Protein 2GB3 (pdb70)

Solvent-accessible surface area: 81128 Å² total

Foldseek 3Di:
DDPLVVVDDDALLVVLVVLLVLVVVQFAEAEQADQQFPDDQDCLLVVLLVVCPDPDQDQDFLQAHLLLLVLVQVLCCVPQVFHADSLQKRKFQALLVLLLLLLLLQAAQVAEEEEEPLADLSSSVSCSVSNYHYHYDYADVVLSQRDPCPLVPDDPRYAAYEAEACGPPSQAHDAPVSVVRLVSCVVNVHAYEYEDQFPLLFADDDHHDPSNPPDQRYKYKYGCVLRSPVVLSIIIIGGPNSVSVVSSVVSVVVRHHRDSSSSSSSSVSPDDPVSSVVVNVQLVLLLVLLVVLCVVVPFDAKHRHRGDNKIKGFAPDQFCSVLSSVSNVDHVSYAYWRQSCSSDPPPPPSRRMTMGGSNDGNVVSNVNSVRSVSSVVVD/DADDDDPLPVVDDDALLVVLVVLLVLVVVPFAEAEQADQQFPDDFDPLLVVLLVVCPDPDQDQDFLQAHLLLLVLVQVLCCVPQVFHADSLQKRKFQALLVLLLLLLLLQAAQVAEEEEEPLADLSSSVSCSVSNYHYHYDYADVVLSQRDPCVLVPDDPRYAAYEAEACGPPSQAHDAPVSVVRLVSCVVNVHAYEYEDQFPLLFADDDHHDPSNVPDQRYKYKYGCVLRSPVVLSIIIIGGPNSVSVVSSVVSVVVRHHRDSSSSSSSSVSPDDPVSSVVVNVQLVLLLVLLVVLCVVVPFDAKHRHRGDNKIKGFAPDQFCSVLSSCSNVDHVSYAYWRQSCSSGPPPPPSRRMTMGGSNDGNVVSNVNSVRSVSSVVPD/DDDDPLVVVDDDALLVVLVVLLVLVVVQFAEAEQADQQFPDDQDPLLVVLLVVPPDPDQDQDFLQAPLLLLVLVQVLCCVPQVFHADSLQKRKFQFLLVLLLLLLLLQAAQVAEEEEEPLADLSSSVSCSVSNYHYHYDYADVNLSQRDPCPLVPDDPRYAAYEAEACGPPSQAHDAPVSVVRLVSCVVRVHAYEYEDQFPLLFADDDHHDPSNVPDQRYKYKYGCVLRSPVVLSIIIIGGPNSVSVVSSVVSVVVRHHRDSSSSSVSSVSPDDPVSSVVVNVQLVLLLVLLVVLCVVVPFDAKHRHRGDNKIKGFAPDQFCSVLSSVSNVDHVSYAYWRQSCSSGPPPPPSRRMTMGGSNDGNVVSNVNSVRSVSSVCVD/DDDDPLPVVDDDALLVVLVVLLVLVVVQFAEAEQADQQFPDDFDPLLVVLLVVCPDPDQDQDFLQAHLLLLVLVQVLCCVPQVFHADSLQKRKFQALLVLLLLLLLLQAAQVAEEEEEPLADLSSSVSCSVSNYHYHYDYADVVLRQRDPCPLVPDDPRYAAYEAEACGPPSQAHDAPVSVVRLVSCVVNVHAYEYEDQFPLLFADDDHHDPSNPPDQRYKYKYGCVLRSPVVLSIIIIGGPNSVSVVSSVVSVVVRHHRDSSSSSVSSVSPDDPVSSVVVNVQLVLLLVLLVVLCVVVPFDAKHRHRGDNKIKGFAPDQFCSVLSSCSNVDHVSYAYWRQSCSSGPPPPPSRRMTMGGSNDGNVVSNVNSVRSVSSVD/DADDDDPLVVVDDDALLVVLVVLLVLVVVQFAEAEQADQQFPDDFDCLLVVLLVVCPDPDQDQDFLQAHLLLLVLVQVLCCVPQVFHADSLQKGKFQALLVLLLLLLLLQAAQVAEEEEEPLADLSSSVSCSVSNYHYHYDYADVVLSQRDPCVLVPDDPRYAAYEAEACGPPSQAHDAPVSVVRLVSCVVRVHAYEYEDAFPLLFADDDHHDPSNPPDQRYKYKYGCVLRSPVVLSIIIIGGPNSVSVVSSVVSVVVRHHRDSSSSSSSSVSPDDPVSSVVVNVQLVLLLVLLVVLCVVVPFDAKHRHRGDNKIKGFAPDQFCSVLSSVSNVDHVSYAYWRQSCSSGPPPPPSRRMTMTGSNDGNVVSNVNSVRSVSSVVD/DDDPLPVVDDDALLVVLVVLLVLVVVQFAEAEQADQQFPDDFDPLLVVLLVVPPDPDQDQDFLQAHLLLLVLVQVLCCVPQVFHADSLQKRKFQFLLVLLLLLLLLQAAQVAEEEEEPLADLSSSVSCSVSNYHYHYDYADVNLRQRDPCVLVPDDPRYAAYEAEACGPPSQAHDAPVSVVRLVSCVVRVHAYEYEDQFPLLFADDDHHDPSNVPDQRYKYKYGCVLRSPVVLSIIIIGGPNSVSVVSSVVSVVVRHHRDSSSSSVSSVSPDDPVSSVVVNVQLVLLLVLLVVLCVVVPFDAKHRHRGDNKIKGFAPDQFPSVLSSVSNVDHVSYAYWRQSCSSDPPPPPSRRMTMGGSNDGNVVSNVNSVRSVSSVCD

Radius of gyration: 43.73 Å; Cα contacts (8 Å, |Δi|>4): 4955; chains: 6; bounding box: 97×130×106 Å

InterPro domains:
  IPR004838 Aminotransferases, class-I, pyridoxal-phosphate-binding site [PS00105] (229-242)
  IPR004839 Aminotransferase, class I/classII, large domain [PF00155] (35-381)
  IPR015421 Pyridoxal phosphate-dependent transferase, major domain [G3DSA:3.40.640.10] (45-278)
  IPR015422 Pyridoxal phosphate-dependent transferase, small domain [G3DSA:3.90.1150.10] (17-381)
  IPR015424 Pyridoxal phosphate-dependent transferase [SSF53383] (8-386)
  IPR050596 Aspartate/prephenate aminotransferase-like [PTHR46383] (4-389)

Secondary structure (DSSP, 8-state):
--HHHHS-PPPTTGGGHHHH--TTTT-EE---SS----SPPPTHHHHHHHHT--SS-----TT--HHHHHHHHHHHHHTS-----GGGEEEESHHHHHHHHHHHHH--TT-EEEEEES--THHHHHHHHHTPEEEEEE-----SPPPTTGGGG--TTEEEEEEESS-TTT-----S---HHHHHHHHTT-EEEEE-TTTT-B-SS----GGGS--TTEEEEEE----S-GGG--EEEE-S-HHHHHH--HHHHS----HHHHHHHHHHHT--HHHHHHHHHHHHHHHHHHHHHHHHTT---B---SBSSEEEEE-SSS-HHHHHH---S----EE--EEGGGG-SSTTTTSSEEEEE--S-HHHHHHHHHH--------/------HHHHS-PPPTTGGGHHHH--TTTT-EE---SS----SPPPTHHHHHHHHT--SS-----TT--HHHHHHHHHHHHHTT-----GGGEEEESHHHHHHHHHHHHH--TT-EEEEEES--THHHHHHHHHTPEEEEEE-----SPPPTTGGGG--TTEEEEEEESS-TTT-----S---HHHHHHHHTT-EEEEE-TTTT-B-SS----GGGS--TTEEEEEE----S-GGG--EEEEES-HHHHHH--HHHHS----HHHHHHHHHHHT--HHHHHHHHHHHHHHHHHHHHHHHHTT---B---SBSSEEEEE-SSS-HHHHHH---S----EE--EEGGGG-SSTTTTSSEEEEE--S-HHHHHHHHHH--------/----HHHHS-PPPTTGGGHHHH--TTTT-EE---SS----SPPPHHHHHHHHHT--SS-----TT--HHHHHHHHHHHHHTS-----GGGEEEESHHHHHHHHHHHHH--TT-EEEEEES--THHHHHHHHHTPEEEEEE-----SPPPTTGGGG--TTEEEEEEESS-TTT-----S---HHHHHHHHTT-EEEEE-TTTT-B-SS----GGGS--TTEEEEEE----S-GGG--EEEEES-HHHHHH--HHHHS----HHHHHHHHHHHT--HHHHHHHHHHHHHHHHHHHHHHHHTT---B---SBSSEEEEE-SSS-HHHHHH---S----EE--EEGGGG--STTTTSSEEEEE--S-HHHHHHHHHH--------/----HHHHS-PPPTTGGGHHHH--TTTT-EE---SS----SPPPHHHHHHHHHT--SS-----TT--HHHHHHHHHHHHHTT-----GGGEEEESHHHHHHHHHHHHH--TT-EEEEEES--THHHHHHHHHTPEEEEEE-----SPPPTTGGGG--TTEEEEEEESS-TTT-----S---HHHHHHHHTT-EEEEE-TTTT-B-SS----GGGS--TTEEEEEE----S-GGG--EEEEES-HHHHHH--HHHHS----HHHHHHHHHHHT--HHHHHHHHHHHHHHHHHHHHHHHHTT---B---SBSSEEEEE-SSS-HHHHHH---S----EE--EEGGGG--STTTTSSEEEEE--S-HHHHHHHHHH------/------HHHHS-PPPTTGGGHHHH--TTTT-EE---SS----SPPPTHHHHHHHHT--SS-----TT--HHHHHHHHHHHHHTS-----GGGEEEESHHHHHHHHHHHHH--TT-EEEEEES--THHHHHHHHHTPEEEEEE-----SPPPTTGGGG--TTEEEEEEESS-TTT-----S---HHHHHHHHTT-EEEEE-TTTT-B-SS----GGGS--TTEEEEEE----S-GGG--EEEE-S-HHHHHH--HHHHS----HHHHHHHHHHHT--HHHHHHHHHHHHHHHHHHHHHHHHTT---B---SBSSEEEEE-SSS-HHHHHH---S----EE--EEGGGG-SSTTTTSSEEEEE--S-HHHHHHHHHH-------/---HHHHS-PPPTTGGGHHHH--TTTT-EE---SS----SPPPTHHHHHHHHT--SS-----TT--HHHHHHHHHHHHHTS-----GGGEEEESHHHHHHHHHHHHH--TT-EEEEEES--THHHHHHHHHTPEEEEEE-----SPPPTTGGGG--TTEEEEEEESS-TTT-----S---HHHHHHHHTT-EEEEE-TTTT-B-SS----GGGS--TTEEEEEE----S-GGG--EEEEES-HHHHHH--HHHHS----HHHHHHHHHHHT--HHHHHHHHHHHHHHHHHHHHHHHHTT---B---SBSSEEEEE-SSS-HHHHHH---S----EE--EEGGGG-SSTTTTSSEEEEE--S-HHHHHHHHHH-------

Structure (mmCIF, N/CA/C/O backbone):
data_2GB3
#
_entry.id   2GB3
#
_cell.length_a   75.094
_cell.length_b   214.051
_cell.length_c   76.839
_cell.angle_alpha   90.000
_cell.angle_beta   112.310
_cell.angle_gamma   90.000
#
_symmetry.space_group_name_H-M   'P 1 21 1'
#
loop_
_entity.id
_entity.type
_entity.pdbx_description
1 polymer 'aspartate aminotransferase'
2 water water
#
loop_
_atom_site.group_PDB
_atom_site.id
_atom_site.type_symbol
_atom_site.label_atom_id
_atom_site.label_alt_id
_atom_site.label_comp_id
_atom_site.label_asym_id
_atom_site.label_entity_id
_atom_site.label_seq_id
_atom_site.pdbx_PDB_ins_code
_atom_site.Cartn_x
_atom_site.Cartn_y
_atom_site.Cartn_z
_atom_site.occupancy
_atom_site.B_iso_or_equiv
_atom_site.auth_seq_id
_atom_site.auth_comp_id
_atom_site.auth_asym_id
_atom_site.auth_atom_id
_atom_site.pdbx_PDB_model_num
ATOM 1 N N . PHE A 1 16 ? -21.536 24.230 5.049 1.00 28.36 4 PHE A N 1
ATOM 2 C CA . PHE A 1 16 ? -21.184 23.071 5.918 1.00 28.25 4 PHE A CA 1
ATOM 3 C C . PHE A 1 16 ? -20.166 23.480 6.961 1.00 28.41 4 PHE A C 1
ATOM 4 O O . PHE A 1 16 ? -19.592 24.564 6.888 1.00 28.43 4 PHE A O 1
ATOM 12 N N . SER A 1 17 ? -19.948 22.607 7.933 1.00 28.57 5 SER A N 1
ATOM 13 C CA . SER A 1 17 ? -19.018 22.889 9.012 1.00 28.69 5 SER A CA 1
ATOM 14 C C . SER A 1 17 ? -17.553 22.877 8.565 1.00 29.17 5 SER A C 1
ATOM 15 O O . SER A 1 17 ? -17.188 22.124 7.668 1.00 29.14 5 SER A O 1
ATOM 18 N N . ASP A 1 18 ? -16.732 23.720 9.199 1.00 29.34 6 ASP A N 1
ATOM 19 C CA . ASP A 1 18 ? -15.284 23.804 8.909 1.00 29.50 6 ASP A CA 1
ATOM 20 C C . ASP A 1 18 ? -14.682 22.418 9.119 1.00 29.26 6 ASP A C 1
ATOM 21 O O . ASP A 1 18 ? -13.842 21.949 8.359 1.00 29.06 6 ASP A O 1
ATOM 26 N N . ARG A 1 19 ? -15.141 21.798 10.195 1.00 29.24 7 ARG A N 1
ATOM 27 C CA . ARG A 1 19 ? -14.793 20.458 10.611 1.00 29.32 7 ARG A CA 1
ATOM 28 C C . ARG A 1 19 ? -14.715 19.493 9.415 1.00 29.36 7 ARG A C 1
ATOM 29 O O . ARG A 1 19 ? -13.764 18.738 9.292 1.00 29.83 7 ARG A O 1
ATOM 37 N N . VAL A 1 20 ? -15.713 19.532 8.531 1.00 29.26 8 VAL A N 1
ATOM 38 C CA . VAL A 1 20 ? -15.734 18.636 7.363 1.00 29.35 8 VAL A CA 1
ATOM 39 C C . VAL A 1 20 ? -15.194 19.273 6.069 1.00 29.17 8 VAL A C 1
ATOM 40 O O . VAL A 1 20 ? -14.803 18.550 5.157 1.00 28.91 8 VAL A O 1
ATOM 44 N N . LEU A 1 21 ? -15.190 20.604 5.978 1.00 29.27 9 LEU A N 1
ATOM 45 C CA . LEU A 1 21 ? -14.665 21.297 4.788 1.00 29.39 9 LEU A CA 1
ATOM 46 C C . LEU A 1 21 ? -13.140 21.228 4.728 1.00 29.51 9 LEU A C 1
ATOM 47 O O . LEU A 1 21 ? -12.569 21.094 3.644 1.00 29.40 9 LEU A O 1
ATOM 52 N N . LEU A 1 22 ? -12.493 21.337 5.890 1.00 29.62 10 LEU A N 1
ATOM 53 C CA . LEU A 1 22 ? -11.032 21.288 5.991 1.00 29.66 10 LEU A CA 1
ATOM 54 C C . LEU A 1 22 ? -10.485 19.856 5.829 1.00 29.84 10 LEU A C 1
ATOM 55 O O . LEU A 1 22 ? -9.309 19.673 5.497 1.00 30.20 10 LEU A O 1
ATOM 60 N N . THR A 1 23 ? -11.331 18.851 6.036 1.00 29.78 11 THR A N 1
ATOM 61 C CA . THR A 1 23 ? -10.908 17.456 5.898 1.00 30.05 11 THR A CA 1
ATOM 62 C C . THR A 1 23 ? -10.791 16.987 4.441 1.00 30.40 11 THR A C 1
ATOM 63 O O . THR A 1 23 ? -11.805 16.834 3.747 1.00 30.62 11 THR A O 1
ATOM 67 N N . GLU A 1 24 ? -9.553 16.766 3.985 1.00 30.66 12 GLU A N 1
ATOM 68 C CA . GLU A 1 24 ? -9.311 16.262 2.624 1.00 30.70 12 GLU A CA 1
ATOM 69 C C . GLU A 1 24 ? -9.549 14.755 2.747 1.00 30.78 12 GLU A C 1
ATOM 70 O O . GLU A 1 24 ? -9.496 14.210 3.860 1.00 30.73 12 GLU A O 1
ATOM 72 N N . GLU A 1 25 ? -9.819 14.075 1.635 1.00 31.08 13 GLU A N 1
ATOM 73 C CA . GLU A 1 25 ? -10.069 12.632 1.719 1.00 31.89 13 GLU A CA 1
ATOM 74 C C . GLU A 1 25 ? -8.747 11.858 1.859 1.00 31.02 13 GLU A C 1
ATOM 75 O O . GLU A 1 25 ? -7.710 12.261 1.317 1.00 30.95 13 GLU A O 1
ATOM 81 N N . SER A 1 26 ? -8.812 10.756 2.602 1.00 30.76 14 SER A N 1
ATOM 82 C CA . SER A 1 26 ? -7.665 9.891 2.876 1.00 30.78 14 SER A CA 1
ATOM 83 C C . SER A 1 26 ? -6.862 9.490 1.629 1.00 30.80 14 SER A C 1
ATOM 84 O O . SER A 1 26 ? -7.456 9.112 0.609 1.00 30.73 14 SER A O 1
ATOM 87 N N . PRO A 1 27 ? -5.511 9.568 1.707 1.00 30.94 15 PRO A N 1
ATOM 88 C CA . PRO A 1 27 ? -4.649 9.175 0.579 1.00 30.62 15 PRO A CA 1
ATOM 89 C C . PRO A 1 27 ? -4.901 7.736 0.141 1.00 30.55 15 PRO A C 1
ATOM 90 O O . PRO A 1 27 ? -4.668 7.402 -1.024 1.00 30.59 15 PRO A O 1
ATOM 94 N N . ILE A 1 28 ? -5.352 6.899 1.078 1.00 30.47 16 ILE A N 1
ATOM 95 C CA . ILE A 1 28 ? -5.669 5.504 0.794 1.00 30.84 16 ILE A CA 1
ATOM 96 C C . ILE A 1 28 ? -6.950 5.489 -0.046 1.00 30.99 16 ILE A C 1
ATOM 97 O O . ILE A 1 28 ? -6.985 4.886 -1.132 1.00 31.44 16 ILE A O 1
ATOM 102 N N . ARG A 1 29 ? -7.992 6.169 0.449 1.00 30.94 17 ARG A N 1
ATOM 103 C CA . ARG A 1 29 ? -9.272 6.264 -0.274 1.00 30.97 17 ARG A CA 1
ATOM 104 C C . ARG A 1 29 ? -9.137 6.860 -1.668 1.00 30.76 17 ARG A C 1
ATOM 105 O O . ARG A 1 29 ? -9.886 6.486 -2.580 1.00 30.99 17 ARG A O 1
ATOM 113 N N . LYS A 1 30 ? -8.196 7.794 -1.830 1.00 30.33 18 LYS A N 1
ATOM 114 C CA . LYS A 1 30 ? -7.959 8.444 -3.124 1.00 30.12 18 LYS A CA 1
ATOM 115 C C . LYS A 1 30 ? -7.423 7.485 -4.198 1.00 30.24 18 LYS A C 1
ATOM 116 O O . LYS A 1 30 ? -7.423 7.824 -5.386 1.00 30.52 18 LYS A O 1
ATOM 118 N N . LEU A 1 31 ? -6.945 6.311 -3.777 1.00 30.32 19 LEU A N 1
ATOM 119 C CA . LEU A 1 31 ? -6.419 5.290 -4.686 1.00 30.31 19 LEU A CA 1
ATOM 120 C C . LEU A 1 31 ? -7.498 4.299 -5.152 1.00 30.35 19 LEU A C 1
ATOM 121 O O . LEU A 1 31 ? -7.276 3.547 -6.105 1.00 30.68 19 LEU A O 1
ATOM 126 N N . VAL A 1 32 ? -8.653 4.295 -4.481 1.00 30.22 20 VAL A N 1
ATOM 127 C CA . VAL A 1 32 ? -9.769 3.398 -4.822 1.00 30.20 20 VAL A CA 1
ATOM 128 C C . VAL A 1 32 ? -10.255 3.559 -6.273 1.00 30.17 20 VAL A C 1
ATOM 129 O O . VAL A 1 32 ? -10.471 2.556 -6.958 1.00 30.23 20 VAL A O 1
ATOM 133 N N . PRO A 1 33 ? -10.463 4.810 -6.736 1.00 30.21 21 PRO A N 1
ATOM 134 C CA . PRO A 1 33 ? -10.900 4.980 -8.129 1.00 30.14 21 PRO A CA 1
ATOM 135 C C . PRO A 1 33 ? -9.918 4.377 -9.133 1.00 30.38 21 PRO A C 1
ATOM 136 O O . PRO A 1 33 ? -10.343 3.779 -10.128 1.00 30.67 21 PRO A O 1
ATOM 140 N N . PHE A 1 34 ? -8.622 4.533 -8.863 1.00 30.33 22 PHE A N 1
ATOM 141 C CA . PHE A 1 34 ? -7.577 3.998 -9.739 1.00 30.43 22 PHE A CA 1
ATOM 142 C C . PHE A 1 34 ? -7.544 2.463 -9.660 1.00 30.02 22 PHE A C 1
ATOM 143 O O . PHE A 1 34 ? -7.237 1.791 -10.644 1.00 29.83 22 PHE A O 1
ATOM 151 N N . ALA A 1 35 ? -7.847 1.928 -8.477 1.00 29.68 23 ALA A N 1
ATOM 152 C CA . ALA A 1 35 ? -7.882 0.486 -8.245 1.00 29.66 23 ALA A CA 1
ATOM 153 C C . ALA A 1 35 ? -9.059 -0.157 -8.976 1.00 29.77 23 ALA A C 1
ATOM 154 O O . ALA A 1 35 ? -8.897 -1.186 -9.639 1.00 29.31 23 ALA A O 1
ATOM 156 N N . GLU A 1 36 ? -10.239 0.452 -8.842 1.00 29.94 24 GLU A N 1
ATOM 157 C CA . GLU A 1 36 ? -11.451 -0.047 -9.493 1.00 30.05 24 GLU A CA 1
ATOM 158 C C . GLU A 1 36 ? -11.255 -0.094 -11.016 1.00 30.02 24 GLU A C 1
ATOM 159 O O . GLU A 1 36 ? -11.679 -1.044 -11.670 1.00 30.13 24 GLU A O 1
ATOM 170 N N . ALA A 1 38 ? -8.445 -0.518 -12.533 1.00 29.89 26 ALA A N 1
ATOM 171 C CA . ALA A 1 38 ? -7.467 -1.573 -12.820 1.00 29.83 26 ALA A CA 1
ATOM 172 C C . ALA A 1 38 ? -8.139 -2.945 -12.884 1.00 29.74 26 ALA A C 1
ATOM 173 O O . ALA A 1 38 ? -7.756 -3.785 -13.699 1.00 29.80 26 ALA A O 1
ATOM 175 N N . LYS A 1 39 ? -9.119 -3.176 -12.009 1.00 29.61 27 LYS A N 1
ATOM 176 C CA . LYS A 1 39 ? -9.857 -4.439 -11.990 1.00 29.65 27 LYS A CA 1
ATOM 177 C C . LYS A 1 39 ? -10.636 -4.587 -13.294 1.00 29.82 27 LYS A C 1
ATOM 178 O O . LYS A 1 39 ? -10.781 -5.697 -13.808 1.00 29.85 27 LYS A O 1
ATOM 180 N N . LYS A 1 40 ? -11.131 -3.467 -13.829 1.00 29.98 28 LYS A N 1
ATOM 181 C CA . LYS A 1 40 ? -11.868 -3.467 -15.100 1.00 29.88 28 LYS A CA 1
ATOM 182 C C . LYS A 1 40 ? -10.963 -3.923 -16.242 1.00 29.78 28 LYS A C 1
ATOM 183 O O . LYS A 1 40 ? -11.428 -4.571 -17.182 1.00 30.10 28 LYS A O 1
ATOM 189 N N . ARG A 1 41 ? -9.672 -3.596 -16.153 1.00 29.65 29 ARG A N 1
ATOM 190 C CA . ARG A 1 41 ? -8.691 -3.989 -17.171 1.00 29.66 29 ARG A CA 1
ATOM 191 C C . ARG A 1 41 ? -8.245 -5.458 -17.032 1.00 29.63 29 ARG A C 1
ATOM 192 O O . ARG A 1 41 ? -7.451 -5.940 -17.842 1.00 29.47 29 ARG A O 1
ATOM 195 N N . GLY A 1 42 ? -8.743 -6.156 -16.008 1.00 29.73 30 GLY A N 1
ATOM 196 C CA . GLY A 1 42 ? -8.411 -7.560 -15.771 1.00 29.79 30 GLY A CA 1
ATOM 197 C C . GLY A 1 42 ? -7.115 -7.737 -15.011 1.00 29.73 30 GLY A C 1
ATOM 198 O O . GLY A 1 42 ? -6.238 -8.486 -15.437 1.00 30.00 30 GLY A O 1
ATOM 199 N N . VAL A 1 43 ? -6.998 -7.050 -13.879 1.00 29.72 31 VAL A N 1
ATOM 200 C CA . VAL A 1 43 ? -5.797 -7.123 -13.050 1.00 29.66 31 VAL A CA 1
ATOM 201 C C . VAL A 1 43 ? -6.154 -7.589 -11.648 1.00 29.51 31 VAL A C 1
ATOM 202 O O . VAL A 1 43 ? -7.034 -7.015 -11.006 1.00 29.50 31 VAL A O 1
ATOM 206 N N . ARG A 1 44 ? -5.472 -8.636 -11.189 1.00 29.53 32 ARG A N 1
ATOM 207 C CA . ARG A 1 44 ? -5.692 -9.177 -9.855 1.00 29.74 32 ARG A CA 1
ATOM 208 C C . ARG A 1 44 ? -4.855 -8.305 -8.904 1.00 29.50 32 ARG A C 1
ATOM 209 O O . ARG A 1 44 ? -3.630 -8.279 -8.997 1.00 29.31 32 ARG A O 1
ATOM 217 N N . ILE A 1 45 ? -5.516 -7.589 -8.001 1.00 29.45 33 ILE A N 1
ATOM 218 C CA . ILE A 1 45 ? -4.809 -6.709 -7.072 1.00 29.60 33 ILE A CA 1
ATOM 219 C C . ILE A 1 45 ? -4.616 -7.322 -5.685 1.00 29.45 33 ILE A C 1
ATOM 220 O O . ILE A 1 45 ? -5.564 -7.835 -5.090 1.00 29.67 33 ILE A O 1
ATOM 225 N N . HIS A 1 46 ? -3.394 -7.238 -5.166 1.00 29.38 34 HIS A N 1
ATOM 226 C CA . HIS A 1 46 ? -3.085 -7.751 -3.833 1.00 29.40 34 HIS A CA 1
ATOM 227 C C . HIS A 1 46 ? -3.227 -6.587 -2.858 1.00 29.52 34 HIS A C 1
ATOM 228 O O . HIS A 1 46 ? -2.387 -5.685 -2.831 1.00 29.57 34 HIS A O 1
ATOM 235 N N . HIS A 1 47 ? -4.289 -6.616 -2.057 1.00 29.55 35 HIS A N 1
ATOM 236 C CA . HIS A 1 47 ? -4.565 -5.555 -1.095 1.00 29.51 35 HIS A CA 1
ATOM 237 C C . HIS A 1 47 ? -3.785 -5.642 0.211 1.00 29.69 35 HIS A C 1
ATOM 238 O O . HIS A 1 47 ? -4.126 -6.430 1.093 1.00 30.14 35 HIS A O 1
ATOM 245 N N . LEU A 1 48 ? -2.742 -4.824 0.325 1.00 29.59 36 LEU A N 1
ATOM 246 C CA . LEU A 1 48 ? -1.920 -4.750 1.532 1.00 29.47 36 LEU A CA 1
ATOM 247 C C . LEU A 1 48 ? -2.065 -3.363 2.143 1.00 29.28 36 LEU A C 1
ATOM 248 O O . LEU A 1 48 ? -1.263 -2.959 2.980 1.00 28.83 36 LEU A O 1
ATOM 253 N N . ASN A 1 49 ? -3.115 -2.659 1.733 1.00 29.62 37 ASN A N 1
ATOM 254 C CA . ASN A 1 49 ? -3.390 -1.295 2.174 1.00 29.66 37 ASN A CA 1
ATOM 255 C C . ASN A 1 49 ? -4.402 -1.138 3.294 1.00 29.51 37 ASN A C 1
ATOM 256 O O . ASN A 1 49 ? -4.493 -0.062 3.891 1.00 29.67 37 ASN A O 1
ATOM 261 N N . ILE A 1 50 ? -5.166 -2.184 3.583 1.00 29.86 38 ILE A N 1
ATOM 262 C CA . ILE A 1 50 ? -6.203 -2.107 4.619 1.00 30.21 38 ILE A CA 1
ATOM 263 C C . ILE A 1 50 ? -5.954 -3.101 5.742 1.00 29.57 38 ILE A C 1
ATOM 264 O O . ILE A 1 50 ? -5.520 -4.220 5.506 1.00 30.16 38 ILE A O 1
ATOM 269 N N . GLY A 1 51 ? -6.276 -2.710 6.964 1.00 29.67 39 GLY A N 1
ATOM 270 C CA . GLY A 1 51 ? -6.099 -3.582 8.122 1.00 29.87 39 GLY A CA 1
ATOM 271 C C . GLY A 1 51 ? -7.249 -4.554 8.367 1.00 30.06 39 GLY A C 1
ATOM 272 O O . GLY A 1 51 ? -7.594 -4.818 9.512 1.00 30.94 39 GLY A O 1
ATOM 273 N N . GLN A 1 52 ? -7.844 -5.088 7.304 1.00 30.00 40 GLN A N 1
ATOM 274 C CA . GLN A 1 52 ? -8.952 -6.043 7.411 1.00 29.59 40 GLN A CA 1
ATOM 275 C C . GLN A 1 52 ? -8.390 -7.452 7.475 1.00 29.29 40 GLN A C 1
ATOM 276 O O . GLN A 1 52 ? -7.844 -7.925 6.480 1.00 29.30 40 GLN A O 1
ATOM 282 N N . PRO A 1 53 ? -8.501 -8.126 8.635 1.00 29.31 41 PRO A N 1
ATOM 283 C CA . PRO A 1 53 ? -7.992 -9.493 8.709 1.00 29.31 41 PRO A CA 1
ATOM 284 C C . PRO A 1 53 ? -8.718 -10.437 7.755 1.00 29.27 41 PRO A C 1
ATOM 285 O O . PRO A 1 53 ? -9.906 -10.259 7.516 1.00 29.44 41 PRO A O 1
ATOM 289 N N . ASP A 1 54 ? -8.006 -11.423 7.220 1.00 29.17 42 ASP A N 1
ATOM 290 C CA . ASP A 1 54 ? -8.601 -12.404 6.305 1.00 29.50 42 ASP A CA 1
ATOM 291 C C . ASP A 1 54 ? -8.941 -13.716 7.021 1.00 29.38 42 ASP A C 1
ATOM 292 O O . ASP A 1 54 ? -9.492 -14.633 6.408 1.00 29.64 42 ASP A O 1
ATOM 297 N N . LEU A 1 55 ? -8.598 -13.814 8.303 1.00 29.09 43 LEU A N 1
ATOM 298 C CA . LEU A 1 55 ? -8.840 -15.032 9.070 1.00 29.00 43 LEU A CA 1
ATOM 299 C C . LEU A 1 55 ? -10.324 -15.291 9.316 1.00 29.05 43 LEU A C 1
ATOM 300 O O . LEU A 1 55 ? -11.094 -14.352 9.497 1.00 28.70 43 LEU A O 1
ATOM 305 N N . LYS A 1 56 ? -10.712 -16.569 9.307 1.00 29.32 44 LYS A N 1
ATOM 306 C CA . LYS A 1 56 ? -12.102 -16.972 9.551 1.00 29.57 44 LYS A CA 1
ATOM 307 C C . LYS A 1 56 ? -12.513 -16.582 10.957 1.00 29.55 44 LYS A C 1
ATOM 308 O O . LYS A 1 56 ? -11.768 -16.813 11.905 1.00 29.59 44 LYS A O 1
ATOM 314 N N . THR A 1 57 ? -13.698 -15.999 11.093 1.00 29.64 45 THR A N 1
ATOM 315 C CA . THR A 1 57 ? -14.215 -15.610 12.394 1.00 29.32 45 THR A CA 1
ATOM 316 C C . THR A 1 57 ? -14.524 -16.925 13.110 1.00 29.04 45 THR A C 1
ATOM 317 O O . THR A 1 57 ? -15.178 -17.782 12.527 1.00 28.98 45 THR A O 1
ATOM 321 N N . PRO A 1 58 ? -14.026 -17.106 14.346 1.00 28.76 46 PRO A N 1
ATOM 322 C CA . PRO A 1 58 ? -14.293 -18.350 15.068 1.00 28.67 46 PRO A CA 1
ATOM 323 C C . PRO A 1 58 ? -15.775 -18.707 15.094 1.00 29.14 46 PRO A C 1
ATOM 324 O O . PRO A 1 58 ? -16.613 -17.833 15.320 1.00 29.41 46 PRO A O 1
ATOM 328 N N . GLU A 1 59 ? -16.084 -19.985 14.872 1.00 29.46 47 GLU A N 1
ATOM 329 C CA . GLU A 1 59 ? -17.477 -20.460 14.834 1.00 29.40 47 GLU A CA 1
ATOM 330 C C . GLU A 1 59 ? -18.288 -20.199 16.114 1.00 29.15 47 GLU A C 1
ATOM 331 O O . GLU A 1 59 ? -19.504 -20.042 16.041 1.00 28.94 47 GLU A O 1
ATOM 337 N N . VAL A 1 60 ? -17.620 -20.139 17.268 1.00 29.10 48 VAL A N 1
ATOM 338 C CA . VAL A 1 60 ? -18.296 -19.883 18.549 1.00 29.00 48 VAL A CA 1
ATOM 339 C C . VAL A 1 60 ? -19.139 -18.594 18.495 1.00 29.36 48 VAL A C 1
ATOM 340 O O . VAL A 1 60 ? -20.183 -18.499 19.142 1.00 29.85 48 VAL A O 1
ATOM 344 N N . PHE A 1 61 ? -18.674 -17.604 17.738 1.00 29.25 49 PHE A N 1
ATOM 345 C CA . PHE A 1 61 ? -19.389 -16.342 17.570 1.00 28.95 49 PHE A CA 1
ATOM 346 C C . PHE A 1 61 ? -20.787 -16.577 17.010 1.00 29.11 49 PHE A C 1
ATOM 347 O O . PHE A 1 61 ? -21.761 -16.048 17.536 1.00 29.17 49 PHE A O 1
ATOM 355 N N . PHE A 1 62 ? -20.882 -17.393 15.964 1.00 29.24 50 PHE A N 1
ATOM 356 C CA . PHE A 1 62 ? -22.168 -17.695 15.337 1.00 29.47 50 PHE A CA 1
ATOM 357 C C . PHE A 1 62 ? -23.000 -18.683 16.154 1.00 29.51 50 PHE A C 1
ATOM 358 O O . PHE A 1 62 ? -24.226 -18.567 16.214 1.00 29.26 50 PHE A O 1
ATOM 366 N N . GLU A 1 63 ? -22.330 -19.655 16.769 1.00 29.65 51 GLU A N 1
ATOM 367 C CA . GLU A 1 63 ? -22.993 -20.665 17.588 1.00 29.85 51 GLU A CA 1
ATOM 368 C C . GLU A 1 63 ? -23.718 -20.011 18.764 1.00 29.42 51 GLU A C 1
ATOM 369 O O . GLU A 1 63 ? -24.897 -20.264 18.971 1.00 29.38 51 GLU A O 1
ATOM 372 N N . ARG A 1 64 ? -23.004 -19.199 19.539 1.00 29.13 52 ARG A N 1
ATOM 373 C CA . ARG A 1 64 ? -23.602 -18.460 20.670 1.00 30.11 52 ARG A CA 1
ATOM 374 C C . ARG A 1 64 ? -24.841 -17.649 20.266 1.00 29.40 52 ARG A C 1
ATOM 375 O O . ARG A 1 64 ? -25.824 -17.608 21.001 1.00 29.10 52 ARG A O 1
ATOM 383 N N . ILE A 1 65 ? -24.773 -16.998 19.108 1.00 29.09 53 ILE A N 1
ATOM 384 C CA . ILE A 1 65 ? -25.879 -16.203 18.589 1.00 29.06 53 ILE A CA 1
ATOM 385 C C . ILE A 1 65 ? -27.072 -17.091 18.255 1.00 29.15 53 ILE A C 1
ATOM 386 O O . ILE A 1 65 ? -28.207 -16.762 18.607 1.00 29.31 53 ILE A O 1
ATOM 391 N N . TYR A 1 66 ? -26.808 -18.209 17.583 1.00 29.26 54 TYR A N 1
ATOM 392 C CA . TYR A 1 66 ? -27.855 -19.159 17.205 1.00 29.65 54 TYR A CA 1
ATOM 393 C C . TYR A 1 66 ? -28.513 -19.817 18.425 1.00 29.48 54 TYR A C 1
ATOM 394 O O . TYR A 1 66 ? -29.730 -19.995 18.461 1.00 29.49 54 TYR A O 1
ATOM 403 N N . GLU A 1 67 ? -27.709 -20.163 19.423 1.00 29.56 55 GLU A N 1
ATOM 404 C CA . GLU A 1 67 ? -28.217 -20.798 20.643 1.00 29.97 55 GLU A CA 1
ATOM 405 C C . GLU A 1 67 ? -28.998 -19.856 21.557 1.00 29.66 55 GLU A C 1
ATOM 406 O O . GLU A 1 67 ? -29.883 -20.303 22.274 1.00 29.89 55 GLU A O 1
ATOM 412 N N . ASN A 1 68 ? -28.667 -18.565 21.532 1.00 29.63 56 ASN A N 1
ATOM 413 C CA . ASN A 1 68 ? -29.342 -17.557 22.356 1.00 29.60 56 ASN A CA 1
ATOM 414 C C . ASN A 1 68 ? -30.086 -16.530 21.511 1.00 29.57 56 ASN A C 1
ATOM 415 O O . ASN A 1 68 ? -29.955 -15.329 21.723 1.00 29.67 56 ASN A O 1
ATOM 420 N N . LYS A 1 69 ? -30.853 -17.018 20.545 1.00 29.88 57 LYS A N 1
ATOM 421 C CA . LYS A 1 69 ? -31.657 -16.178 19.672 1.00 30.08 57 LYS A CA 1
ATOM 422 C C . LYS A 1 69 ? -32.783 -15.581 20.508 1.00 29.80 57 LYS A C 1
ATOM 423 O O . LYS A 1 69 ? -33.631 -16.326 20.996 1.00 29.70 57 LYS A O 1
ATOM 429 N N . PRO A 1 70 ? -32.796 -14.245 20.694 1.00 29.68 58 PRO A N 1
ATOM 430 C CA . PRO A 1 70 ? -33.873 -13.657 21.479 1.00 29.50 58 PRO A CA 1
ATOM 431 C C . PRO A 1 70 ? -35.120 -13.452 20.623 1.00 29.54 58 PRO A C 1
ATOM 432 O O . PRO A 1 70 ? -35.005 -13.208 19.426 1.00 29.80 58 PRO A O 1
ATOM 436 N N . GLU A 1 71 ? -36.300 -13.550 21.226 1.00 29.35 59 GLU A N 1
ATOM 437 C CA . GLU A 1 71 ? -37.543 -13.362 20.480 1.00 29.36 59 GLU A CA 1
ATOM 438 C C . GLU A 1 71 ? -37.687 -11.909 20.022 1.00 29.08 59 GLU A C 1
ATOM 439 O O . GLU A 1 71 ? -38.270 -11.636 18.975 1.00 29.02 59 GLU A O 1
ATOM 442 N N . VAL A 1 72 ? -37.139 -10.986 20.808 1.00 28.99 60 VAL A N 1
ATOM 443 C CA . VAL A 1 72 ? -37.171 -9.565 20.499 1.00 28.55 60 VAL A CA 1
ATOM 444 C C . VAL A 1 72 ? -35.741 -9.031 20.491 1.00 28.63 60 VAL A C 1
ATOM 445 O O . VAL A 1 72 ? -35.020 -9.197 21.463 1.00 28.53 60 VAL A O 1
ATOM 449 N N . VAL A 1 73 ? -35.326 -8.405 19.394 1.00 28.77 61 VAL A N 1
ATOM 450 C CA . VAL A 1 73 ? -33.988 -7.829 19.304 1.00 28.90 61 VAL A CA 1
ATOM 451 C C . VAL A 1 73 ? -34.103 -6.454 19.960 1.00 28.92 61 VAL A C 1
ATOM 452 O O . VAL A 1 73 ? -34.326 -5.445 19.297 1.00 29.05 61 VAL A O 1
ATOM 456 N N . TYR A 1 74 ? -33.959 -6.448 21.280 1.00 28.84 62 TYR A N 1
ATOM 457 C CA . TYR A 1 74 ? -34.089 -5.238 22.123 1.00 28.53 62 TYR A CA 1
ATOM 458 C C . TYR A 1 74 ? -32.811 -4.445 22.376 1.00 28.36 62 TYR A C 1
ATOM 459 O O . TYR A 1 74 ? -31.714 -4.921 22.116 1.00 28.29 62 TYR A O 1
ATOM 468 N N . TYR A 1 75 ? -32.971 -3.234 22.904 1.00 28.46 63 TYR A N 1
ATOM 469 C CA . TYR A 1 75 ? -31.831 -2.416 23.278 1.00 28.39 63 TYR A CA 1
ATOM 470 C C . TYR A 1 75 ? -31.305 -3.038 24.557 1.00 28.70 63 TYR A C 1
ATOM 471 O O . TYR A 1 75 ? -32.070 -3.210 25.508 1.00 28.70 63 TYR A O 1
ATOM 480 N N . SER A 1 76 ? -30.019 -3.359 24.616 1.00 29.02 64 SER A N 1
ATOM 481 C CA . SER A 1 76 ? -29.469 -3.933 25.839 1.00 28.74 64 SER A CA 1
ATOM 482 C C . SER A 1 76 ? -29.230 -2.776 26.800 1.00 28.98 64 SER A C 1
ATOM 483 O O . SER A 1 76 ? -29.549 -1.619 26.498 1.00 28.76 64 SER A O 1
ATOM 486 N N . HIS A 1 77 ? -28.686 -3.091 27.968 1.00 29.15 65 HIS A N 1
ATOM 487 C CA . HIS A 1 77 ? -28.342 -2.067 28.937 1.00 29.45 65 HIS A CA 1
ATOM 488 C C . HIS A 1 77 ? -27.323 -1.176 28.214 1.00 28.88 65 HIS A C 1
ATOM 489 O O . HIS A 1 77 ? -26.503 -1.688 27.446 1.00 28.85 65 HIS A O 1
ATOM 496 N N . SER A 1 78 ? -27.372 0.134 28.428 1.00 28.89 66 SER A N 1
ATOM 497 C CA . SER A 1 78 ? -26.448 1.062 27.749 1.00 28.82 66 SER A CA 1
ATOM 498 C C . SER A 1 78 ? -24.972 0.712 27.870 1.00 28.71 66 SER A C 1
ATOM 499 O O . SER A 1 78 ? -24.228 0.888 26.934 1.00 28.58 66 SER A O 1
ATOM 502 N N . ALA A 1 79 ? -24.539 0.217 29.017 1.00 28.94 67 ALA A N 1
ATOM 503 C CA . ALA A 1 79 ? -23.139 -0.158 29.187 1.00 28.89 67 ALA A CA 1
ATOM 504 C C . ALA A 1 79 ? -22.808 -1.518 28.559 1.00 28.73 67 ALA A C 1
ATOM 505 O O . ALA A 1 79 ? -21.646 -1.900 28.525 1.00 28.66 67 ALA A O 1
ATOM 507 N N . GLY A 1 80 ? -23.820 -2.229 28.059 1.00 28.79 68 GLY A N 1
ATOM 508 C CA . GLY A 1 80 ? -23.642 -3.535 27.418 1.00 28.79 68 GLY A CA 1
ATOM 509 C C . GLY A 1 80 ? -24.297 -4.633 28.214 1.00 28.41 68 GLY A C 1
ATOM 510 O O . GLY A 1 80 ? -24.660 -4.419 29.354 1.00 28.04 68 GLY A O 1
ATOM 511 N N . ILE A 1 81 ? -24.463 -5.802 27.606 1.00 29.01 69 ILE A N 1
ATOM 512 C CA . ILE A 1 81 ? -25.067 -6.939 28.299 1.00 29.73 69 ILE A CA 1
ATOM 513 C C . ILE A 1 81 ? -24.135 -7.251 29.453 1.00 29.41 69 ILE A C 1
ATOM 514 O O . ILE A 1 81 ? -22.921 -7.277 29.270 1.00 29.27 69 ILE A O 1
ATOM 519 N N . TRP A 1 82 ? -24.694 -7.511 30.630 1.00 29.37 70 TRP A N 1
ATOM 520 C CA . TRP A 1 82 ? -23.879 -7.815 31.799 1.00 29.22 70 TRP A CA 1
ATOM 521 C C . TRP A 1 82 ? -22.856 -8.936 31.549 1.00 29.02 70 TRP A C 1
ATOM 522 O O . TRP A 1 82 ? -21.695 -8.805 31.935 1.00 28.86 70 TRP A O 1
ATOM 533 N N . GLU A 1 83 ? -23.280 -10.007 30.881 1.00 29.03 71 GLU A N 1
ATOM 534 C CA . GLU A 1 83 ? -22.395 -11.139 30.579 1.00 29.41 71 GLU A CA 1
ATOM 535 C C . GLU A 1 83 ? -21.185 -10.750 29.729 1.00 29.05 71 GLU A C 1
ATOM 536 O O . GLU A 1 83 ? -20.110 -11.324 29.881 1.00 29.05 71 GLU A O 1
ATOM 539 N N . LEU A 1 84 ? -21.360 -9.798 28.820 1.00 29.07 72 LEU A N 1
ATOM 540 C CA . LEU A 1 84 ? -20.257 -9.349 27.974 1.00 28.98 72 LEU A CA 1
ATOM 541 C C . LEU A 1 84 ? -19.301 -8.487 28.788 1.00 29.11 72 LEU A C 1
ATOM 542 O O . LEU A 1 84 ? -18.090 -8.519 28.548 1.00 29.10 72 LEU A O 1
ATOM 547 N N . ARG A 1 85 ? -19.840 -7.720 29.738 1.00 28.86 73 ARG A N 1
ATOM 548 C CA . ARG A 1 85 ? -19.011 -6.888 30.601 1.00 28.86 73 ARG A CA 1
ATOM 549 C C . ARG A 1 85 ? -18.157 -7.832 31.448 1.00 29.11 73 ARG A C 1
ATOM 550 O O . ARG A 1 85 ? -16.985 -7.549 31.694 1.00 29.27 73 ARG A O 1
ATOM 558 N N . GLU A 1 86 ? -18.745 -8.949 31.879 1.00 29.34 74 GLU A N 1
ATOM 559 C CA . GLU A 1 86 ? -18.018 -9.974 32.637 1.00 29.70 74 GLU A CA 1
ATOM 560 C C . GLU A 1 86 ? -16.989 -10.640 31.727 1.00 29.13 74 GLU A C 1
ATOM 561 O O . GLU A 1 86 ? -15.871 -10.906 32.150 1.00 29.16 74 GLU A O 1
ATOM 567 N N . ALA A 1 87 ? -17.384 -10.927 30.486 1.00 28.86 75 ALA A N 1
ATOM 568 C CA . ALA A 1 87 ? -16.500 -11.567 29.515 1.00 28.78 75 ALA A CA 1
ATOM 569 C C . ALA A 1 87 ? -15.238 -10.729 29.287 1.00 29.15 75 ALA A C 1
ATOM 570 O O . ALA A 1 87 ? -14.140 -11.286 29.226 1.00 29.74 75 ALA A O 1
ATOM 572 N N . PHE A 1 88 ? -15.382 -9.410 29.141 1.00 29.09 76 PHE A N 1
ATOM 573 C CA . PHE A 1 88 ? -14.205 -8.540 28.984 1.00 29.19 76 PHE A CA 1
ATOM 574 C C . PHE A 1 88 ? -13.377 -8.538 30.259 1.00 28.86 76 PHE A C 1
ATOM 575 O O . PHE A 1 88 ? -12.151 -8.599 30.205 1.00 28.95 76 PHE A O 1
ATOM 583 N N . ALA A 1 89 ? -14.043 -8.451 31.404 1.00 28.83 77 ALA A N 1
ATOM 584 C CA . ALA A 1 89 ? -13.348 -8.443 32.688 1.00 28.88 77 ALA A CA 1
ATOM 585 C C . ALA A 1 89 ? -12.509 -9.716 32.861 1.00 28.72 77 ALA A C 1
ATOM 586 O O . ALA A 1 89 ? -11.329 -9.629 33.192 1.00 28.49 77 ALA A O 1
ATOM 588 N N . SER A 1 90 ? -13.111 -10.879 32.607 1.00 28.87 78 SER A N 1
ATOM 589 C CA . SER A 1 90 ? -12.416 -12.164 32.720 1.00 29.10 78 SER A CA 1
ATOM 590 C C . SER A 1 90 ? -11.265 -12.297 31.735 1.00 28.97 78 SER A C 1
ATOM 591 O O . SER A 1 90 ? -10.248 -12.895 32.062 1.00 28.80 78 SER A O 1
ATOM 594 N N . TYR A 1 91 ? -11.441 -11.769 30.525 1.00 29.25 79 TYR A N 1
ATOM 595 C CA . TYR A 1 91 ? -10.386 -11.816 29.520 1.00 29.59 79 TYR A CA 1
ATOM 596 C C . TYR A 1 91 ? -9.143 -11.103 30.048 1.00 29.52 79 TYR A C 1
ATOM 597 O O . TYR A 1 91 ? -8.050 -11.661 29.993 1.00 29.76 79 TYR A O 1
ATOM 606 N N . TYR A 1 92 ? -9.314 -9.881 30.557 1.00 29.38 80 TYR A N 1
ATOM 607 C CA . TYR A 1 92 ? -8.189 -9.112 31.123 1.00 29.22 80 TYR A CA 1
ATOM 608 C C . TYR A 1 92 ? -7.477 -9.771 32.300 1.00 29.02 80 TYR A C 1
ATOM 609 O O . TYR A 1 92 ? -6.259 -9.638 32.432 1.00 28.99 80 TYR A O 1
ATOM 618 N N . LYS A 1 93 ? -8.216 -10.489 33.137 1.00 29.04 81 LYS A N 1
ATOM 619 C CA . LYS A 1 93 ? -7.613 -11.186 34.268 1.00 29.14 81 LYS A CA 1
ATOM 620 C C . LYS A 1 93 ? -6.880 -12.428 33.789 1.00 29.12 81 LYS A C 1
ATOM 621 O O . LYS A 1 93 ? -5.733 -12.655 34.161 1.00 29.35 81 LYS A O 1
ATOM 627 N N A ARG A 1 94 ? -7.547 -13.218 32.951 0.50 28.67 82 ARG A N 1
ATOM 628 N N B ARG A 1 94 ? -7.542 -13.204 32.937 0.50 28.87 82 ARG A N 1
ATOM 629 C CA A ARG A 1 94 ? -6.993 -14.472 32.437 0.50 28.68 82 ARG A CA 1
ATOM 630 C CA B ARG A 1 94 ? -6.994 -14.455 32.425 0.50 28.82 82 ARG A CA 1
ATOM 631 C C A ARG A 1 94 ? -5.864 -14.272 31.417 0.50 28.96 82 ARG A C 1
ATOM 632 C C B ARG A 1 94 ? -5.833 -14.213 31.460 0.50 29.03 82 ARG A C 1
ATOM 633 O O A ARG A 1 94 ? -4.822 -14.917 31.531 0.50 28.89 82 ARG A O 1
ATOM 634 O O B ARG A 1 94 ? -4.739 -14.737 31.665 0.50 28.90 82 ARG A O 1
ATOM 649 N N . ARG A 1 95 ? -6.049 -13.376 30.449 1.00 29.35 83 ARG A N 1
ATOM 650 C CA . ARG A 1 95 ? -5.016 -13.116 29.422 1.00 29.28 83 ARG A CA 1
ATOM 651 C C . ARG A 1 95 ? -4.047 -11.964 29.661 1.00 29.28 83 ARG A C 1
ATOM 652 O O . ARG A 1 95 ? -2.858 -12.110 29.387 1.00 29.25 83 ARG A O 1
ATOM 660 N N . GLN A 1 96 ? -4.531 -10.825 30.147 1.00 29.45 84 GLN A N 1
ATOM 661 C CA . GLN A 1 96 ? -3.653 -9.669 30.380 1.00 29.52 84 GLN A CA 1
ATOM 662 C C . GLN A 1 96 ? -3.150 -9.580 31.837 1.00 29.71 84 GLN A C 1
ATOM 663 O O . GLN A 1 96 ? -2.358 -8.698 32.165 1.00 29.60 84 GLN A O 1
ATOM 669 N N . ARG A 1 97 ? -3.595 -10.507 32.690 1.00 29.94 85 ARG A N 1
ATOM 670 C CA . ARG A 1 97 ? -3.218 -10.553 34.109 1.00 30.43 85 ARG A CA 1
ATOM 671 C C . ARG A 1 97 ? -3.475 -9.223 34.829 1.00 29.58 85 ARG A C 1
ATOM 672 O O . ARG A 1 97 ? -2.661 -8.757 35.617 1.00 29.43 85 ARG A O 1
ATOM 680 N N . VAL A 1 98 ? -4.640 -8.648 34.550 1.00 29.65 86 VAL A N 1
ATOM 681 C CA . VAL A 1 98 ? -5.082 -7.380 35.123 1.00 29.86 86 VAL A CA 1
ATOM 682 C C . VAL A 1 98 ? -6.413 -7.596 35.838 1.00 29.52 86 VAL A C 1
ATOM 683 O O . VAL A 1 98 ? -7.324 -8.225 35.294 1.00 29.34 86 VAL A O 1
ATOM 687 N N . ASP A 1 99 ? -6.528 -7.054 37.047 1.00 29.59 87 ASP A N 1
ATOM 688 C CA . ASP A 1 99 ? -7.744 -7.198 37.841 1.00 29.98 87 ASP A CA 1
ATOM 689 C C . ASP A 1 99 ? -8.728 -6.091 37.482 1.00 30.06 87 ASP A C 1
ATOM 690 O O . ASP A 1 99 ? -8.560 -4.943 37.897 1.00 30.25 87 ASP A O 1
ATOM 695 N N . VAL A 1 100 ? -9.742 -6.450 36.696 1.00 29.90 88 VAL A N 1
ATOM 696 C CA . VAL A 1 100 ? -10.777 -5.523 36.261 1.00 29.87 88 VAL A CA 1
ATOM 697 C C . VAL A 1 100 ? -12.129 -6.083 36.679 1.00 29.59 88 VAL A C 1
ATOM 698 O O . VAL A 1 100 ? -12.344 -7.291 36.630 1.00 29.31 88 VAL A O 1
ATOM 702 N N . LYS A 1 101 ? -13.037 -5.202 37.081 1.00 29.69 89 LYS A N 1
ATOM 703 C CA . LYS A 1 101 ? -14.372 -5.600 37.490 1.00 29.73 89 LYS A CA 1
ATOM 704 C C . LYS A 1 101 ? -15.310 -5.277 36.338 1.00 29.44 89 LYS A C 1
ATOM 705 O O . LYS A 1 101 ? -15.016 -4.390 35.539 1.00 29.10 89 LYS A O 1
ATOM 709 N N . PRO A 1 102 ? -16.436 -5.995 36.227 1.00 29.29 90 PRO A N 1
ATOM 710 C CA . PRO A 1 102 ? -17.374 -5.659 35.149 1.00 29.32 90 PRO A CA 1
ATOM 711 C C . PRO A 1 102 ? -17.821 -4.193 35.188 1.00 29.12 90 PRO A C 1
ATOM 712 O O . PRO A 1 102 ? -18.065 -3.613 34.141 1.00 29.44 90 PRO A O 1
ATOM 716 N N . GLU A 1 103 ? -17.901 -3.606 36.385 1.00 29.16 91 GLU A N 1
ATOM 717 C CA . GLU A 1 103 ? -18.297 -2.203 36.570 1.00 29.22 91 GLU A CA 1
ATOM 718 C C . GLU A 1 103 ? -17.306 -1.219 35.921 1.00 29.23 91 GLU A C 1
ATOM 719 O O . GLU A 1 103 ? -17.646 -0.055 35.715 1.00 29.44 91 GLU A O 1
ATOM 725 N N . ASN A 1 104 ? -16.077 -1.675 35.656 1.00 29.05 92 ASN A N 1
ATOM 726 C CA . ASN A 1 104 ? -15.035 -0.861 35.014 1.00 28.88 92 ASN A CA 1
ATOM 727 C C . ASN A 1 104 ? -15.128 -0.901 33.487 1.00 29.10 92 ASN A C 1
ATOM 728 O O . ASN A 1 104 ? -14.428 -0.152 32.807 1.00 28.73 92 ASN A O 1
ATOM 733 N N . VAL A 1 105 ? -15.977 -1.782 32.954 1.00 29.41 93 VAL A N 1
ATOM 734 C CA . VAL A 1 105 ? -16.130 -1.964 31.518 1.00 29.31 93 VAL A CA 1
ATOM 735 C C . VAL A 1 105 ? -17.394 -1.304 30.982 1.00 29.33 93 VAL A C 1
ATOM 736 O O . VAL A 1 105 ? -18.465 -1.433 31.568 1.00 29.39 93 VAL A O 1
ATOM 740 N N . LEU A 1 106 ? -17.256 -0.610 29.863 1.00 29.15 94 LEU A N 1
ATOM 741 C CA . LEU A 1 106 ? -18.371 0.047 29.203 1.00 29.58 94 LEU A CA 1
ATOM 742 C C . LEU A 1 106 ? -18.322 -0.461 27.762 1.00 29.16 94 LEU A C 1
ATOM 743 O O . LEU A 1 106 ? -17.380 -0.150 27.036 1.00 29.00 94 LEU A O 1
ATOM 748 N N . VAL A 1 107 ? -19.298 -1.269 27.357 1.00 28.86 95 VAL A N 1
ATOM 749 C CA . VAL A 1 107 ? -19.311 -1.809 25.996 1.00 28.89 95 VAL A CA 1
ATOM 750 C C . VAL A 1 107 ? -19.768 -0.739 25.027 1.00 29.02 95 VAL A C 1
ATOM 751 O O . VAL A 1 107 ? -20.746 -0.032 25.277 1.00 29.27 95 VAL A O 1
ATOM 755 N N . THR A 1 108 ? -19.063 -0.650 23.909 1.00 29.29 96 THR A N 1
ATOM 756 C CA . THR A 1 108 ? -19.334 0.348 22.888 1.00 30.14 96 THR A CA 1
ATOM 757 C C . THR A 1 108 ? -19.388 -0.237 21.472 1.00 29.77 96 THR A C 1
ATOM 758 O O . THR A 1 108 ? -19.080 -1.414 21.266 1.00 29.11 96 THR A O 1
ATOM 762 N N . ASN A 1 109 ? -19.792 0.594 20.509 1.00 29.95 97 ASN A N 1
ATOM 763 C CA . ASN A 1 109 ? -19.837 0.201 19.101 1.00 30.50 97 ASN A CA 1
ATOM 764 C C . ASN A 1 109 ? -18.403 0.208 18.571 1.00 29.96 97 ASN A C 1
ATOM 765 O O . ASN A 1 109 ? -17.974 1.146 17.895 1.00 29.94 97 ASN A O 1
ATOM 770 N N . GLY A 1 110 ? -17.666 -0.847 18.901 1.00 29.84 98 GLY A N 1
ATOM 771 C CA . GLY A 1 110 ? -16.269 -0.987 18.506 1.00 29.69 98 GLY A CA 1
ATOM 772 C C . GLY A 1 110 ? -15.408 -0.021 19.301 1.00 29.42 98 GLY A C 1
ATOM 773 O O . GLY A 1 110 ? -15.916 0.760 20.112 1.00 29.14 98 GLY A O 1
ATOM 774 N N . GLY A 1 111 ? -14.100 -0.099 19.099 1.00 29.07 99 GLY A N 1
ATOM 775 C CA . GLY A 1 111 ? -13.178 0.801 19.761 1.00 29.14 99 GLY A CA 1
ATOM 776 C C . GLY A 1 111 ? -13.407 2.228 19.284 1.00 29.32 99 GLY A C 1
ATOM 777 O O . GLY A 1 111 ? -13.200 3.175 20.038 1.00 29.54 99 GLY A O 1
ATOM 778 N N . SER A 1 112 ? -13.838 2.375 18.031 1.00 29.05 100 SER A N 1
ATOM 779 C CA . SER A 1 112 ? -14.117 3.671 17.441 1.00 29.39 100 SER A CA 1
ATOM 780 C C . SER A 1 112 ? -14.953 4.574 18.346 1.00 29.53 100 SER A C 1
ATOM 781 O O . SER A 1 112 ? -14.598 5.736 18.577 1.00 29.65 100 SER A O 1
ATOM 784 N N . GLU A 1 113 ? -16.061 4.041 18.853 1.00 29.21 101 GLU A N 1
ATOM 785 C CA . GLU A 1 113 ? -16.943 4.817 19.718 1.00 29.39 101 GLU A CA 1
ATOM 786 C C . GLU A 1 113 ? -16.347 5.054 21.114 1.00 29.44 101 GLU A C 1
ATOM 787 O O . GLU A 1 113 ? -16.572 6.099 21.725 1.00 29.24 101 GLU A O 1
ATOM 793 N N . ALA A 1 114 ? -15.624 4.069 21.635 1.00 29.55 102 ALA A N 1
ATOM 794 C CA . ALA A 1 114 ? -14.983 4.214 22.942 1.00 29.53 102 ALA A CA 1
ATOM 795 C C . ALA A 1 114 ? -14.017 5.401 22.914 1.00 29.56 102 ALA A C 1
ATOM 796 O O . ALA A 1 114 ? -13.874 6.111 23.905 1.00 29.79 102 ALA A O 1
ATOM 798 N N . ILE A 1 115 ? -13.353 5.592 21.774 1.00 29.31 103 ILE A N 1
ATOM 799 C CA . ILE A 1 115 ? -12.409 6.683 21.580 1.00 29.21 103 ILE A CA 1
ATOM 800 C C . ILE A 1 115 ? -13.170 8.008 21.541 1.00 29.36 103 ILE A C 1
ATOM 801 O O . ILE A 1 115 ? -12.777 8.980 22.211 1.00 29.30 103 ILE A O 1
ATOM 806 N N . LEU A 1 116 ? -14.252 8.042 20.763 1.00 29.30 104 LEU A N 1
ATOM 807 C CA . LEU A 1 116 ? -15.088 9.242 20.663 1.00 29.39 104 LEU A CA 1
ATOM 808 C C . LEU A 1 116 ? -15.608 9.671 22.040 1.00 29.14 104 LEU A C 1
ATOM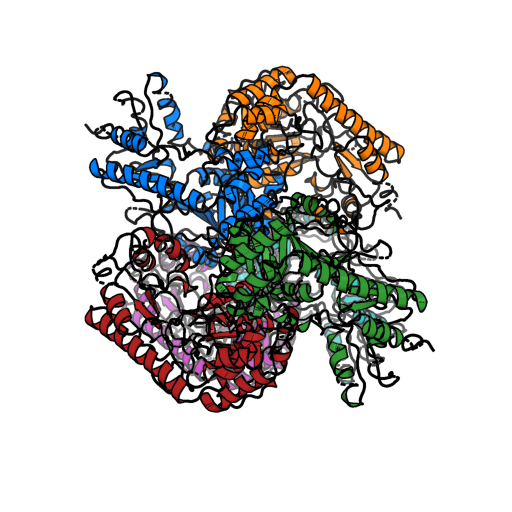 809 O O . LEU A 1 116 ? -15.569 10.860 22.377 1.00 28.84 104 LEU A O 1
ATOM 814 N N . PHE A 1 117 ? -16.096 8.704 22.820 1.00 29.08 105 PHE A N 1
ATOM 815 C CA . PHE A 1 117 ? -16.608 8.974 24.176 1.00 29.39 105 PHE A CA 1
ATOM 816 C C . PHE A 1 117 ? -15.515 9.510 25.080 1.00 29.05 105 PHE A C 1
ATOM 817 O O . PHE A 1 117 ? -15.722 10.491 25.781 1.00 28.79 105 PHE A O 1
ATOM 825 N N . SER A 1 118 ? -14.355 8.866 25.049 1.00 29.15 106 SER A N 1
ATOM 826 C CA . SER A 1 118 ? -13.219 9.292 25.851 1.00 29.15 106 SER A CA 1
ATOM 827 C C . SER A 1 118 ? -12.896 10.754 25.568 1.00 29.00 106 SER A C 1
ATOM 828 O O . SER A 1 118 ? -12.787 11.555 26.482 1.00 29.23 106 SER A O 1
ATOM 831 N N . PHE A 1 119 ? -12.768 11.082 24.291 1.00 28.97 107 PHE A N 1
ATOM 832 C CA . PHE A 1 119 ? -12.484 12.437 23.838 1.00 29.16 107 PHE A CA 1
ATOM 833 C C . PHE A 1 119 ? -13.522 13.455 24.335 1.00 28.92 107 PHE A C 1
ATOM 834 O O . PHE A 1 119 ? -13.172 14.508 24.851 1.00 28.65 107 PHE A O 1
ATOM 842 N N . ALA A 1 120 ? -14.800 13.136 24.161 1.00 29.08 108 ALA A N 1
ATOM 843 C CA . ALA A 1 120 ? -15.877 14.032 24.579 1.00 29.05 108 ALA A CA 1
ATOM 844 C C . ALA A 1 120 ? -15.992 14.194 26.108 1.00 29.19 108 ALA A C 1
ATOM 845 O O . ALA A 1 120 ? -16.339 15.274 26.583 1.00 29.06 108 ALA A O 1
ATOM 847 N N . VAL A 1 121 ? -15.695 13.134 26.864 1.00 29.20 109 VAL A N 1
ATOM 848 C CA . VAL A 1 121 ? -15.758 13.175 28.327 1.00 29.09 109 VAL A CA 1
ATOM 849 C C . VAL A 1 121 ? -14.622 13.997 28.967 1.00 29.15 109 VAL A C 1
ATOM 850 O O . VAL A 1 121 ? -14.861 14.727 29.928 1.00 29.13 109 VAL A O 1
ATOM 854 N N . ILE A 1 122 ? -13.405 13.895 28.431 1.00 29.12 110 ILE A N 1
ATOM 855 C CA . ILE A 1 122 ? -12.256 14.611 29.007 1.00 29.16 110 ILE A CA 1
ATOM 856 C C . ILE A 1 122 ? -11.967 16.010 28.450 1.00 29.04 110 ILE A C 1
ATOM 857 O O . ILE A 1 122 ? -11.425 16.856 29.172 1.00 28.89 110 ILE A O 1
ATOM 862 N N . ALA A 1 123 ? -12.332 16.261 27.192 1.00 28.93 111 ALA A N 1
ATOM 863 C CA . ALA A 1 123 ? -12.054 17.550 26.562 1.00 29.05 111 ALA A CA 1
ATOM 864 C C . ALA A 1 123 ? -13.274 18.302 26.064 1.00 29.06 111 ALA A C 1
ATOM 865 O O . ALA A 1 123 ? -14.259 17.703 25.669 1.00 29.27 111 ALA A O 1
ATOM 867 N N . ASN A 1 124 ? -13.177 19.629 26.105 1.00 29.18 112 ASN A N 1
ATOM 868 C CA . ASN A 1 124 ? -14.212 20.542 25.622 1.00 29.37 112 ASN A CA 1
ATOM 869 C C . ASN A 1 124 ? -13.915 20.838 24.165 1.00 29.69 112 ASN A C 1
ATOM 870 O O . ASN A 1 124 ? -12.811 20.552 23.696 1.00 29.98 112 ASN A O 1
ATOM 875 N N . PRO A 1 125 ? -14.892 21.398 23.431 1.00 29.80 113 PRO A N 1
ATOM 876 C CA . PRO A 1 125 ? -14.563 21.752 22.060 1.00 29.55 113 PRO A CA 1
ATOM 877 C C . PRO A 1 125 ? -13.494 22.839 22.108 1.00 29.27 113 PRO A C 1
ATOM 878 O O . PRO A 1 125 ? -13.643 23.796 22.845 1.00 29.51 113 PRO A O 1
ATOM 882 N N . GLY A 1 126 ? -12.406 22.666 21.367 1.00 29.44 114 GLY A N 1
ATOM 883 C CA . GLY A 1 126 ? -11.314 23.637 21.364 1.00 29.28 114 GLY A CA 1
ATOM 884 C C . GLY A 1 126 ? -10.129 23.209 22.217 1.00 29.38 114 GLY A C 1
ATOM 885 O O . GLY A 1 126 ? -9.047 23.788 22.099 1.00 29.17 114 GLY A O 1
ATOM 886 N N . ASP A 1 127 ? -10.328 22.218 23.094 1.00 29.44 115 ASP A N 1
ATOM 887 C CA . ASP A 1 127 ? -9.247 21.705 23.946 1.00 29.42 115 ASP A CA 1
ATOM 888 C C . ASP A 1 127 ? -8.327 20.846 23.105 1.00 29.04 115 ASP A C 1
ATOM 889 O O . ASP A 1 127 ? -8.639 20.532 21.968 1.00 28.44 115 ASP A O 1
ATOM 894 N N . GLU A 1 128 ? -7.201 20.462 23.688 1.00 29.25 116 GLU A N 1
ATOM 895 C CA . GLU A 1 128 ? -6.192 19.690 22.986 1.00 29.44 116 GLU A CA 1
ATOM 896 C C . GLU A 1 128 ? -5.888 18.324 23.599 1.00 29.03 116 GLU A C 1
ATOM 897 O O . GLU A 1 128 ? -5.956 18.145 24.809 1.00 28.75 116 GLU A O 1
ATOM 903 N N . ILE A 1 129 ? -5.585 17.366 22.726 1.00 29.11 117 ILE A N 1
ATOM 904 C CA . ILE A 1 129 ? -5.212 16.010 23.114 1.00 28.93 117 ILE A CA 1
ATOM 905 C C . ILE A 1 129 ? -3.955 15.669 22.335 1.00 29.01 117 ILE A C 1
ATOM 906 O O . ILE A 1 129 ? -3.926 15.766 21.104 1.00 29.08 117 ILE A O 1
ATOM 911 N N . LEU A 1 130 ? -2.911 15.289 23.061 1.00 29.16 118 LEU A N 1
ATOM 912 C CA . LEU A 1 130 ? -1.641 14.935 22.455 1.00 28.94 118 LEU A CA 1
ATOM 913 C C . LEU A 1 130 ? -1.725 13.557 21.811 1.00 28.95 118 LEU A C 1
ATOM 914 O O . LEU A 1 130 ? -2.371 12.654 22.339 1.00 28.54 118 LEU A O 1
ATOM 919 N N . VAL A 1 131 ? -1.078 13.411 20.659 1.00 29.12 119 VAL A N 1
ATOM 920 C CA . VAL A 1 131 ? -1.062 12.144 19.954 1.00 29.24 119 VAL A CA 1
ATOM 921 C C . VAL A 1 131 ? 0.354 11.902 19.439 1.00 28.99 119 VAL A C 1
ATOM 922 O O . VAL A 1 131 ? 1.030 12.835 19.006 1.00 28.52 119 VAL A O 1
ATOM 926 N N . LEU A 1 132 ? 0.794 10.649 19.520 1.00 29.24 120 LEU A N 1
ATOM 927 C CA . LEU A 1 132 ? 2.115 10.258 19.064 1.00 29.41 120 LEU A CA 1
ATOM 928 C C . LEU A 1 132 ? 2.089 9.939 17.567 1.00 29.51 120 LEU A C 1
ATOM 929 O O . LEU A 1 132 ? 1.484 8.943 17.147 1.00 29.61 120 LEU A O 1
ATOM 934 N N . GLU A 1 133 ? 2.742 10.803 16.779 1.00 29.60 121 GLU A N 1
ATOM 935 C CA . GLU A 1 133 ? 2.840 10.670 15.310 1.00 29.48 121 GLU A CA 1
ATOM 936 C C . GLU A 1 133 ? 3.937 9.724 14.859 1.00 29.34 121 GLU A C 1
ATOM 937 O O . GLU A 1 133 ? 5.047 9.816 15.359 1.00 29.48 121 GLU A O 1
ATOM 943 N N . PRO A 1 134 ? 3.686 8.896 13.830 1.00 29.23 122 PRO A N 1
ATOM 944 C CA . PRO A 1 134 ? 2.477 8.738 13.043 1.00 28.96 122 PRO A CA 1
ATOM 945 C C . PRO A 1 134 ? 1.467 7.963 13.852 1.00 28.61 122 PRO A C 1
ATOM 946 O O . PRO A 1 134 ? 1.851 7.152 14.686 1.00 28.35 122 PRO A O 1
ATOM 950 N N . PHE A 1 135 ? 0.187 8.186 13.597 1.00 28.66 123 PHE A N 1
ATOM 951 C CA . PHE A 1 135 ? -0.851 7.508 14.361 1.00 28.87 123 PHE A CA 1
ATOM 952 C C . PHE A 1 135 ? -2.020 7.068 13.507 1.00 28.70 123 PHE A C 1
ATOM 953 O O . PHE A 1 135 ? -2.158 7.489 12.367 1.00 28.26 123 PHE A O 1
ATOM 961 N N . TYR A 1 136 ? -2.855 6.221 14.098 1.00 28.89 124 TYR A N 1
ATOM 962 C CA . TYR A 1 136 ? -4.064 5.700 13.467 1.00 29.21 124 TYR A CA 1
ATOM 963 C C . TYR A 1 136 ? -4.968 6.881 13.071 1.00 29.21 124 TYR A C 1
ATOM 964 O O . TYR A 1 136 ? -5.679 7.444 13.895 1.00 29.21 124 TYR A O 1
ATOM 973 N N . ALA A 1 137 ? -4.903 7.244 11.792 1.00 29.26 125 ALA A N 1
ATOM 974 C CA . ALA A 1 137 ? -5.621 8.389 11.209 1.00 29.08 125 ALA A CA 1
ATOM 975 C C . ALA A 1 137 ? -7.047 8.625 11.669 1.00 29.22 125 ALA A C 1
ATOM 976 O O . ALA A 1 137 ? -7.462 9.781 11.815 1.00 29.37 125 ALA A O 1
ATOM 978 N N . ASN A 1 138 ? -7.793 7.551 11.908 1.00 29.42 126 ASN A N 1
ATOM 979 C CA . ASN A 1 138 ? -9.190 7.685 12.335 1.00 29.58 126 ASN A CA 1
ATOM 980 C C . ASN A 1 138 ? -9.415 8.429 13.651 1.00 29.64 126 ASN A C 1
ATOM 981 O O . ASN A 1 138 ? -10.531 8.914 13.875 1.00 29.27 126 ASN A O 1
ATOM 986 N N . TYR A 1 139 ? -8.388 8.545 14.504 1.00 29.70 127 TYR A N 1
ATOM 987 C CA . TYR A 1 139 ? -8.549 9.306 15.758 1.00 29.71 127 TYR A CA 1
ATOM 988 C C . TYR A 1 139 ? -8.889 10.744 15.429 1.00 29.51 127 TYR A C 1
ATOM 989 O O . TYR A 1 139 ? -9.637 11.397 16.158 1.00 29.33 127 TYR A O 1
ATOM 998 N N . ASN A 1 140 ? -8.313 11.233 14.334 1.00 29.40 128 ASN A N 1
ATOM 999 C CA . ASN A 1 140 ? -8.535 12.596 13.901 1.00 29.68 128 ASN A CA 1
ATOM 1000 C C . ASN A 1 140 ? -10.008 12.806 13.520 1.00 29.16 128 ASN A C 1
ATOM 1001 O O . ASN A 1 140 ? -10.539 13.896 13.667 1.00 28.78 128 ASN A O 1
ATOM 1006 N N . ALA A 1 141 ? -10.665 11.753 13.040 1.00 29.21 129 ALA A N 1
ATOM 1007 C CA . ALA A 1 141 ? -12.086 11.824 12.688 1.00 28.96 129 ALA A CA 1
ATOM 1008 C C . ALA A 1 141 ? -12.949 11.966 13.957 1.00 28.84 129 ALA A C 1
ATOM 1009 O O . ALA A 1 141 ? -13.865 12.793 13.996 1.00 28.31 129 ALA A O 1
ATOM 1011 N N . PHE A 1 142 ? -12.631 11.192 14.997 1.00 28.84 130 PHE A N 1
ATOM 1012 C CA . PHE A 1 142 ? -13.387 11.257 16.256 1.00 29.23 130 PHE A CA 1
ATOM 1013 C C . PHE A 1 142 ? -13.115 12.588 16.960 1.00 29.13 130 PHE A C 1
ATOM 1014 O O . PHE A 1 142 ? -14.000 13.141 17.606 1.00 29.08 130 PHE A O 1
ATOM 1022 N N . ALA A 1 143 ? -11.893 13.095 16.827 1.00 28.98 131 ALA A N 1
ATOM 1023 C CA . ALA A 1 143 ? -11.537 14.376 17.412 1.00 29.13 131 ALA A CA 1
ATOM 1024 C C . ALA A 1 143 ? -12.351 15.488 16.770 1.00 29.00 131 ALA A C 1
ATOM 1025 O O . ALA A 1 143 ? -12.905 16.344 17.445 1.00 29.18 131 ALA A O 1
ATOM 1027 N N . LYS A 1 144 ? -12.428 15.452 15.454 1.00 28.88 132 LYS A N 1
ATOM 1028 C CA . LYS A 1 144 ? -13.126 16.469 14.691 1.00 29.10 132 LYS A CA 1
ATOM 1029 C C . LYS A 1 144 ? -14.638 16.455 15.021 1.00 29.04 132 LYS A C 1
ATOM 1030 O O . LYS A 1 144 ? -15.251 17.514 15.116 1.00 28.40 132 LYS A O 1
ATOM 1036 N N . ILE A 1 145 ? -15.216 15.268 15.240 1.00 29.53 133 ILE A N 1
ATOM 1037 C CA . ILE A 1 145 ? -16.637 15.138 15.622 1.00 29.37 133 ILE A CA 1
ATOM 1038 C C . ILE A 1 145 ? -16.855 15.718 17.020 1.00 29.32 133 ILE A C 1
ATOM 1039 O O . ILE A 1 145 ? -17.856 16.384 17.250 1.00 29.44 133 ILE A O 1
ATOM 1044 N N . ALA A 1 146 ? -15.921 15.468 17.937 1.00 29.00 134 ALA A N 1
ATOM 1045 C CA . ALA A 1 146 ? -16.015 15.992 19.298 1.00 28.87 134 ALA A CA 1
ATOM 1046 C C . ALA A 1 146 ? -15.563 17.445 19.408 1.00 28.93 134 ALA A C 1
ATOM 1047 O O . ALA A 1 146 ? -15.687 18.033 20.469 1.00 29.20 134 ALA A O 1
ATOM 1049 N N . GLY A 1 147 ? -15.017 18.020 18.338 1.00 29.06 135 GLY A N 1
ATOM 1050 C CA . GLY A 1 147 ? -14.548 19.406 18.350 1.00 29.23 135 GLY A CA 1
ATOM 1051 C C . GLY A 1 147 ? -13.244 19.612 19.106 1.00 29.29 135 GLY A C 1
ATOM 1052 O O . GLY A 1 147 ? -12.909 20.738 19.499 1.00 28.91 135 GLY A O 1
ATOM 1053 N N . VAL A 1 148 ? -12.507 18.521 19.299 1.00 29.36 136 VAL A N 1
ATOM 1054 C CA . VAL A 1 148 ? -11.241 18.551 20.012 1.00 29.62 136 VAL A CA 1
ATOM 1055 C C . VAL A 1 148 ? -10.092 18.642 19.004 1.00 29.38 136 VAL A C 1
ATOM 1056 O O . VAL A 1 148 ? -10.146 18.043 17.926 1.00 29.03 136 VAL A O 1
ATOM 1060 N N . LYS A 1 149 ? -9.072 19.418 19.358 1.00 29.41 137 LYS A N 1
ATOM 1061 C CA . LYS A 1 149 ? -7.894 19.615 18.518 1.00 29.61 137 LYS A CA 1
ATOM 1062 C C . LYS A 1 149 ? -6.893 18.525 18.881 1.00 29.47 137 LYS A C 1
ATOM 1063 O O . LYS A 1 149 ? -6.625 18.279 20.054 1.00 29.49 137 LYS A O 1
ATOM 1066 N N . LEU A 1 150 ? -6.345 17.865 17.871 1.00 29.50 138 LEU A N 1
ATOM 1067 C CA . LEU A 1 150 ? -5.405 16.782 18.100 1.00 29.60 138 LEU A CA 1
ATOM 1068 C C . LEU A 1 150 ? -4.008 17.374 17.828 1.00 29.31 138 LEU A C 1
ATOM 1069 O O . LEU A 1 150 ? -3.766 17.938 16.763 1.00 28.98 138 LEU A O 1
ATOM 1074 N N . ILE A 1 151 ? -3.121 17.295 18.822 1.00 29.36 139 ILE A N 1
ATOM 1075 C CA . ILE A 1 151 ? -1.766 17.859 18.737 1.00 29.26 139 ILE A CA 1
ATOM 1076 C C . ILE A 1 151 ? -0.695 16.782 18.537 1.00 29.04 139 ILE A C 1
ATOM 1077 O O . ILE A 1 151 ? -0.484 15.955 19.413 1.00 29.04 139 ILE A O 1
ATOM 1082 N N . PRO A 1 152 ? 0.024 16.827 17.408 1.00 28.82 140 PRO A N 1
ATOM 1083 C CA . PRO A 1 152 ? 1.028 15.812 17.147 1.00 28.92 140 PRO A CA 1
ATOM 1084 C C . PRO A 1 152 ? 2.350 15.948 17.897 1.00 29.01 140 PRO A C 1
ATOM 1085 O O . PRO A 1 152 ? 2.855 17.055 18.083 1.00 28.76 140 PRO A O 1
ATOM 1089 N N . VAL A 1 153 ? 2.891 14.803 18.309 1.00 29.19 141 VAL A N 1
ATOM 1090 C CA . VAL A 1 153 ? 4.178 14.712 18.985 1.00 29.41 141 VAL A CA 1
ATOM 1091 C C . VAL A 1 153 ? 4.936 13.717 18.110 1.00 29.34 141 VAL A C 1
ATOM 1092 O O . VAL A 1 153 ? 4.755 12.503 18.218 1.00 29.20 141 VAL A O 1
ATOM 1096 N N . THR A 1 154 ? 5.751 14.265 17.216 1.00 29.42 142 THR A N 1
ATOM 1097 C CA . THR A 1 154 ? 6.520 13.505 16.240 1.00 29.48 142 THR A CA 1
ATOM 1098 C C . THR A 1 154 ? 7.527 12.495 16.784 1.00 29.35 142 THR A C 1
ATOM 1099 O O . THR A 1 154 ? 8.280 12.782 17.709 1.00 29.30 142 THR A O 1
ATOM 1103 N N . ARG A 1 155 ? 7.528 11.315 16.171 1.00 29.34 143 ARG A N 1
ATOM 1104 C CA . ARG A 1 155 ? 8.448 10.237 16.500 1.00 29.39 143 ARG A CA 1
ATOM 1105 C C . ARG A 1 155 ? 9.156 9.909 15.196 1.00 29.36 143 ARG A C 1
ATOM 1106 O O . ARG A 1 155 ? 8.571 10.034 14.119 1.00 29.30 143 ARG A O 1
ATOM 1114 N N . ARG A 1 156 ? 10.409 9.486 15.294 1.00 29.65 144 ARG A N 1
ATOM 1115 C CA . ARG A 1 156 ? 11.213 9.185 14.117 1.00 29.82 144 ARG A CA 1
ATOM 1116 C C . ARG A 1 156 ? 11.514 7.698 13.996 1.00 29.72 144 ARG A C 1
ATOM 1117 O O . ARG A 1 156 ? 11.689 7.012 15.002 1.00 29.39 144 ARG A O 1
ATOM 1133 N N . GLU A 1 158 ? 14.225 6.498 12.744 1.00 29.95 146 GLU A N 1
ATOM 1134 C CA . GLU A 1 158 ? 15.635 6.420 13.131 1.00 30.14 146 GLU A CA 1
ATOM 1135 C C . GLU A 1 158 ? 15.840 6.282 14.651 1.00 29.87 146 GLU A C 1
ATOM 1136 O O . GLU A 1 158 ? 16.902 5.857 15.100 1.00 29.66 146 GLU A O 1
ATOM 1142 N N . GLU A 1 159 ? 14.842 6.687 15.437 1.00 29.80 147 GLU A N 1
ATOM 1143 C CA . GLU A 1 159 ? 14.890 6.570 16.894 1.00 29.84 147 GLU A CA 1
ATOM 1144 C C . GLU A 1 159 ? 14.075 5.350 17.324 1.00 29.59 147 GLU A C 1
ATOM 1145 O O . GLU A 1 159 ? 13.853 5.148 18.514 1.00 29.47 147 GLU A O 1
ATOM 1151 N N . GLY A 1 160 ? 13.632 4.541 16.357 1.00 29.50 148 GLY A N 1
ATOM 1152 C CA . GLY A 1 160 ? 12.806 3.365 16.625 1.00 29.17 148 GLY A CA 1
ATOM 1153 C C . GLY A 1 160 ? 11.409 3.774 17.072 1.00 29.23 148 GLY A C 1
ATOM 1154 O O . GLY A 1 160 ? 10.755 3.043 17.808 1.00 29.21 148 GLY A O 1
ATOM 1155 N N . PHE A 1 161 ? 10.952 4.939 16.602 1.00 29.26 149 PHE A N 1
ATOM 1156 C CA . PHE A 1 161 ? 9.640 5.511 16.961 1.00 29.15 149 PHE A CA 1
ATOM 1157 C C . PHE A 1 161 ? 9.429 5.559 18.470 1.00 29.21 149 PHE A C 1
ATOM 1158 O O . PHE A 1 161 ? 8.364 5.224 18.971 1.00 29.16 149 PHE A O 1
ATOM 1166 N N . ALA A 1 162 ? 10.456 5.991 19.188 1.00 29.39 150 ALA A N 1
ATOM 1167 C CA . ALA A 1 162 ? 10.393 6.082 20.636 1.00 29.57 150 ALA A CA 1
ATOM 1168 C C . ALA A 1 162 ? 9.625 7.320 21.061 1.00 29.80 150 ALA A C 1
ATOM 1169 O O . ALA A 1 162 ? 9.382 8.227 20.262 1.00 29.99 150 ALA A O 1
ATOM 1171 N N . ILE A 1 163 ? 9.248 7.347 22.331 1.00 29.79 151 ILE A N 1
ATOM 1172 C CA . ILE A 1 163 ? 8.532 8.478 22.898 1.00 29.80 151 ILE A CA 1
ATOM 1173 C C . ILE A 1 163 ? 9.585 9.573 23.001 1.00 29.58 151 ILE A C 1
ATOM 1174 O O . ILE A 1 163 ? 10.596 9.375 23.666 1.00 29.64 151 ILE A O 1
ATOM 1179 N N . PRO A 1 164 ? 9.349 10.735 22.370 1.00 29.54 152 PRO A N 1
ATOM 1180 C CA . PRO A 1 164 ? 10.360 11.786 22.397 1.00 29.56 152 PRO A CA 1
ATOM 1181 C C . PRO A 1 164 ? 10.520 12.447 23.757 1.00 29.62 152 PRO A C 1
ATOM 1182 O O . PRO A 1 164 ? 9.562 12.521 24.529 1.00 30.25 152 PRO A O 1
ATOM 1186 N N . GLN A 1 165 ? 11.727 12.930 24.028 1.00 29.41 153 GLN A N 1
ATOM 1187 C CA . GLN A 1 165 ? 12.044 13.580 25.292 1.00 29.52 153 GLN A CA 1
ATOM 1188 C C . GLN A 1 165 ? 11.356 14.932 25.484 1.00 29.57 153 GLN A C 1
ATOM 1189 O O . GLN A 1 165 ? 11.193 15.382 26.617 1.00 29.65 153 GLN A O 1
ATOM 1191 N N . ASN A 1 166 ? 10.943 15.574 24.393 1.00 29.62 154 ASN A N 1
ATOM 1192 C CA . ASN A 1 166 ? 10.285 16.883 24.485 1.00 29.84 154 ASN A CA 1
ATOM 1193 C C . ASN A 1 166 ? 8.758 16.783 24.597 1.00 29.95 154 ASN A C 1
ATOM 1194 O O . ASN A 1 166 ? 8.050 17.738 24.276 1.00 30.11 154 ASN A O 1
ATOM 1199 N N . LEU A 1 167 ? 8.253 15.639 25.060 1.00 29.98 155 LEU A N 1
ATOM 1200 C CA . LEU A 1 167 ? 6.810 15.422 25.200 1.00 30.07 155 LEU A CA 1
ATOM 1201 C C . LEU A 1 167 ? 6.104 16.456 26.083 1.00 29.83 155 LEU A C 1
ATOM 1202 O O . LEU A 1 167 ? 5.021 16.945 25.742 1.00 29.95 155 LEU A O 1
ATOM 1207 N N . GLU A 1 168 ? 6.717 16.762 27.219 1.00 29.63 156 GLU A N 1
ATOM 1208 C CA . GLU A 1 168 ? 6.183 17.725 28.173 1.00 29.88 156 GLU A CA 1
ATOM 1209 C C . GLU A 1 168 ? 6.023 19.138 27.621 1.00 29.68 156 GLU A C 1
ATOM 1210 O O . GLU A 1 168 ? 5.139 19.874 28.060 1.00 29.85 156 GLU A O 1
ATOM 1216 N N . SER A 1 169 ? 6.897 19.521 26.688 1.00 29.49 157 SER A N 1
ATOM 1217 C CA . SER A 1 169 ? 6.878 20.863 26.100 1.00 29.48 157 SER A CA 1
ATOM 1218 C C . SER A 1 169 ? 5.605 21.185 25.311 1.00 29.51 157 SER A C 1
ATOM 1219 O O . SER A 1 169 ? 5.265 22.358 25.145 1.00 29.37 157 SER A O 1
ATOM 1222 N N . PHE A 1 170 ? 4.908 20.155 24.827 1.00 29.57 158 PHE A N 1
ATOM 1223 C CA . PHE A 1 170 ? 3.666 20.352 24.072 1.00 29.73 158 PHE A CA 1
ATOM 1224 C C . PHE A 1 170 ? 2.441 20.572 24.963 1.00 29.71 158 PHE A C 1
ATOM 1225 O O . PHE A 1 170 ? 1.375 20.926 24.456 1.00 29.83 158 PHE A O 1
ATOM 1233 N N . ILE A 1 171 ? 2.591 20.373 26.275 1.00 29.50 159 ILE A N 1
ATOM 1234 C CA . ILE A 1 171 ? 1.483 20.539 27.221 1.00 29.32 159 ILE A CA 1
ATOM 1235 C C . ILE A 1 171 ? 1.231 22.016 27.536 1.00 29.23 159 ILE A C 1
ATOM 1236 O O . ILE A 1 171 ? 2.175 22.796 27.703 1.00 29.29 159 ILE A O 1
ATOM 1241 N N . ASN A 1 172 ? -0.044 22.393 27.600 1.00 29.12 160 ASN A N 1
ATOM 1242 C CA . ASN A 1 172 ? -0.441 23.769 27.921 1.00 29.30 160 ASN A CA 1
ATOM 1243 C C . ASN A 1 172 ? -1.763 23.761 28.694 1.00 29.37 160 ASN A C 1
ATOM 1244 O O . ASN A 1 172 ? -2.251 22.688 29.071 1.00 28.99 160 ASN A O 1
ATOM 1249 N N . GLU A 1 173 ? -2.337 24.938 28.944 1.00 29.68 161 GLU A N 1
ATOM 1250 C CA . GLU A 1 173 ? -3.609 25.027 29.678 1.00 30.17 161 GLU A CA 1
ATOM 1251 C C . GLU A 1 173 ? -4.769 24.308 28.991 1.00 30.07 161 GLU A C 1
ATOM 1252 O O . GLU A 1 173 ? -5.689 23.850 29.673 1.00 30.42 161 GLU A O 1
ATOM 1258 N N . ARG A 1 174 ? -4.733 24.195 27.663 1.00 29.82 162 ARG A N 1
ATOM 1259 C CA . ARG A 1 174 ? -5.822 23.525 26.938 1.00 29.81 162 ARG A CA 1
ATOM 1260 C C . ARG A 1 174 ? -5.630 22.018 26.757 1.00 29.42 162 ARG A C 1
ATOM 1261 O O . ARG A 1 174 ? -6.551 21.340 26.314 1.00 29.36 162 ARG A O 1
ATOM 1269 N N . THR A 1 175 ? -4.454 21.501 27.107 1.00 29.19 163 THR A N 1
ATOM 1270 C CA . THR A 1 175 ? -4.169 20.071 26.983 1.00 29.11 163 THR A CA 1
ATOM 1271 C C . THR A 1 175 ? -4.965 19.283 28.028 1.00 29.03 163 THR A C 1
ATOM 1272 O O . THR A 1 175 ? -4.862 19.568 29.221 1.00 28.83 163 THR A O 1
ATOM 1276 N N . LYS A 1 176 ? -5.755 18.309 27.578 1.00 29.07 164 LYS A N 1
ATOM 1277 C CA . LYS A 1 176 ? -6.583 17.488 28.481 1.00 29.21 164 LYS A CA 1
ATOM 1278 C C . LYS A 1 176 ? -6.267 15.993 28.486 1.00 29.01 164 LYS A C 1
ATOM 1279 O O . LYS A 1 176 ? -6.769 15.266 29.349 1.00 28.73 164 LYS A O 1
ATOM 1285 N N . GLY A 1 177 ? -5.448 15.523 27.547 1.00 29.13 165 GLY A N 1
ATOM 1286 C CA . GLY A 1 177 ? -5.118 14.107 27.502 1.00 29.04 165 GLY A CA 1
ATOM 1287 C C . GLY A 1 177 ? -4.059 13.750 26.490 1.00 29.00 165 GLY A C 1
ATOM 1288 O O . GLY A 1 177 ? -3.550 14.612 25.776 1.00 28.81 165 GLY A O 1
ATOM 1289 N N . ILE A 1 178 ? -3.714 12.465 26.472 1.00 29.08 166 ILE A N 1
ATOM 1290 C CA . ILE A 1 178 ? -2.730 11.921 25.549 1.00 29.04 166 ILE A CA 1
ATOM 1291 C C . ILE A 1 178 ? -3.326 10.609 25.054 1.00 29.00 166 ILE A C 1
ATOM 1292 O O . ILE A 1 178 ? -3.934 9.865 25.825 1.00 28.88 166 ILE A O 1
ATOM 1297 N N . VAL A 1 179 ? -3.184 10.346 23.761 1.00 28.92 167 VAL A N 1
ATOM 1298 C CA . VAL A 1 179 ? -3.742 9.139 23.178 1.00 29.21 167 VAL A CA 1
ATOM 1299 C C . VAL A 1 179 ? -2.730 8.436 22.268 1.00 29.17 167 VAL A C 1
ATOM 1300 O O . VAL A 1 179 ? -1.970 9.082 21.549 1.00 29.11 167 VAL A O 1
ATOM 1304 N N . LEU A 1 180 ? -2.725 7.108 22.326 1.00 29.16 168 LEU A N 1
ATOM 1305 C CA . LEU A 1 180 ? -1.833 6.297 21.520 1.00 29.32 168 LEU A CA 1
ATOM 1306 C C . LEU A 1 180 ? -2.347 4.876 21.475 1.00 29.25 168 LEU A C 1
ATOM 1307 O O . LEU A 1 180 ? -3.242 4.511 22.234 1.00 29.22 168 LEU A O 1
ATOM 1312 N N . SER A 1 181 ? -1.761 4.082 20.584 1.00 29.41 169 SER A N 1
ATOM 1313 C CA . SER A 1 181 ? -2.097 2.670 20.440 1.00 29.13 169 SER A CA 1
ATOM 1314 C C . SER A 1 181 ? -0.885 1.839 20.861 1.00 28.79 169 SER A C 1
ATOM 1315 O O . SER A 1 181 ? 0.253 2.223 20.603 1.00 28.31 169 SER A O 1
ATOM 1318 N N . ASN A 1 182 ? -1.133 0.721 21.540 1.00 28.99 170 ASN A N 1
ATOM 1319 C CA . ASN A 1 182 ? -0.063 -0.157 22.010 1.00 29.05 170 ASN A CA 1
ATOM 1320 C C . ASN A 1 182 ? -0.568 -1.601 22.035 1.00 29.09 170 ASN A C 1
ATOM 1321 O O . ASN A 1 182 ? -1.421 -1.926 22.856 1.00 29.36 170 ASN A O 1
ATOM 1326 N N . PRO A 1 183 ? -0.108 -2.460 21.101 1.00 28.96 171 PRO A N 1
ATOM 1327 C CA . PRO A 1 183 ? 0.826 -2.235 19.999 1.00 28.99 171 PRO A CA 1
ATOM 1328 C C . PRO A 1 183 ? 0.332 -1.131 19.065 1.00 28.76 171 PRO A C 1
ATOM 1329 O O . PRO A 1 183 ? -0.876 -0.957 18.883 1.00 28.71 171 PRO A O 1
ATOM 1333 N N . CYS A 1 184 ? 1.268 -0.401 18.475 1.00 28.68 172 CYS A N 1
ATOM 1334 C CA . CYS A 1 184 ? 0.931 0.727 17.617 1.00 28.84 172 CYS A CA 1
ATOM 1335 C C . CYS A 1 184 ? 0.653 0.452 16.138 1.00 29.05 172 CYS A C 1
ATOM 1336 O O . CYS A 1 184 ? 1.299 -0.382 15.516 1.00 29.22 172 CYS A O 1
ATOM 1339 N N . ASN A 1 185 ? -0.335 1.175 15.611 1.00 29.08 173 ASN A N 1
ATOM 1340 C CA . ASN A 1 185 ? -0.728 1.155 14.211 1.00 28.79 173 ASN A CA 1
ATOM 1341 C C . ASN A 1 185 ? -0.339 2.582 13.816 1.00 29.06 173 ASN A C 1
ATOM 1342 O O . ASN A 1 185 ? -0.850 3.524 14.405 1.00 29.02 173 ASN A O 1
ATOM 1347 N N . PRO A 1 186 ? 0.498 2.767 12.780 1.00 29.14 174 PRO A N 1
ATOM 1348 C CA . PRO A 1 186 ? 1.137 1.856 11.834 1.00 29.07 174 PRO A CA 1
ATOM 1349 C C . PRO A 1 186 ? 2.579 1.420 12.096 1.00 29.19 174 PRO A C 1
ATOM 1350 O O . PRO A 1 186 ? 3.095 0.597 11.339 1.00 29.12 174 PRO A O 1
ATOM 1354 N N . THR A 1 187 ? 3.224 1.949 13.136 1.00 29.67 175 THR A N 1
ATOM 1355 C CA . THR A 1 187 ? 4.643 1.628 13.411 1.00 29.59 175 THR A CA 1
ATOM 1356 C C . THR A 1 187 ? 4.916 0.216 13.892 1.00 29.59 175 THR A C 1
ATOM 1357 O O . THR A 1 187 ? 5.976 -0.329 13.618 1.00 30.04 175 THR A O 1
ATOM 1361 N N . GLY A 1 188 ? 3.970 -0.368 14.616 1.00 29.60 176 GLY A N 1
ATOM 1362 C CA . GLY A 1 188 ? 4.145 -1.708 15.146 1.00 29.27 176 GLY A CA 1
ATOM 1363 C C . GLY A 1 188 ? 5.011 -1.731 16.394 1.00 29.13 176 GLY A C 1
ATOM 1364 O O . GLY A 1 188 ? 5.480 -2.800 16.785 1.00 28.93 176 GLY A O 1
ATOM 1365 N N . VAL A 1 189 ? 5.233 -0.568 17.021 1.00 29.14 177 VAL A N 1
ATOM 1366 C CA . VAL A 1 189 ? 6.039 -0.521 18.240 1.00 29.36 177 VAL A CA 1
ATOM 1367 C C . VAL A 1 189 ? 5.194 -1.017 19.396 1.00 29.00 177 VAL A C 1
ATOM 1368 O O . VAL A 1 189 ? 3.968 -0.920 19.366 1.00 28.64 177 VAL A O 1
ATOM 1372 N N . VAL A 1 190 ? 5.869 -1.567 20.397 1.00 29.24 178 VAL A N 1
ATOM 1373 C CA . VAL A 1 190 ? 5.226 -2.081 21.588 1.00 29.48 178 VAL A CA 1
ATOM 1374 C C . VAL A 1 190 ? 5.938 -1.489 22.783 1.00 29.16 178 VAL A C 1
ATOM 1375 O O . VAL A 1 190 ? 7.078 -1.836 23.044 1.00 29.30 178 VAL A O 1
ATOM 1379 N N . TYR A 1 191 ? 5.270 -0.582 23.490 1.00 29.21 179 TYR A N 1
ATOM 1380 C CA . TYR A 1 191 ? 5.854 0.039 24.663 1.00 29.20 179 TYR A CA 1
ATOM 1381 C C . TYR A 1 191 ? 5.719 -0.896 25.857 1.00 29.12 179 TYR A C 1
ATOM 1382 O O . TYR A 1 191 ? 4.631 -1.373 26.154 1.00 29.49 179 TYR A O 1
ATOM 1391 N N . GLY A 1 192 ? 6.840 -1.172 26.518 1.00 29.22 180 GLY A N 1
ATOM 1392 C CA . GLY A 1 192 ? 6.872 -2.066 27.674 1.00 29.10 180 GLY A CA 1
ATOM 1393 C C . GLY A 1 192 ? 6.366 -1.408 28.932 1.00 29.16 180 GLY A C 1
ATOM 1394 O O . GLY A 1 192 ? 5.981 -0.246 28.916 1.00 29.13 180 GLY A O 1
ATOM 1395 N N . LYS A 1 193 ? 6.404 -2.155 30.030 1.00 29.37 181 LYS A N 1
ATOM 1396 C CA . LYS A 1 193 ? 5.929 -1.668 31.324 1.00 29.66 181 LYS A CA 1
ATOM 1397 C C . LYS A 1 193 ? 6.615 -0.367 31.753 1.00 29.36 181 LYS A C 1
ATOM 1398 O O . LYS A 1 193 ? 5.942 0.565 32.177 1.00 29.14 181 LYS A O 1
ATOM 1401 N N . ASP A 1 194 ? 7.940 -0.303 31.629 1.00 29.50 182 ASP A N 1
ATOM 1402 C CA . ASP A 1 194 ? 8.709 0.895 32.008 1.00 29.75 182 ASP A CA 1
ATOM 1403 C C . ASP A 1 194 ? 8.295 2.144 31.224 1.00 29.81 182 ASP A C 1
ATOM 1404 O O . ASP A 1 194 ? 8.112 3.216 31.800 1.00 29.73 182 ASP A O 1
ATOM 1409 N N . GLU A 1 195 ? 8.164 1.991 29.911 1.00 29.86 183 GLU A N 1
ATOM 1410 C CA . GLU A 1 195 ? 7.766 3.083 29.026 1.00 30.19 183 GLU A CA 1
ATOM 1411 C C . GLU A 1 195 ? 6.344 3.552 29.308 1.00 29.96 183 GLU A C 1
ATOM 1412 O O . GLU A 1 195 ? 6.057 4.746 29.230 1.00 29.84 183 GLU A O 1
ATOM 1426 N N . ARG A 1 197 ? 4.736 3.205 32.261 1.00 29.54 185 ARG A N 1
ATOM 1427 C CA A ARG A 1 197 ? 4.674 3.829 33.573 0.50 29.31 185 ARG A CA 1
ATOM 1428 C CA B ARG A 1 197 ? 4.731 3.805 33.582 0.50 29.15 185 ARG A CA 1
ATOM 1429 C C . ARG A 1 197 ? 5.136 5.277 33.449 1.00 29.41 185 ARG A C 1
ATOM 1430 O O . ARG A 1 197 ? 4.523 6.167 34.028 1.00 29.29 185 ARG A O 1
ATOM 1445 N N . TYR A 1 198 ? 6.195 5.512 32.680 1.00 29.43 186 TYR A N 1
ATOM 1446 C CA . TYR A 1 198 ? 6.712 6.860 32.438 1.00 29.52 186 TYR A CA 1
ATOM 1447 C C . TYR A 1 198 ? 5.634 7.759 31.855 1.00 29.33 186 TYR A C 1
ATOM 1448 O O . TYR A 1 198 ? 5.469 8.907 32.258 1.00 29.24 186 TYR A O 1
ATOM 1457 N N . LEU A 1 199 ? 4.893 7.196 30.914 1.00 29.27 187 LEU A N 1
ATOM 1458 C CA . LEU A 1 199 ? 3.827 7.892 30.223 1.00 29.67 187 LEU A CA 1
ATOM 1459 C C . LEU A 1 199 ? 2.646 8.160 31.177 1.00 29.34 187 LEU A C 1
ATOM 1460 O O . LEU A 1 199 ? 1.988 9.195 31.082 1.00 29.13 187 LEU A O 1
ATOM 1465 N N . VAL A 1 200 ? 2.393 7.230 32.095 1.00 29.23 188 VAL A N 1
ATOM 1466 C CA . VAL A 1 200 ? 1.340 7.385 33.101 1.00 29.32 188 VAL A CA 1
ATOM 1467 C C . VAL A 1 200 ? 1.749 8.462 34.112 1.00 29.21 188 VAL A C 1
ATOM 1468 O O . VAL A 1 200 ? 0.929 9.272 34.535 1.00 29.12 188 VAL A O 1
ATOM 1472 N N . GLU A 1 201 ? 3.021 8.454 34.495 1.00 29.19 189 GLU A N 1
ATOM 1473 C CA . GLU A 1 201 ? 3.545 9.424 35.445 1.00 29.45 189 GLU A CA 1
ATOM 1474 C C . GLU A 1 201 ? 3.396 10.857 34.924 1.00 29.37 189 GLU A C 1
ATOM 1475 O O . GLU A 1 201 ? 3.077 11.764 35.698 1.00 29.25 189 GLU A O 1
ATOM 1481 N N . ILE A 1 202 ? 3.601 11.053 33.620 1.00 29.43 190 ILE A N 1
ATOM 1482 C CA . ILE A 1 202 ? 3.439 12.375 33.002 1.00 29.59 190 ILE A CA 1
ATOM 1483 C C . ILE A 1 202 ? 1.973 12.794 33.041 1.00 29.40 190 ILE A C 1
ATOM 1484 O O . ILE A 1 202 ? 1.658 13.944 33.358 1.00 29.21 190 ILE A O 1
ATOM 1489 N N . ALA A 1 203 ? 1.084 11.853 32.729 1.00 29.43 191 ALA A N 1
ATOM 1490 C CA . ALA A 1 203 ? -0.351 12.128 32.736 1.00 29.44 191 ALA A CA 1
ATOM 1491 C C . ALA A 1 203 ? -0.784 12.615 34.114 1.00 29.52 191 ALA A C 1
ATOM 1492 O O . ALA A 1 203 ? -1.449 13.643 34.223 1.00 29.51 191 ALA A O 1
ATOM 1494 N N . GLU A 1 204 ? -0.374 11.886 35.155 1.00 29.70 192 GLU A N 1
ATOM 1495 C CA . GLU A 1 204 ? -0.705 12.239 36.539 1.00 29.67 192 GLU A CA 1
ATOM 1496 C C . GLU A 1 204 ? -0.097 13.555 37.006 1.00 29.36 192 GLU A C 1
ATOM 1497 O O . GLU A 1 204 ? -0.778 14.347 37.650 1.00 29.40 192 GLU A O 1
ATOM 1503 N N . ARG A 1 205 ? 1.166 13.797 36.674 1.00 29.39 193 ARG A N 1
ATOM 1504 C CA . ARG A 1 205 ? 1.834 15.040 37.080 1.00 29.76 193 ARG A CA 1
ATOM 1505 C C . ARG A 1 205 ? 1.149 16.294 36.497 1.00 29.56 193 ARG A C 1
ATOM 1506 O O . ARG A 1 205 ? 1.101 17.335 37.157 1.00 29.42 193 ARG A O 1
ATOM 1514 N N . HIS A 1 206 ? 0.602 16.181 35.286 1.00 29.49 194 HIS A N 1
ATOM 1515 C CA . HIS A 1 206 ? -0.083 17.294 34.622 1.00 29.30 194 HIS A CA 1
ATOM 1516 C C . HIS A 1 206 ? -1.614 17.188 34.600 1.00 29.23 194 HIS A C 1
ATOM 1517 O O . HIS A 1 206 ? -2.274 17.982 33.935 1.00 29.00 194 HIS A O 1
ATOM 1524 N N . GLY A 1 207 ? -2.168 16.227 35.341 1.00 29.32 195 GLY A N 1
ATOM 1525 C CA . GLY A 1 207 ? -3.614 16.018 35.416 1.00 29.28 195 GLY A CA 1
ATOM 1526 C C . GLY A 1 207 ? -4.292 15.705 34.093 1.00 29.48 195 GLY A C 1
ATOM 1527 O O . GLY A 1 207 ? -5.393 16.174 33.832 1.00 29.72 195 GLY A O 1
ATOM 1528 N N . LEU A 1 208 ? -3.637 14.892 33.272 1.00 29.66 196 LEU A N 1
ATOM 1529 C CA . LEU A 1 208 ? -4.153 14.511 31.960 1.00 29.40 196 LEU A CA 1
ATOM 1530 C C . LEU A 1 208 ? -4.561 13.037 31.963 1.00 29.39 196 LEU A C 1
ATOM 1531 O O . LEU A 1 208 ? -4.024 12.242 32.742 1.00 29.60 196 LEU A O 1
ATOM 1536 N N . PHE A 1 209 ? -5.520 12.685 31.112 1.00 29.12 197 PHE A N 1
ATOM 1537 C CA . PHE A 1 209 ? -5.951 11.294 30.977 1.00 29.23 197 PHE A CA 1
ATOM 1538 C C . PHE A 1 209 ? -5.129 10.620 29.872 1.00 29.34 197 PHE A C 1
ATOM 1539 O O . PHE A 1 209 ? -4.835 11.237 28.854 1.00 29.23 197 PHE A O 1
ATOM 1547 N N . LEU A 1 210 ? -4.739 9.371 30.107 1.00 29.37 198 LEU A N 1
ATOM 1548 C CA . LEU A 1 210 ? -3.969 8.590 29.157 1.00 29.15 198 LEU A CA 1
ATOM 1549 C C . LEU A 1 210 ? -4.874 7.560 28.513 1.00 29.24 198 LEU A C 1
ATOM 1550 O O . LEU A 1 210 ? -5.287 6.606 29.165 1.00 29.16 198 LEU A O 1
ATOM 1555 N N . ILE A 1 211 ? -5.178 7.755 27.231 1.00 29.46 199 ILE A N 1
ATOM 1556 C CA . ILE A 1 211 ? -6.038 6.839 26.472 1.00 29.49 199 ILE A CA 1
ATOM 1557 C C . ILE A 1 211 ? -5.125 5.896 25.708 1.00 29.35 199 ILE A C 1
ATOM 1558 O O . ILE A 1 211 ? -4.430 6.328 24.798 1.00 29.63 199 ILE A O 1
ATOM 1563 N N . VAL A 1 212 ? -5.121 4.618 26.083 1.00 29.15 200 VAL A N 1
ATOM 1564 C CA . VAL A 1 212 ? -4.273 3.627 25.432 1.00 29.05 200 VAL A CA 1
ATOM 1565 C C . VAL A 1 212 ? -5.126 2.647 24.654 1.00 29.24 200 VAL A C 1
ATOM 1566 O O . VAL A 1 212 ? -5.872 1.865 25.242 1.00 29.07 200 VAL A O 1
ATOM 1570 N N . ASP A 1 213 ? -4.989 2.683 23.331 1.00 29.69 201 ASP A N 1
ATOM 1571 C CA . ASP A 1 213 ? -5.741 1.823 22.424 1.00 29.74 201 ASP A CA 1
ATOM 1572 C C . ASP A 1 213 ? -5.009 0.484 22.312 1.00 29.43 201 ASP A C 1
ATOM 1573 O O . ASP A 1 213 ? -3.987 0.395 21.647 1.00 29.48 201 ASP A O 1
ATOM 1578 N N . GLU A 1 214 ? -5.542 -0.551 22.965 1.00 29.25 202 GLU A N 1
ATOM 1579 C CA . GLU A 1 214 ? -4.911 -1.887 22.968 1.00 29.26 202 GLU A CA 1
ATOM 1580 C C . GLU A 1 214 ? -5.627 -2.951 22.129 1.00 29.19 202 GLU A C 1
ATOM 1581 O O . GLU A 1 214 ? -5.653 -4.133 22.477 1.00 29.39 202 GLU A O 1
ATOM 1587 N N . VAL A 1 215 ? -6.162 -2.523 20.996 1.00 29.15 203 VAL A N 1
ATOM 1588 C CA . VAL A 1 215 ? -6.873 -3.402 20.074 1.00 29.39 203 VAL A CA 1
ATOM 1589 C C . VAL A 1 215 ? -6.002 -4.544 19.537 1.00 29.26 203 VAL A C 1
ATOM 1590 O O . VAL A 1 215 ? -6.506 -5.652 19.292 1.00 29.25 203 VAL A O 1
ATOM 1594 N N . TYR A 1 216 ? -4.706 -4.287 19.369 1.00 28.96 204 TYR A N 1
ATOM 1595 C CA . TYR A 1 216 ? -3.790 -5.308 18.863 1.00 28.84 204 TYR A CA 1
ATOM 1596 C C . TYR A 1 216 ? -3.074 -6.121 19.941 1.00 28.95 204 TYR A C 1
ATOM 1597 O O . TYR A 1 216 ? -2.152 -6.860 19.608 1.00 28.97 204 TYR A O 1
ATOM 1606 N N . SER A 1 217 ? -3.450 -5.980 21.218 1.00 29.08 205 SER A N 1
ATOM 1607 C CA . SER A 1 217 ? -2.808 -6.782 22.267 1.00 29.34 205 SER A CA 1
ATOM 1608 C C . SER A 1 217 ? -3.106 -8.218 21.846 1.00 29.15 205 SER A C 1
ATOM 1609 O O . SER A 1 217 ? -4.126 -8.463 21.231 1.00 29.36 205 SER A O 1
ATOM 1612 N N . GLU A 1 218 ? -2.195 -9.139 22.125 1.00 29.34 206 GLU A N 1
ATOM 1613 C CA . GLU A 1 218 ? -2.285 -10.570 21.726 1.00 29.51 206 GLU A CA 1
ATOM 1614 C C . GLU A 1 218 ? -1.454 -10.780 20.472 1.00 29.39 206 GLU A C 1
ATOM 1615 O O . GLU A 1 218 ? -0.929 -11.875 20.268 1.00 29.65 206 GLU A O 1
ATOM 1621 N N . ILE A 1 219 ? -1.378 -9.753 19.619 1.00 29.06 207 ILE A N 1
ATOM 1622 C CA . ILE A 1 219 ? -0.581 -9.794 18.402 1.00 29.45 207 ILE A CA 1
ATOM 1623 C C . ILE A 1 219 ? 0.728 -9.089 18.783 1.00 29.13 207 ILE A C 1
ATOM 1624 O O . ILE A 1 219 ? 1.015 -7.976 18.342 1.00 28.51 207 ILE A O 1
ATOM 1629 N N . VAL A 1 220 ? 1.497 -9.760 19.635 1.00 29.16 208 VAL A N 1
ATOM 1630 C CA . VAL A 1 220 ? 2.764 -9.260 20.141 1.00 29.08 208 VAL A CA 1
ATOM 1631 C C . VAL A 1 220 ? 3.803 -10.333 19.871 1.00 29.29 208 VAL A C 1
ATOM 1632 O O . VAL A 1 220 ? 3.571 -11.498 20.181 1.00 29.22 208 VAL A O 1
ATOM 1636 N N . PHE A 1 221 ? 4.951 -9.939 19.321 1.00 29.32 209 PHE A N 1
ATOM 1637 C CA . PHE A 1 221 ? 6.000 -10.893 18.971 1.00 29.52 209 PHE A CA 1
ATOM 1638 C C . PHE A 1 221 ? 7.234 -10.786 19.850 1.00 29.87 209 PHE A C 1
ATOM 1639 O O . PHE A 1 221 ? 7.711 -11.788 20.368 1.00 29.89 209 PHE A O 1
ATOM 1647 N N . ARG A 1 222 ? 7.759 -9.572 19.994 1.00 30.52 210 ARG A N 1
ATOM 1648 C CA A ARG A 1 222 ? 8.947 -9.343 20.811 0.50 30.47 210 ARG A CA 1
ATOM 1649 C CA B ARG A 1 222 ? 8.946 -9.345 20.806 0.50 30.58 210 ARG A CA 1
ATOM 1650 C C . ARG A 1 222 ? 8.545 -8.681 22.123 1.00 30.63 210 ARG A C 1
ATOM 1651 O O . ARG A 1 222 ? 7.558 -7.927 22.183 1.00 30.67 210 ARG A O 1
ATOM 1666 N N . GLY A 1 223 ? 9.307 -8.977 23.174 1.00 30.51 211 GLY A N 1
ATOM 1667 C CA . GLY A 1 223 ? 9.066 -8.431 24.506 1.00 30.58 211 GLY A CA 1
ATOM 1668 C C . GLY A 1 223 ? 7.815 -8.953 25.190 1.00 30.80 211 GLY A C 1
ATOM 1669 O O . GLY A 1 223 ? 7.041 -9.728 24.603 1.00 31.10 211 GLY A O 1
ATOM 1670 N N . GLU A 1 224 ? 7.640 -8.534 26.445 1.00 30.83 212 GLU A N 1
ATOM 1671 C CA . GLU A 1 224 ? 6.486 -8.912 27.257 1.00 30.74 212 GLU A CA 1
ATOM 1672 C C . GLU A 1 224 ? 5.548 -7.717 27.248 1.00 30.70 212 GLU A C 1
ATOM 1673 O O . GLU A 1 224 ? 5.910 -6.633 27.718 1.00 31.20 212 GLU A O 1
ATOM 1675 N N . PHE A 1 225 ? 4.357 -7.896 26.686 1.00 30.35 213 PHE A N 1
ATOM 1676 C CA . PHE A 1 225 ? 3.386 -6.812 26.630 1.00 30.25 213 PHE A CA 1
ATOM 1677 C C . PHE A 1 225 ? 2.715 -6.618 27.989 1.00 30.30 213 PHE A C 1
ATOM 1678 O O . PHE A 1 225 ? 2.353 -7.594 28.655 1.00 30.91 213 PHE A O 1
ATOM 1686 N N . ALA A 1 226 ? 2.566 -5.355 28.387 1.00 29.88 214 ALA A N 1
ATOM 1687 C CA . ALA A 1 226 ? 1.923 -4.992 29.646 1.00 29.66 214 ALA A CA 1
ATOM 1688 C C . ALA A 1 226 ? 0.800 -4.010 29.349 1.00 29.80 214 ALA A C 1
ATOM 1689 O O . ALA A 1 226 ? 1.037 -2.953 28.761 1.00 30.17 214 ALA A O 1
ATOM 1691 N N . SER A 1 227 ? -0.423 -4.362 29.737 1.00 29.48 215 SER A N 1
ATOM 1692 C CA . SER A 1 227 ? -1.565 -3.483 29.531 1.00 29.35 215 SER A CA 1
ATOM 1693 C C . SER A 1 227 ? -1.400 -2.247 30.408 1.00 29.24 215 SER A C 1
ATOM 1694 O O . SER A 1 227 ? -0.816 -2.321 31.483 1.00 29.27 215 SER A O 1
ATOM 1697 N N . ALA A 1 228 ? -1.910 -1.109 29.951 1.00 29.10 216 ALA A N 1
ATOM 1698 C CA . ALA A 1 228 ? -1.807 0.128 30.726 1.00 29.20 216 ALA A CA 1
ATOM 1699 C C . ALA A 1 228 ? -2.529 -0.005 32.074 1.00 29.24 216 ALA A C 1
ATOM 1700 O O . ALA A 1 228 ? -2.196 0.701 33.031 1.00 28.70 216 ALA A O 1
ATOM 1702 N N . LEU A 1 229 ? -3.518 -0.905 32.136 1.00 29.37 217 LEU A N 1
ATOM 1703 C CA . LEU A 1 229 ? -4.260 -1.176 33.370 1.00 29.48 217 LEU A CA 1
ATOM 1704 C C . LEU A 1 229 ? -3.387 -1.892 34.399 1.00 29.56 217 LEU A C 1
ATOM 1705 O O . LEU A 1 229 ? -3.719 -1.903 35.582 1.00 29.52 217 LEU A O 1
ATOM 1710 N N . SER A 1 230 ? -2.278 -2.495 33.959 1.00 29.58 218 SER A N 1
ATOM 1711 C CA . SER A 1 230 ? -1.350 -3.172 34.885 1.00 29.61 218 SER A CA 1
ATOM 1712 C C . SER A 1 230 ? -0.753 -2.149 35.860 1.00 29.42 218 SER A C 1
ATOM 1713 O O . SER A 1 230 ? -0.303 -2.506 36.941 1.00 29.38 218 SER A O 1
ATOM 1716 N N . ILE A 1 231 ? -0.730 -0.886 35.439 1.00 29.42 219 ILE A N 1
ATOM 1717 C CA . ILE A 1 231 ? -0.247 0.229 36.238 1.00 29.53 219 ILE A CA 1
ATOM 1718 C C . ILE A 1 231 ? -1.509 0.880 36.799 1.00 29.53 219 ILE A C 1
ATOM 1719 O O . ILE A 1 231 ? -2.197 1.620 36.101 1.00 29.48 219 ILE A O 1
ATOM 1724 N N . GLU A 1 232 ? -1.830 0.572 38.051 1.00 29.90 220 GLU A N 1
ATOM 1725 C CA . GLU A 1 232 ? -3.025 1.105 38.696 1.00 30.13 220 GLU A CA 1
ATOM 1726 C C . GLU A 1 232 ? -2.990 2.626 38.844 1.00 29.92 220 GLU A C 1
ATOM 1727 O O . GLU A 1 232 ? -2.309 3.163 39.706 1.00 29.86 220 GLU A O 1
ATOM 1729 N N . SER A 1 233 ? -3.738 3.296 37.977 1.00 29.92 221 SER A N 1
ATOM 1730 C CA . SER A 1 233 ? -3.849 4.742 37.947 1.00 29.82 221 SER A CA 1
ATOM 1731 C C . SER A 1 233 ? -5.286 5.141 37.603 1.00 29.73 221 SER A C 1
ATOM 1732 O O . SER A 1 233 ? -5.955 4.470 36.831 1.00 29.51 221 SER A O 1
ATOM 1735 N N . ASP A 1 234 ? -5.743 6.253 38.168 1.00 29.91 222 ASP A N 1
ATOM 1736 C CA . ASP A 1 234 ? -7.094 6.756 37.901 1.00 30.05 222 ASP A CA 1
ATOM 1737 C C . ASP A 1 234 ? -7.159 7.581 36.614 1.00 29.68 222 ASP A C 1
ATOM 1738 O O . ASP A 1 234 ? -8.231 8.072 36.249 1.00 29.42 222 ASP A O 1
ATOM 1743 N N . LYS A 1 235 ? -6.026 7.736 35.927 1.00 29.44 223 LYS A N 1
ATOM 1744 C CA . LYS A 1 235 ? -5.965 8.498 34.686 1.00 29.33 223 LYS A CA 1
ATOM 1745 C C . LYS A 1 235 ? -5.848 7.652 33.424 1.00 29.03 223 LYS A C 1
ATOM 1746 O O . LYS A 1 235 ? -5.814 8.192 32.312 1.00 28.55 223 LYS A O 1
ATOM 1752 N N . VAL A 1 236 ? -5.810 6.335 33.589 1.00 28.78 224 VAL A N 1
ATOM 1753 C CA . VAL A 1 236 ? -5.676 5.440 32.461 1.00 28.88 224 VAL A CA 1
ATOM 1754 C C . VAL A 1 236 ? -7.018 4.967 31.947 1.00 29.20 224 VAL A C 1
ATOM 1755 O O . VAL A 1 236 ? -7.874 4.558 32.721 1.00 29.59 224 VAL A O 1
ATOM 1759 N N . VAL A 1 237 ? -7.189 5.029 30.632 1.00 29.19 225 VAL A N 1
ATOM 1760 C CA . VAL A 1 237 ? -8.393 4.566 29.967 1.00 29.18 225 VAL A CA 1
ATOM 1761 C C . VAL A 1 237 ? -7.908 3.638 28.853 1.00 29.24 225 VAL A C 1
ATOM 1762 O O . VAL A 1 237 ? -7.158 4.059 27.975 1.00 29.01 225 VAL A O 1
ATOM 1766 N N . VAL A 1 238 ? -8.299 2.373 28.910 1.00 29.08 226 VAL A N 1
ATOM 1767 C CA . VAL A 1 238 ? -7.915 1.419 27.883 1.00 29.11 226 VAL A CA 1
ATOM 1768 C C . VAL A 1 238 ? -9.085 1.171 26.927 1.00 29.14 226 VAL A C 1
ATOM 1769 O O . VAL A 1 238 ? -10.240 1.102 27.339 1.00 29.07 226 VAL A O 1
ATOM 1773 N N . ILE A 1 239 ? -8.759 1.081 25.641 1.00 29.25 227 ILE A N 1
ATOM 1774 C CA . ILE A 1 239 ? -9.724 0.827 24.582 1.00 29.31 227 ILE A CA 1
ATOM 1775 C C . ILE A 1 239 ? -9.373 -0.524 23.994 1.00 29.21 227 ILE A C 1
ATOM 1776 O O . ILE A 1 239 ? -8.210 -0.786 23.724 1.00 29.46 227 ILE A O 1
ATOM 1781 N N . ASP A 1 240 ? -10.362 -1.390 23.812 1.00 29.19 228 ASP A N 1
ATOM 1782 C CA . ASP A 1 240 ? -10.100 -2.689 23.228 1.00 29.72 228 ASP A CA 1
ATOM 1783 C C . ASP A 1 240 ? -11.272 -3.011 22.301 1.00 29.90 228 ASP A C 1
ATOM 1784 O O . ASP A 1 240 ? -12.279 -2.291 22.271 1.00 29.57 228 ASP A O 1
ATOM 1789 N N . SER A 1 241 ? -11.114 -4.072 21.520 1.00 29.75 229 SER A N 1
ATOM 1790 C CA . SER A 1 241 ? -12.121 -4.481 20.570 1.00 29.31 229 SER A CA 1
ATOM 1791 C C . SER A 1 241 ? -11.987 -5.934 20.170 1.00 29.16 229 SER A C 1
ATOM 1792 O O . SER A 1 241 ? -10.936 -6.554 20.343 1.00 29.37 229 SER A O 1
ATOM 1795 N N . VAL A 1 242 ? -13.075 -6.465 19.630 1.00 29.19 230 VAL A N 1
ATOM 1796 C CA . VAL A 1 242 ? -13.102 -7.844 19.142 1.00 29.19 230 VAL A CA 1
ATOM 1797 C C . VAL A 1 242 ? -12.669 -7.882 17.667 1.00 29.05 230 VAL A C 1
ATOM 1798 O O . VAL A 1 242 ? -12.453 -8.947 17.115 1.00 29.33 230 VAL A O 1
ATOM 1802 N N . SER A 1 243 ? -12.518 -6.708 17.058 1.00 29.01 231 SER A N 1
ATOM 1803 C CA . SER A 1 243 ? -12.161 -6.563 15.652 1.00 29.25 231 SER A CA 1
ATOM 1804 C C . SER A 1 243 ? -10.930 -7.284 15.112 1.00 29.31 231 SER A C 1
ATOM 1805 O O . SER A 1 243 ? -11.051 -8.218 14.335 1.00 29.48 231 SER A O 1
ATOM 1832 N N . LYS A 1 245 ? -8.368 -8.771 16.974 1.00 29.75 233 LYS A N 1
ATOM 1833 C CA . LYS A 1 245 ? -8.013 -9.897 17.820 1.00 29.74 233 LYS A CA 1
ATOM 1834 C C . LYS A 1 245 ? -8.702 -11.203 17.400 1.00 29.62 233 LYS A C 1
ATOM 1835 O O . LYS A 1 245 ? -8.056 -12.245 17.346 1.00 29.97 233 LYS A O 1
ATOM 1841 N N . PHE A 1 246 ? -9.993 -11.134 17.071 1.00 29.35 234 PHE A N 1
ATOM 1842 C CA . PHE A 1 246 ? -10.765 -12.315 16.655 1.00 28.98 234 PHE A CA 1
ATOM 1843 C C . PHE A 1 246 ? -11.255 -12.262 15.206 1.00 29.12 234 PHE A C 1
ATOM 1844 O O . PHE A 1 246 ? -12.059 -13.098 14.806 1.00 29.16 234 PHE A O 1
ATOM 1852 N N . SER A 1 247 ? -10.788 -11.292 14.423 1.00 29.02 235 SER A N 1
ATOM 1853 C CA . SER A 1 247 ? -11.232 -11.142 13.040 1.00 29.01 235 SER A CA 1
ATOM 1854 C C . SER A 1 247 ? -12.761 -11.024 13.018 1.00 29.33 235 SER A C 1
ATOM 1855 O O . SER A 1 247 ? -13.458 -11.782 12.334 1.00 29.14 235 SER A O 1
ATOM 1858 N N . ALA A 1 248 ? -13.255 -10.071 13.810 1.00 29.21 236 ALA A N 1
ATOM 1859 C CA . ALA A 1 248 ? -14.682 -9.793 13.942 1.00 29.39 236 ALA A CA 1
ATOM 1860 C C . ALA A 1 248 ? -14.925 -8.300 13.774 1.00 29.28 236 ALA A C 1
ATOM 1861 O O . ALA A 1 248 ? -15.709 -7.696 14.510 1.00 28.83 236 ALA A O 1
ATOM 1863 N N . CYS A 1 249 ? -14.233 -7.716 12.801 1.00 29.50 237 CYS A N 1
ATOM 1864 C CA . CYS A 1 249 ? -14.336 -6.299 12.487 1.00 29.65 237 CYS A CA 1
ATOM 1865 C C . CYS A 1 249 ? -15.766 -5.808 12.267 1.00 29.32 237 CYS A C 1
ATOM 1866 O O . CYS A 1 249 ? -16.113 -4.710 12.688 1.00 28.64 237 CYS A O 1
ATOM 1869 N N . GLY A 1 250 ? -16.581 -6.623 11.600 1.00 29.12 238 GLY A N 1
ATOM 1870 C CA . GLY A 1 250 ? -17.977 -6.283 11.331 1.00 29.12 238 GLY A CA 1
ATOM 1871 C C . GLY A 1 250 ? -18.901 -6.344 12.537 1.00 29.32 238 GLY A C 1
ATOM 1872 O O . GLY A 1 250 ? -20.058 -5.952 12.439 1.00 29.68 238 GLY A O 1
ATOM 1873 N N . ALA A 1 251 ? -18.409 -6.850 13.668 1.00 29.36 239 ALA A N 1
ATOM 1874 C CA . ALA A 1 251 ? -19.217 -6.948 14.874 1.00 29.54 239 ALA A CA 1
ATOM 1875 C C . ALA A 1 251 ? -19.526 -5.581 15.485 1.00 29.44 239 ALA A C 1
ATOM 1876 O O . ALA A 1 251 ? -20.608 -5.359 15.994 1.00 29.72 239 ALA A O 1
ATOM 1878 N N . ARG A 1 252 ? -18.569 -4.668 15.418 1.00 29.62 240 ARG A N 1
ATOM 1879 C CA . ARG A 1 252 ? -18.707 -3.327 15.975 1.00 29.46 240 ARG A CA 1
ATOM 1880 C C . ARG A 1 252 ? -18.973 -3.427 17.476 1.00 29.23 240 ARG A C 1
ATOM 1881 O O . ARG A 1 252 ? -19.910 -2.825 17.999 1.00 29.14 240 ARG A O 1
ATOM 1889 N N . VAL A 1 253 ? -18.143 -4.217 18.148 1.00 29.14 241 VAL A N 1
ATOM 1890 C CA . VAL A 1 253 ? -18.215 -4.415 19.591 1.00 29.05 241 VAL A CA 1
ATOM 1891 C C . VAL A 1 253 ? -16.834 -4.173 20.175 1.00 29.12 241 VAL A C 1
ATOM 1892 O O . VAL A 1 253 ? -15.864 -4.829 19.802 1.00 29.40 241 VAL A O 1
ATOM 1896 N N . GLY A 1 254 ? -16.750 -3.192 21.064 1.00 29.15 242 GLY A N 1
ATOM 1897 C CA . GLY A 1 254 ? -15.500 -2.856 21.721 1.00 29.33 242 GLY A CA 1
ATOM 1898 C C . GLY A 1 254 ? -15.821 -2.413 23.123 1.00 29.35 242 GLY A C 1
ATOM 1899 O O . GLY A 1 254 ? -16.916 -2.646 23.617 1.00 29.36 242 GLY A O 1
ATOM 1900 N N . CYS A 1 255 ? -14.870 -1.773 23.777 1.00 29.67 243 CYS A N 1
ATOM 1901 C CA . CYS A 1 255 ? -15.109 -1.311 25.119 1.00 30.02 243 CYS A CA 1
ATOM 1902 C C . CYS A 1 255 ? -14.129 -0.248 25.543 1.00 29.35 243 CYS A C 1
ATOM 1903 O O . CYS A 1 255 ? -13.075 -0.053 24.943 1.00 28.62 243 CYS A O 1
ATOM 1906 N N . LEU A 1 256 ? -14.527 0.419 26.611 1.00 29.40 244 LEU A N 1
ATOM 1907 C CA . LEU A 1 256 ? -13.767 1.454 27.258 1.00 29.53 244 LEU A CA 1
ATOM 1908 C C . LEU A 1 256 ? -13.606 0.873 28.650 1.00 29.20 244 LEU A C 1
ATOM 1909 O O . LEU A 1 256 ? -14.596 0.503 29.267 1.00 29.43 244 LEU A O 1
ATOM 1914 N N . ILE A 1 257 ? -12.369 0.726 29.112 1.00 29.27 245 ILE A N 1
ATOM 1915 C CA . ILE A 1 257 ? -12.098 0.177 30.446 1.00 29.16 245 ILE A CA 1
ATOM 1916 C C . ILE A 1 257 ? -11.275 1.172 31.257 1.00 29.03 245 ILE A C 1
ATOM 1917 O O . ILE A 1 257 ? -10.271 1.687 30.777 1.00 29.32 245 ILE A O 1
ATOM 1922 N N . THR A 1 258 ? -11.691 1.419 32.494 1.00 29.14 246 THR A N 1
ATOM 1923 C CA . THR A 1 258 ? -10.994 2.358 33.365 1.00 28.71 246 THR A CA 1
ATOM 1924 C C . THR A 1 258 ? -11.455 2.163 34.800 1.00 28.82 246 THR A C 1
ATOM 1925 O O . THR A 1 258 ? -12.577 1.732 35.033 1.00 29.05 246 THR A O 1
ATOM 1929 N N . ARG A 1 259 ? -10.587 2.485 35.752 1.00 28.95 247 ARG A N 1
ATOM 1930 C CA . ARG A 1 259 ? -10.916 2.377 37.167 1.00 29.26 247 ARG A CA 1
ATOM 1931 C C . ARG A 1 259 ? -11.507 3.669 37.717 1.00 29.06 247 ARG A C 1
ATOM 1932 O O . ARG A 1 259 ? -11.940 3.712 38.865 1.00 28.67 247 ARG A O 1
ATOM 1940 N N . ASN A 1 260 ? -11.508 4.718 36.899 1.00 29.08 248 ASN A N 1
ATOM 1941 C CA . ASN A 1 260 ? -12.049 6.005 37.288 1.00 28.86 248 ASN A CA 1
ATOM 1942 C C . ASN A 1 260 ? -13.565 5.883 37.155 1.00 29.05 248 ASN A C 1
ATOM 1943 O O . ASN A 1 260 ? -14.118 5.909 36.052 1.00 28.65 248 ASN A O 1
ATOM 1948 N N . GLU A 1 261 ? -14.226 5.692 38.291 1.00 29.37 249 GLU A N 1
ATOM 1949 C CA . GLU A 1 261 ? -15.679 5.548 38.316 1.00 29.66 249 GLU A CA 1
ATOM 1950 C C . GLU A 1 261 ? -16.424 6.800 37.838 1.00 29.30 249 GLU A C 1
ATOM 1951 O O . GLU A 1 261 ? -17.501 6.698 37.257 1.00 29.21 249 GLU A O 1
ATOM 1957 N N . GLU A 1 262 ? -15.833 7.966 38.058 1.00 29.19 250 GLU A N 1
ATOM 1958 C CA . GLU A 1 262 ? -16.440 9.226 37.667 1.00 29.65 250 GLU A CA 1
ATOM 1959 C C . GLU A 1 262 ? -16.445 9.337 36.132 1.00 29.50 250 GLU A C 1
ATOM 1960 O O . GLU A 1 262 ? -17.459 9.711 35.539 1.00 29.39 250 GLU A O 1
ATOM 1966 N N . LEU A 1 263 ? -15.315 8.997 35.502 1.00 29.36 251 LEU A N 1
ATOM 1967 C CA . LEU A 1 263 ? -15.181 9.049 34.043 1.00 29.39 251 LEU A CA 1
ATOM 1968 C C . LEU A 1 263 ? -16.186 8.094 33.394 1.00 29.63 251 LEU A C 1
ATOM 1969 O O . LEU A 1 263 ? -16.897 8.477 32.460 1.00 29.98 251 LEU A O 1
ATOM 1974 N N . ILE A 1 264 ? -16.235 6.857 33.878 1.00 29.59 252 ILE A N 1
ATOM 1975 C CA . ILE A 1 264 ? -17.200 5.879 33.380 1.00 29.81 252 ILE A CA 1
ATOM 1976 C C . ILE A 1 264 ? -18.633 6.348 33.535 1.00 29.46 252 ILE A C 1
ATOM 1977 O O . ILE A 1 264 ? -19.452 6.113 32.653 1.00 29.39 252 ILE A O 1
ATOM 1982 N N . SER A 1 265 ? -18.936 6.983 34.665 1.00 29.36 253 SER A N 1
ATOM 1983 C CA . SER A 1 265 ? -20.293 7.465 34.913 1.00 29.31 253 SER A CA 1
ATOM 1984 C C . SER A 1 265 ? -20.619 8.589 33.923 1.00 29.27 253 SER A C 1
ATOM 1985 O O . SER A 1 265 ? -21.761 8.730 33.506 1.00 29.18 253 SER A O 1
ATOM 1988 N N . HIS A 1 266 ? -19.626 9.408 33.573 1.00 29.31 254 HIS A N 1
ATOM 1989 C CA . HIS A 1 266 ? -19.833 10.482 32.592 1.00 29.06 254 HIS A CA 1
ATOM 1990 C C . HIS A 1 266 ? -19.986 9.894 31.195 1.00 28.93 254 HIS A C 1
ATOM 1991 O O . HIS A 1 266 ? -20.798 10.366 30.397 1.00 28.74 254 HIS A O 1
ATOM 1998 N N . ALA A 1 267 ? -19.204 8.858 30.907 1.00 29.09 255 ALA A N 1
ATOM 1999 C CA . ALA A 1 267 ? -19.267 8.192 29.612 1.00 29.29 255 ALA A CA 1
ATOM 2000 C C . ALA A 1 267 ? -20.600 7.485 29.441 1.00 29.61 255 ALA A C 1
ATOM 2001 O O . ALA A 1 267 ? -21.092 7.326 28.312 1.00 29.40 255 ALA A O 1
ATOM 2011 N N . LYS A 1 269 ? -23.528 8.586 30.345 1.00 29.73 257 LYS A N 1
ATOM 2012 C CA . LYS A 1 269 ? -24.570 9.489 29.845 1.00 29.98 257 LYS A CA 1
ATOM 2013 C C . LYS A 1 269 ? -24.536 9.515 28.309 1.00 29.80 257 LYS A C 1
ATOM 2014 O O . LYS A 1 269 ? -25.590 9.594 27.669 1.00 30.12 257 LYS A O 1
ATOM 2020 N N . LEU A 1 270 ? -23.341 9.438 27.722 1.00 29.68 258 LEU A N 1
ATOM 2021 C CA . LEU A 1 270 ? -23.202 9.439 26.259 1.00 29.67 258 LEU A CA 1
ATOM 2022 C C . LEU A 1 270 ? -23.695 8.109 25.683 1.00 29.63 258 LEU A C 1
ATOM 2023 O O . LEU A 1 270 ? -24.347 8.086 24.633 1.00 29.77 258 LEU A O 1
ATOM 2028 N N . ALA A 1 271 ? -23.394 7.011 26.382 1.00 29.58 259 ALA A N 1
ATOM 2029 C CA . ALA A 1 271 ? -23.825 5.670 25.959 1.00 29.24 259 ALA A CA 1
ATOM 2030 C C . ALA A 1 271 ? -25.353 5.555 25.973 1.00 29.54 259 ALA A C 1
ATOM 2031 O O . ALA A 1 271 ? -25.931 4.839 25.156 1.00 29.39 259 ALA A O 1
ATOM 2033 N N . GLN A 1 272 ? -25.993 6.254 26.914 1.00 29.72 260 GLN A N 1
ATOM 2034 C CA . GLN A 1 272 ? -27.451 6.260 27.042 1.00 29.64 260 GLN A CA 1
ATOM 2035 C C . GLN A 1 272 ? -28.138 7.010 25.901 1.00 29.17 260 GLN A C 1
ATOM 2036 O O . GLN A 1 272 ? -29.192 6.577 25.446 1.00 29.06 260 GLN A O 1
ATOM 2042 N N . GLY A 1 273 ? -27.546 8.104 25.419 1.00 29.19 261 GLY A N 1
ATOM 2043 C CA . GLY A 1 273 ? -28.133 8.871 24.301 1.00 29.44 261 GLY A CA 1
ATOM 2044 C C . GLY A 1 273 ? -28.188 8.003 23.051 1.00 29.36 261 GLY A C 1
ATOM 2045 O O . GLY A 1 273 ? -29.139 8.033 22.277 1.00 29.46 261 GLY A O 1
ATOM 2046 N N . ARG A 1 274 ? -27.128 7.226 22.894 1.00 29.49 262 ARG A N 1
ATOM 2047 C CA . ARG A 1 274 ? -26.929 6.274 21.821 1.00 29.61 262 ARG A CA 1
ATOM 2048 C C . ARG A 1 274 ? -27.815 5.035 22.020 1.00 29.45 262 ARG A C 1
ATOM 2049 O O . ARG A 1 274 ? -28.041 4.283 21.082 1.00 29.49 262 ARG A O 1
ATOM 2057 N N . LEU A 1 275 ? -28.253 4.811 23.260 1.00 29.37 263 LEU A N 1
ATOM 2058 C CA . LEU A 1 275 ? -29.135 3.701 23.684 1.00 29.33 263 LEU A CA 1
ATOM 2059 C C . LEU A 1 275 ? -28.402 2.405 24.008 1.00 29.42 263 LEU A C 1
ATOM 2060 O O . LEU A 1 275 ? -28.412 1.987 25.160 1.00 29.57 263 LEU A O 1
ATOM 2065 N N . ALA A 1 276 ? -27.773 1.771 23.020 1.00 29.45 264 ALA A N 1
ATOM 2066 C CA . ALA A 1 276 ? -27.046 0.512 23.273 1.00 29.33 264 ALA A CA 1
ATOM 2067 C C . ALA A 1 276 ? -26.202 0.056 22.094 1.00 29.49 264 ALA A C 1
ATOM 2068 O O . ALA A 1 276 ? -26.379 0.565 20.997 1.00 30.12 264 ALA A O 1
ATOM 2070 N N . PRO A 1 277 ? -25.249 -0.877 22.326 1.00 29.49 265 PRO A N 1
ATOM 2071 C CA . PRO A 1 277 ? -24.457 -1.429 21.222 1.00 29.46 265 PRO A CA 1
ATOM 2072 C C . PRO A 1 277 ? -25.297 -2.521 20.523 1.00 29.26 265 PRO A C 1
ATOM 2073 O O . PRO A 1 277 ? -26.400 -2.793 20.981 1.00 29.46 265 PRO A O 1
ATOM 2077 N N . PRO A 1 278 ? -24.794 -3.146 19.436 1.00 29.47 266 PRO A N 1
ATOM 2078 C CA . PRO A 1 278 ? -25.601 -4.175 18.740 1.00 29.54 266 PRO A CA 1
ATOM 2079 C C . PRO A 1 278 ? -25.805 -5.429 19.581 1.00 29.52 266 PRO A C 1
ATOM 2080 O O . PRO A 1 278 ? -24.843 -6.008 20.041 1.00 30.18 266 PRO A O 1
ATOM 2084 N N . LEU A 1 279 ? -27.051 -5.862 19.738 1.00 29.33 267 LEU A N 1
ATOM 2085 C CA . LEU A 1 279 ? -27.366 -7.020 20.582 1.00 28.87 267 LEU A CA 1
ATOM 2086 C C . LEU A 1 279 ? -26.750 -8.351 20.165 1.00 29.03 267 LEU A C 1
ATOM 2087 O O . LEU A 1 279 ? -26.036 -8.963 20.957 1.00 29.27 267 LEU A O 1
ATOM 2092 N N . LEU A 1 280 ? -27.028 -8.806 18.945 1.00 29.20 268 LEU A N 1
ATOM 2093 C CA . LEU A 1 280 ? -26.498 -10.098 18.481 1.00 29.20 268 LEU A CA 1
ATOM 2094 C C . LEU A 1 280 ? -24.976 -10.154 18.512 1.00 29.27 268 LEU A C 1
ATOM 2095 O O . LEU A 1 280 ? -24.402 -11.180 18.871 1.00 28.94 268 LEU A O 1
ATOM 2100 N N . GLU A 1 281 ? -24.328 -9.048 18.148 1.00 29.45 269 GLU A N 1
ATOM 2101 C CA . GLU A 1 281 ? -22.869 -8.986 18.165 1.00 29.89 269 GLU A CA 1
ATOM 2102 C C . GLU A 1 281 ? -22.324 -9.115 19.573 1.00 29.73 269 GLU A C 1
ATOM 2103 O O . GLU A 1 281 ? -21.245 -9.672 19.752 1.00 29.76 269 GLU A O 1
ATOM 2109 N N . GLN A 1 282 ? -23.044 -8.580 20.561 1.00 29.35 270 GLN A N 1
ATOM 2110 C CA . GLN A 1 282 ? -22.609 -8.705 21.953 1.00 29.08 270 GLN A CA 1
ATOM 2111 C C . GLN A 1 282 ? -22.729 -10.155 22.411 1.00 29.18 270 GLN A C 1
ATOM 2112 O O . GLN A 1 282 ? -21.847 -10.665 23.105 1.00 29.31 270 GLN A O 1
ATOM 2118 N N . ILE A 1 283 ? -23.823 -10.812 22.031 1.00 28.95 271 ILE A N 1
ATOM 2119 C CA . ILE A 1 283 ? -24.043 -12.202 22.407 1.00 28.94 271 ILE A CA 1
ATOM 2120 C C . ILE A 1 283 ? -22.941 -13.089 21.823 1.00 29.31 271 ILE A C 1
ATOM 2121 O O . ILE A 1 283 ? -22.452 -13.988 22.505 1.00 29.36 271 ILE A O 1
ATOM 2126 N N . GLY A 1 284 ? -22.550 -12.836 20.575 1.00 29.33 272 GLY A N 1
ATOM 2127 C CA . GLY A 1 284 ? -21.489 -13.612 19.924 1.00 29.26 272 GLY A CA 1
ATOM 2128 C C . GLY A 1 284 ? -20.113 -13.315 20.496 1.00 29.11 272 GLY A C 1
ATOM 2129 O O . GLY A 1 284 ? -19.265 -14.209 20.565 1.00 28.88 272 GLY A O 1
ATOM 2130 N N . SER A 1 285 ? -19.894 -12.060 20.900 1.00 29.09 273 SER A N 1
ATOM 2131 C CA . SER A 1 285 ? -18.615 -11.622 21.484 1.00 28.89 273 SER A CA 1
ATOM 2132 C C . SER A 1 285 ? -18.285 -12.320 22.808 1.00 29.17 273 SER A C 1
ATOM 2133 O O . SER A 1 285 ? -17.115 -12.465 23.148 1.00 29.47 273 SER A O 1
ATOM 2136 N N . VAL A 1 286 ? -19.304 -12.734 23.560 1.00 29.15 274 VAL A N 1
ATOM 2137 C CA . VAL A 1 286 ? -19.081 -13.430 24.826 1.00 29.17 274 VAL A CA 1
ATOM 2138 C C . VAL A 1 286 ? -18.331 -14.739 24.556 1.00 29.24 274 VAL A C 1
ATOM 2139 O O . VAL A 1 286 ? -17.479 -15.144 25.343 1.00 29.29 274 VAL A O 1
ATOM 2143 N N . GLY A 1 287 ? -18.656 -15.385 23.440 1.00 29.19 275 GLY A N 1
ATOM 2144 C CA . GLY A 1 287 ? -18.014 -16.626 23.049 1.00 29.14 275 GLY A CA 1
ATOM 2145 C C . GLY A 1 287 ? -16.575 -16.413 22.611 1.00 29.17 275 GLY A C 1
ATOM 2146 O O . GLY A 1 287 ? -15.700 -17.222 22.918 1.00 29.23 275 GLY A O 1
ATOM 2147 N N . LEU A 1 288 ? -16.330 -15.321 21.889 1.00 29.18 276 LEU A N 1
ATOM 2148 C CA . LEU A 1 288 ? -14.983 -14.996 21.419 1.00 28.99 276 LEU A CA 1
ATOM 2149 C C . LEU A 1 288 ? -14.053 -14.739 22.594 1.00 29.20 276 LEU A C 1
ATOM 2150 O O . LEU A 1 288 ? -12.948 -15.269 22.636 1.00 29.05 276 LEU A O 1
ATOM 2155 N N . LEU A 1 289 ? -14.513 -13.936 23.549 1.00 29.23 277 LEU A N 1
ATOM 2156 C CA . LEU A 1 289 ? -13.712 -13.608 24.727 1.00 29.33 277 LEU A CA 1
ATOM 2157 C C . LEU A 1 289 ? -13.394 -14.813 25.633 1.00 29.48 277 LEU A C 1
ATOM 2158 O O . LEU A 1 289 ? -12.413 -14.766 26.377 1.00 29.52 277 LEU A O 1
ATOM 2163 N N . ASN A 1 290 ? -14.193 -15.883 25.563 1.00 29.47 278 ASN A N 1
ATOM 2164 C CA . ASN A 1 290 ? -13.951 -17.088 26.371 1.00 29.66 278 ASN A CA 1
ATOM 2165 C C . ASN A 1 290 ? -13.036 -18.100 25.678 1.00 29.52 278 ASN A C 1
ATOM 2166 O O . ASN A 1 290 ? -12.774 -19.165 26.242 1.00 29.55 278 ASN A O 1
ATOM 2171 N N . LEU A 1 291 ? -12.561 -17.791 24.467 1.00 29.46 279 LEU A N 1
ATOM 2172 C CA . LEU A 1 291 ? -11.673 -18.704 23.733 1.00 29.38 279 LEU A CA 1
ATOM 2173 C C . LEU A 1 291 ? -10.411 -19.055 24.531 1.00 29.65 279 LEU A C 1
ATOM 2174 O O . LEU A 1 291 ? -9.871 -18.228 25.274 1.00 29.85 279 LEU A O 1
ATOM 2179 N N . ASP A 1 292 ? -9.958 -20.294 24.367 1.00 29.83 280 ASP A N 1
ATOM 2180 C CA . ASP A 1 292 ? -8.784 -20.799 25.075 1.00 30.12 280 ASP A CA 1
ATOM 2181 C C . ASP A 1 292 ? -7.460 -20.248 24.541 1.00 29.71 280 ASP A C 1
ATOM 2182 O O . ASP A 1 292 ? -7.422 -19.564 23.516 1.00 29.41 280 ASP A O 1
ATOM 2187 N N . ASP A 1 293 ? -6.385 -20.566 25.256 1.00 29.66 281 ASP A N 1
ATOM 2188 C CA . ASP A 1 293 ? -5.030 -20.119 24.920 1.00 29.80 281 ASP A CA 1
ATOM 2189 C C . ASP A 1 293 ? -4.577 -20.563 23.524 1.00 29.60 281 ASP A C 1
ATOM 2190 O O . ASP A 1 293 ? -3.931 -19.783 22.823 1.00 29.52 281 ASP A O 1
ATOM 2195 N N . SER A 1 294 ? -4.924 -21.791 23.122 1.00 29.33 282 SER A N 1
ATOM 2196 C CA . SER A 1 294 ? -4.543 -22.310 21.801 1.00 29.42 282 SER A CA 1
ATOM 2197 C C . SER A 1 294 ? -4.953 -21.376 20.657 1.00 29.42 282 SER A C 1
ATOM 2198 O O . SER A 1 294 ? -4.195 -21.200 19.707 1.00 29.57 282 SER A O 1
ATOM 2201 N N . PHE A 1 295 ? -6.135 -20.769 20.757 1.00 29.26 283 PHE A N 1
ATOM 2202 C CA . PHE A 1 295 ? -6.597 -19.847 19.726 1.00 29.04 283 PHE A CA 1
ATOM 2203 C C . PHE A 1 295 ? -5.676 -18.642 19.559 1.00 29.36 283 PHE A C 1
ATOM 2204 O O . PHE A 1 295 ? -5.307 -18.285 18.440 1.00 29.37 283 PHE A O 1
ATOM 2212 N N . PHE A 1 296 ? -5.315 -18.011 20.670 1.00 29.42 284 PHE A N 1
ATOM 2213 C CA . PHE A 1 296 ? -4.450 -16.841 20.617 1.00 29.41 284 PHE A CA 1
ATOM 2214 C C . PHE A 1 296 ? -3.052 -17.197 20.138 1.00 29.35 284 PHE A C 1
ATOM 2215 O O . PHE A 1 296 ? -2.407 -16.386 19.489 1.00 29.61 284 PHE A O 1
ATOM 2223 N N . ASP A 1 297 ? -2.588 -18.402 20.456 1.00 29.35 285 ASP A N 1
ATOM 2224 C CA . ASP A 1 297 ? -1.271 -18.854 20.006 1.00 29.53 285 ASP A CA 1
ATOM 2225 C C . ASP A 1 297 ? -1.277 -18.934 18.484 1.00 29.54 285 ASP A C 1
ATOM 2226 O O . ASP A 1 297 ? -0.325 -18.508 17.829 1.00 29.39 285 ASP A O 1
ATOM 2231 N N . PHE A 1 298 ? -2.361 -19.481 17.934 1.00 29.44 286 PHE A N 1
ATOM 2232 C CA . PHE A 1 298 ? -2.515 -19.625 16.490 1.00 29.42 286 PHE A CA 1
ATOM 2233 C C . PHE A 1 298 ? -2.529 -18.271 15.786 1.00 29.34 286 PHE A C 1
ATOM 2234 O O . PHE A 1 298 ? -1.856 -18.083 14.778 1.00 29.61 286 PHE A O 1
ATOM 2242 N N . VAL A 1 299 ? -3.290 -17.330 16.324 1.00 29.22 287 VAL A N 1
ATOM 2243 C CA . VAL A 1 299 ? -3.383 -15.991 15.740 1.00 29.30 287 VAL A CA 1
ATOM 2244 C C . VAL A 1 299 ? -2.035 -15.270 15.803 1.00 29.26 287 VAL A C 1
ATOM 2245 O O . VAL A 1 299 ? -1.585 -14.719 14.804 1.00 29.23 287 VAL A O 1
ATOM 2249 N N . ARG A 1 300 ? -1.406 -15.281 16.976 1.00 29.04 288 ARG A N 1
ATOM 2250 C CA . ARG A 1 300 ? -0.114 -14.630 17.178 1.00 29.14 288 ARG A CA 1
ATOM 2251 C C . ARG A 1 300 ? 0.927 -15.166 16.202 1.00 28.97 288 ARG A C 1
ATOM 2252 O O . ARG A 1 300 ? 1.633 -14.399 15.548 1.00 28.61 288 ARG A O 1
ATOM 2260 N N . GLU A 1 301 ? 1.031 -16.490 16.132 1.00 29.11 289 GLU A N 1
ATOM 2261 C CA . GLU A 1 301 ? 2.001 -17.143 15.259 1.00 29.43 289 GLU A CA 1
ATOM 2262 C C . GLU A 1 301 ? 1.706 -17.005 13.780 1.00 29.24 289 GLU A C 1
ATOM 2263 O O . GLU A 1 301 ? 2.638 -16.973 12.977 1.00 29.23 289 GLU A O 1
ATOM 2269 N N . THR A 1 302 ? 0.430 -16.943 13.412 1.00 29.03 290 THR A N 1
ATOM 2270 C CA . THR A 1 302 ? 0.078 -16.776 12.010 1.00 28.80 290 THR A CA 1
ATOM 2271 C C . THR A 1 302 ? 0.649 -15.427 11.567 1.00 29.05 290 THR A C 1
ATOM 2272 O O . THR A 1 302 ? 1.369 -15.357 10.571 1.00 28.99 290 THR A O 1
ATOM 2276 N N . TYR A 1 303 ? 0.363 -14.370 12.328 1.00 28.97 291 TYR A N 1
ATOM 2277 C CA . TYR A 1 303 ? 0.878 -13.044 11.992 1.00 28.96 291 TYR A CA 1
ATOM 2278 C C . TYR A 1 303 ? 2.396 -12.916 12.129 1.00 29.08 291 TYR A C 1
ATOM 2279 O O . TYR A 1 303 ? 2.994 -12.108 11.421 1.00 29.12 291 TYR A O 1
ATOM 2288 N N . ARG A 1 304 ? 3.013 -13.688 13.025 1.00 29.20 292 ARG A N 1
ATOM 2289 C CA . ARG A 1 304 ? 4.468 -13.638 13.197 1.00 29.30 292 ARG A CA 1
ATOM 2290 C C . ARG A 1 304 ? 5.146 -14.094 11.914 1.00 29.29 292 ARG A C 1
ATOM 2291 O O . ARG A 1 304 ? 6.045 -13.427 11.405 1.00 29.06 292 ARG A O 1
ATOM 2299 N N . GLU A 1 305 ? 4.707 -15.244 11.407 1.00 29.49 293 GLU A N 1
ATOM 2300 C CA . GLU A 1 305 ? 5.259 -15.818 10.183 1.00 29.91 293 GLU A CA 1
ATOM 2301 C C . GLU A 1 305 ? 5.032 -14.919 8.972 1.00 29.40 293 GLU A C 1
ATOM 2302 O O . GLU A 1 305 ? 5.878 -14.855 8.087 1.00 29.11 293 GLU A O 1
ATOM 2308 N N . ARG A 1 306 ? 3.884 -14.245 8.927 1.00 29.29 294 ARG A N 1
ATOM 2309 C CA . ARG A 1 306 ? 3.574 -13.332 7.826 1.00 29.03 294 ARG A CA 1
ATOM 2310 C C . ARG A 1 306 ? 4.487 -12.124 7.851 1.00 28.98 294 ARG A C 1
ATOM 2311 O O . ARG A 1 306 ? 5.088 -11.783 6.836 1.00 28.72 294 ARG A O 1
ATOM 2319 N N . VAL A 1 307 ? 4.579 -11.477 9.013 1.00 28.98 295 VAL A N 1
ATOM 2320 C CA . VAL A 1 307 ? 5.436 -10.307 9.174 1.00 28.96 295 VAL A CA 1
ATOM 2321 C C . VAL A 1 307 ? 6.875 -10.687 8.794 1.00 28.96 295 VAL A C 1
ATOM 2322 O O . VAL A 1 307 ? 7.508 -9.981 8.018 1.00 28.69 295 VAL A O 1
ATOM 2326 N N . GLU A 1 308 ? 7.365 -11.806 9.326 1.00 29.30 296 GLU A N 1
ATOM 2327 C CA . GLU A 1 308 ? 8.718 -12.302 9.019 1.00 29.92 296 GLU A CA 1
ATOM 2328 C C . GLU A 1 308 ? 8.946 -12.468 7.520 1.00 29.21 296 GLU A C 1
ATOM 2329 O O . GLU A 1 308 ? 9.992 -12.082 7.005 1.00 29.07 296 GLU A O 1
ATOM 2335 N N . THR A 1 309 ? 7.961 -13.049 6.840 1.00 28.90 297 THR A N 1
ATOM 2336 C CA . THR A 1 309 ? 8.019 -13.274 5.399 1.00 28.89 297 THR A CA 1
ATOM 2337 C C . THR A 1 309 ? 8.234 -11.968 4.636 1.00 28.99 297 THR A C 1
ATOM 2338 O O . THR A 1 309 ? 9.096 -11.896 3.755 1.00 29.01 297 THR A O 1
ATOM 2342 N N . VAL A 1 310 ? 7.458 -10.944 4.977 1.00 28.95 298 VAL A N 1
ATOM 2343 C CA . VAL A 1 310 ? 7.580 -9.645 4.319 1.00 28.98 298 VAL A CA 1
ATOM 2344 C C . VAL A 1 310 ? 8.940 -9.024 4.623 1.00 28.87 298 VAL A C 1
ATOM 2345 O O . VAL A 1 310 ? 9.604 -8.532 3.718 1.00 28.61 298 VAL A O 1
ATOM 2349 N N . LEU A 1 311 ? 9.348 -9.052 5.890 1.00 28.96 299 LEU A N 1
ATOM 2350 C CA . LEU A 1 311 ? 10.639 -8.496 6.298 1.00 28.94 299 LEU A CA 1
ATOM 2351 C C . LEU A 1 311 ? 11.793 -9.092 5.499 1.00 29.01 299 LEU A C 1
ATOM 2352 O O . LEU A 1 311 ? 12.700 -8.369 5.067 1.00 28.70 299 LEU A O 1
ATOM 2357 N N . LYS A 1 312 ? 11.758 -10.409 5.314 1.00 29.20 300 LYS A N 1
ATOM 2358 C CA . LYS A 1 312 ? 12.798 -11.107 4.559 1.00 29.41 300 LYS A CA 1
ATOM 2359 C C . LYS A 1 312 ? 12.780 -10.680 3.093 1.00 29.41 300 LYS A C 1
ATOM 2360 O O . LYS A 1 312 ? 13.835 -10.428 2.509 1.00 29.32 300 LYS A O 1
ATOM 2362 N N . LYS A 1 313 ? 11.585 -10.603 2.509 1.00 29.25 301 LYS A N 1
ATOM 2363 C CA . LYS A 1 313 ? 11.434 -10.183 1.113 1.00 29.11 301 LYS A CA 1
ATOM 2364 C C . LYS A 1 313 ? 11.901 -8.753 0.865 1.00 29.10 301 LYS A C 1
ATOM 2365 O O . LYS A 1 313 ? 12.530 -8.481 -0.158 1.00 29.18 301 LYS A O 1
ATOM 2371 N N . LEU A 1 314 ? 11.591 -7.847 1.791 1.00 29.07 302 LEU A N 1
ATOM 2372 C CA . LEU A 1 314 ? 12.010 -6.453 1.665 1.00 29.20 302 LEU A CA 1
ATOM 2373 C C . LEU A 1 314 ? 13.532 -6.358 1.727 1.00 29.32 302 LEU A C 1
ATOM 2374 O O . LEU A 1 314 ? 14.150 -5.621 0.963 1.00 29.18 302 LEU A O 1
ATOM 2379 N N . GLU A 1 315 ? 14.125 -7.122 2.637 1.00 29.51 303 GLU A N 1
ATOM 2380 C CA . GLU A 1 315 ? 15.566 -7.141 2.818 1.00 29.64 303 GLU A CA 1
ATOM 2381 C C . GLU A 1 315 ? 16.284 -7.729 1.604 1.00 29.45 303 GLU A C 1
ATOM 2382 O O . GLU A 1 315 ? 17.284 -7.164 1.155 1.00 29.31 303 GLU A O 1
ATOM 2385 N N . GLU A 1 316 ? 15.778 -8.842 1.065 1.00 29.23 304 GLU A N 1
ATOM 2386 C CA . GLU A 1 316 ? 16.423 -9.467 -0.102 1.00 29.29 304 GLU A CA 1
ATOM 2387 C C . GLU A 1 316 ? 16.327 -8.632 -1.386 1.00 29.38 304 GLU A C 1
ATOM 2388 O O . GLU A 1 316 ? 17.138 -8.829 -2.296 1.00 29.55 304 GLU A O 1
ATOM 2394 N N . HIS A 1 317 ? 15.363 -7.711 -1.464 1.00 29.39 305 HIS A N 1
ATOM 2395 C CA . HIS A 1 317 ? 15.237 -6.825 -2.636 1.00 29.43 305 HIS A CA 1
ATOM 2396 C C . HIS A 1 317 ? 15.967 -5.477 -2.449 1.00 29.46 305 HIS A C 1
ATOM 2397 O O . HIS A 1 317 ? 15.708 -4.513 -3.167 1.00 29.70 305 HIS A O 1
ATOM 2404 N N . GLY A 1 318 ? 16.881 -5.421 -1.481 1.00 29.43 306 GLY A N 1
ATOM 2405 C CA . GLY A 1 318 ? 17.686 -4.234 -1.228 1.00 29.40 306 GLY A CA 1
ATOM 2406 C C . GLY A 1 318 ? 17.068 -3.059 -0.508 1.00 29.35 306 GLY A C 1
ATOM 2407 O O . GLY A 1 318 ? 17.717 -2.022 -0.381 1.00 29.36 306 GLY A O 1
ATOM 2408 N N . LEU A 1 319 ? 15.833 -3.193 -0.036 1.00 29.48 307 LEU A N 1
ATOM 2409 C CA . LEU A 1 319 ? 15.187 -2.096 0.673 1.00 29.67 307 LEU A CA 1
ATOM 2410 C C . LEU A 1 319 ? 15.845 -2.025 2.051 1.00 29.80 307 LEU A C 1
ATOM 2411 O O . LEU A 1 319 ? 15.874 -3.018 2.777 1.00 29.79 307 LEU A O 1
ATOM 2416 N N . LYS A 1 320 ? 16.368 -0.850 2.402 1.00 29.91 308 LYS A N 1
ATOM 2417 C CA . LYS A 1 320 ? 17.080 -0.655 3.668 1.00 29.84 308 LYS A CA 1
ATOM 2418 C C . LYS A 1 320 ? 16.251 -0.130 4.834 1.00 30.05 308 LYS A C 1
ATOM 2419 O O . LYS A 1 320 ? 16.121 -0.808 5.852 1.00 30.48 308 LYS A O 1
ATOM 2421 N N . ARG A 1 321 ? 15.680 1.063 4.679 1.00 29.94 309 ARG A N 1
ATOM 2422 C CA . ARG A 1 321 ? 14.912 1.703 5.751 1.00 29.84 309 ARG A CA 1
ATOM 2423 C C . ARG A 1 321 ? 13.468 1.228 5.983 1.00 29.72 309 ARG A C 1
ATOM 2424 O O . ARG A 1 321 ? 12.516 1.760 5.399 1.00 29.75 309 ARG A O 1
ATOM 2427 N N . PHE A 1 322 ? 13.323 0.239 6.862 1.00 29.41 310 PHE A N 1
ATOM 2428 C CA . PHE A 1 322 ? 12.016 -0.296 7.246 1.00 29.19 310 PHE A CA 1
ATOM 2429 C C . PHE A 1 322 ? 12.076 -0.708 8.709 1.00 29.22 310 PHE A C 1
ATOM 2430 O O . PHE A 1 322 ? 13.150 -0.973 9.243 1.00 28.95 310 PHE A O 1
ATOM 2438 N N . THR A 1 323 ? 10.923 -0.780 9.357 1.00 29.54 311 THR A N 1
ATOM 2439 C CA . THR A 1 323 ? 10.894 -1.136 10.775 1.00 29.75 311 THR A CA 1
ATOM 2440 C C . THR A 1 323 ? 10.385 -2.547 11.043 1.00 29.54 311 THR A C 1
ATOM 2441 O O . THR A 1 323 ? 9.494 -3.036 10.352 1.00 29.74 311 THR A O 1
ATOM 2445 N N . LYS A 1 324 ? 11.023 -3.211 12.010 1.00 29.69 312 LYS A N 1
ATOM 2446 C CA . LYS A 1 324 ? 10.654 -4.558 12.440 1.00 29.84 312 LYS A CA 1
ATOM 2447 C C . LYS A 1 324 ? 9.687 -4.337 13.582 1.00 29.23 312 LYS A C 1
ATOM 2448 O O . LYS A 1 324 ? 10.106 -3.914 14.657 1.00 29.18 312 LYS A O 1
ATOM 2454 N N . PRO A 1 325 ? 8.402 -4.649 13.381 1.00 29.00 313 PRO A N 1
ATOM 2455 C CA . PRO A 1 325 ? 7.449 -4.414 14.454 1.00 29.12 313 PRO A CA 1
ATOM 2456 C C . PRO A 1 325 ? 7.504 -5.436 15.582 1.00 29.06 313 PRO A C 1
ATOM 2457 O O . PRO A 1 325 ? 7.810 -6.609 15.347 1.00 28.84 313 PRO A O 1
ATOM 2461 N N . SER A 1 326 ? 7.221 -4.974 16.796 1.00 29.00 314 SER A N 1
ATOM 2462 C CA . SER A 1 326 ? 7.182 -5.838 17.969 1.00 29.14 314 SER A CA 1
ATOM 2463 C C . SER A 1 326 ? 5.761 -6.369 18.151 1.00 29.27 314 SER A C 1
ATOM 2464 O O . SER A 1 326 ? 5.549 -7.336 18.884 1.00 29.81 314 SER A O 1
ATOM 2467 N N . GLY A 1 327 ? 4.791 -5.735 17.490 1.00 29.10 315 GLY A N 1
ATOM 2468 C CA . GLY A 1 327 ? 3.399 -6.146 17.587 1.00 29.17 315 GLY A CA 1
ATOM 2469 C C . GLY A 1 327 ? 2.570 -5.684 16.406 1.00 29.00 315 GLY A C 1
ATOM 2470 O O . GLY A 1 327 ? 3.072 -4.992 15.517 1.00 28.89 315 GLY A O 1
ATOM 2471 N N . ALA A 1 328 ? 1.295 -6.074 16.413 1.00 28.91 316 ALA A N 1
ATOM 2472 C CA . ALA A 1 328 ? 0.350 -5.756 15.342 1.00 29.07 316 ALA A CA 1
ATOM 2473 C C . ALA A 1 328 ? 0.795 -6.443 14.039 1.00 29.05 316 ALA A C 1
ATOM 2474 O O . ALA A 1 328 ? 1.723 -7.241 14.050 1.00 28.92 316 ALA A O 1
ATOM 2476 N N . PHE A 1 329 ? 0.124 -6.153 12.932 1.00 29.03 317 PHE A N 1
ATOM 2477 C CA . PHE A 1 329 ? 0.471 -6.752 11.645 1.00 28.96 317 PHE A CA 1
ATOM 2478 C C . PHE A 1 329 ? 0.805 -5.749 10.538 1.00 28.55 317 PHE A C 1
ATOM 2479 O O . PHE A 1 329 ? 0.560 -6.012 9.358 1.00 28.15 317 PHE A O 1
ATOM 2487 N N . TYR A 1 330 ? 1.407 -4.625 10.916 1.00 28.48 318 TYR A N 1
ATOM 2488 C CA . TYR A 1 330 ? 1.785 -3.600 9.949 1.00 28.32 318 TYR A CA 1
ATOM 2489 C C . TYR A 1 330 ? 3.287 -3.413 9.891 1.00 28.75 318 TYR A C 1
ATOM 2490 O O . TYR A 1 330 ? 3.987 -3.564 10.891 1.00 28.92 318 TYR A O 1
ATOM 2499 N N . ILE A 1 331 ? 3.767 -3.078 8.701 1.00 29.07 319 ILE A N 1
ATOM 2500 C CA . ILE A 1 331 ? 5.174 -2.819 8.466 1.00 28.89 319 ILE A CA 1
ATOM 2501 C C . ILE A 1 331 ? 5.250 -1.480 7.767 1.00 28.96 319 ILE A C 1
ATOM 2502 O O . ILE A 1 331 ? 4.625 -1.282 6.727 1.00 28.57 319 ILE A O 1
ATOM 2507 N N . THR A 1 332 ? 5.994 -0.558 8.370 1.00 29.41 320 THR A N 1
ATOM 2508 C CA . THR A 1 332 ? 6.199 0.774 7.829 1.00 29.41 320 THR A CA 1
ATOM 2509 C C . THR A 1 332 ? 7.580 0.793 7.192 1.00 29.38 320 THR A C 1
ATOM 2510 O O . THR A 1 332 ? 8.553 0.336 7.799 1.00 29.38 320 THR A O 1
ATOM 2514 N N . ALA A 1 333 ? 7.662 1.315 5.973 1.00 29.30 321 ALA A N 1
ATOM 2515 C CA . ALA A 1 333 ? 8.930 1.370 5.254 1.00 29.38 321 ALA A CA 1
ATOM 2516 C C . ALA A 1 333 ? 9.100 2.639 4.433 1.00 29.40 321 ALA A C 1
ATOM 2517 O O . ALA A 1 333 ? 8.120 3.216 3.962 1.00 29.18 321 ALA A O 1
ATOM 2519 N N . GLU A 1 334 ? 10.357 3.060 4.282 1.00 29.56 322 GLU A N 1
ATOM 2520 C CA . GLU A 1 334 ? 10.718 4.237 3.494 1.00 29.60 322 GLU A CA 1
ATOM 2521 C C . GLU A 1 334 ? 11.215 3.731 2.154 1.00 29.35 322 GLU A C 1
ATOM 2522 O O . GLU A 1 334 ? 12.108 2.887 2.106 1.00 29.33 322 GLU A O 1
ATOM 2524 N N . LEU A 1 335 ? 10.628 4.232 1.073 1.00 29.30 323 LEU A N 1
ATOM 2525 C CA . LEU A 1 335 ? 11.015 3.836 -0.272 1.00 29.35 323 LEU A CA 1
ATOM 2526 C C . LEU A 1 335 ? 11.975 4.883 -0.840 1.00 29.33 323 LEU A C 1
ATOM 2527 O O . LEU A 1 335 ? 11.968 6.029 -0.391 1.00 29.44 323 LEU A O 1
ATOM 2532 N N . PRO A 1 336 ? 12.811 4.501 -1.825 1.00 29.33 324 PRO A N 1
ATOM 2533 C CA . PRO A 1 336 ? 13.725 5.453 -2.450 1.00 29.30 324 PRO A CA 1
ATOM 2534 C C . PRO A 1 336 ? 13.009 6.178 -3.596 1.00 29.34 324 PRO A C 1
ATOM 2535 O O . PRO A 1 336 ? 13.412 6.086 -4.752 1.00 29.30 324 PRO A O 1
ATOM 2539 N N . VAL A 1 337 ? 11.947 6.900 -3.250 1.00 29.62 325 VAL A N 1
ATOM 2540 C CA . VAL A 1 337 ? 11.120 7.621 -4.207 1.00 29.91 325 VAL A CA 1
ATOM 2541 C C . VAL A 1 337 ? 10.811 9.006 -3.647 1.00 29.75 325 VAL A C 1
ATOM 2542 O O . VAL A 1 337 ? 10.846 9.207 -2.432 1.00 29.61 325 VAL A O 1
ATOM 2546 N N . GLU A 1 338 ? 10.520 9.954 -4.531 1.00 29.72 326 GLU A N 1
ATOM 2547 C CA . GLU A 1 338 ? 10.194 11.313 -4.122 1.00 29.77 326 GLU A CA 1
ATOM 2548 C C . GLU A 1 338 ? 8.859 11.348 -3.371 1.00 29.86 326 GLU A C 1
ATOM 2549 O O . GLU A 1 338 ? 8.780 11.869 -2.257 1.00 30.18 326 GLU A O 1
ATOM 2552 N N . ASP A 1 339 ? 7.825 10.774 -3.985 1.00 29.72 327 ASP A N 1
ATOM 2553 C CA . ASP A 1 339 ? 6.477 10.745 -3.413 1.00 29.53 327 ASP A CA 1
ATOM 2554 C C . ASP A 1 339 ? 5.905 9.320 -3.423 1.00 29.42 327 ASP A C 1
ATOM 2555 O O . ASP A 1 339 ? 5.692 8.735 -4.488 1.00 29.31 327 ASP A O 1
ATOM 2560 N N . ALA A 1 340 ? 5.652 8.777 -2.230 1.00 29.45 328 ALA A N 1
ATOM 2561 C CA . ALA A 1 340 ? 5.104 7.423 -2.078 1.00 29.44 328 ALA A CA 1
ATOM 2562 C C . ALA A 1 340 ? 3.683 7.301 -2.616 1.00 29.53 328 ALA A C 1
ATOM 2563 O O . ALA A 1 340 ? 3.331 6.292 -3.218 1.00 29.67 328 ALA A O 1
ATOM 2565 N N . GLU A 1 341 ? 2.875 8.330 -2.393 1.00 29.69 329 GLU A N 1
ATOM 2566 C CA . GLU A 1 341 ? 1.493 8.348 -2.860 1.00 30.25 329 GLU A CA 1
ATOM 2567 C C . GLU A 1 341 ? 1.413 8.316 -4.391 1.00 29.83 329 GLU A C 1
ATOM 2568 O O . GLU A 1 341 ? 0.469 7.745 -4.942 1.00 29.92 329 GLU A O 1
ATOM 2574 N N . GLU A 1 342 ? 2.386 8.930 -5.069 1.00 29.58 330 GLU A N 1
ATOM 2575 C CA . GLU A 1 342 ? 2.420 8.933 -6.532 1.00 29.70 330 GLU A CA 1
ATOM 2576 C C . GLU A 1 342 ? 2.749 7.522 -7.016 1.00 29.79 330 GLU A C 1
ATOM 2577 O O . GLU A 1 342 ? 2.187 7.046 -8.004 1.00 30.00 330 GLU A O 1
ATOM 2579 N N . PHE A 1 343 ? 3.676 6.871 -6.312 1.00 29.73 331 PHE A N 1
ATOM 2580 C CA . PHE A 1 343 ? 4.091 5.497 -6.620 1.00 29.61 331 PHE A CA 1
ATOM 2581 C C . PHE A 1 343 ? 2.953 4.502 -6.398 1.00 29.41 331 PHE A C 1
ATOM 2582 O O . PHE A 1 343 ? 2.779 3.575 -7.180 1.00 29.57 331 PHE A O 1
ATOM 2590 N N . ALA A 1 344 ? 2.177 4.704 -5.341 1.00 29.31 332 ALA A N 1
ATOM 2591 C CA . ALA A 1 344 ? 1.053 3.827 -5.047 1.00 29.33 332 ALA A CA 1
ATOM 2592 C C . ALA A 1 344 ? 0.021 3.903 -6.175 1.00 29.40 332 ALA A C 1
ATOM 2593 O O . ALA A 1 344 ? -0.495 2.877 -6.616 1.00 29.22 332 ALA A O 1
ATOM 2595 N N . ARG A 1 345 ? -0.264 5.120 -6.640 1.00 29.56 333 ARG A N 1
ATOM 2596 C CA . ARG A 1 345 ? -1.222 5.333 -7.727 1.00 29.52 333 ARG A CA 1
ATOM 2597 C C . ARG A 1 345 ? -0.691 4.726 -9.016 1.00 29.31 333 ARG A C 1
ATOM 2598 O O . ARG A 1 345 ? -1.436 4.091 -9.764 1.00 29.19 333 ARG A O 1
ATOM 2600 N N . TRP A 1 346 ? 0.603 4.928 -9.262 1.00 29.43 334 TRP A N 1
ATOM 2601 C CA . TRP A 1 346 ? 1.284 4.406 -10.449 1.00 29.43 334 TRP A CA 1
ATOM 2602 C C . TRP A 1 346 ? 1.194 2.881 -10.515 1.00 29.62 334 TRP A C 1
ATOM 2603 O O . TRP A 1 346 ? 1.009 2.312 -11.598 1.00 29.73 334 TRP A O 1
ATOM 2622 N N . LEU A 1 348 ? -1.148 0.988 -9.573 1.00 29.57 336 LEU A N 1
ATOM 2623 C CA . LEU A 1 348 ? -2.483 0.625 -10.033 1.00 29.58 336 LEU A CA 1
ATOM 2624 C C . LEU A 1 348 ? -2.733 0.986 -11.504 1.00 29.68 336 LEU A C 1
ATOM 2625 O O . LEU A 1 348 ? -3.224 0.168 -12.283 1.00 29.72 336 LEU A O 1
ATOM 2630 N N . THR A 1 349 ? -2.378 2.208 -11.879 1.00 29.62 337 THR A N 1
ATOM 2631 C CA . THR A 1 349 ? -2.603 2.693 -13.240 1.00 29.43 337 THR A CA 1
ATOM 2632 C C . THR A 1 349 ? -1.657 2.187 -14.322 1.00 29.49 337 THR A C 1
ATOM 2633 O O . THR A 1 349 ? -2.098 1.553 -15.282 1.00 29.67 337 THR A O 1
ATOM 2637 N N . ASP A 1 350 ? -0.366 2.467 -14.161 1.00 29.53 338 ASP A N 1
ATOM 2638 C CA . ASP A 1 350 ? 0.643 2.119 -15.171 1.00 29.83 338 ASP A CA 1
ATOM 2639 C C . ASP A 1 350 ? 1.520 0.877 -14.877 1.00 29.61 338 ASP A C 1
ATOM 2640 O O . ASP A 1 350 ? 2.656 0.817 -15.337 1.00 29.47 338 ASP A O 1
ATOM 2645 N N . PHE A 1 351 ? 1.024 -0.115 -14.135 1.00 29.68 339 PHE A N 1
ATOM 2646 C CA . PHE A 1 351 ? 1.850 -1.312 -13.856 1.00 29.54 339 PHE A CA 1
ATOM 2647 C C . PHE A 1 351 ? 1.068 -2.580 -13.489 1.00 29.64 339 PHE A C 1
ATOM 2648 O O . PHE A 1 351 ? 0.061 -2.525 -12.772 1.00 29.30 339 PHE A O 1
ATOM 2656 N N . ASN A 1 352 ? 1.566 -3.720 -13.982 1.00 29.83 340 ASN A N 1
ATOM 2657 C CA . ASN A 1 352 ? 0.976 -5.038 -13.730 1.00 30.06 340 ASN A CA 1
ATOM 2658 C C . ASN A 1 352 ? 1.909 -6.191 -14.139 1.00 30.03 340 ASN A C 1
ATOM 2659 O O . ASN A 1 352 ? 2.115 -6.441 -15.329 1.00 29.72 340 ASN A O 1
ATOM 2672 N N . ASP A 1 354 ? 2.545 -9.918 -14.715 1.00 29.76 342 ASP A N 1
ATOM 2673 C CA . ASP A 1 354 ? 1.786 -11.145 -14.967 1.00 29.62 342 ASP A CA 1
ATOM 2674 C C . ASP A 1 354 ? 0.315 -10.938 -14.605 1.00 29.52 342 ASP A C 1
ATOM 2675 O O . ASP A 1 354 ? -0.312 -11.798 -13.983 1.00 29.60 342 ASP A O 1
ATOM 2680 N N . GLY A 1 355 ? -0.220 -9.779 -14.985 1.00 29.49 343 GLY A N 1
ATOM 2681 C CA . GLY A 1 355 ? -1.606 -9.426 -14.699 1.00 29.53 343 GLY A CA 1
ATOM 2682 C C . GLY A 1 355 ? -1.905 -9.188 -13.228 1.00 29.79 343 GLY A C 1
ATOM 2683 O O . GLY A 1 355 ? -3.066 -9.256 -12.824 1.00 30.26 343 GLY A O 1
ATOM 2684 N N . GLU A 1 356 ? -0.872 -8.900 -12.430 1.00 29.79 344 GLU A N 1
ATOM 2685 C CA . GLU A 1 356 ? -1.032 -8.657 -10.992 1.00 29.97 344 GLU A CA 1
ATOM 2686 C C . GLU A 1 356 ? -0.354 -7.363 -10.559 1.00 29.64 344 GLU A C 1
ATOM 2687 O O . GLU A 1 356 ? 0.647 -6.952 -11.146 1.00 29.41 344 GLU A O 1
ATOM 2693 N N . THR A 1 357 ? -0.895 -6.752 -9.507 1.00 29.52 345 THR A N 1
ATOM 2694 C CA . THR A 1 357 ? -0.343 -5.521 -8.933 1.00 29.55 345 THR A CA 1
ATOM 2695 C C . THR A 1 357 ? -0.583 -5.568 -7.421 1.00 29.57 345 THR A C 1
ATOM 2696 O O . THR A 1 357 ? -1.405 -6.356 -6.941 1.00 29.58 345 THR A O 1
ATOM 2700 N N . THR A 1 358 ? 0.126 -4.722 -6.680 1.00 29.44 346 THR A N 1
ATOM 2701 C CA . THR A 1 358 ? 0.010 -4.680 -5.227 1.00 29.38 346 THR A CA 1
ATOM 2702 C C . THR A 1 358 ? -0.351 -3.273 -4.762 1.00 29.57 346 THR A C 1
ATOM 2703 O O . THR A 1 358 ? 0.258 -2.295 -5.193 1.00 29.40 346 THR A O 1
ATOM 2715 N N . VAL A 1 360 ? -0.591 -0.615 -1.676 1.00 29.54 348 VAL A N 1
ATOM 2716 C CA . VAL A 1 360 ? -0.066 -0.258 -0.355 1.00 29.52 348 VAL A CA 1
ATOM 2717 C C . VAL A 1 360 ? -0.677 1.064 0.082 1.00 29.36 348 VAL A C 1
ATOM 2718 O O . VAL A 1 360 ? -1.208 1.811 -0.745 1.00 29.22 348 VAL A O 1
ATOM 2722 N N . ALA A 1 361 ? -0.577 1.353 1.376 1.00 29.24 349 ALA A N 1
ATOM 2723 C CA . ALA A 1 361 ? -1.123 2.583 1.942 1.00 29.24 349 ALA A CA 1
ATOM 2724 C C . ALA A 1 361 ? -0.043 3.638 2.146 1.00 29.22 349 ALA A C 1
ATOM 2725 O O . ALA A 1 361 ? 0.912 3.394 2.876 1.00 29.08 349 ALA A O 1
ATOM 2727 N N . PRO A 1 362 ? -0.147 4.787 1.451 1.00 29.38 350 PRO A N 1
ATOM 2728 C CA . PRO A 1 362 ? 0.835 5.837 1.694 1.00 29.54 350 PRO A CA 1
ATOM 2729 C C . PRO A 1 362 ? 0.738 6.256 3.156 1.00 29.42 350 PRO A C 1
ATOM 2730 O O . PRO A 1 362 ? -0.367 6.360 3.691 1.00 29.60 350 PRO A O 1
ATOM 2734 N N . LEU A 1 363 ? 1.877 6.498 3.793 1.00 29.54 351 LEU A N 1
ATOM 2735 C CA . LEU A 1 363 ? 1.892 6.847 5.216 1.00 29.67 351 LEU A CA 1
ATOM 2736 C C . LEU A 1 363 ? 1.591 8.325 5.519 1.00 29.43 351 LEU A C 1
ATOM 2737 O O . LEU A 1 363 ? 1.381 8.686 6.678 1.00 29.36 351 LEU A O 1
ATOM 2742 N N . ARG A 1 364 ? 1.554 9.171 4.490 1.00 29.53 352 ARG A N 1
ATOM 2743 C CA . ARG A 1 364 ? 1.285 10.604 4.651 1.00 29.78 352 ARG A CA 1
ATOM 2744 C C . ARG A 1 364 ? 0.012 10.893 5.446 1.00 29.51 352 ARG A C 1
ATOM 2745 O O . ARG A 1 364 ? -0.045 11.861 6.202 1.00 29.49 352 ARG A O 1
ATOM 2750 N N . GLY A 1 365 ? -1.002 10.049 5.278 1.00 29.51 353 GLY A N 1
ATOM 2751 C CA . GLY A 1 365 ? -2.272 10.214 5.985 1.00 29.33 353 GLY A CA 1
ATOM 2752 C C . GLY A 1 365 ? -2.230 9.910 7.474 1.00 29.17 353 GLY A C 1
ATOM 2753 O O . GLY A 1 365 ? -3.191 10.192 8.189 1.00 28.90 353 GLY A O 1
ATOM 2754 N N . PHE A 1 366 ? -1.127 9.319 7.936 1.00 29.20 354 PHE A N 1
ATOM 2755 C CA . PHE A 1 366 ? -0.952 8.971 9.346 1.00 28.91 354 PHE A CA 1
ATOM 2756 C C . PHE A 1 366 ? -0.229 10.053 10.145 1.00 28.74 354 PHE A C 1
ATOM 2757 O O . PHE A 1 366 ? -0.019 9.890 11.340 1.00 28.49 354 PHE A O 1
ATOM 2765 N N . TYR A 1 367 ? 0.146 11.150 9.481 1.00 29.06 355 TYR A N 1
ATOM 2766 C CA . TYR A 1 367 ? 0.805 12.277 10.125 1.00 28.93 355 TYR A CA 1
ATOM 2767 C C . TYR A 1 367 ? -0.051 13.528 10.000 1.00 28.99 355 TYR A C 1
ATOM 2768 O O . TYR A 1 367 ? -0.742 13.711 9.000 1.00 29.01 355 TYR A O 1
ATOM 2777 N N . LEU A 1 368 ? 0.002 14.375 11.026 1.00 29.01 356 LEU A N 1
ATOM 2778 C CA . LEU A 1 368 ? -0.689 15.669 11.033 1.00 29.25 356 LEU A CA 1
ATOM 2779 C C . LEU A 1 368 ? 0.276 16.743 10.570 1.00 29.12 356 LEU A C 1
ATOM 2780 O O . LEU A 1 368 ? -0.105 17.631 9.820 1.00 29.12 356 LEU A O 1
ATOM 2785 N N . THR A 1 369 ? 1.517 16.666 11.044 1.00 29.33 357 THR A N 1
ATOM 2786 C CA . THR A 1 369 ? 2.559 17.608 10.671 1.00 29.55 357 THR A CA 1
ATOM 2787 C C . THR A 1 369 ? 2.725 17.555 9.153 1.00 29.54 357 THR A C 1
ATOM 2788 O O . THR A 1 369 ? 2.986 16.489 8.604 1.00 29.78 357 THR A O 1
ATOM 2792 N N . PRO A 1 370 ? 2.557 18.696 8.469 1.00 29.50 358 PRO A N 1
ATOM 2793 C CA . PRO A 1 370 ? 2.683 18.677 7.012 1.00 29.52 358 PRO A CA 1
ATOM 2794 C C . PRO A 1 370 ? 4.089 18.364 6.522 1.00 29.49 358 PRO A C 1
ATOM 2795 O O . PRO A 1 370 ? 5.064 18.847 7.094 1.00 29.52 358 PRO A O 1
ATOM 2799 N N . GLY A 1 371 ? 4.175 17.545 5.477 1.00 29.64 359 GLY A N 1
ATOM 2800 C CA . GLY A 1 371 ? 5.451 17.155 4.885 1.00 29.61 359 GLY A CA 1
ATOM 2801 C C . GLY A 1 371 ? 6.005 15.813 5.329 1.00 29.55 359 GLY A C 1
ATOM 2802 O O . GLY A 1 371 ? 6.801 15.216 4.606 1.00 29.78 359 GLY A O 1
ATOM 2803 N N . LEU A 1 372 ? 5.591 15.324 6.497 1.00 29.50 360 LEU A N 1
ATOM 2804 C CA . LEU A 1 372 ? 6.095 14.051 7.012 1.00 29.49 360 LEU A CA 1
ATOM 2805 C C . LEU A 1 372 ? 5.392 12.847 6.383 1.00 29.58 360 LEU A C 1
ATOM 2806 O O . LEU A 1 372 ? 4.199 12.896 6.087 1.00 29.60 360 LEU A O 1
ATOM 2811 N N . GLY A 1 373 ? 6.158 11.775 6.176 1.00 29.81 361 GLY A N 1
ATOM 2812 C CA . GLY A 1 373 ? 5.658 10.531 5.578 1.00 29.78 361 GLY A CA 1
ATOM 2813 C C . GLY A 1 373 ? 5.425 10.602 4.074 1.00 29.74 361 GLY A C 1
ATOM 2814 O O . GLY A 1 373 ? 4.633 9.830 3.536 1.00 29.92 361 GLY A O 1
ATOM 2815 N N . LYS A 1 374 ? 6.128 11.507 3.391 1.00 29.65 362 LYS A N 1
ATOM 2816 C CA . LYS A 1 374 ? 5.972 11.690 1.943 1.00 29.50 362 LYS A CA 1
ATOM 2817 C C . LYS A 1 374 ? 6.521 10.508 1.141 1.00 29.30 362 LYS A C 1
ATOM 2818 O O . LYS A 1 374 ? 5.942 10.131 0.123 1.00 29.17 362 LYS A O 1
ATOM 2821 N N . LYS A 1 375 ? 7.622 9.926 1.613 1.00 29.30 363 LYS A N 1
ATOM 2822 C CA . LYS A 1 375 ? 8.253 8.779 0.946 1.00 29.57 363 LYS A CA 1
ATOM 2823 C C . LYS A 1 375 ? 8.063 7.444 1.702 1.00 29.50 363 LYS A C 1
ATOM 2824 O O . LYS A 1 375 ? 8.700 6.445 1.368 1.00 29.43 363 LYS A O 1
ATOM 2830 N N . GLU A 1 376 ? 7.156 7.422 2.681 1.00 29.79 364 GLU A N 1
ATOM 2831 C CA . GLU A 1 376 ? 6.884 6.227 3.489 1.00 30.31 364 GLU A CA 1
ATOM 2832 C C . GLU A 1 376 ? 5.551 5.559 3.151 1.00 29.61 364 GLU A C 1
ATOM 2833 O O . GLU A 1 376 ? 4.612 6.215 2.706 1.00 29.78 364 GLU A O 1
ATOM 2839 N N . ILE A 1 377 ? 5.484 4.246 3.366 1.00 29.24 365 ILE A N 1
ATOM 2840 C CA . ILE A 1 377 ? 4.271 3.459 3.117 1.00 28.97 365 ILE A CA 1
ATOM 2841 C C . ILE A 1 377 ? 4.036 2.482 4.247 1.00 28.88 365 ILE A C 1
ATOM 2842 O O . ILE A 1 377 ? 4.949 2.173 5.006 1.00 28.71 365 ILE A O 1
ATOM 2847 N N . ARG A 1 378 ? 2.810 1.982 4.335 1.00 29.07 366 ARG A N 1
ATOM 2848 C CA . ARG A 1 378 ? 2.446 1.003 5.343 1.00 28.69 366 ARG A CA 1
ATOM 2849 C C . ARG A 1 378 ? 1.974 -0.254 4.612 1.00 28.75 366 ARG A C 1
ATOM 2850 O O . ARG A 1 378 ? 1.226 -0.162 3.637 1.00 28.38 366 ARG A O 1
ATOM 2858 N N . ILE A 1 379 ? 2.415 -1.412 5.095 1.00 28.97 367 ILE A N 1
ATOM 2859 C CA . ILE A 1 379 ? 2.045 -2.708 4.534 1.00 28.82 367 ILE A CA 1
ATOM 2860 C C . ILE A 1 379 ? 1.279 -3.487 5.597 1.00 28.80 367 ILE A C 1
ATOM 2861 O O . ILE A 1 379 ? 1.773 -3.655 6.706 1.00 28.58 367 ILE A O 1
ATOM 2866 N N . ALA A 1 380 ? 0.072 -3.938 5.264 1.00 28.90 368 ALA A N 1
ATOM 2867 C CA . ALA A 1 380 ? -0.753 -4.706 6.191 1.00 29.06 368 ALA A CA 1
ATOM 2868 C C . ALA A 1 380 ? -0.599 -6.174 5.837 1.00 29.17 368 ALA A C 1
ATOM 2869 O O . ALA A 1 380 ? -0.877 -6.566 4.706 1.00 29.28 368 ALA A O 1
ATOM 2871 N N . CYS A 1 381 ? -0.158 -6.981 6.798 1.00 29.23 369 CYS A N 1
ATOM 2872 C CA . CYS A 1 381 ? 0.045 -8.419 6.583 1.00 29.27 369 CYS A CA 1
ATOM 2873 C C . CYS A 1 381 ? -1.246 -9.194 6.804 1.00 29.13 369 CYS A C 1
ATOM 2874 O O . CYS A 1 381 ? -1.346 -9.986 7.734 1.00 29.17 369 CYS A O 1
ATOM 2877 N N . VAL A 1 382 ? -2.214 -8.989 5.918 1.00 29.18 370 VAL A N 1
ATOM 2878 C CA . VAL A 1 382 ? -3.519 -9.640 6.025 1.00 29.10 370 VAL A CA 1
ATOM 2879 C C . VAL A 1 382 ? -3.835 -10.633 4.889 1.00 29.39 370 VAL A C 1
ATOM 2880 O O . VAL A 1 382 ? -4.975 -10.741 4.441 1.00 29.57 370 VAL A O 1
ATOM 2884 N N . LEU A 1 383 ? -2.812 -11.351 4.440 1.00 29.37 371 LEU A N 1
ATOM 2885 C CA . LEU A 1 383 ? -2.947 -12.366 3.407 1.00 29.48 371 LEU A CA 1
ATOM 2886 C C . LEU A 1 383 ? -2.111 -13.545 3.857 1.00 29.44 371 LEU A C 1
ATOM 2887 O O . LEU A 1 383 ? -1.178 -13.375 4.634 1.00 29.76 371 LEU A O 1
ATOM 2892 N N . GLU A 1 384 ? -2.443 -14.734 3.371 1.00 29.40 372 GLU A N 1
ATOM 2893 C CA . GLU A 1 384 ? -1.707 -15.941 3.709 1.00 29.55 372 GLU A CA 1
ATOM 2894 C C . GLU A 1 384 ? -0.249 -15.704 3.286 1.00 29.29 372 GLU A C 1
ATOM 2895 O O . GLU A 1 384 ? -0.004 -15.080 2.250 1.00 28.74 372 GLU A O 1
ATOM 2901 N N . LYS A 1 385 ? 0.705 -16.204 4.078 1.00 29.54 373 LYS A N 1
ATOM 2902 C CA . LYS A 1 385 ? 2.145 -15.983 3.822 1.00 29.74 373 LYS A CA 1
ATOM 2903 C C . LYS A 1 385 ? 2.648 -16.132 2.376 1.00 29.58 373 LYS A C 1
ATOM 2904 O O . LYS A 1 385 ? 3.454 -15.314 1.936 1.00 29.70 373 LYS A O 1
ATOM 2910 N N . ASP A 1 386 ? 2.199 -17.150 1.644 1.00 29.54 374 ASP A N 1
ATOM 2911 C CA . ASP A 1 386 ? 2.641 -17.325 0.250 1.00 29.79 374 ASP A CA 1
ATOM 2912 C C . ASP A 1 386 ? 2.128 -16.218 -0.681 1.00 29.55 374 ASP A C 1
ATOM 2913 O O . ASP A 1 386 ? 2.870 -15.759 -1.546 1.00 29.56 374 ASP A O 1
ATOM 2918 N N . LEU A 1 387 ? 0.874 -15.802 -0.524 1.00 29.52 375 LEU A N 1
ATOM 2919 C CA . LEU A 1 387 ? 0.336 -14.711 -1.348 1.00 29.71 375 LEU A CA 1
ATOM 2920 C C . LEU A 1 387 ? 1.059 -13.407 -1.004 1.00 29.71 375 LEU A C 1
ATOM 2921 O O . LEU A 1 387 ? 1.375 -12.603 -1.882 1.00 29.97 375 LEU A O 1
ATOM 2926 N N . LEU A 1 388 ? 1.310 -13.222 0.287 1.00 29.30 376 LEU A N 1
ATOM 2927 C CA . LEU A 1 388 ? 1.987 -12.054 0.807 1.00 29.26 376 LEU A CA 1
ATOM 2928 C C . LEU A 1 388 ? 3.399 -11.973 0.205 1.00 29.17 376 LEU A C 1
ATOM 2929 O O . LEU A 1 388 ? 3.843 -10.899 -0.192 1.00 28.96 376 LEU A O 1
ATOM 2934 N N . SER A 1 389 ? 4.072 -13.119 0.119 1.00 29.18 377 SER A N 1
ATOM 2935 C CA . SER A 1 389 ? 5.406 -13.230 -0.461 1.00 29.17 377 SER A CA 1
ATOM 2936 C C . SER A 1 389 ? 5.342 -12.794 -1.924 1.00 29.20 377 SER A C 1
ATOM 2937 O O . SER A 1 389 ? 6.190 -12.021 -2.396 1.00 29.32 377 SER A O 1
ATOM 2940 N N . ARG A 1 390 ? 4.315 -13.272 -2.628 1.00 29.20 378 ARG A N 1
ATOM 2941 C CA . ARG A 1 390 ? 4.108 -12.931 -4.033 1.00 29.24 378 ARG A CA 1
ATOM 2942 C C . ARG A 1 390 ? 3.753 -11.444 -4.188 1.00 29.28 378 ARG A C 1
ATOM 2943 O O . ARG A 1 390 ? 4.251 -10.772 -5.089 1.00 29.27 378 ARG A O 1
ATOM 2951 N N . ALA A 1 391 ? 2.897 -10.939 -3.304 1.00 29.20 379 ALA A N 1
ATOM 2952 C CA . ALA A 1 391 ? 2.489 -9.533 -3.332 1.00 29.13 379 ALA A CA 1
ATOM 2953 C C . ALA A 1 391 ? 3.687 -8.587 -3.176 1.00 29.08 379 ALA A C 1
ATOM 2954 O O . ALA A 1 391 ? 3.720 -7.519 -3.776 1.00 28.98 379 ALA A O 1
ATOM 2956 N N . ILE A 1 392 ? 4.668 -8.993 -2.377 1.00 29.15 380 ILE A N 1
ATOM 2957 C CA . ILE A 1 392 ? 5.873 -8.203 -2.165 1.00 29.15 380 ILE A CA 1
ATOM 2958 C C . ILE A 1 392 ? 6.782 -8.289 -3.410 1.00 29.26 380 ILE A C 1
ATOM 2959 O O . ILE A 1 392 ? 7.425 -7.301 -3.776 1.00 29.01 380 ILE A O 1
ATOM 2964 N N . ASP A 1 393 ? 6.843 -9.458 -4.048 1.00 29.30 381 ASP A N 1
ATOM 2965 C CA . ASP A 1 393 ? 7.634 -9.620 -5.270 1.00 29.58 381 ASP A CA 1
ATOM 2966 C C . ASP A 1 393 ? 7.128 -8.675 -6.356 1.00 29.44 381 ASP A C 1
ATOM 2967 O O . ASP A 1 393 ? 7.924 -8.035 -7.043 1.00 29.47 381 ASP A O 1
ATOM 2972 N N . VAL A 1 394 ? 5.806 -8.589 -6.495 1.00 29.40 382 VAL A N 1
ATOM 2973 C CA . VAL A 1 394 ? 5.177 -7.715 -7.487 1.00 29.49 382 VAL A CA 1
ATOM 2974 C C . VAL A 1 394 ? 5.449 -6.244 -7.152 1.00 29.53 382 VAL A C 1
ATOM 2975 O O . VAL A 1 394 ? 5.709 -5.433 -8.049 1.00 29.38 382 VAL A O 1
ATOM 2979 N N . LEU A 1 395 ? 5.394 -5.919 -5.860 1.00 29.42 383 LEU A N 1
ATOM 2980 C CA . LEU A 1 395 ? 5.630 -4.566 -5.379 1.00 29.41 383 LEU A CA 1
ATOM 2981 C C . LEU A 1 395 ? 7.051 -4.101 -5.652 1.00 29.69 383 LEU A C 1
ATOM 2982 O O . LEU A 1 395 ? 7.256 -2.964 -6.070 1.00 29.94 383 LEU A O 1
ATOM 2995 N N . GLU A 1 397 ? 9.195 -5.414 -7.937 1.00 29.61 385 GLU A N 1
ATOM 2996 C CA . GLU A 1 397 ? 9.471 -5.431 -9.368 1.00 29.57 385 GLU A CA 1
ATOM 2997 C C . GLU A 1 397 ? 8.940 -4.098 -9.917 1.00 29.56 385 GLU A C 1
ATOM 2998 O O . GLU A 1 397 ? 9.546 -3.496 -10.804 1.00 29.63 385 GLU A O 1
ATOM 3000 N N . GLY A 1 398 ? 7.808 -3.644 -9.375 1.00 29.71 386 GLY A N 1
ATOM 3001 C CA . GLY A 1 398 ? 7.205 -2.374 -9.768 1.00 29.82 386 GLY A CA 1
ATOM 3002 C C . GLY A 1 398 ? 8.051 -1.199 -9.310 1.00 29.85 386 GLY A C 1
ATOM 3003 O O . GLY A 1 398 ? 8.191 -0.204 -10.032 1.00 29.89 386 GLY A O 1
ATOM 3004 N N . LEU A 1 399 ? 8.614 -1.316 -8.108 1.00 29.68 387 LEU A N 1
ATOM 3005 C CA . LEU A 1 399 ? 9.482 -0.284 -7.553 1.00 29.56 387 LEU A CA 1
ATOM 3006 C C . LEU A 1 399 ? 10.749 -0.137 -8.397 1.00 29.63 387 LEU A C 1
ATOM 3007 O O . LEU A 1 399 ? 11.246 0.972 -8.586 1.00 29.81 387 LEU A O 1
ATOM 3012 N N . LYS A 1 400 ? 11.261 -1.258 -8.900 1.00 29.60 388 LYS A N 1
ATOM 3013 C CA . LYS A 1 400 ? 12.462 -1.256 -9.726 1.00 29.70 388 LYS A CA 1
ATOM 3014 C C . LYS A 1 400 ? 12.229 -0.567 -11.059 1.00 29.78 388 LYS A C 1
ATOM 3015 O O . LYS A 1 400 ? 13.096 0.169 -11.522 1.00 29.96 388 LYS A O 1
ATOM 3025 N N . PHE A 1 402 ? 9.775 1.673 -11.725 1.00 29.98 390 PHE A N 1
ATOM 3026 C CA . PHE A 1 402 ? 9.386 3.058 -11.450 1.00 29.96 390 PHE A CA 1
ATOM 3027 C C . PHE A 1 402 ? 10.597 3.991 -11.496 1.00 30.21 390 PHE A C 1
ATOM 3028 O O . PHE A 1 402 ? 10.513 5.109 -12.015 1.00 30.23 390 PHE A O 1
ATOM 3036 N N . CYS A 1 403 ? 11.712 3.513 -10.947 1.00 30.41 391 CYS A N 1
ATOM 3037 C CA . CYS A 1 403 ? 12.958 4.263 -10.922 1.00 30.82 391 CYS A CA 1
ATOM 3038 C C . CYS A 1 403 ? 13.593 4.286 -12.319 1.00 31.41 391 CYS A C 1
ATOM 3039 O O . CYS A 1 403 ? 13.941 5.356 -12.828 1.00 31.44 391 CYS A O 1
ATOM 3042 N N . SER A 1 404 ? 13.730 3.108 -12.928 1.00 31.93 392 SER A N 1
ATOM 3043 C CA . SER A 1 404 ? 14.295 2.971 -14.274 1.00 32.56 392 SER A CA 1
ATOM 3044 C C . SER A 1 404 ? 13.629 1.820 -15.021 1.00 32.75 392 SER A C 1
ATOM 3045 O O . SER A 1 404 ? 13.908 1.592 -16.201 1.00 33.24 392 SER A O 1
ATOM 3048 N N . HIS B 1 11 ? -1.586 14.398 43.948 1.00 23.04 -1 HIS B N 1
ATOM 3049 C CA . HIS B 1 11 ? -2.883 13.880 43.439 1.00 22.71 -1 HIS B CA 1
ATOM 3050 C C . HIS B 1 11 ? -3.718 15.069 42.957 1.00 22.44 -1 HIS B C 1
ATOM 3051 O O . HIS B 1 11 ? -4.081 15.938 43.749 1.00 22.83 -1 HIS B O 1
ATOM 3058 N N . HIS B 1 12 ? -4.018 15.093 41.660 1.00 21.92 0 HIS B N 1
ATOM 3059 C CA . HIS B 1 12 ? -4.779 16.174 41.034 1.00 21.69 0 HIS B CA 1
ATOM 3060 C C . HIS B 1 12 ? -6.187 15.745 40.606 1.00 22.07 0 HIS B C 1
ATOM 3061 O O . HIS B 1 12 ? -6.426 14.584 40.248 1.00 22.24 0 HIS B O 1
ATOM 3076 N N . ASP B 1 14 ? -9.776 15.409 38.471 1.00 23.16 2 ASP B N 1
ATOM 3077 C CA . ASP B 1 14 ? -10.091 15.018 37.111 1.00 23.74 2 ASP B CA 1
ATOM 3078 C C . ASP B 1 14 ? -10.823 16.203 36.527 1.00 24.12 2 ASP B C 1
ATOM 3079 O O . ASP B 1 14 ? -11.844 16.602 37.071 1.00 25.07 2 ASP B O 1
ATOM 3084 N N . VAL B 1 15 ? -10.292 16.800 35.465 1.00 24.37 3 VAL B N 1
ATOM 3085 C CA . VAL B 1 15 ? -10.958 17.934 34.827 1.00 24.16 3 VAL B CA 1
ATOM 3086 C C . VAL B 1 15 ? -11.688 17.404 33.617 1.00 25.57 3 VAL B C 1
ATOM 3087 O O . VAL B 1 15 ? -11.102 17.230 32.541 1.00 24.91 3 VAL B O 1
ATOM 3091 N N . PHE B 1 16 ? -12.968 17.123 33.811 1.00 28.03 4 PHE B N 1
ATOM 3092 C CA . PHE B 1 16 ? -13.799 16.623 32.737 1.00 28.11 4 PHE B CA 1
ATOM 3093 C C . PHE B 1 16 ? -14.362 17.787 31.946 1.00 28.35 4 PHE B C 1
ATOM 3094 O O . PHE B 1 16 ? -14.291 18.939 32.376 1.00 28.40 4 PHE B O 1
ATOM 3102 N N . SER B 1 17 ? -14.918 17.481 30.781 1.00 28.48 5 SER B N 1
ATOM 3103 C CA . SER B 1 17 ? -15.484 18.498 29.921 1.00 28.55 5 SER B CA 1
ATOM 3104 C C . SER B 1 17 ? -16.768 19.100 30.491 1.00 29.12 5 SER B C 1
ATOM 3105 O O . SER B 1 17 ? -17.524 18.425 31.180 1.00 29.07 5 SER B O 1
ATOM 3108 N N . ASP B 1 18 ? -17.000 20.375 30.186 1.00 29.19 6 ASP B N 1
ATOM 3109 C CA . ASP B 1 18 ? -18.199 21.093 30.618 1.00 29.41 6 ASP B CA 1
ATOM 3110 C C . ASP B 1 18 ? -19.419 20.345 30.084 1.00 29.26 6 ASP B C 1
ATOM 3111 O O . ASP B 1 18 ? -20.425 20.173 30.771 1.00 29.14 6 ASP B O 1
ATOM 3116 N N . ARG B 1 19 ? -19.283 19.924 28.833 1.00 29.23 7 ARG B N 1
ATOM 3117 C CA . ARG B 1 19 ? -20.242 19.148 28.077 1.00 29.24 7 ARG B CA 1
ATOM 3118 C C . ARG B 1 19 ? -20.888 18.054 28.931 1.00 29.27 7 ARG B C 1
ATOM 3119 O O . ARG B 1 19 ? -22.101 17.903 28.935 1.00 29.79 7 ARG B O 1
ATOM 3127 N N . VAL B 1 20 ? -20.071 17.320 29.684 1.00 29.32 8 VAL B N 1
ATOM 3128 C CA . VAL B 1 20 ? -20.562 16.225 30.514 1.00 29.27 8 VAL B CA 1
ATOM 3129 C C . VAL B 1 20 ? -20.801 16.597 31.993 1.00 29.12 8 VAL B C 1
ATOM 3130 O O . VAL B 1 20 ? -21.563 15.918 32.680 1.00 28.81 8 VAL B O 1
ATOM 3134 N N . LEU B 1 21 ? -20.153 17.656 32.479 1.00 29.20 9 LEU B N 1
ATOM 3135 C CA . LEU B 1 21 ? -20.339 18.115 33.866 1.00 29.33 9 LEU B CA 1
ATOM 3136 C C . LEU B 1 21 ? -21.705 18.780 34.048 1.00 29.45 9 LEU B C 1
ATOM 3137 O O . LEU B 1 21 ? -22.358 18.598 35.072 1.00 29.16 9 LEU B O 1
ATOM 3142 N N . LEU B 1 22 ? -22.118 19.549 33.043 1.00 29.61 10 LEU B N 1
ATOM 3143 C CA . LEU B 1 22 ? -23.405 20.255 33.041 1.00 29.57 10 LEU B CA 1
ATOM 3144 C C . LEU B 1 22 ? -24.602 19.323 32.859 1.00 29.74 10 LEU B C 1
ATOM 3145 O O . LEU B 1 22 ? -25.730 19.667 33.205 1.00 30.05 10 LEU B O 1
ATOM 3150 N N . THR B 1 23 ? -24.355 18.149 32.301 1.00 29.86 11 THR B N 1
ATOM 3151 C CA . THR B 1 23 ? -25.400 17.171 32.056 1.00 30.00 11 THR B CA 1
ATOM 3152 C C . THR B 1 23 ? -25.850 16.442 33.320 1.00 30.28 11 THR B C 1
ATOM 3153 O O . THR B 1 23 ? -25.110 15.624 33.868 1.00 30.47 11 THR B O 1
ATOM 3157 N N . GLU B 1 24 ? -27.062 16.747 33.776 1.00 30.57 12 GLU B N 1
ATOM 3158 C CA . GLU B 1 24 ? -27.646 16.081 34.938 1.00 30.67 12 GLU B CA 1
ATOM 3159 C C . GLU B 1 24 ? -28.165 14.765 34.380 1.00 30.74 12 GLU B C 1
ATOM 3160 O O . GLU B 1 24 ? -28.393 14.672 33.169 1.00 30.87 12 GLU B O 1
ATOM 3162 N N . GLU B 1 25 ? -28.355 13.749 35.217 1.00 30.99 13 GLU B N 1
ATOM 3163 C CA . GLU B 1 25 ? -28.847 12.476 34.691 1.00 31.93 13 GLU B CA 1
ATOM 3164 C C . GLU B 1 25 ? -30.370 12.524 34.458 1.00 31.04 13 GLU B C 1
ATOM 3165 O O . GLU B 1 25 ? -31.108 13.197 35.189 1.00 30.99 13 GLU B O 1
ATOM 3171 N N . SER B 1 26 ? -30.804 11.812 33.418 1.00 30.84 14 SER B N 1
ATOM 3172 C CA . SER B 1 26 ? -32.203 11.726 33.005 1.00 30.82 14 SER B CA 1
ATOM 3173 C C . SER B 1 26 ? -33.184 11.460 34.151 1.00 30.80 14 SER B C 1
ATOM 3174 O O . SER B 1 26 ? -32.922 10.591 34.982 1.00 30.78 14 SER B O 1
ATOM 3177 N N . PRO B 1 27 ? -34.295 12.235 34.222 1.00 30.96 15 PRO B N 1
ATOM 3178 C CA . PRO B 1 27 ? -35.337 12.015 35.245 1.00 30.67 15 PRO B CA 1
ATOM 3179 C C . PRO B 1 27 ? -35.887 10.576 35.223 1.00 30.53 15 PRO B C 1
ATOM 3180 O O . PRO B 1 27 ? -36.339 10.072 36.252 1.00 30.55 15 PRO B O 1
ATOM 3184 N N . ILE B 1 28 ? -35.863 9.945 34.047 1.00 30.46 16 ILE B N 1
ATOM 3185 C CA . ILE B 1 28 ? -36.317 8.570 33.891 1.00 30.85 16 ILE B CA 1
ATOM 3186 C C . ILE B 1 28 ? -35.281 7.653 34.541 1.00 30.94 16 ILE B C 1
ATOM 3187 O O . ILE B 1 28 ? -35.637 6.781 35.329 1.00 31.44 16 ILE B O 1
ATOM 3192 N N . ARG B 1 29 ? -34.006 7.851 34.203 1.00 30.86 17 ARG B N 1
ATOM 3193 C CA . ARG B 1 29 ? -32.925 7.031 34.757 1.00 30.94 17 ARG B CA 1
ATOM 3194 C C . ARG B 1 29 ? -32.794 7.196 36.276 1.00 30.77 17 ARG B C 1
ATOM 3195 O O . ARG B 1 29 ? -32.387 6.249 36.964 1.00 31.11 17 ARG B O 1
ATOM 3199 N N . LYS B 1 30 ? -33.151 8.378 36.800 1.00 30.37 18 LYS B N 1
ATOM 3200 C CA . LYS B 1 30 ? -33.110 8.631 38.255 1.00 30.17 18 LYS B CA 1
ATOM 3201 C C . LYS B 1 30 ? -34.146 7.802 39.025 1.00 30.23 18 LYS B C 1
ATOM 3202 O O . LYS B 1 30 ? -34.076 7.715 40.257 1.00 30.56 18 LYS B O 1
ATOM 3206 N N . LEU B 1 31 ? -35.115 7.224 38.310 1.00 30.24 19 LEU B N 1
ATOM 3207 C CA . LEU B 1 31 ? -36.152 6.379 38.911 1.00 30.40 19 LEU B CA 1
ATOM 3208 C C . LEU B 1 31 ? -35.763 4.890 38.967 1.00 30.41 19 LEU B C 1
ATOM 3209 O O . LEU B 1 31 ? -36.407 4.113 39.686 1.00 30.77 19 LEU B O 1
ATOM 3214 N N . VAL B 1 32 ? -34.717 4.503 38.230 1.00 30.19 20 VAL B N 1
ATOM 3215 C CA . VAL B 1 32 ? -34.242 3.106 38.200 1.00 30.24 20 VAL B CA 1
ATOM 3216 C C . VAL B 1 32 ? -33.823 2.567 39.585 1.00 30.17 20 VAL B C 1
ATOM 3217 O O . VAL B 1 32 ? -34.185 1.442 39.933 1.00 30.22 20 VAL B O 1
ATOM 3221 N N . PRO B 1 33 ? -33.058 3.353 40.371 1.00 30.22 21 PRO B N 1
ATOM 3222 C CA . PRO B 1 33 ? -32.681 2.852 41.703 1.00 30.08 21 PRO B CA 1
ATOM 3223 C C . PRO B 1 33 ? -33.889 2.552 42.580 1.00 30.35 21 PRO B C 1
ATOM 3224 O O . PRO B 1 33 ? -33.883 1.563 43.324 1.00 30.74 21 PRO B O 1
ATOM 3228 N N . PHE B 1 34 ? -34.914 3.397 42.486 1.00 30.34 22 PHE B N 1
ATOM 3229 C CA . PHE B 1 34 ? -36.140 3.223 43.275 1.00 30.46 22 PHE B CA 1
ATOM 3230 C C . PHE B 1 34 ? -36.959 2.026 42.749 1.00 30.06 22 PHE B C 1
ATOM 3231 O O . PHE B 1 34 ? -37.634 1.345 43.526 1.00 29.85 22 PHE B O 1
ATOM 3239 N N . ALA B 1 35 ? -36.878 1.777 41.438 1.00 29.72 23 ALA B N 1
ATOM 3240 C CA . ALA B 1 35 ? -37.569 0.648 40.796 1.00 29.65 23 ALA B CA 1
ATOM 3241 C C . ALA B 1 35 ? -36.922 -0.682 41.202 1.00 29.75 23 ALA B C 1
ATOM 3242 O O . ALA B 1 35 ? -37.611 -1.646 41.543 1.00 29.18 23 ALA B O 1
ATOM 3244 N N . GLU B 1 36 ? -35.590 -0.723 41.145 1.00 30.02 24 GLU B N 1
ATOM 3245 C CA . GLU B 1 36 ? -34.823 -1.912 41.522 1.00 30.16 24 GLU B CA 1
ATOM 3246 C C . GLU B 1 36 ? -35.116 -2.290 42.974 1.00 30.05 24 GLU B C 1
ATOM 3247 O O . GLU B 1 36 ? -35.266 -3.472 43.289 1.00 30.20 24 GLU B O 1
ATOM 3259 N N . ALA B 1 38 ? -37.864 -1.712 44.538 1.00 29.83 26 ALA B N 1
ATOM 3260 C CA . ALA B 1 38 ? -39.258 -2.163 44.588 1.00 29.83 26 ALA B CA 1
ATOM 3261 C C . ALA B 1 38 ? -39.378 -3.634 44.167 1.00 29.79 26 ALA B C 1
ATOM 3262 O O . ALA B 1 38 ? -40.193 -4.364 44.738 1.00 29.79 26 ALA B O 1
ATOM 3264 N N . LYS B 1 39 ? -38.593 -4.064 43.165 1.00 29.71 27 LYS B N 1
ATOM 3265 C CA . LYS B 1 39 ? -38.632 -5.472 42.717 1.00 29.78 27 LYS B CA 1
ATOM 3266 C C . LYS B 1 39 ? -38.081 -6.367 43.836 1.00 29.83 27 LYS B C 1
ATOM 3267 O O . LYS B 1 39 ? -38.511 -7.510 43.982 1.00 29.85 27 LYS B O 1
ATOM 3273 N N . LYS B 1 40 ? -37.141 -5.842 44.627 1.00 29.94 28 LYS B N 1
ATOM 3274 C CA . LYS B 1 40 ? -36.577 -6.580 45.758 1.00 29.85 28 LYS B CA 1
ATOM 3275 C C . LYS B 1 40 ? -37.662 -6.856 46.800 1.00 29.79 28 LYS B C 1
ATOM 3276 O O . LYS B 1 40 ? -37.642 -7.899 47.451 1.00 30.05 28 LYS B O 1
ATOM 3278 N N . ARG B 1 41 ? -38.609 -5.924 46.947 1.00 29.73 29 ARG B N 1
ATOM 3279 C CA . ARG B 1 41 ? -39.730 -6.073 47.896 1.00 29.67 29 ARG B CA 1
ATOM 3280 C C . ARG B 1 41 ? -40.846 -7.008 47.373 1.00 29.62 29 ARG B C 1
ATOM 3281 O O . ARG B 1 41 ? -41.827 -7.255 48.075 1.00 29.47 29 ARG B O 1
ATOM 3284 N N . GLY B 1 42 ? -40.702 -7.510 46.143 1.00 29.76 30 GLY B N 1
ATOM 3285 C CA . GLY B 1 42 ? -41.680 -8.412 45.536 1.00 29.78 30 GLY B CA 1
ATOM 3286 C C . GLY B 1 42 ? -42.828 -7.669 44.874 1.00 29.78 30 GLY B C 1
ATOM 3287 O O . GLY B 1 42 ? -43.993 -7.965 45.133 1.00 29.99 30 GLY B O 1
ATOM 3288 N N . VAL B 1 43 ? -42.497 -6.709 44.013 1.00 29.75 31 VAL B N 1
ATOM 3289 C CA . VAL B 1 43 ? -43.506 -5.915 43.313 1.00 29.68 31 VAL B CA 1
ATOM 3290 C C . VAL B 1 43 ? -43.340 -6.047 41.807 1.00 29.49 31 VAL B C 1
ATOM 3291 O O . VAL B 1 43 ? -42.254 -5.815 41.279 1.00 29.50 31 VAL B O 1
ATOM 3295 N N . ARG B 1 44 ? -44.423 -6.428 41.131 1.00 29.53 32 ARG B N 1
ATOM 3296 C CA . ARG B 1 44 ? -44.430 -6.575 39.681 1.00 29.65 32 ARG B CA 1
ATOM 3297 C C . ARG B 1 44 ? -44.638 -5.176 39.105 1.00 29.49 32 ARG B C 1
ATOM 3298 O O . ARG B 1 44 ? -45.697 -4.577 39.301 1.00 29.34 32 ARG B O 1
ATOM 3300 N N . ILE B 1 45 ? -43.634 -4.651 38.407 1.00 29.47 33 ILE B N 1
ATOM 3301 C CA . ILE B 1 45 ? -43.733 -3.305 37.843 1.00 29.64 33 ILE B CA 1
ATOM 3302 C C . ILE B 1 45 ? -44.125 -3.300 36.363 1.00 29.48 33 ILE B C 1
ATOM 3303 O O . ILE B 1 45 ? -43.539 -4.030 35.562 1.00 29.68 33 ILE B O 1
ATOM 3308 N N . HIS B 1 46 ? -45.098 -2.462 36.009 1.00 29.34 34 HIS B N 1
ATOM 3309 C CA . HIS B 1 46 ? -45.532 -2.329 34.622 1.00 29.38 34 HIS B CA 1
ATOM 3310 C C . HIS B 1 46 ? -44.762 -1.157 34.017 1.00 29.47 34 HIS B C 1
ATOM 3311 O O . HIS B 1 46 ? -45.034 0.002 34.334 1.00 29.53 34 HIS B O 1
ATOM 3318 N N . HIS B 1 47 ? -43.798 -1.463 33.152 1.00 29.60 35 HIS B N 1
ATOM 3319 C CA . HIS B 1 47 ? -42.958 -0.438 32.527 1.00 29.53 35 HIS B CA 1
ATOM 3320 C C . HIS B 1 47 ? -43.572 0.261 31.331 1.00 29.65 35 HIS B C 1
ATOM 3321 O O . HIS B 1 47 ? -43.591 -0.287 30.233 1.00 30.09 35 HIS B O 1
ATOM 3328 N N . LEU B 1 48 ? -44.061 1.478 31.553 1.00 29.60 36 LEU B N 1
ATOM 3329 C CA . LEU B 1 48 ? -44.648 2.296 30.489 1.00 29.50 36 LEU B CA 1
ATOM 3330 C C . LEU B 1 48 ? -43.787 3.544 30.285 1.00 29.34 36 LEU B C 1
ATOM 3331 O O . LEU B 1 48 ? -44.215 4.507 29.643 1.00 28.88 36 LEU B O 1
ATOM 3336 N N . ASN B 1 49 ? -42.558 3.486 30.802 1.00 29.70 37 ASN B N 1
ATOM 3337 C CA . ASN B 1 49 ? -41.600 4.591 30.764 1.00 29.68 37 ASN B CA 1
ATOM 3338 C C . ASN B 1 49 ? -40.558 4.556 29.648 1.00 29.50 37 ASN B C 1
ATOM 3339 O O . ASN B 1 49 ? -39.897 5.566 29.407 1.00 29.51 37 ASN B O 1
ATOM 3344 N N . ILE B 1 50 ? -40.382 3.406 28.998 1.00 29.85 38 ILE B N 1
ATOM 3345 C CA . ILE B 1 50 ? -39.383 3.270 27.927 1.00 30.14 38 ILE B CA 1
ATOM 3346 C C . ILE B 1 50 ? -40.020 2.901 26.613 1.00 29.61 38 ILE B C 1
ATOM 3347 O O . ILE B 1 50 ? -40.945 2.102 26.573 1.00 30.12 38 ILE B O 1
ATOM 3352 N N . GLY B 1 51 ? -39.478 3.440 25.526 1.00 29.77 39 GLY B N 1
ATOM 3353 C CA . GLY B 1 51 ? -39.993 3.162 24.184 1.00 29.86 39 GLY B CA 1
ATOM 3354 C C . GLY B 1 51 ? -39.465 1.881 23.553 1.00 30.14 39 GLY B C 1
ATOM 3355 O O . GLY B 1 51 ? -39.195 1.859 22.352 1.00 31.07 39 GLY B O 1
ATOM 3356 N N . GLN B 1 52 ? -39.308 0.825 24.352 1.00 29.98 40 GLN B N 1
ATOM 3357 C CA . GLN B 1 52 ? -38.824 -0.464 23.879 1.00 29.55 40 GLN B CA 1
ATOM 3358 C C . GLN B 1 52 ? -40.012 -1.312 23.460 1.00 29.26 40 GLN B C 1
ATOM 3359 O O . GLN B 1 52 ? -40.784 -1.732 24.319 1.00 29.13 40 GLN B O 1
ATOM 3365 N N . PRO B 1 53 ? -40.177 -1.562 22.146 1.00 29.26 41 PRO B N 1
ATOM 3366 C CA . PRO B 1 53 ? -41.296 -2.411 21.723 1.00 29.29 41 PRO B CA 1
ATOM 3367 C C . PRO B 1 53 ? -41.189 -3.841 22.264 1.00 29.27 41 PRO B C 1
ATOM 3368 O O . PRO B 1 53 ? -40.081 -4.369 22.418 1.00 29.36 41 PRO B O 1
ATOM 3372 N N . ASP B 1 54 ? -42.338 -4.441 22.556 1.00 29.20 42 ASP B N 1
ATOM 3373 C CA . ASP B 1 54 ? -42.406 -5.807 23.075 1.00 29.49 42 ASP B CA 1
ATOM 3374 C C . ASP B 1 54 ? -42.734 -6.824 21.979 1.00 29.36 42 ASP B C 1
ATOM 3375 O O . ASP B 1 54 ? -42.770 -8.023 22.241 1.00 29.62 42 ASP B O 1
ATOM 3380 N N . LEU B 1 55 ? -42.986 -6.347 20.764 1.00 29.04 43 LEU B N 1
ATOM 3381 C CA . LEU B 1 55 ? -43.335 -7.231 19.652 1.00 28.98 43 LEU B CA 1
ATOM 3382 C C . LEU B 1 55 ? -42.161 -8.100 19.196 1.00 29.06 43 LEU B C 1
ATOM 3383 O O . LEU B 1 55 ? -41.013 -7.662 19.215 1.00 28.91 43 LEU B O 1
ATOM 3388 N N . LYS B 1 56 ? -42.464 -9.332 18.797 1.00 29.35 44 LYS B N 1
ATOM 3389 C CA . LYS B 1 56 ? -41.446 -10.265 18.325 1.00 29.63 44 LYS B CA 1
ATOM 3390 C C . LYS B 1 56 ? -40.799 -9.732 17.060 1.00 29.55 44 LYS B C 1
ATOM 3391 O O . LYS B 1 56 ? -41.487 -9.240 16.171 1.00 29.50 44 LYS B O 1
ATOM 3394 N N . THR B 1 57 ? -39.476 -9.815 16.993 1.00 29.62 45 THR B N 1
ATOM 3395 C CA . THR B 1 57 ? -38.746 -9.384 15.814 1.00 29.35 45 THR B CA 1
ATOM 3396 C C . THR B 1 57 ? -39.107 -10.383 14.713 1.00 29.00 45 THR B C 1
ATOM 3397 O O . THR B 1 57 ? -39.031 -11.590 14.942 1.00 28.89 45 THR B O 1
ATOM 3401 N N . PRO B 1 58 ? -39.528 -9.897 13.532 1.00 28.80 46 PRO B N 1
ATOM 3402 C CA . PRO B 1 58 ? -39.877 -10.839 12.461 1.00 28.62 46 PRO B CA 1
ATOM 3403 C C . PRO B 1 58 ? -38.774 -11.860 12.179 1.00 29.10 46 PRO B C 1
ATOM 3404 O O . PRO B 1 58 ? -37.598 -11.493 12.138 1.00 29.52 46 PRO B O 1
ATOM 3408 N N . GLU B 1 59 ? -39.159 -13.124 12.002 1.00 29.24 47 GLU B N 1
ATOM 3409 C CA . GLU B 1 59 ? -38.215 -14.220 11.740 1.00 29.38 47 GLU B CA 1
ATOM 3410 C C . GLU B 1 59 ? -37.285 -14.027 10.554 1.00 29.19 47 GLU B C 1
ATOM 3411 O O . GLU B 1 59 ? -36.177 -14.561 10.549 1.00 29.06 47 GLU B O 1
ATOM 3417 N N . VAL B 1 60 ? -37.750 -13.296 9.545 1.00 29.12 48 VAL B N 1
ATOM 3418 C CA . VAL B 1 60 ? -36.973 -13.032 8.336 1.00 29.02 48 VAL B CA 1
ATOM 3419 C C . VAL B 1 60 ? -35.594 -12.438 8.672 1.00 29.30 48 VAL B C 1
ATOM 3420 O O . VAL B 1 60 ? -34.612 -12.731 8.001 1.00 29.76 48 VAL B O 1
ATOM 3424 N N . PHE B 1 61 ? -35.532 -11.624 9.721 1.00 29.25 49 PHE B N 1
ATOM 3425 C CA . PHE B 1 61 ? -34.294 -11.007 10.181 1.00 28.98 49 PHE B CA 1
ATOM 3426 C C . PHE B 1 61 ? -33.245 -12.063 10.538 1.00 29.11 49 PHE B C 1
ATOM 3427 O O . PHE B 1 61 ? -32.083 -11.944 10.148 1.00 29.15 49 PHE B O 1
ATOM 3435 N N . PHE B 1 62 ? -33.658 -13.093 11.269 1.00 29.19 50 PHE B N 1
ATOM 3436 C CA . PHE B 1 62 ? -32.742 -14.166 11.672 1.00 29.58 50 PHE B CA 1
ATOM 3437 C C . PHE B 1 62 ? -32.445 -15.126 10.523 1.00 29.49 50 PHE B C 1
ATOM 3438 O O . PHE B 1 62 ? -31.320 -15.614 10.384 1.00 29.24 50 PHE B O 1
ATOM 3446 N N . GLU B 1 63 ? -33.462 -15.393 9.711 1.00 29.64 51 GLU B N 1
ATOM 3447 C CA . GLU B 1 63 ? -33.329 -16.291 8.574 1.00 29.91 51 GLU B CA 1
ATOM 3448 C C . GLU B 1 63 ? -32.301 -15.772 7.560 1.00 29.55 51 GLU B C 1
ATOM 3449 O O . GLU B 1 63 ? -31.409 -16.522 7.156 1.00 29.41 51 GLU B O 1
ATOM 3455 N N . ARG B 1 64 ? -32.426 -14.507 7.153 1.00 29.60 52 ARG B N 1
ATOM 3456 C CA . ARG B 1 64 ? -31.478 -13.893 6.204 1.00 29.96 52 ARG B CA 1
ATOM 3457 C C . ARG B 1 64 ? -30.040 -13.983 6.723 1.00 29.54 52 ARG B C 1
ATOM 3458 O O . ARG B 1 64 ? -29.124 -14.242 5.951 1.00 29.82 52 ARG B O 1
ATOM 3466 N N . ILE B 1 65 ? -29.857 -13.763 8.024 1.00 29.11 53 ILE B N 1
ATOM 3467 C CA . ILE B 1 65 ? -28.542 -13.830 8.655 1.00 29.05 53 ILE B CA 1
ATOM 3468 C C . ILE B 1 65 ? -27.994 -15.251 8.591 1.00 29.11 53 ILE B C 1
ATOM 3469 O O . ILE B 1 65 ? -26.833 -15.461 8.234 1.00 29.23 53 ILE B O 1
ATOM 3474 N N . TYR B 1 66 ? -28.835 -16.217 8.940 1.00 29.26 54 TYR B N 1
ATOM 3475 C CA . TYR B 1 66 ? -28.456 -17.627 8.920 1.00 29.68 54 TYR B CA 1
ATOM 3476 C C . TYR B 1 66 ? -28.113 -18.110 7.502 1.00 29.54 54 TYR B C 1
ATOM 3477 O O . TYR B 1 66 ? -27.135 -18.835 7.308 1.00 29.50 54 TYR B O 1
ATOM 3486 N N . GLU B 1 67 ? -28.919 -17.698 6.524 1.00 29.57 55 GLU B N 1
ATOM 3487 C CA . GLU B 1 67 ? -28.718 -18.069 5.115 1.00 29.91 55 GLU B CA 1
ATOM 3488 C C . GLU B 1 67 ? -27.482 -17.452 4.488 1.00 29.66 55 GLU B C 1
ATOM 3489 O O . GLU B 1 67 ? -26.891 -18.050 3.587 1.00 29.88 55 GLU B O 1
ATOM 3495 N N . ASN B 1 68 ? -27.127 -16.239 4.916 1.00 29.59 56 ASN B N 1
ATOM 3496 C CA . ASN B 1 68 ? -25.959 -15.530 4.376 1.00 29.58 56 ASN B CA 1
ATOM 3497 C C . ASN B 1 68 ? -24.874 -15.314 5.414 1.00 29.52 56 ASN B C 1
ATOM 3498 O O . ASN B 1 68 ? -24.366 -14.211 5.571 1.00 29.60 56 ASN B O 1
ATOM 3503 N N . LYS B 1 69 ? -24.525 -16.387 6.115 1.00 29.88 57 LYS B N 1
ATOM 3504 C CA . LYS B 1 69 ? -23.489 -16.344 7.131 1.00 30.17 57 LYS B CA 1
ATOM 3505 C C . LYS B 1 69 ? -22.151 -16.173 6.407 1.00 29.79 57 LYS B C 1
ATOM 3506 O O . LYS B 1 69 ? -21.760 -17.051 5.639 1.00 29.71 57 LYS B O 1
ATOM 3512 N N . PRO B 1 70 ? -21.449 -15.047 6.635 1.00 29.70 58 PRO B N 1
ATOM 3513 C CA . PRO B 1 70 ? -20.168 -14.872 5.958 1.00 29.62 58 PRO B CA 1
ATOM 3514 C C . PRO B 1 70 ? -19.061 -15.600 6.709 1.00 29.60 58 PRO B C 1
ATOM 3515 O O . PRO B 1 70 ? -19.135 -15.719 7.935 1.00 29.78 58 PRO B O 1
ATOM 3519 N N . GLU B 1 71 ? -18.050 -16.080 5.988 1.00 29.33 59 GLU B N 1
ATOM 3520 C CA . GLU B 1 71 ? -16.933 -16.776 6.617 1.00 29.31 59 GLU B CA 1
ATOM 3521 C C . GLU B 1 71 ? -16.125 -15.806 7.488 1.00 29.14 59 GLU B C 1
ATOM 3522 O O . GLU B 1 71 ? -15.574 -16.196 8.518 1.00 29.05 59 GLU B O 1
ATOM 3524 N N . VAL B 1 72 ? -16.061 -14.545 7.062 1.00 28.94 60 VAL B N 1
ATOM 3525 C CA . VAL B 1 72 ? -15.347 -13.502 7.785 1.00 28.60 60 VAL B CA 1
ATOM 3526 C C . VAL B 1 72 ? -16.312 -12.357 8.070 1.00 28.63 60 VAL B C 1
ATOM 3527 O O . VAL B 1 72 ? -16.948 -11.844 7.160 1.00 28.56 60 VAL B O 1
ATOM 3531 N N . VAL B 1 73 ? -16.435 -11.973 9.334 1.00 28.76 61 VAL B N 1
ATOM 3532 C CA . VAL B 1 73 ? -17.307 -10.862 9.713 1.00 28.99 61 VAL B CA 1
ATOM 3533 C C . VAL B 1 73 ? -16.479 -9.590 9.480 1.00 29.01 61 VAL B C 1
ATOM 3534 O O . VAL B 1 73 ? -15.843 -9.063 10.396 1.00 29.13 61 VAL B O 1
ATOM 3538 N N . TYR B 1 74 ? -16.499 -9.127 8.231 1.00 28.76 62 TYR B N 1
ATOM 3539 C CA . TYR B 1 74 ? -15.730 -7.956 7.767 1.00 28.54 62 TYR B CA 1
ATOM 3540 C C . TYR B 1 74 ? -16.398 -6.589 7.906 1.00 28.37 62 TYR B C 1
ATOM 3541 O O . TYR B 1 74 ? -17.591 -6.496 8.165 1.00 28.16 62 TYR B O 1
ATOM 3550 N N . TYR B 1 75 ? -15.606 -5.532 7.730 1.00 28.48 63 TYR B N 1
ATOM 3551 C CA . TYR B 1 75 ? -16.134 -4.183 7.744 1.00 28.35 63 TYR B CA 1
ATOM 3552 C C . TYR B 1 75 ? -16.786 -4.032 6.378 1.00 28.73 63 TYR B C 1
ATOM 3553 O O . TYR B 1 75 ? -16.132 -4.256 5.366 1.00 28.72 63 TYR B O 1
ATOM 3562 N N . SER B 1 76 ? -18.059 -3.656 6.331 1.00 29.22 64 SER B N 1
ATOM 3563 C CA . SER B 1 76 ? -18.746 -3.477 5.059 1.00 28.73 64 SER B CA 1
ATOM 3564 C C . SER B 1 76 ? -18.315 -2.128 4.514 1.00 29.06 64 SER B C 1
ATOM 3565 O O . SER B 1 76 ? -17.497 -1.438 5.124 1.00 28.87 64 SER B O 1
ATOM 3568 N N . HIS B 1 77 ? -18.858 -1.758 3.361 1.00 29.23 65 HIS B N 1
ATOM 3569 C CA . HIS B 1 77 ? -18.572 -0.471 2.763 1.00 29.47 65 HIS B CA 1
ATOM 3570 C C . HIS B 1 77 ? -19.055 0.546 3.807 1.00 28.89 65 HIS B C 1
ATOM 3571 O O . HIS B 1 77 ? -20.043 0.296 4.493 1.00 28.83 65 HIS B O 1
ATOM 3578 N N . SER B 1 78 ? -18.354 1.663 3.957 1.00 28.97 66 SER B N 1
ATOM 3579 C CA . SER B 1 78 ? -18.712 2.677 4.963 1.00 28.88 66 SER B CA 1
ATOM 3580 C C . SER B 1 78 ? -20.168 3.135 4.923 1.00 28.77 66 SER B C 1
ATOM 3581 O O . SER B 1 78 ? -20.773 3.324 5.958 1.00 28.33 66 SER B O 1
ATOM 3584 N N . ALA B 1 79 ? -20.723 3.301 3.726 1.00 28.98 67 ALA B N 1
ATOM 3585 C CA . ALA B 1 79 ? -22.110 3.727 3.574 1.00 28.85 67 ALA B CA 1
ATOM 3586 C C . ALA B 1 79 ? -23.112 2.599 3.818 1.00 28.71 67 ALA B C 1
ATOM 3587 O O . ALA B 1 79 ? -24.316 2.835 3.798 1.00 28.54 67 ALA B O 1
ATOM 3589 N N . GLY B 1 80 ? -22.617 1.377 4.007 1.00 28.80 68 GLY B N 1
ATOM 3590 C CA . GLY B 1 80 ? -23.447 0.201 4.256 1.00 28.70 68 GLY B CA 1
ATOM 3591 C C . GLY B 1 80 ? -23.378 -0.764 3.092 1.00 28.53 68 GLY B C 1
ATOM 3592 O O . GLY B 1 80 ? -22.884 -0.409 2.022 1.00 28.14 68 GLY B O 1
ATOM 3593 N N . ILE B 1 81 ? -23.852 -1.990 3.302 1.00 28.97 69 ILE B N 1
ATOM 3594 C CA . ILE B 1 81 ? -23.851 -2.980 2.226 1.00 29.64 69 ILE B CA 1
ATOM 3595 C C . ILE B 1 81 ? -24.782 -2.442 1.143 1.00 29.47 69 ILE B C 1
ATOM 3596 O O . ILE B 1 81 ? -25.858 -1.915 1.441 1.00 29.31 69 ILE B O 1
ATOM 3601 N N . TRP B 1 82 ? -24.346 -2.551 -0.109 1.00 29.43 70 TRP B N 1
ATOM 3602 C CA . TRP B 1 82 ? -25.114 -2.049 -1.243 1.00 29.24 70 TRP B CA 1
ATOM 3603 C C . TRP B 1 82 ? -26.569 -2.518 -1.259 1.00 29.00 70 TRP B C 1
ATOM 3604 O O . TRP B 1 82 ? -27.463 -1.722 -1.526 1.00 28.83 70 TRP B O 1
ATOM 3615 N N . GLU B 1 83 ? -26.796 -3.797 -0.961 1.00 29.05 71 GLU B N 1
ATOM 3616 C CA . GLU B 1 83 ? -28.149 -4.362 -0.941 1.00 29.54 71 GLU B CA 1
ATOM 3617 C C . GLU B 1 83 ? -29.055 -3.688 0.097 1.00 29.01 71 GLU B C 1
ATOM 3618 O O . GLU B 1 83 ? -30.242 -3.536 -0.138 1.00 28.95 71 GLU B O 1
ATOM 3624 N N . LEU B 1 84 ? -28.498 -3.296 1.239 1.00 29.06 72 LEU B N 1
ATOM 3625 C CA . LEU B 1 84 ? -29.280 -2.635 2.278 1.00 28.93 72 LEU B CA 1
ATOM 3626 C C . LEU B 1 84 ? -29.616 -1.221 1.833 1.00 29.07 72 LEU B C 1
ATOM 3627 O O . LEU B 1 84 ? -30.701 -0.720 2.139 1.00 29.15 72 LEU B O 1
ATOM 3632 N N . ARG B 1 85 ? -28.691 -0.581 1.121 1.00 28.80 73 ARG B N 1
ATOM 3633 C CA . ARG B 1 85 ? -28.921 0.771 0.615 1.00 28.81 73 ARG B CA 1
ATOM 3634 C C . ARG B 1 85 ? -30.068 0.704 -0.403 1.00 29.12 73 ARG B C 1
ATOM 3635 O O . ARG B 1 85 ? -30.898 1.611 -0.469 1.00 29.23 73 ARG B O 1
ATOM 3643 N N . GLU B 1 86 ? -30.105 -0.375 -1.188 1.00 29.43 74 GLU B N 1
ATOM 3644 C CA . GLU B 1 86 ? -31.184 -0.603 -2.147 1.00 29.74 74 GLU B CA 1
ATOM 3645 C C . GLU B 1 86 ? -32.479 -0.938 -1.389 1.00 29.18 74 GLU B C 1
ATOM 3646 O O . GLU B 1 86 ? -33.558 -0.509 -1.790 1.00 29.20 74 GLU B O 1
ATOM 3652 N N . ALA B 1 87 ? -32.369 -1.714 -0.309 1.00 28.92 75 ALA B N 1
ATOM 3653 C CA . ALA B 1 87 ? -33.529 -2.087 0.501 1.00 28.88 75 ALA B CA 1
ATOM 3654 C C . ALA B 1 87 ? -34.205 -0.839 1.074 1.00 29.15 75 ALA B C 1
ATOM 3655 O O . ALA B 1 87 ? -35.424 -0.747 1.051 1.00 29.72 75 ALA B O 1
ATOM 3657 N N . PHE B 1 88 ? -33.427 0.103 1.605 1.00 29.12 76 PHE B N 1
ATOM 3658 C CA . PHE B 1 88 ? -34.004 1.355 2.103 1.00 29.16 76 PHE B CA 1
ATOM 3659 C C . PHE B 1 88 ? -34.637 2.148 0.960 1.00 28.88 76 PHE B C 1
ATOM 3660 O O . PHE B 1 88 ? -35.736 2.681 1.097 1.00 28.91 76 PHE B O 1
ATOM 3668 N N . ALA B 1 89 ? -33.938 2.230 -0.165 1.00 28.80 77 ALA B N 1
ATOM 3669 C CA . ALA B 1 89 ? -34.447 2.964 -1.319 1.00 28.86 77 ALA B CA 1
ATOM 3670 C C . ALA B 1 89 ? -35.787 2.405 -1.794 1.00 28.74 77 ALA B C 1
ATOM 3671 O O . ALA B 1 89 ? -36.724 3.163 -2.030 1.00 28.52 77 ALA B O 1
ATOM 3673 N N . SER B 1 90 ? -35.872 1.083 -1.924 1.00 28.86 78 SER B N 1
ATOM 3674 C CA . SER B 1 90 ? -37.108 0.430 -2.344 1.00 29.17 78 SER B CA 1
ATOM 3675 C C . SER B 1 90 ? -38.229 0.601 -1.328 1.00 29.02 78 SER B C 1
ATOM 3676 O O . SER B 1 90 ? -39.391 0.723 -1.718 1.00 28.96 78 SER B O 1
ATOM 3679 N N . TYR B 1 91 ? -37.891 0.573 -0.042 1.00 29.18 79 TYR B N 1
ATOM 3680 C CA . TYR B 1 91 ? -38.883 0.764 0.994 1.00 29.58 79 TYR B CA 1
ATOM 3681 C C . TYR B 1 91 ? -39.572 2.112 0.795 1.00 29.59 79 TYR B C 1
ATOM 3682 O O . TYR B 1 91 ? -40.802 2.180 0.756 1.00 29.72 79 TYR B O 1
ATOM 3691 N N . TYR B 1 92 ? -38.775 3.174 0.670 1.00 29.41 80 TYR B N 1
ATOM 3692 C CA . TYR B 1 92 ? -39.314 4.527 0.457 1.00 29.23 80 TYR B CA 1
ATOM 3693 C C . TYR B 1 92 ? -40.191 4.690 -0.786 1.00 29.04 80 TYR B C 1
ATOM 3694 O O . TYR B 1 92 ? -41.171 5.435 -0.757 1.00 28.95 80 TYR B O 1
ATOM 3703 N N . LYS B 1 93 ? -39.861 3.977 -1.856 1.00 29.06 81 LYS B N 1
ATOM 3704 C CA . LYS B 1 93 ? -40.647 4.052 -3.077 1.00 29.25 81 LYS B CA 1
ATOM 3705 C C . LYS B 1 93 ? -41.942 3.279 -2.909 1.00 29.32 81 LYS B C 1
ATOM 3706 O O . LYS B 1 93 ? -43.019 3.785 -3.210 1.00 29.42 81 LYS B O 1
ATOM 3708 N N . ARG B 1 94 ? -41.838 2.062 -2.399 1.00 29.65 82 ARG B N 1
ATOM 3709 C CA . ARG B 1 94 ? -43.008 1.221 -2.229 1.00 30.11 82 ARG B CA 1
ATOM 3710 C C . ARG B 1 94 ? -43.942 1.708 -1.132 1.00 29.59 82 ARG B C 1
ATOM 3711 O O . ARG B 1 94 ? -45.128 1.902 -1.364 1.00 29.34 82 ARG B O 1
ATOM 3719 N N . ARG B 1 95 ? -43.387 1.959 0.044 1.00 29.37 83 ARG B N 1
ATOM 3720 C CA . ARG B 1 95 ? -44.182 2.353 1.192 1.00 29.30 83 ARG B CA 1
ATOM 3721 C C . ARG B 1 95 ? -44.407 3.849 1.429 1.00 29.27 83 ARG B C 1
ATOM 3722 O O . ARG B 1 95 ? -45.497 4.243 1.829 1.00 29.22 83 ARG B O 1
ATOM 3730 N N . GLN B 1 96 ? -43.390 4.676 1.213 1.00 29.42 84 GLN B N 1
ATOM 3731 C CA . GLN B 1 96 ? -43.532 6.123 1.419 1.00 29.53 84 GLN B CA 1
ATOM 3732 C C . GLN B 1 96 ? -43.833 6.898 0.129 1.00 29.71 84 GLN B C 1
ATOM 3733 O O . GLN B 1 96 ? -43.974 8.119 0.184 1.00 29.68 84 GLN B O 1
ATOM 3739 N N . ARG B 1 97 ? -43.915 6.203 -1.014 1.00 29.79 85 ARG B N 1
ATOM 3740 C CA A ARG B 1 97 ? -44.198 6.835 -2.316 0.50 29.50 85 ARG B CA 1
ATOM 3741 C CA B ARG B 1 97 ? -44.217 6.845 -2.303 0.50 29.49 85 ARG B CA 1
ATOM 3742 C C . ARG B 1 97 ? -43.177 7.924 -2.649 1.00 29.49 85 ARG B C 1
ATOM 3743 O O . ARG B 1 97 ? -43.521 8.950 -3.235 1.00 29.41 85 ARG B O 1
ATOM 3758 N N . VAL B 1 98 ? -41.915 7.689 -2.289 1.00 29.64 86 VAL B N 1
ATOM 3759 C CA . VAL B 1 98 ? -40.821 8.637 -2.523 1.00 29.87 86 VAL B CA 1
ATOM 3760 C C . VAL B 1 98 ? -39.757 8.034 -3.416 1.00 29.56 86 VAL B C 1
ATOM 3761 O O . VAL B 1 98 ? -39.330 6.904 -3.190 1.00 29.41 86 VAL B O 1
ATOM 3765 N N . ASP B 1 99 ? -39.297 8.796 -4.402 1.00 29.55 87 ASP B N 1
ATOM 3766 C CA . ASP B 1 99 ? -38.252 8.314 -5.300 1.00 29.96 87 ASP B CA 1
ATOM 3767 C C . ASP B 1 99 ? -36.860 8.611 -4.757 1.00 29.96 87 ASP B C 1
ATOM 3768 O O . ASP B 1 99 ? -36.374 9.731 -4.866 1.00 29.98 87 ASP B O 1
ATOM 3773 N N . VAL B 1 100 ? -36.233 7.599 -4.165 1.00 29.87 88 VAL B N 1
ATOM 3774 C CA . VAL B 1 100 ? -34.863 7.721 -3.653 1.00 29.84 88 VAL B CA 1
ATOM 3775 C C . VAL B 1 100 ? -33.982 6.691 -4.325 1.00 29.62 88 VAL B C 1
ATOM 3776 O O . VAL B 1 100 ? -34.429 5.597 -4.658 1.00 29.39 88 VAL B O 1
ATOM 3780 N N . LYS B 1 101 ? -32.730 7.068 -4.546 1.00 29.73 89 LYS B N 1
ATOM 3781 C CA . LYS B 1 101 ? -31.744 6.188 -5.152 1.00 29.74 89 LYS B CA 1
ATOM 3782 C C . LYS B 1 101 ? -30.880 5.644 -4.031 1.00 29.47 89 LYS B C 1
ATOM 3783 O O . LYS B 1 101 ? -30.792 6.271 -2.970 1.00 29.15 89 LYS B O 1
ATOM 3789 N N . PRO B 1 102 ? -30.218 4.491 -4.255 1.00 29.37 90 PRO B N 1
ATOM 3790 C CA . PRO B 1 102 ? -29.337 3.958 -3.206 1.00 29.33 90 PRO B CA 1
ATOM 3791 C C . PRO B 1 102 ? -28.217 4.943 -2.853 1.00 29.16 90 PRO B C 1
ATOM 3792 O O . PRO B 1 102 ? -27.775 4.976 -1.707 1.00 29.40 90 PRO B O 1
ATOM 3796 N N . GLU B 1 103 ? -27.780 5.748 -3.825 1.00 29.15 91 GLU B N 1
ATOM 3797 C CA . GLU B 1 103 ? -26.722 6.744 -3.596 1.00 29.20 91 GLU B CA 1
ATOM 3798 C C . GLU B 1 103 ? -27.136 7.821 -2.592 1.00 29.23 91 GLU B C 1
ATOM 3799 O O . GLU B 1 103 ? -26.282 8.507 -2.045 1.00 29.34 91 GLU B O 1
ATOM 3805 N N . ASN B 1 104 ? -28.439 7.990 -2.383 1.00 29.14 92 ASN B N 1
ATOM 3806 C CA . ASN B 1 104 ? -28.965 8.970 -1.445 1.00 28.91 92 ASN B CA 1
ATOM 3807 C C . ASN B 1 104 ? -29.028 8.444 -0.015 1.00 28.99 92 ASN B C 1
ATOM 3808 O O . ASN B 1 104 ? -29.269 9.210 0.906 1.00 28.63 92 ASN B O 1
ATOM 3813 N N . VAL B 1 105 ? -28.793 7.145 0.157 1.00 29.28 93 VAL B N 1
ATOM 3814 C CA . VAL B 1 105 ? -28.855 6.491 1.454 1.00 29.20 93 VAL B CA 1
ATOM 3815 C C . VAL B 1 105 ? -27.480 6.221 2.037 1.00 29.20 93 VAL B C 1
ATOM 3816 O O . VAL B 1 105 ? -26.593 5.745 1.345 1.00 29.15 93 VAL B O 1
ATOM 3820 N N . LEU B 1 106 ? -27.324 6.520 3.323 1.00 29.32 94 LEU B N 1
ATOM 3821 C CA . LEU B 1 106 ? -26.086 6.291 4.039 1.00 29.49 94 LEU B CA 1
ATOM 3822 C C . LEU B 1 106 ? -26.493 5.509 5.287 1.00 29.18 94 LEU B C 1
ATOM 3823 O O . LEU B 1 106 ? -27.177 6.047 6.157 1.00 28.94 94 LEU B O 1
ATOM 3828 N N . VAL B 1 107 ? -26.100 4.236 5.346 1.00 28.92 95 VAL B N 1
ATOM 3829 C CA . VAL B 1 107 ? -26.432 3.366 6.472 1.00 28.89 95 VAL B CA 1
ATOM 3830 C C . VAL B 1 107 ? -25.569 3.729 7.655 1.00 28.97 95 VAL B C 1
ATOM 3831 O O . VAL B 1 107 ? -24.366 3.905 7.503 1.00 29.22 95 VAL B O 1
ATOM 3835 N N . THR B 1 108 ? -26.193 3.804 8.831 1.00 29.38 96 THR B N 1
ATOM 3836 C CA . THR B 1 108 ? -25.516 4.176 10.076 1.00 30.03 96 THR B CA 1
ATOM 3837 C C . THR B 1 108 ? -25.879 3.254 11.235 1.00 29.76 96 THR B C 1
ATOM 3838 O O . THR B 1 108 ? -26.759 2.405 11.101 1.00 28.97 96 THR B O 1
ATOM 3842 N N . ASN B 1 109 ? -25.193 3.434 12.368 1.00 29.95 97 ASN B N 1
ATOM 3843 C CA . ASN B 1 109 ? -25.476 2.659 13.577 1.00 30.53 97 ASN B CA 1
ATOM 3844 C C . ASN B 1 109 ? -26.734 3.226 14.223 1.00 29.99 97 ASN B C 1
ATOM 3845 O O . ASN B 1 109 ? -26.666 3.996 15.184 1.00 30.17 97 ASN B O 1
ATOM 3850 N N . GLY B 1 110 ? -27.879 2.854 13.668 1.00 29.72 98 GLY B N 1
ATOM 3851 C CA . GLY B 1 110 ? -29.163 3.327 14.145 1.00 29.54 98 GLY B CA 1
ATOM 3852 C C . GLY B 1 110 ? -29.362 4.774 13.745 1.00 29.34 98 GLY B C 1
ATOM 3853 O O . GLY B 1 110 ? -28.479 5.398 13.157 1.00 28.96 98 GLY B O 1
ATOM 3854 N N . GLY B 1 111 ? -30.551 5.295 14.020 1.00 29.25 99 GLY B N 1
ATOM 3855 C CA . GLY B 1 111 ? -30.863 6.691 13.733 1.00 29.28 99 GLY B CA 1
ATOM 3856 C C . GLY B 1 111 ? -29.983 7.597 14.582 1.00 29.28 99 GLY B C 1
ATOM 3857 O O . GLY B 1 111 ? -29.628 8.689 14.145 1.00 29.45 99 GLY B O 1
ATOM 3858 N N . SER B 1 112 ? -29.629 7.132 15.786 1.00 29.06 100 SER B N 1
ATOM 3859 C CA . SER B 1 112 ? -28.766 7.867 16.710 1.00 29.32 100 SER B CA 1
ATOM 3860 C C . SER B 1 112 ? -27.537 8.460 16.045 1.00 29.38 100 SER B C 1
ATOM 3861 O O . SER B 1 112 ? -27.273 9.654 16.176 1.00 29.56 100 SER B O 1
ATOM 3864 N N . GLU B 1 113 ? -26.800 7.625 15.318 1.00 29.14 101 GLU B N 1
ATOM 3865 C CA . GLU B 1 113 ? -25.581 8.062 14.661 1.00 29.55 101 GLU B CA 1
ATOM 3866 C C . GLU B 1 113 ? -25.862 8.957 13.453 1.00 29.44 101 GLU B C 1
ATOM 3867 O O . GLU B 1 113 ? -25.090 9.878 13.183 1.00 29.15 101 GLU B O 1
ATOM 3873 N N . ALA B 1 114 ? -26.945 8.673 12.726 1.00 29.47 102 ALA B N 1
ATOM 3874 C CA . ALA B 1 114 ? -27.324 9.472 11.569 1.00 29.57 102 ALA B CA 1
ATOM 3875 C C . ALA B 1 114 ? -27.611 10.908 12.010 1.00 29.61 102 ALA B C 1
ATOM 3876 O O . ALA B 1 114 ? -27.335 11.845 11.264 1.00 29.85 102 ALA B O 1
ATOM 3878 N N . ILE B 1 115 ? -28.148 11.066 13.222 1.00 29.32 103 ILE B N 1
ATOM 3879 C CA . ILE B 1 115 ? -28.440 12.380 13.801 1.00 29.24 103 ILE B CA 1
ATOM 3880 C C . ILE B 1 115 ? -27.121 13.070 14.156 1.00 29.31 103 ILE B C 1
ATOM 3881 O O . ILE B 1 115 ? -26.933 14.252 13.857 1.00 29.52 103 ILE B O 1
ATOM 3886 N N . LEU B 1 116 ? -26.219 12.331 14.800 1.00 29.39 104 LEU B N 1
ATOM 3887 C CA . LEU B 1 116 ? -24.910 12.862 15.173 1.00 29.35 104 LEU B CA 1
ATOM 3888 C C . LEU B 1 116 ? -24.143 13.355 13.956 1.00 28.98 104 LEU B C 1
ATOM 3889 O O . LEU B 1 116 ? -23.578 14.443 13.987 1.00 28.86 104 LEU B O 1
ATOM 3894 N N . PHE B 1 117 ? -24.131 12.567 12.889 1.00 29.01 105 PHE B N 1
ATOM 3895 C CA . PHE B 1 117 ? -23.428 12.969 11.676 1.00 29.27 105 PHE B CA 1
ATOM 3896 C C . PHE B 1 117 ? -24.066 14.215 11.064 1.00 29.15 105 PHE B C 1
ATOM 3897 O O . PHE B 1 117 ? -23.353 15.153 10.685 1.00 28.87 105 PHE B O 1
ATOM 3905 N N . SER B 1 118 ? -25.394 14.235 11.001 1.00 29.13 106 SER B N 1
ATOM 3906 C CA . SER B 1 118 ? -26.118 15.374 10.469 1.00 29.15 106 SER B CA 1
ATOM 3907 C C . SER B 1 118 ? -25.691 16.637 11.187 1.00 28.98 106 SER B C 1
ATOM 3908 O O . SER B 1 118 ? -25.351 17.634 10.544 1.00 29.22 106 SER B O 1
ATOM 3911 N N . PHE B 1 119 ? -25.703 16.591 12.518 1.00 29.03 107 PHE B N 1
ATOM 3912 C CA . PHE B 1 119 ? -25.308 17.756 13.317 1.00 29.16 107 PHE B CA 1
ATOM 3913 C C . PHE B 1 119 ? -23.869 18.183 13.055 1.00 28.88 107 PHE B C 1
ATOM 3914 O O . PHE B 1 119 ? -23.601 19.370 12.897 1.00 28.79 107 PHE B O 1
ATOM 3922 N N . ALA B 1 120 ? -22.945 17.224 13.016 1.00 29.00 108 ALA B N 1
ATOM 3923 C CA . ALA B 1 120 ? -21.530 17.540 12.783 1.00 29.04 108 ALA B CA 1
ATOM 3924 C C . ALA B 1 120 ? -21.253 18.102 11.388 1.00 29.15 108 ALA B C 1
ATOM 3925 O O . ALA B 1 120 ? -20.406 18.977 11.236 1.00 28.89 108 ALA B O 1
ATOM 3927 N N . VAL B 1 121 ? -21.975 17.603 10.385 1.00 29.28 109 VAL B N 1
ATOM 3928 C CA . VAL B 1 121 ? -21.803 18.048 9.009 1.00 29.12 109 VAL B CA 1
ATOM 3929 C C . VAL B 1 121 ? -22.335 19.464 8.753 1.00 29.22 109 VAL B C 1
ATOM 3930 O O . VAL B 1 121 ? -21.706 20.233 8.027 1.00 29.39 109 VAL B O 1
ATOM 3934 N N . ILE B 1 122 ? -23.470 19.822 9.350 1.00 29.23 110 ILE B N 1
ATOM 3935 C CA . ILE B 1 122 ? -24.050 21.148 9.099 1.00 29.17 110 ILE B CA 1
ATOM 3936 C C . ILE B 1 122 ? -23.651 22.258 10.069 1.00 28.97 110 ILE B C 1
ATOM 3937 O O . ILE B 1 122 ? -23.677 23.427 9.698 1.00 28.89 110 ILE B O 1
ATOM 3942 N N . ALA B 1 123 ? -23.285 21.908 11.298 1.00 28.96 111 ALA B N 1
ATOM 3943 C CA . ALA B 1 123 ? -22.928 22.919 12.292 1.00 29.05 111 ALA B CA 1
ATOM 3944 C C . ALA B 1 123 ? -21.534 22.765 12.864 1.00 29.08 111 ALA B C 1
ATOM 3945 O O . ALA B 1 123 ? -21.015 21.659 12.956 1.00 29.34 111 ALA B O 1
ATOM 3947 N N . ASN B 1 124 ? -20.947 23.899 13.234 1.00 29.15 112 ASN B N 1
ATOM 3948 C CA . ASN B 1 124 ? -19.629 23.973 13.852 1.00 29.34 112 ASN B CA 1
ATOM 3949 C C . ASN B 1 124 ? -19.842 23.939 15.350 1.00 29.71 112 ASN B C 1
ATOM 3950 O O . ASN B 1 124 ? -20.971 24.135 15.802 1.00 30.12 112 ASN B O 1
ATOM 3955 N N . PRO B 1 125 ? -18.780 23.662 16.132 1.00 29.81 113 PRO B N 1
ATOM 3956 C CA . PRO B 1 125 ? -18.985 23.705 17.570 1.00 29.54 113 PRO B CA 1
ATOM 3957 C C . PRO B 1 125 ? -19.342 25.148 17.929 1.00 29.33 113 PRO B C 1
ATOM 3958 O O . PRO B 1 125 ? -18.685 26.073 17.462 1.00 29.44 113 PRO B O 1
ATOM 3962 N N . GLY B 1 126 ? -20.403 25.334 18.704 1.00 29.39 114 GLY B N 1
ATOM 3963 C CA . GLY B 1 126 ? -20.844 26.672 19.086 1.00 29.35 114 GLY B CA 1
ATOM 3964 C C . GLY B 1 126 ? -22.024 27.167 18.263 1.00 29.39 114 GLY B C 1
ATOM 3965 O O . GLY B 1 126 ? -22.680 28.134 18.654 1.00 29.31 114 GLY B O 1
ATOM 3966 N N . ASP B 1 127 ? -22.292 26.529 17.118 1.00 29.41 115 ASP B N 1
ATOM 3967 C CA . ASP B 1 127 ? -23.430 26.909 16.269 1.00 29.42 115 ASP B CA 1
ATOM 3968 C C . ASP B 1 127 ? -24.724 26.423 16.909 1.00 29.18 115 ASP B C 1
ATOM 3969 O O . ASP B 1 127 ? -24.700 25.659 17.881 1.00 28.77 115 ASP B O 1
ATOM 3974 N N . GLU B 1 128 ? -25.847 26.846 16.339 1.00 29.19 116 GLU B N 1
ATOM 3975 C CA . GLU B 1 128 ? -27.154 26.505 16.868 1.00 29.26 116 GLU B CA 1
ATOM 3976 C C . GLU B 1 128 ? -28.062 25.733 15.923 1.00 28.99 116 GLU B C 1
ATOM 3977 O O . GLU B 1 128 ? -28.023 25.922 14.711 1.00 28.78 116 GLU B O 1
ATOM 3983 N N . ILE B 1 129 ? -28.862 24.845 16.506 1.00 29.10 117 ILE B N 1
ATOM 3984 C CA . ILE B 1 129 ? -29.844 24.050 15.775 1.00 29.04 117 ILE B CA 1
ATOM 3985 C C . ILE B 1 129 ? -31.156 24.179 16.528 1.00 29.00 117 ILE B C 1
ATOM 3986 O O . ILE B 1 129 ? -31.219 23.919 17.725 1.00 29.12 117 ILE B O 1
ATOM 3991 N N . LEU B 1 130 ? -32.199 24.591 15.825 1.00 29.03 118 LEU B N 1
ATOM 3992 C CA . LEU B 1 130 ? -33.507 24.743 16.437 1.00 28.92 118 LEU B CA 1
ATOM 3993 C C . LEU B 1 130 ? -34.164 23.391 16.624 1.00 28.95 118 LEU B C 1
ATOM 3994 O O . LEU B 1 130 ? -34.021 22.501 15.790 1.00 28.58 118 LEU B O 1
ATOM 3999 N N . VAL B 1 131 ? -34.878 23.243 17.732 1.00 29.16 119 VAL B N 1
ATOM 4000 C CA . VAL B 1 131 ? -35.587 22.006 18.015 1.00 29.17 119 VAL B CA 1
ATOM 4001 C C . VAL B 1 131 ? -36.972 22.359 18.550 1.00 29.05 119 VAL B C 1
ATOM 4002 O O . VAL B 1 131 ? -37.129 23.321 19.300 1.00 28.69 119 VAL B O 1
ATOM 4006 N N . LEU B 1 132 ? -37.969 21.583 18.139 1.00 29.33 120 LEU B N 1
ATOM 4007 C CA . LEU B 1 132 ? -39.350 21.783 18.568 1.00 29.47 120 LEU B CA 1
ATOM 4008 C C . LEU B 1 132 ? -39.557 21.059 19.900 1.00 29.41 120 LEU B C 1
ATOM 4009 O O . LEU B 1 132 ? -39.542 19.839 19.962 1.00 29.45 120 LEU B O 1
ATOM 4014 N N . GLU B 1 133 ? -39.762 21.842 20.951 1.00 29.56 121 GLU B N 1
ATOM 4015 C CA . GLU B 1 133 ? -39.925 21.363 22.313 1.00 29.51 121 GLU B CA 1
ATOM 4016 C C . GLU B 1 133 ? -41.400 21.065 22.650 1.00 29.35 121 GLU B C 1
ATOM 4017 O O . GLU B 1 133 ? -42.272 21.840 22.275 1.00 29.50 121 GLU B O 1
ATOM 4023 N N . PRO B 1 134 ? -41.695 19.961 23.375 1.00 29.25 122 PRO B N 1
ATOM 4024 C CA . PRO B 1 134 ? -40.805 18.943 23.923 1.00 29.03 122 PRO B CA 1
ATOM 4025 C C . PRO B 1 134 ? -40.276 18.054 22.829 1.00 28.53 122 PRO B C 1
ATOM 4026 O O . PRO B 1 134 ? -40.947 17.851 21.838 1.00 28.20 122 PRO B O 1
ATOM 4030 N N . PHE B 1 135 ? -39.094 17.500 23.024 1.00 28.69 123 PHE B N 1
ATOM 4031 C CA . PHE B 1 135 ? -38.484 16.656 22.003 1.00 28.85 123 PHE B CA 1
ATOM 4032 C C . PHE B 1 135 ? -37.761 15.466 22.592 1.00 28.72 123 PHE B C 1
ATOM 4033 O O . PHE B 1 135 ? -37.517 15.399 23.796 1.00 28.12 123 PHE B O 1
ATOM 4041 N N . TYR B 1 136 ? -37.406 14.547 21.700 1.00 28.92 124 TYR B N 1
ATOM 4042 C CA . TYR B 1 136 ? -36.668 13.338 22.030 1.00 29.24 124 TYR B CA 1
ATOM 4043 C C . TYR B 1 136 ? -35.337 13.755 22.670 1.00 29.21 124 TYR B C 1
ATOM 4044 O O . TYR B 1 136 ? -34.400 14.147 21.983 1.00 29.16 124 TYR B O 1
ATOM 4053 N N . ALA B 1 137 ? -35.297 13.681 23.998 1.00 29.14 125 ALA B N 1
ATOM 4054 C CA . ALA B 1 137 ? -34.149 14.067 24.818 1.00 29.02 125 ALA B CA 1
ATOM 4055 C C . ALA B 1 137 ? -32.775 13.678 24.298 1.00 29.26 125 ALA B C 1
ATOM 4056 O O . ALA B 1 137 ? -31.822 14.440 24.453 1.00 29.42 125 ALA B O 1
ATOM 4058 N N . ASN B 1 138 ? -32.665 12.502 23.688 1.00 29.35 126 ASN B N 1
ATOM 4059 C CA . ASN B 1 138 ? -31.373 12.038 23.182 1.00 29.54 126 ASN B CA 1
ATOM 4060 C C . ASN B 1 138 ? -30.716 12.938 22.120 1.00 29.66 126 ASN B C 1
ATOM 4061 O O . ASN B 1 138 ? -29.498 12.855 21.923 1.00 29.37 126 ASN B O 1
ATOM 4066 N N . TYR B 1 139 ? -31.488 13.797 21.444 1.00 29.74 127 TYR B N 1
ATOM 4067 C CA . TYR B 1 139 ? -30.885 14.705 20.468 1.00 29.76 127 TYR B CA 1
ATOM 4068 C C . TYR B 1 139 ? -29.892 15.610 21.166 1.00 29.53 127 TYR B C 1
ATOM 4069 O O . TYR B 1 139 ? -28.872 15.977 20.589 1.00 29.38 127 TYR B O 1
ATOM 4078 N N . ASN B 1 140 ? -30.200 15.969 22.408 1.00 29.52 128 ASN B N 1
ATOM 4079 C CA . ASN B 1 140 ? -29.337 16.846 23.172 1.00 29.68 128 ASN B CA 1
ATOM 4080 C C . ASN B 1 140 ? -27.987 16.166 23.411 1.00 29.21 128 ASN B C 1
ATOM 4081 O O . ASN B 1 140 ? -26.965 16.839 23.428 1.00 28.83 128 ASN B O 1
ATOM 4086 N N . ALA B 1 141 ? -27.994 14.836 23.550 1.00 29.12 129 ALA B N 1
ATOM 4087 C CA . ALA B 1 141 ? -26.773 14.062 23.762 1.00 28.84 129 ALA B CA 1
ATOM 4088 C C . ALA B 1 141 ? -25.863 14.154 22.539 1.00 28.77 129 ALA B C 1
ATOM 4089 O O . ALA B 1 141 ? -24.667 14.392 22.660 1.00 28.46 129 ALA B O 1
ATOM 4091 N N . PHE B 1 142 ? -26.442 13.992 21.358 1.00 28.92 130 PHE B N 1
ATOM 4092 C CA . PHE B 1 142 ? -25.661 14.055 20.113 1.00 29.27 130 PHE B CA 1
ATOM 4093 C C . PHE B 1 142 ? -25.174 15.482 19.861 1.00 29.21 130 PHE B C 1
ATOM 4094 O O . PHE B 1 142 ? -24.072 15.686 19.341 1.00 29.27 130 PHE B O 1
ATOM 4102 N N . ALA B 1 143 ? -25.995 16.461 20.236 1.00 29.03 131 ALA B N 1
ATOM 4103 C CA . ALA B 1 143 ? -25.633 17.862 20.089 1.00 29.01 131 ALA B CA 1
ATOM 4104 C C . ALA B 1 143 ? -24.427 18.182 20.993 1.00 29.06 131 ALA B C 1
ATOM 4105 O O . ALA B 1 143 ? -23.486 18.852 20.557 1.00 29.10 131 ALA B O 1
ATOM 4107 N N . LYS B 1 144 ? -24.447 17.695 22.235 1.00 28.84 132 LYS B N 1
ATOM 4108 C CA . LYS B 1 144 ? -23.333 17.915 23.158 1.00 29.02 132 LYS B CA 1
ATOM 4109 C C . LYS B 1 144 ? -22.043 17.261 22.661 1.00 29.02 132 LYS B C 1
ATOM 4110 O O . LYS B 1 144 ? -20.979 17.853 22.783 1.00 28.30 132 LYS B O 1
ATOM 4116 N N . ILE B 1 145 ? -22.139 16.061 22.088 1.00 29.37 133 ILE B N 1
ATOM 4117 C CA . ILE B 1 145 ? -20.955 15.377 21.561 1.00 29.29 133 ILE B CA 1
ATOM 4118 C C . ILE B 1 145 ? -20.378 16.168 20.388 1.00 29.30 133 ILE B C 1
ATOM 4119 O O . ILE B 1 145 ? -19.173 16.293 20.264 1.00 29.40 133 ILE B O 1
ATOM 4124 N N . ALA B 1 146 ? -21.241 16.701 19.531 1.00 29.05 134 ALA B N 1
ATOM 4125 C CA . ALA B 1 146 ? -20.788 17.479 18.390 1.00 28.92 134 ALA B CA 1
ATOM 4126 C C . ALA B 1 146 ? -20.431 18.918 18.747 1.00 28.99 134 ALA B C 1
ATOM 4127 O O . ALA B 1 146 ? -19.934 19.644 17.903 1.00 29.12 134 ALA B O 1
ATOM 4129 N N . GLY B 1 147 ? -20.690 19.346 19.980 1.00 29.12 135 GLY B N 1
ATOM 4130 C CA . GLY B 1 147 ? -20.385 20.717 20.385 1.00 29.25 135 GLY B CA 1
ATOM 4131 C C . GLY B 1 147 ? -21.377 21.756 19.872 1.00 29.33 135 GLY B C 1
ATOM 4132 O O . GLY B 1 147 ? -21.089 22.958 19.881 1.00 29.14 135 GLY B O 1
ATOM 4133 N N . VAL B 1 148 ? -22.552 21.294 19.447 1.00 29.48 136 VAL B N 1
ATOM 4134 C CA . VAL B 1 148 ? -23.605 22.151 18.911 1.00 29.58 136 VAL B CA 1
ATOM 4135 C C . VAL B 1 148 ? -24.617 22.509 20.005 1.00 29.27 136 VAL B C 1
ATOM 4136 O O . VAL B 1 148 ? -24.950 21.686 20.849 1.00 28.94 136 VAL B O 1
ATOM 4140 N N . LYS B 1 149 ? -25.083 23.753 19.973 1.00 29.35 137 LYS B N 1
ATOM 4141 C CA . LYS B 1 149 ? -26.052 24.283 20.924 1.00 29.60 137 LYS B CA 1
ATOM 4142 C C . LYS B 1 149 ? -27.440 24.001 20.369 1.00 29.60 137 LYS B C 1
ATOM 4143 O O . LYS B 1 149 ? -27.731 24.331 19.222 1.00 29.54 137 LYS B O 1
ATOM 4149 N N . LEU B 1 150 ? -28.305 23.412 21.181 1.00 29.57 138 LEU B N 1
ATOM 4150 C CA . LEU B 1 150 ? -29.639 23.064 20.734 1.00 29.47 138 LEU B CA 1
ATOM 4151 C C . LEU B 1 150 ? -30.564 24.151 21.298 1.00 29.34 138 LEU B C 1
ATOM 4152 O O . LEU B 1 150 ? -30.563 24.406 22.505 1.00 29.09 138 LEU B O 1
ATOM 4157 N N . ILE B 1 151 ? -31.298 24.837 20.421 1.00 29.27 139 ILE B N 1
ATOM 4158 C CA . ILE B 1 151 ? -32.198 25.921 20.839 1.00 29.19 139 ILE B CA 1
ATOM 4159 C C . ILE B 1 151 ? -33.673 25.524 20.785 1.00 29.10 139 ILE B C 1
ATOM 4160 O O . ILE B 1 151 ? -34.193 25.202 19.723 1.00 29.22 139 ILE B O 1
ATOM 4165 N N . PRO B 1 152 ? -34.367 25.599 21.935 1.00 28.91 140 PRO B N 1
ATOM 4166 C CA . PRO B 1 152 ? -35.764 25.193 21.959 1.00 28.99 140 PRO B CA 1
ATOM 4167 C C . PRO B 1 152 ? -36.785 26.203 21.417 1.00 29.02 140 PRO B C 1
ATOM 4168 O O . PRO B 1 152 ? -36.677 27.418 21.638 1.00 28.78 140 PRO B O 1
ATOM 4172 N N . VAL B 1 153 ? -37.776 25.662 20.721 1.00 29.14 141 VAL B N 1
ATOM 4173 C CA . VAL B 1 153 ? -38.884 26.417 20.163 1.00 29.40 141 VAL B CA 1
ATOM 4174 C C . VAL B 1 153 ? -40.098 25.734 20.794 1.00 29.31 141 VAL B C 1
ATOM 4175 O O . VAL B 1 153 ? -40.580 24.712 20.304 1.00 28.96 141 VAL B O 1
ATOM 4179 N N . THR B 1 154 ? -40.564 26.303 21.902 1.00 29.45 142 THR B N 1
ATOM 4180 C CA . THR B 1 154 ? -41.680 25.750 22.671 1.00 29.55 142 THR B CA 1
ATOM 4181 C C . THR B 1 154 ? -43.023 25.620 21.945 1.00 29.41 142 THR B C 1
ATOM 4182 O O . THR B 1 154 ? -43.452 26.515 21.209 1.00 29.33 142 THR B O 1
ATOM 4186 N N . ARG B 1 155 ? -43.664 24.477 22.176 1.00 29.33 143 ARG B N 1
ATOM 4187 C CA . ARG B 1 155 ? -44.978 24.165 21.631 1.00 29.47 143 ARG B CA 1
ATOM 4188 C C . ARG B 1 155 ? -45.848 23.871 22.838 1.00 29.41 143 ARG B C 1
ATOM 4189 O O . ARG B 1 155 ? -45.367 23.350 23.843 1.00 29.43 143 ARG B O 1
ATOM 4197 N N . ARG B 1 156 ? -47.128 24.198 22.735 1.00 29.62 144 ARG B N 1
ATOM 4198 C CA . ARG B 1 156 ? -48.062 24.011 23.839 1.00 29.79 144 ARG B CA 1
ATOM 4199 C C . ARG B 1 156 ? -49.087 22.922 23.551 1.00 29.84 144 ARG B C 1
ATOM 4200 O O . ARG B 1 156 ? -49.534 22.761 22.408 1.00 29.49 144 ARG B O 1
ATOM 4211 N N . GLU B 1 158 ? -52.103 22.882 24.654 1.00 30.01 146 GLU B N 1
ATOM 4212 C CA . GLU B 1 158 ? -53.358 23.583 24.384 1.00 30.06 146 GLU B CA 1
ATOM 4213 C C . GLU B 1 158 ? -53.496 24.049 22.932 1.00 29.86 146 GLU B C 1
ATOM 4214 O O . GLU B 1 158 ? -54.598 24.341 22.476 1.00 29.79 146 GLU B O 1
ATOM 4216 N N . GLU B 1 159 ? -52.380 24.129 22.216 1.00 29.87 147 GLU B N 1
ATOM 4217 C CA . GLU B 1 159 ? -52.372 24.545 20.827 1.00 29.97 147 GLU B CA 1
ATOM 4218 C C . GLU B 1 159 ? -52.228 23.277 19.950 1.00 29.75 147 GLU B C 1
ATOM 4219 O O . GLU B 1 159 ? -52.065 23.369 18.728 1.00 29.62 147 GLU B O 1
ATOM 4225 N N . GLY B 1 160 ? -52.315 22.097 20.582 1.00 29.57 148 GLY B N 1
ATOM 4226 C CA . GLY B 1 160 ? -52.177 20.811 19.898 1.00 29.22 148 GLY B CA 1
ATOM 4227 C C . GLY B 1 160 ? -50.741 20.566 19.467 1.00 29.34 148 GLY B C 1
ATOM 4228 O O . GLY B 1 160 ? -50.497 19.843 18.495 1.00 29.25 148 GLY B O 1
ATOM 4229 N N . PHE B 1 161 ? -49.795 21.142 20.220 1.00 29.33 149 PHE B N 1
ATOM 4230 C CA . PHE B 1 161 ? -48.357 21.050 19.927 1.00 29.16 149 PHE B CA 1
ATOM 4231 C C . PHE B 1 161 ? -48.037 21.417 18.477 1.00 29.23 149 PHE B C 1
ATOM 4232 O O . PHE B 1 161 ? -47.265 20.740 17.802 1.00 29.07 149 PHE B O 1
ATOM 4240 N N . ALA B 1 162 ? -48.643 22.503 18.009 1.00 29.48 150 ALA B N 1
ATOM 4241 C CA . ALA B 1 162 ? -48.433 22.966 16.642 1.00 29.63 150 ALA B CA 1
ATOM 4242 C C . ALA B 1 162 ? -47.127 23.741 16.549 1.00 29.88 150 ALA B C 1
ATOM 4243 O O . ALA B 1 162 ? -46.535 24.125 17.569 1.00 30.00 150 ALA B O 1
ATOM 4245 N N . ILE B 1 163 ? -46.691 23.960 15.313 1.00 29.87 151 ILE B N 1
ATOM 4246 C CA . ILE B 1 163 ? -45.471 24.702 15.026 1.00 29.83 151 ILE B CA 1
ATOM 4247 C C . ILE B 1 163 ? -45.821 26.150 15.354 1.00 29.61 151 ILE B C 1
ATOM 4248 O O . ILE B 1 163 ? -46.741 26.696 14.751 1.00 29.72 151 ILE B O 1
ATOM 4253 N N . PRO B 1 164 ? -45.109 26.776 16.307 1.00 29.60 152 PRO B N 1
ATOM 4254 C CA . PRO B 1 164 ? -45.464 28.151 16.669 1.00 29.52 152 PRO B CA 1
ATOM 4255 C C . PRO B 1 164 ? -45.158 29.167 15.574 1.00 29.63 152 PRO B C 1
ATOM 4256 O O . PRO B 1 164 ? -44.243 28.961 14.768 1.00 30.14 152 PRO B O 1
ATOM 4260 N N . GLN B 1 165 ? -45.928 30.253 15.563 1.00 29.51 153 GLN B N 1
ATOM 4261 C CA . GLN B 1 165 ? -45.785 31.321 14.567 1.00 29.54 153 GLN B CA 1
ATOM 4262 C C . GLN B 1 165 ? -44.514 32.154 14.725 1.00 29.61 153 GLN B C 1
ATOM 4263 O O . GLN B 1 165 ? -44.089 32.801 13.767 1.00 29.73 153 GLN B O 1
ATOM 4265 N N . ASN B 1 166 ? -43.901 32.133 15.910 1.00 29.65 154 ASN B N 1
ATOM 4266 C CA . ASN B 1 166 ? -42.675 32.904 16.145 1.00 29.87 154 ASN B CA 1
ATOM 4267 C C . ASN B 1 166 ? -41.400 32.092 15.887 1.00 29.86 154 ASN B C 1
ATOM 4268 O O . ASN B 1 166 ? -40.344 32.422 16.414 1.00 30.10 154 ASN B O 1
ATOM 4273 N N . LEU B 1 167 ? -41.497 31.052 15.056 1.00 29.96 155 LEU B N 1
ATOM 4274 C CA . LEU B 1 167 ? -40.352 30.180 14.741 1.00 30.00 155 LEU B CA 1
ATOM 4275 C C . LEU B 1 167 ? -39.166 30.911 14.095 1.00 29.81 155 LEU B C 1
ATOM 4276 O O . LEU B 1 167 ? -38.010 30.646 14.443 1.00 29.96 155 LEU B O 1
ATOM 4281 N N . GLU B 1 168 ? -39.450 31.831 13.177 1.00 29.69 156 GLU B N 1
ATOM 4282 C CA . GLU B 1 168 ? -38.394 32.595 12.507 1.00 29.95 156 GLU B CA 1
ATOM 4283 C C . GLU B 1 168 ? -37.639 33.564 13.421 1.00 29.66 156 GLU B C 1
ATOM 4284 O O . GLU B 1 168 ? -36.489 33.895 13.133 1.00 29.89 156 GLU B O 1
ATOM 4290 N N . SER B 1 169 ? -38.259 33.996 14.522 1.00 29.51 157 SER B N 1
ATOM 4291 C CA . SER B 1 169 ? -37.610 34.929 15.459 1.00 29.51 157 SER B CA 1
ATOM 4292 C C . SER B 1 169 ? -36.419 34.316 16.205 1.00 29.49 157 SER B C 1
ATOM 4293 O O . SER B 1 169 ? -35.559 35.053 16.693 1.00 29.38 157 SER B O 1
ATOM 4296 N N . PHE B 1 170 ? -36.364 32.982 16.280 1.00 29.59 158 PHE B N 1
ATOM 4297 C CA . PHE B 1 170 ? -35.260 32.273 16.942 1.00 29.75 158 PHE B CA 1
ATOM 4298 C C . PHE B 1 170 ? -34.025 32.100 16.046 1.00 29.64 158 PHE B C 1
ATOM 4299 O O . PHE B 1 170 ? -32.964 31.703 16.530 1.00 29.89 158 PHE B O 1
ATOM 4307 N N . ILE B 1 171 ? -34.160 32.412 14.757 1.00 29.44 159 ILE B N 1
ATOM 4308 C CA . ILE B 1 171 ? -33.060 32.292 13.796 1.00 29.33 159 ILE B CA 1
ATOM 4309 C C . ILE B 1 171 ? -32.083 33.459 13.918 1.00 29.16 159 ILE B C 1
ATOM 4310 O O . ILE B 1 171 ? -32.492 34.604 14.074 1.00 29.26 159 ILE B O 1
ATOM 4315 N N . ASN B 1 172 ? -30.792 33.153 13.841 1.00 29.20 160 ASN B N 1
ATOM 4316 C CA . ASN B 1 172 ? -29.734 34.156 13.927 1.00 29.40 160 ASN B CA 1
ATOM 4317 C C . ASN B 1 172 ? -28.539 33.716 13.064 1.00 29.40 160 ASN B C 1
ATOM 4318 O O . ASN B 1 172 ? -28.640 32.721 12.344 1.00 29.01 160 ASN B O 1
ATOM 4323 N N . GLU B 1 173 ? -27.432 34.458 13.117 1.00 29.75 161 GLU B N 1
ATOM 4324 C CA . GLU B 1 173 ? -26.234 34.128 12.335 1.00 30.07 161 GLU B CA 1
ATOM 4325 C C . GLU B 1 173 ? -25.633 32.760 12.659 1.00 30.02 161 GLU B C 1
ATOM 4326 O O . GLU B 1 173 ? -25.004 32.146 11.796 1.00 30.40 161 GLU B O 1
ATOM 4328 N N . ARG B 1 174 ? -25.828 32.290 13.891 1.00 29.82 162 ARG B N 1
ATOM 4329 C CA . ARG B 1 174 ? -25.295 31.007 14.343 1.00 29.75 162 ARG B CA 1
ATOM 4330 C C . ARG B 1 174 ? -26.212 29.814 14.050 1.00 29.46 162 ARG B C 1
ATOM 4331 O O . ARG B 1 174 ? -25.789 28.664 14.206 1.00 29.43 162 ARG B O 1
ATOM 4339 N N . THR B 1 175 ? -27.458 30.078 13.653 1.00 29.18 163 THR B N 1
ATOM 4340 C CA . THR B 1 175 ? -28.426 29.020 13.359 1.00 29.08 163 THR B CA 1
ATOM 4341 C C . THR B 1 175 ? -28.066 28.295 12.068 1.00 29.00 163 THR B C 1
ATOM 4342 O O . THR B 1 175 ? -27.921 28.927 11.033 1.00 28.96 163 THR B O 1
ATOM 4346 N N . LYS B 1 176 ? -27.920 26.976 12.133 1.00 29.16 164 LYS B N 1
ATOM 4347 C CA . LYS B 1 176 ? -27.558 26.176 10.959 1.00 29.21 164 LYS B CA 1
ATOM 4348 C C . LYS B 1 176 ? -28.586 25.125 10.548 1.00 29.05 164 LYS B C 1
ATOM 4349 O O . LYS B 1 176 ? -28.465 24.537 9.467 1.00 28.94 164 LYS B O 1
ATOM 4355 N N . GLY B 1 177 ? -29.585 24.867 11.385 1.00 29.11 165 GLY B N 1
ATOM 4356 C CA . GLY B 1 177 ? -30.581 23.865 11.045 1.00 28.99 165 GLY B CA 1
ATOM 4357 C C . GLY B 1 177 ? -31.743 23.774 12.002 1.00 28.90 165 GLY B C 1
ATOM 4358 O O . GLY B 1 177 ? -31.798 24.473 13.005 1.00 28.73 165 GLY B O 1
ATOM 4359 N N . ILE B 1 178 ? -32.676 22.899 11.652 1.00 29.03 166 ILE B N 1
ATOM 4360 C CA . ILE B 1 178 ? -33.877 22.640 12.424 1.00 29.12 166 ILE B CA 1
ATOM 4361 C C . ILE B 1 178 ? -34.021 21.134 12.491 1.00 29.01 166 ILE B C 1
ATOM 4362 O O . ILE B 1 178 ? -33.816 20.463 11.482 1.00 28.93 166 ILE B O 1
ATOM 4367 N N . VAL B 1 179 ? -34.378 20.609 13.660 1.00 28.89 167 VAL B N 1
ATOM 4368 C CA . VAL B 1 179 ? -34.537 19.176 13.821 1.00 29.10 167 VAL B CA 1
ATOM 4369 C C . VAL B 1 179 ? -35.821 18.841 14.565 1.00 29.18 167 VAL B C 1
ATOM 4370 O O . VAL B 1 179 ? -36.211 19.539 15.494 1.00 29.28 167 VAL B O 1
ATOM 4374 N N . LEU B 1 180 ? -36.485 17.775 14.136 1.00 29.13 168 LEU B N 1
ATOM 4375 C CA . LEU B 1 180 ? -37.714 17.329 14.765 1.00 29.31 168 LEU B CA 1
ATOM 4376 C C . LEU B 1 180 ? -37.992 15.898 14.355 1.00 29.27 168 LEU B C 1
ATOM 4377 O O . LEU B 1 180 ? -37.318 15.351 13.480 1.00 29.17 168 LEU B O 1
ATOM 4382 N N . SER B 1 181 ? -38.980 15.296 15.004 1.00 29.36 169 SER B N 1
ATOM 4383 C CA . SER B 1 181 ? -39.400 13.938 14.672 1.00 29.27 169 SER B CA 1
ATOM 4384 C C . SER B 1 181 ? -40.831 13.997 14.129 1.00 28.82 169 SER B C 1
ATOM 4385 O O . SER B 1 181 ? -41.633 14.815 14.575 1.00 28.45 169 SER B O 1
ATOM 4388 N N . ASN B 1 182 ? -41.122 13.162 13.136 1.00 28.82 170 ASN B N 1
ATOM 4389 C CA . ASN B 1 182 ? -42.443 13.109 12.531 1.00 29.10 170 ASN B CA 1
ATOM 4390 C C . ASN B 1 182 ? -42.719 11.674 12.070 1.00 29.12 170 ASN B C 1
ATOM 4391 O O . ASN B 1 182 ? -42.071 11.208 11.138 1.00 29.07 170 ASN B O 1
ATOM 4396 N N . PRO B 1 183 ? -43.628 10.940 12.754 1.00 29.04 171 PRO B N 1
ATOM 4397 C CA . PRO B 1 183 ? -44.419 11.288 13.932 1.00 29.03 171 PRO B CA 1
ATOM 4398 C C . PRO B 1 183 ? -43.506 11.635 15.087 1.00 28.73 171 PRO B C 1
ATOM 4399 O O . PRO B 1 183 ? -42.419 11.082 15.192 1.00 28.67 171 PRO B O 1
ATOM 4403 N N . CYS B 1 184 ? -43.963 12.533 15.947 1.00 28.68 172 CYS B N 1
ATOM 4404 C CA . CYS B 1 184 ? -43.164 13.014 17.061 1.00 28.83 172 CYS B CA 1
ATOM 4405 C C . CYS B 1 184 ? -43.185 12.212 18.363 1.00 29.00 172 CYS B C 1
ATOM 4406 O O . CYS B 1 184 ? -44.205 11.662 18.771 1.00 29.05 172 CYS B O 1
ATOM 4409 N N . ASN B 1 185 ? -42.015 12.155 18.990 1.00 29.17 173 ASN B N 1
ATOM 4410 C CA . ASN B 1 185 ? -41.809 11.520 20.286 1.00 28.89 173 ASN B CA 1
ATOM 4411 C C . ASN B 1 185 ? -41.445 12.748 21.112 1.00 29.01 173 ASN B C 1
ATOM 4412 O O . ASN B 1 185 ? -40.492 13.440 20.759 1.00 29.08 173 ASN B O 1
ATOM 4417 N N . PRO B 1 186 ? -42.140 12.999 22.235 1.00 29.13 174 PRO B N 1
ATOM 4418 C CA . PRO B 1 186 ? -43.223 12.289 22.918 1.00 29.10 174 PRO B CA 1
ATOM 4419 C C . PRO B 1 186 ? -44.662 12.752 22.686 1.00 29.16 174 PRO B C 1
ATOM 4420 O O . PRO B 1 186 ? -45.582 12.120 23.208 1.00 29.02 174 PRO B O 1
ATOM 4424 N N . THR B 1 187 ? -44.864 13.816 21.912 1.00 29.59 175 THR B N 1
ATOM 4425 C CA . THR B 1 187 ? -46.210 14.364 21.686 1.00 29.51 175 THR B CA 1
ATOM 4426 C C . THR B 1 187 ? -47.128 13.502 20.811 1.00 29.60 175 THR B C 1
ATOM 4427 O O . THR B 1 187 ? -48.348 13.520 20.977 1.00 30.11 175 THR B O 1
ATOM 4431 N N . GLY B 1 188 ? -46.551 12.759 19.878 1.00 29.47 176 GLY B N 1
ATOM 4432 C CA . GLY B 1 188 ? -47.336 11.922 18.988 1.00 29.27 176 GLY B CA 1
ATOM 4433 C C . GLY B 1 188 ? -47.998 12.700 17.858 1.00 29.13 176 GLY B C 1
ATOM 4434 O O . GLY B 1 188 ? -48.888 12.172 17.192 1.00 28.92 176 GLY B O 1
ATOM 4435 N N . VAL B 1 189 ? -47.571 13.946 17.636 1.00 29.11 177 VAL B N 1
ATOM 4436 C CA . VAL B 1 189 ? -48.146 14.754 16.567 1.00 29.31 177 VAL B CA 1
ATOM 4437 C C . VAL B 1 189 ? -47.604 14.266 15.247 1.00 28.99 177 VAL B C 1
ATOM 4438 O O . VAL B 1 189 ? -46.510 13.718 15.181 1.00 28.65 177 VAL B O 1
ATOM 4442 N N . VAL B 1 190 ? -48.392 14.457 14.201 1.00 29.23 178 VAL B N 1
ATOM 4443 C CA . VAL B 1 190 ? -48.002 14.056 12.857 1.00 29.43 178 VAL B CA 1
ATOM 4444 C C . VAL B 1 190 ? -48.240 15.249 11.956 1.00 29.20 178 VAL B C 1
ATOM 4445 O O . VAL B 1 190 ? -49.385 15.613 11.713 1.00 29.35 178 VAL B O 1
ATOM 4449 N N . TYR B 1 191 ? -47.162 15.878 11.495 1.00 29.14 179 TYR B N 1
ATOM 4450 C CA . TYR B 1 191 ? -47.289 17.031 10.618 1.00 29.27 179 TYR B CA 1
ATOM 4451 C C . TYR B 1 191 ? -47.559 16.566 9.197 1.00 29.13 179 TYR B C 1
ATOM 4452 O O . TYR B 1 191 ? -46.830 15.742 8.661 1.00 29.45 179 TYR B O 1
ATOM 4461 N N . GLY B 1 192 ? -48.624 17.093 8.604 1.00 29.17 180 GLY B N 1
ATOM 4462 C CA . GLY B 1 192 ? -49.015 16.742 7.249 1.00 29.09 180 GLY B CA 1
ATOM 4463 C C . GLY B 1 192 ? -48.177 17.441 6.198 1.00 29.19 180 GLY B C 1
ATOM 4464 O O . GLY B 1 192 ? -47.271 18.215 6.505 1.00 29.20 180 GLY B O 1
ATOM 4465 N N . LYS B 1 193 ? -48.502 17.149 4.948 1.00 29.39 181 LYS B N 1
ATOM 4466 C CA . LYS B 1 193 ? -47.831 17.691 3.773 1.00 29.73 181 LYS B CA 1
ATOM 4467 C C . LYS B 1 193 ? -47.696 19.221 3.816 1.00 29.41 181 LYS B C 1
ATOM 4468 O O . LYS B 1 193 ? -46.602 19.755 3.631 1.00 29.19 181 LYS B O 1
ATOM 4474 N N . ASP B 1 194 ? -48.805 19.908 4.088 1.00 29.43 182 ASP B N 1
ATOM 4475 C CA . ASP B 1 194 ? -48.831 21.375 4.176 1.00 29.69 182 ASP B CA 1
ATOM 4476 C C . ASP B 1 194 ? -47.871 21.926 5.227 1.00 29.76 182 ASP B C 1
ATOM 4477 O O . ASP B 1 194 ? -47.111 22.860 4.963 1.00 29.72 182 ASP B O 1
ATOM 4482 N N . GLU B 1 195 ? -47.933 21.349 6.422 1.00 29.79 183 GLU B N 1
ATOM 4483 C CA . GLU B 1 195 ? -47.092 21.764 7.544 1.00 30.11 183 GLU B CA 1
ATOM 4484 C C . GLU B 1 195 ? -45.607 21.531 7.279 1.00 29.92 183 GLU B C 1
ATOM 4485 O O . GLU B 1 195 ? -44.766 22.335 7.677 1.00 29.77 183 GLU B O 1
ATOM 4499 N N . ARG B 1 197 ? -44.193 21.352 4.208 1.00 29.79 185 ARG B N 1
ATOM 4500 C CA . ARG B 1 197 ? -43.783 22.254 3.119 1.00 30.03 185 ARG B CA 1
ATOM 4501 C C . ARG B 1 197 ? -43.413 23.600 3.731 1.00 29.49 185 ARG B C 1
ATOM 4502 O O . ARG B 1 197 ? -42.390 24.187 3.382 1.00 29.31 185 ARG B O 1
ATOM 4510 N N . TYR B 1 198 ? -44.271 24.082 4.627 1.00 29.39 186 TYR B N 1
ATOM 4511 C CA . TYR B 1 198 ? -44.049 25.335 5.339 1.00 29.51 186 TYR B CA 1
ATOM 4512 C C . TYR B 1 198 ? -42.707 25.329 6.041 1.00 29.30 186 TYR B C 1
ATOM 4513 O O . TYR B 1 198 ? -41.944 26.290 5.956 1.00 29.33 186 TYR B O 1
ATOM 4522 N N . LEU B 1 199 ? -42.423 24.220 6.710 1.00 29.21 187 LEU B N 1
ATOM 4523 C CA . LEU B 1 199 ? -41.195 24.059 7.469 1.00 29.69 187 LEU B CA 1
ATOM 4524 C C . LEU B 1 199 ? -39.976 23.969 6.530 1.00 29.46 187 LEU B C 1
ATOM 4525 O O . LEU B 1 199 ? -38.895 24.466 6.860 1.00 29.27 187 LEU B O 1
ATOM 4530 N N . VAL B 1 200 ? -40.157 23.354 5.360 1.00 29.38 188 VAL B N 1
ATOM 4531 C CA . VAL B 1 200 ? -39.093 23.253 4.349 1.00 29.36 188 VAL B CA 1
ATOM 4532 C C . VAL B 1 200 ? -38.852 24.637 3.719 1.00 29.19 188 VAL B C 1
ATOM 4533 O O . VAL B 1 200 ? -37.715 25.003 3.440 1.00 29.20 188 VAL B O 1
ATOM 4537 N N . GLU B 1 201 ? -39.924 25.396 3.503 1.00 29.23 189 GLU B N 1
ATOM 4538 C CA . GLU B 1 201 ? -39.827 26.734 2.915 1.00 29.50 189 GLU B CA 1
ATOM 4539 C C . GLU B 1 201 ? -38.999 27.656 3.823 1.00 29.39 189 GLU B C 1
ATOM 4540 O O . GLU B 1 201 ? -38.202 28.450 3.323 1.00 29.41 189 GLU B O 1
ATOM 4546 N N . ILE B 1 202 ? -39.180 27.544 5.143 1.00 29.45 190 ILE B N 1
ATOM 4547 C CA . ILE B 1 202 ? -38.417 28.350 6.108 1.00 29.60 190 ILE B CA 1
ATOM 4548 C C . ILE B 1 202 ? -36.943 27.974 6.061 1.00 29.41 190 ILE B C 1
ATOM 4549 O O . ILE B 1 202 ? -36.073 28.844 6.098 1.00 29.32 190 ILE B O 1
ATOM 4554 N N . ALA B 1 203 ? -36.674 26.676 5.984 1.00 29.35 191 ALA B N 1
ATOM 4555 C CA . ALA B 1 203 ? -35.310 26.175 5.915 1.00 29.40 191 ALA B CA 1
ATOM 4556 C C . ALA B 1 203 ? -34.585 26.775 4.711 1.00 29.54 191 ALA B C 1
ATOM 4557 O O . ALA B 1 203 ? -33.484 27.311 4.845 1.00 29.67 191 ALA B O 1
ATOM 4559 N N . GLU B 1 204 ? -35.223 26.706 3.546 1.00 29.68 192 GLU B N 1
ATOM 4560 C CA . GLU B 1 204 ? -34.654 27.235 2.298 1.00 29.68 192 GLU B CA 1
ATOM 4561 C C . GLU B 1 204 ? -34.472 28.753 2.290 1.00 29.39 192 GLU B C 1
ATOM 4562 O O . GLU B 1 204 ? -33.449 29.250 1.822 1.00 29.37 192 GLU B O 1
ATOM 4568 N N . ARG B 1 205 ? -35.462 29.480 2.800 1.00 29.47 193 ARG B N 1
ATOM 4569 C CA . ARG B 1 205 ? -35.394 30.940 2.870 1.00 29.70 193 ARG B CA 1
ATOM 4570 C C . ARG B 1 205 ? -34.221 31.450 3.715 1.00 29.57 193 ARG B C 1
ATOM 4571 O O . ARG B 1 205 ? -33.629 32.480 3.387 1.00 29.45 193 ARG B O 1
ATOM 4579 N N . HIS B 1 206 ? -33.890 30.724 4.784 1.00 29.48 194 HIS B N 1
ATOM 4580 C CA . HIS B 1 206 ? -32.797 31.087 5.691 1.00 29.36 194 HIS B CA 1
ATOM 4581 C C . HIS B 1 206 ? -31.526 30.229 5.536 1.00 29.30 194 HIS B C 1
ATOM 4582 O O . HIS B 1 206 ? -30.598 30.343 6.342 1.00 29.09 194 HIS B O 1
ATOM 4589 N N . GLY B 1 207 ? -31.483 29.389 4.499 1.00 29.41 195 GLY B N 1
ATOM 4590 C CA . GLY B 1 207 ? -30.331 28.518 4.226 1.00 29.33 195 GLY B CA 1
ATOM 4591 C C . GLY B 1 207 ? -29.999 27.536 5.328 1.00 29.50 195 GLY B C 1
ATOM 4592 O O . GLY B 1 207 ? -28.830 27.298 5.618 1.00 29.77 195 GLY B O 1
ATOM 4593 N N . LEU B 1 208 ? -31.034 26.953 5.926 1.00 29.69 196 LEU B N 1
ATOM 4594 C CA . LEU B 1 208 ? -30.881 25.993 7.016 1.00 29.43 196 LEU B CA 1
ATOM 4595 C C . LEU B 1 208 ? -31.264 24.603 6.534 1.00 29.37 196 LEU B C 1
ATOM 4596 O O . LEU B 1 208 ? -32.055 24.470 5.599 1.00 29.54 196 LEU B O 1
ATOM 4601 N N . PHE B 1 209 ? -30.692 23.578 7.161 1.00 29.16 197 PHE B N 1
ATOM 4602 C CA . PHE B 1 209 ? -31.005 22.191 6.823 1.00 29.19 197 PHE B CA 1
ATOM 4603 C C . PHE B 1 209 ? -32.114 21.698 7.743 1.00 29.44 197 PHE B C 1
ATOM 4604 O O . PHE B 1 209 ? -32.107 21.984 8.944 1.00 29.39 197 PHE B O 1
ATOM 4612 N N . LEU B 1 210 ? -33.070 20.967 7.175 1.00 29.48 198 LEU B N 1
ATOM 4613 C CA . LEU B 1 210 ? -34.195 20.435 7.933 1.00 29.32 198 LEU B CA 1
ATOM 4614 C C . LEU B 1 210 ? -33.965 18.951 8.160 1.00 29.31 198 LEU B C 1
ATOM 4615 O O . LEU B 1 210 ? -33.993 18.169 7.208 1.00 29.13 198 LEU B O 1
ATOM 4620 N N . ILE B 1 211 ? -33.727 18.577 9.420 1.00 29.40 199 ILE B N 1
ATOM 4621 C CA . ILE B 1 211 ? -33.492 17.194 9.798 1.00 29.35 199 ILE B CA 1
ATOM 4622 C C . ILE B 1 211 ? -34.792 16.624 10.357 1.00 29.31 199 ILE B C 1
ATOM 4623 O O . ILE B 1 211 ? -35.216 16.996 11.442 1.00 29.60 199 ILE B O 1
ATOM 4628 N N . VAL B 1 212 ? -35.421 15.716 9.618 1.00 29.15 200 VAL B N 1
ATOM 4629 C CA . VAL B 1 212 ? -36.690 15.124 10.037 1.00 29.08 200 VAL B CA 1
ATOM 4630 C C . VAL B 1 212 ? -36.497 13.658 10.405 1.00 29.19 200 VAL B C 1
ATOM 4631 O O . VAL B 1 212 ? -36.193 12.825 9.558 1.00 29.11 200 VAL B O 1
ATOM 4635 N N . ASP B 1 213 ? -36.704 13.352 11.675 1.00 29.68 201 ASP B N 1
ATOM 4636 C CA . ASP B 1 213 ? -36.559 12.001 12.201 1.00 29.65 201 ASP B CA 1
ATOM 4637 C C . ASP B 1 213 ? -37.872 11.237 11.976 1.00 29.52 201 ASP B C 1
ATOM 4638 O O . ASP B 1 213 ? -38.845 11.437 12.704 1.00 29.60 201 ASP B O 1
ATOM 4643 N N . GLU B 1 214 ? -37.882 10.348 10.981 1.00 29.28 202 GLU B N 1
ATOM 4644 C CA . GLU B 1 214 ? -39.080 9.575 10.626 1.00 29.38 202 GLU B CA 1
ATOM 4645 C C . GLU B 1 214 ? -39.048 8.104 11.056 1.00 29.21 202 GLU B C 1
ATOM 4646 O O . GLU B 1 214 ? -39.553 7.223 10.356 1.00 29.24 202 GLU B O 1
ATOM 4652 N N . VAL B 1 215 ? -38.473 7.859 12.224 1.00 29.20 203 VAL B N 1
ATOM 4653 C CA . VAL B 1 215 ? -38.366 6.523 12.808 1.00 29.45 203 VAL B CA 1
ATOM 4654 C C . VAL B 1 215 ? -39.733 5.868 13.070 1.00 29.23 203 VAL B C 1
ATOM 4655 O O . VAL B 1 215 ? -39.866 4.645 12.974 1.00 29.31 203 VAL B O 1
ATOM 4659 N N . TYR B 1 216 ? -40.740 6.674 13.404 1.00 29.04 204 TYR B N 1
ATOM 4660 C CA . TYR B 1 216 ? -42.089 6.153 13.671 1.00 28.90 204 TYR B CA 1
ATOM 4661 C C . TYR B 1 216 ? -43.039 6.146 12.481 1.00 28.88 204 TYR B C 1
ATOM 4662 O O . TYR B 1 216 ? -44.226 5.879 12.653 1.00 28.87 204 TYR B O 1
ATOM 4671 N N . SER B 1 217 ? -42.540 6.456 11.288 1.00 29.10 205 SER B N 1
ATOM 4672 C CA . SER B 1 217 ? -43.360 6.418 10.086 1.00 29.33 205 SER B CA 1
ATOM 4673 C C . SER B 1 217 ? -43.885 4.981 10.032 1.00 29.23 205 SER B C 1
ATOM 4674 O O . SER B 1 217 ? -43.164 4.070 10.409 1.00 29.27 205 SER B O 1
ATOM 4677 N N . GLU B 1 218 ? -45.131 4.793 9.597 1.00 29.31 206 GLU B N 1
ATOM 4678 C CA . GLU B 1 218 ? -45.831 3.485 9.548 1.00 29.48 206 GLU B CA 1
ATOM 4679 C C . GLU B 1 218 ? -46.744 3.377 10.746 1.00 29.33 206 GLU B C 1
ATOM 4680 O O . GLU B 1 218 ? -47.789 2.747 10.655 1.00 29.54 206 GLU B O 1
ATOM 4686 N N . ILE B 1 219 ? -46.327 3.946 11.881 1.00 29.19 207 ILE B N 1
ATOM 4687 C CA . ILE B 1 219 ? -47.127 3.936 13.099 1.00 29.36 207 ILE B CA 1
ATOM 4688 C C . ILE B 1 219 ? -47.867 5.278 13.065 1.00 29.08 207 ILE B C 1
ATOM 4689 O O . ILE B 1 219 ? -47.584 6.192 13.832 1.00 28.39 207 ILE B O 1
ATOM 4694 N N . VAL B 1 220 ? -48.804 5.372 12.124 1.00 29.15 208 VAL B N 1
ATOM 4695 C CA . VAL B 1 220 ? -49.606 6.563 11.904 1.00 29.14 208 VAL B CA 1
ATOM 4696 C C . VAL B 1 220 ? -51.053 6.124 11.960 1.00 29.24 208 VAL B C 1
ATOM 4697 O O . VAL B 1 220 ? -51.399 5.132 11.340 1.00 29.22 208 VAL B O 1
ATOM 4701 N N . PHE B 1 221 ? -51.889 6.863 12.693 1.00 29.34 209 PHE B N 1
ATOM 4702 C CA . PHE B 1 221 ? -53.301 6.518 12.858 1.00 29.47 209 PHE B CA 1
ATOM 4703 C C . PHE B 1 221 ? -54.241 7.503 12.172 1.00 29.85 209 PHE B C 1
ATOM 4704 O O . PHE B 1 221 ? -55.154 7.110 11.458 1.00 30.03 209 PHE B O 1
ATOM 4712 N N . ARG B 1 222 ? -54.019 8.784 12.428 1.00 30.55 210 ARG B N 1
ATOM 4713 C CA . ARG B 1 222 ? -54.818 9.870 11.889 1.00 31.65 210 ARG B CA 1
ATOM 4714 C C . ARG B 1 222 ? -54.103 10.545 10.731 1.00 30.66 210 ARG B C 1
ATOM 4715 O O . ARG B 1 222 ? -52.882 10.668 10.742 1.00 30.64 210 ARG B O 1
ATOM 4723 N N . GLY B 1 223 ? -54.866 10.983 9.736 1.00 30.63 211 GLY B N 1
ATOM 4724 C CA . GLY B 1 223 ? -54.311 11.676 8.580 1.00 30.57 211 GLY B CA 1
ATOM 4725 C C . GLY B 1 223 ? -53.447 10.835 7.667 1.00 30.75 211 GLY B C 1
ATOM 4726 O O . GLY B 1 223 ? -53.205 9.649 7.916 1.00 31.01 211 GLY B O 1
ATOM 4727 N N . GLU B 1 224 ? -52.998 11.469 6.588 1.00 30.85 212 GLU B N 1
ATOM 4728 C CA . GLU B 1 224 ? -52.141 10.837 5.602 1.00 30.84 212 GLU B CA 1
ATOM 4729 C C . GLU B 1 224 ? -50.726 11.342 5.847 1.00 30.65 212 GLU B C 1
ATOM 4730 O O . GLU B 1 224 ? -50.457 12.538 5.717 1.00 31.08 212 GLU B O 1
ATOM 4736 N N . PHE B 1 225 ? -49.833 10.436 6.232 1.00 30.29 213 PHE B N 1
ATOM 4737 C CA . PHE B 1 225 ? -48.445 10.802 6.505 1.00 30.27 213 PHE B CA 1
ATOM 4738 C C . PHE B 1 225 ? -47.676 11.046 5.209 1.00 30.27 213 PHE B C 1
ATOM 4739 O O . PHE B 1 225 ? -47.787 10.277 4.253 1.00 30.87 213 PHE B O 1
ATOM 4747 N N . ALA B 1 226 ? -46.894 12.120 5.199 1.00 29.94 214 ALA B N 1
ATOM 4748 C CA . ALA B 1 226 ? -46.078 12.488 4.052 1.00 29.70 214 ALA B CA 1
ATOM 4749 C C . ALA B 1 226 ? -44.634 12.652 4.512 1.00 29.74 214 ALA B C 1
ATOM 4750 O O . ALA B 1 226 ? -44.351 13.461 5.397 1.00 30.05 214 ALA B O 1
ATOM 4752 N N . SER B 1 227 ? -43.733 11.868 3.925 1.00 29.48 215 SER B N 1
ATOM 4753 C CA . SER B 1 227 ? -42.315 11.937 4.250 1.00 29.29 215 SER B CA 1
ATOM 4754 C C . SER B 1 227 ? -41.755 13.286 3.811 1.00 29.24 215 SER B C 1
ATOM 4755 O O . SER B 1 227 ? -42.208 13.846 2.826 1.00 29.33 215 SER B O 1
ATOM 4758 N N . ALA B 1 228 ? -40.768 13.808 4.532 1.00 29.11 216 ALA B N 1
ATOM 4759 C CA . ALA B 1 228 ? -40.166 15.093 4.168 1.00 29.23 216 ALA B CA 1
ATOM 4760 C C . ALA B 1 228 ? -39.523 15.026 2.777 1.00 29.21 216 ALA B C 1
ATOM 4761 O O . ALA B 1 228 ? -39.400 16.042 2.098 1.00 28.79 216 ALA B O 1
ATOM 4763 N N . LEU B 1 229 ? -39.108 13.826 2.368 1.00 29.29 217 LEU B N 1
ATOM 4764 C CA . LEU B 1 229 ? -38.521 13.612 1.051 1.00 29.42 217 LEU B CA 1
ATOM 4765 C C . LEU B 1 229 ? -39.567 13.769 -0.072 1.00 29.64 217 LEU B C 1
ATOM 4766 O O . LEU B 1 229 ? -39.202 13.932 -1.242 1.00 29.49 217 LEU B O 1
ATOM 4771 N N . SER B 1 230 ? -40.854 13.700 0.278 1.00 29.63 218 SER B N 1
ATOM 4772 C CA . SER B 1 230 ? -41.944 13.878 -0.680 1.00 29.56 218 SER B CA 1
ATOM 4773 C C . SER B 1 230 ? -41.859 15.298 -1.265 1.00 29.46 218 SER B C 1
ATOM 4774 O O . SER B 1 230 ? -42.304 15.550 -2.394 1.00 29.40 218 SER B O 1
ATOM 4777 N N . ILE B 1 231 ? -41.299 16.215 -0.473 1.00 29.33 219 ILE B N 1
ATOM 4778 C CA . ILE B 1 231 ? -41.088 17.598 -0.862 1.00 29.55 219 ILE B CA 1
ATOM 4779 C C . ILE B 1 231 ? -39.641 17.645 -1.335 1.00 29.58 219 ILE B C 1
ATOM 4780 O O . ILE B 1 231 ? -38.729 17.706 -0.513 1.00 29.48 219 ILE B O 1
ATOM 4785 N N . GLU B 1 232 ? -39.418 17.593 -2.648 1.00 29.90 220 GLU B N 1
ATOM 4786 C CA . GLU B 1 232 ? -38.048 17.595 -3.172 1.00 30.21 220 GLU B CA 1
ATOM 4787 C C . GLU B 1 232 ? -37.319 18.922 -2.940 1.00 29.91 220 GLU B C 1
ATOM 4788 O O . GLU B 1 232 ? -37.556 19.929 -3.609 1.00 29.81 220 GLU B O 1
ATOM 4794 N N . SER B 1 233 ? -36.437 18.871 -1.945 1.00 29.84 221 SER B N 1
ATOM 4795 C CA . SER B 1 233 ? -35.620 19.987 -1.505 1.00 29.77 221 SER B CA 1
ATOM 4796 C C . SER B 1 233 ? -34.208 19.494 -1.234 1.00 29.78 221 SER B C 1
ATOM 4797 O O . SER B 1 233 ? -34.001 18.361 -0.800 1.00 29.67 221 SER B O 1
ATOM 4800 N N . ASP B 1 234 ? -33.243 20.374 -1.457 1.00 29.85 222 ASP B N 1
ATOM 4801 C CA . ASP B 1 234 ? -31.847 20.059 -1.253 1.00 30.08 222 ASP B CA 1
ATOM 4802 C C . ASP B 1 234 ? -31.431 20.284 0.213 1.00 29.57 222 ASP B C 1
ATOM 4803 O O . ASP B 1 234 ? -30.292 20.023 0.580 1.00 29.33 222 ASP B O 1
ATOM 4808 N N . LYS B 1 235 ? -32.355 20.764 1.046 1.00 29.45 223 LYS B N 1
ATOM 4809 C CA . LYS B 1 235 ? -32.080 21.044 2.455 1.00 29.33 223 LYS B CA 1
ATOM 4810 C C . LYS B 1 235 ? -32.725 20.047 3.428 1.00 28.90 223 LYS B C 1
ATOM 4811 O O . LYS B 1 235 ? -32.579 20.190 4.635 1.00 28.62 223 LYS B O 1
ATOM 4815 N N . VAL B 1 236 ? -33.415 19.037 2.908 1.00 28.87 224 VAL B N 1
ATOM 4816 C CA . VAL B 1 236 ? -34.069 18.038 3.743 1.00 28.93 224 VAL B CA 1
ATOM 4817 C C . VAL B 1 236 ? -33.177 16.813 3.961 1.00 29.26 224 VAL B C 1
ATOM 4818 O O . VAL B 1 236 ? -32.579 16.290 3.020 1.00 29.36 224 VAL B O 1
ATOM 4822 N N . VAL B 1 237 ? -33.095 16.375 5.216 1.00 29.32 225 VAL B N 1
ATOM 4823 C CA . VAL B 1 237 ? -32.336 15.193 5.597 1.00 29.22 225 VAL B CA 1
ATOM 4824 C C . VAL B 1 237 ? -33.281 14.346 6.441 1.00 29.26 225 VAL B C 1
ATOM 4825 O O . VAL B 1 237 ? -33.746 14.793 7.493 1.00 28.91 225 VAL B O 1
ATOM 4829 N N . VAL B 1 238 ? -33.582 13.142 5.967 1.00 29.13 226 VAL B N 1
ATOM 4830 C CA . VAL B 1 238 ? -34.466 12.236 6.676 1.00 29.17 226 VAL B CA 1
ATOM 4831 C C . VAL B 1 238 ? -33.656 11.154 7.397 1.00 29.18 226 VAL B C 1
ATOM 4832 O O . VAL B 1 238 ? -32.672 10.631 6.865 1.00 29.09 226 VAL B O 1
ATOM 4836 N N . ILE B 1 239 ? -34.069 10.866 8.628 1.00 29.22 227 ILE B N 1
ATOM 4837 C CA . ILE B 1 239 ? -33.443 9.861 9.459 1.00 29.29 227 ILE B CA 1
ATOM 4838 C C . ILE B 1 239 ? -34.478 8.773 9.647 1.00 29.27 227 ILE B C 1
ATOM 4839 O O . ILE B 1 239 ? -35.645 9.073 9.903 1.00 29.64 227 ILE B O 1
ATOM 4844 N N . ASP B 1 240 ? -34.071 7.518 9.500 1.00 29.19 228 ASP B N 1
ATOM 4845 C CA . ASP B 1 240 ? -35.000 6.419 9.678 1.00 29.70 228 ASP B CA 1
ATOM 4846 C C . ASP B 1 240 ? -34.231 5.299 10.345 1.00 29.77 228 ASP B C 1
ATOM 4847 O O . ASP B 1 240 ? -33.007 5.352 10.450 1.00 29.50 228 ASP B O 1
ATOM 4852 N N . SER B 1 241 ? -34.961 4.296 10.812 1.00 29.87 229 SER B N 1
ATOM 4853 C CA . SER B 1 241 ? -34.372 3.166 11.500 1.00 29.31 229 SER B CA 1
ATOM 4854 C C . SER B 1 241 ? -35.244 1.931 11.437 1.00 29.22 229 SER B C 1
ATOM 4855 O O . SER B 1 241 ? -36.433 1.993 11.153 1.00 29.36 229 SER B O 1
ATOM 4858 N N . VAL B 1 242 ? -34.615 0.807 11.737 1.00 29.35 230 VAL B N 1
ATOM 4859 C CA . VAL B 1 242 ? -35.262 -0.484 11.775 1.00 29.23 230 VAL B CA 1
ATOM 4860 C C . VAL B 1 242 ? -35.759 -0.738 13.222 1.00 29.08 230 VAL B C 1
ATOM 4861 O O . VAL B 1 242 ? -36.520 -1.667 13.467 1.00 29.26 230 VAL B O 1
ATOM 4865 N N . SER B 1 243 ? -35.368 0.128 14.163 1.00 29.03 231 SER B N 1
ATOM 4866 C CA . SER B 1 243 ? -35.714 -0.024 15.584 1.00 29.34 231 SER B CA 1
ATOM 4867 C C . SER B 1 243 ? -37.174 -0.144 15.999 1.00 29.39 231 SER B C 1
ATOM 4868 O O . SER B 1 243 ? -37.592 -1.201 16.444 1.00 29.48 231 SER B O 1
ATOM 4895 N N . LYS B 1 245 ? -40.012 0.466 14.049 1.00 29.84 233 LYS B N 1
ATOM 4896 C CA . LYS B 1 245 ? -40.803 -0.017 12.931 1.00 29.64 233 LYS B CA 1
ATOM 4897 C C . LYS B 1 245 ? -40.893 -1.544 12.889 1.00 29.51 233 LYS B C 1
ATOM 4898 O O . LYS B 1 245 ? -41.980 -2.096 12.714 1.00 30.05 233 LYS B O 1
ATOM 4904 N N . PHE B 1 246 ? -39.768 -2.220 13.098 1.00 29.16 234 PHE B N 1
ATOM 4905 C CA . PHE B 1 246 ? -39.724 -3.683 13.062 1.00 29.02 234 PHE B CA 1
ATOM 4906 C C . PHE B 1 246 ? -39.375 -4.335 14.406 1.00 29.13 234 PHE B C 1
ATOM 4907 O O . PHE B 1 246 ? -39.128 -5.542 14.458 1.00 29.12 234 PHE B O 1
ATOM 4915 N N . SER B 1 247 ? -39.375 -3.554 15.488 1.00 28.98 235 SER B N 1
ATOM 4916 C CA . SER B 1 247 ? -39.030 -4.063 16.820 1.00 28.96 235 SER B CA 1
ATOM 4917 C C . SER B 1 247 ? -37.650 -4.735 16.732 1.00 29.30 235 SER B C 1
ATOM 4918 O O . SER B 1 247 ? -37.484 -5.909 17.077 1.00 29.41 235 SER B O 1
ATOM 4921 N N . ALA B 1 248 ? -36.684 -3.977 16.213 1.00 29.22 236 ALA B N 1
ATOM 4922 C CA . ALA B 1 248 ? -35.306 -4.433 16.041 1.00 29.39 236 ALA B CA 1
ATOM 4923 C C . ALA B 1 248 ? -34.367 -3.378 16.597 1.00 29.30 236 ALA B C 1
ATOM 4924 O O . ALA B 1 248 ? -33.369 -3.025 15.975 1.00 28.84 236 ALA B O 1
ATOM 4926 N N . CYS B 1 249 ? -34.721 -2.867 17.774 1.00 29.62 237 CYS B N 1
ATOM 4927 C CA . CYS B 1 249 ? -33.938 -1.854 18.475 1.00 29.72 237 CYS B CA 1
ATOM 4928 C C . CYS B 1 249 ? -32.473 -2.223 18.670 1.00 29.25 237 CYS B C 1
ATOM 4929 O O . CYS B 1 249 ? -31.597 -1.377 18.523 1.00 28.70 237 CYS B O 1
ATOM 4932 N N . GLY B 1 250 ? -32.224 -3.488 18.986 1.00 29.00 238 GLY B N 1
ATOM 4933 C CA . GLY B 1 250 ? -30.879 -3.992 19.206 1.00 29.04 238 GLY B CA 1
ATOM 4934 C C . GLY B 1 250 ? -30.037 -4.158 17.960 1.00 29.37 238 GLY B C 1
ATOM 4935 O O . GLY B 1 250 ? -28.850 -4.471 18.058 1.00 29.89 238 GLY B O 1
ATOM 4936 N N . ALA B 1 251 ? -30.634 -3.972 16.787 1.00 29.33 239 ALA B N 1
ATOM 4937 C CA . ALA B 1 251 ? -29.904 -4.097 15.538 1.00 29.48 239 ALA B CA 1
ATOM 4938 C C . ALA B 1 251 ? -28.916 -2.944 15.319 1.00 29.39 239 ALA B C 1
ATOM 4939 O O . ALA B 1 251 ? -27.837 -3.131 14.770 1.00 29.49 239 ALA B O 1
ATOM 4941 N N . ARG B 1 252 ? -29.289 -1.750 15.757 1.00 29.60 240 ARG B N 1
ATOM 4942 C CA . ARG B 1 252 ? -28.450 -0.563 15.604 1.00 29.50 240 ARG B CA 1
ATOM 4943 C C . ARG B 1 252 ? -28.162 -0.337 14.109 1.00 29.28 240 ARG B C 1
ATOM 4944 O O . ARG B 1 252 ? -27.017 -0.190 13.691 1.00 29.01 240 ARG B O 1
ATOM 4952 N N . VAL B 1 253 ? -29.231 -0.353 13.318 1.00 29.08 241 VAL B N 1
ATOM 4953 C CA . VAL B 1 253 ? -29.161 -0.123 11.885 1.00 29.03 241 VAL B CA 1
ATOM 4954 C C . VAL B 1 253 ? -30.176 0.947 11.536 1.00 29.11 241 VAL B C 1
ATOM 4955 O O . VAL B 1 253 ? -31.375 0.779 11.762 1.00 29.51 241 VAL B O 1
ATOM 4959 N N . GLY B 1 254 ? -29.687 2.051 10.998 1.00 29.07 242 GLY B N 1
ATOM 4960 C CA . GLY B 1 254 ? -30.541 3.151 10.607 1.00 29.38 242 GLY B CA 1
ATOM 4961 C C . GLY B 1 254 ? -29.947 3.763 9.372 1.00 29.37 242 GLY B C 1
ATOM 4962 O O . GLY B 1 254 ? -29.093 3.155 8.728 1.00 29.21 242 GLY B O 1
ATOM 4963 N N . CYS B 1 255 ? -30.398 4.959 9.028 1.00 29.63 243 CYS B N 1
ATOM 4964 C CA . CYS B 1 255 ? -29.862 5.612 7.853 1.00 30.06 243 CYS B CA 1
ATOM 4965 C C . CYS B 1 255 ? -30.133 7.091 7.838 1.00 29.39 243 CYS B C 1
ATOM 4966 O O . CYS B 1 255 ? -30.982 7.601 8.563 1.00 28.79 243 CYS B O 1
ATOM 4969 N N . LEU B 1 256 ? -29.380 7.745 6.971 1.00 29.37 244 LEU B N 1
ATOM 4970 C CA . LEU B 1 256 ? -29.457 9.154 6.728 1.00 29.51 244 LEU B CA 1
ATOM 4971 C C . LEU B 1 256 ? -29.787 9.188 5.248 1.00 29.34 244 LEU B C 1
ATOM 4972 O O . LEU B 1 256 ? -29.067 8.593 4.453 1.00 29.44 244 LEU B O 1
ATOM 4977 N N . ILE B 1 257 ? -30.893 9.828 4.880 1.00 29.39 245 ILE B N 1
ATOM 4978 C CA . ILE B 1 257 ? -31.287 9.909 3.474 1.00 29.10 245 ILE B CA 1
ATOM 4979 C C . ILE B 1 257 ? -31.423 11.376 3.111 1.00 29.02 245 ILE B C 1
ATOM 4980 O O . ILE B 1 257 ? -31.996 12.151 3.866 1.00 29.46 245 ILE B O 1
ATOM 4985 N N . THR B 1 258 ? -30.888 11.747 1.955 1.00 29.12 246 THR B N 1
ATOM 4986 C CA . THR B 1 258 ? -30.926 13.122 1.481 1.00 28.76 246 THR B CA 1
ATOM 4987 C C . THR B 1 258 ? -30.544 13.162 0.013 1.00 28.77 246 THR B C 1
ATOM 4988 O O . THR B 1 258 ? -29.820 12.297 -0.452 1.00 28.87 246 THR B O 1
ATOM 4992 N N . ARG B 1 259 ? -31.052 14.160 -0.707 1.00 29.10 247 ARG B N 1
ATOM 4993 C CA . ARG B 1 259 ? -30.772 14.340 -2.140 1.00 29.18 247 ARG B CA 1
ATOM 4994 C C . ARG B 1 259 ? -29.582 15.256 -2.332 1.00 29.00 247 ARG B C 1
ATOM 4995 O O . ARG B 1 259 ? -29.117 15.437 -3.453 1.00 28.71 247 ARG B O 1
ATOM 5003 N N . ASN B 1 260 ? -29.111 15.853 -1.239 1.00 29.02 248 ASN B N 1
ATOM 5004 C CA . ASN B 1 260 ? -27.959 16.732 -1.284 1.00 28.88 248 ASN B CA 1
ATOM 5005 C C . ASN B 1 260 ? -26.711 15.852 -1.339 1.00 29.12 248 ASN B C 1
ATOM 5006 O O . ASN B 1 260 ? -26.280 15.300 -0.322 1.00 28.70 248 ASN B O 1
ATOM 5011 N N . GLU B 1 261 ? -26.157 15.718 -2.546 1.00 29.35 249 GLU B N 1
ATOM 5012 C CA . GLU B 1 261 ? -24.971 14.900 -2.790 1.00 29.50 249 GLU B CA 1
ATOM 5013 C C . GLU B 1 261 ? -23.736 15.397 -2.033 1.00 29.34 249 GLU B C 1
ATOM 5014 O O . GLU B 1 261 ? -22.879 14.604 -1.643 1.00 29.29 249 GLU B O 1
ATOM 5016 N N . GLU B 1 262 ? -23.645 16.705 -1.823 1.00 29.13 250 GLU B N 1
ATOM 5017 C CA . GLU B 1 262 ? -22.520 17.276 -1.101 1.00 29.43 250 GLU B CA 1
ATOM 5018 C C . GLU B 1 262 ? -22.586 16.899 0.386 1.00 29.57 250 GLU B C 1
ATOM 5019 O O . GLU B 1 262 ? -21.580 16.516 0.979 1.00 29.58 250 GLU B O 1
ATOM 5022 N N . LEU B 1 263 ? -23.772 17.001 0.982 1.00 29.38 251 LEU B N 1
ATOM 5023 C CA . LEU B 1 263 ? -23.948 16.673 2.391 1.00 29.42 251 LEU B CA 1
ATOM 5024 C C . LEU B 1 263 ? -23.632 15.200 2.643 1.00 29.60 251 LEU B C 1
ATOM 5025 O O . LEU B 1 263 ? -22.902 14.869 3.579 1.00 29.94 251 LEU B O 1
ATOM 5030 N N . ILE B 1 264 ? -24.175 14.316 1.812 1.00 29.55 252 ILE B N 1
ATOM 5031 C CA . ILE B 1 264 ? -23.920 12.889 1.981 1.00 29.97 252 ILE B CA 1
ATOM 5032 C C . ILE B 1 264 ? -22.429 12.590 1.782 1.00 29.56 252 ILE B C 1
ATOM 5033 O O . ILE B 1 264 ? -21.885 11.731 2.469 1.00 29.44 252 ILE B O 1
ATOM 5038 N N . SER B 1 265 ? -21.776 13.315 0.871 1.00 29.45 253 SER B N 1
ATOM 5039 C CA . SER B 1 265 ? -20.341 13.147 0.625 1.00 29.42 253 SER B CA 1
ATOM 5040 C C . SER B 1 265 ? -19.529 13.575 1.858 1.00 29.34 253 SER B C 1
ATOM 5041 O O . SER B 1 265 ? -18.503 12.969 2.167 1.00 29.30 253 SER B O 1
ATOM 5044 N N . HIS B 1 266 ? -19.971 14.627 2.546 1.00 29.23 254 HIS B N 1
ATOM 5045 C CA . HIS B 1 266 ? -19.284 15.069 3.766 1.00 28.97 254 HIS B CA 1
ATOM 5046 C C . HIS B 1 266 ? -19.579 14.093 4.904 1.00 28.93 254 HIS B C 1
ATOM 5047 O O . HIS B 1 266 ? -18.713 13.826 5.727 1.00 28.80 254 HIS B O 1
ATOM 5054 N N . ALA B 1 267 ? -20.806 13.577 4.956 1.00 29.09 255 ALA B N 1
ATOM 5055 C CA . ALA B 1 267 ? -21.196 12.616 5.986 1.00 29.25 255 ALA B CA 1
ATOM 5056 C C . ALA B 1 267 ? -20.420 11.319 5.826 1.00 29.62 255 ALA B C 1
ATOM 5057 O O . ALA B 1 267 ? -20.165 10.613 6.798 1.00 29.51 255 ALA B O 1
ATOM 5067 N N . LYS B 1 269 ? -17.284 10.983 5.025 1.00 29.68 257 LYS B N 1
ATOM 5068 C CA . LYS B 1 269 ? -15.970 11.073 5.654 1.00 30.02 257 LYS B CA 1
ATOM 5069 C C . LYS B 1 269 ? -16.078 10.654 7.119 1.00 29.69 257 LYS B C 1
ATOM 5070 O O . LYS B 1 269 ? -15.168 10.034 7.653 1.00 29.99 257 LYS B O 1
ATOM 5076 N N . LEU B 1 270 ? -17.187 10.996 7.767 1.00 29.62 258 LEU B N 1
ATOM 5077 C CA . LEU B 1 270 ? -17.387 10.631 9.174 1.00 29.76 258 LEU B CA 1
ATOM 5078 C C . LEU B 1 270 ? -17.689 9.141 9.288 1.00 29.68 258 LEU B C 1
ATOM 5079 O O . LEU B 1 270 ? -17.274 8.485 10.245 1.00 29.71 258 LEU B O 1
ATOM 5084 N N . ALA B 1 271 ? -18.432 8.619 8.317 1.00 29.59 259 ALA B N 1
ATOM 5085 C CA . ALA B 1 271 ? -18.773 7.204 8.285 1.00 29.24 259 ALA B CA 1
ATOM 5086 C C . ALA B 1 271 ? -17.507 6.363 8.100 1.00 29.50 259 ALA B C 1
ATOM 5087 O O . ALA B 1 271 ? -17.403 5.265 8.643 1.00 29.52 259 ALA B O 1
ATOM 5089 N N . GLN B 1 272 ? -16.549 6.887 7.333 1.00 29.67 260 GLN B N 1
ATOM 5090 C CA . GLN B 1 272 ? -15.275 6.197 7.071 1.00 29.73 260 GLN B CA 1
ATOM 5091 C C . GLN B 1 272 ? -14.380 6.125 8.315 1.00 29.20 260 GLN B C 1
ATOM 5092 O O . GLN B 1 272 ? -13.692 5.131 8.510 1.00 29.00 260 GLN B O 1
ATOM 5098 N N . GLY B 1 273 ? -14.401 7.155 9.157 1.00 29.03 261 GLY B N 1
ATOM 5099 C CA . GLY B 1 273 ? -13.603 7.149 10.393 1.00 29.38 261 GLY B CA 1
ATOM 5100 C C . GLY B 1 273 ? -14.079 6.048 11.329 1.00 29.29 261 GLY B C 1
ATOM 5101 O O . GLY B 1 273 ? -13.299 5.374 11.982 1.00 29.61 261 GLY B O 1
ATOM 5102 N N . ARG B 1 274 ? -15.389 5.892 11.368 1.00 29.46 262 ARG B N 1
ATOM 5103 C CA . ARG B 1 274 ? -16.096 4.886 12.146 1.00 29.63 262 ARG B CA 1
ATOM 5104 C C . ARG B 1 274 ? -15.956 3.487 11.471 1.00 29.55 262 ARG B C 1
ATOM 5105 O O . ARG B 1 274 ? -16.243 2.463 12.080 1.00 29.52 262 ARG B O 1
ATOM 5113 N N . LEU B 1 275 ? -15.588 3.471 10.190 1.00 29.34 263 LEU B N 1
ATOM 5114 C CA . LEU B 1 275 ? -15.363 2.251 9.393 1.00 29.36 263 LEU B CA 1
ATOM 5115 C C . LEU B 1 275 ? -16.621 1.656 8.763 1.00 29.56 263 LEU B C 1
ATOM 5116 O O . LEU B 1 275 ? -16.742 1.662 7.531 1.00 29.64 263 LEU B O 1
ATOM 5121 N N . ALA B 1 276 ? -17.544 1.148 9.581 1.00 29.44 264 ALA B N 1
ATOM 5122 C CA . ALA B 1 276 ? -18.771 0.554 9.056 1.00 29.30 264 ALA B CA 1
ATOM 5123 C C . ALA B 1 276 ? -19.832 0.266 10.119 1.00 29.54 264 ALA B C 1
ATOM 5124 O O . ALA B 1 276 ? -19.523 0.259 11.306 1.00 30.10 264 ALA B O 1
ATOM 5126 N N . PRO B 1 277 ? -21.101 0.051 9.699 1.00 29.64 265 PRO B N 1
ATOM 5127 C CA . PRO B 1 277 ? -22.142 -0.317 10.669 1.00 29.51 265 PRO B CA 1
ATOM 5128 C C . PRO B 1 277 ? -22.021 -1.832 10.923 1.00 29.35 265 PRO B C 1
ATOM 5129 O O . PRO B 1 277 ? -21.182 -2.468 10.294 1.00 29.28 265 PRO B O 1
ATOM 5133 N N . PRO B 1 278 ? -22.836 -2.407 11.836 1.00 29.57 266 PRO B N 1
ATOM 5134 C CA . PRO B 1 278 ? -22.736 -3.857 12.106 1.00 29.42 266 PRO B CA 1
ATOM 5135 C C . PRO B 1 278 ? -23.117 -4.718 10.910 1.00 29.51 266 PRO B C 1
ATOM 5136 O O . PRO B 1 278 ? -24.191 -4.553 10.365 1.00 30.21 266 PRO B O 1
ATOM 5140 N N . LEU B 1 279 ? -22.256 -5.656 10.530 1.00 29.32 267 LEU B N 1
ATOM 5141 C CA . LEU B 1 279 ? -22.508 -6.500 9.366 1.00 28.88 267 LEU B CA 1
ATOM 5142 C C . LEU B 1 279 ? -23.742 -7.398 9.426 1.00 28.98 267 LEU B C 1
ATOM 5143 O O . LEU B 1 279 ? -24.612 -7.295 8.561 1.00 29.25 267 LEU B O 1
ATOM 5148 N N . LEU B 1 280 ? -23.818 -8.285 10.417 1.00 29.14 268 LEU B N 1
ATOM 5149 C CA . LEU B 1 280 ? -24.964 -9.211 10.510 1.00 29.14 268 LEU B CA 1
ATOM 5150 C C . LEU B 1 280 ? -26.301 -8.489 10.612 1.00 29.24 268 LEU B C 1
ATOM 5151 O O . LEU B 1 280 ? -27.286 -8.928 10.033 1.00 29.04 268 LEU B O 1
ATOM 5156 N N . GLU B 1 281 ? -26.331 -7.381 11.343 1.00 29.53 269 GLU B N 1
ATOM 5157 C CA . GLU B 1 281 ? -27.557 -6.604 11.474 1.00 29.85 269 GLU B CA 1
ATOM 5158 C C . GLU B 1 281 ? -27.984 -6.016 10.151 1.00 29.63 269 GLU B C 1
ATOM 5159 O O . GLU B 1 281 ? -29.178 -5.890 9.910 1.00 29.61 269 GLU B O 1
ATOM 5165 N N . GLN B 1 282 ? -27.026 -5.622 9.312 1.00 29.35 270 GLN B N 1
ATOM 5166 C CA . GLN B 1 282 ? -27.371 -5.087 7.995 1.00 29.11 270 GLN B CA 1
ATOM 5167 C C . GLN B 1 282 ? -27.946 -6.194 7.122 1.00 29.06 270 GLN B C 1
ATOM 5168 O O . GLN B 1 282 ? -28.912 -5.957 6.408 1.00 29.18 270 GLN B O 1
ATOM 5174 N N . ILE B 1 283 ? -27.359 -7.389 7.185 1.00 28.84 271 ILE B N 1
ATOM 5175 C CA . ILE B 1 283 ? -27.844 -8.530 6.400 1.00 28.98 271 ILE B CA 1
ATOM 5176 C C . ILE B 1 283 ? -29.286 -8.864 6.782 1.00 29.24 271 ILE B C 1
ATOM 5177 O O . ILE B 1 283 ? -30.114 -9.103 5.905 1.00 29.19 271 ILE B O 1
ATOM 5182 N N . GLY B 1 284 ? -29.585 -8.862 8.078 1.00 29.29 272 GLY B N 1
ATOM 5183 C CA . GLY B 1 284 ? -30.939 -9.137 8.557 1.00 29.11 272 GLY B CA 1
ATOM 5184 C C . GLY B 1 284 ? -31.920 -8.020 8.227 1.00 29.00 272 GLY B C 1
ATOM 5185 O O . GLY B 1 284 ? -33.090 -8.282 7.970 1.00 28.90 272 GLY B O 1
ATOM 5186 N N . SER B 1 285 ? -31.449 -6.772 8.232 1.00 29.11 273 SER B N 1
ATOM 5187 C CA . SER B 1 285 ? -32.306 -5.608 7.931 1.00 28.92 273 SER B CA 1
ATOM 5188 C C . SER B 1 285 ? -32.846 -5.593 6.501 1.00 29.18 273 SER B C 1
ATOM 5189 O O . SER B 1 285 ? -33.893 -5.001 6.241 1.00 29.31 273 SER B O 1
ATOM 5192 N N . VAL B 1 286 ? -32.127 -6.224 5.576 1.00 29.25 274 VAL B N 1
ATOM 5193 C CA . VAL B 1 286 ? -32.558 -6.302 4.182 1.00 29.13 274 VAL B CA 1
ATOM 5194 C C . VAL B 1 286 ? -33.886 -7.073 4.110 1.00 29.28 274 VAL B C 1
ATOM 5195 O O . VAL B 1 286 ? -34.763 -6.745 3.306 1.00 29.27 274 VAL B O 1
ATOM 5199 N N . GLY B 1 287 ? -34.023 -8.091 4.959 1.00 29.31 275 GLY B N 1
ATOM 5200 C CA . GLY B 1 287 ? -35.233 -8.897 5.026 1.00 29.14 275 GLY B CA 1
ATOM 5201 C C . GLY B 1 287 ? -36.388 -8.130 5.644 1.00 29.03 275 GLY B C 1
ATOM 5202 O O . GLY B 1 287 ? -37.521 -8.252 5.199 1.00 29.12 275 GLY B O 1
ATOM 5203 N N . LEU B 1 288 ? -36.105 -7.345 6.680 1.00 29.08 276 LEU B N 1
ATOM 5204 C CA . LEU B 1 288 ? -37.144 -6.554 7.349 1.00 28.97 276 LEU B CA 1
ATOM 5205 C C . LEU B 1 288 ? -37.728 -5.520 6.400 1.00 29.16 276 LEU B C 1
ATOM 5206 O O . LEU B 1 288 ? -38.944 -5.366 6.316 1.00 28.99 276 LEU B O 1
ATOM 5211 N N . LEU B 1 289 ? -36.857 -4.825 5.674 1.00 29.28 277 LEU B N 1
ATOM 5212 C CA . LEU B 1 289 ? -37.295 -3.810 4.720 1.00 29.28 277 LEU B CA 1
ATOM 5213 C C . LEU B 1 289 ? -38.105 -4.353 3.549 1.00 29.42 277 LEU B C 1
ATOM 5214 O O . LEU B 1 289 ? -38.848 -3.594 2.946 1.00 29.55 277 LEU B O 1
ATOM 5219 N N . ASN B 1 290 ? -37.966 -5.639 3.219 1.00 29.43 278 ASN B N 1
ATOM 5220 C CA . ASN B 1 290 ? -38.746 -6.237 2.129 1.00 29.61 278 ASN B CA 1
ATOM 5221 C C . ASN B 1 290 ? -40.090 -6.811 2.596 1.00 29.51 278 ASN B C 1
ATOM 5222 O O . ASN B 1 290 ? -40.825 -7.378 1.789 1.00 29.57 278 ASN B O 1
ATOM 5227 N N . LEU B 1 291 ? -40.415 -6.685 3.883 1.00 29.44 279 LEU B N 1
ATOM 5228 C CA . LEU B 1 291 ? -41.691 -7.194 4.402 1.00 29.40 279 LEU B CA 1
ATOM 5229 C C . LEU B 1 291 ? -42.885 -6.612 3.670 1.00 29.65 279 LEU B C 1
ATOM 5230 O O . LEU B 1 291 ? -42.895 -5.434 3.309 1.00 29.81 279 LEU B O 1
ATOM 5235 N N . ASP B 1 292 ? -43.900 -7.453 3.490 1.00 29.90 280 ASP B N 1
ATOM 5236 C CA . ASP B 1 292 ? -45.118 -7.076 2.778 1.00 30.20 280 ASP B CA 1
ATOM 5237 C C . ASP B 1 292 ? -46.027 -6.131 3.574 1.00 29.79 280 ASP B C 1
ATOM 5238 O O . ASP B 1 292 ? -45.803 -5.857 4.753 1.00 29.33 280 ASP B O 1
ATOM 5243 N N . ASP B 1 293 ? -47.065 -5.659 2.892 1.00 29.76 281 ASP B N 1
ATOM 5244 C CA . ASP B 1 293 ? -48.045 -4.739 3.443 1.00 29.80 281 ASP B CA 1
ATOM 5245 C C . ASP B 1 293 ? -48.754 -5.272 4.696 1.00 29.59 281 ASP B C 1
ATOM 5246 O O . ASP B 1 293 ? -48.990 -4.519 5.646 1.00 29.44 281 ASP B O 1
ATOM 5251 N N . SER B 1 294 ? -49.081 -6.561 4.694 1.00 29.35 282 SER B N 1
ATOM 5252 C CA . SER B 1 294 ? -49.745 -7.197 5.830 1.00 29.45 282 SER B CA 1
ATOM 5253 C C . SER B 1 294 ? -49.017 -6.957 7.151 1.00 29.53 282 SER B C 1
ATOM 5254 O O . SER B 1 294 ? -49.657 -6.727 8.182 1.00 29.63 282 SER B O 1
ATOM 5257 N N . PHE B 1 295 ? -47.685 -7.028 7.124 1.00 29.27 283 PHE B N 1
ATOM 5258 C CA . PHE B 1 295 ? -46.910 -6.812 8.330 1.00 29.02 283 PHE B CA 1
ATOM 5259 C C . PHE B 1 295 ? -47.120 -5.422 8.923 1.00 29.34 283 PHE B C 1
ATOM 5260 O O . PHE B 1 295 ? -47.340 -5.286 10.130 1.00 29.26 283 PHE B O 1
ATOM 5268 N N . PHE B 1 296 ? -47.032 -4.395 8.082 1.00 29.40 284 PHE B N 1
ATOM 5269 C CA . PHE B 1 296 ? -47.202 -3.026 8.559 1.00 29.38 284 PHE B CA 1
ATOM 5270 C C . PHE B 1 296 ? -48.623 -2.772 9.045 1.00 29.42 284 PHE B C 1
ATOM 5271 O O . PHE B 1 296 ? -48.816 -1.995 9.980 1.00 29.62 284 PHE B O 1
ATOM 5279 N N . ASP B 1 297 ? -49.606 -3.420 8.417 1.00 29.35 285 ASP B N 1
ATOM 5280 C CA . ASP B 1 297 ? -51.008 -3.291 8.840 1.00 29.57 285 ASP B CA 1
ATOM 5281 C C . ASP B 1 297 ? -51.150 -3.818 10.272 1.00 29.57 285 ASP B C 1
ATOM 5282 O O . ASP B 1 297 ? -51.817 -3.213 11.108 1.00 29.39 285 ASP B O 1
ATOM 5287 N N . PHE B 1 298 ? -50.527 -4.962 10.537 1.00 29.47 286 PHE B N 1
ATOM 5288 C CA . PHE B 1 298 ? -50.579 -5.578 11.856 1.00 29.32 286 PHE B CA 1
ATOM 5289 C C . PHE B 1 298 ? -49.934 -4.701 12.914 1.00 29.40 286 PHE B C 1
ATOM 5290 O O . PHE B 1 298 ? -50.503 -4.518 13.986 1.00 29.65 286 PHE B O 1
ATOM 5298 N N . VAL B 1 299 ? -48.758 -4.154 12.610 1.00 29.26 287 VAL B N 1
ATOM 5299 C CA . VAL B 1 299 ? -48.042 -3.295 13.556 1.00 29.21 287 VAL B CA 1
ATOM 5300 C C . VAL B 1 299 ? -48.827 -2.021 13.836 1.00 29.21 287 VAL B C 1
ATOM 5301 O O . VAL B 1 299 ? -49.056 -1.680 14.993 1.00 29.20 287 VAL B O 1
ATOM 5305 N N . ARG B 1 300 ? -49.249 -1.339 12.775 1.00 29.09 288 ARG B N 1
ATOM 5306 C CA . ARG B 1 300 ? -50.012 -0.101 12.900 1.00 29.14 288 ARG B CA 1
ATOM 5307 C C . ARG B 1 300 ? -51.270 -0.302 13.744 1.00 28.99 288 ARG B C 1
ATOM 5308 O O . ARG B 1 300 ? -51.532 0.473 14.659 1.00 28.57 288 ARG B O 1
ATOM 5316 N N . GLU B 1 301 ? -52.033 -1.349 13.438 1.00 29.10 289 GLU B N 1
ATOM 5317 C CA . GLU B 1 301 ? -53.273 -1.638 14.163 1.00 29.40 289 GLU B CA 1
ATOM 5318 C C . GLU B 1 301 ? -53.062 -2.146 15.577 1.00 29.18 289 GLU B C 1
ATOM 5319 O O . GLU B 1 301 ? -53.912 -1.924 16.433 1.00 29.24 289 GLU B O 1
ATOM 5325 N N . THR B 1 302 ? -51.956 -2.832 15.829 1.00 29.01 290 THR B N 1
ATOM 5326 C CA . THR B 1 302 ? -51.679 -3.299 17.176 1.00 28.86 290 THR B CA 1
ATOM 5327 C C . THR B 1 302 ? -51.515 -2.057 18.052 1.00 28.96 290 THR B C 1
ATOM 5328 O O . THR B 1 302 ? -52.169 -1.945 19.081 1.00 28.83 290 THR B O 1
ATOM 5332 N N . TYR B 1 303 ? -50.684 -1.111 17.617 1.00 28.98 291 TYR B N 1
ATOM 5333 C CA . TYR B 1 303 ? -50.484 0.127 18.383 1.00 28.98 291 TYR B CA 1
ATOM 5334 C C . TYR B 1 303 ? -51.711 1.022 18.436 1.00 29.03 291 TYR B C 1
ATOM 5335 O O . TYR B 1 303 ? -51.892 1.742 19.405 1.00 29.15 291 TYR B O 1
ATOM 5344 N N . ARG B 1 304 ? -52.555 0.982 17.411 1.00 29.27 292 ARG B N 1
ATOM 5345 C CA . ARG B 1 304 ? -53.758 1.803 17.416 1.00 29.31 292 ARG B CA 1
ATOM 5346 C C . ARG B 1 304 ? -54.661 1.371 18.561 1.00 29.30 292 ARG B C 1
ATOM 5347 O O . ARG B 1 304 ? -55.114 2.192 19.343 1.00 29.08 292 ARG B O 1
ATOM 5355 N N . GLU B 1 305 ? -54.905 0.069 18.651 1.00 29.44 293 GLU B N 1
ATOM 5356 C CA . GLU B 1 305 ? -55.782 -0.486 19.672 1.00 29.88 293 GLU B CA 1
ATOM 5357 C C . GLU B 1 305 ? -55.211 -0.252 21.079 1.00 29.40 293 GLU B C 1
ATOM 5358 O O . GLU B 1 305 ? -55.966 -0.039 22.022 1.00 29.05 293 GLU B O 1
ATOM 5364 N N . ARG B 1 306 ? -53.884 -0.280 21.211 1.00 29.27 294 ARG B N 1
ATOM 5365 C CA . ARG B 1 306 ? -53.230 -0.028 22.497 1.00 29.05 294 ARG B CA 1
ATOM 5366 C C . ARG B 1 306 ? -53.386 1.422 22.924 1.00 29.00 294 ARG B C 1
ATOM 5367 O O . ARG B 1 306 ? -53.747 1.701 24.067 1.00 28.73 294 ARG B O 1
ATOM 5375 N N . VAL B 1 307 ? -53.086 2.339 22.009 1.00 28.96 295 VAL B N 1
ATOM 5376 C CA . VAL B 1 307 ? -53.224 3.763 22.290 1.00 28.98 295 VAL B CA 1
ATOM 5377 C C . VAL B 1 307 ? -54.675 4.066 22.675 1.00 28.95 295 VAL B C 1
ATOM 5378 O O . VAL B 1 307 ? -54.910 4.736 23.664 1.00 28.73 295 VAL B O 1
ATOM 5382 N N . GLU B 1 308 ? -55.631 3.564 21.892 1.00 29.35 296 GLU B N 1
ATOM 5383 C CA . GLU B 1 308 ? -57.062 3.765 22.168 1.00 29.98 296 GLU B CA 1
ATOM 5384 C C . GLU B 1 308 ? -57.444 3.267 23.558 1.00 29.16 296 GLU B C 1
ATOM 5385 O O . GLU B 1 308 ? -58.189 3.935 24.264 1.00 29.05 296 GLU B O 1
ATOM 5391 N N . THR B 1 309 ? -56.937 2.096 23.937 1.00 28.92 297 THR B N 1
ATOM 5392 C CA . THR B 1 309 ? -57.213 1.511 25.252 1.00 28.82 297 THR B CA 1
ATOM 5393 C C . THR B 1 309 ? -56.800 2.455 26.382 1.00 29.03 297 THR B C 1
ATOM 5394 O O . THR B 1 309 ? -57.569 2.685 27.316 1.00 28.93 297 THR B O 1
ATOM 5398 N N . VAL B 1 310 ? -55.586 2.995 26.289 1.00 29.07 298 VAL B N 1
ATOM 5399 C CA . VAL B 1 310 ? -55.080 3.912 27.310 1.00 29.01 298 VAL B CA 1
ATOM 5400 C C . VAL B 1 310 ? -55.901 5.193 27.329 1.00 28.89 298 VAL B C 1
ATOM 5401 O O . VAL B 1 310 ? -56.282 5.646 28.400 1.00 28.58 298 VAL B O 1
ATOM 5405 N N . LEU B 1 311 ? -56.171 5.767 26.155 1.00 28.90 299 LEU B N 1
ATOM 5406 C CA . LEU B 1 311 ? -56.962 6.995 26.062 1.00 28.92 299 LEU B CA 1
ATOM 5407 C C . LEU B 1 311 ? -58.328 6.840 26.742 1.00 28.95 299 LEU B C 1
ATOM 5408 O O . LEU B 1 311 ? -58.777 7.741 27.443 1.00 28.61 299 LEU B O 1
ATOM 5413 N N . LYS B 1 312 ? -58.980 5.702 26.520 1.00 29.18 300 LYS B N 1
ATOM 5414 C CA . LYS B 1 312 ? -60.275 5.426 27.130 1.00 29.39 300 LYS B CA 1
ATOM 5415 C C . LYS B 1 312 ? -60.137 5.330 28.645 1.00 29.34 300 LYS B C 1
ATOM 5416 O O . LYS B 1 312 ? -60.928 5.921 29.363 1.00 29.31 300 LYS B O 1
ATOM 5422 N N . LYS B 1 313 ? -59.128 4.604 29.123 1.00 29.16 301 LYS B N 1
ATOM 5423 C CA . LYS B 1 313 ? -58.901 4.464 30.568 1.00 29.03 301 LYS B CA 1
ATOM 5424 C C . LYS B 1 313 ? -58.574 5.765 31.268 1.00 28.98 301 LYS B C 1
ATOM 5425 O O . LYS B 1 313 ? -59.013 5.971 32.396 1.00 29.15 301 LYS B O 1
ATOM 5431 N N . LEU B 1 314 ? -57.802 6.634 30.622 1.00 29.04 302 LEU B N 1
ATOM 5432 C CA . LEU B 1 314 ? -57.463 7.935 31.209 1.00 29.17 302 LEU B CA 1
ATOM 5433 C C . LEU B 1 314 ? -58.717 8.804 31.317 1.00 29.31 302 LEU B C 1
ATOM 5434 O O . LEU B 1 314 ? -58.913 9.507 32.306 1.00 29.07 302 LEU B O 1
ATOM 5439 N N . GLU B 1 315 ? -59.555 8.744 30.284 1.00 29.58 303 GLU B N 1
ATOM 5440 C CA . GLU B 1 315 ? -60.794 9.506 30.223 1.00 29.71 303 GLU B CA 1
ATOM 5441 C C . GLU B 1 315 ? -61.790 9.028 31.288 1.00 29.40 303 GLU B C 1
ATOM 5442 O O . GLU B 1 315 ? -62.400 9.842 31.976 1.00 29.23 303 GLU B O 1
ATOM 5448 N N . GLU B 1 316 ? -61.939 7.710 31.418 1.00 29.19 304 GLU B N 1
ATOM 5449 C CA . GLU B 1 316 ? -62.842 7.104 32.394 1.00 29.27 304 GLU B CA 1
ATOM 5450 C C . GLU B 1 316 ? -62.475 7.404 33.842 1.00 29.37 304 GLU B C 1
ATOM 5451 O O . GLU B 1 316 ? -63.352 7.403 34.713 1.00 29.61 304 GLU B O 1
ATOM 5457 N N . HIS B 1 317 ? -61.186 7.632 34.104 1.00 29.41 305 HIS B N 1
ATOM 5458 C CA . HIS B 1 317 ? -60.706 7.961 35.460 1.00 29.44 305 HIS B CA 1
ATOM 5459 C C . HIS B 1 317 ? -60.669 9.474 35.744 1.00 29.48 305 HIS B C 1
ATOM 5460 O O . HIS B 1 317 ? -60.006 9.919 36.681 1.00 29.66 305 HIS B O 1
ATOM 5467 N N . GLY B 1 318 ? -61.368 10.262 34.930 1.00 29.47 306 GLY B N 1
ATOM 5468 C CA . GLY B 1 318 ? -61.453 11.705 35.117 1.00 29.38 306 GLY B CA 1
ATOM 5469 C C . GLY B 1 318 ? -60.275 12.569 34.725 1.00 29.31 306 GLY B C 1
ATOM 5470 O O . GLY B 1 318 ? -60.307 13.775 34.955 1.00 29.31 306 GLY B O 1
ATOM 5471 N N . LEU B 1 319 ? -59.239 11.990 34.127 1.00 29.53 307 LEU B N 1
ATOM 5472 C CA . LEU B 1 319 ? -58.083 12.792 33.736 1.00 29.68 307 LEU B CA 1
ATOM 5473 C C . LEU B 1 319 ? -58.521 13.569 32.491 1.00 29.76 307 LEU B C 1
ATOM 5474 O O . LEU B 1 319 ? -58.993 12.982 31.519 1.00 29.82 307 LEU B O 1
ATOM 5479 N N . LYS B 1 320 ? -58.367 14.889 32.540 1.00 29.83 308 LYS B N 1
ATOM 5480 C CA . LYS B 1 320 ? -58.796 15.770 31.455 1.00 29.80 308 LYS B CA 1
ATOM 5481 C C . LYS B 1 320 ? -57.749 16.144 30.418 1.00 30.00 308 LYS B C 1
ATOM 5482 O O . LYS B 1 320 ? -57.924 15.865 29.230 1.00 30.38 308 LYS B O 1
ATOM 5484 N N . ARG B 1 321 ? -56.661 16.757 30.866 1.00 29.88 309 ARG B N 1
ATOM 5485 C CA . ARG B 1 321 ? -55.623 17.248 29.962 1.00 30.10 309 ARG B CA 1
ATOM 5486 C C . ARG B 1 321 ? -54.562 16.223 29.468 1.00 29.71 309 ARG B C 1
ATOM 5487 O O . ARG B 1 321 ? -53.529 16.008 30.101 1.00 29.70 309 ARG B O 1
ATOM 5495 N N . PHE B 1 322 ? -54.852 15.589 28.329 1.00 29.41 310 PHE B N 1
ATOM 5496 C CA . PHE B 1 322 ? -53.939 14.629 27.692 1.00 29.16 310 PHE B CA 1
ATOM 5497 C C . PHE B 1 322 ? -54.112 14.722 26.174 1.00 29.18 310 PHE B C 1
ATOM 5498 O O . PHE B 1 322 ? -55.135 15.201 25.686 1.00 28.90 310 PHE B O 1
ATOM 5506 N N . THR B 1 323 ? -53.103 14.277 25.435 1.00 29.45 311 THR B N 1
ATOM 5507 C CA . THR B 1 323 ? -53.125 14.356 23.978 1.00 29.76 311 THR B CA 1
ATOM 5508 C C . THR B 1 323 ? -53.464 13.054 23.293 1.00 29.51 311 THR B C 1
ATOM 5509 O O . THR B 1 323 ? -53.032 11.995 23.723 1.00 29.64 311 THR B O 1
ATOM 5513 N N . LYS B 1 324 ? -54.229 13.158 22.212 1.00 29.70 312 LYS B N 1
ATOM 5514 C CA . LYS B 1 324 ? -54.607 12.013 21.395 1.00 29.91 312 LYS B CA 1
ATOM 5515 C C . LYS B 1 324 ? -53.594 12.047 20.244 1.00 29.21 312 LYS B C 1
ATOM 5516 O O . LYS B 1 324 ? -53.668 12.918 19.380 1.00 29.16 312 LYS B O 1
ATOM 5522 N N . PRO B 1 325 ? -52.626 11.115 20.241 1.00 28.89 313 PRO B N 1
ATOM 5523 C CA . PRO B 1 325 ? -51.612 11.143 19.192 1.00 29.06 313 PRO B CA 1
ATOM 5524 C C . PRO B 1 325 ? -52.082 10.684 17.817 1.00 29.02 313 PRO B C 1
ATOM 5525 O O . PRO B 1 325 ? -52.940 9.805 17.712 1.00 28.86 313 PRO B O 1
ATOM 5529 N N . SER B 1 326 ? -51.518 11.296 16.781 1.00 28.93 314 SER B N 1
ATOM 5530 C CA . SER B 1 326 ? -51.824 10.946 15.399 1.00 29.21 314 SER B CA 1
ATOM 5531 C C . SER B 1 326 ? -50.852 9.865 14.927 1.00 29.25 314 SER B C 1
ATOM 5532 O O . SER B 1 326 ? -51.088 9.216 13.909 1.00 29.79 314 SER B O 1
ATOM 5535 N N . GLY B 1 327 ? -49.756 9.685 15.663 1.00 29.06 315 GLY B N 1
ATOM 5536 C CA . GLY B 1 327 ? -48.748 8.691 15.330 1.00 29.19 315 GLY B CA 1
ATOM 5537 C C . GLY B 1 327 ? -47.886 8.294 16.509 1.00 28.93 315 GLY B C 1
ATOM 5538 O O . GLY B 1 327 ? -48.006 8.851 17.597 1.00 28.86 315 GLY B O 1
ATOM 5539 N N . ALA B 1 328 ? -47.006 7.326 16.273 1.00 29.04 316 ALA B N 1
ATOM 5540 C CA . ALA B 1 328 ? -46.106 6.767 17.292 1.00 29.14 316 ALA B CA 1
ATOM 5541 C C . ALA B 1 328 ? -46.930 6.059 18.373 1.00 29.09 316 ALA B C 1
ATOM 5542 O O . ALA B 1 328 ? -48.136 5.895 18.217 1.00 28.91 316 ALA B O 1
ATOM 5544 N N . PHE B 1 329 ? -46.286 5.611 19.446 1.00 29.21 317 PHE B N 1
ATOM 5545 C CA . PHE B 1 329 ? -46.996 4.910 20.532 1.00 29.00 317 PHE B CA 1
ATOM 5546 C C . PHE B 1 329 ? -46.848 5.560 21.918 1.00 28.56 317 PHE B C 1
ATOM 5547 O O . PHE B 1 329 ? -46.834 4.884 22.947 1.00 28.09 317 PHE B O 1
ATOM 5555 N N . TYR B 1 330 ? -46.788 6.887 21.933 1.00 28.48 318 TYR B N 1
ATOM 5556 C CA . TYR B 1 330 ? -46.661 7.627 23.175 1.00 28.30 318 TYR B CA 1
ATOM 5557 C C . TYR B 1 330 ? -47.865 8.516 23.436 1.00 28.72 318 TYR B C 1
ATOM 5558 O O . TYR B 1 330 ? -48.474 9.057 22.511 1.00 28.82 318 TYR B O 1
ATOM 5567 N N . ILE B 1 331 ? -48.192 8.664 24.711 1.00 28.94 319 ILE B N 1
ATOM 5568 C CA . ILE B 1 331 ? -49.282 9.508 25.139 1.00 28.90 319 ILE B CA 1
ATOM 5569 C C . ILE B 1 331 ? -48.718 10.427 26.203 1.00 29.00 319 ILE B C 1
ATOM 5570 O O . ILE B 1 331 ? -48.161 9.965 27.193 1.00 28.54 319 ILE B O 1
ATOM 5575 N N . THR B 1 332 ? -48.854 11.727 25.966 1.00 29.35 320 THR B N 1
ATOM 5576 C CA . THR B 1 332 ? -48.397 12.753 26.878 1.00 29.40 320 THR B CA 1
ATOM 5577 C C . THR B 1 332 ? -49.617 13.280 27.634 1.00 29.40 320 THR B C 1
ATOM 5578 O O . THR B 1 332 ? -50.644 13.596 27.022 1.00 29.43 320 THR B O 1
ATOM 5582 N N . ALA B 1 333 ? -49.505 13.373 28.958 1.00 29.26 321 ALA B N 1
ATOM 5583 C CA . ALA B 1 333 ? -50.612 13.831 29.783 1.00 29.37 321 ALA B CA 1
ATOM 5584 C C . ALA B 1 333 ? -50.184 14.699 30.952 1.00 29.38 321 ALA B C 1
ATOM 5585 O O . ALA B 1 333 ? -49.100 14.521 31.502 1.00 29.10 321 ALA B O 1
ATOM 5587 N N . GLU B 1 334 ? -51.063 15.631 31.325 1.00 29.58 322 GLU B N 1
ATOM 5588 C CA . GLU B 1 334 ? -50.841 16.533 32.456 1.00 29.60 322 GLU B CA 1
ATOM 5589 C C . GLU B 1 334 ? -51.631 15.967 33.630 1.00 29.32 322 GLU B C 1
ATOM 5590 O O . GLU B 1 334 ? -52.830 15.719 33.506 1.00 29.29 322 GLU B O 1
ATOM 5592 N N . LEU B 1 335 ? -50.952 15.748 34.752 1.00 29.23 323 LEU B N 1
ATOM 5593 C CA . LEU B 1 335 ? -51.580 15.208 35.950 1.00 29.35 323 LEU B CA 1
ATOM 5594 C C . LEU B 1 335 ? -51.921 16.360 36.885 1.00 29.30 323 LEU B C 1
ATOM 5595 O O . LEU B 1 335 ? -51.313 17.422 36.784 1.00 29.43 323 LEU B O 1
ATOM 5600 N N . PRO B 1 336 ? -52.880 16.156 37.807 1.00 29.28 324 PRO B N 1
ATOM 5601 C CA . PRO B 1 336 ? -53.253 17.197 38.767 1.00 29.33 324 PRO B CA 1
ATOM 5602 C C . PRO B 1 336 ? -52.352 17.097 39.998 1.00 29.33 324 PRO B C 1
ATOM 5603 O O . PRO B 1 336 ? -52.826 16.865 41.104 1.00 29.34 324 PRO B O 1
ATOM 5607 N N . VAL B 1 337 ? -51.052 17.273 39.785 1.00 29.58 325 VAL B N 1
ATOM 5608 C CA . VAL B 1 337 ? -50.048 17.164 40.831 1.00 29.77 325 VAL B CA 1
ATOM 5609 C C . VAL B 1 337 ? -49.045 18.303 40.678 1.00 29.72 325 VAL B C 1
ATOM 5610 O O . VAL B 1 337 ? -48.884 18.837 39.589 1.00 29.62 325 VAL B O 1
ATOM 5614 N N . GLU B 1 338 ? -48.376 18.671 41.768 1.00 29.71 326 GLU B N 1
ATOM 5615 C CA . GLU B 1 338 ? -47.382 19.742 41.736 1.00 29.72 326 GLU B CA 1
ATOM 5616 C C . GLU B 1 338 ? -46.149 19.319 40.924 1.00 29.87 326 GLU B C 1
ATOM 5617 O O . GLU B 1 338 ? -45.719 20.039 40.016 1.00 30.21 326 GLU B O 1
ATOM 5619 N N . ASP B 1 339 ? -45.599 18.147 41.243 1.00 29.66 327 ASP B N 1
ATOM 5620 C CA . ASP B 1 339 ? -44.410 17.621 40.559 1.00 29.51 327 ASP B CA 1
ATOM 5621 C C . ASP B 1 339 ? -44.631 16.177 40.081 1.00 29.39 327 ASP B C 1
ATOM 5622 O O . ASP B 1 339 ? -44.798 15.263 40.887 1.00 29.33 327 ASP B O 1
ATOM 5627 N N . ALA B 1 340 ? -44.616 15.980 38.766 1.00 29.38 328 ALA B N 1
ATOM 5628 C CA . ALA B 1 340 ? -44.816 14.656 38.174 1.00 29.47 328 ALA B CA 1
ATOM 5629 C C . ALA B 1 340 ? -43.696 13.680 38.533 1.00 29.58 328 ALA B C 1
ATOM 5630 O O . ALA B 1 340 ? -43.948 12.505 38.796 1.00 29.71 328 ALA B O 1
ATOM 5632 N N . GLU B 1 341 ? -42.465 14.175 38.548 1.00 29.70 329 GLU B N 1
ATOM 5633 C CA . GLU B 1 341 ? -41.297 13.356 38.875 1.00 30.34 329 GLU B CA 1
ATOM 5634 C C . GLU B 1 341 ? -41.345 12.831 40.320 1.00 29.79 329 GLU B C 1
ATOM 5635 O O . GLU B 1 341 ? -40.859 11.738 40.603 1.00 29.90 329 GLU B O 1
ATOM 5641 N N . GLU B 1 342 ? -41.924 13.615 41.225 1.00 29.57 330 GLU B N 1
ATOM 5642 C CA . GLU B 1 342 ? -42.071 13.209 42.621 1.00 29.70 330 GLU B CA 1
ATOM 5643 C C . GLU B 1 342 ? -43.094 12.075 42.695 1.00 29.83 330 GLU B C 1
ATOM 5644 O O . GLU B 1 342 ? -42.923 11.118 43.452 1.00 30.07 330 GLU B O 1
ATOM 5647 N N . PHE B 1 343 ? -44.164 12.210 41.914 1.00 29.67 331 PHE B N 1
ATOM 5648 C CA . PHE B 1 343 ? -45.220 11.201 41.843 1.00 29.60 331 PHE B CA 1
ATOM 5649 C C . PHE B 1 343 ? -44.720 9.890 41.227 1.00 29.46 331 PHE B C 1
ATOM 5650 O O . PHE B 1 343 ? -45.110 8.806 41.663 1.00 29.56 331 PHE B O 1
ATOM 5658 N N . ALA B 1 344 ? -43.871 9.992 40.210 1.00 29.33 332 ALA B N 1
ATOM 5659 C CA . ALA B 1 344 ? -43.317 8.811 39.558 1.00 29.32 332 ALA B CA 1
ATOM 5660 C C . ALA B 1 344 ? -42.488 8.006 40.554 1.00 29.39 332 ALA B C 1
ATOM 5661 O O . ALA B 1 344 ? -42.594 6.783 40.615 1.00 29.16 332 ALA B O 1
ATOM 5663 N N . ARG B 1 345 ? -41.661 8.706 41.327 1.00 29.61 333 ARG B N 1
ATOM 5664 C CA . ARG B 1 345 ? -40.814 8.078 42.343 1.00 29.58 333 ARG B CA 1
ATOM 5665 C C . ARG B 1 345 ? -41.671 7.459 43.438 1.00 29.28 333 ARG B C 1
ATOM 5666 O O . ARG B 1 345 ? -41.418 6.337 43.872 1.00 29.05 333 ARG B O 1
ATOM 5671 N N . TRP B 1 346 ? -42.686 8.205 43.868 1.00 29.41 334 TRP B N 1
ATOM 5672 C CA . TRP B 1 346 ? -43.614 7.764 44.909 1.00 29.41 334 TRP B CA 1
ATOM 5673 C C . TRP B 1 346 ? -44.313 6.461 44.524 1.00 29.58 334 TRP B C 1
ATOM 5674 O O . TRP B 1 346 ? -44.526 5.575 45.356 1.00 29.64 334 TRP B O 1
ATOM 5693 N N . LEU B 1 348 ? -43.185 4.046 42.824 1.00 29.57 336 LEU B N 1
ATOM 5694 C CA . LEU B 1 348 ? -42.266 2.926 43.039 1.00 29.56 336 LEU B CA 1
ATOM 5695 C C . LEU B 1 348 ? -41.962 2.656 44.513 1.00 29.69 336 LEU B C 1
ATOM 5696 O O . LEU B 1 348 ? -41.995 1.509 44.970 1.00 29.82 336 LEU B O 1
ATOM 5701 N N . THR B 1 349 ? -41.680 3.717 45.257 1.00 29.61 337 THR B N 1
ATOM 5702 C CA . THR B 1 349 ? -41.324 3.589 46.666 1.00 29.39 337 THR B CA 1
ATOM 5703 C C . THR B 1 349 ? -42.481 3.340 47.638 1.00 29.50 337 THR B C 1
ATOM 5704 O O . THR B 1 349 ? -42.500 2.318 48.323 1.00 29.68 337 THR B O 1
ATOM 5708 N N . ASP B 1 350 ? -43.441 4.261 47.684 1.00 29.55 338 ASP B N 1
ATOM 5709 C CA . ASP B 1 350 ? -44.567 4.176 48.623 1.00 29.81 338 ASP B CA 1
ATOM 5710 C C . ASP B 1 350 ? -45.913 3.682 48.080 1.00 29.60 338 ASP B C 1
ATOM 5711 O O . ASP B 1 350 ? -46.947 4.054 48.629 1.00 29.43 338 ASP B O 1
ATOM 5716 N N . PHE B 1 351 ? -45.936 2.857 47.033 1.00 29.73 339 PHE B N 1
ATOM 5717 C CA . PHE B 1 351 ? -47.231 2.377 46.498 1.00 29.60 339 PHE B CA 1
ATOM 5718 C C . PHE B 1 351 ? -47.176 1.069 45.703 1.00 29.61 339 PHE B C 1
ATOM 5719 O O . PHE B 1 351 ? -46.226 0.819 44.958 1.00 29.25 339 PHE B O 1
ATOM 5727 N N . ASN B 1 352 ? -48.224 0.256 45.870 1.00 29.86 340 ASN B N 1
ATOM 5728 C CA . ASN B 1 352 ? -48.365 -1.030 45.186 1.00 30.02 340 ASN B CA 1
ATOM 5729 C C . ASN B 1 352 ? -49.771 -1.645 45.318 1.00 30.02 340 ASN B C 1
ATOM 5730 O O . ASN B 1 352 ? -50.138 -2.116 46.393 1.00 29.74 340 ASN B O 1
ATOM 5743 N N . ASP B 1 354 ? -52.240 -4.551 44.873 1.00 29.82 342 ASP B N 1
ATOM 5744 C CA . ASP B 1 354 ? -52.204 -6.001 44.690 1.00 29.62 342 ASP B CA 1
ATOM 5745 C C . ASP B 1 354 ? -50.804 -6.452 44.259 1.00 29.54 342 ASP B C 1
ATOM 5746 O O . ASP B 1 354 ? -50.650 -7.287 43.367 1.00 29.63 342 ASP B O 1
ATOM 5748 N N . GLY B 1 355 ? -49.787 -5.878 44.902 1.00 29.50 343 GLY B N 1
ATOM 5749 C CA . GLY B 1 355 ? -48.394 -6.186 44.603 1.00 29.53 343 GLY B CA 1
ATOM 5750 C C . GLY B 1 355 ? -47.925 -5.713 43.237 1.00 29.76 343 GLY B C 1
ATOM 5751 O O . GLY B 1 355 ? -46.937 -6.230 42.714 1.00 30.18 343 GLY B O 1
ATOM 5752 N N . GLU B 1 356 ? -48.613 -4.723 42.666 1.00 29.79 344 GLU B N 1
ATOM 5753 C CA . GLU B 1 356 ? -48.272 -4.187 41.347 1.00 30.01 344 GLU B CA 1
ATOM 5754 C C . GLU B 1 356 ? -48.163 -2.665 41.373 1.00 29.68 344 GLU B C 1
ATOM 5755 O O . GLU B 1 356 ? -48.844 -2.001 42.159 1.00 29.41 344 GLU B O 1
ATOM 5761 N N . THR B 1 357 ? -47.311 -2.129 40.501 1.00 29.48 345 THR B N 1
ATOM 5762 C CA . THR B 1 357 ? -47.113 -0.689 40.381 1.00 29.51 345 THR B CA 1
ATOM 5763 C C . THR B 1 357 ? -46.813 -0.375 38.912 1.00 29.50 345 THR B C 1
ATOM 5764 O O . THR B 1 357 ? -46.454 -1.268 38.143 1.00 29.53 345 THR B O 1
ATOM 5768 N N . THR B 1 358 ? -46.951 0.891 38.532 1.00 29.49 346 THR B N 1
ATOM 5769 C CA . THR B 1 358 ? -46.725 1.318 37.152 1.00 29.45 346 THR B CA 1
ATOM 5770 C C . THR B 1 358 ? -45.665 2.408 37.085 1.00 29.59 346 THR B C 1
ATOM 5771 O O . THR B 1 358 ? -45.710 3.368 37.851 1.00 29.40 346 THR B O 1
ATOM 5783 N N . VAL B 1 360 ? -43.913 5.373 34.889 1.00 29.64 348 VAL B N 1
ATOM 5784 C CA . VAL B 1 360 ? -44.084 6.323 33.786 1.00 29.58 348 VAL B CA 1
ATOM 5785 C C . VAL B 1 360 ? -42.865 7.230 33.714 1.00 29.37 348 VAL B C 1
ATOM 5786 O O . VAL B 1 360 ? -42.087 7.317 34.663 1.00 29.27 348 VAL B O 1
ATOM 5790 N N . ALA B 1 361 ? -42.718 7.906 32.583 1.00 29.30 349 ALA B N 1
ATOM 5791 C CA . ALA B 1 361 ? -41.598 8.795 32.353 1.00 29.23 349 ALA B CA 1
ATOM 5792 C C . ALA B 1 361 ? -41.971 10.258 32.567 1.00 29.16 349 ALA B C 1
ATOM 5793 O O . ALA B 1 361 ? -42.854 10.767 31.883 1.00 29.03 349 ALA B O 1
ATOM 5795 N N . PRO B 1 362 ? -41.339 10.927 33.548 1.00 29.25 350 PRO B N 1
ATOM 5796 C CA . PRO B 1 362 ? -41.630 12.352 33.713 1.00 29.49 350 PRO B CA 1
ATOM 5797 C C . PRO B 1 362 ? -41.265 13.090 32.416 1.00 29.44 350 PRO B C 1
ATOM 5798 O O . PRO B 1 362 ? -40.241 12.797 31.804 1.00 29.56 350 PRO B O 1
ATOM 5802 N N . LEU B 1 363 ? -42.087 14.042 32.003 1.00 29.52 351 LEU B N 1
ATOM 5803 C CA . LEU B 1 363 ? -41.836 14.755 30.758 1.00 29.60 351 LEU B CA 1
ATOM 5804 C C . LEU B 1 363 ? -40.825 15.909 30.878 1.00 29.45 351 LEU B C 1
ATOM 5805 O O . LEU B 1 363 ? -40.421 16.475 29.867 1.00 29.47 351 LEU B O 1
ATOM 5810 N N . ARG B 1 364 ? -40.413 16.249 32.097 1.00 29.50 352 ARG B N 1
ATOM 5811 C CA . ARG B 1 364 ? -39.461 17.330 32.340 1.00 29.80 352 ARG B CA 1
ATOM 5812 C C . ARG B 1 364 ? -38.144 17.165 31.561 1.00 29.62 352 ARG B C 1
ATOM 5813 O O . ARG B 1 364 ? -37.555 18.149 31.111 1.00 29.76 352 ARG B O 1
ATOM 5821 N N . GLY B 1 365 ? -37.699 15.923 31.377 1.00 29.53 353 GLY B N 1
ATOM 5822 C CA . GLY B 1 365 ? -36.470 15.647 30.641 1.00 29.23 353 GLY B CA 1
ATOM 5823 C C . GLY B 1 365 ? -36.564 15.857 29.134 1.00 29.32 353 GLY B C 1
ATOM 5824 O O . GLY B 1 365 ? -35.542 15.818 28.439 1.00 28.96 353 GLY B O 1
ATOM 5825 N N . PHE B 1 366 ? -37.781 16.063 28.619 1.00 29.35 354 PHE B N 1
ATOM 5826 C CA . PHE B 1 366 ? -38.005 16.295 27.184 1.00 28.93 354 PHE B CA 1
ATOM 5827 C C . PHE B 1 366 ? -38.031 17.789 26.818 1.00 28.75 354 PHE B C 1
ATOM 5828 O O . PHE B 1 366 ? -38.203 18.137 25.654 1.00 28.50 354 PHE B O 1
ATOM 5836 N N . TYR B 1 367 ? -37.857 18.665 27.809 1.00 29.10 355 TYR B N 1
ATOM 5837 C CA . TYR B 1 367 ? -37.822 20.106 27.579 1.00 28.91 355 TYR B CA 1
ATOM 5838 C C . TYR B 1 367 ? -36.468 20.657 27.984 1.00 29.07 355 TYR B C 1
ATOM 5839 O O . TYR B 1 367 ? -35.853 20.152 28.927 1.00 29.29 355 TYR B O 1
ATOM 5848 N N . LEU B 1 368 ? -36.014 21.683 27.265 1.00 29.00 356 LEU B N 1
ATOM 5849 C CA . LEU B 1 368 ? -34.769 22.391 27.571 1.00 29.22 356 LEU B CA 1
ATOM 5850 C C . LEU B 1 368 ? -35.100 23.615 28.416 1.00 29.16 356 LEU B C 1
ATOM 5851 O O . LEU B 1 368 ? -34.383 23.927 29.370 1.00 29.11 356 LEU B O 1
ATOM 5856 N N . THR B 1 369 ? -36.168 24.324 28.049 1.00 29.30 357 THR B N 1
ATOM 5857 C CA . THR B 1 369 ? -36.594 25.502 28.814 1.00 29.73 357 THR B CA 1
ATOM 5858 C C . THR B 1 369 ? -36.870 25.064 30.251 1.00 29.68 357 THR B C 1
ATOM 5859 O O . THR B 1 369 ? -37.656 24.140 30.465 1.00 29.95 357 THR B O 1
ATOM 5863 N N . PRO B 1 370 ? -36.219 25.712 31.233 1.00 29.57 358 PRO B N 1
ATOM 5864 C CA . PRO B 1 370 ? -36.434 25.294 32.616 1.00 29.51 358 PRO B CA 1
ATOM 5865 C C . PRO B 1 370 ? -37.842 25.591 33.120 1.00 29.46 358 PRO B C 1
ATOM 5866 O O . PRO B 1 370 ? -38.405 26.643 32.822 1.00 29.47 358 PRO B O 1
ATOM 5870 N N . GLY B 1 371 ? -38.402 24.644 33.863 1.00 29.57 359 GLY B N 1
ATOM 5871 C CA . GLY B 1 371 ? -39.736 24.788 34.431 1.00 29.58 359 GLY B CA 1
ATOM 5872 C C . GLY B 1 371 ? -40.857 24.128 33.661 1.00 29.54 359 GLY B C 1
ATOM 5873 O O . GLY B 1 371 ? -41.902 23.839 34.237 1.00 29.67 359 GLY B O 1
ATOM 5874 N N . LEU B 1 372 ? -40.661 23.883 32.368 1.00 29.53 360 LEU B N 1
ATOM 5875 C CA . LEU B 1 372 ? -41.710 23.251 31.561 1.00 29.55 360 LEU B CA 1
ATOM 5876 C C . LEU B 1 372 ? -41.745 21.735 31.741 1.00 29.61 360 LEU B C 1
ATOM 5877 O O . LEU B 1 372 ? -40.710 21.088 31.905 1.00 29.63 360 LEU B O 1
ATOM 5882 N N . GLY B 1 373 ? -42.957 21.186 31.706 1.00 29.78 361 GLY B N 1
ATOM 5883 C CA . GLY B 1 373 ? -43.180 19.750 31.857 1.00 29.78 361 GLY B CA 1
ATOM 5884 C C . GLY B 1 373 ? -43.031 19.241 33.280 1.00 29.80 361 GLY B C 1
ATOM 5885 O O . GLY B 1 373 ? -42.754 18.059 33.485 1.00 30.04 361 GLY B O 1
ATOM 5886 N N . LYS B 1 374 ? -43.239 20.112 34.264 1.00 29.61 362 LYS B N 1
ATOM 5887 C CA . LYS B 1 374 ? -43.097 19.721 35.656 1.00 29.48 362 LYS B CA 1
ATOM 5888 C C . LYS B 1 374 ? -44.241 18.808 36.118 1.00 29.32 362 LYS B C 1
ATOM 5889 O O . LYS B 1 374 ? -44.007 17.898 36.915 1.00 29.22 362 LYS B O 1
ATOM 5895 N N . LYS B 1 375 ? -45.456 19.038 35.611 1.00 29.38 363 LYS B N 1
ATOM 5896 C CA . LYS B 1 375 ? -46.633 18.231 35.970 1.00 29.48 363 LYS B CA 1
ATOM 5897 C C . LYS B 1 375 ? -47.049 17.252 34.863 1.00 29.58 363 LYS B C 1
ATOM 5898 O O . LYS B 1 375 ? -48.121 16.647 34.945 1.00 29.52 363 LYS B O 1
ATOM 5904 N N . GLU B 1 376 ? -46.214 17.096 33.839 1.00 29.70 364 GLU B N 1
ATOM 5905 C CA . GLU B 1 376 ? -46.529 16.225 32.712 1.00 30.39 364 GLU B CA 1
ATOM 5906 C C . GLU B 1 376 ? -45.746 14.911 32.704 1.00 29.69 364 GLU B C 1
ATOM 5907 O O . GLU B 1 376 ? -44.642 14.837 33.241 1.00 29.77 364 GLU B O 1
ATOM 5913 N N . ILE B 1 377 ? -46.344 13.879 32.102 1.00 29.23 365 ILE B N 1
ATOM 5914 C CA . ILE B 1 377 ? -45.724 12.559 31.990 1.00 28.95 365 ILE B CA 1
ATOM 5915 C C . ILE B 1 377 ? -45.934 11.988 30.595 1.00 28.98 365 ILE B C 1
ATOM 5916 O O . ILE B 1 377 ? -46.810 12.439 29.858 1.00 28.78 365 ILE B O 1
ATOM 5921 N N . ARG B 1 378 ? -45.131 10.984 30.252 1.00 29.07 366 ARG B N 1
ATOM 5922 C CA . ARG B 1 378 ? -45.237 10.308 28.972 1.00 28.70 366 ARG B CA 1
ATOM 5923 C C . ARG B 1 378 ? -45.510 8.833 29.262 1.00 28.77 366 ARG B C 1
ATOM 5924 O O . ARG B 1 378 ? -44.895 8.246 30.149 1.00 28.42 366 ARG B O 1
ATOM 5932 N N . ILE B 1 379 ? -46.436 8.251 28.504 1.00 29.06 367 ILE B N 1
ATOM 5933 C CA . ILE B 1 379 ? -46.799 6.842 28.628 1.00 28.88 367 ILE B CA 1
ATOM 5934 C C . ILE B 1 379 ? -46.461 6.149 27.313 1.00 28.81 367 ILE B C 1
ATOM 5935 O O . ILE B 1 379 ? -46.911 6.576 26.258 1.00 28.65 367 ILE B O 1
ATOM 5940 N N . ALA B 1 380 ? -45.664 5.091 27.382 1.00 28.95 368 ALA B N 1
ATOM 5941 C CA . ALA B 1 380 ? -45.280 4.332 26.196 1.00 29.19 368 ALA B CA 1
ATOM 5942 C C . ALA B 1 380 ? -46.183 3.107 26.113 1.00 29.15 368 ALA B C 1
ATOM 5943 O O . ALA B 1 380 ? -46.223 2.303 27.038 1.00 29.31 368 ALA B O 1
ATOM 5945 N N . CYS B 1 381 ? -46.902 2.967 25.006 1.00 29.20 369 CYS B N 1
ATOM 5946 C CA . CYS B 1 381 ? -47.824 1.842 24.815 1.00 29.41 369 CYS B CA 1
ATOM 5947 C C . CYS B 1 381 ? -47.097 0.627 24.256 1.00 29.17 369 CYS B C 1
ATOM 5948 O O . CYS B 1 381 ? -47.359 0.203 23.134 1.00 29.30 369 CYS B O 1
ATOM 5951 N N . VAL B 1 382 ? -46.222 0.050 25.073 1.00 29.17 370 VAL B N 1
ATOM 5952 C CA . VAL B 1 382 ? -45.402 -1.094 24.674 1.00 29.16 370 VAL B CA 1
ATOM 5953 C C . VAL B 1 382 ? -45.710 -2.403 25.424 1.00 29.39 370 VAL B C 1
ATOM 5954 O O . VAL B 1 382 ? -44.814 -3.192 25.724 1.00 29.61 370 VAL B O 1
ATOM 5958 N N . LEU B 1 383 ? -46.982 -2.616 25.734 1.00 29.44 371 LEU B N 1
ATOM 5959 C CA . LEU B 1 383 ? -47.447 -3.830 26.410 1.00 29.57 371 LEU B CA 1
ATOM 5960 C C . LEU B 1 383 ? -48.733 -4.245 25.724 1.00 29.50 371 LEU B C 1
ATOM 5961 O O . LEU B 1 383 ? -49.388 -3.396 25.113 1.00 29.78 371 LEU B O 1
ATOM 5966 N N . GLU B 1 384 ? -49.094 -5.530 25.807 1.00 29.46 372 GLU B N 1
ATOM 5967 C CA . GLU B 1 384 ? -50.346 -6.011 25.198 1.00 29.53 372 GLU B CA 1
ATOM 5968 C C . GLU B 1 384 ? -51.481 -5.194 25.782 1.00 29.26 372 GLU B C 1
ATOM 5969 O O . GLU B 1 384 ? -51.440 -4.852 26.960 1.00 28.74 372 GLU B O 1
ATOM 5972 N N . LYS B 1 385 ? -52.496 -4.904 24.971 1.00 29.55 373 LYS B N 1
ATOM 5973 C CA . LYS B 1 385 ? -53.629 -4.069 25.408 1.00 29.74 373 LYS B CA 1
ATOM 5974 C C . LYS B 1 385 ? -54.250 -4.387 26.773 1.00 29.56 373 LYS B C 1
ATOM 5975 O O . LYS B 1 385 ? -54.580 -3.457 27.503 1.00 29.62 373 LYS B O 1
ATOM 5981 N N . ASP B 1 386 ? -54.413 -5.662 27.128 1.00 29.64 374 ASP B N 1
ATOM 5982 C CA . ASP B 1 386 ? -54.991 -6.002 28.450 1.00 29.78 374 ASP B CA 1
ATOM 5983 C C . ASP B 1 386 ? -54.061 -5.650 29.621 1.00 29.55 374 ASP B C 1
ATOM 5984 O O . ASP B 1 386 ? -54.541 -5.179 30.654 1.00 29.47 374 ASP B O 1
ATOM 5989 N N . LEU B 1 387 ? -52.754 -5.881 29.477 1.00 29.54 375 LEU B N 1
ATOM 5990 C CA . LEU B 1 387 ? -51.803 -5.514 30.535 1.00 29.74 375 LEU B CA 1
ATOM 5991 C C . LEU B 1 387 ? -51.760 -3.994 30.668 1.00 29.67 375 LEU B C 1
ATOM 5992 O O . LEU B 1 387 ? -51.709 -3.452 31.767 1.00 29.88 375 LEU B O 1
ATOM 5997 N N . LEU B 1 388 ? -51.770 -3.328 29.520 1.00 29.31 376 LEU B N 1
ATOM 5998 C CA . LEU B 1 388 ? -51.727 -1.882 29.435 1.00 29.27 376 LEU B CA 1
ATOM 5999 C C . LEU B 1 388 ? -52.948 -1.283 30.152 1.00 29.13 376 LEU B C 1
ATOM 6000 O O . LEU B 1 388 ? -52.828 -0.296 30.874 1.00 28.93 376 LEU B O 1
ATOM 6005 N N . SER B 1 389 ? -54.110 -1.905 29.962 1.00 29.21 377 SER B N 1
ATOM 6006 C CA . SER B 1 389 ? -55.350 -1.481 30.606 1.00 29.20 377 SER B CA 1
ATOM 6007 C C . SER B 1 389 ? -55.185 -1.620 32.125 1.00 29.16 377 SER B C 1
ATOM 6008 O O . SER B 1 389 ? -55.570 -0.730 32.881 1.00 29.22 377 SER B O 1
ATOM 6011 N N . ARG B 1 390 ? -54.594 -2.734 32.556 1.00 29.17 378 ARG B N 1
ATOM 6012 C CA . ARG B 1 390 ? -54.349 -2.987 33.975 1.00 29.22 378 ARG B CA 1
ATOM 6013 C C . ARG B 1 390 ? -53.314 -2.004 34.519 1.00 29.26 378 ARG B C 1
ATOM 6014 O O . ARG B 1 390 ? -53.476 -1.487 35.617 1.00 29.20 378 ARG B O 1
ATOM 6022 N N . ALA B 1 391 ? -52.257 -1.755 33.747 1.00 29.23 379 ALA B N 1
ATOM 6023 C CA . ALA B 1 391 ? -51.204 -0.823 34.145 1.00 29.09 379 ALA B CA 1
ATOM 6024 C C . ALA B 1 391 ? -51.768 0.577 34.400 1.00 29.13 379 ALA B C 1
ATOM 6025 O O . ALA B 1 391 ? -51.316 1.272 35.311 1.00 29.03 379 ALA B O 1
ATOM 6027 N N . ILE B 1 392 ? -52.752 0.989 33.601 1.00 29.15 380 ILE B N 1
ATOM 6028 C CA . ILE B 1 392 ? -53.364 2.305 33.776 1.00 29.16 380 ILE B CA 1
ATOM 6029 C C . ILE B 1 392 ? -54.279 2.302 35.005 1.00 29.24 380 ILE B C 1
ATOM 6030 O O . ILE B 1 392 ? -54.374 3.313 35.699 1.00 28.99 380 ILE B O 1
ATOM 6035 N N . ASP B 1 393 ? -54.954 1.181 35.272 1.00 29.37 381 ASP B N 1
ATOM 6036 C CA . ASP B 1 393 ? -55.813 1.075 36.462 1.00 29.57 381 ASP B CA 1
ATOM 6037 C C . ASP B 1 393 ? -54.970 1.286 37.718 1.00 29.42 381 ASP B C 1
ATOM 6038 O O . ASP B 1 393 ? -55.370 2.007 38.632 1.00 29.40 381 ASP B O 1
ATOM 6043 N N . VAL B 1 394 ? -53.802 0.648 37.747 1.00 29.43 382 VAL B N 1
ATOM 6044 C CA . VAL B 1 394 ? -52.874 0.754 38.877 1.00 29.56 382 VAL B CA 1
ATOM 6045 C C . VAL B 1 394 ? -52.353 2.184 39.025 1.00 29.50 382 VAL B C 1
ATOM 6046 O O . VAL B 1 394 ? -52.244 2.700 40.143 1.00 29.25 382 VAL B O 1
ATOM 6050 N N . LEU B 1 395 ? -52.039 2.806 37.888 1.00 29.46 383 LEU B N 1
ATOM 6051 C CA . LEU B 1 395 ? -51.531 4.172 37.860 1.00 29.39 383 LEU B CA 1
ATOM 6052 C C . LEU B 1 395 ? -52.561 5.181 38.382 1.00 29.68 383 LEU B C 1
ATOM 6053 O O . LEU B 1 395 ? -52.214 6.079 39.146 1.00 29.88 383 LEU B O 1
ATOM 6066 N N . GLU B 1 397 ? -55.218 4.493 40.355 1.00 29.66 385 GLU B N 1
ATOM 6067 C CA . GLU B 1 397 ? -55.545 4.209 41.747 1.00 29.55 385 GLU B CA 1
ATOM 6068 C C . GLU B 1 397 ? -54.455 4.861 42.600 1.00 29.54 385 GLU B C 1
ATOM 6069 O O . GLU B 1 397 ? -54.727 5.397 43.670 1.00 29.57 385 GLU B O 1
ATOM 6071 N N . GLY B 1 398 ? -53.217 4.806 42.113 1.00 29.74 386 GLY B N 1
ATOM 6072 C CA . GLY B 1 398 ? -52.089 5.417 42.803 1.00 29.82 386 GLY B CA 1
ATOM 6073 C C . GLY B 1 398 ? -52.197 6.928 42.789 1.00 29.81 386 GLY B C 1
ATOM 6074 O O . GLY B 1 398 ? -51.875 7.582 43.780 1.00 29.92 386 GLY B O 1
ATOM 6075 N N . LEU B 1 399 ? -52.654 7.484 41.668 1.00 29.70 387 LEU B N 1
ATOM 6076 C CA . LEU B 1 399 ? -52.823 8.931 41.544 1.00 29.61 387 LEU B CA 1
ATOM 6077 C C . LEU B 1 399 ? -53.924 9.426 42.490 1.00 29.67 387 LEU B C 1
ATOM 6078 O O . LEU B 1 399 ? -53.824 10.529 43.029 1.00 29.85 387 LEU B O 1
ATOM 6083 N N . LYS B 1 400 ? -54.964 8.615 42.689 1.00 29.63 388 LYS B N 1
ATOM 6084 C CA . LYS B 1 400 ? -56.060 8.986 43.580 1.00 29.68 388 LYS B CA 1
ATOM 6085 C C . LYS B 1 400 ? -55.600 9.024 45.033 1.00 29.89 388 LYS B C 1
ATOM 6086 O O . LYS B 1 400 ? -56.013 9.912 45.781 1.00 29.99 388 LYS B O 1
ATOM 6096 N N . PHE B 1 402 ? -52.418 9.431 46.105 1.00 30.00 390 PHE B N 1
ATOM 6097 C CA . PHE B 1 402 ? -51.383 10.458 46.212 1.00 29.96 390 PHE B CA 1
ATOM 6098 C C . PHE B 1 402 ? -51.918 11.809 46.714 1.00 30.28 390 PHE B C 1
ATOM 6099 O O . PHE B 1 402 ? -51.237 12.478 47.478 1.00 30.27 390 PHE B O 1
ATOM 6107 N N . CYS B 1 403 ? -53.128 12.215 46.331 1.00 31.20 391 CYS B N 1
ATOM 6108 C CA . CYS B 1 403 ? -53.658 13.508 46.802 1.00 31.91 391 CYS B CA 1
ATOM 6109 C C . CYS B 1 403 ? -53.831 13.546 48.331 1.00 31.91 391 CYS B C 1
ATOM 6110 O O . CYS B 1 403 ? -53.776 14.620 48.934 1.00 32.31 391 CYS B O 1
ATOM 6113 N N . SER B 1 404 ? -54.078 12.388 48.945 1.00 31.63 392 SER B N 1
ATOM 6114 C CA . SER B 1 404 ? -54.251 12.297 50.395 1.00 31.34 392 SER B CA 1
ATOM 6115 C C . SER B 1 404 ? -52.905 12.407 51.116 1.00 30.97 392 SER B C 1
ATOM 6116 O O . SER B 1 404 ? -52.295 13.557 51.149 1.00 30.40 392 SER B O 1
ATOM 6118 N N . ASP C 1 14 ? -2.571 -9.063 66.485 1.00 30.60 2 ASP C N 1
ATOM 6119 C CA . ASP C 1 14 ? -3.449 -9.553 67.589 1.00 30.61 2 ASP C CA 1
ATOM 6120 C C . ASP C 1 14 ? -4.803 -10.057 67.079 1.00 30.61 2 ASP C C 1
ATOM 6121 O O . ASP C 1 14 ? -5.298 -11.081 67.546 1.00 30.42 2 ASP C O 1
ATOM 6123 N N . VAL C 1 15 ? -5.380 -9.332 66.119 1.00 30.77 3 VAL C N 1
ATOM 6124 C CA . VAL C 1 15 ? -6.693 -9.651 65.524 1.00 30.58 3 VAL C CA 1
ATOM 6125 C C . VAL C 1 15 ? -6.771 -10.929 64.660 1.00 29.93 3 VAL C C 1
ATOM 6126 O O . VAL C 1 15 ? -5.836 -11.261 63.922 1.00 30.17 3 VAL C O 1
ATOM 6130 N N . PHE C 1 16 ? -7.910 -11.622 64.769 1.00 28.58 4 PHE C N 1
ATOM 6131 C CA . PHE C 1 16 ? -8.213 -12.839 64.019 1.00 28.27 4 PHE C CA 1
ATOM 6132 C C . PHE C 1 16 ? -9.241 -12.516 62.942 1.00 28.43 4 PHE C C 1
ATOM 6133 O O . PHE C 1 16 ? -9.841 -11.448 62.953 1.00 28.44 4 PHE C O 1
ATOM 6141 N N . SER C 1 17 ? -9.447 -13.444 62.015 1.00 28.64 5 SER C N 1
ATOM 6142 C CA . SER C 1 17 ? -10.383 -13.218 60.920 1.00 28.72 5 SER C CA 1
ATOM 6143 C C . SER C 1 17 ? -11.850 -13.238 61.363 1.00 29.22 5 SER C C 1
ATOM 6144 O O . SER C 1 17 ? -12.215 -13.960 62.295 1.00 29.29 5 SER C O 1
ATOM 6147 N N . ASP C 1 18 ? -12.674 -12.431 60.691 1.00 29.31 6 ASP C N 1
ATOM 6148 C CA . ASP C 1 18 ? -14.111 -12.349 60.971 1.00 29.44 6 ASP C CA 1
ATOM 6149 C C . ASP C 1 18 ? -14.700 -13.745 60.844 1.00 29.30 6 ASP C C 1
ATOM 6150 O O . ASP C 1 18 ? -15.500 -14.179 61.674 1.00 29.16 6 ASP C O 1
ATOM 6155 N N . ARG C 1 19 ? -14.281 -14.442 59.788 1.00 29.19 7 ARG C N 1
ATOM 6156 C CA . ARG C 1 19 ? -14.756 -15.803 59.524 1.00 29.27 7 ARG C CA 1
ATOM 6157 C C . ARG C 1 19 ? -14.734 -16.700 60.748 1.00 29.33 7 ARG C C 1
ATOM 6158 O O . ARG C 1 19 ? -15.656 -17.481 60.933 1.00 29.77 7 ARG C O 1
ATOM 6166 N N . VAL C 1 20 ? -13.724 -16.556 61.600 1.00 29.32 8 VAL C N 1
ATOM 6167 C CA . VAL C 1 20 ? -13.621 -17.388 62.785 1.00 29.35 8 VAL C CA 1
ATOM 6168 C C . VAL C 1 20 ? -14.147 -16.700 64.073 1.00 29.16 8 VAL C C 1
ATOM 6169 O O . VAL C 1 20 ? -14.515 -17.385 65.025 1.00 28.93 8 VAL C O 1
ATOM 6173 N N . LEU C 1 21 ? -14.190 -15.365 64.096 1.00 29.27 9 LEU C N 1
ATOM 6174 C CA . LEU C 1 21 ? -14.714 -14.611 65.252 1.00 29.38 9 LEU C CA 1
ATOM 6175 C C . LEU C 1 21 ? -16.241 -14.689 65.335 1.00 29.52 9 LEU C C 1
ATOM 6176 O O . LEU C 1 21 ? -16.806 -14.755 66.429 1.00 29.38 9 LEU C O 1
ATOM 6181 N N . LEU C 1 22 ? -16.899 -14.659 64.176 1.00 29.59 10 LEU C N 1
ATOM 6182 C CA . LEU C 1 22 ? -18.356 -14.723 64.097 1.00 29.60 10 LEU C CA 1
ATOM 6183 C C . LEU C 1 22 ? -18.896 -16.141 64.346 1.00 29.81 10 LEU C C 1
ATOM 6184 O O . LEU C 1 22 ? -20.068 -16.307 64.692 1.00 30.19 10 LEU C O 1
ATOM 6189 N N . THR C 1 23 ? -18.044 -17.150 64.189 1.00 29.78 11 THR C N 1
ATOM 6190 C CA . THR C 1 23 ? -18.434 -18.544 64.385 1.00 30.05 11 THR C CA 1
ATOM 6191 C C . THR C 1 23 ? -18.557 -18.930 65.860 1.00 30.38 11 THR C C 1
ATOM 6192 O O . THR C 1 23 ? -17.546 -19.034 66.557 1.00 30.62 11 THR C O 1
ATOM 6196 N N . GLU C 1 24 ? -19.791 -19.126 66.334 1.00 30.68 12 GLU C N 1
ATOM 6197 C CA . GLU C 1 24 ? -20.027 -19.543 67.722 1.00 30.69 12 GLU C CA 1
ATOM 6198 C C . GLU C 1 24 ? -19.786 -21.050 67.689 1.00 30.79 12 GLU C C 1
ATOM 6199 O O . GLU C 1 24 ? -19.842 -21.654 66.611 1.00 30.76 12 GLU C O 1
ATOM 6201 N N . GLU C 1 25 ? -19.504 -21.667 68.837 1.00 31.10 13 GLU C N 1
ATOM 6202 C CA . GLU C 1 25 ? -19.239 -23.110 68.828 1.00 31.88 13 GLU C CA 1
ATOM 6203 C C . GLU C 1 25 ? -20.548 -23.916 68.749 1.00 30.98 13 GLU C C 1
ATOM 6204 O O . GLU C 1 25 ? -21.590 -23.489 69.255 1.00 30.95 13 GLU C O 1
ATOM 6210 N N . SER C 1 26 ? -20.476 -25.061 68.074 1.00 30.77 14 SER C N 1
ATOM 6211 C CA . SER C 1 26 ? -21.624 -25.952 67.872 1.00 30.79 14 SER C CA 1
ATOM 6212 C C . SER C 1 26 ? -22.423 -26.268 69.140 1.00 30.85 14 SER C C 1
ATOM 6213 O O . SER C 1 26 ? -21.819 -26.568 70.183 1.00 30.75 14 SER C O 1
ATOM 6216 N N . PRO C 1 27 ? -23.780 -26.180 69.065 1.00 30.97 15 PRO C N 1
ATOM 6217 C CA . PRO C 1 27 ? -24.625 -26.521 70.219 1.00 30.59 15 PRO C CA 1
ATOM 6218 C C . PRO C 1 27 ? -24.377 -27.947 70.717 1.00 30.57 15 PRO C C 1
ATOM 6219 O O . PRO C 1 27 ? -24.612 -28.223 71.894 1.00 30.61 15 PRO C O 1
ATOM 6223 N N . ILE C 1 28 ? -23.921 -28.838 69.827 1.00 30.44 16 ILE C N 1
ATOM 6224 C CA . ILE C 1 28 ? -23.608 -30.213 70.200 1.00 30.84 16 ILE C CA 1
ATOM 6225 C C . ILE C 1 28 ? -22.320 -30.187 71.024 1.00 30.94 16 ILE C C 1
ATOM 6226 O O . ILE C 1 28 ? -22.267 -30.748 72.124 1.00 31.39 16 ILE C O 1
ATOM 6231 N N . ARG C 1 29 ? -21.288 -29.528 70.497 1.00 30.90 17 ARG C N 1
ATOM 6232 C CA . ARG C 1 29 ? -20.007 -29.429 71.211 1.00 30.96 17 ARG C CA 1
ATOM 6233 C C . ARG C 1 29 ? -20.120 -28.702 72.547 1.00 30.78 17 ARG C C 1
ATOM 6234 O O . ARG C 1 29 ? -19.370 -29.010 73.479 1.00 31.14 17 ARG C O 1
ATOM 6242 N N . LYS C 1 30 ? -21.071 -27.771 72.656 1.00 30.25 18 LYS C N 1
ATOM 6243 C CA . LYS C 1 30 ? -21.297 -27.042 73.908 1.00 30.12 18 LYS C CA 1
ATOM 6244 C C . LYS C 1 30 ? -21.827 -27.949 75.040 1.00 30.26 18 LYS C C 1
ATOM 6245 O O . LYS C 1 30 ? -21.827 -27.540 76.207 1.00 30.47 18 LYS C O 1
ATOM 6247 N N . LEU C 1 31 ? -22.304 -29.150 74.691 1.00 30.24 19 LEU C N 1
ATOM 6248 C CA . LEU C 1 31 ? -22.816 -30.121 75.665 1.00 30.31 19 LEU C CA 1
ATOM 6249 C C . LEU C 1 31 ? -21.732 -31.077 76.178 1.00 30.34 19 LEU C C 1
ATOM 6250 O O . LEU C 1 31 ? -21.945 -31.766 77.173 1.00 30.75 19 LEU C O 1
ATOM 6255 N N . VAL C 1 32 ? -20.585 -31.115 75.501 1.00 30.20 20 VAL C N 1
ATOM 6256 C CA . VAL C 1 32 ? -19.463 -31.982 75.876 1.00 30.19 20 VAL C CA 1
ATOM 6257 C C . VAL C 1 32 ? -18.973 -31.739 77.312 1.00 30.19 20 VAL C C 1
ATOM 6258 O O . VAL C 1 32 ? -18.770 -32.702 78.048 1.00 30.25 20 VAL C O 1
ATOM 6262 N N . PRO C 1 33 ? -18.771 -30.466 77.713 1.00 30.16 21 PRO C N 1
ATOM 6263 C CA . PRO C 1 33 ? -18.321 -30.219 79.090 1.00 30.14 21 PRO C CA 1
ATOM 6264 C C . PRO C 1 33 ? -19.301 -30.757 80.137 1.00 30.42 21 PRO C C 1
ATOM 6265 O O . PRO C 1 33 ? -18.868 -31.265 81.179 1.00 30.79 21 PRO C O 1
ATOM 6269 N N . PHE C 1 34 ? -20.604 -30.635 79.865 1.00 30.38 22 PHE C N 1
ATOM 6270 C CA . PHE C 1 34 ? -21.631 -31.134 80.791 1.00 30.41 22 PHE C CA 1
ATOM 6271 C C . PHE C 1 34 ? -21.646 -32.673 80.787 1.00 30.04 22 PHE C C 1
ATOM 6272 O O . PHE C 1 34 ? -21.941 -33.300 81.803 1.00 29.82 22 PHE C O 1
ATOM 6280 N N . ALA C 1 35 ? -21.343 -33.261 79.630 1.00 29.68 23 ALA C N 1
ATOM 6281 C CA . ALA C 1 35 ? -21.295 -34.714 79.471 1.00 29.67 23 ALA C CA 1
ATOM 6282 C C . ALA C 1 35 ? -20.112 -35.311 80.238 1.00 29.80 23 ALA C C 1
ATOM 6283 O O . ALA C 1 35 ? -20.260 -36.320 80.935 1.00 29.35 23 ALA C O 1
ATOM 6285 N N . GLU C 1 36 ? -18.939 -34.692 80.081 1.00 30.01 24 GLU C N 1
ATOM 6286 C CA . GLU C 1 36 ? -17.717 -35.115 80.767 1.00 30.02 24 GLU C CA 1
ATOM 6287 C C . GLU C 1 36 ? -17.940 -35.099 82.280 1.00 30.04 24 GLU C C 1
ATOM 6288 O O . GLU C 1 36 ? -17.528 -36.024 82.988 1.00 30.12 24 GLU C O 1
ATOM 6299 N N . ALA C 1 38 ? -20.720 -35.453 83.817 1.00 29.85 26 ALA C N 1
ATOM 6300 C CA . ALA C 1 38 ? -21.689 -36.497 84.169 1.00 29.83 26 ALA C CA 1
ATOM 6301 C C . ALA C 1 38 ? -21.006 -37.863 84.301 1.00 29.77 26 ALA C C 1
ATOM 6302 O O . ALA C 1 38 ? -21.367 -38.649 85.179 1.00 29.84 26 ALA C O 1
ATOM 6304 N N . LYS C 1 39 ? -20.034 -38.141 83.430 1.00 29.57 27 LYS C N 1
ATOM 6305 C CA . LYS C 1 39 ? -19.283 -39.395 83.467 1.00 29.65 27 LYS C CA 1
ATOM 6306 C C . LYS C 1 39 ? -18.489 -39.465 84.784 1.00 29.81 27 LYS C C 1
ATOM 6307 O O . LYS C 1 39 ? -18.333 -40.544 85.367 1.00 29.80 27 LYS C O 1
ATOM 6311 N N . LYS C 1 40 ? -18.007 -38.309 85.250 1.00 29.96 28 LYS C N 1
ATOM 6312 C CA . LYS C 1 40 ? -17.264 -38.214 86.514 1.00 29.88 28 LYS C CA 1
ATOM 6313 C C . LYS C 1 40 ? -18.153 -38.629 87.688 1.00 29.76 28 LYS C C 1
ATOM 6314 O O . LYS C 1 40 ? -17.670 -39.227 88.649 1.00 30.03 28 LYS C O 1
ATOM 6316 N N . ARG C 1 41 ? -19.449 -38.320 87.595 1.00 29.65 29 ARG C N 1
ATOM 6317 C CA . ARG C 1 41 ? -20.427 -38.677 88.633 1.00 29.70 29 ARG C CA 1
ATOM 6318 C C . ARG C 1 41 ? -20.852 -40.159 88.579 1.00 29.65 29 ARG C C 1
ATOM 6319 O O . ARG C 1 41 ? -21.630 -40.612 89.424 1.00 29.44 29 ARG C O 1
ATOM 6323 N N . GLY C 1 42 ? -20.357 -40.903 87.586 1.00 29.77 30 GLY C N 1
ATOM 6324 C CA . GLY C 1 42 ? -20.675 -42.321 87.433 1.00 29.81 30 GLY C CA 1
ATOM 6325 C C . GLY C 1 42 ? -21.978 -42.544 86.697 1.00 29.78 30 GLY C C 1
ATOM 6326 O O . GLY C 1 42 ? -22.855 -43.261 87.179 1.00 29.98 30 GLY C O 1
ATOM 6327 N N . VAL C 1 43 ? -22.099 -41.931 85.523 1.00 29.75 31 VAL C N 1
ATOM 6328 C CA . VAL C 1 43 ? -23.301 -42.052 84.703 1.00 29.64 31 VAL C CA 1
ATOM 6329 C C . VAL C 1 43 ? -22.952 -42.589 83.328 1.00 29.50 31 VAL C C 1
ATOM 6330 O O . VAL C 1 43 ? -22.087 -42.037 82.644 1.00 29.50 31 VAL C O 1
ATOM 6334 N N . ARG C 1 44 ? -23.630 -43.667 82.934 1.00 29.60 32 ARG C N 1
ATOM 6335 C CA . ARG C 1 44 ? -23.427 -44.288 81.629 1.00 29.64 32 ARG C CA 1
ATOM 6336 C C . ARG C 1 44 ? -24.266 -43.485 80.644 1.00 29.42 32 ARG C C 1
ATOM 6337 O O . ARG C 1 44 ? -25.490 -43.467 80.746 1.00 29.22 32 ARG C O 1
ATOM 6339 N N . ILE C 1 45 ? -23.614 -42.810 79.702 1.00 29.45 33 ILE C N 1
ATOM 6340 C CA . ILE C 1 45 ? -24.336 -41.990 78.729 1.00 29.58 33 ILE C CA 1
ATOM 6341 C C . ILE C 1 45 ? -24.528 -42.687 77.377 1.00 29.39 33 ILE C C 1
ATOM 6342 O O . ILE C 1 45 ? -23.580 -43.236 76.816 1.00 29.56 33 ILE C O 1
ATOM 6347 N N . HIS C 1 46 ? -25.755 -42.645 76.859 1.00 29.35 34 HIS C N 1
ATOM 6348 C CA . HIS C 1 46 ? -26.076 -43.233 75.555 1.00 29.45 34 HIS C CA 1
ATOM 6349 C C . HIS C 1 46 ? -25.942 -42.126 74.511 1.00 29.45 34 HIS C C 1
ATOM 6350 O O . HIS C 1 46 ? -26.795 -41.246 74.424 1.00 29.47 34 HIS C O 1
ATOM 6357 N N . HIS C 1 47 ? -24.878 -42.183 73.717 1.00 29.57 35 HIS C N 1
ATOM 6358 C CA . HIS C 1 47 ? -24.610 -41.165 72.697 1.00 29.53 35 HIS C CA 1
ATOM 6359 C C . HIS C 1 47 ? -25.382 -41.324 71.387 1.00 29.61 35 HIS C C 1
ATOM 6360 O O . HIS C 1 47 ? -25.007 -42.123 70.530 1.00 29.97 35 HIS C O 1
ATOM 6367 N N . LEU C 1 48 ? -26.455 -40.546 71.246 1.00 29.56 36 LEU C N 1
ATOM 6368 C CA . LEU C 1 48 ? -27.278 -40.549 70.032 1.00 29.48 36 LEU C CA 1
ATOM 6369 C C . LEU C 1 48 ? -27.146 -39.182 69.358 1.00 29.27 36 LEU C C 1
ATOM 6370 O O . LEU C 1 48 ? -27.953 -38.823 68.506 1.00 28.80 36 LEU C O 1
ATOM 6375 N N . ASN C 1 49 ? -26.102 -38.445 69.730 1.00 29.64 37 ASN C N 1
ATOM 6376 C CA . ASN C 1 49 ? -25.839 -37.101 69.220 1.00 29.68 37 ASN C CA 1
ATOM 6377 C C . ASN C 1 49 ? -24.830 -36.993 68.083 1.00 29.44 37 ASN C C 1
ATOM 6378 O O . ASN C 1 49 ? -24.767 -35.958 67.431 1.00 29.62 37 ASN C O 1
ATOM 6383 N N . ILE C 1 50 ? -24.052 -38.041 67.838 1.00 29.80 38 ILE C N 1
ATOM 6384 C CA . ILE C 1 50 ? -23.021 -38.007 66.791 1.00 30.24 38 ILE C CA 1
ATOM 6385 C C . ILE C 1 50 ? -23.246 -39.089 65.742 1.00 29.66 38 ILE C C 1
ATOM 6386 O O . ILE C 1 50 ? -23.654 -40.209 66.066 1.00 30.09 38 ILE C O 1
ATOM 6391 N N . GLY C 1 51 ? -22.950 -38.760 64.488 1.00 29.61 39 GLY C N 1
ATOM 6392 C CA . GLY C 1 51 ? -23.118 -39.692 63.387 1.00 29.76 39 GLY C CA 1
ATOM 6393 C C . GLY C 1 51 ? -21.947 -40.637 63.177 1.00 30.08 39 GLY C C 1
ATOM 6394 O O . GLY C 1 51 ? -21.571 -40.907 62.038 1.00 31.04 39 GLY C O 1
ATOM 6395 N N . GLN C 1 52 ? -21.371 -41.141 64.265 1.00 30.03 40 GLN C N 1
ATOM 6396 C CA . GLN C 1 52 ? -20.252 -42.074 64.209 1.00 29.65 40 GLN C CA 1
ATOM 6397 C C . GLN C 1 52 ? -20.797 -43.501 64.226 1.00 29.35 40 GLN C C 1
ATOM 6398 O O . GLN C 1 52 ? -21.318 -43.947 65.252 1.00 29.26 40 GLN C O 1
ATOM 6404 N N . PRO C 1 53 ? -20.700 -44.220 63.097 1.00 29.32 41 PRO C N 1
ATOM 6405 C CA . PRO C 1 53 ? -21.186 -45.605 63.092 1.00 29.21 41 PRO C CA 1
ATOM 6406 C C . PRO C 1 53 ? -20.439 -46.488 64.086 1.00 29.29 41 PRO C C 1
ATOM 6407 O O . PRO C 1 53 ? -19.239 -46.294 64.282 1.00 29.42 41 PRO C O 1
ATOM 6411 N N . ASP C 1 54 ? -21.142 -47.443 64.695 1.00 29.22 42 ASP C N 1
ATOM 6412 C CA . ASP C 1 54 ? -20.540 -48.365 65.659 1.00 29.56 42 ASP C CA 1
ATOM 6413 C C . ASP C 1 54 ? -20.193 -49.716 65.022 1.00 29.40 42 ASP C C 1
ATOM 6414 O O . ASP C 1 54 ? -19.640 -50.588 65.698 1.00 29.61 42 ASP C O 1
ATOM 6419 N N . LEU C 1 55 ? -20.530 -49.888 63.744 1.00 29.00 43 LEU C N 1
ATOM 6420 C CA . LEU C 1 55 ? -20.283 -51.143 63.043 1.00 28.93 43 LEU C CA 1
ATOM 6421 C C . LEU C 1 55 ? -18.805 -51.413 62.804 1.00 28.97 43 LEU C C 1
ATOM 6422 O O . LEU C 1 55 ? -18.043 -50.489 62.558 1.00 28.69 43 LEU C O 1
ATOM 6427 N N . LYS C 1 56 ? -18.413 -52.687 62.883 1.00 29.38 44 LYS C N 1
ATOM 6428 C CA . LYS C 1 56 ? -17.030 -53.105 62.653 1.00 29.56 44 LYS C CA 1
ATOM 6429 C C . LYS C 1 56 ? -16.629 -52.769 61.228 1.00 29.55 44 LYS C C 1
ATOM 6430 O O . LYS C 1 56 ? -17.382 -53.053 60.297 1.00 29.52 44 LYS C O 1
ATOM 6436 N N . THR C 1 57 ? -15.446 -52.185 61.056 1.00 29.65 45 THR C N 1
ATOM 6437 C CA . THR C 1 57 ? -14.943 -51.858 59.726 1.00 29.39 45 THR C CA 1
ATOM 6438 C C . THR C 1 57 ? -14.616 -53.203 59.094 1.00 29.06 45 THR C C 1
ATOM 6439 O O . THR C 1 57 ? -13.938 -54.005 59.728 1.00 28.84 45 THR C O 1
ATOM 6443 N N . PRO C 1 58 ? -15.098 -53.462 57.860 1.00 28.89 46 PRO C N 1
ATOM 6444 C CA . PRO C 1 58 ? -14.829 -54.748 57.210 1.00 28.70 46 PRO C CA 1
ATOM 6445 C C . PRO C 1 58 ? -13.350 -55.115 57.212 1.00 29.15 46 PRO C C 1
ATOM 6446 O O . PRO C 1 58 ? -12.515 -54.252 56.938 1.00 29.46 46 PRO C O 1
ATOM 6450 N N . GLU C 1 59 ? -13.041 -56.381 57.507 1.00 29.24 47 GLU C N 1
ATOM 6451 C CA . GLU C 1 59 ? -11.656 -56.863 57.565 1.00 29.26 47 GLU C CA 1
ATOM 6452 C C . GLU C 1 59 ? -10.845 -56.664 56.284 1.00 29.17 47 GLU C C 1
ATOM 6453 O O . GLU C 1 59 ? -9.625 -56.497 56.356 1.00 28.93 47 GLU C O 1
ATOM 6455 N N . VAL C 1 60 ? -11.517 -56.676 55.128 1.00 29.12 48 VAL C N 1
ATOM 6456 C CA . VAL C 1 60 ? -10.856 -56.492 53.832 1.00 29.00 48 VAL C CA 1
ATOM 6457 C C . VAL C 1 60 ? -10.019 -55.205 53.805 1.00 29.36 48 VAL C C 1
ATOM 6458 O O . VAL C 1 60 ? -8.969 -55.161 53.169 1.00 29.88 48 VAL C O 1
ATOM 6462 N N . PHE C 1 61 ? -10.485 -54.169 54.493 1.00 29.20 49 PHE C N 1
ATOM 6463 C CA . PHE C 1 61 ? -9.763 -52.901 54.569 1.00 29.06 49 PHE C CA 1
ATOM 6464 C C . PHE C 1 61 ? -8.364 -53.086 55.156 1.00 29.15 49 PHE C C 1
ATOM 6465 O O . PHE C 1 61 ? -7.391 -52.575 54.615 1.00 29.13 49 PHE C O 1
ATOM 6473 N N . PHE C 1 62 ? -8.271 -53.824 56.259 1.00 29.31 50 PHE C N 1
ATOM 6474 C CA . PHE C 1 62 ? -6.979 -54.062 56.908 1.00 29.51 50 PHE C CA 1
ATOM 6475 C C . PHE C 1 62 ? -6.148 -55.101 56.157 1.00 29.50 50 PHE C C 1
ATOM 6476 O O . PHE C 1 62 ? -4.928 -54.975 56.094 1.00 29.27 50 PHE C O 1
ATOM 6484 N N . GLU C 1 63 ? -6.805 -56.119 55.596 1.00 29.67 51 GLU C N 1
ATOM 6485 C CA . GLU C 1 63 ? -6.110 -57.151 54.823 1.00 29.96 51 GLU C CA 1
ATOM 6486 C C . GLU C 1 63 ? -5.391 -56.567 53.618 1.00 29.40 51 GLU C C 1
ATOM 6487 O O . GLU C 1 63 ? -4.214 -56.845 53.406 1.00 29.19 51 GLU C O 1
ATOM 6493 N N A ARG C 1 64 ? -6.102 -55.766 52.821 0.50 28.98 52 ARG C N 1
ATOM 6494 N N B ARG C 1 64 ? -6.121 -55.758 52.860 0.50 29.28 52 ARG C N 1
ATOM 6495 C CA A ARG C 1 64 ? -5.511 -55.145 51.626 0.50 28.83 52 ARG C CA 1
ATOM 6496 C CA B ARG C 1 64 ? -5.623 -55.106 51.657 0.50 29.36 52 ARG C CA 1
ATOM 6497 C C A ARG C 1 64 ? -4.307 -54.277 51.971 0.50 29.18 52 ARG C C 1
ATOM 6498 C C B ARG C 1 64 ? -4.371 -54.258 51.953 0.50 29.50 52 ARG C C 1
ATOM 6499 O O A ARG C 1 64 ? -3.315 -54.264 51.232 0.50 29.37 52 ARG C O 1
ATOM 6500 O O B ARG C 1 64 ? -3.414 -54.253 51.172 0.50 29.78 52 ARG C O 1
ATOM 6515 N N . ILE C 1 65 ? -4.390 -53.557 53.087 1.00 29.09 53 ILE C N 1
ATOM 6516 C CA . ILE C 1 65 ? -3.273 -52.718 53.527 1.00 29.06 53 ILE C CA 1
ATOM 6517 C C . ILE C 1 65 ? -2.085 -53.605 53.907 1.00 29.10 53 ILE C C 1
ATOM 6518 O O . ILE C 1 65 ? -0.961 -53.327 53.505 1.00 29.30 53 ILE C O 1
ATOM 6523 N N . TYR C 1 66 ? -2.338 -54.675 54.660 1.00 29.33 54 TYR C N 1
ATOM 6524 C CA . TYR C 1 66 ? -1.270 -55.603 55.078 1.00 29.72 54 TYR C CA 1
ATOM 6525 C C . TYR C 1 66 ? -0.611 -56.305 53.879 1.00 29.51 54 TYR C C 1
ATOM 6526 O O . TYR C 1 66 ? 0.610 -56.448 53.835 1.00 29.44 54 TYR C O 1
ATOM 6535 N N . GLU C 1 67 ? -1.427 -56.730 52.916 1.00 29.60 55 GLU C N 1
ATOM 6536 C CA . GLU C 1 67 ? -0.936 -57.413 51.715 1.00 29.97 55 GLU C CA 1
ATOM 6537 C C . GLU C 1 67 ? -0.152 -56.518 50.769 1.00 29.59 55 GLU C C 1
ATOM 6538 O O . GLU C 1 67 ? 0.733 -56.991 50.075 1.00 29.86 55 GLU C O 1
ATOM 6544 N N . ASN C 1 68 ? -0.494 -55.236 50.726 1.00 29.62 56 ASN C N 1
ATOM 6545 C CA . ASN C 1 68 ? 0.168 -54.285 49.841 1.00 29.52 56 ASN C CA 1
ATOM 6546 C C . ASN C 1 68 ? 0.908 -53.204 50.612 1.00 29.60 56 ASN C C 1
ATOM 6547 O O . ASN C 1 68 ? 0.795 -52.021 50.299 1.00 29.66 56 ASN C O 1
ATOM 6552 N N . LYS C 1 69 ? 1.671 -53.623 51.620 1.00 29.97 57 LYS C N 1
ATOM 6553 C CA . LYS C 1 69 ? 2.450 -52.703 52.435 1.00 30.06 57 LYS C CA 1
ATOM 6554 C C . LYS C 1 69 ? 3.580 -52.157 51.566 1.00 29.83 57 LYS C C 1
ATOM 6555 O O . LYS C 1 69 ? 4.430 -52.932 51.134 1.00 29.76 57 LYS C O 1
ATOM 6557 N N . PRO C 1 70 ? 3.583 -50.837 51.275 1.00 29.77 58 PRO C N 1
ATOM 6558 C CA . PRO C 1 70 ? 4.675 -50.305 50.456 1.00 29.57 58 PRO C CA 1
ATOM 6559 C C . PRO C 1 70 ? 5.915 -50.049 51.307 1.00 29.60 58 PRO C C 1
ATOM 6560 O O . PRO C 1 70 ? 5.790 -49.753 52.498 1.00 29.86 58 PRO C O 1
ATOM 6564 N N . GLU C 1 71 ? 7.098 -50.173 50.706 1.00 29.36 59 GLU C N 1
ATOM 6565 C CA . GLU C 1 71 ? 8.355 -49.943 51.427 1.00 29.39 59 GLU C CA 1
ATOM 6566 C C . GLU C 1 71 ? 8.503 -48.465 51.809 1.00 29.14 59 GLU C C 1
ATOM 6567 O O . GLU C 1 71 ? 9.123 -48.142 52.829 1.00 29.09 59 GLU C O 1
ATOM 6569 N N . VAL C 1 72 ? 7.931 -47.584 50.985 1.00 28.95 60 VAL C N 1
ATOM 6570 C CA . VAL C 1 72 ? 7.961 -46.146 51.206 1.00 28.53 60 VAL C CA 1
ATOM 6571 C C . VAL C 1 72 ? 6.523 -45.618 51.181 1.00 28.73 60 VAL C C 1
ATOM 6572 O O . VAL C 1 72 ? 5.801 -45.856 50.215 1.00 28.67 60 VAL C O 1
ATOM 6576 N N . VAL C 1 73 ? 6.100 -44.927 52.241 1.00 28.81 61 VAL C N 1
ATOM 6577 C CA . VAL C 1 73 ? 4.756 -44.356 52.298 1.00 28.90 61 VAL C CA 1
ATOM 6578 C C . VAL C 1 73 ? 4.860 -43.023 51.561 1.00 29.04 61 VAL C C 1
ATOM 6579 O O . VAL C 1 73 ? 5.055 -41.964 52.167 1.00 29.26 61 VAL C O 1
ATOM 6583 N N . TYR C 1 74 ? 4.722 -43.097 50.242 1.00 28.88 62 TYR C N 1
ATOM 6584 C CA . TYR C 1 74 ? 4.839 -41.934 49.333 1.00 28.48 62 TYR C CA 1
ATOM 6585 C C . TYR C 1 74 ? 3.549 -41.153 49.042 1.00 28.38 62 TYR C C 1
ATOM 6586 O O . TYR C 1 74 ? 2.450 -41.607 49.349 1.00 28.25 62 TYR C O 1
ATOM 6595 N N . TYR C 1 75 ? 3.704 -39.969 48.444 1.00 28.47 63 TYR C N 1
ATOM 6596 C CA . TYR C 1 75 ? 2.559 -39.166 48.029 1.00 28.44 63 TYR C CA 1
ATOM 6597 C C . TYR C 1 75 ? 2.025 -39.860 46.798 1.00 28.75 63 TYR C C 1
ATOM 6598 O O . TYR C 1 75 ? 2.777 -40.064 45.847 1.00 28.63 63 TYR C O 1
ATOM 6607 N N . SER C 1 76 ? 0.743 -40.207 46.776 1.00 29.21 64 SER C N 1
ATOM 6608 C CA . SER C 1 76 ? 0.179 -40.857 45.592 1.00 28.90 64 SER C CA 1
ATOM 6609 C C . SER C 1 76 ? -0.072 -39.754 44.562 1.00 29.09 64 SER C C 1
ATOM 6610 O O . SER C 1 76 ? 0.239 -38.581 44.802 1.00 28.72 64 SER C O 1
ATOM 6613 N N . HIS C 1 77 ? -0.619 -40.139 43.415 1.00 29.14 65 HIS C N 1
ATOM 6614 C CA . HIS C 1 77 ? -0.963 -39.186 42.381 1.00 29.46 65 HIS C CA 1
ATOM 6615 C C . HIS C 1 77 ? -1.991 -38.277 43.060 1.00 28.92 65 HIS C C 1
ATOM 6616 O O . HIS C 1 77 ? -2.774 -38.757 43.883 1.00 28.76 65 HIS C O 1
ATOM 6623 N N . SER C 1 78 ? -1.970 -36.980 42.756 1.00 28.88 66 SER C N 1
ATOM 6624 C CA . SER C 1 78 ? -2.897 -36.014 43.372 1.00 28.81 66 SER C CA 1
ATOM 6625 C C . SER C 1 78 ? -4.369 -36.397 43.307 1.00 28.69 66 SER C C 1
ATOM 6626 O O . SER C 1 78 ? -5.099 -36.183 44.247 1.00 28.43 66 SER C O 1
ATOM 6629 N N . ALA C 1 79 ? -4.807 -36.965 42.199 1.00 28.94 67 ALA C N 1
ATOM 6630 C CA . ALA C 1 79 ? -6.200 -37.371 42.067 1.00 28.88 67 ALA C CA 1
ATOM 6631 C C . ALA C 1 79 ? -6.506 -38.691 42.768 1.00 28.74 67 ALA C C 1
ATOM 6632 O O . ALA C 1 79 ? -7.662 -39.104 42.806 1.00 28.61 67 ALA C O 1
ATOM 6634 N N . GLY C 1 80 ? -5.478 -39.352 43.301 1.00 28.84 68 GLY C N 1
ATOM 6635 C CA . GLY C 1 80 ? -5.624 -40.615 44.018 1.00 28.74 68 GLY C CA 1
ATOM 6636 C C . GLY C 1 80 ? -4.963 -41.745 43.275 1.00 28.42 68 GLY C C 1
ATOM 6637 O O . GLY C 1 80 ? -4.596 -41.588 42.120 1.00 27.92 68 GLY C O 1
ATOM 6638 N N . ILE C 1 81 ? -4.795 -42.876 43.951 1.00 28.89 69 ILE C N 1
ATOM 6639 C CA . ILE C 1 81 ? -4.198 -44.045 43.321 1.00 29.76 69 ILE C CA 1
ATOM 6640 C C . ILE C 1 81 ? -5.156 -44.421 42.191 1.00 29.46 69 ILE C C 1
ATOM 6641 O O . ILE C 1 81 ? -6.381 -44.419 42.384 1.00 29.18 69 ILE C O 1
ATOM 6646 N N . TRP C 1 82 ? -4.609 -44.748 41.023 1.00 29.33 70 TRP C N 1
ATOM 6647 C CA . TRP C 1 82 ? -5.441 -45.114 39.878 1.00 29.12 70 TRP C CA 1
ATOM 6648 C C . TRP C 1 82 ? -6.441 -46.233 40.184 1.00 28.96 70 TRP C C 1
ATOM 6649 O O . TRP C 1 82 ? -7.603 -46.136 39.807 1.00 28.77 70 TRP C O 1
ATOM 6660 N N . GLU C 1 83 ? -6.002 -47.253 40.912 1.00 28.98 71 GLU C N 1
ATOM 6661 C CA . GLU C 1 83 ? -6.845 -48.387 41.260 1.00 29.40 71 GLU C CA 1
ATOM 6662 C C . GLU C 1 83 ? -8.061 -47.988 42.113 1.00 29.10 71 GLU C C 1
ATOM 6663 O O . GLU C 1 83 ? -9.130 -48.604 41.992 1.00 28.95 71 GLU C O 1
ATOM 6669 N N . LEU C 1 84 ? -7.895 -46.981 42.977 1.00 29.07 72 LEU C N 1
ATOM 6670 C CA . LEU C 1 84 ? -8.988 -46.490 43.817 1.00 29.04 72 LEU C CA 1
ATOM 6671 C C . LEU C 1 84 ? -9.963 -45.691 42.962 1.00 29.05 72 LEU C C 1
ATOM 6672 O O . LEU C 1 84 ? -11.171 -45.748 43.197 1.00 29.06 72 LEU C O 1
ATOM 6677 N N . ARG C 1 85 ? -9.443 -44.958 41.974 1.00 28.91 73 ARG C N 1
ATOM 6678 C CA . ARG C 1 85 ? -10.298 -44.189 41.066 1.00 28.88 73 ARG C CA 1
ATOM 6679 C C . ARG C 1 85 ? -11.148 -45.180 40.275 1.00 29.06 73 ARG C C 1
ATOM 6680 O O . ARG C 1 85 ? -12.314 -44.927 40.010 1.00 29.14 73 ARG C O 1
ATOM 6688 N N . GLU C 1 86 ? -10.549 -46.306 39.901 1.00 29.33 74 GLU C N 1
ATOM 6689 C CA . GLU C 1 86 ? -11.267 -47.366 39.208 1.00 29.64 74 GLU C CA 1
ATOM 6690 C C . GLU C 1 86 ? -12.276 -48.020 40.154 1.00 29.13 74 GLU C C 1
ATOM 6691 O O . GLU C 1 86 ? -13.376 -48.364 39.739 1.00 29.09 74 GLU C O 1
ATOM 6697 N N . ALA C 1 87 ? -11.885 -48.211 41.415 1.00 28.88 75 ALA C N 1
ATOM 6698 C CA . ALA C 1 87 ? -12.761 -48.817 42.418 1.00 28.76 75 ALA C CA 1
ATOM 6699 C C . ALA C 1 87 ? -14.025 -47.966 42.614 1.00 29.28 75 ALA C C 1
ATOM 6700 O O . ALA C 1 87 ? -15.126 -48.520 42.697 1.00 29.77 75 ALA C O 1
ATOM 6702 N N . PHE C 1 88 ? -13.877 -46.638 42.704 1.00 29.18 76 PHE C N 1
ATOM 6703 C CA . PHE C 1 88 ? -15.046 -45.762 42.812 1.00 29.18 76 PHE C CA 1
ATOM 6704 C C . PHE C 1 88 ? -15.888 -45.834 41.535 1.00 28.88 76 PHE C C 1
ATOM 6705 O O . PHE C 1 88 ? -17.114 -45.913 41.613 1.00 28.89 76 PHE C O 1
ATOM 6713 N N . ALA C 1 89 ? -15.239 -45.812 40.371 1.00 28.85 77 ALA C N 1
ATOM 6714 C CA . ALA C 1 89 ? -15.964 -45.888 39.095 1.00 28.86 77 ALA C CA 1
ATOM 6715 C C . ALA C 1 89 ? -16.784 -47.179 39.012 1.00 28.68 77 ALA C C 1
ATOM 6716 O O . ALA C 1 89 ? -17.961 -47.143 38.683 1.00 28.35 77 ALA C O 1
ATOM 6718 N N . SER C 1 90 ? -16.159 -48.309 39.341 1.00 28.88 78 SER C N 1
ATOM 6719 C CA . SER C 1 90 ? -16.824 -49.619 39.310 1.00 29.20 78 SER C CA 1
ATOM 6720 C C . SER C 1 90 ? -17.981 -49.703 40.296 1.00 29.04 78 SER C C 1
ATOM 6721 O O . SER C 1 90 ? -19.000 -50.336 40.009 1.00 28.83 78 SER C O 1
ATOM 6724 N N . TYR C 1 91 ? -17.802 -49.093 41.464 1.00 29.31 79 TYR C N 1
ATOM 6725 C CA . TYR C 1 91 ? -18.846 -49.069 42.481 1.00 29.67 79 TYR C CA 1
ATOM 6726 C C . TYR C 1 91 ? -20.094 -48.409 41.911 1.00 29.55 79 TYR C C 1
ATOM 6727 O O . TYR C 1 91 ? -21.181 -48.984 41.997 1.00 29.80 79 TYR C O 1
ATOM 6736 N N . TYR C 1 92 ? -19.939 -47.223 41.323 1.00 29.32 80 TYR C N 1
ATOM 6737 C CA . TYR C 1 92 ? -21.085 -46.516 40.715 1.00 29.25 80 TYR C CA 1
ATOM 6738 C C . TYR C 1 92 ? -21.799 -47.287 39.590 1.00 28.93 80 TYR C C 1
ATOM 6739 O O . TYR C 1 92 ? -23.014 -47.212 39.476 1.00 28.86 80 TYR C O 1
ATOM 6748 N N . LYS C 1 93 ? -21.052 -48.042 38.800 1.00 28.93 81 LYS C N 1
ATOM 6749 C CA . LYS C 1 93 ? -21.633 -48.836 37.724 1.00 29.26 81 LYS C CA 1
ATOM 6750 C C . LYS C 1 93 ? -22.373 -50.041 38.316 1.00 29.16 81 LYS C C 1
ATOM 6751 O O . LYS C 1 93 ? -23.523 -50.285 37.967 1.00 29.23 81 LYS C O 1
ATOM 6757 N N . ARG C 1 94 ? -21.713 -50.778 39.219 1.00 28.73 82 ARG C N 1
ATOM 6758 C CA . ARG C 1 94 ? -22.305 -51.975 39.851 1.00 29.01 82 ARG C CA 1
ATOM 6759 C C . ARG C 1 94 ? -23.444 -51.722 40.783 1.00 29.03 82 ARG C C 1
ATOM 6760 O O . ARG C 1 94 ? -24.459 -52.422 40.731 1.00 28.81 82 ARG C O 1
ATOM 6768 N N . ARG C 1 95 ? -23.244 -50.754 41.672 1.00 29.30 83 ARG C N 1
ATOM 6769 C CA . ARG C 1 95 ? -24.252 -50.431 42.677 1.00 29.29 83 ARG C CA 1
ATOM 6770 C C . ARG C 1 95 ? -25.214 -49.291 42.356 1.00 29.29 83 ARG C C 1
ATOM 6771 O O . ARG C 1 95 ? -26.397 -49.416 42.641 1.00 29.23 83 ARG C O 1
ATOM 6779 N N . GLN C 1 96 ? -24.732 -48.187 41.790 1.00 29.44 84 GLN C N 1
ATOM 6780 C CA . GLN C 1 96 ? -25.618 -47.053 41.491 1.00 29.54 84 GLN C CA 1
ATOM 6781 C C . GLN C 1 96 ? -26.125 -47.044 40.046 1.00 29.75 84 GLN C C 1
ATOM 6782 O O . GLN C 1 96 ? -26.921 -46.175 39.692 1.00 29.80 84 GLN C O 1
ATOM 6788 N N . ARG C 1 97 ? -25.686 -48.015 39.235 1.00 29.91 85 ARG C N 1
ATOM 6789 C CA . ARG C 1 97 ? -26.068 -48.135 37.821 1.00 29.95 85 ARG C CA 1
ATOM 6790 C C . ARG C 1 97 ? -25.820 -46.855 37.033 1.00 29.47 85 ARG C C 1
ATOM 6791 O O . ARG C 1 97 ? -26.639 -46.442 36.222 1.00 29.41 85 ARG C O 1
ATOM 6799 N N . VAL C 1 98 ? -24.661 -46.258 37.276 1.00 29.60 86 VAL C N 1
ATOM 6800 C CA . VAL C 1 98 ? -24.239 -45.026 36.627 1.00 29.86 86 VAL C CA 1
ATOM 6801 C C . VAL C 1 98 ? -22.902 -45.275 35.924 1.00 29.53 86 VAL C C 1
ATOM 6802 O O . VAL C 1 98 ? -21.984 -45.862 36.509 1.00 29.28 86 VAL C O 1
ATOM 6806 N N . ASP C 1 99 ? -22.792 -44.811 34.681 1.00 29.60 87 ASP C N 1
ATOM 6807 C CA . ASP C 1 99 ? -21.568 -44.989 33.914 1.00 29.97 87 ASP C CA 1
ATOM 6808 C C . ASP C 1 99 ? -20.592 -43.846 34.206 1.00 30.06 87 ASP C C 1
ATOM 6809 O O . ASP C 1 99 ? -20.750 -42.733 33.701 1.00 30.33 87 ASP C O 1
ATOM 6814 N N . VAL C 1 100 ? -19.587 -44.147 35.026 1.00 29.86 88 VAL C N 1
ATOM 6815 C CA . VAL C 1 100 ? -18.563 -43.200 35.414 1.00 29.83 88 VAL C CA 1
ATOM 6816 C C . VAL C 1 100 ? -17.206 -43.775 35.015 1.00 29.65 88 VAL C C 1
ATOM 6817 O O . VAL C 1 100 ? -16.981 -44.973 35.143 1.00 29.25 88 VAL C O 1
ATOM 6821 N N . LYS C 1 101 ? -16.304 -42.920 34.542 1.00 29.77 89 LYS C N 1
ATOM 6822 C CA . LYS C 1 101 ? -14.977 -43.353 34.150 1.00 29.79 89 LYS C CA 1
ATOM 6823 C C . LYS C 1 101 ? -14.031 -42.946 35.282 1.00 29.54 89 LYS C C 1
ATOM 6824 O O . LYS C 1 101 ? -14.345 -42.028 36.043 1.00 29.10 89 LYS C O 1
ATOM 6830 N N . PRO C 1 102 ? -12.889 -43.643 35.431 1.00 29.42 90 PRO C N 1
ATOM 6831 C CA . PRO C 1 102 ? -11.958 -43.214 36.476 1.00 29.35 90 PRO C CA 1
ATOM 6832 C C . PRO C 1 102 ? -11.523 -41.742 36.326 1.00 29.12 90 PRO C C 1
ATOM 6833 O O . PRO C 1 102 ? -11.290 -41.083 37.336 1.00 29.44 90 PRO C O 1
ATOM 6837 N N . GLU C 1 103 ? -11.453 -41.234 35.091 1.00 29.09 91 GLU C N 1
ATOM 6838 C CA . GLU C 1 103 ? -11.066 -39.841 34.818 1.00 29.22 91 GLU C CA 1
ATOM 6839 C C . GLU C 1 103 ? -12.045 -38.838 35.428 1.00 29.15 91 GLU C C 1
ATOM 6840 O O . GLU C 1 103 ? -11.705 -37.674 35.592 1.00 29.29 91 GLU C O 1
ATOM 6846 N N . ASN C 1 104 ? -13.268 -39.290 35.709 1.00 29.08 92 ASN C N 1
ATOM 6847 C CA . ASN C 1 104 ? -14.313 -38.470 36.323 1.00 28.91 92 ASN C CA 1
ATOM 6848 C C . ASN C 1 104 ? -14.224 -38.418 37.851 1.00 29.01 92 ASN C C 1
ATOM 6849 O O . ASN C 1 104 ? -14.945 -37.638 38.481 1.00 28.76 92 ASN C O 1
ATOM 6854 N N . VAL C 1 105 ? -13.367 -39.256 38.439 1.00 29.24 93 VAL C N 1
ATOM 6855 C CA . VAL C 1 105 ? -13.209 -39.346 39.888 1.00 29.21 93 VAL C CA 1
ATOM 6856 C C . VAL C 1 105 ? -11.954 -38.644 40.382 1.00 29.15 93 VAL C C 1
ATOM 6857 O O . VAL C 1 105 ? -10.891 -38.780 39.804 1.00 29.23 93 VAL C O 1
ATOM 6861 N N . LEU C 1 106 ? -12.096 -37.893 41.460 1.00 29.23 94 LEU C N 1
ATOM 6862 C CA . LEU C 1 106 ? -10.980 -37.187 42.069 1.00 29.60 94 LEU C CA 1
ATOM 6863 C C . LEU C 1 106 ? -11.005 -37.585 43.552 1.00 29.26 94 LEU C C 1
ATOM 6864 O O . LEU C 1 106 ? -11.923 -37.208 44.280 1.00 29.04 94 LEU C O 1
ATOM 6869 N N . VAL C 1 107 ? -10.024 -38.383 43.980 1.00 28.87 95 VAL C N 1
ATOM 6870 C CA . VAL C 1 107 ? -9.969 -38.842 45.365 1.00 28.94 95 VAL C CA 1
ATOM 6871 C C . VAL C 1 107 ? -9.526 -37.701 46.275 1.00 29.11 95 VAL C C 1
ATOM 6872 O O . VAL C 1 107 ? -8.575 -36.980 45.968 1.00 29.30 95 VAL C O 1
ATOM 6876 N N . THR C 1 108 ? -10.219 -37.564 47.398 1.00 29.32 96 THR C N 1
ATOM 6877 C CA . THR C 1 108 ? -9.971 -36.506 48.351 1.00 30.00 96 THR C CA 1
ATOM 6878 C C . THR C 1 108 ? -9.914 -37.007 49.787 1.00 29.83 96 THR C C 1
ATOM 6879 O O . THR C 1 108 ? -10.207 -38.186 50.054 1.00 29.02 96 THR C O 1
ATOM 6883 N N . ASN C 1 109 ? -9.516 -36.116 50.704 1.00 29.95 97 ASN C N 1
ATOM 6884 C CA . ASN C 1 109 ? -9.465 -36.453 52.128 1.00 30.49 97 ASN C CA 1
ATOM 6885 C C . ASN C 1 109 ? -10.887 -36.414 52.675 1.00 29.94 97 ASN C C 1
ATOM 6886 O O . ASN C 1 109 ? -11.310 -35.437 53.291 1.00 29.98 97 ASN C O 1
ATOM 6891 N N . GLY C 1 110 ? -11.622 -37.487 52.414 1.00 29.81 98 GLY C N 1
ATOM 6892 C CA . GLY C 1 110 ? -13.009 -37.612 52.829 1.00 29.59 98 GLY C CA 1
ATOM 6893 C C . GLY C 1 110 ? -13.880 -36.699 51.988 1.00 29.31 98 GLY C C 1
ATOM 6894 O O . GLY C 1 110 ? -13.382 -35.967 51.132 1.00 28.99 98 GLY C O 1
ATOM 6895 N N . GLY C 1 111 ? -15.188 -36.780 52.202 1.00 29.00 99 GLY C N 1
ATOM 6896 C CA . GLY C 1 111 ? -16.125 -35.922 51.510 1.00 29.21 99 GLY C CA 1
ATOM 6897 C C . GLY C 1 111 ? -15.892 -34.463 51.901 1.00 29.23 99 GLY C C 1
ATOM 6898 O O . GLY C 1 111 ? -16.103 -33.559 51.092 1.00 29.37 99 GLY C O 1
ATOM 6899 N N . SER C 1 112 ? -15.453 -34.242 53.138 1.00 28.85 100 SER C N 1
ATOM 6900 C CA . SER C 1 112 ? -15.179 -32.903 53.641 1.00 29.42 100 SER C CA 1
ATOM 6901 C C . SER C 1 112 ? -14.370 -32.060 52.661 1.00 29.42 100 SER C C 1
ATOM 6902 O O . SER C 1 112 ? -14.762 -30.955 52.316 1.00 29.48 100 SER C O 1
ATOM 6905 N N . GLU C 1 113 ? -13.247 -32.597 52.202 1.00 29.26 101 GLU C N 1
ATOM 6906 C CA . GLU C 1 113 ? -12.388 -31.870 51.277 1.00 29.37 101 GLU C CA 1
ATOM 6907 C C . GLU C 1 113 ? -12.991 -31.728 49.880 1.00 29.37 101 GLU C C 1
ATOM 6908 O O . GLU C 1 113 ? -12.793 -30.718 49.216 1.00 29.15 101 GLU C O 1
ATOM 6914 N N . ALA C 1 114 ? -13.698 -32.755 49.422 1.00 29.52 102 ALA C N 1
ATOM 6915 C CA . ALA C 1 114 ? -14.339 -32.698 48.109 1.00 29.62 102 ALA C CA 1
ATOM 6916 C C . ALA C 1 114 ? -15.305 -31.523 48.051 1.00 29.55 102 ALA C C 1
ATOM 6917 O O . ALA C 1 114 ? -15.432 -30.885 47.010 1.00 29.62 102 ALA C O 1
ATOM 6919 N N . ILE C 1 115 ? -15.974 -31.256 49.177 1.00 29.42 103 ILE C N 1
ATOM 6920 C CA . ILE C 1 115 ? -16.926 -30.153 49.302 1.00 29.20 103 ILE C CA 1
ATOM 6921 C C . ILE C 1 115 ? -16.172 -28.835 49.262 1.00 29.21 103 ILE C C 1
ATOM 6922 O O . ILE C 1 115 ? -16.567 -27.910 48.558 1.00 29.40 103 ILE C O 1
ATOM 6927 N N . LEU C 1 116 ? -15.089 -28.756 50.027 1.00 29.33 104 LEU C N 1
ATOM 6928 C CA . LEU C 1 116 ? -14.263 -27.560 50.065 1.00 29.36 104 LEU C CA 1
ATOM 6929 C C . LEU C 1 116 ? -13.750 -27.214 48.674 1.00 29.13 104 LEU C C 1
ATOM 6930 O O . LEU C 1 116 ? -13.798 -26.047 48.278 1.00 28.82 104 LEU C O 1
ATOM 6935 N N . PHE C 1 117 ? -13.252 -28.217 47.943 1.00 29.05 105 PHE C N 1
ATOM 6936 C CA . PHE C 1 117 ? -12.754 -27.964 46.591 1.00 29.37 105 PHE C CA 1
ATOM 6937 C C . PHE C 1 117 ? -13.874 -27.497 45.675 1.00 29.11 105 PHE C C 1
ATOM 6938 O O . PHE C 1 117 ? -13.696 -26.525 44.942 1.00 28.66 105 PHE C O 1
ATOM 6946 N N . SER C 1 118 ? -15.016 -28.183 45.730 1.00 29.07 106 SER C N 1
ATOM 6947 C CA . SER C 1 118 ? -16.166 -27.821 44.906 1.00 29.13 106 SER C CA 1
ATOM 6948 C C . SER C 1 118 ? -16.523 -26.354 45.111 1.00 28.96 106 SER C C 1
ATOM 6949 O O . SER C 1 118 ? -16.664 -25.623 44.147 1.00 29.13 106 SER C O 1
ATOM 6952 N N . PHE C 1 119 ? -16.631 -25.936 46.370 1.00 29.06 107 PHE C N 1
ATOM 6953 C CA . PHE C 1 119 ? -16.937 -24.548 46.729 1.00 29.17 107 PHE C CA 1
ATOM 6954 C C . PHE C 1 119 ? -15.914 -23.583 46.156 1.00 28.84 107 PHE C C 1
ATOM 6955 O O . PHE C 1 119 ? -16.280 -22.607 45.527 1.00 28.82 107 PHE C O 1
ATOM 6963 N N . ALA C 1 120 ? -14.634 -23.869 46.365 1.00 29.00 108 ALA C N 1
ATOM 6964 C CA . ALA C 1 120 ? -13.548 -23.008 45.888 1.00 29.07 108 ALA C CA 1
ATOM 6965 C C . ALA C 1 120 ? -13.436 -22.908 44.362 1.00 29.09 108 ALA C C 1
ATOM 6966 O O . ALA C 1 120 ? -13.081 -21.862 43.832 1.00 29.06 108 ALA C O 1
ATOM 6968 N N . VAL C 1 121 ? -13.734 -23.998 43.667 1.00 29.33 109 VAL C N 1
ATOM 6969 C CA . VAL C 1 121 ? -13.677 -24.039 42.202 1.00 29.18 109 VAL C CA 1
ATOM 6970 C C . VAL C 1 121 ? -14.816 -23.278 41.521 1.00 29.15 109 VAL C C 1
ATOM 6971 O O . VAL C 1 121 ? -14.586 -22.618 40.514 1.00 29.33 109 VAL C O 1
ATOM 6975 N N . ILE C 1 122 ? -16.024 -23.345 42.071 1.00 29.11 110 ILE C N 1
ATOM 6976 C CA . ILE C 1 122 ? -17.175 -22.676 41.445 1.00 29.21 110 ILE C CA 1
ATOM 6977 C C . ILE C 1 122 ? -17.493 -21.255 41.934 1.00 29.00 110 ILE C C 1
ATOM 6978 O O . ILE C 1 122 ? -18.038 -20.462 41.174 1.00 28.87 110 ILE C O 1
ATOM 6983 N N . ALA C 1 123 ? -17.131 -20.927 43.172 1.00 29.06 111 ALA C N 1
ATOM 6984 C CA . ALA C 1 123 ? -17.421 -19.614 43.732 1.00 29.07 111 ALA C CA 1
ATOM 6985 C C . ALA C 1 123 ? -16.186 -18.840 44.178 1.00 29.11 111 ALA C C 1
ATOM 6986 O O . ALA C 1 123 ? -15.196 -19.434 44.585 1.00 29.31 111 ALA C O 1
ATOM 6988 N N . ASN C 1 124 ? -16.279 -17.515 44.077 1.00 29.16 112 ASN C N 1
ATOM 6989 C CA . ASN C 1 124 ? -15.239 -16.579 44.491 1.00 29.33 112 ASN C CA 1
ATOM 6990 C C . ASN C 1 124 ? -15.549 -16.169 45.924 1.00 29.77 112 ASN C C 1
ATOM 6991 O O . ASN C 1 124 ? -16.666 -16.400 46.398 1.00 30.14 112 ASN C O 1
ATOM 6996 N N . PRO C 1 125 ? -14.567 -15.580 46.635 1.00 29.82 113 PRO C N 1
ATOM 6997 C CA . PRO C 1 125 ? -14.896 -15.129 47.981 1.00 29.56 113 PRO C CA 1
ATOM 6998 C C . PRO C 1 125 ? -15.972 -14.051 47.873 1.00 29.39 113 PRO C C 1
ATOM 6999 O O . PRO C 1 125 ? -15.821 -13.130 47.077 1.00 29.55 113 PRO C O 1
ATOM 7003 N N . GLY C 1 126 ? -17.055 -14.182 48.636 1.00 29.46 114 GLY C N 1
ATOM 7004 C CA . GLY C 1 126 ? -18.155 -13.216 48.586 1.00 29.32 114 GLY C CA 1
ATOM 7005 C C . GLY C 1 126 ? -19.349 -13.708 47.778 1.00 29.35 114 GLY C C 1
ATOM 7006 O O . GLY C 1 126 ? -20.439 -13.156 47.889 1.00 29.21 114 GLY C O 1
ATOM 7007 N N . ASP C 1 127 ? -19.149 -14.739 46.955 1.00 29.47 115 ASP C N 1
ATOM 7008 C CA . ASP C 1 127 ? -20.230 -15.309 46.147 1.00 29.46 115 ASP C CA 1
ATOM 7009 C C . ASP C 1 127 ? -21.143 -16.139 47.029 1.00 29.19 115 ASP C C 1
ATOM 7010 O O . ASP C 1 127 ? -20.819 -16.405 48.191 1.00 28.79 115 ASP C O 1
ATOM 7015 N N . GLU C 1 128 ? -22.269 -16.567 46.463 1.00 29.18 116 GLU C N 1
ATOM 7016 C CA . GLU C 1 128 ? -23.263 -17.318 47.207 1.00 29.41 116 GLU C CA 1
ATOM 7017 C C . GLU C 1 128 ? -23.562 -18.718 46.693 1.00 29.06 116 GLU C C 1
ATOM 7018 O O . GLU C 1 128 ? -23.526 -18.977 45.494 1.00 28.87 116 GLU C O 1
ATOM 7024 N N . ILE C 1 129 ? -23.847 -19.615 47.631 1.00 29.03 117 ILE C N 1
ATOM 7025 C CA . ILE C 1 129 ? -24.204 -20.997 47.334 1.00 29.05 117 ILE C CA 1
ATOM 7026 C C . ILE C 1 129 ? -25.466 -21.307 48.115 1.00 28.98 117 ILE C C 1
ATOM 7027 O O . ILE C 1 129 ? -25.501 -21.136 49.331 1.00 29.03 117 ILE C O 1
ATOM 7032 N N . LEU C 1 130 ? -26.503 -21.746 47.412 1.00 29.01 118 LEU C N 1
ATOM 7033 C CA . LEU C 1 130 ? -27.759 -22.075 48.054 1.00 28.95 118 LEU C CA 1
ATOM 7034 C C . LEU C 1 130 ? -27.650 -23.392 48.793 1.00 28.93 118 LEU C C 1
ATOM 7035 O O . LEU C 1 130 ? -26.962 -24.308 48.340 1.00 28.75 118 LEU C O 1
ATOM 7040 N N . VAL C 1 131 ? -28.314 -23.476 49.940 1.00 29.09 119 VAL C N 1
ATOM 7041 C CA . VAL C 1 131 ? -28.314 -24.697 50.730 1.00 29.17 119 VAL C CA 1
ATOM 7042 C C . VAL C 1 131 ? -29.730 -24.932 51.265 1.00 29.00 119 VAL C C 1
ATOM 7043 O O . VAL C 1 131 ? -30.410 -23.995 51.668 1.00 28.62 119 VAL C O 1
ATOM 7047 N N . LEU C 1 132 ? -30.170 -26.188 51.225 1.00 29.34 120 LEU C N 1
ATOM 7048 C CA . LEU C 1 132 ? -31.498 -26.565 51.694 1.00 29.45 120 LEU C CA 1
ATOM 7049 C C . LEU C 1 132 ? -31.412 -26.808 53.203 1.00 29.43 120 LEU C C 1
ATOM 7050 O O . LEU C 1 132 ? -30.774 -27.752 53.670 1.00 29.48 120 LEU C O 1
ATOM 7055 N N . GLU C 1 133 ? -32.076 -25.928 53.941 1.00 29.62 121 GLU C N 1
ATOM 7056 C CA . GLU C 1 133 ? -32.097 -25.905 55.398 1.00 29.60 121 GLU C CA 1
ATOM 7057 C C . GLU C 1 133 ? -33.244 -26.770 55.962 1.00 29.38 121 GLU C C 1
ATOM 7058 O O . GLU C 1 133 ? -34.344 -26.735 55.426 1.00 29.61 121 GLU C O 1
ATOM 7064 N N . PRO C 1 134 ? -33.011 -27.532 57.047 1.00 29.24 122 PRO C N 1
ATOM 7065 C CA . PRO C 1 134 ? -31.790 -27.695 57.820 1.00 28.97 122 PRO C CA 1
ATOM 7066 C C . PRO C 1 134 ? -30.790 -28.536 57.050 1.00 28.63 122 PRO C C 1
ATOM 7067 O O . PRO C 1 134 ? -31.182 -29.387 56.266 1.00 28.38 122 PRO C O 1
ATOM 7071 N N . PHE C 1 135 ? -29.508 -28.311 57.293 1.00 28.70 123 PHE C N 1
ATOM 7072 C CA . PHE C 1 135 ? -28.463 -29.017 56.565 1.00 28.91 123 PHE C CA 1
ATOM 7073 C C . PHE C 1 135 ? -27.286 -29.400 57.435 1.00 28.76 123 PHE C C 1
ATOM 7074 O O . PHE C 1 135 ? -27.144 -28.926 58.561 1.00 28.28 123 PHE C O 1
ATOM 7082 N N . TYR C 1 136 ? -26.440 -30.254 56.872 1.00 28.87 124 TYR C N 1
ATOM 7083 C CA . TYR C 1 136 ? -25.225 -30.723 57.527 1.00 29.25 124 TYR C CA 1
ATOM 7084 C C . TYR C 1 136 ? -24.352 -29.509 57.838 1.00 29.23 124 TYR C C 1
ATOM 7085 O O . TYR C 1 136 ? -23.685 -28.965 56.958 1.00 29.08 124 TYR C O 1
ATOM 7094 N N . ALA C 1 137 ? -24.401 -29.089 59.103 1.00 29.23 125 ALA C N 1
ATOM 7095 C CA . ALA C 1 137 ? -23.688 -27.905 59.612 1.00 29.08 125 ALA C CA 1
ATOM 7096 C C . ALA C 1 137 ? -22.260 -27.701 59.131 1.00 29.22 125 ALA C C 1
ATOM 7097 O O . ALA C 1 137 ? -21.841 -26.569 58.906 1.00 29.35 125 ALA C O 1
ATOM 7099 N N . ASN C 1 138 ? -21.511 -28.786 58.967 1.00 29.45 126 ASN C N 1
ATOM 7100 C CA . ASN C 1 138 ? -20.122 -28.673 58.531 1.00 29.54 126 ASN C CA 1
ATOM 7101 C C . ASN C 1 138 ? -19.917 -28.003 57.168 1.00 29.57 126 ASN C C 1
ATOM 7102 O O . ASN C 1 138 ? -18.806 -27.549 56.902 1.00 29.22 126 ASN C O 1
ATOM 7107 N N . TYR C 1 139 ? -20.950 -27.937 56.311 1.00 29.74 127 TYR C N 1
ATOM 7108 C CA . TYR C 1 139 ? -20.793 -27.254 55.015 1.00 29.74 127 TYR C CA 1
ATOM 7109 C C . TYR C 1 139 ? -20.460 -25.797 55.265 1.00 29.52 127 TYR C C 1
ATOM 7110 O O . TYR C 1 139 ? -19.705 -25.192 54.509 1.00 29.39 127 TYR C O 1
ATOM 7119 N N . ASN C 1 140 ? -21.032 -25.240 56.330 1.00 29.53 128 ASN C N 1
ATOM 7120 C CA . ASN C 1 140 ? -20.804 -23.841 56.661 1.00 29.70 128 ASN C CA 1
ATOM 7121 C C . ASN C 1 140 ? -19.334 -23.601 57.002 1.00 29.26 128 ASN C C 1
ATOM 7122 O O . ASN C 1 140 ? -18.809 -22.514 56.773 1.00 28.71 128 ASN C O 1
ATOM 7127 N N . ALA C 1 141 ? -18.683 -24.622 57.559 1.00 29.15 129 ALA C N 1
ATOM 7128 C CA . ALA C 1 141 ? -17.270 -24.541 57.905 1.00 28.91 129 ALA C CA 1
ATOM 7129 C C . ALA C 1 141 ? -16.413 -24.457 56.638 1.00 28.92 129 ALA C C 1
ATOM 7130 O O . ALA C 1 141 ? -15.499 -23.634 56.565 1.00 28.53 129 ALA C O 1
ATOM 7132 N N . PHE C 1 142 ? -16.723 -25.290 55.641 1.00 29.00 130 PHE C N 1
ATOM 7133 C CA . PHE C 1 142 ? -15.971 -25.287 54.380 1.00 29.25 130 PHE C CA 1
ATOM 7134 C C . PHE C 1 142 ? -16.250 -23.996 53.624 1.00 29.14 130 PHE C C 1
ATOM 7135 O O . PHE C 1 142 ? -15.365 -23.464 52.966 1.00 29.14 130 PHE C O 1
ATOM 7143 N N . ALA C 1 143 ? -17.483 -23.504 53.721 1.00 29.04 131 ALA C N 1
ATOM 7144 C CA . ALA C 1 143 ? -17.868 -22.259 53.076 1.00 29.12 131 ALA C CA 1
ATOM 7145 C C . ALA C 1 143 ? -17.046 -21.099 53.654 1.00 29.04 131 ALA C C 1
ATOM 7146 O O . ALA C 1 143 ? -16.485 -20.294 52.909 1.00 29.06 131 ALA C O 1
ATOM 7148 N N . LYS C 1 144 ? -16.962 -21.030 54.980 1.00 28.92 132 LYS C N 1
ATOM 7149 C CA . LYS C 1 144 ? -16.195 -19.962 55.633 1.00 29.03 132 LYS C CA 1
ATOM 7150 C C . LYS C 1 144 ? -14.719 -20.016 55.272 1.00 29.06 132 LYS C C 1
ATOM 7151 O O . LYS C 1 144 ? -14.094 -18.973 55.121 1.00 28.41 132 LYS C O 1
ATOM 7157 N N . ILE C 1 145 ? -14.160 -21.220 55.149 1.00 29.44 133 ILE C N 1
ATOM 7158 C CA . ILE C 1 145 ? -12.748 -21.375 54.768 1.00 29.33 133 ILE C CA 1
ATOM 7159 C C . ILE C 1 145 ? -12.532 -20.870 53.344 1.00 29.30 133 ILE C C 1
ATOM 7160 O O . ILE C 1 145 ? -11.534 -20.219 53.072 1.00 29.47 133 ILE C O 1
ATOM 7165 N N . ALA C 1 146 ? -13.470 -21.162 52.447 1.00 29.04 134 ALA C N 1
ATOM 7166 C CA . ALA C 1 146 ? -13.370 -20.717 51.062 1.00 28.91 134 ALA C CA 1
ATOM 7167 C C . ALA C 1 146 ? -13.834 -19.268 50.863 1.00 29.01 134 ALA C C 1
ATOM 7168 O O . ALA C 1 146 ? -13.722 -18.741 49.763 1.00 29.12 134 ALA C O 1
ATOM 7170 N N . GLY C 1 147 ? -14.378 -18.632 51.903 1.00 29.08 135 GLY C N 1
ATOM 7171 C CA . GLY C 1 147 ? -14.849 -17.248 51.799 1.00 29.22 135 GLY C CA 1
ATOM 7172 C C . GLY C 1 147 ? -16.166 -17.100 51.050 1.00 29.26 135 GLY C C 1
ATOM 7173 O O . GLY C 1 147 ? -16.517 -16.005 50.621 1.00 29.01 135 GLY C O 1
ATOM 7174 N N . VAL C 1 148 ? -16.901 -18.203 50.924 1.00 29.44 136 VAL C N 1
ATOM 7175 C CA . VAL C 1 148 ? -18.179 -18.243 50.225 1.00 29.63 136 VAL C CA 1
ATOM 7176 C C . VAL C 1 148 ? -19.335 -18.114 51.223 1.00 29.42 136 VAL C C 1
ATOM 7177 O O . VAL C 1 148 ? -19.284 -18.677 52.326 1.00 29.11 136 VAL C O 1
ATOM 7181 N N . LYS C 1 149 ? -20.362 -17.360 50.828 1.00 29.41 137 LYS C N 1
ATOM 7182 C CA . LYS C 1 149 ? -21.536 -17.132 51.661 1.00 29.61 137 LYS C CA 1
ATOM 7183 C C . LYS C 1 149 ? -22.523 -18.265 51.377 1.00 29.54 137 LYS C C 1
ATOM 7184 O O . LYS C 1 149 ? -22.791 -18.599 50.228 1.00 29.49 137 LYS C O 1
ATOM 7190 N N . LEU C 1 150 ? -23.070 -18.850 52.429 1.00 29.58 138 LEU C N 1
ATOM 7191 C CA . LEU C 1 150 ? -23.995 -19.953 52.277 1.00 29.58 138 LEU C CA 1
ATOM 7192 C C . LEU C 1 150 ? -25.393 -19.348 52.519 1.00 29.33 138 LEU C C 1
ATOM 7193 O O . LEU C 1 150 ? -25.635 -18.728 53.557 1.00 28.95 138 LEU C O 1
ATOM 7198 N N . ILE C 1 151 ? -26.284 -19.485 51.535 1.00 29.37 139 ILE C N 1
ATOM 7199 C CA . ILE C 1 151 ? -27.646 -18.929 51.594 1.00 29.21 139 ILE C CA 1
ATOM 7200 C C . ILE C 1 151 ? -28.696 -20.002 51.874 1.00 29.12 139 ILE C C 1
ATOM 7201 O O . ILE C 1 151 ? -28.881 -20.909 51.065 1.00 29.12 139 ILE C O 1
ATOM 7206 N N . PRO C 1 152 ? -29.433 -19.874 52.994 1.00 28.98 140 PRO C N 1
ATOM 7207 C CA . PRO C 1 152 ? -30.424 -20.899 53.317 1.00 29.01 140 PRO C CA 1
ATOM 7208 C C . PRO C 1 152 ? -31.758 -20.808 52.566 1.00 28.97 140 PRO C C 1
ATOM 7209 O O . PRO C 1 152 ? -32.259 -19.719 52.307 1.00 28.66 140 PRO C O 1
ATOM 7213 N N . VAL C 1 153 ? -32.296 -21.974 52.217 1.00 29.21 141 VAL C N 1
ATOM 7214 C CA . VAL C 1 153 ? -33.588 -22.102 51.556 1.00 29.45 141 VAL C CA 1
ATOM 7215 C C . VAL C 1 153 ? -34.330 -23.057 52.486 1.00 29.35 141 VAL C C 1
ATOM 7216 O O . VAL C 1 153 ? -34.155 -24.278 52.427 1.00 29.10 141 VAL C O 1
ATOM 7220 N N . THR C 1 154 ? -35.137 -22.471 53.363 1.00 29.43 142 THR C N 1
ATOM 7221 C CA . THR C 1 154 ? -35.884 -23.207 54.385 1.00 29.53 142 THR C CA 1
ATOM 7222 C C . THR C 1 154 ? -36.907 -24.241 53.907 1.00 29.34 142 THR C C 1
ATOM 7223 O O . THR C 1 154 ? -37.672 -24.005 52.982 1.00 29.33 142 THR C O 1
ATOM 7227 N N . ARG C 1 155 ? -36.889 -25.390 54.575 1.00 29.24 143 ARG C N 1
ATOM 7228 C CA . ARG C 1 155 ? -37.798 -26.490 54.311 1.00 29.42 143 ARG C CA 1
ATOM 7229 C C . ARG C 1 155 ? -38.505 -26.739 55.631 1.00 29.47 143 ARG C C 1
ATOM 7230 O O . ARG C 1 155 ? -37.909 -26.544 56.696 1.00 29.44 143 ARG C O 1
ATOM 7238 N N . ARG C 1 156 ? -39.762 -27.170 55.566 1.00 29.59 144 ARG C N 1
ATOM 7239 C CA . ARG C 1 156 ? -40.544 -27.405 56.768 1.00 29.73 144 ARG C CA 1
ATOM 7240 C C . ARG C 1 156 ? -40.853 -28.877 56.960 1.00 29.76 144 ARG C C 1
ATOM 7241 O O . ARG C 1 156 ? -41.044 -29.611 55.986 1.00 29.43 144 ARG C O 1
ATOM 7257 N N . GLU C 1 158 ? -43.535 -30.017 58.290 1.00 29.96 146 GLU C N 1
ATOM 7258 C CA . GLU C 1 158 ? -44.941 -30.125 57.914 1.00 30.11 146 GLU C CA 1
ATOM 7259 C C . GLU C 1 158 ? -45.162 -30.348 56.407 1.00 29.85 146 GLU C C 1
ATOM 7260 O O . GLU C 1 158 ? -46.227 -30.813 55.988 1.00 29.70 146 GLU C O 1
ATOM 7266 N N . GLU C 1 159 ? -44.164 -29.988 55.600 1.00 29.85 147 GLU C N 1
ATOM 7267 C CA . GLU C 1 159 ? -44.199 -30.180 54.153 1.00 29.91 147 GLU C CA 1
ATOM 7268 C C . GLU C 1 159 ? -43.373 -31.418 53.782 1.00 29.65 147 GLU C C 1
ATOM 7269 O O . GLU C 1 159 ? -43.141 -31.676 52.601 1.00 29.54 147 GLU C O 1
ATOM 7275 N N . GLY C 1 160 ? -42.936 -32.182 54.788 1.00 29.47 148 GLY C N 1
ATOM 7276 C CA . GLY C 1 160 ? -42.114 -33.367 54.578 1.00 29.20 148 GLY C CA 1
ATOM 7277 C C . GLY C 1 160 ? -40.719 -32.986 54.112 1.00 29.30 148 GLY C C 1
ATOM 7278 O O . GLY C 1 160 ? -40.058 -33.768 53.429 1.00 29.29 148 GLY C O 1
ATOM 7279 N N . PHE C 1 161 ? -40.269 -31.795 54.513 1.00 29.26 149 PHE C N 1
ATOM 7280 C CA . PHE C 1 161 ? -38.965 -31.241 54.125 1.00 29.13 149 PHE C CA 1
ATOM 7281 C C . PHE C 1 161 ? -38.753 -31.279 52.611 1.00 29.27 149 PHE C C 1
ATOM 7282 O O . PHE C 1 161 ? -37.678 -31.645 52.120 1.00 29.20 149 PHE C O 1
ATOM 7290 N N . ALA C 1 162 ? -39.790 -30.886 51.879 1.00 29.38 150 ALA C N 1
ATOM 7291 C CA . ALA C 1 162 ? -39.744 -30.867 50.426 1.00 29.60 150 ALA C CA 1
ATOM 7292 C C . ALA C 1 162 ? -38.970 -29.652 49.931 1.00 29.81 150 ALA C C 1
ATOM 7293 O O . ALA C 1 162 ? -38.724 -28.712 50.690 1.00 29.89 150 ALA C O 1
ATOM 7295 N N . ILE C 1 163 ? -38.593 -29.685 48.654 1.00 29.84 151 ILE C N 1
ATOM 7296 C CA . ILE C 1 163 ? -37.877 -28.578 48.034 1.00 29.73 151 ILE C CA 1
ATOM 7297 C C . ILE C 1 163 ? -38.943 -27.500 47.865 1.00 29.58 151 ILE C C 1
ATOM 7298 O O . ILE C 1 163 ? -39.946 -27.741 47.194 1.00 29.73 151 ILE C O 1
ATOM 7303 N N . PRO C 1 164 ? -38.752 -26.317 48.483 1.00 29.56 152 PRO C N 1
ATOM 7304 C CA . PRO C 1 164 ? -39.778 -25.278 48.361 1.00 29.52 152 PRO C CA 1
ATOM 7305 C C . PRO C 1 164 ? -39.932 -24.701 46.958 1.00 29.57 152 PRO C C 1
ATOM 7306 O O . PRO C 1 164 ? -38.976 -24.672 46.184 1.00 30.07 152 PRO C O 1
ATOM 7310 N N . GLN C 1 165 ? -41.143 -24.243 46.655 1.00 29.43 153 GLN C N 1
ATOM 7311 C CA . GLN C 1 165 ? -41.469 -23.667 45.356 1.00 29.53 153 GLN C CA 1
ATOM 7312 C C . GLN C 1 165 ? -40.802 -22.313 45.090 1.00 29.57 153 GLN C C 1
ATOM 7313 O O . GLN C 1 165 ? -40.669 -21.915 43.932 1.00 29.75 153 GLN C O 1
ATOM 7315 N N . ASN C 1 166 ? -40.382 -21.606 46.140 1.00 29.56 154 ASN C N 1
ATOM 7316 C CA . ASN C 1 166 ? -39.732 -20.296 45.961 1.00 29.83 154 ASN C CA 1
ATOM 7317 C C . ASN C 1 166 ? -38.196 -20.400 45.859 1.00 29.91 154 ASN C C 1
ATOM 7318 O O . ASN C 1 166 ? -37.488 -19.440 46.156 1.00 30.06 154 ASN C O 1
ATOM 7323 N N . LEU C 1 167 ? -37.690 -21.558 45.435 1.00 29.91 155 LEU C N 1
ATOM 7324 C CA . LEU C 1 167 ? -36.254 -21.787 45.303 1.00 30.02 155 LEU C CA 1
ATOM 7325 C C . LEU C 1 167 ? -35.560 -20.804 44.359 1.00 29.83 155 LEU C C 1
ATOM 7326 O O . LEU C 1 167 ? -34.477 -20.303 44.673 1.00 29.92 155 LEU C O 1
ATOM 7331 N N . GLU C 1 168 ? -36.171 -20.557 43.199 1.00 29.70 156 GLU C N 1
ATOM 7332 C CA . GLU C 1 168 ? -35.612 -19.638 42.200 1.00 29.93 156 GLU C CA 1
ATOM 7333 C C . GLU C 1 168 ? -35.493 -18.189 42.672 1.00 29.64 156 GLU C C 1
ATOM 7334 O O . GLU C 1 168 ? -34.641 -17.451 42.184 1.00 29.78 156 GLU C O 1
ATOM 7340 N N . SER C 1 169 ? -36.354 -17.790 43.607 1.00 29.49 157 SER C N 1
ATOM 7341 C CA . SER C 1 169 ? -36.364 -16.435 44.155 1.00 29.52 157 SER C CA 1
ATOM 7342 C C . SER C 1 169 ? -35.088 -16.035 44.890 1.00 29.51 157 SER C C 1
ATOM 7343 O O . SER C 1 169 ? -34.764 -14.847 44.967 1.00 29.41 157 SER C O 1
ATOM 7346 N N . PHE C 1 170 ? -34.377 -17.019 45.436 1.00 29.56 158 PHE C N 1
ATOM 7347 C CA . PHE C 1 170 ? -33.135 -16.765 46.166 1.00 29.73 158 PHE C CA 1
ATOM 7348 C C . PHE C 1 170 ? -31.914 -16.608 45.253 1.00 29.68 158 PHE C C 1
ATOM 7349 O O . PHE C 1 170 ? -30.844 -16.235 45.723 1.00 29.91 158 PHE C O 1
ATOM 7357 N N . ILE C 1 171 ? -32.075 -16.877 43.959 1.00 29.55 159 ILE C N 1
ATOM 7358 C CA . ILE C 1 171 ? -30.981 -16.765 42.992 1.00 29.41 159 ILE C CA 1
ATOM 7359 C C . ILE C 1 171 ? -30.749 -15.307 42.590 1.00 29.18 159 ILE C C 1
ATOM 7360 O O . ILE C 1 171 ? -31.700 -14.559 42.399 1.00 29.27 159 ILE C O 1
ATOM 7365 N N . ASN C 1 172 ? -29.478 -14.917 42.492 1.00 29.16 160 ASN C N 1
ATOM 7366 C CA . ASN C 1 172 ? -29.087 -13.563 42.102 1.00 29.34 160 ASN C CA 1
ATOM 7367 C C . ASN C 1 172 ? -27.758 -13.615 41.336 1.00 29.35 160 ASN C C 1
ATOM 7368 O O . ASN C 1 172 ? -27.272 -14.695 41.018 1.00 28.94 160 ASN C O 1
ATOM 7373 N N . GLU C 1 173 ? -27.198 -12.451 41.022 1.00 29.72 161 GLU C N 1
ATOM 7374 C CA . GLU C 1 173 ? -25.933 -12.341 40.302 1.00 30.20 161 GLU C CA 1
ATOM 7375 C C . GLU C 1 173 ? -24.753 -13.032 40.982 1.00 30.03 161 GLU C C 1
ATOM 7376 O O . GLU C 1 173 ? -23.834 -13.510 40.303 1.00 30.25 161 GLU C O 1
ATOM 7382 N N . ARG C 1 174 ? -24.778 -13.083 42.313 1.00 29.84 162 ARG C N 1
ATOM 7383 C CA . ARG C 1 174 ? -23.687 -13.697 43.073 1.00 29.79 162 ARG C CA 1
ATOM 7384 C C . ARG C 1 174 ? -23.857 -15.191 43.343 1.00 29.41 162 ARG C C 1
ATOM 7385 O O . ARG C 1 174 ? -22.932 -15.831 43.830 1.00 29.40 162 ARG C O 1
ATOM 7393 N N . THR C 1 175 ? -25.024 -15.744 43.017 1.00 29.22 163 THR C N 1
ATOM 7394 C CA . THR C 1 175 ? -25.295 -17.161 43.221 1.00 29.04 163 THR C CA 1
ATOM 7395 C C . THR C 1 175 ? -24.502 -17.995 42.214 1.00 29.02 163 THR C C 1
ATOM 7396 O O . THR C 1 175 ? -24.606 -17.767 41.015 1.00 28.95 163 THR C O 1
ATOM 7400 N N . LYS C 1 176 ? -23.713 -18.951 42.708 1.00 29.17 164 LYS C N 1
ATOM 7401 C CA . LYS C 1 176 ? -22.892 -19.818 41.850 1.00 29.18 164 LYS C CA 1
ATOM 7402 C C . LYS C 1 176 ? -23.213 -21.309 41.932 1.00 28.95 164 LYS C C 1
ATOM 7403 O O . LYS C 1 176 ? -22.735 -22.079 41.108 1.00 28.81 164 LYS C O 1
ATOM 7409 N N . GLY C 1 177 ? -24.020 -21.727 42.900 1.00 29.06 165 GLY C N 1
ATOM 7410 C CA . GLY C 1 177 ? -24.345 -23.136 43.021 1.00 28.93 165 GLY C CA 1
ATOM 7411 C C . GLY C 1 177 ? -25.376 -23.457 44.074 1.00 28.90 165 GLY C C 1
ATOM 7412 O O . GLY C 1 177 ? -25.867 -22.579 44.782 1.00 28.77 165 GLY C O 1
ATOM 7413 N N . ILE C 1 178 ? -25.701 -24.741 44.148 1.00 29.02 166 ILE C N 1
ATOM 7414 C CA . ILE C 1 178 ? -26.664 -25.278 45.094 1.00 29.12 166 ILE C CA 1
ATOM 7415 C C . ILE C 1 178 ? -26.024 -26.518 45.697 1.00 29.08 166 ILE C C 1
ATOM 7416 O O . ILE C 1 178 ? -25.405 -27.303 44.977 1.00 29.01 166 ILE C O 1
ATOM 7421 N N . VAL C 1 179 ? -26.170 -26.703 47.004 1.00 29.00 167 VAL C N 1
ATOM 7422 C CA . VAL C 1 179 ? -25.591 -27.874 47.655 1.00 29.19 167 VAL C CA 1
ATOM 7423 C C . VAL C 1 179 ? -26.593 -28.531 48.608 1.00 29.15 167 VAL C C 1
ATOM 7424 O O . VAL C 1 179 ? -27.352 -27.853 49.291 1.00 29.23 167 VAL C O 1
ATOM 7428 N N . LEU C 1 180 ? -26.606 -29.860 48.612 1.00 29.15 168 LEU C N 1
ATOM 7429 C CA . LEU C 1 180 ? -27.494 -30.624 49.474 1.00 29.39 168 LEU C CA 1
ATOM 7430 C C . LEU C 1 180 ? -26.966 -32.039 49.611 1.00 29.29 168 LEU C C 1
ATOM 7431 O O . LEU C 1 180 ? -26.029 -32.430 48.920 1.00 29.23 168 LEU C O 1
ATOM 7436 N N . SER C 1 181 ? -27.568 -32.787 50.527 1.00 29.44 169 SER C N 1
ATOM 7437 C CA . SER C 1 181 ? -27.218 -34.183 50.745 1.00 29.24 169 SER C CA 1
ATOM 7438 C C . SER C 1 181 ? -28.430 -35.045 50.388 1.00 28.81 169 SER C C 1
ATOM 7439 O O . SER C 1 181 ? -29.563 -34.645 50.634 1.00 28.41 169 SER C O 1
ATOM 7442 N N . ASN C 1 182 ? -28.174 -36.196 49.765 1.00 28.89 170 ASN C N 1
ATOM 7443 C CA . ASN C 1 182 ? -29.223 -37.124 49.352 1.00 29.10 170 ASN C CA 1
ATOM 7444 C C . ASN C 1 182 ? -28.704 -38.563 49.413 1.00 29.12 170 ASN C C 1
ATOM 7445 O O . ASN C 1 182 ? -27.836 -38.926 48.619 1.00 29.27 170 ASN C O 1
ATOM 7450 N N . PRO C 1 183 ? -29.169 -39.369 50.387 1.00 28.94 171 PRO C N 1
ATOM 7451 C CA . PRO C 1 183 ? -30.118 -39.078 51.466 1.00 28.96 171 PRO C CA 1
ATOM 7452 C C . PRO C 1 183 ? -29.619 -37.936 52.351 1.00 28.84 171 PRO C C 1
ATOM 7453 O O . PRO C 1 183 ? -28.411 -37.772 52.541 1.00 28.79 171 PRO C O 1
ATOM 7457 N N . CYS C 1 184 ? -30.554 -37.166 52.894 1.00 28.78 172 CYS C N 1
ATOM 7458 C CA . CYS C 1 184 ? -30.222 -35.996 53.699 1.00 28.88 172 CYS C CA 1
ATOM 7459 C C . CYS C 1 184 ? -29.924 -36.190 55.183 1.00 29.06 172 CYS C C 1
ATOM 7460 O O . CYS C 1 184 ? -30.540 -37.011 55.854 1.00 29.21 172 CYS C O 1
ATOM 7463 N N . ASN C 1 185 ? -28.959 -35.408 55.663 1.00 29.11 173 ASN C N 1
ATOM 7464 C CA . ASN C 1 185 ? -28.544 -35.352 57.058 1.00 28.86 173 ASN C CA 1
ATOM 7465 C C . ASN C 1 185 ? -28.926 -33.899 57.382 1.00 29.05 173 ASN C C 1
ATOM 7466 O O . ASN C 1 185 ? -28.434 -32.991 56.723 1.00 29.03 173 ASN C O 1
ATOM 7471 N N . PRO C 1 186 ? -29.760 -33.660 58.412 1.00 29.08 174 PRO C N 1
ATOM 7472 C CA . PRO C 1 186 ? -30.402 -34.530 59.398 1.00 29.07 174 PRO C CA 1
ATOM 7473 C C . PRO C 1 186 ? -31.848 -34.974 59.161 1.00 29.15 174 PRO C C 1
ATOM 7474 O O . PRO C 1 186 ? -32.368 -35.736 59.970 1.00 29.17 174 PRO C O 1
ATOM 7478 N N . THR C 1 187 ? -32.492 -34.531 58.084 1.00 29.63 175 THR C N 1
ATOM 7479 C CA . THR C 1 187 ? -33.913 -34.876 57.848 1.00 29.57 175 THR C CA 1
ATOM 7480 C C . THR C 1 187 ? -34.178 -36.322 57.443 1.00 29.65 175 THR C C 1
ATOM 7481 O O . THR C 1 187 ? -35.233 -36.868 57.749 1.00 30.06 175 THR C O 1
ATOM 7485 N N . GLY C 1 188 ? -33.232 -36.931 56.738 1.00 29.59 176 GLY C N 1
ATOM 7486 C CA . GLY C 1 188 ? -33.397 -38.297 56.277 1.00 29.29 176 GLY C CA 1
ATOM 7487 C C . GLY C 1 188 ? -34.272 -38.405 55.044 1.00 29.05 176 GLY C C 1
ATOM 7488 O O . GLY C 1 188 ? -34.734 -39.490 54.728 1.00 28.89 176 GLY C O 1
ATOM 7489 N N . VAL C 1 189 ? -34.512 -37.288 54.353 1.00 29.20 177 VAL C N 1
ATOM 7490 C CA . VAL C 1 189 ? -35.323 -37.323 53.138 1.00 29.28 177 VAL C CA 1
ATOM 7491 C C . VAL C 1 189 ? -34.473 -37.868 52.019 1.00 29.00 177 VAL C C 1
ATOM 7492 O O . VAL C 1 189 ? -33.249 -37.752 52.044 1.00 28.71 177 VAL C O 1
ATOM 7496 N N . VAL C 1 190 ? -35.144 -38.471 51.047 1.00 29.30 178 VAL C N 1
ATOM 7497 C CA . VAL C 1 190 ? -34.500 -39.039 49.886 1.00 29.44 178 VAL C CA 1
ATOM 7498 C C . VAL C 1 190 ? -35.229 -38.511 48.667 1.00 29.21 178 VAL C C 1
ATOM 7499 O O . VAL C 1 190 ? -36.379 -38.858 48.441 1.00 29.40 178 VAL C O 1
ATOM 7503 N N . TYR C 1 191 ? -34.570 -37.648 47.904 1.00 29.24 179 TYR C N 1
ATOM 7504 C CA . TYR C 1 191 ? -35.167 -37.099 46.702 1.00 29.24 179 TYR C CA 1
ATOM 7505 C C . TYR C 1 191 ? -35.033 -38.101 45.569 1.00 29.18 179 TYR C C 1
ATOM 7506 O O . TYR C 1 191 ? -33.935 -38.579 45.285 1.00 29.48 179 TYR C O 1
ATOM 7515 N N . GLY C 1 192 ? -36.161 -38.420 44.936 1.00 29.27 180 GLY C N 1
ATOM 7516 C CA . GLY C 1 192 ? -36.204 -39.367 43.832 1.00 29.11 180 GLY C CA 1
ATOM 7517 C C . GLY C 1 192 ? -35.706 -38.772 42.535 1.00 29.20 180 GLY C C 1
ATOM 7518 O O . GLY C 1 192 ? -35.339 -37.594 42.482 1.00 29.04 180 GLY C O 1
ATOM 7519 N N . LYS C 1 193 ? -35.734 -39.590 41.483 1.00 29.45 181 LYS C N 1
ATOM 7520 C CA . LYS C 1 193 ? -35.258 -39.183 40.165 1.00 29.80 181 LYS C CA 1
ATOM 7521 C C . LYS C 1 193 ? -35.964 -37.910 39.660 1.00 29.37 181 LYS C C 1
ATOM 7522 O O . LYS C 1 193 ? -35.295 -36.985 39.201 1.00 29.13 181 LYS C O 1
ATOM 7528 N N . ASP C 1 194 ? -37.294 -37.856 39.780 1.00 29.48 182 ASP C N 1
ATOM 7529 C CA . ASP C 1 194 ? -38.081 -36.680 39.343 1.00 29.75 182 ASP C CA 1
ATOM 7530 C C . ASP C 1 194 ? -37.671 -35.388 40.061 1.00 29.79 182 ASP C C 1
ATOM 7531 O O . ASP C 1 194 ? -37.509 -34.346 39.424 1.00 29.76 182 ASP C O 1
ATOM 7536 N N . GLU C 1 195 ? -37.521 -35.463 41.382 1.00 29.85 183 GLU C N 1
ATOM 7537 C CA . GLU C 1 195 ? -37.116 -34.312 42.198 1.00 30.14 183 GLU C CA 1
ATOM 7538 C C . GLU C 1 195 ? -35.692 -33.856 41.884 1.00 29.90 183 GLU C C 1
ATOM 7539 O O . GLU C 1 195 ? -35.398 -32.660 41.901 1.00 29.76 183 GLU C O 1
ATOM 7553 N N . ARG C 1 197 ? -34.108 -34.362 38.942 1.00 29.69 185 ARG C N 1
ATOM 7554 C CA . ARG C 1 197 ? -34.095 -33.823 37.592 1.00 29.97 185 ARG C CA 1
ATOM 7555 C C . ARG C 1 197 ? -34.527 -32.361 37.657 1.00 29.47 185 ARG C C 1
ATOM 7556 O O . ARG C 1 197 ? -33.900 -31.499 37.056 1.00 29.35 185 ARG C O 1
ATOM 7564 N N . TYR C 1 198 ? -35.593 -32.093 38.401 1.00 29.42 186 TYR C N 1
ATOM 7565 C CA . TYR C 1 198 ? -36.089 -30.732 38.583 1.00 29.53 186 TYR C CA 1
ATOM 7566 C C . TYR C 1 198 ? -35.005 -29.814 39.105 1.00 29.27 186 TYR C C 1
ATOM 7567 O O . TYR C 1 198 ? -34.833 -28.695 38.633 1.00 29.29 186 TYR C O 1
ATOM 7576 N N . LEU C 1 199 ? -34.273 -30.311 40.086 1.00 29.24 187 LEU C N 1
ATOM 7577 C CA . LEU C 1 199 ? -33.211 -29.544 40.715 1.00 29.66 187 LEU C CA 1
ATOM 7578 C C . LEU C 1 199 ? -32.039 -29.329 39.743 1.00 29.45 187 LEU C C 1
ATOM 7579 O O . LEU C 1 199 ? -31.395 -28.279 39.769 1.00 29.23 187 LEU C O 1
ATOM 7584 N N . VAL C 1 200 ? -31.782 -30.316 38.883 1.00 29.33 188 VAL C N 1
ATOM 7585 C CA . VAL C 1 200 ? -30.735 -30.212 37.862 1.00 29.35 188 VAL C CA 1
ATOM 7586 C C . VAL C 1 200 ? -31.167 -29.194 36.800 1.00 29.23 188 VAL C C 1
ATOM 7587 O O . VAL C 1 200 ? -30.354 -28.400 36.332 1.00 29.19 188 VAL C O 1
ATOM 7591 N N . GLU C 1 201 ? -32.448 -29.226 36.432 1.00 29.25 189 GLU C N 1
ATOM 7592 C CA . GLU C 1 201 ? -33.004 -28.304 35.434 1.00 29.44 189 GLU C CA 1
ATOM 7593 C C . GLU C 1 201 ? -32.849 -26.848 35.861 1.00 29.34 189 GLU C C 1
ATOM 7594 O O . GLU C 1 201 ? -32.552 -25.987 35.034 1.00 29.33 189 GLU C O 1
ATOM 7600 N N . ILE C 1 202 ? -33.051 -26.578 37.148 1.00 29.44 190 ILE C N 1
ATOM 7601 C CA . ILE C 1 202 ? -32.891 -25.226 37.689 1.00 29.59 190 ILE C CA 1
ATOM 7602 C C . ILE C 1 202 ? -31.427 -24.815 37.624 1.00 29.37 190 ILE C C 1
ATOM 7603 O O . ILE C 1 202 ? -31.110 -23.683 37.268 1.00 29.28 190 ILE C O 1
ATOM 7608 N N . ALA C 1 203 ? -30.543 -25.741 37.966 1.00 29.35 191 ALA C N 1
ATOM 7609 C CA . ALA C 1 203 ? -29.113 -25.474 37.929 1.00 29.50 191 ALA C CA 1
ATOM 7610 C C . ALA C 1 203 ? -28.699 -25.041 36.525 1.00 29.53 191 ALA C C 1
ATOM 7611 O O . ALA C 1 203 ? -28.065 -24.000 36.348 1.00 29.65 191 ALA C O 1
ATOM 7613 N N . GLU C 1 204 ? -29.098 -25.829 35.535 1.00 29.61 192 GLU C N 1
ATOM 7614 C CA . GLU C 1 204 ? -28.770 -25.552 34.140 1.00 29.67 192 GLU C CA 1
ATOM 7615 C C . GLU C 1 204 ? -29.368 -24.255 33.606 1.00 29.41 192 GLU C C 1
ATOM 7616 O O . GLU C 1 204 ? -28.686 -23.504 32.908 1.00 29.40 192 GLU C O 1
ATOM 7622 N N . ARG C 1 205 ? -30.630 -23.993 33.939 1.00 29.53 193 ARG C N 1
ATOM 7623 C CA . ARG C 1 205 ? -31.314 -22.781 33.478 1.00 29.75 193 ARG C CA 1
ATOM 7624 C C . ARG C 1 205 ? -30.619 -21.503 33.966 1.00 29.54 193 ARG C C 1
ATOM 7625 O O . ARG C 1 205 ? -30.574 -20.509 33.236 1.00 29.38 193 ARG C O 1
ATOM 7633 N N . HIS C 1 206 ? -30.085 -21.542 35.189 1.00 29.43 194 HIS C N 1
ATOM 7634 C CA . HIS C 1 206 ? -29.396 -20.394 35.795 1.00 29.34 194 HIS C CA 1
ATOM 7635 C C . HIS C 1 206 ? -27.862 -20.484 35.806 1.00 29.28 194 HIS C C 1
ATOM 7636 O O . HIS C 1 206 ? -27.204 -19.648 36.425 1.00 29.05 194 HIS C O 1
ATOM 7643 N N . GLY C 1 207 ? -27.302 -21.482 35.123 1.00 29.32 195 GLY C N 1
ATOM 7644 C CA . GLY C 1 207 ? -25.852 -21.665 35.051 1.00 29.26 195 GLY C CA 1
ATOM 7645 C C . GLY C 1 207 ? -25.173 -21.909 36.390 1.00 29.51 195 GLY C C 1
ATOM 7646 O O . GLY C 1 207 ? -24.074 -21.410 36.642 1.00 29.73 195 GLY C O 1
ATOM 7647 N N . LEU C 1 208 ? -25.824 -22.692 37.243 1.00 29.68 196 LEU C N 1
ATOM 7648 C CA . LEU C 1 208 ? -25.310 -23.008 38.575 1.00 29.43 196 LEU C CA 1
ATOM 7649 C C . LEU C 1 208 ? -24.894 -24.471 38.656 1.00 29.33 196 LEU C C 1
ATOM 7650 O O . LEU C 1 208 ? -25.435 -25.308 37.942 1.00 29.52 196 LEU C O 1
ATOM 7655 N N . PHE C 1 209 ? -23.936 -24.774 39.524 1.00 29.14 197 PHE C N 1
ATOM 7656 C CA . PHE C 1 209 ? -23.493 -26.148 39.713 1.00 29.17 197 PHE C CA 1
ATOM 7657 C C . PHE C 1 209 ? -24.279 -26.762 40.855 1.00 29.31 197 PHE C C 1
ATOM 7658 O O . PHE C 1 209 ? -24.525 -26.109 41.865 1.00 29.20 197 PHE C O 1
ATOM 7666 N N . LEU C 1 210 ? -24.671 -28.021 40.686 1.00 29.42 198 LEU C N 1
ATOM 7667 C CA . LEU C 1 210 ? -25.428 -28.746 41.698 1.00 29.25 198 LEU C CA 1
ATOM 7668 C C . LEU C 1 210 ? -24.507 -29.742 42.398 1.00 29.26 198 LEU C C 1
ATOM 7669 O O . LEU C 1 210 ? -24.086 -30.739 41.804 1.00 29.14 198 LEU C O 1
ATOM 7674 N N . ILE C 1 211 ? -24.204 -29.466 43.662 1.00 29.37 199 ILE C N 1
ATOM 7675 C CA . ILE C 1 211 ? -23.340 -30.318 44.461 1.00 29.38 199 ILE C CA 1
ATOM 7676 C C . ILE C 1 211 ? -24.224 -31.229 45.309 1.00 29.40 199 ILE C C 1
ATOM 7677 O O . ILE C 1 211 ? -24.878 -30.764 46.244 1.00 29.67 199 ILE C O 1
ATOM 7682 N N . VAL C 1 212 ? -24.241 -32.522 44.990 1.00 29.12 200 VAL C N 1
ATOM 7683 C CA . VAL C 1 212 ? -25.071 -33.480 45.723 1.00 29.09 200 VAL C CA 1
ATOM 7684 C C . VAL C 1 212 ? -24.195 -34.417 46.555 1.00 29.29 200 VAL C C 1
ATOM 7685 O O . VAL C 1 212 ? -23.421 -35.211 46.024 1.00 29.07 200 VAL C O 1
ATOM 7689 N N . ASP C 1 213 ? -24.344 -34.318 47.868 1.00 29.68 201 ASP C N 1
ATOM 7690 C CA . ASP C 1 213 ? -23.582 -35.115 48.815 1.00 29.72 201 ASP C CA 1
ATOM 7691 C C . ASP C 1 213 ? -24.298 -36.460 49.009 1.00 29.51 201 ASP C C 1
ATOM 7692 O O . ASP C 1 213 ? -25.291 -36.534 49.720 1.00 29.48 201 ASP C O 1
ATOM 7697 N N . GLU C 1 214 ? -23.776 -37.519 48.381 1.00 29.33 202 GLU C N 1
ATOM 7698 C CA . GLU C 1 214 ? -24.394 -38.856 48.450 1.00 29.48 202 GLU C CA 1
ATOM 7699 C C . GLU C 1 214 ? -23.660 -39.855 49.346 1.00 29.22 202 GLU C C 1
ATOM 7700 O O . GLU C 1 214 ? -23.607 -41.053 49.036 1.00 29.28 202 GLU C O 1
ATOM 7706 N N . VAL C 1 215 ? -23.125 -39.364 50.461 1.00 29.15 203 VAL C N 1
ATOM 7707 C CA . VAL C 1 215 ? -22.389 -40.209 51.408 1.00 29.44 203 VAL C CA 1
ATOM 7708 C C . VAL C 1 215 ? -23.254 -41.303 52.043 1.00 29.26 203 VAL C C 1
ATOM 7709 O O . VAL C 1 215 ? -22.735 -42.368 52.388 1.00 29.23 203 VAL C O 1
ATOM 7713 N N . TYR C 1 216 ? -24.558 -41.044 52.181 1.00 29.08 204 TYR C N 1
ATOM 7714 C CA . TYR C 1 216 ? -25.492 -42.023 52.761 1.00 28.84 204 TYR C CA 1
ATOM 7715 C C . TYR C 1 216 ? -26.206 -42.909 51.726 1.00 29.04 204 TYR C C 1
ATOM 7716 O O . TYR C 1 216 ? -27.117 -43.657 52.105 1.00 29.05 204 TYR C O 1
ATOM 7725 N N . SER C 1 217 ? -25.832 -42.834 50.439 1.00 29.10 205 SER C N 1
ATOM 7726 C CA . SER C 1 217 ? -26.464 -43.701 49.436 1.00 29.32 205 SER C CA 1
ATOM 7727 C C . SER C 1 217 ? -26.135 -45.108 49.933 1.00 29.33 205 SER C C 1
ATOM 7728 O O . SER C 1 217 ? -25.090 -45.299 50.542 1.00 29.62 205 SER C O 1
ATOM 7731 N N . GLU C 1 218 ? -27.036 -46.061 49.721 1.00 29.38 206 GLU C N 1
ATOM 7732 C CA . GLU C 1 218 ? -26.914 -47.458 50.214 1.00 29.48 206 GLU C CA 1
ATOM 7733 C C . GLU C 1 218 ? -27.755 -47.611 51.474 1.00 29.31 206 GLU C C 1
ATOM 7734 O O . GLU C 1 218 ? -28.306 -48.689 51.715 1.00 29.47 206 GLU C O 1
ATOM 7740 N N . ILE C 1 219 ? -27.831 -46.548 52.278 1.00 29.06 207 ILE C N 1
ATOM 7741 C CA . ILE C 1 219 ? -28.637 -46.533 53.499 1.00 29.35 207 ILE C CA 1
ATOM 7742 C C . ILE C 1 219 ? -29.948 -45.853 53.083 1.00 29.07 207 ILE C C 1
ATOM 7743 O O . ILE C 1 219 ? -30.233 -44.711 53.446 1.00 28.41 207 ILE C O 1
ATOM 7748 N N . VAL C 1 220 ? -30.713 -46.573 52.263 1.00 29.21 208 VAL C N 1
ATOM 7749 C CA . VAL C 1 220 ? -31.992 -46.119 51.730 1.00 29.11 208 VAL C CA 1
ATOM 7750 C C . VAL C 1 220 ? -33.014 -47.186 52.077 1.00 29.27 208 VAL C C 1
ATOM 7751 O O . VAL C 1 220 ? -32.759 -48.368 51.844 1.00 29.21 208 VAL C O 1
ATOM 7755 N N . PHE C 1 221 ? -34.168 -46.773 52.608 1.00 29.33 209 PHE C N 1
ATOM 7756 C CA . PHE C 1 221 ? -35.206 -47.723 53.022 1.00 29.47 209 PHE C CA 1
ATOM 7757 C C . PHE C 1 221 ? -36.441 -47.659 52.135 1.00 29.86 209 PHE C C 1
ATOM 7758 O O . PHE C 1 221 ? -36.922 -48.683 51.676 1.00 29.90 209 PHE C O 1
ATOM 7766 N N . ARG C 1 222 ? -36.967 -46.462 51.912 1.00 30.58 210 ARG C N 1
ATOM 7767 C CA . ARG C 1 222 ? -38.139 -46.313 51.056 1.00 31.27 210 ARG C CA 1
ATOM 7768 C C . ARG C 1 222 ? -37.752 -45.704 49.718 1.00 30.68 210 ARG C C 1
ATOM 7769 O O . ARG C 1 222 ? -36.775 -44.949 49.608 1.00 30.61 210 ARG C O 1
ATOM 7777 N N . GLY C 1 223 ? -38.533 -46.061 48.701 1.00 30.58 211 GLY C N 1
ATOM 7778 C CA . GLY C 1 223 ? -38.325 -45.596 47.336 1.00 30.57 211 GLY C CA 1
ATOM 7779 C C . GLY C 1 223 ? -37.079 -46.159 46.680 1.00 30.79 211 GLY C C 1
ATOM 7780 O O . GLY C 1 223 ? -36.299 -46.893 47.305 1.00 31.04 211 GLY C O 1
ATOM 7781 N N . GLU C 1 224 ? -36.905 -45.811 45.406 1.00 30.97 212 GLU C N 1
ATOM 7782 C CA . GLU C 1 224 ? -35.746 -46.234 44.630 1.00 30.83 212 GLU C CA 1
ATOM 7783 C C . GLU C 1 224 ? -34.821 -45.017 44.547 1.00 30.74 212 GLU C C 1
ATOM 7784 O O . GLU C 1 224 ? -35.204 -43.971 44.007 1.00 31.28 212 GLU C O 1
ATOM 7790 N N . PHE C 1 225 ? -33.626 -45.144 45.119 1.00 30.33 213 PHE C N 1
ATOM 7791 C CA . PHE C 1 225 ? -32.653 -44.060 45.118 1.00 30.20 213 PHE C CA 1
ATOM 7792 C C . PHE C 1 225 ? -32.003 -43.926 43.748 1.00 30.28 213 PHE C C 1
ATOM 7793 O O . PHE C 1 225 ? -31.651 -44.925 43.121 1.00 30.93 213 PHE C O 1
ATOM 7801 N N . ALA C 1 226 ? -31.863 -42.687 43.287 1.00 29.94 214 ALA C N 1
ATOM 7802 C CA . ALA C 1 226 ? -31.236 -42.402 42.009 1.00 29.73 214 ALA C CA 1
ATOM 7803 C C . ALA C 1 226 ? -30.132 -41.378 42.248 1.00 29.81 214 ALA C C 1
ATOM 7804 O O . ALA C 1 226 ? -30.386 -40.305 42.796 1.00 30.13 214 ALA C O 1
ATOM 7806 N N . SER C 1 227 ? -28.908 -41.734 41.865 1.00 29.41 215 SER C N 1
ATOM 7807 C CA . SER C 1 227 ? -27.768 -40.852 42.004 1.00 29.29 215 SER C CA 1
ATOM 7808 C C . SER C 1 227 ? -27.956 -39.654 41.070 1.00 29.28 215 SER C C 1
ATOM 7809 O O . SER C 1 227 ? -28.563 -39.789 40.014 1.00 29.34 215 SER C O 1
ATOM 7812 N N . ALA C 1 228 ? -27.440 -38.488 41.453 1.00 29.14 216 ALA C N 1
ATOM 7813 C CA . ALA C 1 228 ? -27.543 -37.291 40.612 1.00 29.20 216 ALA C CA 1
ATOM 7814 C C . ALA C 1 228 ? -26.823 -37.497 39.275 1.00 29.13 216 ALA C C 1
ATOM 7815 O O . ALA C 1 228 ? -27.165 -36.862 38.283 1.00 28.76 216 ALA C O 1
ATOM 7817 N N . LEU C 1 229 ? -25.827 -38.389 39.259 1.00 29.30 217 LEU C N 1
ATOM 7818 C CA . LEU C 1 229 ? -25.086 -38.727 38.046 1.00 29.44 217 LEU C CA 1
ATOM 7819 C C . LEU C 1 229 ? -25.960 -39.525 37.057 1.00 29.60 217 LEU C C 1
ATOM 7820 O O . LEU C 1 229 ? -25.629 -39.629 35.871 1.00 29.55 217 LEU C O 1
ATOM 7825 N N . SER C 1 230 ? -27.061 -40.109 37.540 1.00 29.55 218 SER C N 1
ATOM 7826 C CA . SER C 1 230 ? -27.977 -40.844 36.669 1.00 29.57 218 SER C CA 1
ATOM 7827 C C . SER C 1 230 ? -28.606 -39.862 35.651 1.00 29.45 218 SER C C 1
ATOM 7828 O O . SER C 1 230 ? -29.067 -40.272 34.590 1.00 29.41 218 SER C O 1
ATOM 7831 N N . ILE C 1 231 ? -28.634 -38.574 36.007 1.00 29.38 219 ILE C N 1
ATOM 7832 C CA . ILE C 1 231 ? -29.132 -37.505 35.153 1.00 29.49 219 ILE C CA 1
ATOM 7833 C C . ILE C 1 231 ? -27.869 -36.899 34.526 1.00 29.56 219 ILE C C 1
ATOM 7834 O O . ILE C 1 231 ? -27.154 -36.137 35.179 1.00 29.50 219 ILE C O 1
ATOM 7839 N N . GLU C 1 232 ? -27.562 -37.266 33.284 1.00 30.00 220 GLU C N 1
ATOM 7840 C CA . GLU C 1 232 ? -26.365 -36.760 32.600 1.00 30.17 220 GLU C CA 1
ATOM 7841 C C . GLU C 1 232 ? -26.418 -35.252 32.373 1.00 29.89 220 GLU C C 1
ATOM 7842 O O . GLU C 1 232 ? -27.094 -34.774 31.475 1.00 29.77 220 GLU C O 1
ATOM 7844 N N . SER C 1 233 ? -25.682 -34.528 33.209 1.00 29.91 221 SER C N 1
ATOM 7845 C CA . SER C 1 233 ? -25.591 -33.083 33.168 1.00 29.73 221 SER C CA 1
ATOM 7846 C C . SER C 1 233 ? -24.154 -32.664 33.459 1.00 29.76 221 SER C C 1
ATOM 7847 O O . SER C 1 233 ? -23.448 -33.296 34.245 1.00 29.66 221 SER C O 1
ATOM 7850 N N . ASP C 1 234 ? -23.749 -31.570 32.835 1.00 29.88 222 ASP C N 1
ATOM 7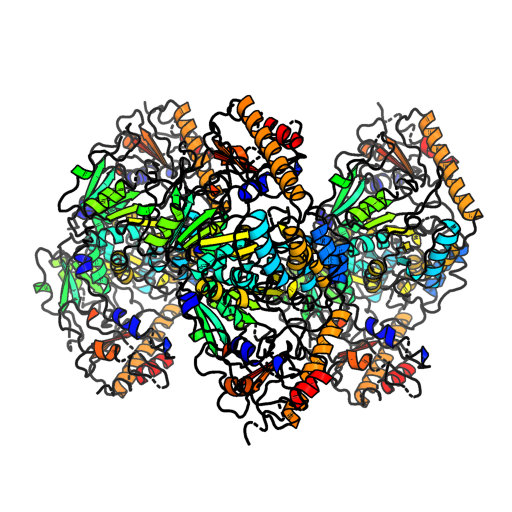851 C CA . ASP C 1 234 ? -22.424 -31.007 32.965 1.00 30.13 222 ASP C CA 1
ATOM 7852 C C . ASP C 1 234 ? -22.292 -30.171 34.246 1.00 29.60 222 ASP C C 1
ATOM 7853 O O . ASP C 1 234 ? -21.193 -29.744 34.601 1.00 29.37 222 ASP C O 1
ATOM 7858 N N . LYS C 1 235 ? -23.404 -29.946 34.945 1.00 29.43 223 LYS C N 1
ATOM 7859 C CA . LYS C 1 235 ? -23.390 -29.134 36.166 1.00 29.40 223 LYS C CA 1
ATOM 7860 C C . LYS C 1 235 ? -23.570 -29.887 37.477 1.00 28.92 223 LYS C C 1
ATOM 7861 O O . LYS C 1 235 ? -23.617 -29.285 38.543 1.00 28.73 223 LYS C O 1
ATOM 7867 N N . VAL C 1 236 ? -23.595 -31.212 37.400 1.00 28.88 224 VAL C N 1
ATOM 7868 C CA . VAL C 1 236 ? -23.740 -32.053 38.579 1.00 28.92 224 VAL C CA 1
ATOM 7869 C C . VAL C 1 236 ? -22.382 -32.513 39.108 1.00 29.23 224 VAL C C 1
ATOM 7870 O O . VAL C 1 236 ? -21.537 -32.981 38.349 1.00 29.37 224 VAL C O 1
ATOM 7874 N N . VAL C 1 237 ? -22.186 -32.361 40.415 1.00 29.22 225 VAL C N 1
ATOM 7875 C CA . VAL C 1 237 ? -20.974 -32.802 41.081 1.00 29.13 225 VAL C CA 1
ATOM 7876 C C . VAL C 1 237 ? -21.437 -33.663 42.253 1.00 29.16 225 VAL C C 1
ATOM 7877 O O . VAL C 1 237 ? -22.160 -33.194 43.125 1.00 29.05 225 VAL C O 1
ATOM 7881 N N . VAL C 1 238 ? -21.049 -34.927 42.264 1.00 29.06 226 VAL C N 1
ATOM 7882 C CA . VAL C 1 238 ? -21.422 -35.825 43.359 1.00 29.15 226 VAL C CA 1
ATOM 7883 C C . VAL C 1 238 ? -20.248 -36.026 44.323 1.00 29.04 226 VAL C C 1
ATOM 7884 O O . VAL C 1 238 ? -19.094 -36.138 43.918 1.00 29.17 226 VAL C O 1
ATOM 7888 N N . ILE C 1 239 ? -20.566 -36.031 45.606 1.00 29.15 227 ILE C N 1
ATOM 7889 C CA . ILE C 1 239 ? -19.590 -36.219 46.664 1.00 29.30 227 ILE C CA 1
ATOM 7890 C C . ILE C 1 239 ? -19.927 -37.541 47.333 1.00 29.17 227 ILE C C 1
ATOM 7891 O O . ILE C 1 239 ? -21.091 -37.813 47.621 1.00 29.53 227 ILE C O 1
ATOM 7896 N N . ASP C 1 240 ? -18.931 -38.375 47.570 1.00 29.11 228 ASP C N 1
ATOM 7897 C CA . ASP C 1 240 ? -19.193 -39.640 48.225 1.00 29.70 228 ASP C CA 1
ATOM 7898 C C . ASP C 1 240 ? -18.017 -39.892 49.161 1.00 29.90 228 ASP C C 1
ATOM 7899 O O . ASP C 1 240 ? -17.030 -39.141 49.166 1.00 29.60 228 ASP C O 1
ATOM 7904 N N . SER C 1 241 ? -18.152 -40.918 49.991 1.00 29.79 229 SER C N 1
ATOM 7905 C CA . SER C 1 241 ? -17.142 -41.245 50.967 1.00 29.21 229 SER C CA 1
ATOM 7906 C C . SER C 1 241 ? -17.266 -42.676 51.440 1.00 29.21 229 SER C C 1
ATOM 7907 O O . SER C 1 241 ? -18.308 -43.326 51.311 1.00 29.45 229 SER C O 1
ATOM 7910 N N . VAL C 1 242 ? -16.178 -43.140 52.016 1.00 29.16 230 VAL C N 1
ATOM 7911 C CA . VAL C 1 242 ? -16.073 -44.469 52.558 1.00 29.26 230 VAL C CA 1
ATOM 7912 C C . VAL C 1 242 ? -16.519 -44.446 54.032 1.00 29.16 230 VAL C C 1
ATOM 7913 O O . VAL C 1 242 ? -16.737 -45.496 54.639 1.00 29.49 230 VAL C O 1
ATOM 7917 N N . SER C 1 243 ? -16.706 -43.246 54.580 1.00 28.94 231 SER C N 1
ATOM 7918 C CA . SER C 1 243 ? -17.069 -43.049 55.986 1.00 29.33 231 SER C CA 1
ATOM 7919 C C . SER C 1 243 ? -18.306 -43.734 56.571 1.00 29.43 231 SER C C 1
ATOM 7920 O O . SER C 1 243 ? -18.182 -44.629 57.397 1.00 29.56 231 SER C O 1
ATOM 7947 N N . LYS C 1 245 ? -20.870 -45.356 54.816 1.00 29.87 233 LYS C N 1
ATOM 7948 C CA . LYS C 1 245 ? -21.201 -46.522 54.032 1.00 29.52 233 LYS C CA 1
ATOM 7949 C C . LYS C 1 245 ? -20.497 -47.795 54.503 1.00 29.54 233 LYS C C 1
ATOM 7950 O O . LYS C 1 245 ? -21.119 -48.857 54.572 1.00 30.00 233 LYS C O 1
ATOM 7956 N N . PHE C 1 246 ? -19.214 -47.681 54.850 1.00 29.34 234 PHE C N 1
ATOM 7957 C CA . PHE C 1 246 ? -18.409 -48.813 55.302 1.00 28.98 234 PHE C CA 1
ATOM 7958 C C . PHE C 1 246 ? -17.916 -48.689 56.746 1.00 29.13 234 PHE C C 1
ATOM 7959 O O . PHE C 1 246 ? -17.108 -49.508 57.183 1.00 29.28 234 PHE C O 1
ATOM 7967 N N . SER C 1 247 ? -18.401 -47.696 57.487 1.00 28.99 235 SER C N 1
ATOM 7968 C CA . SER C 1 247 ? -17.961 -47.469 58.866 1.00 28.90 235 SER C CA 1
ATOM 7969 C C . SER C 1 247 ? -16.430 -47.339 58.882 1.00 29.30 235 SER C C 1
ATOM 7970 O O . SER C 1 247 ? -15.729 -48.045 59.617 1.00 29.36 235 SER C O 1
ATOM 7973 N N . ALA C 1 248 ? -15.937 -46.447 58.029 1.00 29.15 236 ALA C N 1
ATOM 7974 C CA . ALA C 1 248 ? -14.515 -46.173 57.888 1.00 29.35 236 ALA C CA 1
ATOM 7975 C C . ALA C 1 248 ? -14.293 -44.658 57.944 1.00 29.32 236 ALA C C 1
ATOM 7976 O O . ALA C 1 248 ? -13.531 -44.085 57.164 1.00 28.71 236 ALA C O 1
ATOM 7978 N N . CYS C 1 249 ? -14.980 -44.024 58.888 1.00 29.57 237 CYS C N 1
ATOM 7979 C CA . CYS C 1 249 ? -14.883 -42.587 59.114 1.00 29.65 237 CYS C CA 1
ATOM 7980 C C . CYS C 1 249 ? -13.451 -42.079 59.280 1.00 29.34 237 CYS C C 1
ATOM 7981 O O . CYS C 1 249 ? -13.103 -41.030 58.746 1.00 28.63 237 CYS C O 1
ATOM 7984 N N . GLY C 1 250 ? -12.630 -42.834 60.007 1.00 29.06 238 GLY C N 1
ATOM 7985 C CA . GLY C 1 250 ? -11.243 -42.458 60.244 1.00 29.07 238 GLY C CA 1
ATOM 7986 C C . GLY C 1 250 ? -10.315 -42.596 59.048 1.00 29.31 238 GLY C C 1
ATOM 7987 O O . GLY C 1 250 ? -9.155 -42.196 59.122 1.00 29.67 238 GLY C O 1
ATOM 7988 N N . ALA C 1 251 ? -10.803 -43.183 57.956 1.00 29.33 239 ALA C N 1
ATOM 7989 C CA . ALA C 1 251 ? -9.996 -43.354 56.751 1.00 29.53 239 ALA C CA 1
ATOM 7990 C C . ALA C 1 251 ? -9.685 -42.023 56.059 1.00 29.37 239 ALA C C 1
ATOM 7991 O O . ALA C 1 251 ? -8.587 -41.822 55.557 1.00 29.52 239 ALA C O 1
ATOM 7993 N N . ARG C 1 252 ? -10.652 -41.117 56.068 1.00 29.60 240 ARG C N 1
ATOM 7994 C CA . ARG C 1 252 ? -10.535 -39.798 55.437 1.00 29.53 240 ARG C CA 1
ATOM 7995 C C . ARG C 1 252 ? -10.295 -39.981 53.945 1.00 29.21 240 ARG C C 1
ATOM 7996 O O . ARG C 1 252 ? -9.375 -39.401 53.388 1.00 29.15 240 ARG C O 1
ATOM 8004 N N . VAL C 1 253 ? -11.115 -40.821 53.323 1.00 29.15 241 VAL C N 1
ATOM 8005 C CA . VAL C 1 253 ? -11.042 -41.105 51.891 1.00 29.03 241 VAL C CA 1
ATOM 8006 C C . VAL C 1 253 ? -12.429 -40.902 51.305 1.00 29.01 241 VAL C C 1
ATOM 8007 O O . VAL C 1 253 ? -13.395 -41.558 51.697 1.00 29.22 241 VAL C O 1
ATOM 8011 N N . GLY C 1 254 ? -12.523 -39.955 50.383 1.00 29.12 242 GLY C N 1
ATOM 8012 C CA . GLY C 1 254 ? -13.780 -39.639 49.724 1.00 29.32 242 GLY C CA 1
ATOM 8013 C C . GLY C 1 254 ? -13.476 -39.301 48.290 1.00 29.34 242 GLY C C 1
ATOM 8014 O O . GLY C 1 254 ? -12.379 -39.569 47.799 1.00 29.31 242 GLY C O 1
ATOM 8015 N N . CYS C 1 255 ? -14.440 -38.715 47.606 1.00 29.61 243 CYS C N 1
ATOM 8016 C CA . CYS C 1 255 ? -14.221 -38.353 46.225 1.00 30.01 243 CYS C CA 1
ATOM 8017 C C . CYS C 1 255 ? -15.206 -37.335 45.736 1.00 29.42 243 CYS C C 1
ATOM 8018 O O . CYS C 1 255 ? -16.273 -37.121 46.319 1.00 28.72 243 CYS C O 1
ATOM 8021 N N . LEU C 1 256 ? -14.792 -36.711 44.645 1.00 29.54 244 LEU C N 1
ATOM 8022 C CA . LEU C 1 256 ? -15.552 -35.716 43.935 1.00 29.63 244 LEU C CA 1
ATOM 8023 C C . LEU C 1 256 ? -15.722 -36.386 42.583 1.00 29.30 244 LEU C C 1
ATOM 8024 O O . LEU C 1 256 ? -14.730 -36.799 41.976 1.00 29.48 244 LEU C O 1
ATOM 8029 N N . ILE C 1 257 ? -16.964 -36.560 42.139 1.00 29.30 245 ILE C N 1
ATOM 8030 C CA . ILE C 1 257 ? -17.236 -37.190 40.842 1.00 29.06 245 ILE C CA 1
ATOM 8031 C C . ILE C 1 257 ? -18.059 -36.233 39.988 1.00 29.03 245 ILE C C 1
ATOM 8032 O O . ILE C 1 257 ? -19.044 -35.678 40.455 1.00 29.32 245 ILE C O 1
ATOM 8037 N N . THR C 1 258 ? -17.656 -36.057 38.734 1.00 29.11 246 THR C N 1
ATOM 8038 C CA . THR C 1 258 ? -18.347 -35.157 37.822 1.00 28.74 246 THR C CA 1
ATOM 8039 C C . THR C 1 258 ? -17.920 -35.441 36.388 1.00 28.83 246 THR C C 1
ATOM 8040 O O . THR C 1 258 ? -16.813 -35.915 36.152 1.00 28.94 246 THR C O 1
ATOM 8044 N N . ARG C 1 259 ? -18.807 -35.159 35.439 1.00 29.08 247 ARG C N 1
ATOM 8045 C CA . ARG C 1 259 ? -18.515 -35.351 34.016 1.00 29.28 247 ARG C CA 1
ATOM 8046 C C . ARG C 1 259 ? -17.936 -34.081 33.392 1.00 29.05 247 ARG C C 1
ATOM 8047 O O . ARG C 1 259 ? -17.498 -34.102 32.246 1.00 28.70 247 ARG C O 1
ATOM 8055 N N . ASN C 1 260 ? -17.925 -32.990 34.156 1.00 29.00 248 ASN C N 1
ATOM 8056 C CA . ASN C 1 260 ? -17.381 -31.736 33.686 1.00 28.91 248 ASN C CA 1
ATOM 8057 C C . ASN C 1 260 ? -15.869 -31.835 33.820 1.00 29.10 248 ASN C C 1
ATOM 8058 O O . ASN C 1 260 ? -15.323 -31.738 34.924 1.00 28.73 248 ASN C O 1
ATOM 8063 N N . GLU C 1 261 ? -15.214 -32.060 32.681 1.00 29.34 249 GLU C N 1
ATOM 8064 C CA . GLU C 1 261 ? -13.761 -32.211 32.611 1.00 29.67 249 GLU C CA 1
ATOM 8065 C C . GLU C 1 261 ? -13.011 -30.954 33.020 1.00 29.30 249 GLU C C 1
ATOM 8066 O O 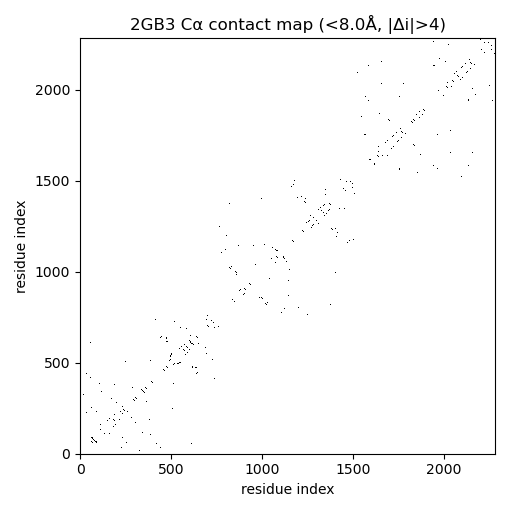. GLU C 1 261 ? -11.925 -31.047 33.597 1.00 29.29 249 GLU C O 1
ATOM 8072 N N . GLU C 1 262 ? -13.599 -29.790 32.754 1.00 29.17 250 GLU C N 1
ATOM 8073 C CA . GLU C 1 262 ? -12.961 -28.533 33.109 1.00 29.64 250 GLU C CA 1
ATOM 8074 C C . GLU C 1 262 ? -12.976 -28.341 34.634 1.00 29.48 250 GLU C C 1
ATOM 8075 O O . GLU C 1 262 ? -11.963 -27.969 35.218 1.00 29.50 250 GLU C O 1
ATOM 8081 N N . LEU C 1 263 ? -14.109 -28.634 35.271 1.00 29.41 251 LEU C N 1
ATOM 8082 C CA . LEU C 1 263 ? -14.247 -28.500 36.721 1.00 29.42 251 LEU C CA 1
ATOM 8083 C C . LEU C 1 263 ? -13.258 -29.407 37.440 1.00 29.63 251 LEU C C 1
ATOM 8084 O O . LEU C 1 263 ? -12.571 -28.975 38.366 1.00 30.04 251 LEU C O 1
ATOM 8089 N N . ILE C 1 264 ? -13.193 -30.663 37.018 1.00 29.62 252 ILE C N 1
ATOM 8090 C CA . ILE C 1 264 ? -12.274 -31.616 37.628 1.00 30.04 252 ILE C CA 1
ATOM 8091 C C . ILE C 1 264 ? -10.809 -31.207 37.357 1.00 29.56 252 ILE C C 1
ATOM 8092 O O . ILE C 1 264 ? -9.952 -31.433 38.213 1.00 29.45 252 ILE C O 1
ATOM 8097 N N . SER C 1 265 ? -10.530 -30.581 36.206 1.00 29.38 253 SER C N 1
ATOM 8098 C CA . SER C 1 265 ? -9.165 -30.111 35.901 1.00 29.42 253 SER C CA 1
ATOM 8099 C C . SER C 1 265 ? -8.818 -28.903 36.810 1.00 29.33 253 SER C C 1
ATOM 8100 O O . SER C 1 265 ? -7.654 -28.713 37.173 1.00 29.34 253 SER C O 1
ATOM 8103 N N . HIS C 1 266 ? -9.815 -28.088 37.159 1.00 29.17 254 HIS C N 1
ATOM 8104 C CA . HIS C 1 266 ? -9.598 -26.961 38.063 1.00 28.98 254 HIS C CA 1
ATOM 8105 C C . HIS C 1 266 ? -9.419 -27.464 39.486 1.00 28.89 254 HIS C C 1
ATOM 8106 O O . HIS C 1 266 ? -8.599 -26.932 40.240 1.00 28.75 254 HIS C O 1
ATOM 8113 N N . ALA C 1 267 ? -10.194 -28.487 39.845 1.00 29.04 255 ALA C N 1
ATOM 8114 C CA . ALA C 1 267 ? -10.130 -29.092 41.176 1.00 29.18 255 ALA C CA 1
ATOM 8115 C C . ALA C 1 267 ? -8.784 -29.770 41.382 1.00 29.54 255 ALA C C 1
ATOM 8116 O O . ALA C 1 267 ? -8.296 -29.870 42.507 1.00 29.46 255 ALA C O 1
ATOM 8126 N N . LYS C 1 269 ? -5.843 -28.709 40.440 1.00 29.69 257 LYS C N 1
ATOM 8127 C CA . LYS C 1 269 ? -4.843 -27.752 40.881 1.00 29.92 257 LYS C CA 1
ATOM 8128 C C . LYS C 1 269 ? -4.867 -27.619 42.400 1.00 29.66 257 LYS C C 1
ATOM 8129 O O . LYS C 1 269 ? -3.816 -27.500 43.021 1.00 30.08 257 LYS C O 1
ATOM 8135 N N . LEU C 1 270 ? -6.053 -27.684 42.998 1.00 29.50 258 LEU C N 1
ATOM 8136 C CA . LEU C 1 270 ? -6.183 -27.588 44.447 1.00 29.64 258 LEU C CA 1
ATOM 8137 C C . LEU C 1 270 ? -5.688 -28.888 45.099 1.00 29.62 258 LEU C C 1
ATOM 8138 O O . LEU C 1 270 ? -5.063 -28.858 46.164 1.00 29.73 258 LEU C O 1
ATOM 8143 N N . ALA C 1 271 ? -5.966 -30.022 44.451 1.00 29.53 259 ALA C N 1
ATOM 8144 C CA . ALA C 1 271 ? -5.532 -31.336 44.933 1.00 29.30 259 ALA C CA 1
ATOM 8145 C C . ALA C 1 271 ? -4.001 -31.445 44.917 1.00 29.54 259 ALA C C 1
ATOM 8146 O O . ALA C 1 271 ? -3.412 -32.131 45.755 1.00 29.39 259 ALA C O 1
ATOM 8148 N N . GLN C 1 272 ? -3.376 -30.776 43.949 1.00 29.50 260 GLN C N 1
ATOM 8149 C CA . GLN C 1 272 ? -1.924 -30.757 43.815 1.00 29.70 260 GLN C CA 1
ATOM 8150 C C . GLN C 1 272 ? -1.226 -29.938 44.907 1.00 29.23 260 GLN C C 1
ATOM 8151 O O . GLN C 1 272 ? -0.147 -30.323 45.357 1.00 29.05 260 GLN C O 1
ATOM 8157 N N . GLY C 1 273 ? -1.832 -28.830 45.338 1.00 29.13 261 GLY C N 1
ATOM 8158 C CA . GLY C 1 273 ? -1.254 -27.995 46.411 1.00 29.37 261 GLY C CA 1
ATOM 8159 C C . GLY C 1 273 ? -1.195 -28.796 47.710 1.00 29.39 261 GLY C C 1
ATOM 8160 O O . GLY C 1 273 ? -0.244 -28.723 48.479 1.00 29.53 261 GLY C O 1
ATOM 8161 N N . ARG C 1 274 ? -2.249 -29.570 47.916 1.00 29.55 262 ARG C N 1
ATOM 8162 C CA . ARG C 1 274 ? -2.443 -30.471 49.036 1.00 29.64 262 ARG C CA 1
ATOM 8163 C C . ARG C 1 274 ? -1.545 -31.725 48.898 1.00 29.48 262 ARG C C 1
ATOM 8164 O O . ARG C 1 274 ? -1.328 -32.440 49.875 1.00 29.60 262 ARG C O 1
ATOM 8172 N N . LEU C 1 275 ? -1.098 -32.005 47.671 1.00 29.29 263 LEU C N 1
ATOM 8173 C CA . LEU C 1 275 ? -0.209 -33.128 47.309 1.00 29.34 263 LEU C CA 1
ATOM 8174 C C . LEU C 1 275 ? -0.929 -34.462 47.069 1.00 29.59 263 LEU C C 1
ATOM 8175 O O . LEU C 1 275 ? -0.912 -34.965 45.937 1.00 29.66 263 LEU C O 1
ATOM 8180 N N . ALA C 1 276 ? -1.555 -35.035 48.098 1.00 29.53 264 ALA C N 1
ATOM 8181 C CA . ALA C 1 276 ? -2.256 -36.310 47.927 1.00 29.42 264 ALA C CA 1
ATOM 8182 C C . ALA C 1 276 ? -3.102 -36.711 49.126 1.00 29.43 264 ALA C C 1
ATOM 8183 O O . ALA C 1 276 ? -2.969 -36.130 50.170 1.00 30.16 264 ALA C O 1
ATOM 8185 N N . PRO C 1 277 ? -4.024 -37.669 48.957 1.00 29.44 265 PRO C N 1
ATOM 8186 C CA . PRO C 1 277 ? -4.798 -38.155 50.101 1.00 29.55 265 PRO C CA 1
ATOM 8187 C C . PRO C 1 277 ? -3.955 -39.197 50.857 1.00 29.33 265 PRO C C 1
ATOM 8188 O O . PRO C 1 277 ? -2.862 -39.525 50.406 1.00 29.37 265 PRO C O 1
ATOM 8192 N N . PRO C 1 278 ? -4.444 -39.721 51.994 1.00 29.59 266 PRO C N 1
ATOM 8193 C CA . PRO C 1 278 ? -3.638 -40.725 52.729 1.00 29.52 266 PRO C CA 1
ATOM 8194 C C . PRO C 1 278 ? -3.446 -42.030 51.942 1.00 29.58 266 PRO C C 1
ATOM 8195 O O . PRO C 1 278 ? -4.420 -42.633 51.507 1.00 30.21 266 PRO C O 1
ATOM 8199 N N . LEU C 1 279 ? -2.201 -42.471 51.797 1.00 29.28 267 LEU C N 1
ATOM 8200 C CA . LEU C 1 279 ? -1.888 -43.667 51.018 1.00 28.87 267 LEU C CA 1
ATOM 8201 C C . LEU C 1 279 ? -2.484 -44.982 51.519 1.00 29.00 267 LEU C C 1
ATOM 8202 O O . LEU C 1 279 ? -3.216 -45.641 50.780 1.00 29.23 267 LEU C O 1
ATOM 8207 N N . LEU C 1 280 ? -2.187 -45.370 52.757 1.00 29.24 268 LEU C N 1
ATOM 8208 C CA . LEU C 1 280 ? -2.696 -46.649 53.285 1.00 29.27 268 LEU C CA 1
ATOM 8209 C C . LEU C 1 280 ? -4.225 -46.721 53.307 1.00 29.31 268 LEU C C 1
ATOM 8210 O O . LEU C 1 280 ? -4.800 -47.783 53.053 1.00 29.08 268 LEU C O 1
ATOM 8215 N N . GLU C 1 281 ? -4.867 -45.589 53.578 1.00 29.36 269 GLU C N 1
ATOM 8216 C CA . GLU C 1 281 ? -6.324 -45.507 53.619 1.00 29.88 269 GLU C CA 1
ATOM 8217 C C . GLU C 1 281 ? -6.902 -45.739 52.207 1.00 29.82 269 GLU C C 1
ATOM 8218 O O . GLU C 1 281 ? -7.987 -46.330 52.064 1.00 29.64 269 GLU C O 1
ATOM 8224 N N . GLN C 1 282 ? -6.194 -45.267 51.172 1.00 29.51 270 GLN C N 1
ATOM 8225 C CA . GLN C 1 282 ? -6.640 -45.481 49.785 1.00 29.18 270 GLN C CA 1
ATOM 8226 C C . GLN C 1 282 ? -6.499 -46.963 49.412 1.00 29.15 270 GLN C C 1
ATOM 8227 O O . GLN C 1 282 ? -7.373 -47.538 48.769 1.00 29.17 270 GLN C O 1
ATOM 8233 N N . ILE C 1 283 ? -5.393 -47.573 49.817 1.00 28.82 271 ILE C N 1
ATOM 8234 C CA . ILE C 1 283 ? -5.164 -48.984 49.525 1.00 29.01 271 ILE C CA 1
ATOM 8235 C C . ILE C 1 283 ? -6.269 -49.855 50.157 1.00 29.38 271 ILE C C 1
ATOM 8236 O O . ILE C 1 283 ? -6.773 -50.763 49.507 1.00 29.32 271 ILE C O 1
ATOM 8241 N N . GLY C 1 284 ? -6.652 -49.553 51.399 1.00 29.38 272 GLY C N 1
ATOM 8242 C CA . GLY C 1 284 ? -7.703 -50.290 52.085 1.00 29.14 272 GLY C CA 1
ATOM 8243 C C . GLY C 1 284 ? -9.080 -50.018 51.498 1.00 29.10 272 GLY C C 1
ATOM 8244 O O . GLY C 1 284 ? -9.930 -50.910 51.476 1.00 28.99 272 GLY C O 1
ATOM 8245 N N . SER C 1 285 ? -9.307 -48.795 51.022 1.00 29.05 273 SER C N 1
ATOM 8246 C CA . SER C 1 285 ? -10.601 -48.415 50.434 1.00 28.99 273 SER C CA 1
ATOM 8247 C C . SER C 1 285 ? -10.949 -49.172 49.140 1.00 29.13 273 SER C C 1
ATOM 8248 O O . SER C 1 285 ? -12.125 -49.344 48.815 1.00 29.21 273 SER C O 1
ATOM 8251 N N . VAL C 1 286 ? -9.932 -49.618 48.409 1.00 29.18 274 VAL C N 1
ATOM 8252 C CA . VAL C 1 286 ? -10.150 -50.374 47.184 1.00 29.12 274 VAL C CA 1
ATOM 8253 C C . VAL C 1 286 ? -10.886 -51.669 47.532 1.00 29.27 274 VAL C C 1
ATOM 8254 O O . VAL C 1 286 ? -11.757 -52.117 46.779 1.00 29.33 274 VAL C O 1
ATOM 8258 N N . GLY C 1 287 ? -10.533 -52.255 48.677 1.00 29.34 275 GLY C N 1
ATOM 8259 C CA . GLY C 1 287 ? -11.151 -53.488 49.161 1.00 29.14 275 GLY C CA 1
ATOM 8260 C C . GLY C 1 287 ? -12.592 -53.274 49.586 1.00 29.10 275 GLY C C 1
ATOM 8261 O O . GLY C 1 287 ? -13.446 -54.119 49.318 1.00 29.23 275 GLY C O 1
ATOM 8262 N N . LEU C 1 288 ? -12.855 -52.146 50.248 1.00 29.04 276 LEU C N 1
ATOM 8263 C CA . LEU C 1 288 ? -14.198 -51.799 50.702 1.00 28.95 276 LEU C CA 1
ATOM 8264 C C . LEU C 1 288 ? -15.140 -51.602 49.520 1.00 29.22 276 LEU C C 1
ATOM 8265 O O . LEU C 1 288 ? -16.251 -52.140 49.509 1.00 29.00 276 LEU C O 1
ATOM 8270 N N . LEU C 1 289 ? -14.684 -50.847 48.519 1.00 29.37 277 LEU C N 1
ATOM 8271 C CA . LEU C 1 289 ? -15.490 -50.574 47.325 1.00 29.33 277 LEU C CA 1
ATOM 8272 C C . LEU C 1 289 ? -15.812 -51.818 46.488 1.00 29.39 277 LEU C C 1
ATOM 8273 O O . LEU C 1 289 ? -16.782 -51.796 45.744 1.00 29.51 277 LEU C O 1
ATOM 8278 N N . ASN C 1 290 ? -15.023 -52.887 46.616 1.00 29.51 278 ASN C N 1
ATOM 8279 C CA . ASN C 1 290 ? -15.271 -54.137 45.877 1.00 29.58 278 ASN C CA 1
ATOM 8280 C C . ASN C 1 290 ? -16.148 -55.132 46.646 1.00 29.49 278 ASN C C 1
ATOM 8281 O O . ASN C 1 290 ? -16.389 -56.240 46.162 1.00 29.59 278 ASN C O 1
ATOM 8286 N N . LEU C 1 291 ? -16.621 -54.753 47.834 1.00 29.38 279 LEU C N 1
ATOM 8287 C CA . LEU C 1 291 ? -17.485 -55.634 48.631 1.00 29.39 279 LEU C CA 1
ATOM 8288 C C . LEU C 1 291 ? -18.747 -56.048 47.860 1.00 29.56 279 LEU C C 1
ATOM 8289 O O . LEU C 1 291 ? -19.292 -55.276 47.069 1.00 29.87 279 LEU C O 1
ATOM 8294 N N . ASP C 1 292 ? -19.187 -57.280 48.090 1.00 29.79 280 ASP C N 1
ATOM 8295 C CA . ASP C 1 292 ? -20.370 -57.832 47.410 1.00 30.15 280 ASP C CA 1
ATOM 8296 C C . ASP C 1 292 ? -21.701 -57.264 47.932 1.00 29.76 280 ASP C C 1
ATOM 8297 O O . ASP C 1 292 ? -21.739 -56.552 48.942 1.00 29.25 280 ASP C O 1
ATOM 8302 N N . ASP C 1 293 ? -22.776 -57.611 47.230 1.00 29.65 281 ASP C N 1
ATOM 8303 C CA . ASP C 1 293 ? -24.122 -57.158 47.548 1.00 29.72 281 ASP C CA 1
ATOM 8304 C C . ASP C 1 293 ? -24.551 -57.504 48.973 1.00 29.55 281 ASP C C 1
ATOM 8305 O O . ASP C 1 293 ? -25.177 -56.677 49.639 1.00 29.42 281 ASP C O 1
ATOM 8310 N N . SER C 1 294 ? -24.188 -58.701 49.440 1.00 29.33 282 SER C N 1
ATOM 8311 C CA . SER C 1 294 ? -24.523 -59.171 50.789 1.00 29.47 282 SER C CA 1
ATOM 8312 C C . SER C 1 294 ? -24.165 -58.155 51.867 1.00 29.42 282 SER C C 1
ATOM 8313 O O . SER C 1 294 ? -24.928 -57.926 52.810 1.00 29.62 282 SER C O 1
ATOM 8316 N N . PHE C 1 295 ? -22.986 -57.565 51.732 1.00 29.30 283 PHE C N 1
ATOM 8317 C CA . PHE C 1 295 ? -22.514 -56.569 52.685 1.00 29.08 283 PHE C CA 1
ATOM 8318 C C . PHE C 1 295 ? -23.433 -55.355 52.791 1.00 29.30 283 PHE C C 1
ATOM 8319 O O . PHE C 1 295 ? -23.756 -54.909 53.893 1.00 29.28 283 PHE C O 1
ATOM 8327 N N . PHE C 1 296 ? -23.846 -54.822 51.648 1.00 29.45 284 PHE C N 1
ATOM 8328 C CA . PHE C 1 296 ? -24.721 -53.649 51.631 1.00 29.36 284 PHE C CA 1
ATOM 8329 C C . PHE C 1 296 ? -26.115 -53.982 52.144 1.00 29.33 284 PHE C C 1
ATOM 8330 O O . PHE C 1 296 ? -26.753 -53.145 52.774 1.00 29.48 284 PHE C O 1
ATOM 8338 N N . ASP C 1 297 ? -26.568 -55.206 51.891 1.00 29.34 285 ASP C N 1
ATOM 8339 C CA . ASP C 1 297 ? -27.874 -55.657 52.371 1.00 29.60 285 ASP C CA 1
ATOM 8340 C C . ASP C 1 297 ? -27.870 -55.654 53.899 1.00 29.56 285 ASP C C 1
ATOM 8341 O O . ASP C 1 297 ? -28.819 -55.192 54.531 1.00 29.47 285 ASP C O 1
ATOM 8346 N N . PHE C 1 298 ? -26.786 -56.168 54.476 1.00 29.44 286 PHE C N 1
ATOM 8347 C CA . PHE C 1 298 ? -26.620 -56.235 55.923 1.00 29.37 286 PHE C CA 1
ATOM 8348 C C . PHE C 1 298 ? -26.609 -54.848 56.563 1.00 29.43 286 PHE C C 1
ATOM 8349 O O . PHE C 1 298 ? -27.282 -54.620 57.569 1.00 29.70 286 PHE C O 1
ATOM 8357 N N . VAL C 1 299 ? -25.860 -53.927 55.965 1.00 29.21 287 VAL C N 1
ATOM 8358 C CA . VAL C 1 299 ? -25.761 -52.561 56.467 1.00 29.25 287 VAL C CA 1
ATOM 8359 C C . VAL C 1 299 ? -27.113 -51.846 56.369 1.00 29.24 287 VAL C C 1
ATOM 8360 O O . VAL C 1 299 ? -27.571 -51.262 57.347 1.00 29.36 287 VAL C O 1
ATOM 8364 N N . ARG C 1 300 ? -27.743 -51.906 55.199 1.00 29.06 288 ARG C N 1
ATOM 8365 C CA . ARG C 1 300 ? -29.040 -51.273 54.974 1.00 29.18 288 ARG C CA 1
ATOM 8366 C C . ARG C 1 300 ? -30.099 -51.770 55.962 1.00 28.98 288 ARG C C 1
ATOM 8367 O O . ARG C 1 300 ? -30.829 -50.981 56.562 1.00 28.55 288 ARG C O 1
ATOM 8375 N N . GLU C 1 301 ? -30.172 -53.085 56.119 1.00 29.09 289 GLU C N 1
ATOM 8376 C CA . GLU C 1 301 ? -31.154 -53.702 57.005 1.00 29.44 289 GLU C CA 1
ATOM 8377 C C . GLU C 1 301 ? -30.853 -53.492 58.495 1.00 29.28 289 GLU C C 1
ATOM 8378 O O . GLU C 1 301 ? -31.781 -53.464 59.314 1.00 29.25 289 GLU C O 1
ATOM 8384 N N . THR C 1 302 ? -29.574 -53.370 58.854 1.00 29.06 290 THR C N 1
ATOM 8385 C CA . THR C 1 302 ? -29.212 -53.118 60.244 1.00 28.87 290 THR C CA 1
ATOM 8386 C C . THR C 1 302 ? -29.798 -51.766 60.612 1.00 29.01 290 THR C C 1
ATOM 8387 O O . THR C 1 302 ? -30.519 -51.662 61.604 1.00 28.98 290 THR C O 1
ATOM 8391 N N . TYR C 1 303 ? -29.521 -50.751 59.794 1.00 28.97 291 TYR C N 1
ATOM 8392 C CA . TYR C 1 303 ? -30.039 -49.405 60.045 1.00 28.92 291 TYR C CA 1
ATOM 8393 C C . TYR C 1 303 ? -31.555 -49.297 59.920 1.00 29.00 291 TYR C C 1
ATOM 8394 O O . TYR C 1 303 ? -32.163 -48.480 60.613 1.00 29.02 291 TYR C O 1
ATOM 8403 N N . ARG C 1 304 ? -32.164 -50.122 59.068 1.00 29.13 292 ARG C N 1
ATOM 8404 C CA . ARG C 1 304 ? -33.617 -50.104 58.899 1.00 29.29 292 ARG C CA 1
ATOM 8405 C C . ARG C 1 304 ? -34.295 -50.505 60.213 1.00 29.26 292 ARG C C 1
ATOM 8406 O O . ARG C 1 304 ? -35.192 -49.811 60.698 1.00 29.03 292 ARG C O 1
ATOM 8414 N N . GLU C 1 305 ? -33.849 -51.618 60.783 1.00 29.39 293 GLU C N 1
ATOM 8415 C CA . GLU C 1 305 ? -34.399 -52.121 62.042 1.00 29.90 293 GLU C CA 1
ATOM 8416 C C . GLU C 1 305 ? -34.166 -51.151 63.197 1.00 29.41 293 GLU C C 1
ATOM 8417 O O . GLU C 1 305 ? -35.020 -51.027 64.081 1.00 29.05 293 GLU C O 1
ATOM 8423 N N . ARG C 1 306 ? -33.016 -50.474 63.190 1.00 29.28 294 ARG C N 1
ATOM 8424 C CA . ARG C 1 306 ? -32.699 -49.486 64.228 1.00 29.11 294 ARG C CA 1
ATOM 8425 C C . ARG C 1 306 ? -33.630 -48.287 64.153 1.00 28.94 294 ARG C C 1
ATOM 8426 O O . ARG C 1 306 ? -34.217 -47.889 65.154 1.00 28.69 294 ARG C O 1
ATOM 8434 N N . VAL C 1 307 ? -33.746 -47.716 62.961 1.00 28.91 295 VAL C N 1
ATOM 8435 C CA . VAL C 1 307 ? -34.613 -46.563 62.745 1.00 28.94 295 VAL C CA 1
ATOM 8436 C C . VAL C 1 307 ? -36.048 -46.920 63.148 1.00 28.98 295 VAL C C 1
ATOM 8437 O O . VAL C 1 307 ? -36.686 -46.174 63.886 1.00 28.78 295 VAL C O 1
ATOM 8441 N N . GLU C 1 308 ? -36.531 -48.071 62.687 1.00 29.34 296 GLU C N 1
ATOM 8442 C CA . GLU C 1 308 ? -37.879 -48.534 63.019 1.00 29.85 296 GLU C CA 1
ATOM 8443 C C . GLU C 1 308 ? -38.090 -48.633 64.529 1.00 29.18 296 GLU C C 1
ATOM 8444 O O . GLU C 1 308 ? -39.129 -48.218 65.034 1.00 29.10 296 GLU C O 1
ATOM 8447 N N . THR C 1 309 ? -37.102 -49.181 65.235 1.00 28.92 297 THR C N 1
ATOM 8448 C CA . THR C 1 309 ? -37.156 -49.332 66.690 1.00 28.89 297 THR C CA 1
ATOM 8449 C C . THR C 1 309 ? -37.388 -47.985 67.384 1.00 29.04 297 THR C C 1
ATOM 8450 O O . THR C 1 309 ? -38.253 -47.868 68.264 1.00 28.97 297 THR C O 1
ATOM 8454 N N . VAL C 1 310 ? -36.621 -46.976 66.979 1.00 29.05 298 VAL C N 1
ATOM 8455 C CA . VAL C 1 310 ? -36.747 -45.641 67.557 1.00 29.04 298 VAL C CA 1
ATOM 8456 C C . VAL C 1 310 ? -38.109 -45.046 67.225 1.00 28.90 298 VAL C C 1
ATOM 8457 O O . VAL C 1 310 ? -38.777 -44.519 68.106 1.00 28.61 298 VAL C O 1
ATOM 8461 N N . LEU C 1 311 ? -38.515 -45.138 65.961 1.00 28.97 299 LEU C N 1
ATOM 8462 C CA . LEU C 1 311 ? -39.814 -44.615 65.526 1.00 28.98 299 LEU C CA 1
ATOM 8463 C C . LEU C 1 311 ? -40.964 -45.179 66.360 1.00 28.97 299 LEU C C 1
ATOM 8464 O O . LEU C 1 311 ? -41.870 -44.441 66.749 1.00 28.68 299 LEU C O 1
ATOM 8469 N N . LYS C 1 312 ? -40.928 -46.484 66.621 1.00 29.15 300 LYS C N 1
ATOM 8470 C CA . LYS C 1 312 ? -41.970 -47.127 67.427 1.00 29.48 300 LYS C CA 1
ATOM 8471 C C . LYS C 1 312 ? -41.940 -46.623 68.868 1.00 29.39 300 LYS C C 1
ATOM 8472 O O . LYS C 1 312 ? -42.989 -46.327 69.438 1.00 29.29 300 LYS C O 1
ATOM 8476 N N . LYS C 1 313 ? -40.741 -46.517 69.442 1.00 29.26 301 LYS C N 1
ATOM 8477 C CA . LYS C 1 313 ? -40.583 -46.025 70.810 1.00 29.14 301 LYS C CA 1
ATOM 8478 C C . LYS C 1 313 ? -41.040 -44.585 70.984 1.00 29.06 301 LYS C C 1
ATOM 8479 O O . LYS C 1 313 ? -41.649 -44.256 72.003 1.00 29.21 301 LYS C O 1
ATOM 8485 N N . LEU C 1 314 ? -40.758 -43.735 69.997 1.00 29.10 302 LEU C N 1
ATOM 8486 C CA . LEU C 1 314 ? -41.178 -42.332 70.047 1.00 29.20 302 LEU C CA 1
ATOM 8487 C C . LEU C 1 314 ? -42.694 -42.256 70.009 1.00 29.29 302 LEU C C 1
ATOM 8488 O O . LEU C 1 314 ? -43.308 -41.486 70.742 1.00 29.20 302 LEU C O 1
ATOM 8493 N N . GLU C 1 315 ? -43.284 -43.066 69.140 1.00 29.51 303 GLU C N 1
ATOM 8494 C CA . GLU C 1 315 ? -44.726 -43.115 68.969 1.00 29.76 303 GLU C CA 1
ATOM 8495 C C . GLU C 1 315 ? -45.445 -43.638 70.210 1.00 29.42 303 GLU C C 1
ATOM 8496 O O . GLU C 1 315 ? -46.446 -43.056 70.625 1.00 29.23 303 GLU C O 1
ATOM 8502 N N . GLU C 1 316 ? -44.934 -44.717 70.805 1.00 29.23 304 GLU C N 1
ATOM 8503 C CA . GLU C 1 316 ? -45.577 -45.278 72.006 1.00 29.32 304 GLU C CA 1
ATOM 8504 C C . GLU C 1 316 ? -45.480 -44.383 73.246 1.00 29.39 304 GLU C C 1
ATOM 8505 O O . GLU C 1 316 ? -46.298 -44.521 74.160 1.00 29.57 304 GLU C O 1
ATOM 8511 N N . HIS C 1 317 ? -44.520 -43.455 73.265 1.00 29.42 305 HIS C N 1
ATOM 8512 C CA . HIS C 1 317 ? -44.375 -42.510 74.382 1.00 29.47 305 HIS C CA 1
ATOM 8513 C C . HIS C 1 317 ? -45.113 -41.174 74.128 1.00 29.47 305 HIS C C 1
ATOM 8514 O O . HIS C 1 317 ? -44.854 -40.171 74.792 1.00 29.73 305 HIS C O 1
ATOM 8521 N N . GLY C 1 318 ? -46.042 -41.180 73.171 1.00 29.40 306 GLY C N 1
ATOM 8522 C CA . GLY C 1 318 ? -46.855 -40.013 72.853 1.00 29.41 306 GLY C CA 1
ATOM 8523 C C . GLY C 1 318 ? -46.252 -38.874 72.062 1.00 29.37 306 GLY C C 1
ATOM 8524 O O . GLY C 1 318 ? -46.915 -37.852 71.877 1.00 29.39 306 GLY C O 1
ATOM 8525 N N . LEU C 1 319 ? -45.015 -39.019 71.593 1.00 29.49 307 LEU C N 1
ATOM 8526 C CA . LEU C 1 319 ? -44.394 -37.950 70.821 1.00 29.68 307 LEU C CA 1
ATOM 8527 C C . LEU C 1 319 ? -45.063 -37.965 69.449 1.00 29.80 307 LEU C C 1
ATOM 8528 O O . LEU C 1 319 ? -45.093 -39.000 68.785 1.00 29.82 307 LEU C O 1
ATOM 8533 N N . LYS C 1 320 ? -45.594 -36.814 69.035 1.00 29.88 308 LYS C N 1
ATOM 8534 C CA . LYS C 1 320 ? -46.312 -36.690 67.764 1.00 29.83 308 LYS C CA 1
ATOM 8535 C C . LYS C 1 320 ? -45.494 -36.224 66.562 1.00 30.02 308 LYS C C 1
ATOM 8536 O O . LYS C 1 320 ? -45.386 -36.947 65.575 1.00 30.40 308 LYS C O 1
ATOM 8538 N N . ARG C 1 321 ? -44.919 -35.025 66.646 1.00 29.95 309 ARG C N 1
ATOM 8539 C CA . ARG C 1 321 ? -44.157 -34.453 65.527 1.00 29.88 309 ARG C CA 1
ATOM 8540 C C . ARG C 1 321 ? -42.716 -34.938 65.331 1.00 29.70 309 ARG C C 1
ATOM 8541 O O . ARG C 1 321 ? -41.773 -34.383 65.902 1.00 29.73 309 ARG C O 1
ATOM 8549 N N . PHE C 1 322 ? -42.562 -35.955 64.493 1.00 29.39 310 PHE C N 1
ATOM 8550 C CA . PHE C 1 322 ? -41.255 -36.506 64.150 1.00 29.22 310 PHE C CA 1
ATOM 8551 C C . PHE C 1 322 ? -41.321 -36.993 62.709 1.00 29.22 310 PHE C C 1
ATOM 8552 O O . PHE C 1 322 ? -42.399 -37.283 62.198 1.00 28.94 310 PHE C O 1
ATOM 8560 N N . THR C 1 323 ? -40.172 -37.084 62.055 1.00 29.50 311 THR C N 1
ATOM 8561 C CA . THR C 1 323 ? -40.137 -37.514 60.659 1.00 29.73 311 THR C CA 1
ATOM 8562 C C . THR C 1 323 ? -39.623 -38.947 60.470 1.00 29.58 311 THR C C 1
ATOM 8563 O O . THR C 1 323 ? -38.724 -39.394 61.181 1.00 29.71 311 THR C O 1
ATOM 8567 N N . LYS C 1 324 ? -40.259 -39.664 59.539 1.00 29.68 312 LYS C N 1
ATOM 8568 C CA . LYS C 1 324 ? -39.887 -41.033 59.188 1.00 29.82 312 LYS C CA 1
ATOM 8569 C C . LYS C 1 324 ? -38.924 -40.876 58.027 1.00 29.26 312 LYS C C 1
ATOM 8570 O O . LYS C 1 324 ? -39.338 -40.505 56.935 1.00 29.16 312 LYS C O 1
ATOM 8576 N N . PRO C 1 325 ? -37.638 -41.165 58.244 1.00 29.02 313 PRO C N 1
ATOM 8577 C CA . PRO C 1 325 ? -36.693 -40.982 57.152 1.00 29.12 313 PRO C CA 1
ATOM 8578 C C . PRO C 1 325 ? -36.746 -42.065 56.081 1.00 29.08 313 PRO C C 1
ATOM 8579 O O . PRO C 1 325 ? -37.046 -43.223 56.377 1.00 28.86 313 PRO C O 1
ATOM 8583 N N . SER C 1 326 ? -36.462 -41.666 54.846 1.00 28.96 314 SER C N 1
ATOM 8584 C CA . SER C 1 326 ? -36.417 -42.580 53.715 1.00 29.18 314 SER C CA 1
ATOM 8585 C C . SER C 1 326 ? -34.989 -43.124 53.557 1.00 29.30 314 SER C C 1
ATOM 8586 O O . SER C 1 326 ? -34.773 -44.134 52.884 1.00 29.66 314 SER C O 1
ATOM 8589 N N . GLY C 1 327 ? -34.019 -42.442 54.171 1.00 29.14 315 GLY C N 1
ATOM 8590 C CA . GLY C 1 327 ? -32.626 -42.840 54.092 1.00 29.19 315 GLY C CA 1
ATOM 8591 C C . GLY C 1 327 ? -31.802 -42.311 55.248 1.00 29.03 315 GLY C C 1
ATOM 8592 O O . GLY C 1 327 ? -32.307 -41.576 56.096 1.00 28.99 315 GLY C O 1
ATOM 8593 N N . ALA C 1 328 ? -30.529 -42.702 55.269 1.00 28.99 316 ALA C N 1
ATOM 8594 C CA . ALA C 1 328 ? -29.577 -42.320 56.309 1.00 29.16 316 ALA C CA 1
ATOM 8595 C C . ALA C 1 328 ? -30.015 -42.921 57.649 1.00 29.14 316 ALA C C 1
ATOM 8596 O O . ALA C 1 328 ? -30.952 -43.703 57.680 1.00 29.04 316 ALA C O 1
ATOM 8598 N N . PHE C 1 329 ? -29.331 -42.584 58.738 1.00 29.08 317 PHE C N 1
ATOM 8599 C CA . PHE C 1 329 ? -29.680 -43.115 60.065 1.00 28.97 317 PHE C CA 1
ATOM 8600 C C . PHE C 1 329 ? -30.007 -42.052 61.123 1.00 28.62 317 PHE C C 1
ATOM 8601 O O . PHE C 1 329 ? -29.730 -42.235 62.314 1.00 28.19 317 PHE C O 1
ATOM 8609 N N . TYR C 1 330 ? -30.631 -40.960 60.684 1.00 28.44 318 TYR C N 1
ATOM 8610 C CA . TYR C 1 330 ? -31.014 -39.881 61.577 1.00 28.31 318 TYR C CA 1
ATOM 8611 C C . TYR C 1 330 ? -32.514 -39.719 61.632 1.00 28.80 318 TYR C C 1
ATOM 8612 O O . TYR C 1 330 ? -33.214 -39.961 60.646 1.00 28.87 318 TYR C O 1
ATOM 8621 N N . ILE C 1 331 ? -32.997 -39.303 62.798 1.00 29.11 319 ILE C N 1
ATOM 8622 C CA . ILE C 1 331 ? -34.409 -39.050 63.007 1.00 28.86 319 ILE C CA 1
ATOM 8623 C C . ILE C 1 331 ? -34.492 -37.681 63.655 1.00 28.99 319 ILE C C 1
ATOM 8624 O O . ILE C 1 331 ? -33.871 -37.428 64.687 1.00 28.57 319 ILE C O 1
ATOM 8629 N N . THR C 1 332 ? -35.237 -36.796 63.007 1.00 29.44 320 THR C N 1
ATOM 8630 C CA . THR C 1 332 ? -35.449 -35.441 63.481 1.00 29.43 320 THR C CA 1
ATOM 8631 C C . THR C 1 332 ? -36.827 -35.389 64.125 1.00 29.40 320 THR C C 1
ATOM 8632 O O . THR C 1 332 ? -37.801 -35.878 63.550 1.00 29.44 320 THR C O 1
ATOM 8636 N N . ALA C 1 333 ? -36.908 -34.796 65.311 1.00 29.31 321 ALA C N 1
ATOM 8637 C CA . ALA C 1 333 ? -38.174 -34.708 66.024 1.00 29.34 321 ALA C CA 1
ATOM 8638 C C . ALA C 1 333 ? -38.339 -33.401 66.779 1.00 29.36 321 ALA C C 1
ATOM 8639 O O . ALA C 1 333 ? -37.362 -32.799 67.218 1.00 29.15 321 ALA C O 1
ATOM 8641 N N . GLU C 1 334 ? -39.595 -32.976 66.907 1.00 29.59 322 GLU C N 1
ATOM 8642 C CA . GLU C 1 334 ? -39.966 -31.759 67.621 1.00 29.56 322 GLU C CA 1
ATOM 8643 C C . GLU C 1 334 ? -40.469 -32.193 68.991 1.00 29.36 322 GLU C C 1
ATOM 8644 O O . GLU C 1 334 ? -41.364 -33.031 69.088 1.00 29.27 322 GLU C O 1
ATOM 8647 N N . LEU C 1 335 ? -39.880 -31.631 70.043 1.00 29.38 323 LEU C N 1
ATOM 8648 C CA . LEU C 1 335 ? -40.262 -31.952 71.411 1.00 29.34 323 LEU C CA 1
ATOM 8649 C C . LEU C 1 335 ? -41.227 -30.883 71.918 1.00 29.32 323 LEU C C 1
ATOM 8650 O O . LEU C 1 335 ? -41.237 -29.770 71.391 1.00 29.40 323 LEU C O 1
ATOM 8655 N N . PRO C 1 336 ? -42.049 -31.211 72.935 1.00 29.34 324 PRO C N 1
ATOM 8656 C CA . PRO C 1 336 ? -42.971 -30.233 73.508 1.00 29.31 324 PRO C CA 1
ATOM 8657 C C . PRO C 1 336 ? -42.257 -29.439 74.612 1.00 29.35 324 PRO C C 1
ATOM 8658 O O . PRO C 1 336 ? -42.658 -29.471 75.776 1.00 29.31 324 PRO C O 1
ATOM 8662 N N . VAL C 1 337 ? -41.200 -28.731 74.220 1.00 29.56 325 VAL C N 1
ATOM 8663 C CA . VAL C 1 337 ? -40.376 -27.952 75.131 1.00 29.89 325 VAL C CA 1
ATOM 8664 C C . VAL C 1 337 ? -40.078 -26.592 74.496 1.00 29.74 325 VAL C C 1
ATOM 8665 O O . VAL C 1 337 ? -40.124 -26.459 73.274 1.00 29.65 325 VAL C O 1
ATOM 8669 N N . GLU C 1 338 ? -39.781 -25.591 75.321 1.00 29.72 326 GLU C N 1
ATOM 8670 C CA . GLU C 1 338 ? -39.468 -24.257 74.820 1.00 29.74 326 GLU C CA 1
ATOM 8671 C C . GLU C 1 338 ? -38.135 -24.266 74.073 1.00 29.86 326 GLU C C 1
ATOM 8672 O O . GLU C 1 338 ? -38.065 -23.834 72.921 1.00 30.23 326 GLU C O 1
ATOM 8674 N N . ASP C 1 339 ? -37.095 -24.790 74.721 1.00 29.69 327 ASP C N 1
ATOM 8675 C CA . ASP C 1 339 ? -35.747 -24.849 74.145 1.00 29.50 327 ASP C CA 1
ATOM 8676 C C . ASP C 1 339 ? -35.178 -26.270 74.226 1.00 29.45 327 ASP C C 1
ATOM 8677 O O . ASP C 1 339 ? -34.959 -26.794 75.319 1.00 29.40 327 ASP C O 1
ATOM 8682 N N . ALA C 1 340 ? -34.927 -26.881 73.068 1.00 29.41 328 ALA C N 1
ATOM 8683 C CA . ALA C 1 340 ? -34.378 -28.238 73.000 1.00 29.41 328 ALA C CA 1
ATOM 8684 C C . ALA C 1 340 ? -32.957 -28.317 73.547 1.00 29.53 328 ALA C C 1
ATOM 8685 O O . ALA C 1 340 ? -32.597 -29.284 74.205 1.00 29.62 328 ALA C O 1
ATOM 8687 N N . GLU C 1 341 ? -32.162 -27.295 73.260 1.00 29.74 329 GLU C N 1
ATOM 8688 C CA . GLU C 1 341 ? -30.775 -27.206 73.700 1.00 30.26 329 GLU C CA 1
ATOM 8689 C C . GLU C 1 341 ? -30.677 -27.157 75.230 1.00 29.77 329 GLU C C 1
ATOM 8690 O O . GLU C 1 341 ? -29.732 -27.688 75.809 1.00 29.91 329 GLU C O 1
ATOM 8696 N N . GLU C 1 342 ? -31.655 -26.528 75.877 1.00 29.61 330 GLU C N 1
ATOM 8697 C CA . GLU C 1 342 ? -31.689 -26.441 77.342 1.00 29.77 330 GLU C CA 1
ATOM 8698 C C . GLU C 1 342 ? -32.011 -27.830 77.916 1.00 29.86 330 GLU C C 1
ATOM 8699 O O . GLU C 1 342 ? -31.472 -28.238 78.945 1.00 30.09 330 GLU C O 1
ATOM 8701 N N . PHE C 1 343 ? -32.921 -28.531 77.245 1.00 29.71 331 PHE C N 1
ATOM 8702 C CA . PHE C 1 343 ? -33.331 -29.885 77.625 1.00 29.59 331 PHE C CA 1
ATOM 8703 C C . PHE C 1 343 ? -32.185 -30.888 77.451 1.00 29.47 331 PHE C C 1
ATOM 8704 O O . PHE C 1 343 ? -32.014 -31.784 78.270 1.00 29.59 331 PHE C O 1
ATOM 8712 N N . ALA C 1 344 ? -31.404 -30.726 76.388 1.00 29.34 332 ALA C N 1
ATOM 8713 C CA . ALA C 1 344 ? -30.273 -31.596 76.138 1.00 29.30 332 ALA C CA 1
ATOM 8714 C C . ALA C 1 344 ? -29.238 -31.451 77.253 1.00 29.40 332 ALA C C 1
ATOM 8715 O O . ALA C 1 344 ? -28.716 -32.454 77.743 1.00 29.26 332 ALA C O 1
ATOM 8717 N N . ARG C 1 345 ? -28.949 -30.209 77.656 1.00 29.61 333 ARG C N 1
ATOM 8718 C CA . ARG C 1 345 ? -27.971 -29.971 78.731 1.00 29.53 333 ARG C CA 1
ATOM 8719 C C . ARG C 1 345 ? -28.524 -30.505 80.050 1.00 29.32 333 ARG C C 1
ATOM 8720 O O . ARG C 1 345 ? -27.787 -31.101 80.833 1.00 29.12 333 ARG C O 1
ATOM 8724 N N . TRP C 1 346 ? -29.821 -30.293 80.280 1.00 29.45 334 TRP C N 1
ATOM 8725 C CA . TRP C 1 346 ? -30.501 -30.756 81.498 1.00 29.44 334 TRP C CA 1
ATOM 8726 C C . TRP C 1 346 ? -30.379 -32.267 81.649 1.00 29.62 334 TRP C C 1
ATOM 8727 O O . TRP C 1 346 ? -30.168 -32.773 82.755 1.00 29.73 334 TRP C O 1
ATOM 8746 N N . LEU C 1 348 ? -28.031 -34.184 80.807 1.00 29.59 336 LEU C N 1
ATOM 8747 C CA . LEU C 1 348 ? -26.696 -34.515 81.280 1.00 29.57 336 LEU C CA 1
ATOM 8748 C C . LEU C 1 348 ? -26.436 -34.072 82.717 1.00 29.68 336 LEU C C 1
ATOM 8749 O O . LEU C 1 348 ? -25.927 -34.844 83.529 1.00 29.82 336 LEU C O 1
ATOM 8754 N N . THR C 1 349 ? -26.805 -32.836 83.029 1.00 29.65 337 THR C N 1
ATOM 8755 C CA . THR C 1 349 ? -26.575 -32.269 84.356 1.00 29.41 337 THR C CA 1
ATOM 8756 C C . THR C 1 349 ? -27.516 -32.723 85.466 1.00 29.51 337 THR C C 1
ATOM 8757 O O . THR C 1 349 ? -27.072 -33.309 86.453 1.00 29.77 337 THR C O 1
ATOM 8761 N N . ASP C 1 350 ? -28.808 -32.450 85.300 1.00 29.52 338 ASP C N 1
ATOM 8762 C CA . ASP C 1 350 ? -29.807 -32.766 86.321 1.00 29.77 338 ASP C CA 1
ATOM 8763 C C . ASP C 1 350 ? -30.674 -34.016 86.112 1.00 29.62 338 ASP C C 1
ATOM 8764 O O . ASP C 1 350 ? -31.804 -34.050 86.599 1.00 29.50 338 ASP C O 1
ATOM 8766 N N . PHE C 1 351 ? -30.174 -35.046 85.430 1.00 29.62 339 PHE C N 1
ATOM 8767 C CA . PHE C 1 351 ? -30.992 -36.258 85.227 1.00 29.56 339 PHE C CA 1
ATOM 8768 C C . PHE C 1 351 ? -30.214 -37.548 84.921 1.00 29.65 339 PHE C C 1
ATOM 8769 O O . PHE C 1 351 ? -29.207 -37.536 84.200 1.00 29.31 339 PHE C O 1
ATOM 8777 N N . ASN C 1 352 ? -30.712 -38.657 85.475 1.00 29.84 340 ASN C N 1
ATOM 8778 C CA . ASN C 1 352 ? -30.117 -39.978 85.295 1.00 29.98 340 ASN C CA 1
ATOM 8779 C C . ASN C 1 352 ? -31.017 -41.123 85.772 1.00 30.00 340 ASN C C 1
ATOM 8780 O O . ASN C 1 352 ? -31.178 -41.307 86.977 1.00 29.65 340 ASN C O 1
ATOM 8790 N N . ASP C 1 354 ? -31.613 -44.832 86.580 1.00 29.80 342 ASP C N 1
ATOM 8791 C CA . ASP C 1 354 ? -30.847 -46.032 86.889 1.00 29.67 342 ASP C CA 1
ATOM 8792 C C . ASP C 1 354 ? -29.382 -45.824 86.514 1.00 29.55 342 ASP C C 1
ATOM 8793 O O . ASP C 1 354 ? -28.748 -46.713 85.944 1.00 29.64 342 ASP C O 1
ATOM 8798 N N . GLY C 1 355 ? -28.855 -44.638 86.820 1.00 29.50 343 GLY C N 1
ATOM 8799 C CA . GLY C 1 355 ? -27.471 -44.292 86.499 1.00 29.53 343 GLY C CA 1
ATOM 8800 C C . GLY C 1 355 ? -27.181 -44.146 85.009 1.00 29.77 343 GLY C C 1
ATOM 8801 O O . GLY C 1 355 ? -26.020 -44.238 84.601 1.00 30.16 343 GLY C O 1
ATOM 8802 N N . GLU C 1 356 ? -28.224 -43.907 84.205 1.00 29.76 344 GLU C N 1
ATOM 8803 C CA . GLU C 1 356 ? -28.092 -43.753 82.753 1.00 29.96 344 GLU C CA 1
ATOM 8804 C C . GLU C 1 356 ? -28.766 -42.487 82.261 1.00 29.67 344 GLU C C 1
ATOM 8805 O O . GLU C 1 356 ? -29.762 -42.047 82.833 1.00 29.44 344 GLU C O 1
ATOM 8811 N N . THR C 1 357 ? -28.237 -41.930 81.174 1.00 29.55 345 THR C N 1
ATOM 8812 C CA . THR C 1 357 ? -28.799 -40.727 80.558 1.00 29.57 345 THR C CA 1
ATOM 8813 C C . THR C 1 357 ? -28.564 -40.843 79.047 1.00 29.49 345 THR C C 1
ATOM 8814 O O . THR C 1 357 ? -27.736 -41.645 78.612 1.00 29.58 345 THR C O 1
ATOM 8818 N N . THR C 1 358 ? -29.290 -40.054 78.259 1.00 29.39 346 THR C N 1
ATOM 8819 C CA . THR C 1 358 ? -29.181 -40.098 76.797 1.00 29.41 346 THR C CA 1
ATOM 8820 C C . THR C 1 358 ? -28.835 -38.727 76.234 1.00 29.55 346 THR C C 1
ATOM 8821 O O . THR C 1 358 ? -29.446 -37.729 76.605 1.00 29.41 346 THR C O 1
ATOM 8833 N N . VAL C 1 360 ? -28.630 -36.238 73.007 1.00 29.58 348 VAL C N 1
ATOM 8834 C CA . VAL C 1 360 ? -29.151 -35.957 71.670 1.00 29.52 348 VAL C CA 1
ATOM 8835 C C . VAL C 1 360 ? -28.559 -34.652 71.173 1.00 29.31 348 VAL C C 1
ATOM 8836 O O . VAL C 1 360 ? -28.025 -33.867 71.955 1.00 29.15 348 VAL C O 1
ATOM 8840 N N . ALA C 1 361 ? -28.662 -34.432 69.867 1.00 29.27 349 ALA C N 1
ATOM 8841 C CA . ALA C 1 361 ? -28.133 -33.236 69.229 1.00 29.23 349 ALA C CA 1
ATOM 8842 C C . ALA C 1 361 ? -29.225 -32.204 68.978 1.00 29.22 349 ALA C C 1
ATOM 8843 O O . ALA C 1 361 ? -30.189 -32.500 68.280 1.00 29.07 349 ALA C O 1
ATOM 8845 N N . PRO C 1 362 ? -29.115 -31.011 69.593 1.00 29.35 350 PRO C N 1
ATOM 8846 C CA . PRO C 1 362 ? -30.102 -29.981 69.295 1.00 29.49 350 PRO C CA 1
ATOM 8847 C C . PRO C 1 362 ? -30.014 -29.647 67.809 1.00 29.48 350 PRO C C 1
ATOM 8848 O O . PRO C 1 362 ? -28.910 -29.563 67.259 1.00 29.61 350 PRO C O 1
ATOM 8852 N N . LEU C 1 363 ? -31.161 -29.449 67.170 1.00 29.52 351 LEU C N 1
ATOM 8853 C CA . LEU C 1 363 ? -31.196 -29.180 65.733 1.00 29.69 351 LEU C CA 1
ATOM 8854 C C . LEU C 1 363 ? -30.903 -27.720 65.347 1.00 29.41 351 LEU C C 1
ATOM 8855 O O . LEU C 1 363 ? -30.714 -27.421 64.171 1.00 29.33 351 LEU C O 1
ATOM 8860 N N . ARG C 1 364 ? -30.847 -26.824 66.331 1.00 29.51 352 ARG C N 1
ATOM 8861 C CA . ARG C 1 364 ? -30.575 -25.399 66.096 1.00 29.83 352 ARG C CA 1
ATOM 8862 C C . ARG C 1 364 ? -29.308 -25.146 65.276 1.00 29.49 352 ARG C C 1
ATOM 8863 O O . ARG C 1 364 ? -29.261 -24.225 64.466 1.00 29.57 352 ARG C O 1
ATOM 8867 N N . GLY C 1 365 ? -28.289 -25.973 65.488 1.00 29.46 353 GLY C N 1
ATOM 8868 C CA . GLY C 1 365 ? -27.023 -25.849 64.769 1.00 29.29 353 GLY C CA 1
ATOM 8869 C C . GLY C 1 365 ? -27.065 -26.228 63.296 1.00 29.18 353 GLY C C 1
ATOM 8870 O O . GLY C 1 365 ? -26.110 -25.960 62.569 1.00 28.90 353 GLY C O 1
ATOM 8871 N N . PHE C 1 366 ? -28.162 -26.853 62.862 1.00 29.20 354 PHE C N 1
ATOM 8872 C CA . PHE C 1 366 ? -28.339 -27.271 61.475 1.00 28.90 354 PHE C CA 1
ATOM 8873 C C . PHE C 1 366 ? -29.075 -26.230 60.629 1.00 28.66 354 PHE C C 1
ATOM 8874 O O . PHE C 1 366 ? -29.264 -26.430 59.441 1.00 28.53 354 PHE C O 1
ATOM 8882 N N . TYR C 1 367 ? -29.481 -25.123 61.246 1.00 29.07 355 TYR C N 1
ATOM 8883 C CA . TYR C 1 367 ? -30.167 -24.036 60.556 1.00 28.94 355 TYR C CA 1
ATOM 8884 C C . TYR C 1 367 ? -29.298 -22.794 60.583 1.00 28.94 355 TYR C C 1
ATOM 8885 O O . TYR C 1 367 ? -28.585 -22.554 61.552 1.00 28.94 355 TYR C O 1
ATOM 8894 N N . LEU C 1 368 ? -29.381 -22.005 59.519 1.00 28.99 356 LEU C N 1
ATOM 8895 C CA . LEU C 1 368 ? -28.636 -20.769 59.420 1.00 29.24 356 LEU C CA 1
ATOM 8896 C C . LEU C 1 368 ? -29.614 -19.624 59.785 1.00 29.12 356 LEU C C 1
ATOM 8897 O O . LEU C 1 368 ? -29.235 -18.685 60.479 1.00 29.15 356 LEU C O 1
ATOM 8902 N N . THR C 1 369 ? -30.874 -19.732 59.356 1.00 29.31 357 THR C N 1
ATOM 8903 C CA . THR C 1 369 ? -31.904 -18.745 59.674 1.00 29.58 357 THR C CA 1
ATOM 8904 C C . THR C 1 369 ? -32.075 -18.711 61.197 1.00 29.57 357 THR C C 1
ATOM 8905 O O . THR C 1 369 ? -32.332 -19.750 61.804 1.00 29.90 357 THR C O 1
ATOM 8909 N N . PRO C 1 370 ? -31.904 -17.534 61.825 1.00 29.53 358 PRO C N 1
ATOM 8910 C CA . PRO C 1 370 ? -32.048 -17.487 63.285 1.00 29.51 358 PRO C CA 1
ATOM 8911 C C . PRO C 1 370 ? -33.459 -17.771 63.802 1.00 29.49 358 PRO C C 1
ATOM 8912 O O . PRO C 1 370 ? -34.444 -17.323 63.217 1.00 29.44 358 PRO C O 1
ATOM 8916 N N . GLY C 1 371 ? -33.534 -18.535 64.888 1.00 29.65 359 GLY C N 1
ATOM 8917 C CA . GLY C 1 371 ? -34.803 -18.898 65.512 1.00 29.57 359 GLY C CA 1
ATOM 8918 C C . GLY C 1 371 ? -35.348 -20.268 65.138 1.00 29.61 359 GLY C C 1
ATOM 8919 O O . GLY C 1 371 ? -36.143 -20.830 65.893 1.00 29.76 359 GLY C O 1
ATOM 8920 N N . LEU C 1 372 ? -34.933 -20.815 63.993 1.00 29.49 360 LEU C N 1
ATOM 8921 C CA . LEU C 1 372 ? -35.428 -22.119 63.549 1.00 29.55 360 LEU C CA 1
ATOM 8922 C C . LEU C 1 372 ? -34.725 -23.289 64.241 1.00 29.58 360 LEU C C 1
ATOM 8923 O O . LEU C 1 372 ? -33.526 -23.233 64.518 1.00 29.56 360 LEU C O 1
ATOM 8928 N N . GLY C 1 373 ? -35.495 -24.340 64.520 1.00 29.74 361 GLY C N 1
ATOM 8929 C CA . GLY C 1 373 ? -34.991 -25.541 65.184 1.00 29.81 361 GLY C CA 1
ATOM 8930 C C . GLY C 1 373 ? -34.750 -25.392 66.679 1.00 29.70 361 GLY C C 1
ATOM 8931 O O . GLY C 1 373 ? -33.956 -26.136 67.252 1.00 29.88 361 GLY C O 1
ATOM 8932 N N . LYS C 1 374 ? -35.448 -24.454 67.314 1.00 29.61 362 LYS C N 1
ATOM 8933 C CA . LYS C 1 374 ? -35.294 -24.203 68.752 1.00 29.47 362 LYS C CA 1
ATOM 8934 C C . LYS C 1 374 ? -35.820 -25.350 69.597 1.00 29.26 362 LYS C C 1
ATOM 8935 O O . LYS C 1 374 ? -35.215 -25.685 70.612 1.00 29.13 362 LYS C O 1
ATOM 8937 N N . LYS C 1 375 ? -36.934 -25.950 69.176 1.00 29.29 363 LYS C N 1
ATOM 8938 C CA . LYS C 1 375 ? -37.526 -27.076 69.918 1.00 29.60 363 LYS C CA 1
ATOM 8939 C C . LYS C 1 375 ? -37.342 -28.442 69.227 1.00 29.56 363 LYS C C 1
ATOM 8940 O O . LYS C 1 375 ? -37.981 -29.425 69.616 1.00 29.46 363 LYS C O 1
ATOM 8946 N N . GLU C 1 376 ? -36.437 -28.509 68.248 1.00 29.73 364 GLU C N 1
ATOM 8947 C CA . GLU C 1 376 ? -36.166 -29.744 67.507 1.00 30.31 364 GLU C CA 1
ATOM 8948 C C . GLU C 1 376 ? -34.825 -30.385 67.879 1.00 29.65 364 GLU C C 1
ATOM 8949 O O . GLU C 1 376 ? -33.893 -29.694 68.288 1.00 29.79 364 GLU C O 1
ATOM 8955 N N . ILE C 1 377 ? -34.744 -31.711 67.739 1.00 29.24 365 ILE C N 1
ATOM 8956 C CA . ILE C 1 377 ? -33.516 -32.469 68.026 1.00 28.97 365 ILE C CA 1
ATOM 8957 C C . ILE C 1 377 ? -33.277 -33.512 66.957 1.00 28.87 365 ILE C C 1
ATOM 8958 O O . ILE C 1 377 ? -34.192 -33.867 66.228 1.00 28.76 365 ILE C O 1
ATOM 8963 N N . ARG C 1 378 ? -32.045 -34.005 66.882 1.00 29.00 366 ARG C N 1
ATOM 8964 C CA . ARG C 1 378 ? -31.680 -35.048 65.926 1.00 28.76 366 ARG C CA 1
ATOM 8965 C C . ARG C 1 378 ? -31.196 -36.259 66.726 1.00 28.85 366 ARG C C 1
ATOM 8966 O O . ARG C 1 378 ? -30.432 -36.115 67.684 1.00 28.53 366 ARG C O 1
ATOM 8974 N N . ILE C 1 379 ? -31.639 -37.441 66.310 1.00 29.04 367 ILE C N 1
ATOM 8975 C CA . ILE C 1 379 ? -31.271 -38.701 66.935 1.00 28.89 367 ILE C CA 1
ATOM 8976 C C . ILE C 1 379 ? -30.498 -39.528 65.913 1.00 28.79 367 ILE C C 1
ATOM 8977 O O . ILE C 1 379 ? -30.993 -39.762 64.822 1.00 28.61 367 ILE C O 1
ATOM 8982 N N . ALA C 1 380 ? -29.283 -39.944 66.262 1.00 28.93 368 ALA C N 1
ATOM 8983 C CA . ALA C 1 380 ? -28.454 -40.755 65.380 1.00 29.10 368 ALA C CA 1
ATOM 8984 C C . ALA C 1 380 ? -28.590 -42.199 65.829 1.00 29.19 368 ALA C C 1
ATOM 8985 O O . ALA C 1 380 ? -28.293 -42.521 66.982 1.00 29.33 368 ALA C O 1
ATOM 8987 N N . CYS C 1 381 ? -29.035 -43.065 64.922 1.00 29.22 369 CYS C N 1
ATOM 8988 C CA . CYS C 1 381 ? -29.231 -44.482 65.228 1.00 29.29 369 CYS C CA 1
ATOM 8989 C C . CYS C 1 381 ? -27.942 -45.275 65.024 1.00 29.15 369 CYS C C 1
ATOM 8990 O O . CYS C 1 381 ? -27.860 -46.129 64.149 1.00 29.19 369 CYS C O 1
ATOM 8993 N N . VAL C 1 382 ? -26.958 -45.004 65.881 1.00 29.21 370 VAL C N 1
ATOM 8994 C CA . VAL C 1 382 ? -25.642 -45.644 65.811 1.00 29.13 370 VAL C CA 1
ATOM 8995 C C . VAL C 1 382 ? -25.323 -46.561 67.010 1.00 29.36 370 VAL C C 1
ATOM 8996 O O . VAL C 1 382 ? -24.181 -46.636 67.464 1.00 29.51 370 VAL C O 1
ATOM 9000 N N . LEU C 1 383 ? -26.342 -47.256 67.505 1.00 29.37 371 LEU C N 1
ATOM 9001 C CA . LEU C 1 383 ? -26.199 -48.208 68.604 1.00 29.53 371 LEU C CA 1
ATOM 9002 C C . LEU C 1 383 ? -27.021 -49.422 68.209 1.00 29.51 371 LEU C C 1
ATOM 9003 O O . LEU C 1 383 ? -27.944 -49.299 67.400 1.00 29.82 371 LEU C O 1
ATOM 9008 N N . GLU C 1 384 ? -26.683 -50.582 68.763 1.00 29.41 372 GLU C N 1
ATOM 9009 C CA . GLU C 1 384 ? -27.408 -51.816 68.486 1.00 29.55 372 GLU C CA 1
ATOM 9010 C C . GLU C 1 384 ? -28.872 -51.583 68.913 1.00 29.30 372 GLU C C 1
ATOM 9011 O O . GLU C 1 384 ? -29.125 -50.916 69.919 1.00 28.78 372 GLU C O 1
ATOM 9017 N N . LYS C 1 385 ? -29.823 -52.114 68.141 1.00 29.57 373 LYS C N 1
ATOM 9018 C CA . LYS C 1 385 ? -31.265 -51.910 68.399 1.00 29.72 373 LYS C CA 1
ATOM 9019 C C . LYS C 1 385 ? -31.760 -51.982 69.852 1.00 29.57 373 LYS C C 1
ATOM 9020 O O . LYS C 1 385 ? -32.574 -51.144 70.245 1.00 29.72 373 LYS C O 1
ATOM 9026 N N . ASP C 1 386 ? -31.295 -52.950 70.640 1.00 29.53 374 ASP C N 1
ATOM 9027 C CA . ASP C 1 386 ? -31.732 -53.063 72.046 1.00 29.75 374 ASP C CA 1
ATOM 9028 C C . ASP C 1 386 ? -31.230 -51.900 72.914 1.00 29.58 374 ASP C C 1
ATOM 9029 O O . ASP C 1 386 ? -31.976 -51.407 73.762 1.00 29.52 374 ASP C O 1
ATOM 9034 N N . LEU C 1 387 ? -29.981 -51.471 72.722 1.00 29.60 375 LEU C N 1
ATOM 9035 C CA . LEU C 1 387 ? -29.444 -50.329 73.474 1.00 29.73 375 LEU C CA 1
ATOM 9036 C C . LEU C 1 387 ? -30.193 -49.068 73.072 1.00 29.67 375 LEU C C 1
ATOM 9037 O O . LEU C 1 387 ? -30.505 -48.221 73.905 1.00 29.98 375 LEU C O 1
ATOM 9042 N N . LEU C 1 388 ? -30.449 -48.961 71.776 1.00 29.26 376 LEU C N 1
ATOM 9043 C CA . LEU C 1 388 ? -31.144 -47.836 71.186 1.00 29.31 376 LEU C CA 1
ATOM 9044 C C . LEU C 1 388 ? -32.541 -47.716 71.792 1.00 29.15 376 LEU C C 1
ATOM 9045 O O . LEU C 1 388 ? -32.987 -46.622 72.138 1.00 28.99 376 LEU C O 1
ATOM 9050 N N . SER C 1 389 ? -33.208 -48.855 71.936 1.00 29.18 377 SER C N 1
ATOM 9051 C CA . SER C 1 389 ? -34.541 -48.927 72.530 1.00 29.23 377 SER C CA 1
ATOM 9052 C C . SER C 1 389 ? -34.474 -48.427 73.979 1.00 29.15 377 SER C C 1
ATOM 9053 O O . SER C 1 389 ? -35.331 -47.656 74.420 1.00 29.26 377 SER C O 1
ATOM 9056 N N . ARG C 1 390 ? -33.436 -48.852 74.696 1.00 29.13 378 ARG C N 1
ATOM 9057 C CA . ARG C 1 390 ? -33.220 -48.442 76.076 1.00 29.22 378 ARG C CA 1
ATOM 9058 C C . ARG C 1 390 ? -32.878 -46.944 76.144 1.00 29.28 378 ARG C C 1
ATOM 9059 O O . ARG C 1 390 ? -33.378 -46.230 77.012 1.00 29.26 378 ARG C O 1
ATOM 9067 N N . ALA C 1 391 ? -32.033 -46.479 75.227 1.00 29.18 379 ALA C N 1
ATOM 9068 C CA . ALA C 1 391 ? -31.636 -45.072 75.167 1.00 29.12 379 ALA C CA 1
ATOM 9069 C C . ALA C 1 391 ? -32.845 -44.157 74.972 1.00 29.12 379 ALA C C 1
ATOM 9070 O O . ALA C 1 391 ? -32.879 -43.049 75.507 1.00 29.09 379 ALA C O 1
ATOM 9072 N N . ILE C 1 392 ? -33.829 -44.617 74.201 1.00 29.10 380 ILE C N 1
ATOM 9073 C CA . ILE C 1 392 ? -35.042 -43.839 73.962 1.00 29.19 380 ILE C CA 1
ATOM 9074 C C . ILE C 1 392 ? -35.933 -43.861 75.209 1.00 29.23 380 ILE C C 1
ATOM 9075 O O . ILE C 1 392 ? -36.582 -42.863 75.510 1.00 29.00 380 ILE C O 1
ATOM 9080 N N . ASP C 1 393 ? -35.981 -44.993 75.916 1.00 29.34 381 ASP C N 1
ATOM 9081 C CA . ASP C 1 393 ? -36.767 -45.085 77.152 1.00 29.55 381 ASP C CA 1
ATOM 9082 C C . ASP C 1 393 ? -36.254 -44.080 78.177 1.00 29.42 381 ASP C C 1
ATOM 9083 O O . ASP C 1 393 ? -37.049 -43.407 78.826 1.00 29.46 381 ASP C O 1
ATOM 9088 N N . VAL C 1 394 ? -34.931 -43.976 78.307 1.00 29.40 382 VAL C N 1
ATOM 9089 C CA . VAL C 1 394 ? -34.309 -43.037 79.247 1.00 29.52 382 VAL C CA 1
ATOM 9090 C C . VAL C 1 394 ? -34.585 -41.589 78.822 1.00 29.48 382 VAL C C 1
ATOM 9091 O O . VAL C 1 394 ? -34.831 -40.723 79.665 1.00 29.47 382 VAL C O 1
ATOM 9095 N N . LEU C 1 395 ? -34.549 -41.340 77.518 1.00 29.43 383 LEU C N 1
ATOM 9096 C CA . LEU C 1 395 ? -34.816 -40.016 76.960 1.00 29.43 383 LEU C CA 1
ATOM 9097 C C . LEU C 1 395 ? -36.251 -39.549 77.221 1.00 29.65 383 LEU C C 1
ATOM 9098 O O . LEU C 1 395 ? -36.483 -38.394 77.564 1.00 29.88 383 LEU C O 1
ATOM 9111 N N . GLU C 1 397 ? -38.354 -40.753 79.570 1.00 29.63 385 GLU C N 1
ATOM 9112 C CA . GLU C 1 397 ? -38.615 -40.669 81.001 1.00 29.58 385 GLU C CA 1
ATOM 9113 C C . GLU C 1 397 ? -38.093 -39.313 81.477 1.00 29.59 385 GLU C C 1
ATOM 9114 O O . GLU C 1 397 ? -38.703 -38.676 82.334 1.00 29.54 385 GLU C O 1
ATOM 9116 N N . GLY C 1 398 ? -36.966 -38.881 80.908 1.00 29.73 386 GLY C N 1
ATOM 9117 C CA . GLY C 1 398 ? -36.382 -37.587 81.245 1.00 29.85 386 GLY C CA 1
ATOM 9118 C C . GLY C 1 398 ? -37.243 -36.450 80.719 1.00 29.87 386 GLY C C 1
ATOM 9119 O O . GLY C 1 398 ? -37.396 -35.417 81.385 1.00 29.85 386 GLY C O 1
ATOM 9120 N N . LEU C 1 399 ? -37.800 -36.645 79.522 1.00 29.71 387 LEU C N 1
ATOM 9121 C CA . LEU C 1 399 ? -38.673 -35.661 78.897 1.00 29.58 387 LEU C CA 1
ATOM 9122 C C . LEU C 1 399 ? -39.933 -35.470 79.727 1.00 29.65 387 LEU C C 1
ATOM 9123 O O . LEU C 1 399 ? -40.431 -34.353 79.851 1.00 29.89 387 LEU C O 1
ATOM 9128 N N . LYS C 1 400 ? -40.440 -36.557 80.304 1.00 29.62 388 LYS C N 1
ATOM 9129 C CA . LYS C 1 400 ? -41.639 -36.490 81.128 1.00 29.70 388 LYS C CA 1
ATOM 9130 C C . LYS C 1 400 ? -41.401 -35.744 82.436 1.00 29.84 388 LYS C C 1
ATOM 9131 O O . LYS C 1 400 ? -42.275 -34.993 82.874 1.00 30.00 388 LYS C O 1
ATOM 9142 N N . PHE C 1 402 ? -38.960 -33.458 82.980 1.00 29.96 390 PHE C N 1
ATOM 9143 C CA . PHE C 1 402 ? -38.596 -32.088 82.616 1.00 29.97 390 PHE C CA 1
ATOM 9144 C C . PHE C 1 402 ? -39.837 -31.194 82.640 1.00 30.21 390 PHE C C 1
ATOM 9145 O O . PHE C 1 402 ? -39.779 -30.032 83.068 1.00 30.21 390 PHE C O 1
ATOM 9153 N N . CYS C 1 403 ? -40.948 -31.776 82.173 1.00 30.42 391 CYS C N 1
ATOM 9154 C CA . CYS C 1 403 ? -42.254 -31.132 82.109 1.00 30.53 391 CYS C CA 1
ATOM 9155 C C . CYS C 1 403 ? -42.939 -31.116 83.476 1.00 30.97 391 CYS C C 1
ATOM 9156 O O . CYS C 1 403 ? -43.640 -32.065 83.841 1.00 31.14 391 CYS C O 1
ATOM 9159 N N . SER C 1 404 ? -42.730 -30.035 84.224 1.00 31.17 392 SER C N 1
ATOM 9160 C CA . SER C 1 404 ? -43.322 -29.868 85.549 1.00 31.24 392 SER C CA 1
ATOM 9161 C C . SER C 1 404 ? -43.586 -28.391 85.828 1.00 31.37 392 SER C C 1
ATOM 9162 O O . SER C 1 404 ? -43.750 -27.597 84.900 1.00 31.49 392 SER C O 1
ATOM 9170 N N . ASP D 1 14 ? -19.463 -22.247 31.607 1.00 27.43 2 ASP D N 1
ATOM 9171 C CA . ASP D 1 14 ? -19.238 -22.580 33.013 1.00 27.78 2 ASP D CA 1
ATOM 9172 C C . ASP D 1 14 ? -18.461 -21.453 33.682 1.00 27.72 2 ASP D C 1
ATOM 9173 O O . ASP D 1 14 ? -17.297 -21.230 33.367 1.00 27.81 2 ASP D O 1
ATOM 9178 N N . VAL D 1 15 ? -19.107 -20.742 34.597 1.00 27.92 3 VAL D N 1
ATOM 9179 C CA . VAL D 1 15 ? -18.451 -19.652 35.307 1.00 28.08 3 VAL D CA 1
ATOM 9180 C C . VAL D 1 15 ? -17.724 -20.212 36.530 1.00 28.21 3 VAL D C 1
ATOM 9181 O O . VAL D 1 15 ? -18.355 -20.661 37.489 1.00 27.82 3 VAL D O 1
ATOM 9185 N N . PHE D 1 16 ? -16.393 -20.235 36.459 1.00 28.34 4 PHE D N 1
ATOM 9186 C CA . PHE D 1 16 ? -15.567 -20.706 37.560 1.00 28.22 4 PHE D CA 1
ATOM 9187 C C . PHE D 1 16 ? -14.983 -19.495 38.277 1.00 28.38 4 PHE D C 1
ATOM 9188 O O . PHE D 1 16 ? -15.024 -18.381 37.764 1.00 28.37 4 PHE D O 1
ATOM 9196 N N . SER D 1 17 ? -14.433 -19.728 39.462 1.00 28.50 5 SER D N 1
ATOM 9197 C CA . SER D 1 17 ? -13.855 -18.667 40.269 1.00 28.64 5 SER D CA 1
ATOM 9198 C C . SER D 1 17 ? -12.550 -18.102 39.693 1.00 29.13 5 SER D C 1
ATOM 9199 O O . SER D 1 17 ? -11.771 -18.839 39.092 1.00 29.05 5 SER D O 1
ATOM 9202 N N . ASP D 1 18 ? -12.324 -16.795 39.883 1.00 29.30 6 ASP D N 1
ATOM 9203 C CA . ASP D 1 18 ? -11.097 -16.122 39.403 1.00 29.45 6 ASP D CA 1
ATOM 9204 C C . ASP D 1 18 ? -9.893 -16.848 39.991 1.00 29.30 6 ASP D C 1
ATOM 9205 O O . ASP D 1 18 ? -8.883 -17.078 39.328 1.00 29.14 6 ASP D O 1
ATOM 9210 N N . ARG D 1 19 ? -10.043 -17.180 41.266 1.00 29.28 7 ARG D N 1
ATOM 9211 C CA . ARG D 1 19 ? -9.093 -17.929 42.067 1.00 29.31 7 ARG D CA 1
ATOM 9212 C C . ARG D 1 19 ? -8.433 -19.059 41.270 1.00 29.38 7 ARG D C 1
ATOM 9213 O O . ARG D 1 19 ? -7.215 -19.223 41.289 1.00 29.87 7 ARG D O 1
ATOM 9221 N N . VAL D 1 20 ? -9.249 -19.832 40.556 1.00 29.38 8 VAL D N 1
ATOM 9222 C CA . VAL D 1 20 ? -8.753 -20.965 39.773 1.00 29.32 8 VAL D CA 1
ATOM 9223 C C . VAL D 1 20 ? -8.525 -20.667 38.272 1.00 29.18 8 VAL D C 1
ATOM 9224 O O . VAL D 1 20 ? -7.776 -21.386 37.607 1.00 28.83 8 VAL D O 1
ATOM 9228 N N . LEU D 1 21 ? -9.178 -19.633 37.739 1.00 29.29 9 LEU D N 1
ATOM 9229 C CA . LEU D 1 21 ? -9.003 -19.253 36.327 1.00 29.36 9 LEU D CA 1
ATOM 9230 C C . LEU D 1 21 ? -7.655 -18.570 36.102 1.00 29.44 9 LEU D C 1
ATOM 9231 O O . LEU D 1 21 ? -7.012 -18.797 35.080 1.00 29.27 9 LEU D O 1
ATOM 9236 N N . LEU D 1 22 ? -7.235 -17.745 37.062 1.00 29.54 10 LEU D N 1
ATOM 9237 C CA . LEU D 1 22 ? -5.959 -17.027 36.978 1.00 29.58 10 LEU D CA 1
ATOM 9238 C C . LEU D 1 22 ? -4.744 -17.936 37.247 1.00 29.78 10 LEU D C 1
ATOM 9239 O O . LEU D 1 22 ? -3.617 -17.602 36.882 1.00 30.04 10 LEU D O 1
ATOM 9242 N N . THR D 1 23 ? -4.980 -19.083 37.874 1.00 29.83 11 THR D N 1
ATOM 9243 C CA . THR D 1 23 ? -3.926 -20.034 38.189 1.00 30.02 11 THR D CA 1
ATOM 9244 C C . THR D 1 23 ? -3.474 -20.850 36.975 1.00 30.33 11 THR D C 1
ATOM 9245 O O . THR D 1 23 ? -4.211 -21.713 36.490 1.00 30.52 11 THR D O 1
ATOM 9249 N N . GLU D 1 24 ? -2.266 -20.570 36.486 1.00 30.61 12 GLU D N 1
ATOM 9250 C CA . GLU D 1 24 ? -1.690 -21.316 35.363 1.00 30.63 12 GLU D CA 1
ATOM 9251 C C . GLU D 1 24 ? -1.153 -22.585 36.004 1.00 30.75 12 GLU D C 1
ATOM 9252 O O . GLU D 1 24 ? -0.904 -22.590 37.219 1.00 30.79 12 GLU D O 1
ATOM 9254 N N . GLU D 1 25 ? -0.967 -23.658 35.235 1.00 31.07 13 GLU D N 1
ATOM 9255 C CA . GLU D 1 25 ? -0.458 -24.894 35.854 1.00 31.86 13 GLU D CA 1
ATOM 9256 C C . GLU D 1 25 ? 1.062 -24.813 36.065 1.00 31.02 13 GLU D C 1
ATOM 9257 O O . GLU D 1 25 ? 1.781 -24.174 35.283 1.00 30.94 13 GLU D O 1
ATOM 9263 N N . SER D 1 26 ? 1.516 -25.451 37.147 1.00 30.81 14 SER D N 1
ATOM 9264 C CA . SER D 1 26 ? 2.920 -25.477 37.551 1.00 30.74 14 SER D CA 1
ATOM 9265 C C . SER D 1 26 ? 3.894 -25.826 36.418 1.00 30.82 14 SER D C 1
ATOM 9266 O O . SER D 1 26 ? 3.627 -26.758 35.650 1.00 30.70 14 SER D O 1
ATOM 9268 N N . PRO D 1 27 ? 5.009 -25.057 36.290 1.00 31.02 15 PRO D N 1
ATOM 9269 C CA . PRO D 1 27 ? 6.033 -25.348 35.262 1.00 30.67 15 PRO D CA 1
ATOM 9270 C C . PRO D 1 27 ? 6.590 -26.771 35.380 1.00 30.55 15 PRO D C 1
ATOM 9271 O O . PRO D 1 27 ? 7.039 -27.334 34.382 1.00 30.58 15 PRO D O 1
ATOM 9275 N N . ILE D 1 28 ? 6.567 -27.327 36.595 1.00 30.47 16 ILE D N 1
ATOM 9276 C CA . ILE D 1 28 ? 7.023 -28.693 36.844 1.00 30.85 16 ILE D CA 1
ATOM 9277 C C . ILE D 1 28 ? 5.996 -29.651 36.239 1.00 30.99 16 ILE D C 1
ATOM 9278 O O . ILE D 1 28 ? 6.360 -30.562 35.491 1.00 31.48 16 ILE D O 1
ATOM 9283 N N . ARG D 1 29 ? 4.716 -29.439 36.566 1.00 30.88 17 ARG D N 1
ATOM 9284 C CA . ARG D 1 29 ? 3.624 -30.273 36.049 1.00 30.87 17 ARG D CA 1
ATOM 9285 C C . ARG D 1 29 ? 3.500 -30.204 34.519 1.00 30.72 17 ARG D C 1
ATOM 9286 O O . ARG D 1 29 ? 3.081 -31.174 33.883 1.00 31.06 17 ARG D O 1
ATOM 9288 N N . LYS D 1 30 ? 3.864 -29.062 33.934 1.00 30.27 18 LYS D N 1
ATOM 9289 C CA . LYS D 1 30 ? 3.811 -28.886 32.482 1.00 30.13 18 LYS D CA 1
ATOM 9290 C C . LYS D 1 30 ? 4.846 -29.757 31.743 1.00 30.25 18 LYS D C 1
ATOM 9291 O O . LYS D 1 30 ? 4.764 -29.913 30.522 1.00 30.50 18 LYS D O 1
ATOM 9293 N N . LEU D 1 31 ? 5.823 -30.297 32.477 1.00 30.29 19 LEU D N 1
ATOM 9294 C CA . LEU D 1 31 ? 6.864 -31.167 31.909 1.00 30.39 19 LEU D CA 1
ATOM 9295 C C . LEU D 1 31 ? 6.482 -32.660 31.934 1.00 30.43 19 LEU D C 1
ATOM 9296 O O . LEU D 1 31 ? 7.131 -33.468 31.259 1.00 30.68 19 LEU D O 1
ATOM 9301 N N . VAL D 1 32 ? 5.444 -33.014 32.705 1.00 30.25 20 VAL D N 1
ATOM 9302 C CA . VAL D 1 32 ? 4.975 -34.410 32.829 1.00 30.23 20 VAL D CA 1
ATOM 9303 C C . VAL D 1 32 ? 4.546 -35.026 31.486 1.00 30.19 20 VAL D C 1
ATOM 9304 O O . VAL D 1 32 ? 4.888 -36.177 31.208 1.00 30.30 20 VAL D O 1
ATOM 9308 N N . PRO D 1 33 ? 3.779 -34.286 30.659 1.00 30.20 21 PRO D N 1
ATOM 9309 C CA . PRO D 1 33 ? 3.406 -34.870 29.359 1.00 30.10 21 PRO D CA 1
ATOM 9310 C C . PRO D 1 33 ? 4.627 -35.204 28.489 1.00 30.40 21 PRO D C 1
ATOM 9311 O O . PRO D 1 33 ? 4.628 -36.223 27.783 1.00 30.80 21 PRO D O 1
ATOM 9315 N N . PHE D 1 34 ? 5.653 -34.353 28.544 1.00 30.37 22 PHE D N 1
ATOM 9316 C CA . PHE D 1 34 ? 6.881 -34.564 27.765 1.00 30.43 22 PHE D CA 1
ATOM 9317 C C . PHE D 1 34 ? 7.698 -35.726 28.357 1.00 30.05 22 PHE D C 1
ATOM 9318 O O . PHE D 1 34 ? 8.376 -36.453 27.625 1.00 29.82 22 PHE D O 1
ATOM 9326 N N . ALA D 1 35 ? 7.619 -35.892 29.680 1.00 29.66 23 ALA D N 1
ATOM 9327 C CA . ALA D 1 35 ? 8.314 -36.970 30.388 1.00 29.61 23 ALA D CA 1
ATOM 9328 C C . ALA D 1 35 ? 7.677 -38.323 30.074 1.00 29.76 23 ALA D C 1
ATOM 9329 O O . ALA D 1 35 ? 8.384 -39.299 29.812 1.00 29.35 23 ALA D O 1
ATOM 9331 N N . GLU D 1 36 ? 6.344 -38.373 30.115 1.00 29.95 24 GLU D N 1
ATOM 9332 C CA . GLU D 1 36 ? 5.594 -39.594 29.819 1.00 29.97 24 GLU D CA 1
ATOM 9333 C C . GLU D 1 36 ? 5.898 -40.065 28.395 1.00 30.03 24 GLU D C 1
ATOM 9334 O O . GLU D 1 36 ? 6.082 -41.265 28.163 1.00 30.19 24 GLU D O 1
ATOM 9341 N N . ALA D 1 38 ? 8.613 -39.556 26.772 1.00 29.84 26 ALA D N 1
ATOM 9342 C CA . ALA D 1 38 ? 10.010 -39.994 26.752 1.00 29.82 26 ALA D CA 1
ATOM 9343 C C . ALA D 1 38 ? 10.135 -41.439 27.246 1.00 29.78 26 ALA D C 1
ATOM 9344 O O . ALA D 1 38 ? 10.946 -42.203 26.723 1.00 29.81 26 ALA D O 1
ATOM 9346 N N . LYS D 1 39 ? 9.350 -41.802 28.264 1.00 29.68 27 LYS D N 1
ATOM 9347 C CA . LYS D 1 39 ? 9.361 -43.165 28.801 1.00 29.71 27 LYS D CA 1
ATOM 9348 C C . LYS D 1 39 ? 8.848 -44.139 27.737 1.00 29.81 27 LYS D C 1
ATOM 9349 O O . LYS D 1 39 ? 9.308 -45.280 27.661 1.00 29.80 27 LYS D O 1
ATOM 9351 N N . LYS D 1 40 ? 7.905 -43.679 26.914 1.00 29.95 28 LYS D N 1
ATOM 9352 C CA . LYS D 1 40 ? 7.356 -44.488 25.826 1.00 29.82 28 LYS D CA 1
ATOM 9353 C C . LYS D 1 40 ? 8.444 -44.815 24.797 1.00 29.79 28 LYS D C 1
ATOM 9354 O O . LYS D 1 40 ? 8.431 -45.890 24.190 1.00 30.07 28 LYS D O 1
ATOM 9356 N N . ARG D 1 41 ? 9.386 -43.889 24.614 1.00 29.69 29 ARG D N 1
ATOM 9357 C CA . ARG D 1 41 ? 10.504 -44.060 23.677 1.00 29.76 29 ARG D CA 1
ATOM 9358 C C . ARG D 1 41 ? 11.617 -44.975 24.248 1.00 29.65 29 ARG D C 1
ATOM 9359 O O . ARG D 1 41 ? 12.587 -45.289 23.552 1.00 29.53 29 ARG D O 1
ATOM 9363 N N . GLY D 1 42 ? 11.473 -45.404 25.505 1.00 29.71 30 GLY D N 1
ATOM 9364 C CA . GLY D 1 42 ? 12.449 -46.275 26.160 1.00 29.77 30 GLY D CA 1
ATOM 9365 C C . GLY D 1 42 ? 13.598 -45.497 26.774 1.00 29.78 30 GLY D C 1
ATOM 9366 O O . GLY D 1 42 ? 14.764 -45.804 26.524 1.00 30.06 30 GLY D O 1
ATOM 9367 N N . VAL D 1 43 ? 13.267 -44.490 27.579 1.00 29.69 31 VAL D N 1
ATOM 9368 C CA . VAL D 1 43 ? 14.270 -43.648 28.234 1.00 29.63 31 VAL D CA 1
ATOM 9369 C C . VAL D 1 43 ? 14.108 -43.695 29.750 1.00 29.47 31 VAL D C 1
ATOM 9370 O O . VAL D 1 43 ? 13.025 -43.437 30.268 1.00 29.42 31 VAL D O 1
ATOM 9374 N N . ARG D 1 44 ? 15.192 -44.034 30.447 1.00 29.56 32 ARG D N 1
ATOM 9375 C CA . ARG D 1 44 ? 15.193 -44.101 31.904 1.00 29.63 32 ARG D CA 1
ATOM 9376 C C . ARG D 1 44 ? 15.406 -42.668 32.395 1.00 29.44 32 ARG D C 1
ATOM 9377 O O . ARG D 1 44 ? 16.462 -42.083 32.173 1.00 29.29 32 ARG D O 1
ATOM 9379 N N . ILE D 1 45 ? 14.399 -42.110 33.058 1.00 29.47 33 ILE D N 1
ATOM 9380 C CA . ILE D 1 45 ? 14.456 -40.735 33.553 1.00 29.62 33 ILE D CA 1
ATOM 9381 C C . ILE D 1 45 ? 14.863 -40.636 35.021 1.00 29.42 33 ILE D C 1
ATOM 9382 O O . ILE D 1 45 ? 14.280 -41.316 35.861 1.00 29.63 33 ILE D O 1
ATOM 9387 N N . HIS D 1 46 ? 15.841 -39.779 35.328 1.00 29.38 34 HIS D N 1
ATOM 9388 C CA . HIS D 1 46 ? 16.274 -39.559 36.719 1.00 29.44 34 HIS D CA 1
ATOM 9389 C C . HIS D 1 46 ? 15.496 -38.358 37.264 1.00 29.49 34 HIS D C 1
ATOM 9390 O O . HIS D 1 46 ? 15.773 -37.212 36.904 1.00 29.51 34 HIS D O 1
ATOM 9397 N N . HIS D 1 47 ? 14.528 -38.631 38.133 1.00 29.55 35 HIS D N 1
ATOM 9398 C CA . HIS D 1 47 ? 13.684 -37.590 38.715 1.00 29.52 35 HIS D CA 1
ATOM 9399 C C . HIS D 1 47 ? 14.310 -36.802 39.854 1.00 29.67 35 HIS D C 1
ATOM 9400 O O . HIS D 1 47 ? 14.328 -37.272 40.991 1.00 29.98 35 HIS D O 1
ATOM 9407 N N . LEU D 1 48 ? 14.797 -35.600 39.551 1.00 29.63 36 LEU D N 1
ATOM 9408 C CA . LEU D 1 48 ? 15.380 -34.715 40.559 1.00 29.44 36 LEU D CA 1
ATOM 9409 C C . LEU D 1 48 ? 14.513 -33.463 40.673 1.00 29.26 36 LEU D C 1
ATOM 9410 O O . LEU D 1 48 ? 14.936 -32.454 41.226 1.00 28.89 36 LEU D O 1
ATOM 9415 N N . ASN D 1 49 ? 13.282 -33.558 40.178 1.00 29.61 37 ASN D N 1
ATOM 9416 C CA . ASN D 1 49 ? 12.343 -32.439 40.164 1.00 29.60 37 ASN D CA 1
ATOM 9417 C C . ASN D 1 49 ? 11.303 -32.426 41.275 1.00 29.51 37 ASN D C 1
ATOM 9418 O O . ASN D 1 49 ? 10.637 -31.408 41.460 1.00 29.50 37 ASN D O 1
ATOM 9423 N N . ILE D 1 50 ? 11.138 -33.539 41.991 1.00 29.90 38 ILE D N 1
ATOM 9424 C CA . ILE D 1 50 ? 10.134 -33.622 43.062 1.00 30.19 38 ILE D CA 1
ATOM 9425 C C . ILE D 1 50 ? 10.779 -33.911 44.403 1.00 29.60 38 ILE D C 1
ATOM 9426 O O . ILE D 1 50 ? 11.739 -34.671 44.488 1.00 30.11 38 ILE D O 1
ATOM 9431 N N . GLY D 1 51 ? 10.219 -33.334 45.457 1.00 29.66 39 GLY D N 1
ATOM 9432 C CA . GLY D 1 51 ? 10.733 -33.527 46.810 1.00 29.86 39 GLY D CA 1
ATOM 9433 C C . GLY D 1 51 ? 10.231 -34.776 47.518 1.00 30.15 39 GLY D C 1
ATOM 9434 O O . GLY D 1 51 ? 10.021 -34.752 48.726 1.00 30.96 39 GLY D O 1
ATOM 9435 N N . GLN D 1 52 ? 10.052 -35.866 46.775 1.00 30.05 40 GLN D N 1
ATOM 9436 C CA . GLN D 1 52 ? 9.583 -37.131 47.329 1.00 29.62 40 GLN D CA 1
ATOM 9437 C C . GLN D 1 52 ? 10.788 -37.941 47.798 1.00 29.29 40 GLN D C 1
ATOM 9438 O O . GLN D 1 52 ? 11.569 -38.400 46.967 1.00 29.23 40 GLN D O 1
ATOM 9444 N N . PRO D 1 53 ? 10.951 -38.122 49.123 1.00 29.29 41 PRO D N 1
ATOM 9445 C CA . PRO D 1 53 ? 12.085 -38.931 49.585 1.00 29.29 41 PRO D CA 1
ATOM 9446 C C . PRO D 1 53 ? 11.991 -40.385 49.125 1.00 29.30 41 PRO D C 1
ATOM 9447 O O . PRO D 1 53 ? 10.885 -40.922 49.019 1.00 29.48 41 PRO D O 1
ATOM 9451 N N . ASP D 1 54 ? 13.137 -41.002 48.853 1.00 29.13 42 ASP D N 1
ATOM 9452 C CA . ASP D 1 54 ? 13.193 -42.397 48.414 1.00 29.48 42 ASP D CA 1
ATOM 9453 C C . ASP D 1 54 ? 13.525 -43.352 49.558 1.00 29.37 42 ASP D C 1
ATOM 9454 O O . ASP D 1 54 ? 13.568 -44.563 49.358 1.00 29.58 42 ASP D O 1
ATOM 9459 N N . LEU D 1 55 ? 13.768 -42.809 50.748 1.00 29.07 43 LEU D N 1
ATOM 9460 C CA . LEU D 1 55 ? 14.118 -43.618 51.905 1.00 28.97 43 LEU D CA 1
ATOM 9461 C C . LEU D 1 55 ? 12.948 -44.465 52.408 1.00 29.06 43 LEU D C 1
ATOM 9462 O O . LEU D 1 55 ? 11.791 -44.048 52.347 1.00 28.81 43 LEU D O 1
ATOM 9467 N N . LYS D 1 56 ? 13.271 -45.665 52.887 1.00 29.39 44 LYS D N 1
ATOM 9468 C CA . LYS D 1 56 ? 12.289 -46.604 53.413 1.00 29.70 44 LYS D CA 1
ATOM 9469 C C . LYS D 1 56 ? 11.614 -46.001 54.648 1.00 29.55 44 LYS D C 1
ATOM 9470 O O . LYS D 1 56 ? 12.286 -45.438 55.504 1.00 29.57 44 LYS D O 1
ATOM 9476 N N . THR D 1 57 ? 10.290 -46.092 54.720 1.00 29.56 45 THR D N 1
ATOM 9477 C CA . THR D 1 57 ? 9.558 -45.590 55.867 1.00 29.33 45 THR D CA 1
ATOM 9478 C C . THR D 1 57 ? 9.919 -46.523 57.014 1.00 29.03 45 THR D C 1
ATOM 9479 O O . THR D 1 57 ? 9.866 -47.738 56.840 1.00 28.99 45 THR D O 1
ATOM 9483 N N . PRO D 1 58 ? 10.325 -45.973 58.172 1.00 28.79 46 PRO D N 1
ATOM 9484 C CA . PRO D 1 58 ? 10.676 -46.840 59.300 1.00 28.67 46 PRO D CA 1
ATOM 9485 C C . PRO D 1 58 ? 9.586 -47.869 59.628 1.00 29.09 46 PRO D C 1
ATOM 9486 O O . PRO D 1 58 ? 8.402 -47.530 59.635 1.00 29.47 46 PRO D O 1
ATOM 9490 N N . GLU D 1 59 ? 9.992 -49.108 59.895 1.00 29.24 47 GLU D N 1
ATOM 9491 C CA . GLU D 1 59 ? 9.063 -50.199 60.204 1.00 29.30 47 GLU D CA 1
ATOM 9492 C C . GLU D 1 59 ? 8.137 -49.945 61.399 1.00 29.16 47 GLU D C 1
ATOM 9493 O O . GLU D 1 59 ? 7.029 -50.479 61.445 1.00 28.99 47 GLU D O 1
ATOM 9495 N N . VAL D 1 60 ? 8.592 -49.140 62.357 1.00 29.09 48 VAL D N 1
ATOM 9496 C CA . VAL D 1 60 ? 7.800 -48.811 63.548 1.00 29.05 48 VAL D CA 1
ATOM 9497 C C . VAL D 1 60 ? 6.418 -48.239 63.173 1.00 29.37 48 VAL D C 1
ATOM 9498 O O . VAL D 1 60 ? 5.425 -48.482 63.863 1.00 29.75 48 VAL D O 1
ATOM 9502 N N . PHE D 1 61 ? 6.365 -47.490 62.074 1.00 29.30 49 PHE D N 1
ATOM 9503 C CA . PHE D 1 61 ? 5.128 -46.905 61.578 1.00 28.96 49 PHE D CA 1
ATOM 9504 C C . PHE D 1 61 ? 4.080 -47.981 61.289 1.00 29.10 49 PHE D C 1
ATOM 9505 O O . PHE D 1 61 ? 2.923 -47.847 61.694 1.00 29.13 49 PHE D O 1
ATOM 9513 N N . PHE D 1 62 ? 4.490 -49.049 60.611 1.00 29.20 50 PHE D N 1
ATOM 9514 C CA . PHE D 1 62 ? 3.575 -50.147 60.271 1.00 29.53 50 PHE D CA 1
ATOM 9515 C C . PHE D 1 62 ? 3.292 -51.053 61.466 1.00 29.51 50 PHE D C 1
ATOM 9516 O O . PHE D 1 62 ? 2.171 -51.540 61.633 1.00 29.28 50 PHE D O 1
ATOM 9524 N N . GLU D 1 63 ? 4.313 -51.276 62.287 1.00 29.61 51 GLU D N 1
ATOM 9525 C CA . GLU D 1 63 ? 4.185 -52.118 63.461 1.00 29.84 51 GLU D CA 1
ATOM 9526 C C . GLU D 1 63 ? 3.173 -51.552 64.455 1.00 29.47 51 GLU D C 1
ATOM 9527 O O . GLU D 1 63 ? 2.307 -52.292 64.928 1.00 29.28 51 GLU D O 1
ATOM 9533 N N . ARG D 1 64 ? 3.274 -50.251 64.746 1.00 29.21 52 ARG D N 1
ATOM 9534 C CA . ARG D 1 64 ? 2.350 -49.590 65.680 1.00 29.41 52 ARG D CA 1
ATOM 9535 C C . ARG D 1 64 ? 0.904 -49.712 65.207 1.00 29.21 52 ARG D C 1
ATOM 9536 O O . ARG D 1 64 ? 0.009 -49.973 66.011 1.00 28.83 52 ARG D O 1
ATOM 9544 N N . ILE D 1 65 ? 0.702 -49.556 63.900 1.00 29.14 53 ILE D N 1
ATOM 9545 C CA . ILE D 1 65 ? -0.612 -49.670 63.277 1.00 29.03 53 ILE D CA 1
ATOM 9546 C C . ILE D 1 65 ? -1.155 -51.083 63.432 1.00 29.09 53 ILE D C 1
ATOM 9547 O O . ILE D 1 65 ? -2.308 -51.272 63.808 1.00 29.24 53 ILE D O 1
ATOM 9552 N N . TYR D 1 66 ? -0.315 -52.064 63.132 1.00 29.23 54 TYR D N 1
ATOM 9553 C CA . TYR D 1 66 ? -0.686 -53.468 63.231 1.00 29.67 54 TYR D CA 1
ATOM 9554 C C . TYR D 1 66 ? -1.009 -53.882 64.671 1.00 29.50 54 TYR D C 1
ATOM 9555 O O . TYR D 1 66 ? -1.989 -54.594 64.906 1.00 29.46 54 TYR D O 1
ATOM 9564 N N . GLU D 1 67 ? -0.204 -53.417 65.629 1.00 29.54 55 GLU D N 1
ATOM 9565 C CA . GLU D 1 67 ? -0.419 -53.762 67.045 1.00 29.91 55 GLU D CA 1
ATOM 9566 C C . GLU D 1 67 ? -1.625 -53.052 67.685 1.00 29.67 55 GLU D C 1
ATOM 9567 O O . GLU D 1 67 ? -2.216 -53.586 68.627 1.00 29.89 55 GLU D O 1
ATOM 9573 N N . ASN D 1 68 ? -2.004 -51.882 67.161 1.00 29.60 56 ASN D N 1
ATOM 9574 C CA . ASN D 1 68 ? -3.164 -51.124 67.669 1.00 29.55 56 ASN D CA 1
ATOM 9575 C C . ASN D 1 68 ? -4.263 -50.971 66.621 1.00 29.53 56 ASN D C 1
ATOM 9576 O O . ASN D 1 68 ? -4.781 -49.882 66.399 1.00 29.59 56 ASN D O 1
ATOM 9581 N N . LYS D 1 69 ? -4.601 -52.080 65.975 1.00 29.89 57 LYS D N 1
ATOM 9582 C CA . LYS D 1 69 ? -5.647 -52.118 64.967 1.00 30.04 57 LYS D CA 1
ATOM 9583 C C . LYS D 1 69 ? -6.987 -51.914 65.677 1.00 29.80 57 LYS D C 1
ATOM 9584 O O . LYS D 1 69 ? -7.384 -52.756 66.486 1.00 29.81 57 LYS D O 1
ATOM 9590 N N . PRO D 1 70 ? -7.691 -50.806 65.385 1.00 29.66 58 PRO D N 1
ATOM 9591 C CA . PRO D 1 70 ? -8.976 -50.593 66.050 1.00 29.61 58 PRO D CA 1
ATOM 9592 C C . PRO D 1 70 ? -10.072 -51.374 65.346 1.00 29.53 58 PRO D C 1
ATOM 9593 O O . PRO D 1 70 ? -9.998 -51.580 64.137 1.00 29.75 58 PRO D O 1
ATOM 9597 N N . GLU D 1 71 ? -11.078 -51.803 66.093 1.00 29.30 59 GLU D N 1
ATOM 9598 C CA . GLU D 1 71 ? -12.178 -52.553 65.512 1.00 29.40 59 GLU D CA 1
ATOM 9599 C C . GLU D 1 71 ? -13.046 -51.653 64.617 1.00 29.13 59 GLU D C 1
ATOM 9600 O O . GLU D 1 71 ? -13.627 -52.121 63.639 1.00 28.96 59 GLU D O 1
ATOM 9606 N N . VAL D 1 72 ? -13.090 -50.361 64.944 1.00 28.99 60 VAL D N 1
ATOM 9607 C CA . VAL D 1 72 ? -13.830 -49.367 64.180 1.00 28.55 60 VAL D CA 1
ATOM 9608 C C . VAL D 1 72 ? -12.874 -48.228 63.825 1.00 28.70 60 VAL D C 1
ATOM 9609 O O . VAL D 1 72 ? -12.242 -47.658 64.708 1.00 28.74 60 VAL D O 1
ATOM 9613 N N . VAL D 1 73 ? -12.747 -47.912 62.538 1.00 28.80 61 VAL D N 1
ATOM 9614 C CA . VAL D 1 73 ? -11.876 -46.820 62.099 1.00 28.89 61 VAL D CA 1
ATOM 9615 C C . VAL D 1 73 ? -12.708 -45.543 62.251 1.00 28.98 61 VAL D C 1
ATOM 9616 O O . VAL D 1 73 ? -13.332 -45.066 61.302 1.00 29.07 61 VAL D O 1
ATOM 9620 N N . TYR D 1 74 ? -12.695 -45.009 63.468 1.00 28.79 62 TYR D N 1
ATOM 9621 C CA . TYR D 1 74 ? -13.470 -43.816 63.858 1.00 28.47 62 TYR D CA 1
ATOM 9622 C C . TYR D 1 74 ? -12.800 -42.466 63.650 1.00 28.37 62 TYR D C 1
ATOM 9623 O O . TYR D 1 74 ? -11.605 -42.392 63.394 1.00 28.29 62 TYR D O 1
ATOM 9632 N N . TYR D 1 75 ? -13.587 -41.397 63.768 1.00 28.52 63 TYR D N 1
ATOM 9633 C CA . TYR D 1 75 ? -13.050 -40.050 63.680 1.00 28.34 63 TYR D CA 1
ATOM 9634 C C . TYR D 1 75 ? -12.398 -39.820 65.032 1.00 28.67 63 TYR D C 1
ATOM 9635 O O . TYR D 1 75 ? -13.044 -39.998 66.057 1.00 28.62 63 TYR D O 1
ATOM 9644 N N . SER D 1 76 ? -11.130 -39.428 65.049 1.00 29.12 64 SER D N 1
ATOM 9645 C CA . SER D 1 76 ? -10.442 -39.168 66.300 1.00 28.80 64 SER D CA 1
ATOM 9646 C C . SER D 1 76 ? -10.882 -37.798 66.785 1.00 28.97 64 SER D C 1
ATOM 9647 O O . SER D 1 76 ? -11.730 -37.165 66.163 1.00 28.76 64 SER D O 1
ATOM 9650 N N . HIS D 1 77 ? -10.333 -37.357 67.912 1.00 29.17 65 HIS D N 1
ATOM 9651 C CA . HIS D 1 77 ? -10.639 -36.037 68.427 1.00 29.42 65 HIS D CA 1
ATOM 9652 C C . HIS D 1 77 ? -10.168 -35.090 67.320 1.00 28.88 65 HIS D C 1
ATOM 9653 O O . HIS D 1 77 ? -9.187 -35.383 66.640 1.00 28.87 65 HIS D O 1
ATOM 9660 N N . SER D 1 78 ? -10.870 -33.983 67.108 1.00 28.95 66 SER D N 1
ATOM 9661 C CA . SER D 1 78 ? -10.509 -33.026 66.048 1.00 28.87 66 SER D CA 1
ATOM 9662 C C . SER D 1 78 ? -9.057 -32.566 66.075 1.00 28.71 66 SER D C 1
ATOM 9663 O O . SER D 1 78 ? -8.444 -32.438 65.040 1.00 28.37 66 SER D O 1
ATOM 9666 N N . ALA D 1 79 ? -8.513 -32.326 67.261 1.00 28.98 67 ALA D N 1
ATOM 9667 C CA . ALA D 1 79 ? -7.131 -31.891 67.401 1.00 28.91 67 ALA D CA 1
ATOM 9668 C C . ALA D 1 79 ? -6.118 -33.017 67.198 1.00 28.74 67 ALA D C 1
ATOM 9669 O O . ALA D 1 79 ? -4.917 -32.758 67.153 1.00 28.57 67 ALA D O 1
ATOM 9671 N N . GLY D 1 80 ? -6.602 -34.255 67.106 1.00 28.82 68 GLY D N 1
ATOM 9672 C CA . GLY D 1 80 ? -5.765 -35.438 66.907 1.00 28.70 68 GLY D CA 1
ATOM 9673 C C . GLY D 1 80 ? -5.823 -36.332 68.126 1.00 28.55 68 GLY D C 1
ATOM 9674 O O . GLY D 1 80 ? -6.308 -35.920 69.180 1.00 28.15 68 GLY D O 1
ATOM 9675 N N . ILE D 1 81 ? -5.349 -37.564 67.980 1.00 28.94 69 ILE D N 1
ATOM 9676 C CA . ILE D 1 81 ? -5.331 -38.498 69.103 1.00 29.69 69 ILE D CA 1
ATOM 9677 C C . ILE D 1 81 ? -4.417 -37.904 70.164 1.00 29.41 69 ILE D C 1
ATOM 9678 O O . ILE D 1 81 ? -3.348 -37.397 69.842 1.00 29.33 69 ILE D O 1
ATOM 9683 N N . TRP D 1 82 ? -4.853 -37.942 71.418 1.00 29.35 70 TRP D N 1
ATOM 9684 C CA . TRP D 1 82 ? -4.077 -37.365 72.522 1.00 29.25 70 TRP D CA 1
ATOM 9685 C C . TRP D 1 82 ? -2.619 -37.822 72.561 1.00 28.98 70 TRP D C 1
ATOM 9686 O O . TRP D 1 82 ? -1.734 -37.010 72.766 1.00 28.87 70 TRP D O 1
ATOM 9697 N N . GLU D 1 83 ? -2.382 -39.110 72.340 1.00 29.06 71 GLU D N 1
ATOM 9698 C CA . GLU D 1 83 ? -1.028 -39.666 72.349 1.00 29.53 71 GLU D CA 1
ATOM 9699 C C . GLU D 1 83 ? -0.125 -39.068 71.261 1.00 29.07 71 GLU D C 1
ATOM 9700 O O . GLU D 1 83 ? 1.072 -38.915 71.476 1.00 28.98 71 GLU D O 1
ATOM 9706 N N . LEU D 1 84 ? -0.689 -38.738 70.101 1.00 29.05 72 LEU D N 1
ATOM 9707 C CA . LEU D 1 84 ? 0.095 -38.138 69.020 1.00 29.00 72 LEU D CA 1
ATOM 9708 C C . LEU D 1 84 ? 0.417 -36.699 69.377 1.00 29.08 72 LEU D C 1
ATOM 9709 O O . LEU D 1 84 ? 1.496 -36.208 69.037 1.00 29.14 72 LEU D O 1
ATOM 9714 N N . ARG D 1 85 ? -0.510 -36.029 70.063 1.00 28.88 73 ARG D N 1
ATOM 9715 C CA . ARG D 1 85 ? -0.296 -34.650 70.495 1.00 28.93 73 ARG D CA 1
ATOM 9716 C C . ARG D 1 85 ? 0.862 -34.645 71.502 1.00 29.16 73 ARG D C 1
ATOM 9717 O O . ARG D 1 85 ? 1.691 -33.733 71.496 1.00 29.20 73 ARG D O 1
ATOM 9725 N N . GLU D 1 86 ? 0.906 -35.672 72.357 1.00 29.43 74 GLU D N 1
ATOM 9726 C CA . GLU D 1 86 ? 1.991 -35.848 73.325 1.00 29.70 74 GLU D CA 1
ATOM 9727 C C . GLU D 1 86 ? 3.280 -36.213 72.589 1.00 29.16 74 GLU D C 1
ATOM 9728 O O . GLU D 1 86 ? 4.357 -35.761 72.969 1.00 29.18 74 GLU D O 1
ATOM 9734 N N . ALA D 1 87 ? 3.167 -37.049 71.554 1.00 28.92 75 ALA D N 1
ATOM 9735 C CA . ALA D 1 87 ? 4.324 -37.463 70.764 1.00 28.85 75 ALA D CA 1
ATOM 9736 C C . ALA D 1 87 ? 4.995 -36.249 70.130 1.00 29.15 75 ALA D C 1
ATOM 9737 O O . ALA D 1 87 ? 6.214 -36.145 70.173 1.00 29.80 75 ALA D O 1
ATOM 9739 N N . PHE D 1 88 ? 4.217 -35.344 69.537 1.00 29.09 76 PHE D N 1
ATOM 9740 C CA . PHE D 1 88 ? 4.797 -34.128 68.962 1.00 29.15 76 PHE D CA 1
ATOM 9741 C C . PHE D 1 88 ? 5.418 -33.263 70.054 1.00 28.88 76 PHE D C 1
ATOM 9742 O O . PHE D 1 88 ? 6.507 -32.726 69.874 1.00 28.95 76 PHE D O 1
ATOM 9750 N N . ALA D 1 89 ? 4.726 -33.124 71.180 1.00 28.86 77 ALA D N 1
ATOM 9751 C CA . ALA D 1 89 ? 5.239 -32.322 72.293 1.00 28.90 77 ALA D CA 1
ATOM 9752 C C . ALA D 1 89 ? 6.588 -32.847 72.785 1.00 28.71 77 ALA D C 1
ATOM 9753 O O . ALA D 1 89 ? 7.530 -32.080 72.955 1.00 28.43 77 ALA D O 1
ATOM 9755 N N . SER D 1 90 ? 6.674 -34.157 73.000 1.00 28.90 78 SER D N 1
ATOM 9756 C CA . SER D 1 90 ? 7.917 -34.783 73.455 1.00 29.16 78 SER D CA 1
ATOM 9757 C C . SER D 1 90 ? 9.028 -34.661 72.427 1.00 29.01 78 SER D C 1
ATOM 9758 O O . SER D 1 90 ? 10.190 -34.522 72.797 1.00 28.91 78 SER D O 1
ATOM 9761 N N . TYR D 1 91 ? 8.682 -34.750 71.143 1.00 29.28 79 TYR D N 1
ATOM 9762 C CA . TYR D 1 91 ? 9.676 -34.601 70.091 1.00 29.59 79 TYR D CA 1
ATOM 9763 C C . TYR D 1 91 ? 10.366 -33.244 70.238 1.00 29.59 79 TYR D C 1
ATOM 9764 O O . TYR D 1 91 ? 11.593 -33.166 70.308 1.00 29.69 79 TYR D O 1
ATOM 9773 N N . TYR D 1 92 ? 9.569 -32.181 70.293 1.00 29.40 80 TYR D N 1
ATOM 9774 C CA . TYR D 1 92 ? 10.114 -30.830 70.438 1.00 29.14 80 TYR D CA 1
ATOM 9775 C C . TYR D 1 92 ? 10.984 -30.606 71.663 1.00 29.02 80 TYR D C 1
ATOM 9776 O O . TYR D 1 92 ? 11.959 -29.859 71.599 1.00 28.97 80 TYR D O 1
ATOM 9785 N N . LYS D 1 93 ? 10.644 -31.254 72.770 1.00 29.11 81 LYS D N 1
ATOM 9786 C CA . LYS D 1 93 ? 11.432 -31.121 73.991 1.00 29.26 81 LYS D CA 1
ATOM 9787 C C . LYS D 1 93 ? 12.735 -31.895 73.853 1.00 29.26 81 LYS D C 1
ATOM 9788 O O . LYS D 1 93 ? 13.804 -31.357 74.104 1.00 29.44 81 LYS D O 1
ATOM 9790 N N . ARG D 1 94 ? 12.642 -33.148 73.426 1.00 29.60 82 ARG D N 1
ATOM 9791 C CA . ARG D 1 94 ? 13.815 -34.003 73.272 1.00 29.97 82 ARG D CA 1
ATOM 9792 C C . ARG D 1 94 ? 14.734 -33.572 72.138 1.00 29.52 82 ARG D C 1
ATOM 9793 O O . ARG D 1 94 ? 15.930 -33.408 72.340 1.00 29.23 82 ARG D O 1
ATOM 9801 N N . ARG D 1 95 ? 14.168 -33.375 70.954 1.00 29.36 83 ARG D N 1
ATOM 9802 C CA . ARG D 1 95 ? 14.951 -33.004 69.780 1.00 29.31 83 ARG D CA 1
ATOM 9803 C C . ARG D 1 95 ? 15.188 -31.527 69.498 1.00 29.31 83 ARG D C 1
ATOM 9804 O O . ARG D 1 95 ? 16.290 -31.154 69.114 1.00 29.28 83 ARG D O 1
ATOM 9812 N N . GLN D 1 96 ? 14.169 -30.695 69.657 1.00 29.45 84 GLN D N 1
ATOM 9813 C CA . GLN D 1 96 ? 14.315 -29.266 69.378 1.00 29.51 84 GLN D CA 1
ATOM 9814 C C . GLN D 1 96 ? 14.604 -28.426 70.625 1.00 29.67 84 GLN D C 1
ATOM 9815 O O . GLN D 1 96 ? 14.771 -27.212 70.515 1.00 29.60 84 GLN D O 1
ATOM 9821 N N . ARG D 1 97 ? 14.674 -29.066 71.796 1.00 29.81 85 ARG D N 1
ATOM 9822 C CA . ARG D 1 97 ? 14.946 -28.376 73.077 1.00 29.41 85 ARG D CA 1
ATOM 9823 C C . ARG D 1 97 ? 13.937 -27.253 73.339 1.00 29.49 85 ARG D C 1
ATOM 9824 O O . ARG D 1 97 ? 14.300 -26.189 73.833 1.00 29.40 85 ARG D O 1
ATOM 9828 N N . VAL D 1 98 ? 12.673 -27.509 73.012 1.00 29.69 86 VAL D N 1
ATOM 9829 C CA . VAL D 1 98 ? 11.587 -26.546 73.166 1.00 29.88 86 VAL D CA 1
ATOM 9830 C C . VAL D 1 98 ? 10.517 -27.108 74.083 1.00 29.50 86 VAL D C 1
ATOM 9831 O O . VAL D 1 98 ? 10.091 -28.245 73.909 1.00 29.30 86 VAL D O 1
ATOM 9835 N N . ASP D 1 99 ? 10.062 -26.300 75.036 1.00 29.55 87 ASP D N 1
ATOM 9836 C CA . ASP D 1 99 ? 9.022 -26.730 75.960 1.00 29.93 87 ASP D CA 1
ATOM 9837 C C . ASP D 1 99 ? 7.634 -26.464 75.400 1.00 30.04 87 ASP D C 1
ATOM 9838 O O . ASP D 1 99 ? 7.153 -25.332 75.440 1.00 30.20 87 ASP D O 1
ATOM 9843 N N . VAL D 1 100 ? 7.005 -27.506 74.861 1.00 29.89 88 VAL D N 1
ATOM 9844 C CA . VAL D 1 100 ? 5.642 -27.404 74.343 1.00 29.83 88 VAL D CA 1
ATOM 9845 C C . VAL D 1 100 ? 4.783 -28.408 75.078 1.00 29.57 88 VAL D C 1
ATOM 9846 O O . VAL D 1 100 ? 5.252 -29.473 75.474 1.00 29.29 88 VAL D O 1
ATOM 9850 N N . LYS D 1 101 ? 3.529 -28.045 75.286 1.00 29.70 89 LYS D N 1
ATOM 9851 C CA . LYS D 1 101 ? 2.587 -28.940 75.948 1.00 29.86 89 LYS D CA 1
ATOM 9852 C C . LYS D 1 101 ? 1.639 -29.494 74.884 1.00 29.51 89 LYS D C 1
ATOM 9853 O O . LYS D 1 101 ? 1.510 -28.907 73.807 1.00 29.20 89 LYS D O 1
ATOM 9859 N N . PRO D 1 102 ? 1.022 -30.661 75.148 1.00 29.38 90 PRO D N 1
ATOM 9860 C CA . PRO D 1 102 ? 0.116 -31.237 74.148 1.00 29.38 90 PRO D CA 1
ATOM 9861 C C . PRO D 1 102 ? -1.006 -30.290 73.730 1.00 29.15 90 PRO D C 1
ATOM 9862 O O . PRO D 1 102 ? -1.442 -30.330 72.583 1.00 29.36 90 PRO D O 1
ATOM 9866 N N . GLU D 1 103 ? -1.447 -29.436 74.651 1.00 29.19 91 GLU D N 1
ATOM 9867 C CA . GLU D 1 103 ? -2.512 -28.469 74.368 1.00 29.26 91 GLU D CA 1
ATOM 9868 C C . GLU D 1 103 ? -2.104 -27.443 73.315 1.00 29.16 91 GLU D C 1
ATOM 9869 O O . GLU D 1 103 ? -2.969 -26.792 72.749 1.00 29.28 91 GLU D O 1
ATOM 9875 N N . ASN D 1 104 ? -0.801 -27.273 73.087 1.00 29.07 92 ASN D N 1
ATOM 9876 C CA . ASN D 1 104 ? -0.292 -26.338 72.078 1.00 28.92 92 ASN D CA 1
ATOM 9877 C C . ASN D 1 104 ? -0.205 -26.946 70.685 1.00 29.00 92 ASN D C 1
ATOM 9878 O O . ASN D 1 104 ? 0.061 -26.232 69.727 1.00 28.69 92 ASN D O 1
ATOM 9883 N N . VAL D 1 105 ? -0.440 -28.254 70.582 1.00 29.25 93 VAL D N 1
ATOM 9884 C CA . VAL D 1 105 ? -0.367 -28.979 69.323 1.00 29.17 93 VAL D CA 1
ATOM 9885 C C . VAL D 1 105 ? -1.744 -29.287 68.751 1.00 29.28 93 VAL D C 1
ATOM 9886 O O . VAL D 1 105 ? -2.636 -29.727 69.469 1.00 29.25 93 VAL D O 1
ATOM 9890 N N . LEU D 1 106 ? -1.899 -29.054 67.450 1.00 29.18 94 LEU D N 1
ATOM 9891 C CA . LEU D 1 106 ? -3.136 -29.320 66.749 1.00 29.54 94 LEU D CA 1
ATOM 9892 C C . LEU D 1 106 ? -2.745 -30.199 65.563 1.00 29.25 94 LEU D C 1
ATOM 9893 O O . LEU D 1 106 ? -2.070 -29.730 64.642 1.00 28.99 94 LEU D O 1
ATOM 9898 N N . VAL D 1 107 ? -3.144 -31.473 65.597 1.00 28.90 95 VAL D N 1
ATOM 9899 C CA . VAL D 1 107 ? -2.807 -32.405 64.521 1.00 28.96 95 VAL D CA 1
ATOM 9900 C C . VAL D 1 107 ? -3.666 -32.106 63.305 1.00 28.96 95 VAL D C 1
ATOM 9901 O O . VAL D 1 107 ? -4.865 -31.907 63.427 1.00 29.26 95 VAL D O 1
ATOM 9905 N N . THR D 1 108 ? -3.037 -32.094 62.135 1.00 29.43 96 THR D N 1
ATOM 9906 C CA . THR D 1 108 ? -3.706 -31.782 60.871 1.00 30.04 96 THR D CA 1
ATOM 9907 C C . THR D 1 108 ? -3.351 -32.765 59.771 1.00 29.79 96 THR D C 1
ATOM 9908 O O . THR D 1 108 ? -2.477 -33.617 59.961 1.00 29.06 96 THR D O 1
ATOM 9912 N N . ASN D 1 109 ? -4.040 -32.651 58.630 1.00 30.03 97 ASN D N 1
ATOM 9913 C CA . ASN D 1 109 ? -3.772 -33.497 57.464 1.00 30.43 97 ASN D CA 1
ATOM 9914 C C . ASN D 1 109 ? -2.512 -32.978 56.780 1.00 29.99 97 ASN D C 1
ATOM 9915 O O . ASN D 1 109 ? -2.576 -32.281 55.767 1.00 30.18 97 ASN D O 1
ATOM 9920 N N . GLY D 1 110 ? -1.363 -33.308 57.361 1.00 29.85 98 GLY D N 1
ATOM 9921 C CA . GLY D 1 110 ? -0.074 -32.855 56.861 1.00 29.58 98 GLY D CA 1
ATOM 9922 C C . GLY D 1 110 ? 0.113 -31.379 57.178 1.00 29.41 98 GLY D C 1
ATOM 9923 O O . GLY D 1 110 ? -0.790 -30.728 57.716 1.00 28.93 98 GLY D O 1
ATOM 9924 N N . GLY D 1 111 ? 1.304 -30.864 56.873 1.00 29.15 99 GLY D N 1
ATOM 9925 C CA . GLY D 1 111 ? 1.614 -29.460 57.068 1.00 29.10 99 GLY D CA 1
ATOM 9926 C C . GLY D 1 111 ? 0.736 -28.616 56.167 1.00 29.18 99 GLY D C 1
ATOM 9927 O O . GLY D 1 111 ? 0.390 -27.506 56.523 1.00 29.45 99 GLY D O 1
ATOM 9928 N N . SER D 1 112 ? 0.378 -29.153 54.997 1.00 29.14 100 SER D N 1
ATOM 9929 C CA . SER D 1 112 ? -0.486 -28.474 54.033 1.00 29.38 100 SER D CA 1
ATOM 9930 C C . SER D 1 112 ? -1.728 -27.859 54.662 1.00 29.32 100 SER D C 1
ATOM 9931 O O . SER D 1 112 ? -1.993 -26.679 54.477 1.00 29.58 100 SER D O 1
ATOM 9934 N N . GLU D 1 113 ? -2.466 -28.654 55.426 1.00 29.11 101 GLU D N 1
ATOM 9935 C CA . GLU D 1 113 ? -3.682 -28.176 56.070 1.00 29.42 101 GLU D CA 1
ATOM 9936 C C . GLU D 1 113 ? -3.402 -27.214 57.223 1.00 29.33 101 GLU D C 1
ATOM 9937 O O . GLU D 1 113 ? -4.179 -26.293 57.446 1.00 29.19 101 GLU D O 1
ATOM 9943 N N . ALA D 1 114 ? -2.316 -27.448 57.961 1.00 29.52 102 ALA D N 1
ATOM 9944 C CA . ALA D 1 114 ? -1.921 -26.572 59.066 1.00 29.68 102 ALA D CA 1
ATOM 9945 C C . ALA D 1 114 ? -1.671 -25.158 58.541 1.00 29.55 102 ALA D C 1
ATOM 9946 O O . ALA D 1 114 ? -1.973 -24.179 59.222 1.00 29.77 102 ALA D O 1
ATOM 9948 N N . ILE D 1 115 ? -1.129 -25.070 57.325 1.00 29.30 103 ILE D N 1
ATOM 9949 C CA . ILE D 1 115 ? -0.848 -23.788 56.666 1.00 29.31 103 ILE D CA 1
ATOM 9950 C C . ILE D 1 115 ? -2.168 -23.126 56.275 1.00 29.32 103 ILE D C 1
ATOM 9951 O O . ILE D 1 115 ? -2.370 -21.934 56.519 1.00 29.47 103 ILE D O 1
ATOM 9956 N N . LEU D 1 116 ? -3.064 -23.908 55.684 1.00 29.35 104 LEU D N 1
ATOM 9957 C CA . LEU D 1 116 ? -4.375 -23.407 55.285 1.00 29.37 104 LEU D CA 1
ATOM 9958 C C . LEU D 1 116 ? -5.137 -22.849 56.483 1.00 29.08 104 LEU D C 1
ATOM 9959 O O . LEU D 1 116 ? -5.703 -21.761 56.393 1.00 28.91 104 LEU D O 1
ATOM 9964 N N . PHE D 1 117 ? -5.147 -23.581 57.598 1.00 29.05 105 PHE D N 1
ATOM 9965 C CA . PHE D 1 117 ? -5.849 -23.103 58.786 1.00 29.33 105 PHE D CA 1
ATOM 9966 C C . PHE D 1 117 ? -5.217 -21.834 59.321 1.00 29.04 105 PHE D C 1
ATOM 9967 O O . PHE D 1 117 ? -5.935 -20.895 59.653 1.00 28.74 105 PHE D O 1
ATOM 9975 N N . SER D 1 118 ? -3.887 -21.802 59.395 1.00 29.10 106 SER D N 1
ATOM 9976 C CA . SER D 1 118 ? -3.168 -20.626 59.885 1.00 29.15 106 SER D CA 1
ATOM 9977 C C . SER D 1 118 ? -3.592 -19.392 59.095 1.00 29.00 106 SER D C 1
ATOM 9978 O O . SER D 1 118 ? -3.943 -18.374 59.675 1.00 29.10 106 SER D O 1
ATOM 9981 N N . PHE D 1 119 ? -3.588 -19.519 57.774 1.00 29.04 107 PHE D N 1
ATOM 9982 C CA . PHE D 1 119 ? -3.988 -18.453 56.859 1.00 29.19 107 PHE D CA 1
ATOM 9983 C C . PHE D 1 119 ? -5.423 -17.993 57.090 1.00 28.93 107 PHE D C 1
ATOM 9984 O O . PHE D 1 119 ? -5.683 -16.793 57.171 1.00 28.88 107 PHE D O 1
ATOM 9992 N N . ALA D 1 120 ? -6.348 -18.943 57.202 1.00 29.03 108 ALA D N 1
ATOM 9993 C CA . ALA D 1 120 ? -7.768 -18.618 57.416 1.00 29.07 108 ALA D CA 1
ATOM 9994 C C . ALA D 1 120 ? -8.059 -18.000 58.784 1.00 29.20 108 ALA D C 1
ATOM 9995 O O . ALA D 1 120 ? -8.935 -17.143 58.904 1.00 29.10 108 ALA D O 1
ATOM 9997 N N . VAL D 1 121 ? -7.325 -18.429 59.808 1.00 29.37 109 VAL D N 1
ATOM 9998 C CA . VAL D 1 121 ? -7.506 -17.912 61.168 1.00 29.18 109 VAL D CA 1
ATOM 9999 C C . VAL D 1 121 ? -6.979 -16.482 61.352 1.00 29.18 109 VAL D C 1
ATOM 10000 O O . VAL D 1 121 ? -7.619 -15.681 62.043 1.00 29.35 109 VAL D O 1
ATOM 10004 N N . ILE D 1 122 ? -5.852 -16.146 60.724 1.00 29.13 110 ILE D N 1
ATOM 10005 C CA . ILE D 1 122 ? -5.268 -14.800 60.889 1.00 29.21 110 ILE D CA 1
ATOM 10006 C C . ILE D 1 122 ? -5.675 -13.738 59.869 1.00 28.96 110 ILE D C 1
ATOM 10007 O O . ILE D 1 122 ? -5.666 -12.556 60.188 1.00 28.87 110 ILE D O 1
ATOM 10012 N N . ALA D 1 123 ? -6.031 -14.153 58.659 1.00 29.03 111 ALA D N 1
ATOM 10013 C CA . ALA D 1 123 ? -6.392 -13.215 57.603 1.00 29.06 111 ALA D CA 1
ATOM 10014 C C . ALA D 1 123 ? -7.790 -13.410 57.041 1.00 29.09 111 ALA D C 1
ATOM 10015 O O . ALA D 1 123 ? -8.307 -14.520 57.021 1.00 29.26 111 ALA D O 1
ATOM 10017 N N . ASN D 1 124 ? -8.386 -12.303 56.600 1.00 29.19 112 ASN D N 1
ATOM 10018 C CA . ASN D 1 124 ? -9.710 -12.279 55.981 1.00 29.30 112 ASN D CA 1
ATOM 10019 C C . ASN D 1 124 ? -9.501 -12.388 54.485 1.00 29.68 112 ASN D C 1
ATOM 10020 O O . ASN D 1 124 ? -8.377 -12.218 54.013 1.00 30.07 112 ASN D O 1
ATOM 10025 N N . PRO D 1 125 ? -10.560 -12.719 53.728 1.00 29.77 113 PRO D N 1
ATOM 10026 C CA . PRO D 1 125 ? -10.363 -12.742 52.286 1.00 29.55 113 PRO D CA 1
ATOM 10027 C C . PRO D 1 125 ? -10.017 -11.324 51.830 1.00 29.29 113 PRO D C 1
ATOM 10028 O O . PRO D 1 125 ? -10.695 -10.381 52.213 1.00 29.50 113 PRO D O 1
ATOM 10032 N N . GLY D 1 126 ? -8.948 -11.180 51.058 1.00 29.39 114 GLY D N 1
ATOM 10033 C CA . GLY D 1 126 ? -8.506 -9.871 50.584 1.00 29.33 114 GLY D CA 1
ATOM 10034 C C . GLY D 1 126 ? -7.322 -9.326 51.369 1.00 29.38 114 GLY D C 1
ATOM 10035 O O . GLY D 1 126 ? -6.677 -8.379 50.920 1.00 29.33 114 GLY D O 1
ATOM 10036 N N . ASP D 1 127 ? -7.056 -9.884 52.554 1.00 29.41 115 ASP D N 1
ATOM 10037 C CA . ASP D 1 127 ? -5.923 -9.449 53.376 1.00 29.41 115 ASP D CA 1
ATOM 10038 C C . ASP D 1 127 ? -4.622 -9.961 52.774 1.00 29.14 115 ASP D C 1
ATOM 10039 O O . ASP D 1 127 ? -4.635 -10.758 51.839 1.00 28.73 115 ASP D O 1
ATOM 10044 N N . GLU D 1 128 ? -3.503 -9.504 53.325 1.00 29.22 116 GLU D N 1
ATOM 10045 C CA . GLU D 1 128 ? -2.194 -9.874 52.816 1.00 29.38 116 GLU D CA 1
ATOM 10046 C C . GLU D 1 128 ? -1.283 -10.597 53.808 1.00 29.05 116 GLU D C 1
ATOM 10047 O O . GLU D 1 128 ? -1.324 -10.357 55.010 1.00 28.80 116 GLU D O 1
ATOM 10053 N N . ILE D 1 129 ? -0.479 -11.506 53.269 1.00 29.10 117 ILE D N 1
ATOM 10054 C CA . ILE D 1 129 ? 0.494 -12.265 54.039 1.00 29.07 117 ILE D CA 1
ATOM 10055 C C . ILE D 1 129 ? 1.813 -12.176 53.287 1.00 29.03 117 ILE D C 1
ATOM 10056 O O . ILE D 1 129 ? 1.878 -12.509 52.105 1.00 29.07 117 ILE D O 1
ATOM 10061 N N . LEU D 1 130 ? 2.854 -11.713 53.971 1.00 29.07 118 LEU D N 1
ATOM 10062 C CA . LEU D 1 130 ? 4.169 -11.588 53.357 1.00 28.98 118 LEU D CA 1
ATOM 10063 C C . LEU D 1 130 ? 4.833 -12.943 53.228 1.00 28.94 118 LEU D C 1
ATOM 10064 O O . LEU D 1 130 ? 4.696 -13.793 54.103 1.00 28.80 118 LEU D O 1
ATOM 10069 N N . VAL D 1 131 ? 5.546 -13.145 52.128 1.00 29.08 119 VAL D N 1
ATOM 10070 C CA . VAL D 1 131 ? 6.260 -14.395 51.906 1.00 29.13 119 VAL D CA 1
ATOM 10071 C C . VAL D 1 131 ? 7.641 -14.070 51.343 1.00 28.97 119 VAL D C 1
ATOM 10072 O O . VAL D 1 131 ? 7.790 -13.155 50.533 1.00 28.71 119 VAL D O 1
ATOM 10076 N N . LEU D 1 132 ? 8.645 -14.808 51.800 1.00 29.27 120 LEU D N 1
ATOM 10077 C CA . LEU D 1 132 ? 10.020 -14.620 51.344 1.00 29.45 120 LEU D CA 1
ATOM 10078 C C . LEU D 1 132 ? 10.223 -15.419 50.064 1.00 29.42 120 LEU D C 1
ATOM 10079 O O . LEU D 1 132 ? 10.219 -16.644 50.077 1.00 29.52 120 LEU D O 1
ATOM 10084 N N . GLU D 1 133 ? 10.422 -14.697 48.970 1.00 29.56 121 GLU D N 1
ATOM 10085 C CA . GLU D 1 133 ? 10.585 -15.261 47.639 1.00 29.53 121 GLU D CA 1
ATOM 10086 C C . GLU D 1 133 ? 12.063 -15.551 47.328 1.00 29.31 121 GLU D C 1
ATOM 10087 O O . GLU D 1 133 ? 12.922 -14.741 47.652 1.00 29.39 121 GLU D O 1
ATOM 10093 N N . PRO D 1 134 ? 12.370 -16.691 46.677 1.00 29.18 122 PRO D N 1
ATOM 10094 C CA . PRO D 1 134 ? 11.490 -17.744 46.190 1.00 28.99 122 PRO D CA 1
ATOM 10095 C C . PRO D 1 134 ? 10.953 -18.574 47.340 1.00 28.63 122 PRO D C 1
ATOM 10096 O O . PRO D 1 134 ? 11.620 -18.708 48.355 1.00 28.26 122 PRO D O 1
ATOM 10100 N N . PHE D 1 135 ? 9.771 -19.149 47.169 1.00 28.64 123 PHE D N 1
ATOM 10101 C CA . PHE D 1 135 ? 9.163 -19.930 48.234 1.00 28.80 123 PHE D CA 1
ATOM 10102 C C . PHE D 1 135 ? 8.445 -21.161 47.725 1.00 28.72 123 PHE D C 1
ATOM 10103 O O . PHE D 1 135 ? 8.172 -21.291 46.536 1.00 28.29 123 PHE D O 1
ATOM 10111 N N . TYR D 1 136 ? 8.115 -22.038 48.664 1.00 28.92 124 TYR D N 1
ATOM 10112 C CA . TYR D 1 136 ? 7.382 -23.271 48.393 1.00 29.26 124 TYR D CA 1
ATOM 10113 C C . TYR D 1 136 ? 6.036 -22.921 47.751 1.00 29.22 124 TYR D C 1
ATOM 10114 O O . TYR D 1 136 ? 5.084 -22.554 48.433 1.00 29.17 124 TYR D O 1
ATOM 10123 N N . ALA D 1 137 ? 6.000 -23.041 46.424 1.00 29.23 125 ALA D N 1
ATOM 10124 C CA . ALA D 1 137 ? 4.846 -22.718 45.579 1.00 29.05 125 ALA D CA 1
ATOM 10125 C C . ALA D 1 137 ? 3.477 -23.078 46.115 1.00 29.19 125 ALA D C 1
ATOM 10126 O O . ALA D 1 137 ? 2.529 -22.319 45.918 1.00 29.43 125 ALA D O 1
ATOM 10128 N N . ASN D 1 138 ? 3.365 -24.223 46.783 1.00 29.30 126 ASN D N 1
ATOM 10129 C CA . ASN D 1 138 ? 2.077 -24.656 47.326 1.00 29.53 126 ASN D CA 1
ATOM 10130 C C . ASN D 1 138 ? 1.420 -23.693 48.317 1.00 29.61 126 ASN D C 1
ATOM 10131 O O . ASN D 1 138 ? 0.204 -23.779 48.510 1.00 29.33 126 ASN D O 1
ATOM 10136 N N . TYR D 1 139 ? 2.186 -22.792 48.946 1.00 29.64 127 TYR D N 1
ATOM 10137 C CA . TYR D 1 139 ? 1.577 -21.829 49.872 1.00 29.72 127 TYR D CA 1
ATOM 10138 C C . TYR D 1 139 ? 0.576 -20.973 49.122 1.00 29.59 127 TYR D C 1
ATOM 10139 O O . TYR D 1 139 ? -0.442 -20.563 49.679 1.00 29.46 127 TYR D O 1
ATOM 10148 N N . ASN D 1 140 ? 0.883 -20.690 47.859 1.00 29.49 128 ASN D N 1
ATOM 10149 C CA . ASN D 1 140 ? 0.015 -19.873 47.037 1.00 29.67 128 ASN D CA 1
ATOM 10150 C C . ASN D 1 140 ? -1.336 -20.572 46.839 1.00 29.20 128 ASN D C 1
ATOM 10151 O O . ASN D 1 140 ? -2.370 -19.919 46.763 1.00 28.88 128 ASN D O 1
ATOM 10156 N N . ALA D 1 141 ? -1.320 -21.900 46.778 1.00 29.11 129 ALA D N 1
ATOM 10157 C CA . ALA D 1 141 ? -2.537 -22.680 46.613 1.00 28.88 129 ALA D CA 1
ATOM 10158 C C . ALA D 1 141 ? -3.439 -22.540 47.841 1.00 28.91 129 ALA D C 1
ATOM 10159 O O . ALA D 1 141 ? -4.649 -22.348 47.709 1.00 28.58 129 ALA D O 1
ATOM 10161 N N . PHE D 1 142 ? -2.850 -22.621 49.030 1.00 28.94 130 PHE D N 1
ATOM 10162 C CA . PHE D 1 142 ? -3.618 -22.505 50.264 1.00 29.23 130 PHE D CA 1
ATOM 10163 C C . PHE D 1 142 ? -4.112 -21.067 50.445 1.00 29.13 130 PHE D C 1
ATOM 10164 O O . PHE D 1 142 ? -5.206 -20.843 50.963 1.00 29.20 130 PHE D O 1
ATOM 10172 N N . ALA D 1 143 ? -3.310 -20.101 50.008 1.00 29.04 131 ALA D N 1
ATOM 10173 C CA . ALA D 1 143 ? -3.687 -18.691 50.086 1.00 29.07 131 ALA D CA 1
ATOM 10174 C C . ALA D 1 143 ? -4.893 -18.432 49.180 1.00 29.00 131 ALA D C 1
ATOM 10175 O O . ALA D 1 143 ? -5.832 -17.752 49.586 1.00 29.11 131 ALA D O 1
ATOM 10177 N N . LYS D 1 144 ? -4.869 -18.978 47.963 1.00 28.90 132 LYS D N 1
ATOM 10178 C CA . LYS D 1 144 ? -5.992 -18.812 47.028 1.00 29.14 132 LYS D CA 1
ATOM 10179 C C . LYS D 1 144 ? -7.281 -19.438 47.562 1.00 29.04 132 LYS D C 1
ATOM 10180 O O . LYS D 1 144 ? -8.349 -18.864 47.392 1.00 28.37 132 LYS D O 1
ATOM 10186 N N . ILE D 1 145 ? -7.173 -20.602 48.205 1.00 29.37 133 ILE D N 1
ATOM 10187 C CA . ILE D 1 145 ? -8.333 -21.284 48.782 1.00 29.27 133 ILE D CA 1
ATOM 10188 C C . ILE D 1 145 ? -8.921 -20.439 49.908 1.00 29.30 133 ILE D C 1
ATOM 10189 O O . ILE D 1 145 ? -10.134 -20.326 50.024 1.00 29.43 133 ILE D O 1
ATOM 10194 N N . ALA D 1 146 ? -8.060 -19.837 50.725 1.00 29.07 134 ALA D N 1
ATOM 10195 C CA . ALA D 1 146 ? -8.516 -18.996 51.832 1.00 28.96 134 ALA D CA 1
ATOM 10196 C C . ALA D 1 146 ? -8.871 -17.576 51.390 1.00 28.94 134 ALA D C 1
ATOM 10197 O O . ALA D 1 146 ? -9.374 -16.803 52.182 1.00 29.10 134 ALA D O 1
ATOM 10199 N N . GLY D 1 147 ? -8.608 -17.224 50.136 1.00 29.08 135 GLY D N 1
ATOM 10200 C CA . GLY D 1 147 ? -8.923 -15.883 49.634 1.00 29.24 135 GLY D CA 1
ATOM 10201 C C . GLY D 1 147 ? -7.948 -14.814 50.088 1.00 29.27 135 GLY D C 1
ATOM 10202 O O . GLY D 1 147 ? -8.236 -13.624 49.996 1.00 29.08 135 GLY D O 1
ATOM 10203 N N . VAL D 1 148 ? -6.781 -15.245 50.553 1.00 29.49 136 VAL D N 1
ATOM 10204 C CA . VAL D 1 148 ? -5.742 -14.347 51.044 1.00 29.68 136 VAL D CA 1
ATOM 10205 C C . VAL D 1 148 ? -4.735 -14.057 49.938 1.00 29.41 136 VAL D C 1
ATOM 10206 O O . VAL D 1 148 ? -4.399 -14.947 49.154 1.00 29.16 136 VAL D O 1
ATOM 10210 N N . LYS D 1 149 ? -4.272 -12.809 49.882 1.00 29.35 137 LYS D N 1
ATOM 10211 C CA . LYS D 1 149 ? -3.299 -12.382 48.890 1.00 29.60 137 LYS D CA 1
ATOM 10212 C C . LYS D 1 149 ? -1.908 -12.612 49.474 1.00 29.57 137 LYS D C 1
ATOM 10213 O O . LYS D 1 149 ? -1.624 -12.232 50.609 1.00 29.49 137 LYS D O 1
ATOM 10219 N N . LEU D 1 150 ? -1.037 -13.221 48.686 1.00 29.54 138 LEU D N 1
ATOM 10220 C CA . LEU D 1 150 ? 0.305 -13.523 49.134 1.00 29.60 138 LEU D CA 1
ATOM 10221 C C . LEU D 1 150 ? 1.213 -12.453 48.520 1.00 29.32 138 LEU D C 1
ATOM 10222 O O . LEU D 1 150 ? 1.220 -12.278 47.301 1.00 29.04 138 LEU D O 1
ATOM 10227 N N . ILE D 1 151 ? 1.942 -11.721 49.366 1.00 29.29 139 ILE D N 1
ATOM 10228 C CA . ILE D 1 151 ? 2.827 -10.632 48.926 1.00 29.19 139 ILE D CA 1
ATOM 10229 C C . ILE D 1 151 ? 4.302 -11.036 48.965 1.00 29.09 139 ILE D C 1
ATOM 10230 O O . ILE D 1 151 ? 4.840 -11.314 50.035 1.00 29.15 139 ILE D O 1
ATOM 10235 N N . PRO D 1 152 ? 4.980 -11.021 47.803 1.00 28.86 140 PRO D N 1
ATOM 10236 C CA . PRO D 1 152 ? 6.379 -11.430 47.786 1.00 29.00 140 PRO D CA 1
ATOM 10237 C C . PRO D 1 152 ? 7.402 -10.389 48.263 1.00 29.02 140 PRO D C 1
ATOM 10238 O O . PRO D 1 152 ? 7.264 -9.196 47.994 1.00 28.75 140 PRO D O 1
ATOM 10242 N N . VAL D 1 153 ? 8.409 -10.880 48.982 1.00 29.21 141 VAL D N 1
ATOM 10243 C CA . VAL D 1 153 ? 9.519 -10.088 49.493 1.00 29.42 141 VAL D CA 1
ATOM 10244 C C . VAL D 1 153 ? 10.739 -10.806 48.916 1.00 29.38 141 VAL D C 1
ATOM 10245 O O . VAL D 1 153 ? 11.217 -11.809 49.465 1.00 29.10 141 VAL D O 1
ATOM 10249 N N . THR D 1 154 ? 11.211 -10.292 47.786 1.00 29.42 142 THR D N 1
ATOM 10250 C CA . THR D 1 154 ? 12.326 -10.869 47.044 1.00 29.47 142 THR D CA 1
ATOM 10251 C C . THR D 1 154 ? 13.668 -10.961 47.770 1.00 29.34 142 THR D C 1
ATOM 10252 O O . THR D 1 154 ? 14.093 -10.031 48.453 1.00 29.29 142 THR D O 1
ATOM 10256 N N . ARG D 1 155 ? 14.309 -12.116 47.605 1.00 29.32 143 ARG D N 1
ATOM 10257 C CA . ARG D 1 155 ? 15.623 -12.406 48.164 1.00 29.40 143 ARG D CA 1
ATOM 10258 C C . ARG D 1 155 ? 16.497 -12.751 46.968 1.00 29.38 143 ARG D C 1
ATOM 10259 O O . ARG D 1 155 ? 16.015 -13.317 45.988 1.00 29.36 143 ARG D O 1
ATOM 10267 N N . ARG D 1 156 ? 17.776 -12.415 47.059 1.00 29.58 144 ARG D N 1
ATOM 10268 C CA . ARG D 1 156 ? 18.737 -12.638 45.984 1.00 29.78 144 ARG D CA 1
ATOM 10269 C C . ARG D 1 156 ? 19.744 -13.727 46.319 1.00 29.78 144 ARG D C 1
ATOM 10270 O O . ARG D 1 156 ? 20.186 -13.838 47.464 1.00 29.47 144 ARG D O 1
ATOM 10286 N N . GLU D 1 158 ? 22.752 -13.801 45.204 1.00 30.07 146 GLU D N 1
ATOM 10287 C CA . GLU D 1 158 ? 23.996 -13.056 45.429 1.00 30.03 146 GLU D CA 1
ATOM 10288 C C . GLU D 1 158 ? 24.130 -12.527 46.867 1.00 29.82 146 GLU D C 1
ATOM 10289 O O . GLU D 1 158 ? 25.228 -12.219 47.313 1.00 29.74 146 GLU D O 1
ATOM 10291 N N . GLU D 1 159 ? 23.011 -12.399 47.574 1.00 29.84 147 GLU D N 1
ATOM 10292 C CA . GLU D 1 159 ? 23.004 -11.947 48.962 1.00 29.94 147 GLU D CA 1
ATOM 10293 C C . GLU D 1 159 ? 22.872 -13.161 49.893 1.00 29.65 147 GLU D C 1
ATOM 10294 O O . GLU D 1 159 ? 22.699 -13.003 51.097 1.00 29.63 147 GLU D O 1
ATOM 10300 N N . GLY D 1 160 ? 22.983 -14.367 49.331 1.00 29.49 148 GLY D N 1
ATOM 10301 C CA . GLY D 1 160 ? 22.852 -15.606 50.090 1.00 29.20 148 GLY D CA 1
ATOM 10302 C C . GLY D 1 160 ? 21.411 -15.831 50.521 1.00 29.31 148 GLY D C 1
ATOM 10303 O O . GLY D 1 160 ? 21.165 -16.502 51.522 1.00 29.29 148 GLY D O 1
ATOM 10304 N N . PHE D 1 161 ? 20.465 -15.301 49.740 1.00 29.25 149 PHE D N 1
ATOM 10305 C CA . PHE D 1 161 ? 19.033 -15.384 50.037 1.00 29.12 149 PHE D CA 1
ATOM 10306 C C . PHE D 1 161 ? 18.714 -14.927 51.469 1.00 29.28 149 PHE D C 1
ATOM 10307 O O . PHE D 1 161 ? 17.938 -15.562 52.193 1.00 29.12 149 PHE D O 1
ATOM 10315 N N . ALA D 1 162 ? 19.318 -13.811 51.865 1.00 29.41 150 ALA D N 1
ATOM 10316 C CA . ALA D 1 162 ? 19.114 -13.268 53.199 1.00 29.59 150 ALA D CA 1
ATOM 10317 C C . ALA D 1 162 ? 17.806 -12.507 53.261 1.00 29.77 150 ALA D C 1
ATOM 10318 O O . ALA D 1 162 ? 17.205 -12.195 52.232 1.00 29.91 150 ALA D O 1
ATOM 10320 N N . ILE D 1 163 ? 17.371 -12.216 54.482 1.00 29.84 151 ILE D N 1
ATOM 10321 C CA . ILE D 1 163 ? 16.138 -11.472 54.704 1.00 29.84 151 ILE D CA 1
ATOM 10322 C C . ILE D 1 163 ? 16.483 -10.044 54.297 1.00 29.59 151 ILE D C 1
ATOM 10323 O O . ILE D 1 163 ? 17.400 -9.464 54.869 1.00 29.69 151 ILE D O 1
ATOM 10328 N N . PRO D 1 164 ? 15.774 -9.476 53.303 1.00 29.57 152 PRO D N 1
ATOM 10329 C CA . PRO D 1 164 ? 16.112 -8.114 52.886 1.00 29.50 152 PRO D CA 1
ATOM 10330 C C . PRO D 1 164 ? 15.802 -7.041 53.930 1.00 29.58 152 PRO D C 1
ATOM 10331 O O . PRO D 1 164 ? 14.893 -7.200 54.749 1.00 30.04 152 PRO D O 1
ATOM 10335 N N . GLN D 1 165 ? 16.563 -5.953 53.875 1.00 29.48 153 GLN D N 1
ATOM 10336 C CA . GLN D 1 165 ? 16.409 -4.836 54.806 1.00 29.52 153 GLN D CA 1
ATOM 10337 C C . GLN D 1 165 ? 15.128 -4.023 54.601 1.00 29.56 153 GLN D C 1
ATOM 10338 O O . GLN D 1 165 ? 14.702 -3.316 55.513 1.00 29.69 153 GLN D O 1
ATOM 10340 N N . ASN D 1 166 ? 14.509 -4.133 53.424 1.00 29.61 154 ASN D N 1
ATOM 10341 C CA . ASN D 1 166 ? 13.274 -3.402 53.118 1.00 29.86 154 ASN D CA 1
ATOM 10342 C C . ASN D 1 166 ? 12.006 -4.183 53.463 1.00 29.88 154 ASN D C 1
ATOM 10343 O O . ASN D 1 166 ? 10.937 -3.883 52.930 1.00 30.05 154 ASN D O 1
ATOM 10348 N N . LEU D 1 167 ? 12.115 -5.170 54.349 1.00 29.92 155 LEU D N 1
ATOM 10349 C CA . LEU D 1 167 ? 10.979 -6.015 54.733 1.00 30.03 155 LEU D CA 1
ATOM 10350 C C . LEU D 1 167 ? 9.784 -5.247 55.304 1.00 29.78 155 LEU D C 1
ATOM 10351 O O . LEU D 1 167 ? 8.635 -5.508 54.947 1.00 29.85 155 LEU D O 1
ATOM 10356 N N . GLU D 1 168 ? 10.074 -4.295 56.180 1.00 29.68 156 GLU D N 1
ATOM 10357 C CA . GLU D 1 168 ? 9.059 -3.485 56.840 1.00 29.88 156 GLU D CA 1
ATOM 10358 C C . GLU D 1 168 ? 8.272 -2.575 55.864 1.00 29.66 156 GLU D C 1
ATOM 10359 O O . GLU D 1 168 ? 7.113 -2.253 56.127 1.00 29.85 156 GLU D O 1
ATOM 10365 N N . SER D 1 169 ? 8.877 -2.217 54.728 1.00 29.48 157 SER D N 1
ATOM 10366 C CA . SER D 1 169 ? 8.233 -1.369 53.711 1.00 29.49 157 SER D CA 1
ATOM 10367 C C . SER D 1 169 ? 7.013 -2.006 53.041 1.00 29.53 157 SER D C 1
ATOM 10368 O O . SER D 1 169 ? 6.137 -1.291 52.545 1.00 29.39 157 SER D O 1
ATOM 10371 N N . PHE D 1 170 ? 6.972 -3.341 53.009 1.00 29.61 158 PHE D N 1
ATOM 10372 C CA . PHE D 1 170 ? 5.863 -4.083 52.400 1.00 29.73 158 PHE D CA 1
ATOM 10373 C C . PHE D 1 170 ? 4.634 -4.188 53.310 1.00 29.69 158 PHE D C 1
ATOM 10374 O O . PHE D 1 170 ? 3.569 -4.606 52.856 1.00 29.87 158 PHE D O 1
ATOM 10382 N N . ILE D 1 171 ? 4.779 -3.815 54.581 1.00 29.49 159 ILE D N 1
ATOM 10383 C CA . ILE D 1 171 ? 3.681 -3.885 55.548 1.00 29.36 159 ILE D CA 1
ATOM 10384 C C . ILE D 1 171 ? 2.695 -2.732 55.370 1.00 29.21 159 ILE D C 1
ATOM 10385 O O . ILE D 1 171 ? 3.099 -1.590 55.160 1.00 29.25 159 ILE D O 1
ATOM 10390 N N . ASN D 1 172 ? 1.403 -3.049 55.454 1.00 29.24 160 ASN D N 1
ATOM 10391 C CA . ASN D 1 172 ? 0.335 -2.059 55.326 1.00 29.36 160 ASN D CA 1
ATOM 10392 C C . ASN D 1 172 ? -0.852 -2.466 56.209 1.00 29.38 160 ASN D C 1
ATOM 10393 O O . ASN D 1 172 ? -0.758 -3.436 56.967 1.00 29.00 160 ASN D O 1
ATOM 10398 N N . GLU D 1 173 ? -1.952 -1.723 56.119 1.00 29.77 161 GLU D N 1
ATOM 10399 C CA . GLU D 1 173 ? -3.158 -2.000 56.909 1.00 30.16 161 GLU D CA 1
ATOM 10400 C C . GLU D 1 173 ? -3.748 -3.389 56.678 1.00 30.00 161 GLU D C 1
ATOM 10401 O O . GLU D 1 173 ? -4.362 -3.953 57.586 1.00 30.32 161 GLU D O 1
ATOM 10407 N N . ARG D 1 174 ? -3.555 -3.930 55.472 1.00 29.85 162 ARG D N 1
ATOM 10408 C CA . ARG D 1 174 ? -4.073 -5.250 55.093 1.00 29.79 162 ARG D CA 1
ATOM 10409 C C . ARG D 1 174 ? -3.156 -6.415 55.468 1.00 29.43 162 ARG D C 1
ATOM 10410 O O . ARG D 1 174 ? -3.576 -7.573 55.390 1.00 29.30 162 ARG D O 1
ATOM 10418 N N . THR D 1 175 ? -1.906 -6.123 55.825 1.00 29.21 163 THR D N 1
ATOM 10419 C CA . THR D 1 175 ? -0.938 -7.165 56.178 1.00 29.09 163 THR D CA 1
ATOM 10420 C C . THR D 1 175 ? -1.297 -7.809 57.512 1.00 29.02 163 THR D C 1
ATOM 10421 O O . THR D 1 175 ? -1.448 -7.114 58.512 1.00 28.92 163 THR D O 1
ATOM 10425 N N . LYS D 1 176 ? -1.435 -9.133 57.518 1.00 29.17 164 LYS D N 1
ATOM 10426 C CA . LYS D 1 176 ? -1.792 -9.877 58.733 1.00 29.21 164 LYS D CA 1
ATOM 10427 C C . LYS D 1 176 ? -0.762 -10.907 59.201 1.00 29.02 164 LYS D C 1
ATOM 10428 O O . LYS D 1 176 ? -0.878 -11.433 60.313 1.00 28.77 164 LYS D O 1
ATOM 10434 N N . GLY D 1 177 ? 0.246 -11.195 58.382 1.00 29.07 165 GLY D N 1
ATOM 10435 C CA . GLY D 1 177 ? 1.253 -12.158 58.782 1.00 28.95 165 GLY D CA 1
ATOM 10436 C C . GLY D 1 177 ? 2.412 -12.294 57.829 1.00 28.93 165 GLY D C 1
ATOM 10437 O O . GLY D 1 177 ? 2.456 -11.647 56.787 1.00 28.84 165 GLY D O 1
ATOM 10438 N N . ILE D 1 178 ? 3.359 -13.138 58.226 1.00 29.01 166 ILE D N 1
ATOM 10439 C CA . ILE D 1 178 ? 4.553 -13.443 57.450 1.00 29.11 166 ILE D CA 1
ATOM 10440 C C . ILE D 1 178 ? 4.707 -14.953 57.474 1.00 29.04 166 ILE D C 1
ATOM 10441 O O . ILE D 1 178 ? 4.520 -15.576 58.519 1.00 28.96 166 ILE D O 1
ATOM 10446 N N . VAL D 1 179 ? 5.052 -15.541 56.335 1.00 28.97 167 VAL D N 1
ATOM 10447 C CA . VAL D 1 179 ? 5.229 -16.982 56.270 1.00 29.21 167 VAL D CA 1
ATOM 10448 C C . VAL D 1 179 ? 6.515 -17.342 55.538 1.00 29.18 167 VAL D C 1
ATOM 10449 O O . VAL D 1 179 ? 6.889 -16.698 54.558 1.00 29.20 167 VAL D O 1
ATOM 10453 N N . LEU D 1 180 ? 7.189 -18.372 56.033 1.00 29.15 168 LEU D N 1
ATOM 10454 C CA . LEU D 1 180 ? 8.421 -18.851 55.433 1.00 29.35 168 LEU D CA 1
ATOM 10455 C C . LEU D 1 180 ? 8.705 -20.250 55.931 1.00 29.30 168 LEU D C 1
ATOM 10456 O O . LEU D 1 180 ? 8.043 -20.739 56.844 1.00 29.20 168 LEU D O 1
ATOM 10461 N N . SER D 1 181 ? 9.697 -20.884 55.315 1.00 29.41 169 SER D N 1
ATOM 10462 C CA . SER D 1 181 ? 10.126 -22.216 55.704 1.00 29.27 169 SER D CA 1
ATOM 10463 C C . SER D 1 181 ? 11.551 -22.117 56.239 1.00 28.84 169 SER D C 1
ATOM 10464 O O . SER D 1 181 ? 12.340 -21.317 55.744 1.00 28.50 169 SER D O 1
ATOM 10467 N N . ASN D 1 182 ? 11.856 -22.900 57.273 1.00 28.91 170 ASN D N 1
ATOM 10468 C CA . ASN D 1 182 ? 13.184 -22.909 57.880 1.00 29.06 170 ASN D CA 1
ATOM 10469 C C . ASN D 1 182 ? 13.470 -24.300 58.443 1.00 29.12 170 ASN D C 1
ATOM 10470 O O . ASN D 1 182 ? 12.853 -24.688 59.431 1.00 29.28 170 ASN D O 1
ATOM 10475 N N . PRO D 1 183 ? 14.369 -25.077 57.805 1.00 28.94 171 PRO D N 1
ATOM 10476 C CA . PRO D 1 183 ? 15.143 -24.815 56.593 1.00 28.99 171 PRO D CA 1
ATOM 10477 C C . PRO D 1 183 ? 14.233 -24.522 55.407 1.00 28.73 171 PRO D C 1
ATOM 10478 O O . PRO D 1 183 ? 13.139 -25.069 55.319 1.00 28.68 171 PRO D O 1
ATOM 10482 N N . CYS D 1 184 ? 14.702 -23.678 54.499 1.00 28.56 172 CYS D N 1
ATOM 10483 C CA . CYS D 1 184 ? 13.911 -23.259 53.350 1.00 28.83 172 CYS D CA 1
ATOM 10484 C C . CYS D 1 184 ? 13.912 -24.140 52.101 1.00 29.04 172 CYS D C 1
ATOM 10485 O O . CYS D 1 184 ? 14.935 -24.706 51.718 1.00 29.21 172 CYS D O 1
ATOM 10488 N N . ASN D 1 185 ? 12.734 -24.230 51.484 1.00 29.08 173 ASN D N 1
ATOM 10489 C CA . ASN D 1 185 ? 12.497 -24.941 50.232 1.00 28.85 173 ASN D CA 1
ATOM 10490 C C . ASN D 1 185 ? 12.136 -23.768 49.326 1.00 29.07 173 ASN D C 1
ATOM 10491 O O . ASN D 1 185 ? 11.193 -23.042 49.642 1.00 29.04 173 ASN D O 1
ATOM 10496 N N . PRO D 1 186 ? 12.836 -23.582 48.184 1.00 29.19 174 PRO D N 1
ATOM 10497 C CA . PRO D 1 186 ? 13.920 -24.323 47.546 1.00 29.06 174 PRO D CA 1
ATOM 10498 C C . PRO D 1 186 ? 15.356 -23.832 47.758 1.00 29.21 174 PRO D C 1
ATOM 10499 O O . PRO D 1 186 ? 16.281 -24.476 47.255 1.00 29.15 174 PRO D O 1
ATOM 10503 N N . THR D 1 187 ? 15.557 -22.735 48.490 1.00 29.58 175 THR D N 1
ATOM 10504 C CA . THR D 1 187 ? 16.906 -22.174 48.680 1.00 29.54 175 THR D CA 1
ATOM 10505 C C . THR D 1 187 ? 17.830 -22.984 49.581 1.00 29.61 175 THR D C 1
ATOM 10506 O O . THR D 1 187 ? 19.044 -22.987 49.373 1.00 30.11 175 THR D O 1
ATOM 10510 N N . GLY D 1 188 ? 17.265 -23.669 50.570 1.00 29.51 176 GLY D N 1
ATOM 10511 C CA . GLY D 1 188 ? 18.057 -24.460 51.505 1.00 29.21 176 GLY D CA 1
ATOM 10512 C C . GLY D 1 188 ? 18.725 -23.615 52.576 1.00 29.13 176 GLY D C 1
ATOM 10513 O O . GLY D 1 188 ? 19.650 -24.075 53.244 1.00 29.16 176 GLY D O 1
ATOM 10514 N N . VAL D 1 189 ? 18.261 -22.380 52.748 1.00 29.15 177 VAL D N 1
ATOM 10515 C CA . VAL D 1 189 ? 18.811 -21.475 53.743 1.00 29.27 177 VAL D CA 1
ATOM 10516 C C . VAL D 1 189 ? 18.306 -21.892 55.104 1.00 29.01 177 VAL D C 1
ATOM 10517 O O . VAL D 1 189 ? 17.217 -22.437 55.223 1.00 28.82 177 VAL D O 1
ATOM 10521 N N . VAL D 1 190 ? 19.103 -21.637 56.133 1.00 29.30 178 VAL D N 1
ATOM 10522 C CA . VAL D 1 190 ? 18.725 -21.954 57.501 1.00 29.42 178 VAL D CA 1
ATOM 10523 C C . VAL D 1 190 ? 18.957 -20.706 58.331 1.00 29.21 178 VAL D C 1
ATOM 10524 O O . VAL D 1 190 ? 20.098 -20.321 58.556 1.00 29.36 178 VAL D O 1
ATOM 10528 N N . TYR D 1 191 ? 17.875 -20.065 58.763 1.00 29.21 179 TYR D N 1
ATOM 10529 C CA . TYR D 1 191 ? 17.995 -18.866 59.579 1.00 29.30 179 TYR D CA 1
ATOM 10530 C C . TYR D 1 191 ? 18.275 -19.250 61.027 1.00 29.13 179 TYR D C 1
ATOM 10531 O O . TYR D 1 191 ? 17.549 -20.038 61.622 1.00 29.45 179 TYR D O 1
ATOM 10540 N N . GLY D 1 192 ? 19.342 -18.691 61.582 1.00 29.18 180 GLY D N 1
ATOM 10541 C CA . GLY D 1 192 ? 19.741 -18.976 62.953 1.00 29.13 180 GLY D CA 1
ATOM 10542 C C . GLY D 1 192 ? 18.890 -18.242 63.970 1.00 29.27 180 GLY D C 1
ATOM 10543 O O . GLY D 1 192 ? 17.939 -17.542 63.605 1.00 29.26 180 GLY D O 1
ATOM 10544 N N . LYS D 1 193 ? 19.231 -18.426 65.247 1.00 29.36 181 LYS D N 1
ATOM 10545 C CA . LYS D 1 193 ? 18.525 -17.790 66.363 1.00 29.72 181 LYS D CA 1
ATOM 10546 C C . LYS D 1 193 ? 18.367 -16.290 66.201 1.00 29.38 181 LYS D C 1
ATOM 10547 O O . LYS D 1 193 ? 17.269 -15.756 66.348 1.00 29.13 181 LYS D O 1
ATOM 10553 N N . ASP D 1 194 ? 19.483 -15.624 65.917 1.00 29.48 182 ASP D N 1
ATOM 10554 C CA . ASP D 1 194 ? 19.512 -14.168 65.748 1.00 29.78 182 ASP D CA 1
ATOM 10555 C C . ASP D 1 194 ? 18.572 -13.662 64.657 1.00 29.78 182 ASP D C 1
ATOM 10556 O O . ASP D 1 194 ? 17.826 -12.699 64.864 1.00 29.72 182 ASP D O 1
ATOM 10561 N N . GLU D 1 195 ? 18.624 -14.313 63.502 1.00 29.81 183 GLU D N 1
ATOM 10562 C CA . GLU D 1 195 ? 17.787 -13.951 62.357 1.00 30.20 183 GLU D CA 1
ATOM 10563 C C . GLU D 1 195 ? 16.298 -14.193 62.617 1.00 29.91 183 GLU D C 1
ATOM 10564 O O . GLU D 1 195 ? 15.447 -13.429 62.166 1.00 29.78 183 GLU D O 1
ATOM 10578 N N . ARG D 1 197 ? 14.887 -14.239 65.705 1.00 29.80 185 ARG D N 1
ATOM 10579 C CA . ARG D 1 197 ? 14.456 -13.289 66.735 1.00 30.13 185 ARG D CA 1
ATOM 10580 C C . ARG D 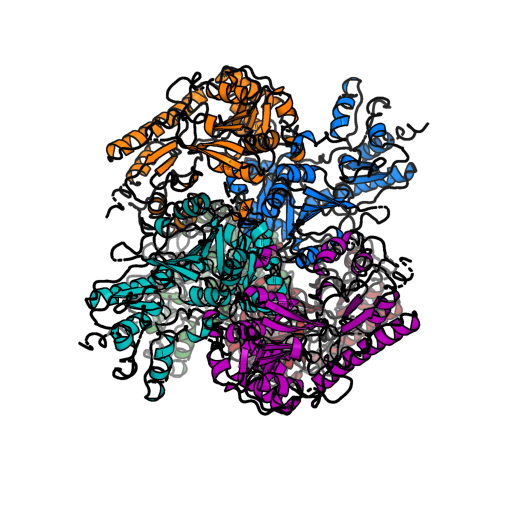1 197 ? 14.095 -11.964 66.066 1.00 29.51 185 ARG D C 1
ATOM 10581 O O . ARG D 1 197 ? 13.081 -11.352 66.392 1.00 29.36 185 ARG D O 1
ATOM 10589 N N . TYR D 1 198 ? 14.944 -11.524 65.142 1.00 29.43 186 TYR D N 1
ATOM 10590 C CA . TYR D 1 198 ? 14.710 -10.294 64.387 1.00 29.58 186 TYR D CA 1
ATOM 10591 C C . TYR D 1 198 ? 13.366 -10.338 63.675 1.00 29.36 186 TYR D C 1
ATOM 10592 O O . TYR D 1 198 ? 12.602 -9.368 63.685 1.00 29.29 186 TYR D O 1
ATOM 10601 N N . LEU D 1 199 ? 13.092 -11.487 63.074 1.00 29.27 187 LEU D N 1
ATOM 10602 C CA . LEU D 1 199 ? 11.874 -11.711 62.320 1.00 29.69 187 LEU D CA 1
ATOM 10603 C C . LEU D 1 199 ? 10.655 -11.755 63.266 1.00 29.40 187 LEU D C 1
ATOM 10604 O O . LEU D 1 199 ? 9.569 -11.300 62.907 1.00 29.23 187 LEU D O 1
ATOM 10609 N N . VAL D 1 200 ? 10.844 -12.289 64.474 1.00 29.30 188 VAL D N 1
ATOM 10610 C CA . VAL D 1 200 ? 9.779 -12.342 65.490 1.00 29.30 188 VAL D CA 1
ATOM 10611 C C . VAL D 1 200 ? 9.521 -10.925 66.017 1.00 29.25 188 VAL D C 1
ATOM 10612 O O . VAL D 1 200 ? 8.374 -10.547 66.237 1.00 29.29 188 VAL D O 1
ATOM 10616 N N . GLU D 1 201 ? 10.589 -10.155 66.220 1.00 29.23 189 GLU D N 1
ATOM 10617 C CA . GLU D 1 201 ? 10.474 -8.785 66.704 1.00 29.49 189 GLU D CA 1
ATOM 10618 C C . GLU D 1 201 ? 9.651 -7.926 65.745 1.00 29.40 189 GLU D C 1
ATOM 10619 O O . GLU D 1 201 ? 8.849 -7.113 66.190 1.00 29.40 189 GLU D O 1
ATOM 10625 N N . ILE D 1 202 ? 9.833 -8.115 64.439 1.00 29.46 190 ILE D N 1
ATOM 10626 C CA . ILE D 1 202 ? 9.061 -7.360 63.442 1.00 29.66 190 ILE D CA 1
ATOM 10627 C C . ILE D 1 202 ? 7.585 -7.747 63.510 1.00 29.41 190 ILE D C 1
ATOM 10628 O O . ILE D 1 202 ? 6.703 -6.891 63.418 1.00 29.29 190 ILE D O 1
ATOM 10633 N N . ALA D 1 203 ? 7.328 -9.038 63.674 1.00 29.34 191 ALA D N 1
ATOM 10634 C CA . ALA D 1 203 ? 5.968 -9.544 63.771 1.00 29.41 191 ALA D CA 1
ATOM 10635 C C . ALA D 1 203 ? 5.237 -8.889 64.937 1.00 29.57 191 ALA D C 1
ATOM 10636 O O . ALA D 1 203 ? 4.127 -8.379 64.773 1.00 29.67 191 ALA D O 1
ATOM 10638 N N . GLU D 1 204 ? 5.880 -8.890 66.104 1.00 29.69 192 GLU D N 1
ATOM 10639 C CA . GLU D 1 204 ? 5.323 -8.296 67.325 1.00 29.71 192 GLU D CA 1
ATOM 10640 C C . GLU D 1 204 ? 5.119 -6.779 67.240 1.00 29.44 192 GLU D C 1
ATOM 10641 O O . GLU D 1 204 ? 4.090 -6.272 67.690 1.00 29.41 192 GLU D O 1
ATOM 10647 N N . ARG D 1 205 ? 6.094 -6.064 66.680 1.00 29.53 193 ARG D N 1
ATOM 10648 C CA . ARG D 1 205 ? 6.003 -4.601 66.536 1.00 29.67 193 ARG D CA 1
ATOM 10649 C C . ARG D 1 205 ? 4.825 -4.160 65.671 1.00 29.55 193 ARG D C 1
ATOM 10650 O O . ARG D 1 205 ? 4.216 -3.125 65.940 1.00 29.42 193 ARG D O 1
ATOM 10658 N N . HIS D 1 206 ? 4.521 -4.945 64.635 1.00 29.52 194 HIS D N 1
ATOM 10659 C CA . HIS D 1 206 ? 3.423 -4.649 63.708 1.00 29.38 194 HIS D CA 1
ATOM 10660 C C . HIS D 1 206 ? 2.164 -5.507 63.912 1.00 29.27 194 HIS D C 1
ATOM 10661 O O . HIS D 1 206 ? 1.242 -5.455 63.096 1.00 29.05 194 HIS D O 1
ATOM 10668 N N . GLY D 1 207 ? 2.119 -6.274 65.003 1.00 29.35 195 GLY D N 1
ATOM 10669 C CA . GLY D 1 207 ? 0.968 -7.129 65.321 1.00 29.29 195 GLY D CA 1
ATOM 10670 C C . GLY D 1 207 ? 0.648 -8.177 64.274 1.00 29.51 195 GLY D C 1
ATOM 10671 O O . GLY D 1 207 ? -0.518 -8.440 63.981 1.00 29.73 195 GLY D O 1
ATOM 10672 N N . LEU D 1 208 ? 1.691 -8.785 63.719 1.00 29.67 196 LEU D N 1
ATOM 10673 C CA . LEU D 1 208 ? 1.549 -9.807 62.690 1.00 29.43 196 LEU D CA 1
ATOM 10674 C C . LEU D 1 208 ? 1.934 -11.166 63.249 1.00 29.36 196 LEU D C 1
ATOM 10675 O O . LEU D 1 208 ? 2.714 -11.247 64.197 1.00 29.50 196 LEU D O 1
ATOM 10680 N N . PHE D 1 209 ? 1.371 -12.226 62.673 1.00 29.18 197 PHE D N 1
ATOM 10681 C CA . PHE D 1 209 ? 1.698 -13.586 63.084 1.00 29.18 197 PHE D CA 1
ATOM 10682 C C . PHE D 1 209 ? 2.814 -14.115 62.185 1.00 29.39 197 PHE D C 1
ATOM 10683 O O . PHE D 1 209 ? 2.807 -13.889 60.975 1.00 29.31 197 PHE D O 1
ATOM 10691 N N . LEU D 1 210 ? 3.770 -14.814 62.788 1.00 29.48 198 LEU D N 1
ATOM 10692 C CA . LEU D 1 210 ? 4.893 -15.385 62.070 1.00 29.22 198 LEU D CA 1
ATOM 10693 C C . LEU D 1 210 ? 4.676 -16.883 61.928 1.00 29.25 198 LEU D C 1
ATOM 10694 O O . LEU D 1 210 ? 4.734 -17.620 62.912 1.00 29.12 198 LEU D O 1
ATOM 10699 N N . ILE D 1 211 ? 4.431 -17.323 60.696 1.00 29.38 199 ILE D N 1
ATOM 10700 C CA . ILE D 1 211 ? 4.205 -18.721 60.391 1.00 29.41 199 ILE D CA 1
ATOM 10701 C C . ILE D 1 211 ? 5.516 -19.313 59.879 1.00 29.34 199 ILE D C 1
ATOM 10702 O O . ILE D 1 211 ? 5.953 -18.984 58.788 1.00 29.57 199 ILE D O 1
ATOM 10707 N N . VAL D 1 212 ? 6.137 -20.188 60.664 1.00 29.16 200 VAL D N 1
ATOM 10708 C CA . VAL D 1 212 ? 7.404 -20.801 60.281 1.00 29.04 200 VAL D CA 1
ATOM 10709 C C . VAL D 1 212 ? 7.219 -22.284 59.992 1.00 29.28 200 VAL D C 1
ATOM 10710 O O . VAL D 1 212 ? 6.927 -23.072 60.889 1.00 29.13 200 VAL D O 1
ATOM 10714 N N . ASP D 1 213 ? 7.422 -22.656 58.734 1.00 29.67 201 ASP D N 1
ATOM 10715 C CA . ASP D 1 213 ? 7.286 -24.028 58.280 1.00 29.64 201 ASP D CA 1
ATOM 10716 C C . ASP D 1 213 ? 8.602 -24.769 58.540 1.00 29.49 201 ASP D C 1
ATOM 10717 O O . ASP D 1 213 ? 9.574 -24.592 57.807 1.00 29.54 201 ASP D O 1
ATOM 10722 N N . GLU D 1 214 ? 8.624 -25.607 59.580 1.00 29.35 202 GLU D N 1
ATOM 10723 C CA . GLU D 1 214 ? 9.831 -26.358 59.962 1.00 29.32 202 GLU D CA 1
ATOM 10724 C C . GLU D 1 214 ? 9.798 -27.846 59.613 1.00 29.23 202 GLU D C 1
ATOM 10725 O O . GLU D 1 214 ? 10.315 -28.685 60.359 1.00 29.37 202 GLU D O 1
ATOM 10731 N N . VAL D 1 215 ? 9.214 -28.171 58.466 1.00 29.24 203 VAL D N 1
ATOM 10732 C CA . VAL D 1 215 ? 9.126 -29.564 58.022 1.00 29.47 203 VAL D CA 1
ATOM 10733 C C . VAL D 1 215 ? 10.494 -30.198 57.774 1.00 29.29 203 VAL D C 1
ATOM 10734 O O . VAL D 1 215 ? 10.639 -31.413 57.925 1.00 29.47 203 VAL D O 1
ATOM 10738 N N . TYR D 1 216 ? 11.487 -29.393 57.397 1.00 29.01 204 TYR D N 1
ATOM 10739 C CA . TYR D 1 216 ? 12.838 -29.908 57.149 1.00 28.86 204 TYR D CA 1
ATOM 10740 C C . TYR D 1 216 ? 13.791 -29.850 58.347 1.00 28.96 204 TYR D C 1
ATOM 10741 O O . TYR D 1 216 ? 14.977 -30.132 58.186 1.00 28.92 204 TYR D O 1
ATOM 10750 N N . SER D 1 217 ? 13.304 -29.478 59.534 1.00 29.15 205 SER D N 1
ATOM 10751 C CA . SER D 1 217 ? 14.190 -29.444 60.707 1.00 29.38 205 SER D CA 1
ATOM 10752 C C . SER D 1 217 ? 14.670 -30.891 60.855 1.00 29.29 205 SER D C 1
ATOM 10753 O O . SER D 1 217 ? 13.938 -31.814 60.526 1.00 29.38 205 SER D O 1
ATOM 10756 N N . GLU D 1 218 ? 15.913 -31.061 61.297 1.00 29.43 206 GLU D N 1
ATOM 10757 C CA . GLU D 1 218 ? 16.616 -32.366 61.434 1.00 29.51 206 GLU D CA 1
ATOM 10758 C C . GLU D 1 218 ? 17.501 -32.552 60.217 1.00 29.28 206 GLU D C 1
ATOM 10759 O O . GLU D 1 218 ? 18.532 -33.209 60.317 1.00 29.58 206 GLU D O 1
ATOM 10765 N N . ILE D 1 219 ? 17.085 -32.014 59.067 1.00 29.12 207 ILE D N 1
ATOM 10766 C CA . ILE D 1 219 ? 17.877 -32.084 57.842 1.00 29.38 207 ILE D CA 1
ATOM 10767 C C . ILE D 1 219 ? 18.608 -30.731 57.807 1.00 29.10 207 ILE D C 1
ATOM 10768 O O . ILE D 1 219 ? 18.304 -29.854 57.004 1.00 28.42 207 ILE D O 1
ATOM 10773 N N . VAL D 1 220 ? 19.558 -30.586 58.731 1.00 29.16 208 VAL D N 1
ATOM 10774 C CA . VAL D 1 220 ? 20.362 -29.381 58.886 1.00 29.15 208 VAL D CA 1
ATOM 10775 C C . VAL D 1 220 ? 21.821 -29.815 58.861 1.00 29.21 208 VAL D C 1
ATOM 10776 O O . VAL D 1 220 ? 22.191 -30.759 59.554 1.00 29.14 208 VAL D O 1
ATOM 10780 N N . PHE D 1 221 ? 22.641 -29.121 58.071 1.00 29.35 209 PHE D N 1
ATOM 10781 C CA . PHE D 1 221 ? 24.054 -29.465 57.923 1.00 29.52 209 PHE D CA 1
ATOM 10782 C C . PHE D 1 221 ? 24.976 -28.424 58.549 1.00 29.90 209 PHE D C 1
ATOM 10783 O O . PHE D 1 221 ? 25.875 -28.777 59.308 1.00 30.01 209 PHE D O 1
ATOM 10791 N N . ARG D 1 222 ? 24.769 -27.152 58.200 1.00 30.55 210 ARG D N 1
ATOM 10792 C CA . ARG D 1 222 ? 25.564 -26.034 58.737 1.00 31.47 210 ARG D CA 1
ATOM 10793 C C . ARG D 1 222 ? 24.836 -25.335 59.845 1.00 30.63 210 ARG D C 1
ATOM 10794 O O . ARG D 1 222 ? 23.612 -25.238 59.821 1.00 30.70 210 ARG D O 1
ATOM 10802 N N . GLY D 1 223 ? 25.602 -24.821 60.798 1.00 30.53 211 GLY D N 1
ATOM 10803 C CA . GLY D 1 223 ? 25.056 -24.076 61.917 1.00 30.52 211 GLY D CA 1
ATOM 10804 C C . GLY D 1 223 ? 24.201 -24.871 62.877 1.00 30.70 211 GLY D C 1
ATOM 10805 O O . GLY D 1 223 ? 23.971 -26.069 62.695 1.00 30.90 211 GLY D O 1
ATOM 10806 N N . GLU D 1 224 ? 23.739 -24.175 63.912 1.00 30.83 212 GLU D N 1
ATOM 10807 C CA . GLU D 1 224 ? 22.889 -24.752 64.944 1.00 30.83 212 GLU D CA 1
ATOM 10808 C C . GLU D 1 224 ? 21.465 -24.283 64.658 1.00 30.67 212 GLU D C 1
ATOM 10809 O O . GLU D 1 224 ? 21.183 -23.085 64.704 1.00 31.13 212 GLU D O 1
ATOM 10815 N N . PHE D 1 225 ? 20.577 -25.215 64.335 1.00 30.28 213 PHE D N 1
ATOM 10816 C CA . PHE D 1 225 ? 19.191 -24.872 64.036 1.00 30.21 213 PHE D CA 1
ATOM 10817 C C . PHE D 1 225 ? 18.429 -24.550 65.307 1.00 30.27 213 PHE D C 1
ATOM 10818 O O . PHE D 1 225 ? 18.563 -25.253 66.304 1.00 30.86 213 PHE D O 1
ATOM 10826 N N . ALA D 1 226 ? 17.631 -23.487 65.259 1.00 29.95 214 ALA D N 1
ATOM 10827 C CA . ALA D 1 226 ? 16.818 -23.069 66.388 1.00 29.70 214 ALA D CA 1
ATOM 10828 C C . ALA D 1 226 ? 15.378 -22.946 65.921 1.00 29.77 214 ALA D C 1
ATOM 10829 O O . ALA D 1 226 ? 15.093 -22.202 64.982 1.00 30.16 214 ALA D O 1
ATOM 10831 N N . SER D 1 227 ? 14.476 -23.691 66.557 1.00 29.50 215 SER D N 1
ATOM 10832 C CA . SER D 1 227 ? 13.059 -23.636 66.208 1.00 29.27 215 SER D CA 1
ATOM 10833 C C . SER D 1 227 ? 12.499 -22.268 66.581 1.00 29.32 215 SER D C 1
ATOM 10834 O O . SER D 1 227 ? 12.952 -21.662 67.552 1.00 29.36 215 SER D O 1
ATOM 10837 N N . ALA D 1 228 ? 11.517 -21.781 65.828 1.00 29.11 216 ALA D N 1
ATOM 10838 C CA . ALA D 1 228 ? 10.914 -20.479 66.124 1.00 29.21 216 ALA D CA 1
ATOM 10839 C C . ALA D 1 228 ? 10.268 -20.474 67.512 1.00 29.17 216 ALA D C 1
ATOM 10840 O O . ALA D 1 228 ? 10.122 -19.416 68.121 1.00 28.80 216 ALA D O 1
ATOM 10842 N N . LEU D 1 229 ? 9.872 -21.656 67.994 1.00 29.27 217 LEU D N 1
ATOM 10843 C CA . LEU D 1 229 ? 9.284 -21.814 69.327 1.00 29.40 217 LEU D CA 1
ATOM 10844 C C . LEU D 1 229 ? 10.317 -21.577 70.435 1.00 29.60 217 LEU D C 1
ATOM 10845 O O . LEU D 1 229 ? 9.953 -21.347 71.587 1.00 29.52 217 LEU D O 1
ATOM 10850 N N . SER D 1 230 ? 11.603 -21.657 70.091 1.00 29.63 218 SER D N 1
ATOM 10851 C CA . SER D 1 230 ? 12.680 -21.413 71.043 1.00 29.54 218 SER D CA 1
ATOM 10852 C C . SER D 1 230 ? 12.588 -19.965 71.542 1.00 29.45 218 SER D C 1
ATOM 10853 O O . SER D 1 230 ? 13.026 -19.652 72.649 1.00 29.39 218 SER D O 1
ATOM 10856 N N . ILE D 1 231 ? 12.024 -19.093 70.705 1.00 29.41 219 ILE D N 1
ATOM 10857 C CA . ILE D 1 231 ? 11.819 -17.690 71.031 1.00 29.57 219 ILE D CA 1
ATOM 10858 C C . ILE D 1 231 ? 10.367 -17.619 71.495 1.00 29.60 219 ILE D C 1
ATOM 10859 O O . ILE D 1 231 ? 9.459 -17.595 70.669 1.00 29.48 219 ILE D O 1
ATOM 10864 N N . GLU D 1 232 ? 10.144 -17.606 72.809 1.00 29.95 220 GLU D N 1
ATOM 10865 C CA . GLU D 1 232 ? 8.771 -17.573 73.341 1.00 30.27 220 GLU D CA 1
ATOM 10866 C C . GLU D 1 232 ? 8.024 -16.272 73.023 1.00 29.93 220 GLU D C 1
ATOM 10867 O O . GLU D 1 232 ? 8.234 -15.231 73.652 1.00 29.86 220 GLU D O 1
ATOM 10873 N N . SER D 1 233 ? 7.153 -16.379 72.022 1.00 29.82 221 SER D N 1
ATOM 10874 C CA . SER D 1 233 ? 6.331 -15.286 71.526 1.00 29.74 221 SER D CA 1
ATOM 10875 C C . SER D 1 233 ? 4.919 -15.804 71.270 1.00 29.73 221 SER D C 1
ATOM 10876 O O . SER D 1 233 ? 4.720 -16.959 70.900 1.00 29.61 221 SER D O 1
ATOM 10879 N N . ASP D 1 234 ? 3.950 -14.921 71.453 1.00 29.85 222 ASP D N 1
ATOM 10880 C CA . ASP D 1 234 ? 2.549 -15.232 71.267 1.00 30.11 222 ASP D CA 1
ATOM 10881 C C . ASP D 1 234 ? 2.141 -15.114 69.786 1.00 29.63 222 ASP D C 1
ATOM 10882 O O . ASP D 1 234 ? 1.011 -15.434 69.424 1.00 29.36 222 ASP D O 1
ATOM 10887 N N . LYS D 1 235 ? 3.065 -14.669 68.934 1.00 29.46 223 LYS D N 1
ATOM 10888 C CA . LYS D 1 235 ? 2.799 -14.487 67.509 1.00 29.38 223 LYS D CA 1
ATOM 10889 C C . LYS D 1 235 ? 3.440 -15.537 66.598 1.00 28.92 223 LYS D C 1
ATOM 10890 O O . LYS D 1 235 ? 3.287 -15.467 65.384 1.00 28.62 223 LYS D O 1
ATOM 10893 N N . VAL D 1 236 ? 4.127 -16.514 67.179 1.00 28.80 224 VAL D N 1
ATOM 10894 C CA . VAL D 1 236 ? 4.787 -17.555 66.403 1.00 28.90 224 VAL D CA 1
ATOM 10895 C C . VAL D 1 236 ? 3.913 -18.803 66.248 1.00 29.29 224 VAL D C 1
ATOM 10896 O O . VAL D 1 236 ? 3.335 -19.298 67.216 1.00 29.45 224 VAL D O 1
ATOM 10900 N N . VAL D 1 237 ? 3.823 -19.296 65.016 1.00 29.22 225 VAL D N 1
ATOM 10901 C CA . VAL D 1 237 ? 3.078 -20.503 64.705 1.00 29.21 225 VAL D CA 1
ATOM 10902 C C . VAL D 1 237 ? 4.029 -21.400 63.916 1.00 29.26 225 VAL D C 1
ATOM 10903 O O . VAL D 1 237 ? 4.490 -21.024 62.837 1.00 28.95 225 VAL D O 1
ATOM 10907 N N . VAL D 1 238 ? 4.333 -22.573 64.457 1.00 29.10 226 VAL D N 1
ATOM 10908 C CA . VAL D 1 238 ? 5.217 -23.505 63.780 1.00 29.20 226 VAL D CA 1
ATOM 10909 C C . VAL D 1 238 ? 4.409 -24.627 63.127 1.00 29.15 226 VAL D C 1
ATOM 10910 O O . VAL D 1 238 ? 3.431 -25.124 63.695 1.00 29.11 226 VAL D O 1
ATOM 10914 N N . ILE D 1 239 ? 4.817 -24.979 61.911 1.00 29.14 227 ILE D N 1
ATOM 10915 C CA . ILE D 1 239 ? 4.189 -26.036 61.137 1.00 29.32 227 ILE D CA 1
ATOM 10916 C C . ILE D 1 239 ? 5.225 -27.129 60.997 1.00 29.25 227 ILE D C 1
ATOM 10917 O O . ILE D 1 239 ? 6.392 -26.846 60.697 1.00 29.48 227 ILE D O 1
ATOM 10922 N N . ASP D 1 240 ? 4.822 -28.371 61.237 1.00 29.19 228 ASP D N 1
ATOM 10923 C CA . ASP D 1 240 ? 5.749 -29.474 61.111 1.00 29.70 228 ASP D CA 1
ATOM 10924 C C . ASP D 1 240 ? 4.982 -30.641 60.506 1.00 29.87 228 ASP D C 1
ATOM 10925 O O . ASP D 1 240 ? 3.751 -30.596 60.374 1.00 29.57 228 ASP D O 1
ATOM 10930 N N . SER D 1 241 ? 5.719 -31.669 60.102 1.00 29.85 229 SER D N 1
ATOM 10931 C CA . SER D 1 241 ? 5.125 -32.827 59.483 1.00 29.29 229 SER D CA 1
ATOM 10932 C C . SER D 1 241 ? 6.014 -34.041 59.604 1.00 29.20 229 SER D C 1
ATOM 10933 O O . SER D 1 241 ? 7.204 -33.943 59.879 1.00 29.36 229 SER D O 1
ATOM 10936 N N . VAL D 1 242 ? 5.397 -35.189 59.373 1.00 29.26 230 VAL D N 1
ATOM 10937 C CA . VAL D 1 242 ? 6.057 -36.471 59.421 1.00 29.24 230 VAL D CA 1
ATOM 10938 C C . VAL D 1 242 ? 6.553 -36.813 57.992 1.00 29.15 230 VAL D C 1
ATOM 10939 O O . VAL D 1 242 ? 7.308 -37.765 57.802 1.00 29.48 230 VAL D O 1
ATOM 10943 N N . SER D 1 243 ? 6.165 -36.000 57.007 1.00 28.97 231 SER D N 1
ATOM 10944 C CA . SER D 1 243 ? 6.508 -36.210 55.599 1.00 29.31 231 SER D CA 1
ATOM 10945 C C . SER D 1 243 ? 7.960 -36.383 55.185 1.00 29.37 231 SER D C 1
ATOM 10946 O O . SER D 1 243 ? 8.371 -37.473 54.788 1.00 29.46 231 SER D O 1
ATOM 10973 N N . LYS D 1 245 ? 10.797 -35.629 57.098 1.00 29.74 233 LYS D N 1
ATOM 10974 C CA . LYS D 1 245 ? 11.591 -36.052 58.232 1.00 29.70 233 LYS D CA 1
ATOM 10975 C C . LYS D 1 245 ? 11.680 -37.577 58.367 1.00 29.57 233 LYS D C 1
ATOM 10976 O O . LYS D 1 245 ? 12.764 -38.120 58.581 1.00 30.08 233 LYS D O 1
ATOM 10982 N N . PHE D 1 246 ? 10.558 -38.266 58.189 1.00 29.24 234 PHE D N 1
ATOM 10983 C CA . PHE D 1 246 ? 10.516 -39.722 58.311 1.00 29.06 234 PHE D CA 1
ATOM 10984 C C . PHE D 1 246 ? 10.175 -40.452 57.004 1.00 29.18 234 PHE D C 1
ATOM 10985 O O . PHE D 1 246 ? 9.958 -41.666 57.025 1.00 29.25 234 PHE D O 1
ATOM 10993 N N . SER D 1 247 ? 10.156 -39.734 55.879 1.00 28.98 235 SER D N 1
ATOM 10994 C CA . SER D 1 247 ? 9.809 -40.319 54.583 1.00 28.92 235 SER D CA 1
ATOM 10995 C C . SER D 1 247 ? 8.439 -41.007 54.702 1.00 29.30 235 SER D C 1
ATOM 10996 O O . SER D 1 247 ? 8.282 -42.193 54.391 1.00 29.31 235 SER D O 1
ATOM 10999 N N . ALA D 1 248 ? 7.470 -40.232 55.189 1.00 29.31 236 ALA D N 1
ATOM 11000 C CA . ALA D 1 248 ? 6.095 -40.673 55.390 1.00 29.40 236 ALA D CA 1
ATOM 11001 C C . ALA D 1 248 ? 5.155 -39.655 54.773 1.00 29.28 236 ALA D C 1
ATOM 11002 O O . ALA D 1 248 ? 4.147 -39.289 55.367 1.00 28.92 236 ALA D O 1
ATOM 11004 N N . CYS D 1 249 ? 5.504 -39.204 53.575 1.00 29.64 237 CYS D N 1
ATOM 11005 C CA . CYS D 1 249 ? 4.715 -38.236 52.820 1.00 29.67 237 CYS D CA 1
ATOM 11006 C C . CYS D 1 249 ? 3.252 -38.626 52.636 1.00 29.28 237 CYS D C 1
ATOM 11007 O O . CYS D 1 249 ? 2.365 -37.779 52.726 1.00 28.70 237 CYS D O 1
ATOM 11010 N N . GLY D 1 250 ? 3.011 -39.910 52.393 1.00 29.09 238 GLY D N 1
ATOM 11011 C CA . GLY D 1 250 ? 1.664 -40.426 52.191 1.00 29.06 238 GLY D CA 1
ATOM 11012 C C . GLY D 1 250 ? 0.818 -40.517 53.441 1.00 29.35 238 GLY D C 1
ATOM 11013 O O . GLY D 1 250 ? -0.373 -40.819 53.358 1.00 29.69 238 GLY D O 1
ATOM 11014 N N . ALA D 1 251 ? 1.425 -40.284 54.602 1.00 29.37 239 ALA D N 1
ATOM 11015 C CA . ALA D 1 251 ? 0.702 -40.335 55.863 1.00 29.58 239 ALA D CA 1
ATOM 11016 C C . ALA D 1 251 ? -0.302 -39.179 56.015 1.00 29.40 239 ALA D C 1
ATOM 11017 O O . ALA D 1 251 ? -1.390 -39.367 56.554 1.00 29.55 239 ALA D O 1
ATOM 11019 N N . ARG D 1 252 ? 0.062 -38.001 55.521 1.00 29.52 240 ARG D N 1
ATOM 11020 C CA . ARG D 1 252 ? -0.785 -36.801 55.606 1.00 29.46 240 ARG D CA 1
ATOM 11021 C C . ARG D 1 252 ? -1.053 -36.486 57.079 1.00 29.29 240 ARG D C 1
ATOM 11022 O O . ARG D 1 252 ? -2.195 -36.295 57.484 1.00 29.09 240 ARG D O 1
ATOM 11030 N N . VAL D 1 253 ? 0.012 -36.475 57.874 1.00 29.11 241 VAL D N 1
ATOM 11031 C CA . VAL D 1 253 ? -0.066 -36.168 59.287 1.00 29.03 241 VAL D CA 1
ATOM 11032 C C . VAL D 1 253 ? 0.946 -35.079 59.566 1.00 29.05 241 VAL D C 1
ATOM 11033 O O . VAL D 1 253 ? 2.134 -35.258 59.329 1.00 29.44 241 VAL D O 1
ATOM 11037 N N . GLY D 1 254 ? 0.463 -33.947 60.053 1.00 29.07 242 GLY D N 1
ATOM 11038 C CA . GLY D 1 254 ? 1.314 -32.821 60.390 1.00 29.36 242 GLY D CA 1
ATOM 11039 C C . GLY D 1 254 ? 0.707 -32.133 61.586 1.00 29.39 242 GLY D C 1
ATOM 11040 O O . GLY D 1 254 ? -0.160 -32.695 62.253 1.00 29.26 242 GLY D O 1
ATOM 11041 N N . CYS D 1 255 ? 1.161 -30.922 61.876 1.00 29.66 243 CYS D N 1
ATOM 11042 C CA . CYS D 1 255 ? 0.608 -30.200 63.005 1.00 29.98 243 CYS D CA 1
ATOM 11043 C C . CYS D 1 255 ? 0.884 -28.725 62.940 1.00 29.34 243 CYS D C 1
ATOM 11044 O O . CYS D 1 255 ? 1.738 -28.250 62.206 1.00 28.76 243 CYS D O 1
ATOM 11047 N N . LEU D 1 256 ? 0.126 -28.023 63.755 1.00 29.39 244 LEU D N 1
ATOM 11048 C CA . LEU D 1 256 ? 0.216 -26.602 63.907 1.00 29.57 244 LEU D CA 1
ATOM 11049 C C . LEU D 1 256 ? 0.538 -26.480 65.387 1.00 29.29 244 LEU D C 1
ATOM 11050 O O . LEU D 1 256 ? -0.192 -27.021 66.210 1.00 29.49 244 LEU D O 1
ATOM 11055 N N . ILE D 1 257 ? 1.655 -25.836 65.724 1.00 29.33 245 ILE D N 1
ATOM 11056 C CA . ILE D 1 257 ? 2.047 -25.666 67.127 1.00 29.04 245 ILE D CA 1
ATOM 11057 C C . ILE D 1 257 ? 2.180 -24.181 67.416 1.00 29.01 245 ILE D C 1
ATOM 11058 O O . ILE D 1 257 ? 2.754 -23.441 66.627 1.00 29.39 245 ILE D O 1
ATOM 11063 N N . THR D 1 258 ? 1.651 -23.755 68.554 1.00 29.19 246 THR D N 1
ATOM 11064 C CA . THR D 1 258 ? 1.694 -22.358 68.956 1.00 28.72 246 THR D CA 1
ATOM 11065 C C . THR D 1 258 ? 1.313 -22.225 70.426 1.00 28.82 246 THR D C 1
ATOM 11066 O O . THR D 1 258 ? 0.592 -23.061 70.954 1.00 28.95 246 THR D O 1
ATOM 11070 N N . ARG D 1 259 ? 1.818 -21.182 71.082 1.00 29.12 247 ARG D N 1
ATOM 11071 C CA . ARG D 1 259 ? 1.512 -20.917 72.492 1.00 29.23 247 ARG D CA 1
ATOM 11072 C C . ARG D 1 259 ? 0.310 -20.000 72.630 1.00 29.07 247 ARG D C 1
ATOM 11073 O O . ARG D 1 259 ? -0.161 -19.758 73.744 1.00 28.71 247 ARG D O 1
ATOM 11081 N N . ASN D 1 260 ? -0.166 -19.475 71.504 1.00 29.01 248 ASN D N 1
ATOM 11082 C CA . ASN D 1 260 ? -1.318 -18.601 71.490 1.00 28.88 248 ASN D CA 1
ATOM 11083 C C . ASN D 1 260 ? -2.554 -19.489 71.617 1.00 29.10 248 ASN D C 1
ATOM 11084 O O . ASN D 1 260 ? -2.977 -20.134 70.653 1.00 28.87 248 ASN D O 1
ATOM 11089 N N . GLU D 1 261 ? -3.106 -19.534 72.827 1.00 29.32 249 GLU D N 1
ATOM 11090 C CA . GLU D 1 261 ? -4.282 -20.343 73.133 1.00 29.64 249 GLU D CA 1
ATOM 11091 C C . GLU D 1 261 ? -5.524 -19.908 72.345 1.00 29.37 249 GLU D C 1
ATOM 11092 O O . GLU D 1 261 ? -6.372 -20.740 72.013 1.00 29.34 249 GLU D O 1
ATOM 11098 N N . GLU D 1 262 ? -5.631 -18.613 72.057 1.00 29.18 250 GLU D N 1
ATOM 11099 C CA . GLU D 1 262 ? -6.762 -18.086 71.302 1.00 29.47 250 GLU D CA 1
ATOM 11100 C C . GLU D 1 262 ? -6.700 -18.548 69.842 1.00 29.49 250 GLU D C 1
ATOM 11101 O O . GLU D 1 262 ? -7.707 -18.974 69.283 1.00 29.51 250 GLU D O 1
ATOM 11103 N N . LEU D 1 263 ? -5.516 -18.476 69.240 1.00 29.37 251 LEU D N 1
ATOM 11104 C CA . LEU D 1 263 ? -5.323 -18.886 67.852 1.00 29.43 251 LEU D CA 1
ATOM 11105 C C . LEU D 1 263 ? -5.649 -20.368 67.673 1.00 29.58 251 LEU D C 1
ATOM 11106 O O . LEU D 1 263 ? -6.385 -20.740 66.757 1.00 29.84 251 LEU D O 1
ATOM 11111 N N . ILE D 1 264 ? -5.107 -21.207 68.550 1.00 29.56 252 ILE D N 1
ATOM 11112 C CA . ILE D 1 264 ? -5.354 -22.644 68.474 1.00 29.92 252 ILE D CA 1
ATOM 11113 C C . ILE D 1 264 ? -6.837 -22.943 68.701 1.00 29.49 252 ILE D C 1
ATOM 11114 O O . ILE D 1 264 ? -7.375 -23.866 68.091 1.00 29.32 252 ILE D O 1
ATOM 11119 N N . SER D 1 265 ? -7.494 -22.154 69.556 1.00 29.42 253 SER D N 1
ATOM 11120 C CA . SER D 1 265 ? -8.922 -22.313 69.817 1.00 29.37 253 SER D CA 1
ATOM 11121 C C . SER D 1 265 ? -9.734 -21.974 68.566 1.00 29.28 253 SER D C 1
ATOM 11122 O O . SER D 1 265 ? -10.753 -22.607 68.301 1.00 29.15 253 SER D O 1
ATOM 11125 N N . HIS D 1 266 ? -9.295 -20.959 67.818 1.00 29.22 254 HIS D N 1
ATOM 11126 C CA . HIS D 1 266 ? -9.965 -20.578 66.573 1.00 28.98 254 HIS D CA 1
ATOM 11127 C C . HIS D 1 266 ? -9.685 -21.618 65.486 1.00 28.95 254 HIS D C 1
ATOM 11128 O O . HIS D 1 266 ? -10.568 -21.943 64.688 1.00 28.76 254 HIS D O 1
ATOM 11135 N N . ALA D 1 267 ? -8.457 -22.139 65.456 1.00 29.13 255 ALA D N 1
ATOM 11136 C CA . ALA D 1 267 ? -8.075 -23.157 64.467 1.00 29.24 255 ALA D CA 1
ATOM 11137 C C . ALA D 1 267 ? -8.835 -24.452 64.718 1.00 29.52 255 ALA D C 1
ATOM 11138 O O . ALA D 1 267 ? -9.085 -25.211 63.790 1.00 29.37 255 ALA D O 1
ATOM 11148 N N . LYS D 1 269 ? -11.962 -24.746 65.555 1.00 29.65 257 LYS D N 1
ATOM 11149 C CA . LYS D 1 269 ? -13.268 -24.693 64.911 1.00 29.99 257 LYS D CA 1
ATOM 11150 C C . LYS D 1 269 ? -13.173 -25.177 63.465 1.00 29.68 257 LYS D C 1
ATOM 11151 O O . LYS D 1 269 ? -14.070 -25.858 62.987 1.00 30.03 257 LYS D O 1
ATOM 11157 N N . LEU D 1 270 ? -12.073 -24.867 62.789 1.00 29.60 258 LEU D N 1
ATOM 11158 C CA . LEU D 1 270 ? -11.883 -25.313 61.406 1.00 29.71 258 LEU D CA 1
ATOM 11159 C C . LEU D 1 270 ? -11.564 -26.814 61.376 1.00 29.62 258 LEU D C 1
ATOM 11160 O O . LEU D 1 270 ? -11.969 -27.521 60.460 1.00 29.66 258 LEU D O 1
ATOM 11165 N N . ALA D 1 271 ? -10.825 -27.286 62.378 1.00 29.56 259 ALA D N 1
ATOM 11166 C CA . ALA D 1 271 ? -10.481 -28.695 62.492 1.00 29.24 259 ALA D CA 1
ATOM 11167 C C . ALA D 1 271 ? -11.734 -29.526 62.721 1.00 29.47 259 ALA D C 1
ATOM 11168 O O . ALA D 1 271 ? -11.818 -30.656 62.250 1.00 29.44 259 ALA D O 1
ATOM 11170 N N . GLN D 1 272 ? -12.695 -28.962 63.456 1.00 29.60 260 GLN D N 1
ATOM 11171 C CA . GLN D 1 272 ? -13.963 -29.635 63.754 1.00 29.72 260 GLN D CA 1
ATOM 11172 C C . GLN D 1 272 ? -14.851 -29.790 62.519 1.00 29.30 260 GLN D C 1
ATOM 11173 O O . GLN D 1 272 ? -15.528 -30.814 62.382 1.00 29.16 260 GLN D O 1
ATOM 11179 N N . GLY D 1 273 ? -14.839 -28.806 61.617 1.00 29.09 261 GLY D N 1
ATOM 11180 C CA . GLY D 1 273 ? -15.639 -28.877 60.380 1.00 29.33 261 GLY D CA 1
ATOM 11181 C C . GLY D 1 273 ? -15.165 -30.030 59.511 1.00 29.41 261 GLY D C 1
ATOM 11182 O O . GLY D 1 273 ? -15.946 -30.736 58.879 1.00 29.56 261 GLY D O 1
ATOM 11183 N N . ARG D 1 274 ? -13.852 -30.194 59.502 1.00 29.45 262 ARG D N 1
ATOM 11184 C CA . ARG D 1 274 ? -13.135 -31.235 58.783 1.00 29.59 262 ARG D CA 1
ATOM 11185 C C . ARG D 1 274 ? -13.259 -32.595 59.519 1.00 29.47 262 ARG D C 1
ATOM 11186 O O . ARG D 1 274 ? -12.960 -33.640 58.955 1.00 29.33 262 ARG D O 1
ATOM 11194 N N . LEU D 1 275 ? -13.633 -32.547 60.800 1.00 29.45 263 LEU D N 1
ATOM 11195 C CA . LEU D 1 275 ? -13.849 -33.712 61.678 1.00 29.31 263 LEU D CA 1
ATOM 11196 C C . LEU D 1 275 ? -12.586 -34.265 62.323 1.00 29.43 263 LEU D C 1
ATOM 11197 O O . LEU D 1 275 ? -12.446 -34.195 63.542 1.00 29.63 263 LEU D O 1
ATOM 11202 N N . ALA D 1 276 ? -11.671 -34.813 61.529 1.00 29.40 264 ALA D N 1
ATOM 11203 C CA . ALA D 1 276 ? -10.446 -35.378 62.090 1.00 29.42 264 ALA D CA 1
ATOM 11204 C C . ALA D 1 276 ? -9.393 -35.731 61.047 1.00 29.52 264 ALA D C 1
ATOM 11205 O O . ALA D 1 276 ? -9.716 -35.838 59.872 1.00 30.00 264 ALA D O 1
ATOM 11207 N N . PRO D 1 277 ? -8.122 -35.911 61.476 1.00 29.53 265 PRO D N 1
ATOM 11208 C CA . PRO D 1 277 ? -7.078 -36.334 60.535 1.00 29.49 265 PRO D CA 1
ATOM 11209 C C . PRO D 1 277 ? -7.184 -37.855 60.366 1.00 29.36 265 PRO D C 1
ATOM 11210 O O . PRO D 1 277 ? -8.023 -38.465 61.025 1.00 29.49 265 PRO D O 1
ATOM 11214 N N . PRO D 1 278 ? -6.363 -38.474 59.491 1.00 29.57 266 PRO D N 1
ATOM 11215 C CA . PRO D 1 278 ? -6.460 -39.937 59.303 1.00 29.47 266 PRO D CA 1
ATOM 11216 C C . PRO D 1 278 ? -6.068 -40.736 60.548 1.00 29.58 266 PRO D C 1
ATOM 11217 O O . PRO D 1 278 ? -4.989 -40.535 61.088 1.00 30.22 266 PRO D O 1
ATOM 11221 N N . LEU D 1 279 ? -6.930 -41.657 60.972 1.00 29.34 267 LEU D N 1
ATOM 11222 C CA . LEU D 1 279 ? -6.693 -42.442 62.182 1.00 28.91 267 LEU D CA 1
ATOM 11223 C C . LEU D 1 279 ? -5.451 -43.335 62.177 1.00 29.00 267 LEU D C 1
ATOM 11224 O O . LEU D 1 279 ? -4.579 -43.180 63.034 1.00 29.27 267 LEU D O 1
ATOM 11229 N N . LEU D 1 280 ? -5.371 -44.269 61.237 1.00 29.22 268 LEU D N 1
ATOM 11230 C CA . LEU D 1 280 ? -4.220 -45.190 61.177 1.00 29.19 268 LEU D CA 1
ATOM 11231 C C . LEU D 1 280 ? -2.882 -44.475 61.017 1.00 29.27 268 LEU D C 1
ATOM 11232 O O . LEU D 1 280 ? -1.880 -44.899 61.599 1.00 29.11 268 LEU D O 1
ATOM 11237 N N . GLU D 1 281 ? -2.867 -43.394 60.241 1.00 29.48 269 GLU D N 1
ATOM 11238 C CA . GLU D 1 281 ? -1.645 -42.631 60.049 1.00 29.84 269 GLU D CA 1
ATOM 11239 C C . GLU D 1 281 ? -1.218 -41.953 61.340 1.00 29.64 269 GLU D C 1
ATOM 11240 O O . GLU D 1 281 ? -0.022 -41.799 61.569 1.00 29.65 269 GLU D O 1
ATOM 11246 N N . GLN D 1 282 ? -2.171 -41.538 62.176 1.00 29.34 270 GLN D N 1
ATOM 11247 C CA . GLN D 1 282 ? -1.814 -40.918 63.460 1.00 29.08 270 GLN D CA 1
ATOM 11248 C C . GLN D 1 282 ? -1.232 -41.962 64.392 1.00 29.09 270 GLN D C 1
ATOM 11249 O O . GLN D 1 282 ? -0.281 -41.678 65.109 1.00 29.25 270 GLN D O 1
ATOM 11255 N N . ILE D 1 283 ? -1.814 -43.160 64.386 1.00 28.89 271 ILE D N 1
ATOM 11256 C CA . ILE D 1 283 ? -1.342 -44.266 65.220 1.00 28.99 271 ILE D CA 1
ATOM 11257 C C . ILE D 1 283 ? 0.108 -44.611 64.874 1.00 29.25 271 ILE D C 1
ATOM 11258 O O . ILE D 1 283 ? 0.930 -44.812 65.766 1.00 29.20 271 ILE D O 1
ATOM 11263 N N . GLY D 1 284 ? 0.412 -44.666 63.582 1.00 29.24 272 GLY D N 1
ATOM 11264 C CA . GLY D 1 284 ? 1.764 -44.964 63.124 1.00 29.14 272 GLY D CA 1
ATOM 11265 C C . GLY D 1 284 ? 2.744 -43.833 63.381 1.00 29.05 272 GLY D C 1
ATOM 11266 O O . GLY D 1 284 ? 3.925 -44.075 63.622 1.00 29.03 272 GLY D O 1
ATOM 11267 N N . SER D 1 285 ? 2.264 -42.594 63.317 1.00 29.12 273 SER D N 1
ATOM 11268 C CA . SER D 1 285 ? 3.111 -41.417 63.545 1.00 28.95 273 SER D CA 1
ATOM 11269 C C . SER D 1 285 ? 3.656 -41.316 64.976 1.00 29.17 273 SER D C 1
ATOM 11270 O O . SER D 1 285 ? 4.716 -40.725 65.196 1.00 29.27 273 SER D O 1
ATOM 11273 N N . VAL D 1 286 ? 2.936 -41.886 65.941 1.00 29.22 274 VAL D N 1
ATOM 11274 C CA . VAL D 1 286 ? 3.378 -41.875 67.337 1.00 29.12 274 VAL D CA 1
ATOM 11275 C C . VAL D 1 286 ? 4.709 -42.645 67.439 1.00 29.31 274 VAL D C 1
ATOM 11276 O O . VAL D 1 286 ? 5.597 -42.276 68.216 1.00 29.35 274 VAL D O 1
ATOM 11280 N N . GLY D 1 287 ? 4.838 -43.709 66.646 1.00 29.27 275 GLY D N 1
ATOM 11281 C CA . GLY D 1 287 ? 6.048 -44.515 66.615 1.00 29.15 275 GLY D CA 1
ATOM 11282 C C . GLY D 1 287 ? 7.203 -43.778 65.964 1.00 29.07 275 GLY D C 1
ATOM 11283 O O . GLY D 1 287 ? 8.337 -43.862 66.428 1.00 29.19 275 GLY D O 1
ATOM 11284 N N . LEU D 1 288 ? 6.916 -43.056 64.884 1.00 29.12 276 LEU D N 1
ATOM 11285 C CA . LEU D 1 288 ? 7.941 -42.295 64.176 1.00 28.95 276 LEU D CA 1
ATOM 11286 C C . LEU D 1 288 ? 8.529 -41.215 65.070 1.00 29.22 276 LEU D C 1
ATOM 11287 O O . LEU D 1 288 ? 9.751 -41.079 65.167 1.00 29.07 276 LEU D O 1
ATOM 11292 N N . LEU D 1 289 ? 7.656 -40.471 65.744 1.00 29.27 277 LEU D N 1
ATOM 11293 C CA . LEU D 1 289 ? 8.093 -39.405 66.636 1.00 29.32 277 LEU D CA 1
ATOM 11294 C C . LEU D 1 289 ? 8.909 -39.873 67.843 1.00 29.43 277 LEU D C 1
ATOM 11295 O O . LEU D 1 289 ? 9.653 -39.079 68.402 1.00 29.54 277 LEU D O 1
ATOM 11300 N N . ASN D 1 290 ? 8.779 -41.138 68.244 1.00 29.45 278 ASN D N 1
ATOM 11301 C CA . ASN D 1 290 ? 9.558 -41.665 69.374 1.00 29.65 278 ASN D CA 1
ATOM 11302 C C . ASN D 1 290 ? 10.904 -42.270 68.949 1.00 29.51 278 ASN D C 1
ATOM 11303 O O . ASN D 1 290 ? 11.633 -42.790 69.792 1.00 29.53 278 ASN D O 1
ATOM 11308 N N . LEU D 1 291 ? 11.235 -42.217 67.656 1.00 29.48 279 LEU D N 1
ATOM 11309 C CA . LEU D 1 291 ? 12.510 -42.758 67.166 1.00 29.37 279 LEU D CA 1
ATOM 11310 C C . LEU D 1 291 ? 13.704 -42.129 67.866 1.00 29.62 279 LEU D C 1
ATOM 11311 O O . LEU D 1 291 ? 13.700 -40.936 68.177 1.00 29.75 279 LEU D O 1
ATOM 11316 N N . ASP D 1 292 ? 14.730 -42.947 68.090 1.00 29.85 280 ASP D N 1
ATOM 11317 C CA . ASP D 1 292 ? 15.943 -42.508 68.777 1.00 30.15 280 ASP D CA 1
ATOM 11318 C C . ASP D 1 292 ? 16.848 -41.608 67.927 1.00 29.73 280 ASP D C 1
ATOM 11319 O O . ASP D 1 292 ? 16.611 -41.405 66.737 1.00 29.32 280 ASP D O 1
ATOM 11324 N N . ASP D 1 293 ? 17.891 -41.082 68.574 1.00 29.76 281 ASP D N 1
ATOM 11325 C CA . ASP D 1 293 ? 18.861 -40.194 67.933 1.00 29.81 281 ASP D CA 1
ATOM 11326 C C . ASP D 1 293 ? 19.561 -40.795 66.725 1.00 29.55 281 ASP D C 1
ATOM 11327 O O . ASP D 1 293 ? 19.793 -40.097 65.743 1.00 29.46 281 ASP D O 1
ATOM 11332 N N . SER D 1 294 ? 19.904 -42.079 66.806 1.00 29.38 282 SER D N 1
ATOM 11333 C CA . SER D 1 294 ? 20.583 -42.772 65.707 1.00 29.49 282 SER D CA 1
ATOM 11334 C C . SER D 1 294 ? 19.834 -42.624 64.377 1.00 29.50 282 SER D C 1
ATOM 11335 O O . SER D 1 294 ? 20.460 -42.440 63.329 1.00 29.62 282 SER D O 1
ATOM 11338 N N . PHE D 1 295 ? 18.504 -42.709 64.415 1.00 29.30 283 PHE D N 1
ATOM 11339 C CA . PHE D 1 295 ? 17.720 -42.568 63.197 1.00 29.08 283 PHE D CA 1
ATOM 11340 C C . PHE D 1 295 ? 17.909 -41.215 62.532 1.00 29.35 283 PHE D C 1
ATOM 11341 O O . PHE D 1 295 ? 18.119 -41.153 61.320 1.00 29.33 283 PHE D O 1
ATOM 11349 N N . PHE D 1 296 ? 17.820 -40.137 63.310 1.00 29.41 284 PHE D N 1
ATOM 11350 C CA . PHE D 1 296 ? 17.971 -38.793 62.742 1.00 29.40 284 PHE D CA 1
ATOM 11351 C C . PHE D 1 296 ? 19.394 -38.546 62.249 1.00 29.45 284 PHE D C 1
ATOM 11352 O O . PHE D 1 296 ? 19.586 -37.812 61.277 1.00 29.60 284 PHE D O 1
ATOM 11360 N N . ASP D 1 297 ? 20.377 -39.151 62.912 1.00 29.30 285 ASP D N 1
ATOM 11361 C CA . ASP D 1 297 ? 21.767 -39.017 62.494 1.00 29.57 285 ASP D CA 1
ATOM 11362 C C . ASP D 1 297 ? 21.928 -39.648 61.105 1.00 29.61 285 ASP D C 1
ATOM 11363 O O . ASP D 1 297 ? 22.595 -39.082 60.237 1.00 29.54 285 ASP D O 1
ATOM 11368 N N . PHE D 1 298 ? 21.304 -40.809 60.898 1.00 29.43 286 PHE D N 1
ATOM 11369 C CA . PHE D 1 298 ? 21.362 -41.504 59.610 1.00 29.36 286 PHE D CA 1
ATOM 11370 C C . PHE D 1 298 ? 20.728 -40.687 58.495 1.00 29.37 286 PHE D C 1
ATOM 11371 O O . PHE D 1 298 ? 21.294 -40.564 57.415 1.00 29.61 286 PHE D O 1
ATOM 11379 N N . VAL D 1 299 ? 19.551 -40.135 58.767 1.00 29.25 287 VAL D N 1
ATOM 11380 C CA . VAL D 1 299 ? 18.824 -39.332 57.789 1.00 29.26 287 VAL D CA 1
ATOM 11381 C C . VAL D 1 299 ? 19.601 -38.074 57.410 1.00 29.31 287 VAL D C 1
ATOM 11382 O O . VAL D 1 299 ? 19.813 -37.800 56.227 1.00 29.23 287 VAL D O 1
ATOM 11386 N N . ARG D 1 300 ? 20.025 -37.323 58.421 1.00 29.13 288 ARG D N 1
ATOM 11387 C CA . ARG D 1 300 ? 20.773 -36.093 58.207 1.00 29.11 288 ARG D CA 1
ATOM 11388 C C . ARG D 1 300 ? 22.045 -36.348 57.398 1.00 28.99 288 ARG D C 1
ATOM 11389 O O . ARG D 1 300 ? 22.316 -35.636 56.440 1.00 28.62 288 ARG D O 1
ATOM 11397 N N . GLU D 1 301 ? 22.805 -37.374 57.774 1.00 29.10 289 GLU D N 1
ATOM 11398 C CA . GLU D 1 301 ? 24.049 -37.710 57.075 1.00 29.43 289 GLU D CA 1
ATOM 11399 C C . GLU D 1 301 ? 23.836 -38.286 55.676 1.00 29.23 289 GLU D C 1
ATOM 11400 O O . GLU D 1 301 ? 24.678 -38.105 54.795 1.00 29.21 289 GLU D O 1
ATOM 11406 N N . THR D 1 302 ? 22.732 -38.992 55.470 1.00 29.01 290 THR D N 1
ATOM 11407 C CA . THR D 1 302 ? 22.445 -39.525 54.151 1.00 28.85 290 THR D CA 1
ATOM 11408 C C . THR D 1 302 ? 22.282 -38.332 53.213 1.00 29.01 290 THR D C 1
ATOM 11409 O O . THR D 1 302 ? 22.942 -38.267 52.183 1.00 28.90 290 THR D O 1
ATOM 11413 N N . TYR D 1 303 ? 21.440 -37.371 53.594 1.00 28.99 291 TYR D N 1
ATOM 11414 C CA . TYR D 1 303 ? 21.237 -36.184 52.763 1.00 28.96 291 TYR D CA 1
ATOM 11415 C C . TYR D 1 303 ? 22.465 -35.283 52.663 1.00 29.04 291 TYR D C 1
ATOM 11416 O O . TYR D 1 303 ? 22.637 -34.598 51.664 1.00 29.16 291 TYR D O 1
ATOM 11425 N N . ARG D 1 304 ? 23.318 -35.282 53.681 1.00 29.23 292 ARG D N 1
ATOM 11426 C CA . ARG D 1 304 ? 24.518 -34.454 53.659 1.00 29.32 292 ARG D CA 1
ATOM 11427 C C . ARG D 1 304 ? 25.432 -34.933 52.537 1.00 29.30 292 ARG D C 1
ATOM 11428 O O . ARG D 1 304 ? 25.879 -34.143 51.716 1.00 29.07 292 ARG D O 1
ATOM 11436 N N . GLU D 1 305 ? 25.690 -36.238 52.507 1.00 29.47 293 GLU D N 1
ATOM 11437 C CA . GLU D 1 305 ? 26.545 -36.835 51.482 1.00 29.92 293 GLU D CA 1
ATOM 11438 C C . GLU D 1 305 ? 25.969 -36.674 50.076 1.00 29.42 293 GLU D C 1
ATOM 11439 O O . GLU D 1 305 ? 26.721 -36.529 49.111 1.00 29.12 293 GLU D O 1
ATOM 11445 N N . ARG D 1 306 ? 24.644 -36.723 49.959 1.00 29.31 294 ARG D N 1
ATOM 11446 C CA . ARG D 1 306 ? 23.984 -36.546 48.665 1.00 29.07 294 ARG D CA 1
ATOM 11447 C C . ARG D 1 306 ? 24.147 -35.126 48.153 1.00 28.97 294 ARG D C 1
ATOM 11448 O O . ARG D 1 306 ? 24.525 -34.919 47.002 1.00 28.75 294 ARG D O 1
ATOM 11456 N N . VAL D 1 307 ? 23.840 -34.157 49.009 1.00 28.93 295 VAL D N 1
ATOM 11457 C CA . VAL D 1 307 ? 23.975 -32.750 48.648 1.00 28.94 295 VAL D CA 1
ATOM 11458 C C . VAL D 1 307 ? 25.420 -32.464 48.242 1.00 29.01 295 VAL D C 1
ATOM 11459 O O . VAL D 1 307 ? 25.660 -31.854 47.206 1.00 28.79 295 VAL D O 1
ATOM 11463 N N . GLU D 1 308 ? 26.369 -32.922 49.057 1.00 29.36 296 GLU D N 1
ATOM 11464 C CA . GLU D 1 308 ? 27.794 -32.745 48.778 1.00 29.99 296 GLU D CA 1
ATOM 11465 C C . GLU D 1 308 ? 28.172 -33.299 47.413 1.00 29.17 296 GLU D C 1
ATOM 11466 O O . GLU D 1 308 ? 28.893 -32.653 46.664 1.00 29.06 296 GLU D O 1
ATOM 11472 N N . THR D 1 309 ? 27.686 -34.500 47.107 1.00 28.93 297 THR D N 1
ATOM 11473 C CA . THR D 1 309 ? 27.968 -35.161 45.828 1.00 28.91 297 THR D CA 1
ATOM 11474 C C . THR D 1 309 ? 27.541 -34.293 44.640 1.00 29.02 297 THR D C 1
ATOM 11475 O O . THR D 1 309 ? 28.300 -34.124 43.693 1.00 28.86 297 THR D O 1
ATOM 11479 N N . VAL D 1 310 ? 26.328 -33.743 44.707 1.00 29.08 298 VAL D N 1
ATOM 11480 C CA . VAL D 1 310 ? 25.807 -32.886 43.640 1.00 29.00 298 VAL D CA 1
ATOM 11481 C C . VAL D 1 310 ? 26.618 -31.597 43.545 1.00 28.87 298 VAL D C 1
ATOM 11482 O O . VAL D 1 310 ? 26.987 -31.198 42.448 1.00 28.61 298 VAL D O 1
ATOM 11486 N N . LEU D 1 311 ? 26.895 -30.957 44.685 1.00 28.95 299 LEU D N 1
ATOM 11487 C CA . LEU D 1 311 ? 27.689 -29.720 44.713 1.00 28.94 299 LEU D CA 1
ATOM 11488 C C . LEU D 1 311 ? 29.048 -29.903 44.031 1.00 28.91 299 LEU D C 1
ATOM 11489 O O . LEU D 1 311 ? 29.484 -29.046 43.269 1.00 28.59 299 LEU D O 1
ATOM 11494 N N . LYS D 1 312 ? 29.704 -31.022 44.316 1.00 29.11 300 LYS D N 1
ATOM 11495 C CA . LYS D 1 312 ? 30.998 -31.329 43.724 1.00 29.43 300 LYS D CA 1
ATOM 11496 C C . LYS D 1 312 ? 30.885 -31.514 42.217 1.00 29.39 300 LYS D C 1
ATOM 11497 O O . LYS D 1 312 ? 31.697 -30.981 41.464 1.00 29.36 300 LYS D O 1
ATOM 11503 N N . LYS D 1 313 ? 29.857 -32.243 41.793 1.00 29.21 301 LYS D N 1
ATOM 11504 C CA . LYS D 1 313 ? 29.626 -32.538 40.385 1.00 29.07 301 LYS D CA 1
ATOM 11505 C C . LYS D 1 313 ? 29.308 -31.264 39.584 1.00 29.03 301 LYS D C 1
ATOM 11506 O O . LYS D 1 313 ? 29.763 -31.112 38.449 1.00 29.07 301 LYS D O 1
ATOM 11512 N N . LEU D 1 314 ? 28.528 -30.358 40.173 1.00 29.11 302 LEU D N 1
ATOM 11513 C CA . LEU D 1 314 ? 28.183 -29.096 39.513 1.00 29.22 302 LEU D CA 1
ATOM 11514 C C . LEU D 1 314 ? 29.431 -28.230 39.367 1.00 29.29 302 LEU D C 1
ATOM 11515 O O . LEU D 1 314 ? 29.632 -27.595 38.337 1.00 29.17 302 LEU D O 1
ATOM 11520 N N . GLU D 1 315 ? 30.263 -28.222 40.404 1.00 29.49 303 GLU D N 1
ATOM 11521 C CA . GLU D 1 315 ? 31.495 -27.450 40.412 1.00 29.73 303 GLU D CA 1
ATOM 11522 C C . GLU D 1 315 ? 32.499 -27.980 39.388 1.00 29.34 303 GLU D C 1
ATOM 11523 O O . GLU D 1 315 ? 33.097 -27.196 38.657 1.00 29.22 303 GLU D O 1
ATOM 11529 N N . GLU D 1 316 ? 32.671 -29.299 39.329 1.00 29.14 304 GLU D N 1
ATOM 11530 C CA . GLU D 1 316 ? 33.623 -29.901 38.384 1.00 29.33 304 GLU D CA 1
ATOM 11531 C C . GLU D 1 316 ? 33.211 -29.758 36.903 1.00 29.39 304 GLU D C 1
ATOM 11532 O O . GLU D 1 316 ? 34.071 -29.828 36.022 1.00 29.56 304 GLU D O 1
ATOM 11538 N N . HIS D 1 317 ? 31.921 -29.520 36.638 1.00 29.43 305 HIS D N 1
ATOM 11539 C CA . HIS D 1 317 ? 31.428 -29.298 35.263 1.00 29.43 305 HIS D CA 1
ATOM 11540 C C . HIS D 1 317 ? 31.373 -27.801 34.892 1.00 29.49 305 HIS D C 1
ATOM 11541 O O . HIS D 1 317 ? 30.693 -27.418 33.937 1.00 29.71 305 HIS D O 1
ATOM 11548 N N . GLY D 1 318 ? 32.076 -26.961 35.653 1.00 29.48 306 GLY D N 1
ATOM 11549 C CA . GLY D 1 318 ? 32.153 -25.529 35.381 1.00 29.41 306 GLY D CA 1
ATOM 11550 C C . GLY D 1 318 ? 30.978 -24.646 35.736 1.00 29.33 306 GLY D C 1
ATOM 11551 O O . GLY D 1 318 ? 31.015 -23.455 35.438 1.00 29.38 306 GLY D O 1
ATOM 11552 N N . LEU D 1 319 ? 29.943 -25.196 36.366 1.00 29.49 307 LEU D N 1
ATOM 11553 C CA . LEU D 1 319 ? 28.783 -24.386 36.739 1.00 29.66 307 LEU D CA 1
ATOM 11554 C C . LEU D 1 319 ? 29.232 -23.519 37.915 1.00 29.78 307 LEU D C 1
ATOM 11555 O O . LEU D 1 319 ? 29.741 -24.036 38.909 1.00 29.82 307 LEU D O 1
ATOM 11558 N N . LYS D 1 320 ? 29.059 -22.206 37.785 1.00 29.85 308 LYS D N 1
ATOM 11559 C CA . LYS D 1 320 ? 29.488 -21.254 38.810 1.00 29.83 308 LYS D CA 1
ATOM 11560 C C . LYS D 1 320 ? 28.429 -20.822 39.830 1.00 29.98 308 LYS D C 1
ATOM 11561 O O . LYS D 1 320 ? 28.610 -21.036 41.026 1.00 30.37 308 LYS D O 1
ATOM 11563 N N . ARG D 1 321 ? 27.332 -20.233 39.359 1.00 29.91 309 ARG D N 1
ATOM 11564 C CA . ARG D 1 321 ? 26.275 -19.721 40.248 1.00 29.83 309 ARG D CA 1
ATOM 11565 C C . ARG D 1 321 ? 25.250 -20.725 40.796 1.00 29.69 309 ARG D C 1
ATOM 11566 O O . ARG D 1 321 ? 24.212 -20.973 40.178 1.00 29.69 309 ARG D O 1
ATOM 11568 N N . PHE D 1 322 ? 25.549 -21.285 41.965 1.00 29.42 310 PHE D N 1
ATOM 11569 C CA . PHE D 1 322 ? 24.655 -22.224 42.647 1.00 29.18 310 PHE D CA 1
ATOM 11570 C C . PHE D 1 322 ? 24.831 -22.035 44.153 1.00 29.18 310 PHE D C 1
ATOM 11571 O O . PHE D 1 322 ? 25.852 -21.522 44.602 1.00 28.92 310 PHE D O 1
ATOM 11579 N N . THR D 1 323 ? 23.825 -22.429 44.922 1.00 29.45 311 THR D N 1
ATOM 11580 C CA . THR D 1 323 ? 23.849 -22.259 46.372 1.00 29.71 311 THR D CA 1
ATOM 11581 C C . THR D 1 323 ? 24.163 -23.521 47.149 1.00 29.51 311 THR D C 1
ATOM 11582 O O . THR D 1 323 ? 23.691 -24.596 46.805 1.00 29.67 311 THR D O 1
ATOM 11586 N N . LYS D 1 324 ? 24.948 -23.363 48.211 1.00 29.69 312 LYS D N 1
ATOM 11587 C CA . LYS D 1 324 ? 25.311 -24.460 49.095 1.00 29.76 312 LYS D CA 1
ATOM 11588 C C . LYS D 1 324 ? 24.288 -24.355 50.228 1.00 29.22 312 LYS D C 1
ATOM 11589 O O . LYS D 1 324 ? 24.338 -23.416 51.019 1.00 29.15 312 LYS D O 1
ATOM 11591 N N . PRO D 1 325 ? 23.347 -25.307 50.304 1.00 28.91 313 PRO D N 1
ATOM 11592 C CA . PRO D 1 325 ? 22.331 -25.211 51.341 1.00 29.11 313 PRO D CA 1
ATOM 11593 C C . PRO D 1 325 ? 22.804 -25.601 52.739 1.00 29.08 313 PRO D C 1
ATOM 11594 O O . PRO D 1 325 ? 23.663 -26.473 52.890 1.00 28.82 313 PRO D O 1
ATOM 11598 N N . SER D 1 326 ? 22.235 -24.937 53.742 1.00 28.98 314 SER D N 1
ATOM 11599 C CA . SER D 1 326 ? 22.543 -25.207 55.138 1.00 29.18 314 SER D CA 1
ATOM 11600 C C . SER D 1 326 ? 21.580 -26.271 55.667 1.00 29.27 314 SER D C 1
ATOM 11601 O O . SER D 1 326 ? 21.834 -26.882 56.704 1.00 29.78 314 SER D O 1
ATOM 11604 N N . GLY D 1 327 ? 20.475 -26.485 54.954 1.00 29.08 315 GLY D N 1
ATOM 11605 C CA . GLY D 1 327 ? 19.472 -27.463 55.351 1.00 29.13 315 GLY D CA 1
ATOM 11606 C C . GLY D 1 327 ? 18.607 -27.924 54.194 1.00 29.04 315 GLY D C 1
ATOM 11607 O O . GLY D 1 327 ? 18.710 -27.408 53.076 1.00 28.93 315 GLY D O 1
ATOM 11608 N N . ALA D 1 328 ? 17.742 -28.896 54.478 1.00 29.00 316 ALA D N 1
ATOM 11609 C CA . ALA D 1 328 ? 16.850 -29.495 53.482 1.00 29.11 316 ALA D CA 1
ATOM 11610 C C . ALA D 1 328 ? 17.680 -30.269 52.454 1.00 29.22 316 ALA D C 1
ATOM 11611 O O . ALA D 1 328 ? 18.890 -30.407 52.614 1.00 29.06 316 ALA D O 1
ATOM 11613 N N . PHE D 1 329 ? 17.038 -30.784 51.408 1.00 29.24 317 PHE D N 1
ATOM 11614 C CA . PHE D 1 329 ? 17.751 -31.543 50.375 1.00 28.97 317 PHE D CA 1
ATOM 11615 C C . PHE D 1 329 ? 17.597 -30.967 48.961 1.00 28.62 317 PHE D C 1
ATOM 11616 O O . PHE D 1 329 ? 17.580 -31.716 47.980 1.00 28.27 317 PHE D O 1
ATOM 11624 N N . TYR D 1 330 ? 17.523 -29.640 48.863 1.00 28.49 318 TYR D N 1
ATOM 11625 C CA . TYR D 1 330 ? 17.386 -28.972 47.573 1.00 28.30 318 TYR D CA 1
ATOM 11626 C C . TYR D 1 330 ? 18.592 -28.101 47.254 1.00 28.79 318 TYR D C 1
ATOM 11627 O O . TYR D 1 330 ? 19.212 -27.519 48.144 1.00 28.99 318 TYR D O 1
ATOM 11636 N N . ILE D 1 331 ? 18.916 -28.017 45.972 1.00 29.08 319 ILE D N 1
ATOM 11637 C CA . ILE D 1 331 ? 20.012 -27.189 45.501 1.00 28.88 319 ILE D CA 1
ATOM 11638 C C . ILE D 1 331 ? 19.451 -26.342 44.376 1.00 28.94 319 ILE D C 1
ATOM 11639 O O . ILE D 1 331 ? 18.911 -26.866 43.403 1.00 28.52 319 ILE D O 1
ATOM 11644 N N . THR D 1 332 ? 19.561 -25.031 44.544 1.00 29.34 320 THR D N 1
ATOM 11645 C CA . THR D 1 332 ? 19.087 -24.067 43.573 1.00 29.41 320 THR D CA 1
ATOM 11646 C C . THR D 1 332 ? 20.307 -23.579 42.798 1.00 29.33 320 THR D C 1
ATOM 11647 O O . THR D 1 332 ? 21.333 -23.248 43.395 1.00 29.38 320 THR D O 1
ATOM 11651 N N . ALA D 1 333 ? 20.199 -23.557 41.471 1.00 29.27 321 ALA D N 1
ATOM 11652 C CA . ALA D 1 333 ? 21.310 -23.143 40.620 1.00 29.39 321 ALA D CA 1
ATOM 11653 C C . ALA D 1 333 ? 20.878 -22.356 39.389 1.00 29.38 321 ALA D C 1
ATOM 11654 O O . ALA D 1 333 ? 19.798 -22.580 38.848 1.00 29.14 321 ALA D O 1
ATOM 11656 N N . GLU D 1 334 ? 21.751 -21.442 38.964 1.00 29.61 322 GLU D N 1
ATOM 11657 C CA . GLU D 1 334 ? 21.543 -20.606 37.785 1.00 29.68 322 GLU D CA 1
ATOM 11658 C C . GLU D 1 334 ? 22.317 -21.240 36.644 1.00 29.37 322 GLU D C 1
ATOM 11659 O O . GLU D 1 334 ? 23.517 -21.472 36.769 1.00 29.31 322 GLU D O 1
ATOM 11665 N N . LEU D 1 335 ? 21.634 -21.509 35.537 1.00 29.33 323 LEU D N 1
ATOM 11666 C CA . LEU D 1 335 ? 22.259 -22.105 34.367 1.00 29.35 323 LEU D CA 1
ATOM 11667 C C . LEU D 1 335 ? 22.607 -21.007 33.378 1.00 29.31 323 LEU D C 1
ATOM 11668 O O . LEU D 1 335 ? 22.022 -19.927 33.434 1.00 29.43 323 LEU D O 1
ATOM 11673 N N . PRO D 1 336 ? 23.552 -21.274 32.458 1.00 29.29 324 PRO D N 1
ATOM 11674 C CA . PRO D 1 336 ? 23.920 -20.291 31.451 1.00 29.33 324 PRO D CA 1
ATOM 11675 C C . PRO D 1 336 ? 23.018 -20.451 30.219 1.00 29.36 324 PRO D C 1
ATOM 11676 O O . PRO D 1 336 ? 23.500 -20.713 29.118 1.00 29.34 324 PRO D O 1
ATOM 11680 N N . VAL D 1 337 ? 21.714 -20.297 30.426 1.00 29.55 325 VAL D N 1
ATOM 11681 C CA . VAL D 1 337 ? 20.710 -20.419 29.367 1.00 29.79 325 VAL D CA 1
ATOM 11682 C C . VAL D 1 337 ? 19.706 -19.289 29.489 1.00 29.72 325 VAL D C 1
ATOM 11683 O O . VAL D 1 337 ? 19.559 -18.694 30.560 1.00 29.63 325 VAL D O 1
ATOM 11687 N N . GLU D 1 338 ? 19.028 -18.994 28.385 1.00 29.70 326 GLU D N 1
ATOM 11688 C CA . GLU D 1 338 ? 18.024 -17.937 28.356 1.00 29.75 326 GLU D CA 1
ATOM 11689 C C . GLU D 1 338 ? 16.807 -18.313 29.196 1.00 29.85 326 GLU D C 1
ATOM 11690 O O . GLU D 1 338 ? 16.385 -17.543 30.058 1.00 30.19 326 GLU D O 1
ATOM 11696 N N . ASP D 1 339 ? 16.259 -19.500 28.945 1.00 29.69 327 ASP D N 1
ATOM 11697 C CA . ASP D 1 339 ? 15.082 -19.989 29.665 1.00 29.52 327 ASP D CA 1
ATOM 11698 C C . ASP D 1 339 ? 15.329 -21.400 30.207 1.00 29.39 327 ASP D C 1
ATOM 11699 O O . ASP D 1 339 ? 15.554 -22.336 29.450 1.00 29.32 327 ASP D O 1
ATOM 11704 N N . ALA D 1 340 ? 15.293 -21.539 31.529 1.00 29.41 328 ALA D N 1
ATOM 11705 C CA . ALA D 1 340 ? 15.510 -22.834 32.184 1.00 29.46 328 ALA D CA 1
ATOM 11706 C C . ALA D 1 340 ? 14.385 -23.828 31.897 1.00 29.53 328 ALA D C 1
ATOM 11707 O O . ALA D 1 340 ? 14.639 -25.018 31.723 1.00 29.55 328 ALA D O 1
ATOM 11709 N N . GLU D 1 341 ? 13.150 -23.335 31.854 1.00 29.74 329 GLU D N 1
ATOM 11710 C CA . GLU D 1 341 ? 11.995 -24.181 31.579 1.00 30.22 329 GLU D CA 1
ATOM 11711 C C . GLU D 1 341 ? 12.052 -24.778 30.170 1.00 29.79 329 GLU D C 1
ATOM 11712 O O . GLU D 1 341 ? 11.582 -25.899 29.967 1.00 29.90 329 GLU D O 1
ATOM 11718 N N . GLU D 1 342 ? 12.612 -24.046 29.202 1.00 29.60 330 GLU D N 1
ATOM 11719 C CA . GLU D 1 342 ? 12.711 -24.576 27.831 1.00 29.76 330 GLU D CA 1
ATOM 11720 C C . GLU D 1 342 ? 13.764 -25.688 27.826 1.00 29.79 330 GLU D C 1
ATOM 11721 O O . GLU D 1 342 ? 13.597 -26.697 27.144 1.00 30.01 330 GLU D O 1
ATOM 11727 N N . PHE D 1 343 ? 14.841 -25.489 28.586 1.00 29.65 331 PHE D N 1
ATOM 11728 C CA . PHE D 1 343 ? 15.907 -26.484 28.706 1.00 29.55 331 PHE D CA 1
ATOM 11729 C C . PHE D 1 343 ? 15.421 -27.754 29.410 1.00 29.43 331 PHE D C 1
ATOM 11730 O O . PHE D 1 343 ? 15.817 -28.858 29.041 1.00 29.55 331 PHE D O 1
ATOM 11738 N N . ALA D 1 344 ? 14.577 -27.597 30.426 1.00 29.32 332 ALA D N 1
ATOM 11739 C CA . ALA D 1 344 ? 14.036 -28.742 31.152 1.00 29.32 332 ALA D CA 1
ATOM 11740 C C . ALA D 1 344 ? 13.180 -29.598 30.214 1.00 29.40 332 ALA D C 1
ATOM 11741 O O . ALA D 1 344 ? 13.266 -30.823 30.240 1.00 29.24 332 ALA D O 1
ATOM 11743 N N . ARG D 1 345 ? 12.363 -28.944 29.389 1.00 29.58 333 ARG D N 1
ATOM 11744 C CA . ARG D 1 345 ? 11.512 -29.640 28.423 1.00 29.53 333 ARG D CA 1
ATOM 11745 C C . ARG D 1 345 ? 12.364 -30.308 27.353 1.00 29.28 333 ARG D C 1
ATOM 11746 O O . ARG D 1 345 ? 12.106 -31.448 26.975 1.00 29.12 333 ARG D O 1
ATOM 11748 N N . TRP D 1 346 ? 13.382 -29.591 26.880 1.00 29.42 334 TRP D N 1
ATOM 11749 C CA . TRP D 1 346 ? 14.305 -30.096 25.855 1.00 29.45 334 TRP D CA 1
ATOM 11750 C C . TRP D 1 346 ? 15.014 -31.368 26.314 1.00 29.61 334 TRP D C 1
ATOM 11751 O O . TRP D 1 346 ? 15.227 -32.291 25.525 1.00 29.69 334 TRP D O 1
ATOM 11770 N N . LEU D 1 348 ? 13.910 -33.675 28.168 1.00 29.60 336 LEU D N 1
ATOM 11771 C CA . LEU D 1 348 ? 12.988 -34.802 28.014 1.00 29.63 336 LEU D CA 1
ATOM 11772 C C . LEU D 1 348 ? 12.687 -35.160 26.561 1.00 29.66 336 LEU D C 1
ATOM 11773 O O . LEU D 1 348 ? 12.719 -36.330 26.184 1.00 29.80 336 LEU D O 1
ATOM 11778 N N . THR D 1 349 ? 12.397 -34.146 25.755 1.00 29.58 337 THR D N 1
ATOM 11779 C CA . THR D 1 349 ? 12.041 -34.347 24.355 1.00 29.42 337 THR D CA 1
ATOM 11780 C C . THR D 1 349 ? 13.195 -34.654 23.394 1.00 29.50 337 THR D C 1
ATOM 11781 O O . THR D 1 349 ? 13.211 -35.720 22.777 1.00 29.68 337 THR D O 1
ATOM 11785 N N . ASP D 1 350 ? 14.154 -33.735 23.287 1.00 29.55 338 ASP D N 1
ATOM 11786 C CA . ASP D 1 350 ? 15.277 -33.879 22.349 1.00 29.78 338 ASP D CA 1
ATOM 11787 C C . ASP D 1 350 ? 16.627 -34.341 22.921 1.00 29.63 338 ASP D C 1
ATOM 11788 O O . ASP D 1 350 ? 17.663 -34.007 22.342 1.00 29.48 338 ASP D O 1
ATOM 11793 N N . PHE D 1 351 ? 16.649 -35.099 24.021 1.00 29.71 339 PHE D N 1
ATOM 11794 C CA . PHE D 1 351 ? 17.942 -35.549 24.589 1.00 29.65 339 PHE D CA 1
ATOM 11795 C C . PHE D 1 351 ? 17.894 -36.821 25.453 1.00 29.66 339 PHE D C 1
ATOM 11796 O O . PHE D 1 351 ? 16.964 -37.025 26.235 1.00 29.21 339 PHE D O 1
ATOM 11804 N N . ASN D 1 352 ? 18.936 -37.650 25.311 1.00 29.91 340 ASN D N 1
ATOM 11805 C CA . ASN D 1 352 ? 19.074 -38.904 26.061 1.00 29.99 340 ASN D CA 1
ATOM 11806 C C . ASN D 1 352 ? 20.487 -39.479 25.938 1.00 30.01 340 ASN D C 1
ATOM 11807 O O . ASN D 1 352 ? 20.857 -39.985 24.882 1.00 29.72 340 ASN D O 1
ATOM 11817 N N . ASP D 1 354 ? 22.987 -42.283 26.614 1.00 29.81 342 ASP D N 1
ATOM 11818 C CA . ASP D 1 354 ? 22.976 -43.725 26.895 1.00 29.67 342 ASP D CA 1
ATOM 11819 C C . ASP D 1 354 ? 21.573 -44.152 27.340 1.00 29.56 342 ASP D C 1
ATOM 11820 O O . ASP D 1 354 ? 21.418 -44.875 28.328 1.00 29.61 342 ASP D O 1
ATOM 11825 N N . GLY D 1 355 ? 20.554 -43.668 26.633 1.00 29.48 343 GLY D N 1
ATOM 11826 C CA . GLY D 1 355 ? 19.167 -43.982 26.955 1.00 29.51 343 GLY D CA 1
ATOM 11827 C C . GLY D 1 355 ? 18.691 -43.434 28.293 1.00 29.83 343 GLY D C 1
ATOM 11828 O O . GLY D 1 355 ? 17.712 -43.937 28.848 1.00 30.23 343 GLY D O 1
ATOM 11829 N N . GLU D 1 356 ? 19.375 -42.409 28.815 1.00 29.85 344 GLU D N 1
ATOM 11830 C CA . GLU D 1 356 ? 19.013 -41.789 30.098 1.00 30.00 344 GLU D CA 1
ATOM 11831 C C . GLU D 1 356 ? 18.912 -40.272 29.976 1.00 29.68 344 GLU D C 1
ATOM 11832 O O . GLU D 1 356 ? 19.610 -39.652 29.169 1.00 29.53 344 GLU D O 1
ATOM 11838 N N . THR D 1 357 ? 18.060 -39.688 30.811 1.00 29.51 345 THR D N 1
ATOM 11839 C CA . THR D 1 357 ? 17.844 -38.250 30.844 1.00 29.53 345 THR D CA 1
ATOM 11840 C C . THR D 1 357 ? 17.538 -37.866 32.287 1.00 29.48 345 THR D C 1
ATOM 11841 O O . THR D 1 357 ? 17.204 -38.734 33.092 1.00 29.45 345 THR D O 1
ATOM 11845 N N . THR D 1 358 ? 17.665 -36.581 32.616 1.00 29.47 346 THR D N 1
ATOM 11846 C CA . THR D 1 358 ? 17.392 -36.102 33.981 1.00 29.44 346 THR D CA 1
ATOM 11847 C C . THR D 1 358 ? 16.381 -34.981 34.015 1.00 29.56 346 THR D C 1
ATOM 11848 O O . THR D 1 358 ? 16.461 -34.039 33.241 1.00 29.44 346 THR D O 1
ATOM 11860 N N . VAL D 1 360 ? 14.657 -31.876 36.010 1.00 29.60 348 VAL D N 1
ATOM 11861 C CA . VAL D 1 360 ? 14.836 -30.866 37.046 1.00 29.56 348 VAL D CA 1
ATOM 11862 C C . VAL D 1 360 ? 13.602 -29.970 37.082 1.00 29.40 348 VAL D C 1
ATOM 11863 O O . VAL D 1 360 ? 12.814 -29.932 36.130 1.00 29.32 348 VAL D O 1
ATOM 11867 N N . ALA D 1 361 ? 13.447 -29.244 38.181 1.00 29.29 349 ALA D N 1
ATOM 11868 C CA . ALA D 1 361 ? 12.316 -28.346 38.361 1.00 29.26 349 ALA D CA 1
ATOM 11869 C C . ALA D 1 361 ? 12.695 -26.900 38.057 1.00 29.18 349 ALA D C 1
ATOM 11870 O O . ALA D 1 361 ? 13.576 -26.359 38.717 1.00 28.92 349 ALA D O 1
ATOM 11872 N N . PRO D 1 362 ? 12.064 -26.283 37.032 1.00 29.32 350 PRO D N 1
ATOM 11873 C CA . PRO D 1 362 ? 12.367 -24.875 36.779 1.00 29.50 350 PRO D CA 1
ATOM 11874 C C . PRO D 1 362 ? 11.968 -24.062 38.015 1.00 29.44 350 PRO D C 1
ATOM 11875 O O . PRO D 1 362 ? 10.928 -24.321 38.621 1.00 29.60 350 PRO D O 1
ATOM 11879 N N . LEU D 1 363 ? 12.783 -23.085 38.376 1.00 29.44 351 LEU D N 1
ATOM 11880 C CA . LEU D 1 363 ? 12.535 -22.289 39.565 1.00 29.61 351 LEU D CA 1
ATOM 11881 C C . LEU D 1 363 ? 11.514 -21.162 39.379 1.00 29.42 351 LEU D C 1
ATOM 11882 O O . LEU D 1 363 ? 11.087 -20.566 40.364 1.00 29.35 351 LEU D O 1
ATOM 11887 N N . ARG D 1 364 ? 11.095 -20.880 38.143 1.00 29.55 352 ARG D N 1
ATOM 11888 C CA . ARG D 1 364 ? 10.140 -19.778 37.910 1.00 29.81 352 ARG D CA 1
ATOM 11889 C C . ARG D 1 364 ? 8.823 -19.946 38.678 1.00 29.50 352 ARG D C 1
ATOM 11890 O O . ARG D 1 364 ? 8.208 -18.955 39.057 1.00 29.55 352 ARG D O 1
ATOM 11898 N N . GLY D 1 365 ? 8.405 -21.189 38.919 1.00 29.48 353 GLY D N 1
ATOM 11899 C CA . GLY D 1 365 ? 7.176 -21.466 39.666 1.00 29.29 353 GLY D CA 1
ATOM 11900 C C . GLY D 1 365 ? 7.257 -21.161 41.159 1.00 29.22 353 GLY D C 1
ATOM 11901 O O . GLY D 1 365 ? 6.231 -21.169 41.844 1.00 29.07 353 GLY D O 1
ATOM 11902 N N . PHE D 1 366 ? 8.468 -20.907 41.665 1.00 29.25 354 PHE D N 1
ATOM 11903 C CA . PHE D 1 366 ? 8.705 -20.577 43.080 1.00 28.96 354 PHE D CA 1
ATOM 11904 C C . PHE D 1 366 ? 8.715 -19.067 43.359 1.00 28.75 354 PHE D C 1
ATOM 11905 O O . PHE D 1 366 ? 8.876 -18.649 44.505 1.00 28.48 354 PHE D O 1
ATOM 11913 N N . TYR D 1 367 ? 8.538 -18.259 42.314 1.00 29.01 355 TYR D N 1
ATOM 11914 C CA . TYR D 1 367 ? 8.496 -16.807 42.438 1.00 28.94 355 TYR D CA 1
ATOM 11915 C C . TYR D 1 367 ? 7.132 -16.288 42.017 1.00 29.04 355 TYR D C 1
ATOM 11916 O O . TYR D 1 367 ? 6.506 -16.855 41.123 1.00 29.12 355 TYR D O 1
ATOM 11925 N N . LEU D 1 368 ? 6.674 -15.228 42.683 1.00 29.09 356 LEU D N 1
ATOM 11926 C CA . LEU D 1 368 ? 5.419 -14.547 42.343 1.00 29.25 356 LEU D CA 1
ATOM 11927 C C . LEU D 1 368 ? 5.740 -13.375 41.426 1.00 29.20 356 LEU D C 1
ATOM 11928 O O . LEU D 1 368 ? 5.013 -13.115 40.467 1.00 29.22 356 LEU D O 1
ATOM 11933 N N . THR D 1 369 ? 6.815 -12.657 41.746 1.00 29.31 357 THR D N 1
ATOM 11934 C CA . THR D 1 369 ? 7.254 -11.521 40.950 1.00 29.60 357 THR D CA 1
ATOM 11935 C C . THR D 1 369 ? 7.509 -12.022 39.530 1.00 29.62 357 THR D C 1
ATOM 11936 O O . THR D 1 369 ? 8.292 -12.952 39.344 1.00 29.91 357 THR D O 1
ATOM 11940 N N . PRO D 1 370 ? 6.856 -11.412 38.524 1.00 29.58 358 PRO D N 1
ATOM 11941 C CA . PRO D 1 370 ? 7.064 -11.893 37.159 1.00 29.52 358 PRO D CA 1
ATOM 11942 C C . PRO D 1 370 ? 8.466 -11.633 36.639 1.00 29.47 358 PRO D C 1
ATOM 11943 O O . PRO D 1 370 ? 9.018 -10.562 36.879 1.00 29.49 358 PRO D O 1
ATOM 11947 N N . GLY D 1 371 ? 9.027 -12.620 35.944 1.00 29.60 359 GLY D N 1
ATOM 11948 C CA . GLY D 1 371 ? 10.363 -12.516 35.365 1.00 29.59 359 GLY D CA 1
ATOM 11949 C C . GLY D 1 371 ? 11.488 -13.142 36.166 1.00 29.53 359 GLY D C 1
ATOM 11950 O O . GLY D 1 371 ? 12.522 -13.483 35.601 1.00 29.69 359 GLY D O 1
ATOM 11951 N N . LEU D 1 372 ? 11.302 -13.306 37.473 1.00 29.51 360 LEU D N 1
ATOM 11952 C CA . LEU D 1 372 ? 12.353 -13.885 38.311 1.00 29.55 360 LEU D CA 1
ATOM 11953 C C . LEU D 1 372 ? 12.410 -15.411 38.220 1.00 29.61 360 LEU D C 1
ATOM 11954 O O . LEU D 1 372 ? 11.382 -16.082 38.105 1.00 29.66 360 LEU D O 1
ATOM 11959 N N . GLY D 1 373 ? 13.628 -15.943 38.277 1.00 29.71 361 GLY D N 1
ATOM 11960 C CA . GLY D 1 373 ? 13.869 -17.381 38.203 1.00 29.77 361 GLY D CA 1
ATOM 11961 C C . GLY D 1 373 ? 13.727 -17.970 36.811 1.00 29.74 361 GLY D C 1
ATOM 11962 O O . GLY D 1 373 ? 13.452 -19.160 36.665 1.00 29.97 361 GLY D O 1
ATOM 11963 N N . LYS D 1 374 ? 13.929 -17.145 35.788 1.00 29.62 362 LYS D N 1
ATOM 11964 C CA . LYS D 1 374 ? 13.812 -17.582 34.401 1.00 29.46 362 LYS D CA 1
ATOM 11965 C C . LYS D 1 374 ? 14.931 -18.539 33.993 1.00 29.28 362 LYS D C 1
ATOM 11966 O O . LYS D 1 374 ? 14.688 -19.491 33.253 1.00 29.18 362 LYS D O 1
ATOM 11969 N N . LYS D 1 375 ? 16.145 -18.291 34.481 1.00 29.36 363 LYS D N 1
ATOM 11970 C CA . LYS D 1 375 ? 17.308 -19.134 34.161 1.00 29.49 363 LYS D CA 1
ATOM 11971 C C . LYS D 1 375 ? 17.754 -20.019 35.327 1.00 29.51 363 LYS D C 1
ATOM 11972 O O . LYS D 1 375 ? 18.826 -20.615 35.269 1.00 29.43 363 LYS D O 1
ATOM 11974 N N . GLU D 1 376 ? 16.918 -20.138 36.356 1.00 29.77 364 GLU D N 1
ATOM 11975 C CA . GLU D 1 376 ? 17.255 -20.921 37.541 1.00 30.32 364 GLU D CA 1
ATOM 11976 C C . GLU D 1 376 ? 16.454 -22.230 37.655 1.00 29.66 364 GLU D C 1
ATOM 11977 O O . GLU D 1 376 ? 15.342 -22.337 37.133 1.00 29.81 364 GLU D O 1
ATOM 11983 N N . ILE D 1 377 ? 17.053 -23.230 38.304 1.00 29.18 365 ILE D N 1
ATOM 11984 C CA . ILE D 1 377 ? 16.431 -24.542 38.494 1.00 28.95 365 ILE D CA 1
ATOM 11985 C C . ILE D 1 377 ? 16.633 -25.057 39.915 1.00 28.89 365 ILE D C 1
ATOM 11986 O O . ILE D 1 377 ? 17.511 -24.581 40.628 1.00 28.73 365 ILE D O 1
ATOM 11991 N N . ARG D 1 378 ? 15.826 -26.040 40.305 1.00 28.97 366 ARG D N 1
ATOM 11992 C CA . ARG D 1 378 ? 15.927 -26.657 41.625 1.00 28.74 366 ARG D CA 1
ATOM 11993 C C . ARG D 1 378 ? 16.226 -28.140 41.434 1.00 28.78 366 ARG D C 1
ATOM 11994 O O . ARG D 1 378 ? 15.611 -28.792 40.596 1.00 28.60 366 ARG D O 1
ATOM 12002 N N . ILE D 1 379 ? 17.156 -28.660 42.224 1.00 28.92 367 ILE D N 1
ATOM 12003 C CA . ILE D 1 379 ? 17.539 -30.062 42.180 1.00 28.83 367 ILE D CA 1
ATOM 12004 C C . ILE D 1 379 ? 17.205 -30.685 43.535 1.00 28.84 367 ILE D C 1
ATOM 12005 O O . ILE D 1 379 ? 17.643 -30.195 44.569 1.00 28.57 367 ILE D O 1
ATOM 12010 N N . ALA D 1 380 ? 16.419 -31.755 43.521 1.00 29.00 368 ALA D N 1
ATOM 12011 C CA . ALA D 1 380 ? 16.036 -32.456 44.740 1.00 29.14 368 ALA D CA 1
ATOM 12012 C C . ALA D 1 380 ? 16.944 -33.662 44.885 1.00 29.20 368 ALA D C 1
ATOM 12013 O O . ALA D 1 380 ? 16.981 -34.517 44.001 1.00 29.39 368 ALA D O 1
ATOM 12015 N N . CYS D 1 381 ? 17.667 -33.735 45.997 1.00 29.22 369 CYS D N 1
ATOM 12016 C CA . CYS D 1 381 ? 18.591 -34.842 46.254 1.00 29.29 369 CYS D CA 1
ATOM 12017 C C . CYS D 1 381 ? 17.848 -36.019 46.891 1.00 29.16 369 CYS D C 1
ATOM 12018 O O . CYS D 1 381 ? 18.084 -36.367 48.048 1.00 29.16 369 CYS D O 1
ATOM 12021 N N . VAL D 1 382 ? 16.982 -36.650 46.105 1.00 29.22 370 VAL D N 1
ATOM 12022 C CA . VAL D 1 382 ? 16.165 -37.772 46.568 1.00 29.15 370 VAL D CA 1
ATOM 12023 C C . VAL D 1 382 ? 16.479 -39.123 45.892 1.00 29.38 370 VAL D C 1
ATOM 12024 O O . VAL D 1 382 ? 15.585 -39.935 45.660 1.00 29.57 370 VAL D O 1
ATOM 12028 N N . LEU D 1 383 ? 17.751 -39.351 45.583 1.00 29.42 371 LEU D N 1
ATOM 12029 C CA . LEU D 1 383 ? 18.210 -40.608 44.983 1.00 29.50 371 LEU D CA 1
ATOM 12030 C C . LEU D 1 383 ? 19.484 -40.981 45.712 1.00 29.41 371 LEU D C 1
ATOM 12031 O O . LEU D 1 383 ? 20.115 -40.106 46.297 1.00 29.87 371 LEU D O 1
ATOM 12036 N N . GLU D 1 384 ? 19.865 -42.258 45.705 1.00 29.42 372 GLU D N 1
ATOM 12037 C CA . GLU D 1 384 ? 21.102 -42.659 46.392 1.00 29.63 372 GLU D CA 1
ATOM 12038 C C . GLU D 1 384 ? 22.248 -41.902 45.712 1.00 29.27 372 GLU D C 1
ATOM 12039 O O . GLU D 1 384 ? 22.194 -41.644 44.511 1.00 28.83 372 GLU D O 1
ATOM 12045 N N . LYS D 1 385 ? 23.271 -41.556 46.489 1.00 29.58 373 LYS D N 1
ATOM 12046 C CA . LYS D 1 385 ? 24.429 -40.776 46.007 1.00 29.78 373 LYS D CA 1
ATOM 12047 C C . LYS D 1 385 ? 25.043 -41.154 44.647 1.00 29.57 373 LYS D C 1
ATOM 12048 O O . LYS D 1 385 ? 25.376 -40.259 43.868 1.00 29.65 373 LYS D O 1
ATOM 12054 N N . ASP D 1 386 ? 25.196 -42.445 44.357 1.00 29.58 374 ASP D N 1
ATOM 12055 C CA . ASP D 1 386 ? 25.768 -42.863 43.062 1.00 29.79 374 ASP D CA 1
ATOM 12056 C C . ASP D 1 386 ? 24.832 -42.573 41.874 1.00 29.61 374 ASP D C 1
ATOM 12057 O O . ASP D 1 386 ? 25.302 -42.162 40.808 1.00 29.58 374 ASP D O 1
ATOM 12062 N N . LEU D 1 387 ? 23.528 -42.797 42.045 1.00 29.55 375 LEU D N 1
ATOM 12063 C CA . LEU D 1 387 ? 22.555 -42.493 40.987 1.00 29.75 375 LEU D CA 1
ATOM 12064 C C . LEU D 1 387 ? 22.511 -40.979 40.778 1.00 29.69 375 LEU D C 1
ATOM 12065 O O . LEU D 1 387 ? 22.437 -40.509 39.640 1.00 29.96 375 LEU D O 1
ATOM 12070 N N . LEU D 1 388 ? 22.540 -40.228 41.883 1.00 29.34 376 LEU D N 1
ATOM 12071 C CA . LEU D 1 388 ? 22.543 -38.760 41.830 1.00 29.23 376 LEU D CA 1
ATOM 12072 C C . LEU D 1 388 ? 23.730 -38.243 41.054 1.00 29.15 376 LEU D C 1
ATOM 12073 O O . LEU D 1 388 ? 23.595 -37.311 40.267 1.00 28.96 376 LEU D O 1
ATOM 12078 N N . SER D 1 389 ? 24.897 -38.834 41.308 1.00 29.21 377 SER D N 1
ATOM 12079 C CA . SER D 1 389 ? 26.120 -38.445 40.619 1.00 29.25 377 SER D CA 1
ATOM 12080 C C . SER D 1 389 ? 25.939 -38.676 39.118 1.00 29.19 377 SER D C 1
ATOM 12081 O O . SER D 1 389 ? 26.320 -37.836 38.302 1.00 29.30 377 SER D O 1
ATOM 12084 N N . ARG D 1 390 ? 25.347 -39.815 38.768 1.00 29.19 378 ARG D N 1
ATOM 12085 C CA . ARG D 1 390 ? 25.091 -40.162 37.374 1.00 29.26 378 ARG D CA 1
ATOM 12086 C C . ARG D 1 390 ? 24.062 -39.203 36.777 1.00 29.28 378 ARG D C 1
ATOM 12087 O O . ARG D 1 390 ? 24.213 -38.744 35.648 1.00 29.28 378 ARG D O 1
ATOM 12095 N N . ALA D 1 391 ? 23.011 -38.919 37.543 1.00 29.21 379 ALA D N 1
ATOM 12096 C CA . ALA D 1 391 ? 21.955 -38.013 37.116 1.00 29.10 379 ALA D CA 1
ATOM 12097 C C . ALA D 1 391 ? 22.513 -36.626 36.782 1.00 29.12 379 ALA D C 1
ATOM 12098 O O . ALA D 1 391 ? 22.063 -35.981 35.842 1.00 29.07 379 ALA D O 1
ATOM 12100 N N . ILE D 1 392 ? 23.501 -36.170 37.545 1.00 29.13 380 ILE D N 1
ATOM 12101 C CA . ILE D 1 392 ? 24.104 -34.863 37.289 1.00 29.17 380 ILE D CA 1
ATOM 12102 C C . ILE D 1 392 ? 25.000 -34.932 36.048 1.00 29.19 380 ILE D C 1
ATOM 12103 O O . ILE D 1 392 ? 25.076 -33.961 35.299 1.00 28.95 380 ILE D O 1
ATOM 12108 N N . ASP D 1 393 ? 25.681 -36.060 35.840 1.00 29.32 381 ASP D N 1
ATOM 12109 C CA . ASP D 1 393 ? 26.530 -36.238 34.651 1.00 29.58 381 ASP D CA 1
ATOM 12110 C C . ASP D 1 393 ? 25.698 -36.098 33.389 1.00 29.45 381 ASP D C 1
ATOM 12111 O O . ASP D 1 393 ? 26.104 -35.433 32.435 1.00 29.41 381 ASP D O 1
ATOM 12116 N N . VAL D 1 394 ? 24.533 -36.739 33.401 1.00 29.45 382 VAL D N 1
ATOM 12117 C CA . VAL D 1 394 ? 23.595 -36.707 32.280 1.00 29.56 382 VAL D CA 1
ATOM 12118 C C . VAL D 1 394 ? 23.065 -35.287 32.051 1.00 29.50 382 VAL D C 1
ATOM 12119 O O . VAL D 1 394 ? 22.928 -34.839 30.907 1.00 29.37 382 VAL D O 1
ATOM 12123 N N . LEU D 1 395 ? 22.767 -34.593 33.146 1.00 29.45 383 LEU D N 1
ATOM 12124 C CA . LEU D 1 395 ? 22.254 -33.230 33.082 1.00 29.41 383 LEU D CA 1
ATOM 12125 C C . LEU D 1 395 ? 23.278 -32.259 32.489 1.00 29.65 383 LEU D C 1
ATOM 12126 O O . LEU D 1 395 ? 22.929 -31.419 31.659 1.00 29.77 383 LEU D O 1
ATOM 12139 N N . GLU D 1 397 ? 25.933 -33.052 30.577 1.00 29.58 385 GLU D N 1
ATOM 12140 C CA . GLU D 1 397 ? 26.256 -33.429 29.206 1.00 29.63 385 GLU D CA 1
ATOM 12141 C C . GLU D 1 397 ? 25.170 -32.832 28.309 1.00 29.58 385 GLU D C 1
ATOM 12142 O O . GLU D 1 397 ? 25.448 -32.367 27.201 1.00 29.55 385 GLU D O 1
ATOM 12144 N N . GLY D 1 398 ? 23.933 -32.844 28.808 1.00 29.75 386 GLY D N 1
ATOM 12145 C CA . GLY D 1 398 ? 22.792 -32.277 28.092 1.00 29.82 386 GLY D CA 1
ATOM 12146 C C . GLY D 1 398 ? 22.894 -30.763 28.015 1.00 29.83 386 GLY D C 1
ATOM 12147 O O . GLY D 1 398 ? 22.553 -30.162 26.993 1.00 29.89 386 GLY D O 1
ATOM 12148 N N . LEU D 1 399 ? 23.361 -30.149 29.101 1.00 29.70 387 LEU D N 1
ATOM 12149 C CA . LEU D 1 399 ? 23.534 -28.701 29.155 1.00 29.59 387 LEU D CA 1
ATOM 12150 C C . LEU D 1 399 ? 24.613 -28.248 28.170 1.00 29.63 387 LEU D C 1
ATOM 12151 O O . LEU D 1 399 ? 24.489 -27.183 27.563 1.00 29.79 387 LEU D O 1
ATOM 12156 N N . LYS D 1 400 ? 25.662 -29.056 28.014 1.00 29.59 388 LYS D N 1
ATOM 12157 C CA . LYS D 1 400 ? 26.752 -28.734 27.102 1.00 29.69 388 LYS D CA 1
ATOM 12158 C C . LYS D 1 400 ? 26.297 -28.770 25.643 1.00 29.88 388 LYS D C 1
ATOM 12159 O O . LYS D 1 400 ? 26.705 -27.922 24.846 1.00 30.04 388 LYS D O 1
ATOM 12166 N N . PHE D 1 402 ? 23.099 -28.468 24.555 1.00 29.97 390 PHE D N 1
ATOM 12167 C CA . PHE D 1 402 ? 22.061 -27.458 24.388 1.00 29.96 390 PHE D CA 1
ATOM 12168 C C . PHE D 1 402 ? 22.646 -26.145 23.873 1.00 30.17 390 PHE D C 1
ATOM 12169 O O . PHE D 1 402 ? 22.054 -25.489 23.020 1.00 30.22 390 PHE D O 1
ATOM 12177 N N . HIS E 1 11 ? -26.808 48.620 25.264 1.00 27.57 -1 HIS E N 1
ATOM 12178 C CA . HIS E 1 11 ? -26.204 48.438 26.616 1.00 27.47 -1 HIS E CA 1
ATOM 12179 C C . HIS E 1 11 ? -25.404 49.696 26.960 1.00 26.45 -1 HIS E C 1
ATOM 12180 O O . HIS E 1 11 ? -25.213 50.567 26.105 1.00 26.73 -1 HIS E O 1
ATOM 12187 N N . HIS E 1 12 ? -24.937 49.771 28.205 1.00 24.90 0 HIS E N 1
ATOM 12188 C CA . HIS E 1 12 ? -24.157 50.905 28.694 1.00 23.87 0 HIS E CA 1
ATOM 12189 C C . HIS E 1 12 ? -22.708 50.501 28.989 1.00 23.98 0 HIS E C 1
ATOM 12190 O O . HIS E 1 12 ? -22.398 49.315 29.121 1.00 24.21 0 HIS E O 1
ATOM 12205 N N . ASP E 1 14 ? -19.144 50.086 31.098 1.00 22.84 2 ASP E N 1
ATOM 12206 C CA . ASP E 1 14 ? -18.817 49.703 32.452 1.00 22.92 2 ASP E CA 1
ATOM 12207 C C . ASP E 1 14 ? -18.073 50.906 32.997 1.00 22.92 2 ASP E C 1
ATOM 12208 O O . ASP E 1 14 ? -17.095 51.342 32.405 1.00 22.24 2 ASP E O 1
ATOM 12213 N N . VAL E 1 15 ? -18.568 51.477 34.085 1.00 23.95 3 VAL E N 1
ATOM 12214 C CA . VAL E 1 15 ? -17.916 52.618 34.697 1.00 24.65 3 VAL E CA 1
ATOM 12215 C C . VAL E 1 15 ? -17.206 52.098 35.922 1.00 25.72 3 VAL E C 1
ATOM 12216 O O . VAL E 1 15 ? -17.817 51.896 36.973 1.00 24.80 3 VAL E O 1
ATOM 12220 N N . PHE E 1 16 ? -15.915 51.855 35.763 1.00 27.98 4 PHE E N 1
ATOM 12221 C CA . PHE 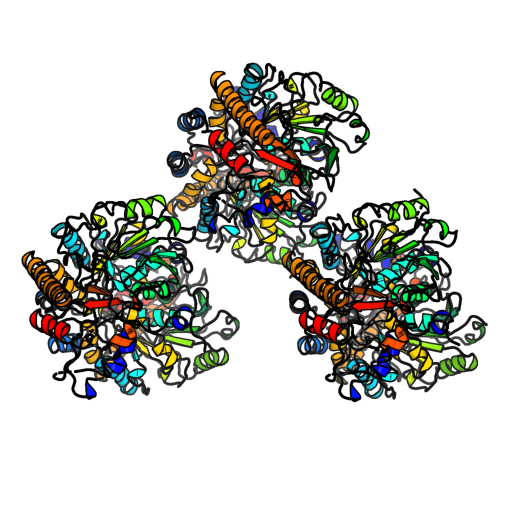E 1 16 ? -15.104 51.387 36.854 1.00 28.11 4 PHE E CA 1
ATOM 12222 C C . PHE E 1 16 ? -14.541 52.588 37.599 1.00 28.36 4 PHE E C 1
ATOM 12223 O O . PHE E 1 16 ? -14.616 53.719 37.126 1.00 28.40 4 PHE E O 1
ATOM 12231 N N . SER E 1 17 ? -13.990 52.330 38.776 1.00 28.52 5 SER E N 1
ATOM 12232 C CA . SER E 1 17 ? -13.427 53.372 39.609 1.00 28.56 5 SER E CA 1
ATOM 12233 C C . SER E 1 17 ? -12.139 53.947 39.035 1.00 29.08 5 SER E C 1
ATOM 12234 O O . SER E 1 17 ? -11.381 53.245 38.373 1.00 29.04 5 SER E O 1
ATOM 12237 N N . ASP E 1 18 ? -11.901 55.228 39.301 1.00 29.23 6 ASP E N 1
ATOM 12238 C CA . ASP E 1 18 ? -10.693 55.925 38.840 1.00 29.47 6 ASP E CA 1
ATOM 12239 C C . ASP E 1 18 ? -9.489 55.179 39.402 1.00 29.27 6 ASP E C 1
ATOM 12240 O O . ASP E 1 18 ? -8.496 54.950 38.720 1.00 29.16 6 ASP E O 1
ATOM 12245 N N . ARG E 1 19 ? -9.627 54.813 40.668 1.00 29.25 7 ARG E N 1
ATOM 12246 C CA . ARG E 1 19 ? -8.669 54.057 41.442 1.00 29.20 7 ARG E CA 1
ATOM 12247 C C . ARG E 1 19 ? -8.026 52.950 40.598 1.00 29.38 7 ARG E C 1
ATOM 12248 O O . ARG E 1 19 ? -6.805 52.811 40.587 1.00 29.93 7 ARG E O 1
ATOM 12256 N N . VAL E 1 20 ? -8.840 52.170 39.879 1.00 29.38 8 VAL E N 1
ATOM 12257 C CA . VAL E 1 20 ? -8.305 51.063 39.057 1.00 29.25 8 VAL E CA 1
ATOM 12258 C C . VAL E 1 20 ? -8.067 51.431 37.585 1.00 29.18 8 VAL E C 1
ATOM 12259 O O . VAL E 1 20 ? -7.309 50.743 36.906 1.00 28.82 8 VAL E O 1
ATOM 12263 N N . LEU E 1 21 ? -8.739 52.464 37.076 1.00 29.19 9 LEU E N 1
ATOM 12264 C CA . LEU E 1 21 ? -8.545 52.884 35.681 1.00 29.35 9 LEU E CA 1
ATOM 12265 C C . LEU E 1 21 ? -7.181 53.552 35.485 1.00 29.47 9 LEU E C 1
ATOM 12266 O O . LEU E 1 21 ? -6.531 53.364 34.457 1.00 29.13 9 LEU E O 1
ATOM 12271 N N . LEU E 1 22 ? -6.772 54.346 36.473 1.00 29.55 10 LEU E N 1
ATOM 12272 C CA . LEU E 1 22 ? -5.489 55.049 36.450 1.00 29.51 10 LEU E CA 1
ATOM 12273 C C . LEU E 1 22 ? -4.294 54.125 36.652 1.00 29.73 10 LEU E C 1
ATOM 12274 O O . LEU E 1 22 ? -3.165 54.462 36.299 1.00 29.97 10 LEU E O 1
ATOM 12279 N N . THR E 1 23 ? -4.541 52.970 37.250 1.00 29.81 11 THR E N 1
ATOM 12280 C CA . THR E 1 23 ? -3.493 52.013 37.528 1.00 29.97 11 THR E CA 1
ATOM 12281 C C . THR E 1 23 ? -3.045 51.216 36.304 1.00 30.35 11 THR E C 1
ATOM 12282 O O . THR E 1 23 ? -3.779 50.367 35.791 1.00 30.52 11 THR E O 1
ATOM 12286 N N . GLU E 1 24 ? -1.835 51.511 35.837 1.00 30.65 12 GLU E N 1
ATOM 12287 C CA . GLU E 1 24 ? -1.240 50.801 34.713 1.00 30.59 12 GLU E CA 1
ATOM 12288 C C . GLU E 1 24 ? -0.733 49.508 35.319 1.00 30.77 12 GLU E C 1
ATOM 12289 O O . GLU E 1 24 ? -0.512 49.457 36.540 1.00 30.92 12 GLU E O 1
ATOM 12291 N N . GLU E 1 25 ? -0.536 48.463 34.517 1.00 31.07 13 GLU E N 1
ATOM 12292 C CA . GLU E 1 25 ? -0.041 47.208 35.104 1.00 31.87 13 GLU E CA 1
ATOM 12293 C C . GLU E 1 25 ? 1.476 47.280 35.335 1.00 31.01 13 GLU E C 1
ATOM 12294 O O . GLU E 1 25 ? 2.201 47.939 34.582 1.00 30.98 13 GLU E O 1
ATOM 12300 N N . SER E 1 26 ? 1.923 46.611 36.400 1.00 30.88 14 SER E N 1
ATOM 12301 C CA . SER E 1 26 ? 3.327 46.572 36.806 1.00 30.72 14 SER E CA 1
ATOM 12302 C C . SER E 1 26 ? 4.303 46.258 35.659 1.00 30.88 14 SER E C 1
ATOM 12303 O O . SER E 1 26 ? 4.026 45.363 34.839 1.00 30.70 14 SER E O 1
ATOM 12305 N N . PRO E 1 27 ? 5.438 47.002 35.587 1.00 30.97 15 PRO E N 1
ATOM 12306 C CA . PRO E 1 27 ? 6.459 46.755 34.553 1.00 30.69 15 PRO E CA 1
ATOM 12307 C C . PRO E 1 27 ? 7.005 45.324 34.624 1.00 30.58 15 PRO E C 1
ATOM 12308 O O . PRO E 1 27 ? 7.455 44.783 33.609 1.00 30.61 15 PRO E O 1
ATOM 12312 N N . ILE E 1 28 ? 6.975 44.738 35.824 1.00 30.54 16 ILE E N 1
ATOM 12313 C CA . ILE E 1 28 ? 7.425 43.370 36.043 1.00 30.90 16 ILE E CA 1
ATOM 12314 C C . ILE E 1 28 ? 6.398 42.430 35.411 1.00 30.97 16 ILE E C 1
ATOM 12315 O O . ILE E 1 28 ? 6.759 41.559 34.617 1.00 31.45 16 ILE E O 1
ATOM 12320 N N . ARG E 1 29 ? 5.121 42.626 35.749 1.00 30.90 17 ARG E N 1
ATOM 12321 C CA . ARG E 1 29 ? 4.033 41.799 35.203 1.00 30.92 17 ARG E CA 1
ATOM 12322 C C . ARG E 1 29 ? 3.910 41.909 33.673 1.00 30.80 17 ARG E C 1
ATOM 12323 O O . ARG E 1 29 ? 3.489 40.947 33.008 1.00 31.09 17 ARG E O 1
ATOM 12326 N N . LYS E 1 30 ? 4.283 43.068 33.120 1.00 30.34 18 LYS E N 1
ATOM 12327 C CA . LYS E 1 30 ? 4.235 43.291 31.672 1.00 30.17 18 LYS E CA 1
ATOM 12328 C C . LYS E 1 30 ? 5.264 42.436 30.910 1.00 30.30 18 LYS E C 1
ATOM 12329 O O . LYS E 1 30 ? 5.189 42.324 29.679 1.00 30.52 18 LYS E O 1
ATOM 12331 N N . LEU E 1 31 ? 6.235 41.869 31.636 1.00 30.30 19 LEU E N 1
ATOM 12332 C CA . LEU E 1 31 ? 7.272 41.009 31.052 1.00 30.38 19 LEU E CA 1
ATOM 12333 C C . LEU E 1 31 ? 6.877 39.522 31.040 1.00 30.39 19 LEU E C 1
ATOM 12334 O O . LEU E 1 31 ? 7.508 38.723 30.335 1.00 30.73 19 LEU E O 1
ATOM 12339 N N . VAL E 1 32 ? 5.838 39.157 31.800 1.00 30.23 20 VAL E N 1
ATOM 12340 C CA . VAL E 1 32 ? 5.373 37.758 31.879 1.00 30.22 20 VAL E CA 1
ATOM 12341 C C . VAL E 1 32 ? 4.947 37.174 30.524 1.00 30.24 20 VAL E C 1
ATOM 12342 O O . VAL E 1 32 ? 5.284 36.025 30.236 1.00 30.39 20 VAL E O 1
ATOM 12346 N N . PRO E 1 33 ? 4.194 37.936 29.701 1.00 30.20 21 PRO E N 1
ATOM 12347 C CA . PRO E 1 33 ? 3.822 37.380 28.397 1.00 30.12 21 PRO E CA 1
ATOM 12348 C C . PRO E 1 33 ? 5.041 37.058 27.529 1.00 30.44 21 PRO E C 1
ATOM 12349 O O . PRO E 1 33 ? 5.046 36.047 26.813 1.00 30.82 21 PRO E O 1
ATOM 12353 N N . PHE E 1 34 ? 6.064 37.911 27.600 1.00 30.47 22 PHE E N 1
ATOM 12354 C CA . PHE E 1 34 ? 7.293 37.722 26.819 1.00 30.48 22 PHE E CA 1
ATOM 12355 C C . PHE E 1 34 ? 8.110 36.540 27.385 1.00 30.07 22 PHE E C 1
ATOM 12356 O O . PHE E 1 34 ? 8.798 35.832 26.634 1.00 29.87 22 PHE E O 1
ATOM 12364 N N . ALA E 1 35 ? 8.022 36.336 28.701 1.00 29.66 23 ALA E N 1
ATOM 12365 C CA . ALA E 1 35 ? 8.710 35.233 29.386 1.00 29.64 23 ALA E CA 1
ATOM 12366 C C . ALA E 1 35 ? 8.073 33.893 29.017 1.00 29.79 23 ALA E C 1
ATOM 12367 O O . ALA E 1 35 ? 8.773 32.925 28.699 1.00 29.30 23 ALA E O 1
ATOM 12369 N N . GLU E 1 36 ? 6.740 33.847 29.073 1.00 29.99 24 GLU E N 1
ATOM 12370 C CA . GLU E 1 36 ? 5.980 32.645 28.738 1.00 30.02 24 GLU E CA 1
ATOM 12371 C C . GLU E 1 36 ? 6.295 32.202 27.309 1.00 30.02 24 GLU E C 1
ATOM 12372 O O . GLU E 1 36 ? 6.478 31.011 27.056 1.00 30.14 24 GLU E O 1
ATOM 12379 N N . ALA E 1 38 ? 9.026 32.744 25.723 1.00 29.91 26 ALA E N 1
ATOM 12380 C CA . ALA E 1 38 ? 10.427 32.298 25.699 1.00 29.89 26 ALA E CA 1
ATOM 12381 C C . ALA E 1 38 ? 10.548 30.838 26.152 1.00 29.79 26 ALA E C 1
ATOM 12382 O O . ALA E 1 38 ? 11.360 30.085 25.605 1.00 29.83 26 ALA E O 1
ATOM 12384 N N . LYS E 1 39 ? 9.757 30.451 27.157 1.00 29.66 27 LYS E N 1
ATOM 12385 C CA . LYS E 1 39 ? 9.751 29.077 27.667 1.00 29.69 27 LYS E CA 1
ATOM 12386 C C . LYS E 1 39 ? 9.240 28.127 26.582 1.00 29.81 27 LYS E C 1
ATOM 12387 O O . LYS E 1 39 ? 9.691 26.985 26.483 1.00 29.79 27 LYS E O 1
ATOM 12389 N N . LYS E 1 40 ? 8.305 28.614 25.767 1.00 29.98 28 LYS E N 1
ATOM 12390 C CA . LYS E 1 40 ? 7.755 27.843 24.659 1.00 29.80 28 LYS E CA 1
ATOM 12391 C C . LYS E 1 40 ? 8.848 27.536 23.637 1.00 29.79 28 LYS E C 1
ATOM 12392 O O . LYS E 1 40 ? 8.847 26.460 23.031 1.00 30.19 28 LYS E O 1
ATOM 12394 N N . ARG E 1 41 ? 9.788 28.466 23.452 1.00 29.69 29 ARG E N 1
ATOM 12395 C CA . ARG E 1 41 ? 10.906 28.279 22.505 1.00 29.64 29 ARG E CA 1
ATOM 12396 C C . ARG E 1 41 ? 12.018 27.366 23.058 1.00 29.59 29 ARG E C 1
ATOM 12397 O O . ARG E 1 41 ? 13.006 27.113 22.371 1.00 29.47 29 ARG E O 1
ATOM 12399 N N . GLY E 1 42 ? 11.868 26.899 24.301 1.00 29.75 30 GLY E N 1
ATOM 12400 C CA . GLY E 1 42 ? 12.840 26.018 24.947 1.00 29.78 30 GLY E CA 1
ATOM 12401 C C . GLY E 1 42 ? 13.983 26.780 25.589 1.00 29.76 30 GLY E C 1
ATOM 12402 O O . GLY E 1 42 ? 15.148 26.477 25.332 1.00 30.05 30 GLY E O 1
ATOM 12403 N N . VAL E 1 43 ? 13.649 27.767 26.418 1.00 29.68 31 VAL E N 1
ATOM 12404 C CA . VAL E 1 43 ? 14.648 28.588 27.104 1.00 29.65 31 VAL E CA 1
ATOM 12405 C C . VAL E 1 43 ? 14.482 28.499 28.615 1.00 29.49 31 VAL E C 1
ATOM 12406 O O . VAL E 1 43 ? 13.397 28.744 29.139 1.00 29.36 31 VAL E O 1
ATOM 12410 N N . ARG E 1 44 ? 15.568 28.150 29.302 1.00 29.61 32 ARG E N 1
ATOM 12411 C CA . ARG E 1 44 ? 15.569 28.052 30.758 1.00 29.66 32 ARG E CA 1
ATOM 12412 C C . ARG E 1 44 ? 15.783 29.474 31.289 1.00 29.43 32 ARG E C 1
ATOM 12413 O O . ARG E 1 44 ? 16.840 30.068 31.080 1.00 29.30 32 ARG E O 1
ATOM 12415 N N . ILE E 1 45 ? 14.776 30.013 31.963 1.00 29.45 33 ILE E N 1
ATOM 12416 C CA . ILE E 1 45 ? 14.824 31.373 32.505 1.00 29.66 33 ILE E CA 1
ATOM 12417 C C . ILE E 1 45 ? 15.233 31.443 33.976 1.00 29.50 33 ILE E C 1
ATOM 12418 O O . ILE E 1 45 ? 14.629 30.768 34.812 1.00 29.75 33 ILE E O 1
ATOM 12423 N N . HIS E 1 46 ? 16.221 32.285 34.295 1.00 29.41 34 HIS E N 1
ATOM 12424 C CA . HIS E 1 46 ? 16.656 32.479 35.685 1.00 29.37 34 HIS E CA 1
ATOM 12425 C C . HIS E 1 46 ? 15.866 33.664 36.243 1.00 29.47 34 HIS E C 1
ATOM 12426 O O . HIS E 1 46 ? 16.114 34.813 35.874 1.00 29.45 34 HIS E O 1
ATOM 12433 N N . HIS E 1 47 ? 14.913 33.374 37.128 1.00 29.65 35 HIS E N 1
ATOM 12434 C CA . HIS E 1 47 ? 14.053 34.400 37.730 1.00 29.55 35 HIS E CA 1
ATOM 12435 C C . HIS E 1 47 ? 14.674 35.160 38.891 1.00 29.70 35 HIS E C 1
ATOM 12436 O O . HIS E 1 47 ? 14.682 34.666 40.022 1.00 29.98 35 HIS E O 1
ATOM 12443 N N . LEU E 1 48 ? 15.162 36.370 38.622 1.00 29.69 36 LEU E N 1
ATOM 12444 C CA . LEU E 1 48 ? 15.736 37.227 39.665 1.00 29.45 36 LEU E CA 1
ATOM 12445 C C . LEU E 1 48 ? 14.871 38.474 39.802 1.00 29.30 36 LEU E C 1
ATOM 12446 O O . LEU E 1 48 ? 15.290 39.471 40.387 1.00 29.04 36 LEU E O 1
ATOM 12451 N N . ASN E 1 49 ? 13.645 38.391 39.293 1.00 29.61 37 ASN E N 1
ATOM 12452 C CA . ASN E 1 49 ? 12.697 39.504 39.300 1.00 29.57 37 ASN E CA 1
ATOM 12453 C C . ASN E 1 49 ? 11.665 39.503 40.415 1.00 29.47 37 ASN E C 1
ATOM 12454 O O . ASN E 1 49 ? 11.010 40.523 40.639 1.00 29.54 37 ASN E O 1
ATOM 12459 N N . ILE E 1 50 ? 11.492 38.371 41.093 1.00 29.92 38 ILE E N 1
ATOM 12460 C CA . ILE E 1 50 ? 10.490 38.242 42.164 1.00 30.14 38 ILE E CA 1
ATOM 12461 C C . ILE E 1 50 ? 11.129 37.961 43.494 1.00 29.60 38 ILE E C 1
ATOM 12462 O O . ILE E 1 50 ? 12.075 37.181 43.572 1.00 30.12 38 ILE E O 1
ATOM 12467 N N . GLY E 1 51 ? 10.563 38.524 44.555 1.00 29.68 39 GLY E N 1
ATOM 12468 C CA . GLY E 1 51 ? 11.076 38.305 45.904 1.00 29.86 39 GLY E CA 1
ATOM 12469 C C . GLY E 1 51 ? 10.564 37.034 46.574 1.00 30.11 39 GLY E C 1
ATOM 12470 O O . GLY E 1 51 ? 10.317 37.036 47.777 1.00 30.98 39 GLY E O 1
ATOM 12471 N N . GLN E 1 52 ? 10.414 35.953 45.806 1.00 30.07 40 GLN E N 1
ATOM 12472 C CA . GLN E 1 52 ? 9.933 34.667 46.305 1.00 29.61 40 GLN E CA 1
ATOM 12473 C C . GLN E 1 52 ? 11.122 33.834 46.759 1.00 29.32 40 GLN E C 1
ATOM 12474 O O . GLN E 1 52 ? 11.897 33.382 45.913 1.00 29.18 40 GLN E O 1
ATOM 12480 N N . PRO E 1 53 ? 11.283 33.634 48.084 1.00 29.29 41 PRO E N 1
ATOM 12481 C CA . PRO E 1 53 ? 12.400 32.797 48.545 1.00 29.28 41 PRO E CA 1
ATOM 12482 C C . PRO E 1 53 ? 12.300 31.360 48.036 1.00 29.30 41 PRO E C 1
ATOM 12483 O O . PRO E 1 53 ? 11.189 30.838 47.867 1.00 29.41 41 PRO E O 1
ATOM 12487 N N . ASP E 1 54 ? 13.451 30.745 47.778 1.00 29.15 42 ASP E N 1
ATOM 12488 C CA . ASP E 1 54 ? 13.506 29.364 47.298 1.00 29.50 42 ASP E CA 1
ATOM 12489 C C . ASP E 1 54 ? 13.842 28.381 48.417 1.00 29.41 42 ASP E C 1
ATOM 12490 O O . ASP E 1 54 ? 13.894 27.177 48.176 1.00 29.63 42 ASP E O 1
ATOM 12495 N N . LEU E 1 55 ? 14.072 28.891 49.626 1.00 29.05 43 LEU E N 1
ATOM 12496 C CA . LEU E 1 55 ? 14.423 28.051 50.766 1.00 28.98 43 LEU E CA 1
ATOM 12497 C C . LEU E 1 55 ? 13.251 27.197 51.231 1.00 28.98 43 LEU E C 1
ATOM 12498 O O . LEU E 1 55 ? 12.103 27.613 51.144 1.00 28.79 43 LEU E O 1
ATOM 12503 N N . LYS E 1 56 ? 13.556 25.987 51.695 1.00 29.41 44 LYS E N 1
ATOM 12504 C CA . LYS E 1 56 ? 12.543 25.060 52.189 1.00 29.69 44 LYS E CA 1
ATOM 12505 C C . LYS E 1 56 ? 11.886 25.626 53.437 1.00 29.50 44 LYS E C 1
ATOM 12506 O O . LYS E 1 56 ? 12.570 26.147 54.303 1.00 29.46 44 LYS E O 1
ATOM 12509 N N . THR E 1 57 ? 10.560 25.543 53.507 1.00 29.56 45 THR E N 1
ATOM 12510 C CA . THR E 1 57 ? 9.830 26.020 54.674 1.00 29.35 45 THR E CA 1
ATOM 12511 C C . THR E 1 57 ? 10.200 25.064 55.807 1.00 28.99 45 THR E C 1
ATOM 12512 O O . THR E 1 57 ? 10.152 23.852 55.617 1.00 29.07 45 THR E O 1
ATOM 12516 N N . PRO E 1 58 ? 10.603 25.587 56.975 1.00 28.71 46 PRO E N 1
ATOM 12517 C CA . PRO E 1 58 ? 10.952 24.670 58.063 1.00 28.62 46 PRO E CA 1
ATOM 12518 C C . PRO E 1 58 ? 9.850 23.645 58.359 1.00 29.05 46 PRO E C 1
ATOM 12519 O O . PRO E 1 58 ? 8.673 23.995 58.370 1.00 29.40 46 PRO E O 1
ATOM 12523 N N . GLU E 1 59 ? 10.244 22.393 58.592 1.00 29.26 47 GLU E N 1
ATOM 12524 C CA . GLU E 1 59 ? 9.304 21.296 58.867 1.00 29.31 47 GLU E CA 1
ATOM 12525 C C . GLU E 1 59 ? 8.384 21.520 60.072 1.00 29.17 47 GLU E C 1
ATOM 12526 O O . GLU E 1 59 ? 7.275 20.987 60.100 1.00 29.04 47 GLU E O 1
ATOM 12528 N N . VAL E 1 60 ? 8.841 22.298 61.053 1.00 29.08 48 VAL E N 1
ATOM 12529 C CA . VAL E 1 60 ? 8.049 22.603 62.250 1.00 29.05 48 VAL E CA 1
ATOM 12530 C C . VAL E 1 60 ? 6.669 23.172 61.893 1.00 29.31 48 VAL E C 1
ATOM 12531 O O . VAL E 1 60 ? 5.683 22.900 62.573 1.00 29.72 48 VAL E O 1
ATOM 12535 N N . PHE E 1 61 ? 6.614 23.950 60.816 1.00 29.32 49 PHE E N 1
ATOM 12536 C CA . PHE E 1 61 ? 5.386 24.549 60.326 1.00 28.98 49 PHE E CA 1
ATOM 12537 C C . PHE E 1 61 ? 4.337 23.491 60.002 1.00 29.06 49 PHE E C 1
ATOM 12538 O O . PHE E 1 61 ? 3.177 23.626 60.389 1.00 29.12 49 PHE E O 1
ATOM 12546 N N . PHE E 1 62 ? 4.750 22.442 59.299 1.00 29.14 50 PHE E N 1
ATOM 12547 C CA . PHE E 1 62 ? 3.840 21.359 58.927 1.00 29.53 50 PHE E CA 1
ATOM 12548 C C . PHE E 1 62 ? 3.541 20.436 60.107 1.00 29.45 50 PHE E C 1
ATOM 12549 O O . PHE E 1 62 ? 2.421 19.950 60.261 1.00 29.27 50 PHE E O 1
ATOM 12557 N N . GLU E 1 63 ? 4.553 20.197 60.929 1.00 29.63 51 GLU E N 1
ATOM 12558 C CA . GLU E 1 63 ? 4.420 19.328 62.082 1.00 29.86 51 GLU E CA 1
ATOM 12559 C C . GLU E 1 63 ? 3.398 19.857 63.092 1.00 29.44 51 GLU E C 1
ATOM 12560 O O . GLU E 1 63 ? 2.518 19.115 63.510 1.00 29.33 51 GLU E O 1
ATOM 12566 N N . ARG E 1 64 ? 3.491 21.133 63.457 1.00 29.19 52 ARG E N 1
ATOM 12567 C CA . ARG E 1 64 ? 2.534 21.729 64.404 1.00 29.29 52 ARG E CA 1
ATOM 12568 C C . ARG E 1 64 ? 1.101 21.655 63.874 1.00 29.07 52 ARG E C 1
ATOM 12569 O O . ARG E 1 64 ? 0.175 21.405 64.643 1.00 28.91 52 ARG E O 1
ATOM 12577 N N . ILE E 1 65 ? 0.931 21.857 62.568 1.00 29.06 53 ILE E N 1
ATOM 12578 C CA . ILE E 1 65 ? -0.380 21.773 61.927 1.00 29.05 53 ILE E CA 1
ATOM 12579 C C . ILE E 1 65 ? -0.930 20.353 62.040 1.00 29.08 53 ILE E C 1
ATOM 12580 O O . ILE E 1 65 ? -2.089 20.152 62.399 1.00 29.24 53 ILE E O 1
ATOM 12585 N N . TYR E 1 66 ? -0.087 19.379 61.726 1.00 29.18 54 TYR E N 1
ATOM 12586 C CA . TYR E 1 66 ? -0.460 17.971 61.787 1.00 29.68 54 TYR E CA 1
ATOM 12587 C C . TYR E 1 66 ? -0.800 17.523 63.219 1.00 29.53 54 TYR E C 1
ATOM 12588 O O . TYR E 1 66 ? -1.776 16.799 63.435 1.00 29.50 54 TYR E O 1
ATOM 12597 N N . GLU E 1 67 ? 0.001 17.969 64.186 1.00 29.51 55 GLU E N 1
ATOM 12598 C CA . GLU E 1 67 ? -0.205 17.646 65.602 1.00 29.90 55 GLU E CA 1
ATOM 12599 C C . GLU E 1 67 ? -1.446 18.289 66.214 1.00 29.71 55 GLU E C 1
ATOM 12600 O O . GLU E 1 67 ? -2.032 17.731 67.134 1.00 29.89 55 GLU E O 1
ATOM 12606 N N . ASN E 1 68 ? -1.814 19.475 65.726 1.00 29.66 56 ASN E N 1
ATOM 12607 C CA . ASN E 1 68 ? -2.970 20.223 66.235 1.00 29.61 56 ASN E CA 1
ATOM 12608 C C . ASN E 1 68 ? -4.063 20.394 65.202 1.00 29.55 56 ASN E C 1
ATOM 12609 O O . ASN E 1 68 ? -4.581 21.485 65.010 1.00 29.56 56 ASN E O 1
ATOM 12614 N N . LYS E 1 69 ? -4.398 19.295 64.536 1.00 29.91 57 LYS E N 1
ATOM 12615 C CA . LYS E 1 69 ? -5.441 19.273 63.529 1.00 30.03 57 LYS E CA 1
ATOM 12616 C C . LYS E 1 69 ? -6.783 19.482 64.236 1.00 29.75 57 LYS E C 1
ATOM 12617 O O . LYS E 1 69 ? -7.195 18.636 65.025 1.00 29.78 57 LYS E O 1
ATOM 12621 N N . PRO E 1 70 ? -7.476 20.599 63.956 1.00 29.71 58 PRO E N 1
ATOM 12622 C CA . PRO E 1 70 ? -8.758 20.809 64.621 1.00 29.65 58 PRO E CA 1
ATOM 12623 C C . PRO E 1 70 ? -9.858 20.046 63.906 1.00 29.59 58 PRO E C 1
ATOM 12624 O O . PRO E 1 70 ? -9.784 19.868 62.693 1.00 29.83 58 PRO E O 1
ATOM 12628 N N . GLU E 1 71 ? -10.869 19.609 64.648 1.00 29.38 59 GLU E N 1
ATOM 12629 C CA . GLU E 1 71 ? -11.992 18.882 64.073 1.00 29.42 59 GLU E CA 1
ATOM 12630 C C . GLU E 1 71 ? -12.810 19.805 63.156 1.00 29.15 59 GLU E C 1
ATOM 12631 O O . GLU E 1 71 ? -13.376 19.359 62.155 1.00 29.02 59 GLU E O 1
ATOM 12637 N N . VAL E 1 72 ? -12.873 21.088 63.522 1.00 28.97 60 VAL E N 1
ATOM 12638 C CA . VAL E 1 72 ? -13.591 22.106 62.762 1.00 28.48 60 VAL E CA 1
ATOM 12639 C C . VAL E 1 72 ? -12.630 23.247 62.446 1.00 28.62 60 VAL E C 1
ATOM 12640 O O . VAL E 1 72 ? -12.003 23.791 63.345 1.00 28.58 60 VAL E O 1
ATOM 12644 N N . VAL E 1 73 ? -12.501 23.597 61.169 1.00 28.76 61 VAL E N 1
ATOM 12645 C CA . VAL E 1 73 ? -11.624 24.692 60.761 1.00 28.90 61 VAL E CA 1
ATOM 12646 C C . VAL E 1 73 ? -12.447 25.977 60.944 1.00 29.02 61 VAL E C 1
ATOM 12647 O O . VAL E 1 73 ? -13.075 26.482 60.006 1.00 29.07 61 VAL E O 1
ATOM 12651 N N . TYR E 1 74 ? -12.426 26.481 62.177 1.00 28.69 62 TYR E N 1
ATOM 12652 C CA . TYR E 1 74 ? -13.192 27.660 62.592 1.00 28.46 62 TYR E CA 1
ATOM 12653 C C . TYR E 1 74 ? -12.523 29.017 62.400 1.00 28.42 62 TYR E C 1
ATOM 12654 O O . TYR E 1 74 ? -11.328 29.104 62.134 1.00 28.11 62 TYR E O 1
ATOM 12663 N N . TYR E 1 75 ? -13.319 30.077 62.539 1.00 28.59 63 TYR E N 1
ATOM 12664 C CA . TYR E 1 75 ? -12.798 31.431 62.485 1.00 28.37 63 TYR E CA 1
ATOM 12665 C C . TYR E 1 75 ? -12.158 31.630 63.857 1.00 28.75 63 TYR E C 1
ATOM 12666 O O . TYR E 1 75 ? -12.818 31.419 64.882 1.00 28.63 63 TYR E O 1
ATOM 12675 N N . SER E 1 76 ? -10.882 32.009 63.890 1.00 29.17 64 SER E N 1
ATOM 12676 C CA . SER E 1 76 ? -10.182 32.232 65.152 1.00 28.83 64 SER E CA 1
ATOM 12677 C C . SER E 1 76 ? -10.616 33.592 65.666 1.00 28.99 64 SER E C 1
ATOM 12678 O O . SER E 1 76 ? -11.446 34.246 65.043 1.00 28.81 64 SER E O 1
ATOM 12681 N N . HIS E 1 77 ? -10.079 34.000 66.813 1.00 29.16 65 HIS E N 1
ATOM 12682 C CA . HIS E 1 77 ? -10.372 35.312 67.370 1.00 29.44 65 HIS E CA 1
ATOM 12683 C C . HIS E 1 77 ? -9.904 36.293 66.286 1.00 28.79 65 HIS E C 1
ATOM 12684 O O . HIS E 1 77 ? -8.908 36.037 65.611 1.00 28.80 65 HIS E O 1
ATOM 12691 N N . SER E 1 78 ? -10.614 37.396 66.096 1.00 28.86 66 SER E N 1
ATOM 12692 C CA . SER E 1 78 ? -10.252 38.376 65.056 1.00 28.85 66 SER E CA 1
ATOM 12693 C C . SER E 1 78 ? -8.803 38.853 65.104 1.00 28.74 66 SER E C 1
ATOM 12694 O O . SER E 1 78 ? -8.198 39.058 64.073 1.00 28.45 66 SER E O 1
ATOM 12697 N N . ALA E 1 79 ? -8.250 39.039 66.297 1.00 28.98 67 ALA E N 1
ATOM 12698 C CA . ALA E 1 79 ? -6.864 39.478 66.442 1.00 28.91 67 ALA E CA 1
ATOM 12699 C C . ALA E 1 79 ? -5.857 38.349 66.213 1.00 28.74 67 ALA E C 1
ATOM 12700 O O . ALA E 1 79 ? -4.656 38.598 66.172 1.00 28.57 67 ALA E O 1
ATOM 12702 N N . GLY E 1 80 ? -6.346 37.115 66.091 1.00 28.92 68 GLY E N 1
ATOM 12703 C CA . GLY E 1 80 ? -5.505 35.930 65.866 1.00 28.80 68 GLY E CA 1
ATOM 12704 C C . GLY E 1 80 ? -5.564 35.010 67.064 1.00 28.55 68 GLY E C 1
ATOM 12705 O O . GLY E 1 80 ? -6.050 35.413 68.127 1.00 28.10 68 GLY E O 1
ATOM 12706 N N . ILE E 1 81 ? -5.092 33.772 66.892 1.00 28.97 69 ILE E N 1
ATOM 12707 C CA . ILE E 1 81 ? -5.085 32.812 67.999 1.00 29.69 69 ILE E CA 1
ATOM 12708 C C . ILE E 1 81 ? -4.171 33.377 69.081 1.00 29.43 69 ILE E C 1
ATOM 12709 O O . ILE E 1 81 ? -3.091 33.885 68.781 1.00 29.24 69 ILE E O 1
ATOM 12714 N N . TRP E 1 82 ? -4.615 33.306 70.331 1.00 29.38 70 TRP E N 1
ATOM 12715 C CA . TRP E 1 82 ? -3.845 33.842 71.443 1.00 29.18 70 TRP E CA 1
ATOM 12716 C C . TRP E 1 82 ? -2.386 33.381 71.460 1.00 29.01 70 TRP E C 1
ATOM 12717 O O . TRP E 1 82 ? -1.483 34.191 71.662 1.00 28.87 70 TRP E O 1
ATOM 12728 N N . GLU E 1 83 ? -2.162 32.092 71.223 1.00 29.06 71 GLU E N 1
ATOM 12729 C CA . GLU E 1 83 ? -0.813 31.527 71.215 1.00 29.53 71 GLU E CA 1
ATOM 12730 C C . GLU E 1 83 ? 0.101 32.157 70.169 1.00 29.04 71 GLU E C 1
ATOM 12731 O O . GLU E 1 83 ? 1.291 32.283 70.403 1.00 29.07 71 GLU E O 1
ATOM 12737 N N . LEU E 1 84 ? -0.449 32.531 69.017 1.00 29.01 72 LEU E N 1
ATOM 12738 C CA . LEU E 1 84 ? 0.338 33.158 67.959 1.00 28.98 72 LEU E CA 1
ATOM 12739 C C . LEU E 1 84 ? 0.666 34.596 68.346 1.00 29.15 72 LEU E C 1
ATOM 12740 O O . LEU E 1 84 ? 1.742 35.098 68.007 1.00 29.20 72 LEU E O 1
ATOM 12745 N N . ARG E 1 85 ? -0.257 35.254 69.048 1.00 28.92 73 ARG E N 1
ATOM 12746 C CA . ARG E 1 85 ? -0.041 36.622 69.497 1.00 28.82 73 ARG E CA 1
ATOM 12747 C C . ARG E 1 85 ? 1.101 36.593 70.519 1.00 29.23 73 ARG E C 1
ATOM 12748 O O . ARG E 1 85 ? 1.931 37.513 70.566 1.00 29.35 73 ARG E O 1
ATOM 12756 N N . GLU E 1 86 ? 1.137 35.537 71.337 1.00 29.42 74 GLU E N 1
ATOM 12757 C CA . GLU E 1 86 ? 2.221 35.348 72.302 1.00 29.72 74 GLU E CA 1
ATOM 12758 C C . GLU E 1 86 ? 3.518 35.000 71.562 1.00 29.18 74 GLU E C 1
ATOM 12759 O O . GLU E 1 86 ? 4.596 35.452 71.950 1.00 29.21 74 GLU E O 1
ATOM 12765 N N . ALA E 1 87 ? 3.410 34.175 70.519 1.00 28.87 75 ALA E N 1
ATOM 12766 C CA . ALA E 1 87 ? 4.570 33.774 69.727 1.00 28.81 75 ALA E CA 1
ATOM 12767 C C . ALA E 1 87 ? 5.244 35.000 69.119 1.00 29.18 75 ALA E C 1
ATOM 12768 O O . ALA E 1 87 ? 6.464 35.097 69.155 1.00 29.78 75 ALA E O 1
ATOM 12770 N N . PHE E 1 88 ? 4.466 35.925 68.554 1.00 29.16 76 PHE E N 1
ATOM 12771 C CA . PHE E 1 88 ? 5.049 37.156 68.014 1.00 29.18 76 PHE E CA 1
ATOM 12772 C C . PHE E 1 88 ? 5.670 37.990 69.125 1.00 28.88 76 PHE E C 1
ATOM 12773 O O . PHE E 1 88 ? 6.757 38.532 68.955 1.00 28.86 76 PHE E O 1
ATOM 12781 N N . ALA E 1 89 ? 4.973 38.107 70.253 1.00 28.91 77 ALA E N 1
ATOM 12782 C CA . ALA E 1 89 ? 5.484 38.888 71.387 1.00 28.86 77 ALA E CA 1
ATOM 12783 C C . ALA E 1 89 ? 6.830 38.354 71.862 1.00 28.65 77 ALA E C 1
ATOM 12784 O O . ALA E 1 89 ? 7.779 39.111 72.020 1.00 28.37 77 ALA E O 1
ATOM 12786 N N . SER E 1 90 ? 6.915 37.043 72.055 1.00 28.86 78 SER E N 1
ATOM 12787 C CA . SER E 1 90 ? 8.156 36.414 72.502 1.00 29.11 78 SER E CA 1
ATOM 12788 C C . SER E 1 90 ? 9.268 36.535 71.480 1.00 28.99 78 SER E C 1
ATOM 12789 O O . SER E 1 90 ? 10.429 36.659 71.861 1.00 28.98 78 SER E O 1
ATOM 12792 N N . TYR E 1 91 ? 8.927 36.474 70.193 1.00 29.25 79 TYR E N 1
ATOM 12793 C CA . TYR E 1 91 ? 9.925 36.637 69.138 1.00 29.62 79 TYR E CA 1
ATOM 12794 C C . TYR E 1 91 ? 10.613 37.987 69.303 1.00 29.53 79 TYR E C 1
ATOM 12795 O O . TYR E 1 91 ? 11.838 38.059 69.321 1.00 29.80 79 TYR E O 1
ATOM 12804 N N . TYR E 1 92 ? 9.821 39.051 69.415 1.00 29.30 80 TYR E N 1
ATOM 12805 C CA . TYR E 1 92 ? 10.374 40.398 69.600 1.00 29.12 80 TYR E CA 1
ATOM 12806 C C . TYR E 1 92 ? 11.243 40.595 70.839 1.00 29.10 80 TYR E C 1
ATOM 12807 O O . TYR E 1 92 ? 12.216 41.353 70.807 1.00 29.02 80 TYR E O 1
ATOM 12816 N N . LYS E 1 93 ? 10.903 39.919 71.927 1.00 29.09 81 LYS E N 1
ATOM 12817 C CA . LYS E 1 93 ? 11.694 40.041 73.144 1.00 29.30 81 LYS E CA 1
ATOM 12818 C C . LYS E 1 93 ? 12.986 39.251 73.004 1.00 29.38 81 LYS E C 1
ATOM 12819 O O . LYS E 1 93 ? 14.063 39.759 73.298 1.00 29.46 81 LYS E O 1
ATOM 12821 N N . ARG E 1 94 ? 12.874 38.013 72.536 1.00 29.92 82 ARG E N 1
ATOM 12822 C CA . ARG E 1 94 ? 14.035 37.141 72.391 1.00 29.71 82 ARG E CA 1
ATOM 12823 C C . ARG E 1 94 ? 14.986 37.547 71.286 1.00 29.23 82 ARG E C 1
ATOM 12824 O O . ARG E 1 94 ? 16.194 37.582 71.496 1.00 28.56 82 ARG E O 1
ATOM 12832 N N . ARG E 1 95 ? 14.439 37.851 70.114 1.00 29.38 83 ARG E N 1
ATOM 12833 C CA . ARG E 1 95 ? 15.263 38.183 68.973 1.00 29.24 83 ARG E CA 1
ATOM 12834 C C . ARG E 1 95 ? 15.442 39.675 68.636 1.00 29.22 83 ARG E C 1
ATOM 12835 O O . ARG E 1 95 ? 16.525 40.060 68.225 1.00 29.20 83 ARG E O 1
ATOM 12843 N N . GLN E 1 96 ? 14.428 40.514 68.832 1.00 29.39 84 GLN E N 1
ATOM 12844 C CA . GLN E 1 96 ? 14.573 41.954 68.555 1.00 29.50 84 GLN E CA 1
ATOM 12845 C C . GLN E 1 96 ? 14.845 42.775 69.829 1.00 29.72 84 GLN E C 1
ATOM 12846 O O . GLN E 1 96 ? 15.009 43.992 69.751 1.00 29.72 84 GLN E O 1
ATOM 12852 N N . ARG E 1 97 ? 14.908 42.109 70.987 1.00 29.98 85 ARG E N 1
ATOM 12853 C CA . ARG E 1 97 ? 15.165 42.759 72.286 1.00 30.61 85 ARG E CA 1
ATOM 12854 C C . ARG E 1 97 ? 14.182 43.893 72.579 1.00 29.59 85 ARG E C 1
ATOM 12855 O O . ARG E 1 97 ? 14.559 44.937 73.103 1.00 29.42 85 ARG E O 1
ATOM 12863 N N . VAL E 1 98 ? 12.918 43.657 72.246 1.00 29.77 86 VAL E N 1
ATOM 12864 C CA . VAL E 1 98 ? 11.845 44.624 72.424 1.00 29.92 86 VAL E CA 1
ATOM 12865 C C . VAL E 1 98 ? 10.767 44.038 73.325 1.00 29.50 86 VAL E C 1
ATOM 12866 O O . VAL E 1 98 ? 10.345 42.904 73.123 1.00 29.35 86 VAL E O 1
ATOM 12870 N N . ASP E 1 99 ? 10.306 44.817 74.297 1.00 29.56 87 ASP E N 1
ATOM 12871 C CA . ASP E 1 99 ? 9.254 44.361 75.202 1.00 29.95 87 ASP E CA 1
ATOM 12872 C C . ASP E 1 99 ? 7.875 44.649 74.640 1.00 30.01 87 ASP E C 1
ATOM 12873 O O . ASP E 1 99 ? 7.399 45.782 74.706 1.00 30.16 87 ASP E O 1
ATOM 12878 N N . VAL E 1 100 ? 7.245 43.621 74.076 1.00 29.83 88 VAL E N 1
ATOM 12879 C CA . VAL E 1 100 ? 5.883 43.742 73.546 1.00 29.80 88 VAL E CA 1
ATOM 12880 C C . VAL E 1 100 ? 5.001 42.722 74.237 1.00 29.59 88 VAL E C 1
ATOM 12881 O O . VAL E 1 100 ? 5.455 41.640 74.604 1.00 29.40 88 VAL E O 1
ATOM 12885 N N . LYS E 1 101 ? 3.746 43.095 74.447 1.00 29.71 89 LYS E N 1
ATOM 12886 C CA . LYS E 1 101 ? 2.777 42.211 75.079 1.00 29.80 89 LYS E CA 1
ATOM 12887 C C . LYS E 1 101 ? 1.889 41.638 73.986 1.00 29.50 89 LYS E C 1
ATOM 12888 O O . LYS E 1 101 ? 1.756 42.252 72.925 1.00 29.21 89 LYS E O 1
ATOM 12892 N N . PRO E 1 102 ? 1.269 40.466 74.229 1.00 29.37 90 PRO E N 1
ATOM 12893 C CA . PRO E 1 102 ? 0.371 39.921 73.209 1.00 29.33 90 PRO E CA 1
ATOM 12894 C C . PRO E 1 102 ? -0.758 40.892 72.830 1.00 29.15 90 PRO E C 1
ATOM 12895 O O . PRO E 1 102 ? -1.200 40.900 71.679 1.00 29.40 90 PRO E O 1
ATOM 12899 N N . GLU E 1 103 ? -1.197 41.716 73.780 1.00 29.13 91 GLU E N 1
ATOM 12900 C CA . GLU E 1 103 ? -2.254 42.697 73.535 1.00 29.24 91 GLU E CA 1
ATOM 12901 C C . GLU E 1 103 ? -1.848 43.750 72.500 1.00 29.25 91 GLU E C 1
ATOM 12902 O O . GLU E 1 103 ? -2.715 44.412 71.941 1.00 29.41 91 GLU E O 1
ATOM 12908 N N . ASN E 1 104 ? -0.544 43.919 72.273 1.00 29.11 92 ASN E N 1
ATOM 12909 C CA . ASN E 1 104 ? -0.025 44.877 71.292 1.00 28.93 92 ASN E CA 1
ATOM 12910 C C . ASN E 1 104 ? 0.054 44.302 69.884 1.00 29.06 92 ASN E C 1
ATOM 12911 O O . ASN E 1 104 ? 0.323 45.037 68.940 1.00 28.77 92 ASN E O 1
ATOM 12916 N N . VAL E 1 105 ? -0.175 42.996 69.753 1.00 29.25 93 VAL E N 1
ATOM 12917 C CA . VAL E 1 105 ? -0.105 42.308 68.475 1.00 29.17 93 VAL E CA 1
ATOM 12918 C C . VAL E 1 105 ? -1.484 42.014 67.884 1.00 29.22 93 VAL E C 1
ATOM 12919 O O . VAL E 1 105 ? -2.384 41.552 68.575 1.00 29.14 93 VAL E O 1
ATOM 12923 N N . LEU E 1 106 ? -1.628 42.279 66.590 1.00 29.24 94 LEU E N 1
ATOM 12924 C CA . LEU E 1 106 ? -2.864 42.025 65.879 1.00 29.57 94 LEU E CA 1
ATOM 12925 C C . LEU E 1 106 ? -2.468 41.182 64.668 1.00 29.22 94 LEU E C 1
ATOM 12926 O O . LEU E 1 106 ? -1.790 41.670 63.767 1.00 29.01 94 LEU E O 1
ATOM 12931 N N . VAL E 1 107 ? -2.863 39.913 64.658 1.00 28.90 95 VAL E N 1
ATOM 12932 C CA . VAL E 1 107 ? -2.520 39.021 63.550 1.00 28.92 95 VAL E CA 1
ATOM 12933 C C . VAL E 1 107 ? -3.380 39.349 62.342 1.00 28.94 95 VAL E C 1
ATOM 12934 O O . VAL E 1 107 ? -4.580 39.521 62.466 1.00 29.20 95 VAL E O 1
ATOM 12938 N N . THR E 1 108 ? -2.751 39.396 61.174 1.00 29.30 96 THR E N 1
ATOM 12939 C CA . THR E 1 108 ? -3.427 39.730 59.925 1.00 30.05 96 THR E CA 1
ATOM 12940 C C . THR E 1 108 ? -3.066 38.769 58.802 1.00 29.86 96 THR E C 1
ATOM 12941 O O . THR E 1 108 ? -2.196 37.906 58.968 1.00 29.18 96 THR E O 1
ATOM 12945 N N . ASN E 1 109 ? -3.751 38.911 57.662 1.00 30.04 97 ASN E N 1
ATOM 12946 C CA . ASN E 1 109 ? -3.469 38.088 56.480 1.00 30.56 97 ASN E CA 1
ATOM 12947 C C . ASN E 1 109 ? -2.205 38.613 55.799 1.00 30.07 97 ASN E C 1
ATOM 12948 O O . ASN E 1 109 ? -2.268 39.305 54.772 1.00 30.06 97 ASN E O 1
ATOM 12953 N N . GLY E 1 110 ? -1.060 38.286 56.393 1.00 29.86 98 GLY E N 1
ATOM 12954 C CA . GLY E 1 110 ? 0.236 38.739 55.909 1.00 29.65 98 GLY E CA 1
ATOM 12955 C C . GLY E 1 110 ? 0.434 40.206 56.250 1.00 29.37 98 GLY E C 1
ATOM 12956 O O . GLY E 1 110 ? -0.462 40.856 56.796 1.00 29.04 98 GLY E O 1
ATOM 12957 N N . GLY E 1 111 ? 1.623 40.716 55.959 1.00 29.10 99 GLY E N 1
ATOM 12958 C CA . GLY E 1 111 ? 1.930 42.116 56.192 1.00 29.21 99 GLY E CA 1
ATOM 12959 C C . GLY E 1 111 ? 1.055 42.999 55.321 1.00 29.21 99 GLY E C 1
ATOM 12960 O O . GLY E 1 111 ? 0.716 44.113 55.707 1.00 29.38 99 GLY E O 1
ATOM 12961 N N . SER E 1 112 ? 0.689 42.488 54.144 1.00 29.19 100 SER E N 1
ATOM 12962 C CA . SER E 1 112 ? -0.171 43.193 53.189 1.00 29.36 100 SER E CA 1
ATOM 12963 C C . SER E 1 112 ? -1.410 43.804 53.824 1.00 29.41 100 SER E C 1
ATOM 12964 O O . SER E 1 112 ? -1.698 44.981 53.625 1.00 29.51 100 SER E O 1
ATOM 12967 N N . GLU E 1 113 ? -2.139 42.995 54.585 1.00 29.18 101 GLU E N 1
ATOM 12968 C CA . GLU E 1 113 ? -3.348 43.459 55.228 1.00 29.33 101 GLU E CA 1
ATOM 12969 C C . GLU E 1 113 ? -3.069 44.392 56.398 1.00 29.35 101 GLU E C 1
ATOM 12970 O O . GLU E 1 113 ? -3.837 45.325 56.623 1.00 29.27 101 GLU E O 1
ATOM 12976 N N . ALA E 1 114 ? -1.998 44.129 57.146 1.00 29.45 102 ALA E N 1
ATOM 12977 C CA . ALA E 1 114 ? -1.607 44.986 58.276 1.00 29.63 102 ALA E CA 1
ATOM 12978 C C . ALA E 1 114 ? -1.344 46.412 57.776 1.00 29.51 102 ALA E C 1
ATOM 12979 O O . ALA E 1 114 ? -1.631 47.379 58.465 1.00 29.71 102 ALA E O 1
ATOM 12981 N N . ILE E 1 115 ? -0.804 46.521 56.565 1.00 29.34 103 ILE E N 1
ATOM 12982 C CA . ILE E 1 115 ? -0.523 47.815 55.941 1.00 29.31 103 ILE E CA 1
ATOM 12983 C C . ILE E 1 115 ? -1.842 48.491 55.563 1.00 29.38 103 ILE E C 1
ATOM 12984 O O . ILE E 1 115 ? -2.049 49.685 55.835 1.00 29.48 103 ILE E O 1
ATOM 12989 N N . LEU E 1 116 ? -2.728 47.724 54.937 1.00 29.40 104 LEU E N 1
ATOM 12990 C CA . LEU E 1 116 ? -4.036 48.242 54.547 1.00 29.42 104 LEU E CA 1
ATOM 12991 C C . LEU E 1 116 ? -4.796 48.771 55.765 1.00 29.06 104 LEU E C 1
ATOM 12992 O O . LEU E 1 116 ? -5.367 49.851 55.701 1.00 28.93 104 LEU E O 1
ATOM 12997 N N . PHE E 1 117 ? -4.806 48.013 56.860 1.00 28.98 105 PHE E N 1
ATOM 12998 C CA . PHE E 1 117 ? -5.507 48.461 58.057 1.00 29.31 105 PHE E CA 1
ATOM 12999 C C . PHE E 1 117 ? -4.885 49.720 58.622 1.00 29.06 105 PHE E C 1
ATOM 13000 O O . PHE E 1 117 ? -5.604 50.658 58.956 1.00 28.73 105 PHE E O 1
ATOM 13008 N N . SER E 1 118 ? -3.557 49.743 58.703 1.00 29.16 106 SER E N 1
ATOM 13009 C CA . SER E 1 118 ? -2.837 50.898 59.210 1.00 29.20 106 SER E CA 1
ATOM 13010 C C . SER E 1 118 ? -3.267 52.148 58.455 1.00 28.98 106 SER E C 1
ATOM 13011 O O . SER E 1 118 ? -3.635 53.151 59.058 1.00 29.17 106 SER E O 1
ATOM 13014 N N . PHE E 1 119 ? -3.237 52.059 57.133 1.00 28.99 107 PHE E N 1
ATOM 13015 C CA . PHE E 1 119 ? -3.633 53.154 56.247 1.00 29.17 107 PHE E CA 1
ATOM 13016 C C . PHE E 1 119 ? -5.069 53.600 56.490 1.00 28.92 107 PHE E C 1
ATOM 13017 O O . PHE E 1 119 ? -5.323 54.794 56.627 1.00 28.84 107 PHE E O 1
ATOM 13025 N N . ALA E 1 120 ? -6.001 52.646 56.564 1.00 28.97 108 ALA E N 1
ATOM 13026 C CA . ALA E 1 120 ? -7.421 52.969 56.784 1.00 29.10 108 ALA E CA 1
ATOM 13027 C C . ALA E 1 120 ? -7.715 53.569 58.163 1.00 29.12 108 ALA E C 1
ATOM 13028 O O . ALA E 1 120 ? -8.563 54.444 58.280 1.00 28.98 108 ALA E O 1
ATOM 13030 N N . VAL E 1 121 ? -6.997 53.112 59.186 1.00 29.29 109 VAL E N 1
ATOM 13031 C CA . VAL E 1 121 ? -7.177 53.599 60.555 1.00 29.14 109 VAL E CA 1
ATOM 13032 C C . VAL E 1 121 ? -6.641 55.021 60.774 1.00 29.18 109 VAL E C 1
ATOM 13033 O O . VAL E 1 121 ? -7.278 55.807 61.466 1.00 29.37 109 VAL E O 1
ATOM 13037 N N . ILE E 1 122 ? -5.505 55.370 60.172 1.00 29.22 110 ILE E N 1
ATOM 13038 C CA . ILE E 1 122 ? -4.924 56.711 60.372 1.00 29.09 110 ILE E CA 1
ATOM 13039 C C . ILE E 1 122 ? -5.322 57.786 59.360 1.00 28.96 110 ILE E C 1
ATOM 13040 O O . ILE E 1 122 ? -5.299 58.971 59.694 1.00 28.92 110 ILE E O 1
ATOM 13045 N N . ALA E 1 123 ? -5.676 57.388 58.139 1.00 29.00 111 ALA E N 1
ATOM 13046 C CA . ALA E 1 123 ? -6.029 58.342 57.088 1.00 29.08 111 ALA E CA 1
ATOM 13047 C C . ALA E 1 123 ? -7.431 58.163 56.537 1.00 29.11 111 ALA E C 1
ATOM 13048 O O . ALA E 1 123 ? -7.956 57.062 56.474 1.00 29.18 111 ALA E O 1
ATOM 13050 N N . ASN E 1 124 ? -7.989 59.283 56.104 1.00 29.21 112 ASN E N 1
ATOM 13051 C CA . ASN E 1 124 ? -9.320 59.398 55.559 1.00 29.35 112 ASN E CA 1
ATOM 13052 C C . ASN E 1 124 ? -9.148 59.340 54.032 1.00 29.69 112 ASN E C 1
ATOM 13053 O O . ASN E 1 124 ? -8.031 59.519 53.553 1.00 30.14 112 ASN E O 1
ATOM 13058 N N . PRO E 1 125 ? -10.200 58.986 53.260 1.00 29.81 113 PRO E N 1
ATOM 13059 C CA . PRO E 1 125 ? -9.967 59.006 51.811 1.00 29.55 113 PRO E CA 1
ATOM 13060 C C . PRO E 1 125 ? -9.622 60.425 51.390 1.00 29.31 113 PRO E C 1
ATOM 13061 O O . PRO E 1 125 ? -10.291 61.362 51.810 1.00 29.55 113 PRO E O 1
ATOM 13065 N N . GLY E 1 126 ? -8.560 60.584 50.610 1.00 29.43 114 GLY E N 1
ATOM 13066 C CA . GLY E 1 126 ? -8.113 61.909 50.171 1.00 29.27 114 GLY E CA 1
ATOM 13067 C C . GLY E 1 126 ? -6.930 62.431 50.981 1.00 29.42 114 GLY E C 1
ATOM 13068 O O . GLY E 1 126 ? -6.272 63.393 50.564 1.00 29.24 114 GLY E O 1
ATOM 13069 N N . ASP E 1 127 ? -6.664 61.828 52.148 1.00 29.42 115 ASP E N 1
ATOM 13070 C CA . ASP E 1 127 ? -5.529 62.234 52.986 1.00 29.41 115 ASP E CA 1
ATOM 13071 C C . ASP E 1 127 ? -4.231 61.736 52.379 1.00 29.09 115 ASP E C 1
ATOM 13072 O O . ASP E 1 127 ? -4.243 60.962 51.429 1.00 28.69 115 ASP E O 1
ATOM 13077 N N . GLU E 1 128 ? -3.114 62.183 52.941 1.00 29.18 116 GLU E N 1
ATOM 13078 C CA . GLU E 1 128 ? -1.799 61.826 52.432 1.00 29.36 116 GLU E CA 1
ATOM 13079 C C . GLU E 1 128 ? -0.896 61.076 53.410 1.00 28.99 116 GLU E C 1
ATOM 13080 O O . GLU E 1 128 ? -0.935 61.291 54.618 1.00 28.76 116 GLU E O 1
ATOM 13086 N N . ILE E 1 129 ? -0.095 60.176 52.856 1.00 29.13 117 ILE E N 1
ATOM 13087 C CA . ILE E 1 129 ? 0.876 59.403 53.612 1.00 29.04 117 ILE E CA 1
ATOM 13088 C C . ILE E 1 129 ? 2.196 59.514 52.862 1.00 29.04 117 ILE E C 1
ATOM 13089 O O . ILE E 1 129 ? 2.259 59.250 51.663 1.00 29.13 117 ILE E O 1
ATOM 13094 N N . LEU E 1 130 ? 3.238 59.934 53.567 1.00 29.02 118 LEU E N 1
ATOM 13095 C CA . LEU E 1 130 ? 4.553 60.076 52.969 1.00 28.95 118 LEU E CA 1
ATOM 13096 C C . LEU E 1 130 ? 5.215 58.722 52.808 1.00 28.96 118 LEU E C 1
ATOM 13097 O O . LEU E 1 130 ? 5.078 57.856 53.667 1.00 28.77 118 LEU E O 1
ATOM 13102 N N . VAL E 1 131 ? 5.931 58.544 51.703 1.00 29.11 119 VAL E N 1
ATOM 13103 C CA . VAL E 1 131 ? 6.636 57.293 51.449 1.00 29.17 119 VAL E CA 1
ATOM 13104 C C . VAL E 1 131 ? 8.023 57.625 50.899 1.00 29.01 119 VAL E C 1
ATOM 13105 O O . VAL E 1 131 ? 8.184 58.549 50.102 1.00 28.78 119 VAL E O 1
ATOM 13109 N N . LEU E 1 132 ? 9.019 56.875 51.347 1.00 29.26 120 LEU E N 1
ATOM 13110 C CA . LEU E 1 132 ? 10.390 57.077 50.912 1.00 29.45 120 LEU E CA 1
ATOM 13111 C C . LEU E 1 132 ? 10.599 56.302 49.616 1.00 29.41 120 LEU E C 1
ATOM 13112 O O . LEU E 1 132 ? 10.566 55.079 49.607 1.00 29.48 120 LEU E O 1
ATOM 13117 N N . GLU E 1 133 ? 10.808 57.045 48.535 1.00 29.54 121 GLU E N 1
ATOM 13118 C CA . GLU E 1 133 ? 10.980 56.514 47.192 1.00 29.56 121 GLU E CA 1
ATOM 13119 C C . GLU E 1 133 ? 12.461 56.227 46.883 1.00 29.33 121 GLU E C 1
ATOM 13120 O O . GLU E 1 133 ? 13.319 57.028 47.226 1.00 29.38 121 GLU E O 1
ATOM 13126 N N . PRO E 1 134 ? 12.769 55.105 46.200 1.00 29.21 122 PRO E N 1
ATOM 13127 C CA . PRO E 1 134 ? 11.890 54.069 45.671 1.00 28.99 122 PRO E CA 1
ATOM 13128 C C . PRO E 1 134 ? 11.348 53.216 46.797 1.00 28.55 122 PRO E C 1
ATOM 13129 O O . PRO E 1 134 ? 12.005 53.064 47.811 1.00 28.15 122 PRO E O 1
ATOM 13133 N N . PHE E 1 135 ? 10.168 52.646 46.609 1.00 28.72 123 PHE E N 1
ATOM 13134 C CA . PHE E 1 135 ? 9.545 51.849 47.651 1.00 28.81 123 PHE E CA 1
ATOM 13135 C C . PHE E 1 135 ? 8.829 50.640 47.108 1.00 28.74 123 PHE E C 1
ATOM 13136 O O . PHE E 1 135 ? 8.565 50.552 45.912 1.00 28.26 123 PHE E O 1
ATOM 13144 N N . TYR E 1 136 ? 8.490 49.735 48.022 1.00 28.95 124 TYR E N 1
ATOM 13145 C CA . TYR E 1 136 ? 7.757 48.513 47.715 1.00 29.26 124 TYR E CA 1
ATOM 13146 C C . TYR E 1 136 ? 6.426 48.906 47.075 1.00 29.19 124 TYR E C 1
ATOM 13147 O O . TYR E 1 136 ? 5.493 49.312 47.758 1.00 29.13 124 TYR E O 1
ATOM 13156 N N . ALA E 1 137 ? 6.382 48.785 45.748 1.00 29.20 125 ALA E N 1
ATOM 13157 C CA . ALA E 1 137 ? 5.236 49.152 44.910 1.00 29.00 125 ALA E CA 1
ATOM 13158 C C . ALA E 1 137 ? 3.865 48.764 45.419 1.00 29.15 125 ALA E C 1
ATOM 13159 O O . ALA E 1 137 ? 2.915 49.511 45.224 1.00 29.38 125 ALA E O 1
ATOM 13161 N N . ASN E 1 138 ? 3.755 47.610 46.069 1.00 29.33 126 ASN E N 1
ATOM 13162 C CA . ASN E 1 138 ? 2.464 47.153 46.586 1.00 29.57 126 ASN E CA 1
ATOM 13163 C C . ASN E 1 138 ? 1.796 48.084 47.608 1.00 29.62 126 ASN E C 1
ATOM 13164 O O . ASN E 1 138 ? 0.580 47.989 47.792 1.00 29.39 126 ASN E O 1
ATOM 13169 N N . TYR E 1 139 ? 2.552 48.979 48.257 1.00 29.61 127 TYR E N 1
ATOM 13170 C CA . TYR E 1 139 ? 1.936 49.916 49.199 1.00 29.74 127 TYR E CA 1
ATOM 13171 C C . TYR E 1 139 ? 0.945 50.787 48.470 1.00 29.54 127 TYR E C 1
ATOM 13172 O O . TYR E 1 139 ? -0.083 51.168 49.023 1.00 29.46 127 TYR E O 1
ATOM 13181 N N . ASN E 1 140 ? 1.271 51.116 47.227 1.00 29.50 128 ASN E N 1
ATOM 13182 C CA . ASN E 1 140 ? 0.417 51.961 46.426 1.00 29.63 128 ASN E CA 1
ATOM 13183 C C . ASN E 1 140 ? -0.928 51.280 46.193 1.00 29.16 128 ASN E C 1
ATOM 13184 O O . ASN E 1 140 ? -1.945 51.949 46.113 1.00 28.94 128 ASN E O 1
ATOM 13189 N N . ALA E 1 141 ? -0.926 49.949 46.110 1.00 29.19 129 ALA E N 1
ATOM 13190 C CA . ALA E 1 141 ? -2.143 49.176 45.918 1.00 28.93 129 ALA E CA 1
ATOM 13191 C C . ALA E 1 141 ? -3.048 49.290 47.147 1.00 28.88 129 ALA E C 1
ATOM 13192 O O . ALA E 1 141 ? -4.255 49.505 47.008 1.00 28.51 129 ALA E O 1
ATOM 13194 N N . PHE E 1 142 ? -2.467 49.177 48.341 1.00 28.86 130 PHE E N 1
ATOM 13195 C CA . PHE E 1 142 ? -3.259 49.259 49.580 1.00 29.23 130 PHE E CA 1
ATOM 13196 C C . PHE E 1 142 ? -3.753 50.691 49.789 1.00 29.25 130 PHE E C 1
ATOM 13197 O O . PHE E 1 142 ? -4.858 50.904 50.295 1.00 29.32 130 PHE E O 1
ATOM 13205 N N . ALA E 1 143 ? -2.942 51.661 49.376 1.00 29.04 131 ALA E N 1
ATOM 13206 C CA . ALA E 1 143 ? -3.303 53.067 49.472 1.00 29.08 131 ALA E CA 1
ATOM 13207 C C . ALA E 1 143 ? -4.510 53.350 48.566 1.00 29.05 131 ALA E C 1
ATOM 13208 O O . ALA E 1 143 ? -5.462 54.014 48.980 1.00 29.12 131 ALA E O 1
ATOM 13210 N N . LYS E 1 144 ? -4.469 52.835 47.340 1.00 28.86 132 LYS E N 1
ATOM 13211 C CA . LYS E 1 144 ? -5.570 53.005 46.398 1.00 29.08 132 LYS E CA 1
ATOM 13212 C C . LYS E 1 144 ? -6.871 52.360 46.900 1.00 28.98 132 LYS E C 1
ATOM 13213 O O . LYS E 1 144 ? -7.931 52.938 46.737 1.00 28.45 132 LYS E O 1
ATOM 13219 N N . ILE E 1 145 ? -6.783 51.192 47.534 1.00 29.39 133 ILE E N 1
ATOM 13220 C CA . ILE E 1 145 ? -7.967 50.520 48.085 1.00 29.30 133 ILE E CA 1
ATOM 13221 C C . ILE E 1 145 ? -8.545 51.346 49.230 1.00 29.32 133 ILE E C 1
ATOM 13222 O O . ILE E 1 145 ? -9.751 51.447 49.355 1.00 29.54 133 ILE E O 1
ATOM 13227 N N . ALA E 1 146 ? -7.688 51.929 50.061 1.00 28.97 134 ALA E N 1
ATOM 13228 C CA . ALA E 1 146 ? -8.148 52.744 51.178 1.00 28.90 134 ALA E CA 1
ATOM 13229 C C . ALA E 1 146 ? -8.504 54.171 50.776 1.00 28.96 134 ALA E C 1
ATOM 13230 O O . ALA E 1 146 ? -8.974 54.936 51.600 1.00 29.13 134 ALA E O 1
ATOM 13232 N N . GLY E 1 147 ? -8.249 54.549 49.527 1.00 29.13 135 GLY E N 1
ATOM 13233 C CA . GLY E 1 147 ? -8.542 55.906 49.049 1.00 29.24 135 GLY E CA 1
ATOM 13234 C C . GLY E 1 147 ? -7.557 56.961 49.540 1.00 29.24 135 GLY E C 1
ATOM 13235 O O . GLY E 1 147 ? -7.837 58.155 49.477 1.00 29.11 135 GLY E O 1
ATOM 13236 N N . VAL E 1 148 ? -6.394 56.523 50.010 1.00 29.46 136 VAL E N 1
ATOM 13237 C CA . VAL E 1 148 ? -5.364 57.422 50.529 1.00 29.65 136 VAL E CA 1
ATOM 13238 C C . VAL E 1 148 ? -4.338 57.723 49.437 1.00 29.39 136 VAL E C 1
ATOM 13239 O O . VAL E 1 148 ? -3.993 56.849 48.640 1.00 29.07 136 VAL E O 1
ATOM 13243 N N . LYS E 1 149 ? -3.868 58.969 49.403 1.00 29.44 137 LYS E N 1
ATOM 13244 C CA . LYS E 1 149 ? -2.884 59.405 48.413 1.00 29.65 137 LYS E CA 1
ATOM 13245 C C . LYS E 1 149 ? -1.503 59.176 49.006 1.00 29.54 137 LYS E C 1
ATOM 13246 O O . LYS E 1 149 ? -1.229 59.555 50.139 1.00 29.49 137 LYS E O 1
ATOM 13252 N N . LEU E 1 150 ? -0.627 58.571 48.222 1.00 29.50 138 LEU E N 1
ATOM 13253 C CA . LEU E 1 150 ? 0.710 58.252 48.681 1.00 29.49 138 LEU E CA 1
ATOM 13254 C C . LEU E 1 150 ? 1.625 59.334 48.090 1.00 29.31 138 LEU E C 1
ATOM 13255 O O . LEU E 1 150 ? 1.634 59.549 46.880 1.00 29.05 138 LEU E O 1
ATOM 13260 N N . ILE E 1 151 ? 2.352 60.043 48.953 1.00 29.31 139 ILE E N 1
ATOM 13261 C CA . ILE E 1 151 ? 3.243 61.137 48.539 1.00 29.23 139 ILE E CA 1
ATOM 13262 C C . ILE E 1 151 ? 4.714 60.720 48.570 1.00 29.11 139 ILE E C 1
ATOM 13263 O O . ILE E 1 151 ? 5.242 60.406 49.636 1.00 29.14 139 ILE E O 1
ATOM 13268 N N . PRO E 1 152 ? 5.406 60.779 47.417 1.00 28.91 140 PRO E N 1
ATOM 13269 C CA . PRO E 1 152 ? 6.806 60.356 47.404 1.00 28.96 140 PRO E CA 1
ATOM 13270 C C . PRO E 1 152 ? 7.825 61.375 47.916 1.00 28.99 140 PRO E C 1
ATOM 13271 O O . PRO E 1 152 ? 7.706 62.571 47.667 1.00 28.81 140 PRO E O 1
ATOM 13275 N N . VAL E 1 153 ? 8.821 60.864 48.628 1.00 29.15 141 VAL E N 1
ATOM 13276 C CA . VAL E 1 153 ? 9.922 61.644 49.161 1.00 29.37 141 VAL E CA 1
ATOM 13277 C C . VAL E 1 153 ? 11.145 60.950 48.561 1.00 29.34 141 VAL E C 1
ATOM 13278 O O . VAL E 1 153 ? 11.626 59.944 49.083 1.00 29.06 141 VAL E O 1
ATOM 13282 N N . THR E 1 154 ? 11.622 61.491 47.444 1.00 29.38 142 THR E N 1
ATOM 13283 C CA . THR E 1 154 ? 12.745 60.922 46.698 1.00 29.49 142 THR E CA 1
ATOM 13284 C C . THR E 1 154 ? 14.080 60.807 47.434 1.00 29.34 142 THR E C 1
ATOM 13285 O O . THR E 1 154 ? 14.507 61.718 48.137 1.00 29.29 142 THR E O 1
ATOM 13289 N N . ARG E 1 155 ? 14.720 59.656 47.245 1.00 29.30 143 ARG E N 1
ATOM 13290 C CA . ARG E 1 155 ? 16.030 59.354 47.804 1.00 29.37 143 ARG E CA 1
ATOM 13291 C C . ARG E 1 155 ? 16.904 59.013 46.609 1.00 29.41 143 ARG E C 1
ATOM 13292 O O . ARG E 1 155 ? 16.424 58.461 45.612 1.00 29.42 143 ARG E O 1
ATOM 13300 N N . ARG E 1 156 ? 18.185 59.335 46.709 1.00 29.60 144 ARG E N 1
ATOM 13301 C CA . ARG E 1 156 ? 19.114 59.114 45.613 1.00 29.82 144 ARG E CA 1
ATOM 13302 C C . ARG E 1 156 ? 20.152 58.053 45.932 1.00 29.76 144 ARG E C 1
ATOM 13303 O O . ARG E 1 156 ? 20.605 57.939 47.073 1.00 29.40 144 ARG E O 1
ATOM 13314 N N . GLU E 1 158 ? 23.169 57.956 44.839 1.00 30.08 146 GLU E N 1
ATOM 13315 C CA . GLU E 1 158 ? 24.433 58.640 45.096 1.00 30.17 146 GLU E CA 1
ATOM 13316 C C . GLU E 1 158 ? 24.558 59.215 46.526 1.00 29.88 146 GLU E C 1
ATOM 13317 O O . GLU E 1 158 ? 25.654 59.552 46.972 1.00 29.80 146 GLU E O 1
ATOM 13323 N N . GLU E 1 159 ? 23.439 59.310 47.236 1.00 29.87 147 GLU E N 1
ATOM 13324 C CA . GLU E 1 159 ? 23.419 59.791 48.605 1.00 29.99 147 GLU E CA 1
ATOM 13325 C C . GLU E 1 159 ? 23.282 58.547 49.524 1.00 29.76 147 GLU E C 1
ATOM 13326 O O . GLU E 1 159 ? 23.112 58.681 50.742 1.00 29.69 147 GLU E O 1
ATOM 13332 N N . GLY E 1 160 ? 23.374 57.345 48.936 1.00 29.56 148 GLY E N 1
ATOM 13333 C CA . GLY E 1 160 ? 23.234 56.085 49.670 1.00 29.20 148 GLY E CA 1
ATOM 13334 C C . GLY E 1 160 ? 21.795 55.860 50.105 1.00 29.31 148 GLY E C 1
ATOM 13335 O O . GLY E 1 160 ? 21.543 55.193 51.118 1.00 29.23 148 GLY E O 1
ATOM 13336 N N . PHE E 1 161 ? 20.854 56.396 49.319 1.00 29.32 149 PHE E N 1
ATOM 13337 C CA . PHE E 1 161 ? 19.417 56.305 49.609 1.00 29.13 149 PHE E CA 1
ATOM 13338 C C . PHE E 1 161 ? 19.099 56.713 51.050 1.00 29.29 149 PHE E C 1
ATOM 13339 O O . PHE E 1 161 ? 18.339 56.045 51.747 1.00 29.14 149 PHE E O 1
ATOM 13347 N N . ALA E 1 162 ? 19.688 57.827 51.479 1.00 29.44 150 ALA E N 1
ATOM 13348 C CA . ALA E 1 162 ? 19.480 58.334 52.825 1.00 29.59 150 ALA E CA 1
ATOM 13349 C C . ALA E 1 162 ? 18.174 59.103 52.895 1.00 29.86 150 ALA E C 1
ATOM 13350 O O . ALA E 1 162 ? 17.582 59.437 51.859 1.00 29.97 150 ALA E O 1
ATOM 13352 N N . ILE E 1 163 ? 17.731 59.370 54.125 1.00 29.87 151 ILE E N 1
ATOM 13353 C CA . ILE E 1 163 ? 16.508 60.128 54.373 1.00 29.87 151 ILE E CA 1
ATOM 13354 C C . ILE E 1 163 ? 16.851 61.556 53.986 1.00 29.61 151 ILE E C 1
ATOM 13355 O O . ILE E 1 163 ? 17.761 62.125 54.576 1.00 29.79 151 ILE E O 1
ATOM 13360 N N . PRO E 1 164 ? 16.122 62.154 53.025 1.00 29.55 152 PRO E N 1
ATOM 13361 C CA . PRO E 1 164 ? 16.478 63.516 52.620 1.00 29.54 152 PRO E CA 1
ATOM 13362 C C . PRO E 1 164 ? 16.179 64.557 53.690 1.00 29.59 152 PRO E C 1
ATOM 13363 O O . PRO E 1 164 ? 15.264 64.379 54.497 1.00 30.05 152 PRO E O 1
ATOM 13367 N N . GLN E 1 165 ? 16.950 65.638 53.672 1.00 29.48 153 GLN E N 1
ATOM 13368 C CA . GLN E 1 165 ? 16.806 66.723 54.642 1.00 29.52 153 GLN E CA 1
ATOM 13369 C C . GLN E 1 165 ? 15.542 67.571 54.452 1.00 29.57 153 GLN E C 1
ATOM 13370 O O . GLN E 1 165 ? 15.120 68.268 55.373 1.00 29.70 153 GLN E O 1
ATOM 13373 N N . ASN E 1 166 ? 14.926 67.472 53.279 1.00 29.61 154 ASN E N 1
ATOM 13374 C CA . ASN E 1 166 ? 13.735 68.220 52.939 1.00 29.87 154 ASN E CA 1
ATOM 13375 C C . ASN E 1 166 ? 12.446 67.450 53.261 1.00 29.88 154 ASN E C 1
ATOM 13376 O O . ASN E 1 166 ? 11.390 67.775 52.728 1.00 30.12 154 ASN E O 1
ATOM 13381 N N . LEU E 1 167 ? 12.526 66.454 54.147 1.00 29.97 155 LEU E N 1
ATOM 13382 C CA . LEU E 1 167 ? 11.374 65.606 54.518 1.00 30.05 155 LEU E CA 1
ATOM 13383 C C . LEU E 1 167 ? 10.179 66.364 55.091 1.00 29.85 155 LEU E C 1
ATOM 13384 O O . LEU E 1 167 ? 9.027 66.088 54.730 1.00 29.95 155 LEU E O 1
ATOM 13389 N N . GLU E 1 168 ? 10.456 67.297 55.996 1.00 29.70 156 GLU E N 1
ATOM 13390 C CA . GLU E 1 168 ? 9.397 68.087 56.626 1.00 29.95 156 GLU E CA 1
ATOM 13391 C C . GLU E 1 168 ? 8.635 69.013 55.677 1.00 29.69 156 GLU E C 1
ATOM 13392 O O . GLU E 1 168 ? 7.483 69.345 55.948 1.00 29.90 156 GLU E O 1
ATOM 13398 N N . SER E 1 169 ? 9.260 69.417 54.571 1.00 29.51 157 SER E N 1
ATOM 13399 C CA . SER E 1 169 ? 8.611 70.304 53.601 1.00 29.46 157 SER E CA 1
ATOM 13400 C C . SER E 1 169 ? 7.420 69.664 52.874 1.00 29.48 157 SER E C 1
ATOM 13401 O O . SER E 1 169 ? 6.555 70.379 52.362 1.00 29.34 157 SER E O 1
ATOM 13404 N N . PHE E 1 170 ? 7.375 68.330 52.833 1.00 29.58 158 PHE E N 1
ATOM 13405 C CA . PHE E 1 170 ? 6.281 67.604 52.187 1.00 29.73 158 PHE E CA 1
ATOM 13406 C C . PHE E 1 170 ? 5.049 67.469 53.092 1.00 29.69 158 PHE E C 1
ATOM 13407 O O . PHE E 1 170 ? 3.990 67.048 52.627 1.00 29.96 158 PHE E O 1
ATOM 13415 N N . ILE E 1 171 ? 5.184 67.814 54.372 1.00 29.46 159 ILE E N 1
ATOM 13416 C CA . ILE E 1 171 ? 4.076 67.723 55.331 1.00 29.35 159 ILE E CA 1
ATOM 13417 C C . ILE E 1 171 ? 3.096 68.882 55.173 1.00 29.14 159 ILE E C 1
ATOM 13418 O O . ILE E 1 171 ? 3.506 70.018 54.972 1.00 29.30 159 ILE E O 1
ATOM 13423 N N . ASN E 1 172 ? 1.805 68.576 55.258 1.00 29.17 160 ASN E N 1
ATOM 13424 C CA . ASN E 1 172 ? 0.741 69.569 55.148 1.00 29.31 160 ASN E CA 1
ATOM 13425 C C . ASN E 1 172 ? -0.453 69.155 56.019 1.00 29.34 160 ASN E C 1
ATOM 13426 O O . ASN E 1 172 ? -0.363 68.180 56.769 1.00 29.00 160 ASN E O 1
ATOM 13431 N N . GLU E 1 173 ? -1.558 69.894 55.930 1.00 29.72 161 GLU E N 1
ATOM 13432 C CA . GLU E 1 173 ? -2.757 69.600 56.718 1.00 30.08 161 GLU E CA 1
ATOM 13433 C C . GLU E 1 173 ? -3.357 68.225 56.446 1.00 30.00 161 GLU E C 1
ATOM 13434 O O . GLU E 1 173 ? -3.975 67.647 57.336 1.00 30.35 161 GLU E O 1
ATOM 13436 N N . ARG E 1 174 ? -3.167 67.701 55.233 1.00 29.87 162 ARG E N 1
ATOM 13437 C CA . ARG E 1 174 ? -3.715 66.394 54.866 1.00 29.75 162 ARG E CA 1
ATOM 13438 C C . ARG E 1 174 ? -2.780 65.212 55.141 1.00 29.42 162 ARG E C 1
ATOM 13439 O O . ARG E 1 174 ? -3.192 64.062 55.004 1.00 29.41 162 ARG E O 1
ATOM 13447 N N . THR E 1 175 ? -1.540 65.491 55.541 1.00 29.24 163 THR E N 1
ATOM 13448 C CA . THR E 1 175 ? -0.565 64.441 55.851 1.00 29.09 163 THR E CA 1
ATOM 13449 C C . THR E 1 175 ? -0.933 63.753 57.169 1.00 29.01 163 THR E C 1
ATOM 13450 O O . THR E 1 175 ? -1.089 64.413 58.189 1.00 28.89 163 THR E O 1
ATOM 13454 N N . LYS E 1 176 ? -1.077 62.432 57.138 1.00 29.19 164 LYS E N 1
ATOM 13455 C CA . LYS E 1 176 ? -1.439 61.658 58.328 1.00 29.20 164 LYS E CA 1
ATOM 13456 C C . LYS E 1 176 ? -0.410 60.627 58.782 1.00 28.99 164 LYS E C 1
ATOM 13457 O O . LYS E 1 176 ? -0.527 60.090 59.885 1.00 28.81 164 LYS E O 1
ATOM 13463 N N . GLY E 1 177 ? 0.598 60.350 57.963 1.00 29.06 165 GLY E N 1
ATOM 13464 C CA . GLY E 1 177 ? 1.598 59.370 58.345 1.00 29.00 165 GLY E CA 1
ATOM 13465 C C . GLY E 1 177 ? 2.769 59.262 57.401 1.00 28.96 165 GLY E C 1
ATOM 13466 O O . GLY E 1 177 ? 2.832 59.946 56.381 1.00 28.84 165 GLY E O 1
ATOM 13467 N N . ILE E 1 178 ? 3.705 58.402 57.785 1.00 28.95 166 ILE E N 1
ATOM 13468 C CA . ILE E 1 178 ? 4.908 58.124 57.030 1.00 29.09 166 ILE E CA 1
ATOM 13469 C C . ILE E 1 178 ? 5.057 56.612 57.002 1.00 29.02 166 ILE E C 1
ATOM 13470 O O . ILE E 1 178 ? 4.851 55.954 58.021 1.00 28.95 166 ILE E O 1
ATOM 13475 N N . VAL E 1 179 ? 5.417 56.058 55.852 1.00 28.96 167 VAL E N 1
ATOM 13476 C CA . VAL E 1 179 ? 5.585 54.619 55.747 1.00 29.22 167 VAL E CA 1
ATOM 13477 C C . VAL E 1 179 ? 6.875 54.266 55.014 1.00 29.11 167 VAL E C 1
ATOM 13478 O O . VAL E 1 179 ? 7.254 54.926 54.049 1.00 29.06 167 VAL E O 1
ATOM 13482 N N . LEU E 1 180 ? 7.546 53.224 55.492 1.00 29.18 168 LEU E N 1
ATOM 13483 C CA . LEU E 1 180 ? 8.783 52.748 54.881 1.00 29.32 168 LEU E CA 1
ATOM 13484 C C . LEU E 1 180 ? 9.049 51.337 55.344 1.00 29.26 168 LEU E C 1
ATOM 13485 O O . LEU E 1 180 ? 8.379 50.837 56.244 1.00 29.17 168 LEU E O 1
ATOM 13490 N N . SER E 1 181 ? 10.033 50.705 54.713 1.00 29.46 169 SER E N 1
ATOM 13491 C CA . SER E 1 181 ? 10.454 49.360 55.075 1.00 29.23 169 SER E CA 1
ATOM 13492 C C . SER E 1 181 ? 11.874 49.449 55.623 1.00 28.82 169 SER E C 1
ATOM 13493 O O . SER E 1 181 ? 12.664 50.261 55.153 1.00 28.48 169 SER E O 1
ATOM 13496 N N . ASN E 1 182 ? 12.174 48.639 56.635 1.00 28.87 170 ASN E N 1
ATOM 13497 C CA . ASN E 1 182 ? 13.490 48.623 57.256 1.00 29.06 170 ASN E CA 1
ATOM 13498 C C . ASN E 1 182 ? 13.776 47.215 57.770 1.00 29.11 170 ASN E C 1
ATOM 13499 O O . ASN E 1 182 ? 13.139 46.784 58.725 1.00 29.21 170 ASN E O 1
ATOM 13504 N N . PRO E 1 183 ? 14.683 46.463 57.112 1.00 28.95 171 PRO E N 1
ATOM 13505 C CA . PRO E 1 183 ? 15.467 46.753 55.923 1.00 28.96 171 PRO E CA 1
ATOM 13506 C C . PRO E 1 183 ? 14.562 47.059 54.733 1.00 28.67 171 PRO E C 1
ATOM 13507 O O . PRO E 1 183 ? 13.477 46.512 54.620 1.00 28.70 171 PRO E O 1
ATOM 13511 N N . CYS E 1 184 ? 15.032 47.920 53.849 1.00 28.64 172 CYS E N 1
ATOM 13512 C CA . CYS E 1 184 ? 14.248 48.371 52.709 1.00 28.88 172 CYS E CA 1
ATOM 13513 C C . CYS E 1 184 ? 14.254 47.527 51.435 1.00 28.99 172 CYS E C 1
ATOM 13514 O O . CYS E 1 184 ? 15.272 46.971 51.048 1.00 29.17 172 CYS E O 1
ATOM 13517 N N . ASN E 1 185 ? 13.079 47.446 50.812 1.00 29.09 173 ASN E N 1
ATOM 13518 C CA . ASN E 1 185 ? 12.855 46.770 49.536 1.00 28.83 173 ASN E CA 1
ATOM 13519 C C . ASN E 1 185 ? 12.511 47.972 48.659 1.00 29.02 173 ASN E C 1
ATOM 13520 O O . ASN E 1 185 ? 11.578 48.705 48.980 1.00 29.04 173 ASN E O 1
ATOM 13525 N N . PRO E 1 186 ? 13.222 48.185 47.539 1.00 29.13 174 PRO E N 1
ATOM 13526 C CA . PRO E 1 186 ? 14.309 47.464 46.880 1.00 29.13 174 PRO E CA 1
ATOM 13527 C C . PRO E 1 186 ? 15.748 47.941 47.118 1.00 29.15 174 PRO E C 1
ATOM 13528 O O . PRO E 1 186 ? 16.680 47.312 46.611 1.00 29.12 174 PRO E O 1
ATOM 13532 N N . THR E 1 187 ? 15.938 49.019 47.871 1.00 29.50 175 THR E N 1
ATOM 13533 C CA . THR E 1 187 ? 17.282 49.576 48.086 1.00 29.52 175 THR E CA 1
ATOM 13534 C C . THR E 1 187 ? 18.195 48.743 48.968 1.00 29.63 175 THR E C 1
ATOM 13535 O O . THR E 1 187 ? 19.409 48.758 48.781 1.00 30.07 175 THR E O 1
ATOM 13539 N N . GLY E 1 188 ? 17.622 48.030 49.932 1.00 29.51 176 GLY E N 1
ATOM 13540 C CA . GLY E 1 188 ? 18.410 47.216 50.847 1.00 29.20 176 GLY E CA 1
ATOM 13541 C C . GLY E 1 188 ? 19.075 48.032 51.944 1.00 29.10 176 GLY E C 1
ATOM 13542 O O . GLY E 1 188 ? 19.981 47.546 52.616 1.00 29.01 176 GLY E O 1
ATOM 13543 N N . VAL E 1 189 ? 18.622 49.266 52.134 1.00 29.11 177 VAL E N 1
ATOM 13544 C CA . VAL E 1 189 ? 19.169 50.142 53.155 1.00 29.29 177 VAL E CA 1
ATOM 13545 C C . VAL E 1 189 ? 18.640 49.693 54.507 1.00 29.01 177 VAL E C 1
ATOM 13546 O O . VAL E 1 189 ? 17.545 49.154 54.600 1.00 28.69 177 VAL E O 1
ATOM 13550 N N . VAL E 1 190 ? 19.434 49.917 55.546 1.00 29.20 178 VAL E N 1
ATOM 13551 C CA . VAL E 1 190 ? 19.061 49.574 56.906 1.00 29.40 178 VAL E CA 1
ATOM 13552 C C . VAL E 1 190 ? 19.283 50.801 57.776 1.00 29.21 178 VAL E C 1
ATOM 13553 O O . VAL E 1 190 ? 20.420 51.171 58.040 1.00 29.32 178 VAL E O 1
ATOM 13557 N N . TYR E 1 191 ? 18.199 51.436 58.210 1.00 29.21 179 TYR E N 1
ATOM 13558 C CA . TYR E 1 191 ? 18.309 52.609 59.063 1.00 29.21 179 TYR E CA 1
ATOM 13559 C C . TYR E 1 191 ? 18.590 52.182 60.492 1.00 29.13 179 TYR E C 1
ATOM 13560 O O . TYR E 1 191 ? 17.864 51.374 61.058 1.00 29.45 179 TYR E O 1
ATOM 13569 N N . GLY E 1 192 ? 19.657 52.727 61.066 1.00 29.27 180 GLY E N 1
ATOM 13570 C CA . GLY E 1 192 ? 20.060 52.410 62.431 1.00 29.12 180 GLY E CA 1
ATOM 13571 C C . GLY E 1 192 ? 19.202 53.116 63.463 1.00 29.21 180 GLY E C 1
ATOM 13572 O O . GLY E 1 192 ? 18.267 53.841 63.122 1.00 29.22 180 GLY E O 1
ATOM 13573 N N . LYS E 1 193 ? 19.536 52.893 64.729 1.00 29.39 181 LYS E N 1
ATOM 13574 C CA . LYS E 1 193 ? 18.825 53.480 65.867 1.00 29.66 181 LYS E CA 1
ATOM 13575 C C . LYS E 1 193 ? 18.687 54.998 65.762 1.00 29.35 181 LYS E C 1
ATOM 13576 O O . LYS E 1 193 ? 17.591 55.533 65.918 1.00 29.10 181 LYS E O 1
ATOM 13579 N N . ASP E 1 194 ? 19.798 55.676 65.485 1.00 29.50 182 ASP E N 1
ATOM 13580 C CA . ASP E 1 194 ? 19.818 57.145 65.358 1.00 29.78 182 ASP E CA 1
ATOM 13581 C C . ASP E 1 194 ? 18.881 57.664 64.266 1.00 29.80 182 ASP E C 1
ATOM 13582 O O . ASP E 1 194 ? 18.128 58.618 64.487 1.00 29.70 182 ASP E O 1
ATOM 13587 N N . GLU E 1 195 ? 18.945 57.039 63.094 1.00 29.76 183 GLU E N 1
ATOM 13588 C CA . GLU E 1 195 ? 18.111 57.423 61.955 1.00 30.23 183 GLU E CA 1
ATOM 13589 C C . GLU E 1 195 ? 16.619 57.185 62.214 1.00 29.95 183 GLU E C 1
ATOM 13590 O O . GLU E 1 195 ? 15.777 57.969 61.770 1.00 29.78 183 GLU E O 1
ATOM 13604 N N . ARG E 1 197 ? 15.188 57.091 65.308 1.00 29.69 185 ARG E N 1
ATOM 13605 C CA . ARG E 1 197 ? 14.774 58.024 66.367 1.00 29.72 185 ARG E CA 1
ATOM 13606 C C . ARG E 1 197 ? 14.423 59.372 65.725 1.00 29.46 185 ARG E C 1
ATOM 13607 O O . ARG E 1 197 ? 13.407 59.978 66.058 1.00 29.23 185 ARG E O 1
ATOM 13615 N N . TYR E 1 198 ? 15.267 59.824 64.799 1.00 29.41 186 TYR E N 1
ATOM 13616 C CA . TYR E 1 198 ? 15.029 61.066 64.067 1.00 29.53 186 TYR E CA 1
ATOM 13617 C C . TYR E 1 198 ? 13.692 61.034 63.351 1.00 29.35 186 TYR E C 1
ATOM 13618 O O . TYR E 1 198 ? 12.928 62.001 63.387 1.00 29.35 186 TYR E O 1
ATOM 13627 N N . LEU E 1 199 ? 13.424 59.906 62.706 1.00 29.22 187 LEU E N 1
ATOM 13628 C CA . LEU E 1 199 ? 12.206 59.710 61.945 1.00 29.66 187 LEU E CA 1
ATOM 13629 C C . LEU E 1 199 ? 10.982 59.657 62.885 1.00 29.42 187 LEU E C 1
ATOM 13630 O O . LEU E 1 199 ? 9.900 60.142 62.539 1.00 29.15 187 LEU E O 1
ATOM 13635 N N . VAL E 1 200 ? 11.166 59.078 64.072 1.00 29.36 188 VAL E N 1
ATOM 13636 C CA . VAL E 1 200 ? 10.107 59.013 65.085 1.00 29.34 188 VAL E CA 1
ATOM 13637 C C . VAL E 1 200 ? 9.858 60.416 65.651 1.00 29.20 188 VAL E C 1
ATOM 13638 O O . VAL E 1 200 ? 8.717 60.789 65.890 1.00 29.29 188 VAL E O 1
ATOM 13642 N N . GLU E 1 201 ? 10.926 61.183 65.866 1.00 29.26 189 GLU E N 1
ATOM 13643 C CA . GLU E 1 201 ? 10.805 62.548 66.396 1.00 29.42 189 GLU E CA 1
ATOM 13644 C C . GLU E 1 201 ? 9.979 63.431 65.462 1.00 29.37 189 GLU E C 1
ATOM 13645 O O . GLU E 1 201 ? 9.191 64.250 65.928 1.00 29.43 189 GLU E O 1
ATOM 13647 N N . ILE E 1 202 ? 10.164 63.271 64.153 1.00 29.43 190 ILE E N 1
ATOM 13648 C CA . ILE E 1 202 ? 9.396 64.043 63.172 1.00 29.58 190 ILE E CA 1
ATOM 13649 C C . ILE E 1 202 ? 7.929 63.665 63.231 1.00 29.37 190 ILE E C 1
ATOM 13650 O O . ILE E 1 202 ? 7.055 64.527 63.159 1.00 29.20 190 ILE E O 1
ATOM 13655 N N . ALA E 1 203 ? 7.670 62.367 63.343 1.00 29.41 191 ALA E N 1
ATOM 13656 C CA . ALA E 1 203 ? 6.308 61.863 63.426 1.00 29.44 191 ALA E CA 1
ATOM 13657 C C . ALA E 1 203 ? 5.590 62.511 64.606 1.00 29.58 191 ALA E C 1
ATOM 13658 O O . ALA E 1 203 ? 4.496 63.053 64.450 1.00 29.72 191 ALA E O 1
ATOM 13660 N N . GLU E 1 204 ? 6.225 62.472 65.776 1.00 29.62 192 GLU E N 1
ATOM 13661 C CA . GLU E 1 204 ? 5.659 63.049 66.996 1.00 29.69 192 GLU E CA 1
ATOM 13662 C C . GLU E 1 204 ? 5.467 64.562 66.942 1.00 29.45 192 GLU E C 1
ATOM 13663 O O . GLU E 1 204 ? 4.433 65.067 67.380 1.00 29.43 192 GLU E O 1
ATOM 13669 N N . ARG E 1 205 ? 6.457 65.281 66.417 1.00 29.51 193 ARG E N 1
ATOM 13670 C CA . ARG E 1 205 ? 6.365 66.743 66.310 1.00 29.75 193 ARG E CA 1
ATOM 13671 C C . ARG E 1 205 ? 5.187 67.204 65.448 1.00 29.56 193 ARG E C 1
ATOM 13672 O O . ARG E 1 205 ? 4.574 68.229 65.748 1.00 29.51 193 ARG E O 1
ATOM 13676 N N . HIS E 1 206 ? 4.879 66.450 64.394 1.00 29.48 194 HIS E N 1
ATOM 13677 C CA . HIS E 1 206 ? 3.782 66.784 63.481 1.00 29.40 194 HIS E CA 1
ATOM 13678 C C . HIS E 1 206 ? 2.522 65.918 63.649 1.00 29.32 194 HIS E C 1
ATOM 13679 O O . HIS E 1 206 ? 1.606 65.991 62.826 1.00 29.17 194 HIS E O 1
ATOM 13686 N N . GLY E 1 207 ? 2.467 65.120 64.717 1.00 29.39 195 GLY E N 1
ATOM 13687 C CA . GLY E 1 207 ? 1.308 64.261 64.998 1.00 29.30 195 GLY E CA 1
ATOM 13688 C C . GLY E 1 207 ? 1.001 63.233 63.928 1.00 29.49 195 GLY E C 1
ATOM 13689 O O . GLY E 1 207 ? -0.158 62.980 63.625 1.00 29.80 195 GLY E O 1
ATOM 13690 N N . LEU E 1 208 ? 2.043 62.629 63.370 1.00 29.64 196 LEU E N 1
ATOM 13691 C CA . LEU E 1 208 ? 1.903 61.629 62.319 1.00 29.44 196 LEU E CA 1
ATOM 13692 C C . LEU E 1 208 ? 2.277 60.253 62.840 1.00 29.39 196 LEU E C 1
ATOM 13693 O O . LEU E 1 208 ? 3.060 60.143 63.782 1.00 29.63 196 LEU E O 1
ATOM 13698 N N . PHE E 1 209 ? 1.709 59.214 62.235 1.00 29.14 197 PHE E N 1
ATOM 13699 C CA . PHE E 1 209 ? 2.018 57.838 62.608 1.00 29.22 197 PHE E CA 1
ATOM 13700 C C . PHE E 1 209 ? 3.127 57.310 61.703 1.00 29.43 197 PHE E C 1
ATOM 13701 O O . PHE E 1 209 ? 3.106 57.526 60.488 1.00 29.34 197 PHE E O 1
ATOM 13709 N N . LEU E 1 210 ? 4.086 56.611 62.301 1.00 29.53 198 LEU E N 1
ATOM 13710 C CA . LEU E 1 210 ? 5.209 56.050 61.572 1.00 29.27 198 LEU E CA 1
ATOM 13711 C C . LEU E 1 210 ? 4.983 54.557 61.390 1.00 29.25 198 LEU E C 1
ATOM 13712 O O . LEU E 1 210 ? 5.014 53.800 62.357 1.00 29.09 198 LEU E O 1
ATOM 13717 N N . ILE E 1 211 ? 4.753 54.150 60.145 1.00 29.41 199 ILE E N 1
ATOM 13718 C CA . ILE E 1 211 ? 4.530 52.756 59.802 1.00 29.42 199 ILE E CA 1
ATOM 13719 C C . ILE E 1 211 ? 5.845 52.176 59.282 1.00 29.40 199 ILE E C 1
ATOM 13720 O O . ILE E 1 211 ? 6.297 52.538 58.196 1.00 29.58 199 ILE E O 1
ATOM 13725 N N . VAL E 1 212 ? 6.455 51.280 60.058 1.00 29.18 200 VAL E N 1
ATOM 13726 C CA . VAL E 1 212 ? 7.730 50.676 59.685 1.00 29.08 200 VAL E CA 1
ATOM 13727 C C . VAL E 1 212 ? 7.534 49.205 59.350 1.00 29.21 200 VAL E C 1
ATOM 13728 O O . VAL E 1 212 ? 7.208 48.397 60.214 1.00 29.02 200 VAL E O 1
ATOM 13732 N N . ASP E 1 213 ? 7.755 48.867 5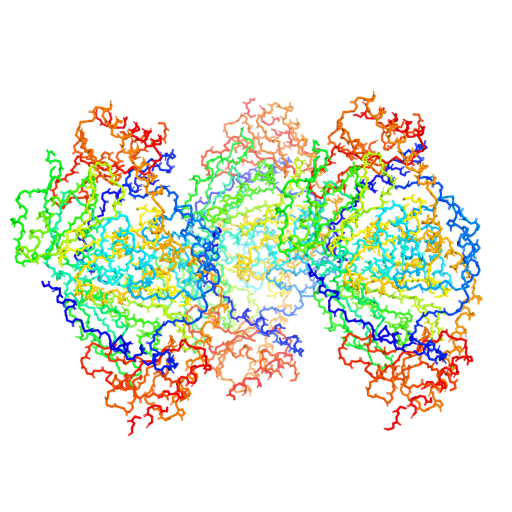8.086 1.00 29.72 201 ASP E N 1
ATOM 13733 C CA . ASP E 1 213 ? 7.599 47.507 57.575 1.00 29.70 201 ASP E CA 1
ATOM 13734 C C . ASP E 1 213 ? 8.913 46.747 57.820 1.00 29.49 201 ASP E C 1
ATOM 13735 O O . ASP E 1 213 ? 9.881 46.927 57.087 1.00 29.57 201 ASP E O 1
ATOM 13740 N N . GLU E 1 214 ? 8.929 45.897 58.852 1.00 29.33 202 GLU E N 1
ATOM 13741 C CA . GLU E 1 214 ? 10.121 45.132 59.250 1.00 29.38 202 GLU E CA 1
ATOM 13742 C C . GLU E 1 214 ? 10.109 43.652 58.857 1.00 29.23 202 GLU E C 1
ATOM 13743 O O . GLU E 1 214 ? 10.645 42.799 59.568 1.00 29.27 202 GLU E O 1
ATOM 13749 N N . VAL E 1 215 ? 9.534 43.366 57.700 1.00 29.25 203 VAL E N 1
ATOM 13750 C CA . VAL E 1 215 ? 9.432 42.010 57.179 1.00 29.45 203 VAL E CA 1
ATOM 13751 C C . VAL E 1 215 ? 10.797 41.353 56.950 1.00 29.25 203 VAL E C 1
ATOM 13752 O O . VAL E 1 215 ? 10.931 40.141 57.121 1.00 29.40 203 VAL E O 1
ATOM 13756 N N . TYR E 1 216 ? 11.803 42.144 56.579 1.00 28.98 204 TYR E N 1
ATOM 13757 C CA . TYR E 1 216 ? 13.151 41.611 56.336 1.00 28.84 204 TYR E CA 1
ATOM 13758 C C . TYR E 1 216 ? 14.099 41.662 57.534 1.00 28.94 204 TYR E C 1
ATOM 13759 O O . TYR E 1 216 ? 15.292 41.393 57.370 1.00 28.79 204 TYR E O 1
ATOM 13768 N N . SER E 1 217 ? 13.605 42.016 58.727 1.00 29.17 205 SER E N 1
ATOM 13769 C CA . SER E 1 217 ? 14.487 42.043 59.903 1.00 29.40 205 SER E CA 1
ATOM 13770 C C . SER E 1 217 ? 14.945 40.607 60.030 1.00 29.25 205 SER E C 1
ATOM 13771 O O . SER E 1 217 ? 14.182 39.701 59.707 1.00 29.34 205 SER E O 1
ATOM 13774 N N . GLU E 1 218 ? 16.197 40.420 60.443 1.00 29.38 206 GLU E N 1
ATOM 13775 C CA . GLU E 1 218 ? 16.836 39.114 60.573 1.00 29.50 206 GLU E CA 1
ATOM 13776 C C . GLU E 1 218 ? 17.758 38.914 59.359 1.00 29.34 206 GLU E C 1
ATOM 13777 O O . GLU E 1 218 ? 18.785 38.239 59.461 1.00 29.58 206 GLU E O 1
ATOM 13783 N N . ILE E 1 219 ? 17.374 39.483 58.211 1.00 29.14 207 ILE E N 1
ATOM 13784 C CA . ILE E 1 219 ? 18.175 39.436 56.988 1.00 29.37 207 ILE E CA 1
ATOM 13785 C C . ILE E 1 219 ? 18.923 40.783 56.992 1.00 29.08 207 ILE E C 1
ATOM 13786 O O . ILE E 1 219 ? 18.641 41.683 56.207 1.00 28.41 207 ILE E O 1
ATOM 13791 N N . VAL E 1 220 ? 19.863 40.900 57.928 1.00 29.16 208 VAL E N 1
ATOM 13792 C CA . VAL E 1 220 ? 20.668 42.093 58.123 1.00 29.11 208 VAL E CA 1
ATOM 13793 C C . VAL E 1 220 ? 22.119 41.662 58.079 1.00 29.24 208 VAL E C 1
ATOM 13794 O O . VAL E 1 220 ? 22.483 40.708 58.743 1.00 29.25 208 VAL E O 1
ATOM 13798 N N . PHE E 1 221 ? 22.946 42.378 57.320 1.00 29.36 209 PHE E N 1
ATOM 13799 C CA . PHE E 1 221 ? 24.354 42.028 57.168 1.00 29.50 209 PHE E CA 1
ATOM 13800 C C . PHE E 1 221 ? 25.302 43.038 57.810 1.00 29.87 209 PHE E C 1
ATOM 13801 O O . PHE E 1 221 ? 26.204 42.664 58.552 1.00 29.92 209 PHE E O 1
ATOM 13809 N N . ARG E 1 222 ? 25.090 44.314 57.497 1.00 30.64 210 ARG E N 1
ATOM 13810 C CA . ARG E 1 222 ? 25.893 45.431 57.999 1.00 31.83 210 ARG E CA 1
ATOM 13811 C C . ARG E 1 222 ? 25.170 46.125 59.139 1.00 30.62 210 ARG E C 1
ATOM 13812 O O . ARG E 1 222 ? 23.951 46.244 59.111 1.00 30.72 210 ARG E O 1
ATOM 13820 N N . GLY E 1 223 ? 25.920 46.593 60.131 1.00 30.56 211 GLY E N 1
ATOM 13821 C CA . GLY E 1 223 ? 25.349 47.312 61.264 1.00 30.55 211 GLY E CA 1
ATOM 13822 C C . GLY E 1 223 ? 24.479 46.502 62.205 1.00 30.73 211 GLY E C 1
ATOM 13823 O O . GLY E 1 223 ? 24.226 45.312 61.988 1.00 30.97 211 GLY E O 1
ATOM 13824 N N . GLU E 1 224 ? 24.037 47.168 63.268 1.00 30.84 212 GLU E N 1
ATOM 13825 C CA . GLU E 1 224 ? 23.181 46.568 64.278 1.00 30.75 212 GLU E CA 1
ATOM 13826 C C . GLU E 1 224 ? 21.758 47.054 63.999 1.00 30.63 212 GLU E C 1
ATOM 13827 O O . GLU E 1 224 ? 21.480 48.253 64.053 1.00 31.09 212 GLU E O 1
ATOM 13829 N N . PHE E 1 225 ? 20.869 46.131 63.658 1.00 30.24 213 PHE E N 1
ATOM 13830 C CA . PHE E 1 225 ? 19.482 46.490 63.367 1.00 30.28 213 PHE E CA 1
ATOM 13831 C C . PHE E 1 225 ? 18.711 46.784 64.645 1.00 30.32 213 PHE E C 1
ATOM 13832 O O . PHE E 1 225 ? 18.830 46.052 65.624 1.00 30.97 213 PHE E O 1
ATOM 13840 N N . ALA E 1 226 ? 17.920 47.852 64.619 1.00 29.97 214 ALA E N 1
ATOM 13841 C CA . ALA E 1 226 ? 17.103 48.248 65.754 1.00 29.69 214 ALA E CA 1
ATOM 13842 C C . ALA E 1 226 ? 15.668 48.386 65.284 1.00 29.77 214 ALA E C 1
ATOM 13843 O O . ALA E 1 226 ? 15.391 49.158 64.362 1.00 30.15 214 ALA E O 1
ATOM 13845 N N . SER E 1 227 ? 14.765 47.624 65.899 1.00 29.51 215 SER E N 1
ATOM 13846 C CA . SER E 1 227 ? 13.345 47.682 65.563 1.00 29.34 215 SER E CA 1
ATOM 13847 C C . SER E 1 227 ? 12.797 49.047 65.955 1.00 29.26 215 SER E C 1
ATOM 13848 O O . SER E 1 227 ? 13.265 49.646 66.916 1.00 29.28 215 SER E O 1
ATOM 13851 N N . ALA E 1 228 ? 11.811 49.542 65.215 1.00 29.15 216 ALA E N 1
ATOM 13852 C CA . ALA E 1 228 ? 11.209 50.841 65.526 1.00 29.29 216 ALA E CA 1
ATOM 13853 C C . ALA E 1 228 ? 10.560 50.823 66.917 1.00 29.17 216 ALA E C 1
ATOM 13854 O O . ALA E 1 228 ? 10.429 51.862 67.561 1.00 28.75 216 ALA E O 1
ATOM 13856 N N . LEU E 1 229 ? 10.150 49.635 67.362 1.00 29.28 217 LEU E N 1
ATOM 13857 C CA . LEU E 1 229 ? 9.552 49.451 68.677 1.00 29.43 217 LEU E CA 1
ATOM 13858 C C . LEU E 1 229 ? 10.580 49.658 69.793 1.00 29.59 217 LEU E C 1
ATOM 13859 O O . LEU E 1 229 ? 10.206 49.880 70.940 1.00 29.56 217 LEU E O 1
ATOM 13864 N N . SER E 1 230 ? 11.867 49.571 69.456 1.00 29.58 218 SER E N 1
ATOM 13865 C CA . SER E 1 230 ? 12.945 49.786 70.409 1.00 29.58 218 SER E CA 1
ATOM 13866 C C . SER E 1 230 ? 12.858 51.226 70.945 1.00 29.42 218 SER E C 1
ATOM 13867 O O . SER E 1 230 ? 13.282 51.493 72.066 1.00 29.44 218 SER E O 1
ATOM 13870 N N . ILE E 1 231 ? 12.317 52.134 70.126 1.00 29.37 219 ILE E N 1
ATOM 13871 C CA . ILE E 1 231 ? 12.107 53.535 70.490 1.00 29.51 219 ILE E CA 1
ATOM 13872 C C . ILE E 1 231 ? 10.657 53.581 70.955 1.00 29.57 219 ILE E C 1
ATOM 13873 O O . ILE E 1 231 ? 9.748 53.620 70.126 1.00 29.50 219 ILE E O 1
ATOM 13878 N N . GLU E 1 232 ? 10.424 53.566 72.265 1.00 29.95 220 GLU E N 1
ATOM 13879 C CA . GLU E 1 232 ? 9.042 53.578 72.763 1.00 30.18 220 GLU E CA 1
ATOM 13880 C C . GLU E 1 232 ? 8.308 54.898 72.515 1.00 29.91 220 GLU E C 1
ATOM 13881 O O . GLU E 1 232 ? 8.559 55.923 73.160 1.00 29.82 220 GLU E O 1
ATOM 13887 N N . SER E 1 233 ? 7.419 54.825 71.527 1.00 29.86 221 SER E N 1
ATOM 13888 C CA . SER E 1 233 ? 6.583 55.931 71.076 1.00 29.80 221 SER E CA 1
ATOM 13889 C C . SER E 1 233 ? 5.181 55.419 70.781 1.00 29.78 221 SER E C 1
ATOM 13890 O O . SER E 1 233 ? 5.001 54.281 70.355 1.00 29.60 221 SER E O 1
ATOM 13893 N N . ASP E 1 234 ? 4.190 56.277 70.995 1.00 29.92 222 ASP E N 1
ATOM 13894 C CA . ASP E 1 234 ? 2.796 55.920 70.720 1.00 30.04 222 ASP E CA 1
ATOM 13895 C C . ASP E 1 234 ? 2.419 56.120 69.264 1.00 29.61 222 ASP E C 1
ATOM 13896 O O . ASP E 1 234 ? 1.287 55.839 68.882 1.00 29.41 222 ASP E O 1
ATOM 13901 N N . LYS E 1 235 ? 3.355 56.586 68.440 1.00 29.50 223 LYS E N 1
ATOM 13902 C CA . LYS E 1 235 ? 3.067 56.818 67.028 1.00 29.39 223 LYS E CA 1
ATOM 13903 C C . LYS E 1 235 ? 3.746 55.817 66.086 1.00 28.89 223 LYS E C 1
ATOM 13904 O O . LYS E 1 235 ? 3.622 55.935 64.871 1.00 28.60 223 LYS E O 1
ATOM 13910 N N . VAL E 1 236 ? 4.421 54.815 66.647 1.00 28.80 224 VAL E N 1
ATOM 13911 C CA . VAL E 1 236 ? 5.089 53.794 65.849 1.00 28.96 224 VAL E CA 1
ATOM 13912 C C . VAL E 1 236 ? 4.202 52.561 65.671 1.00 29.25 224 VAL E C 1
ATOM 13913 O O . VAL E 1 236 ? 3.606 52.069 66.624 1.00 29.35 224 VAL E O 1
ATOM 13917 N N . VAL E 1 237 ? 4.125 52.086 64.433 1.00 29.28 225 VAL E N 1
ATOM 13918 C CA . VAL E 1 237 ? 3.378 50.892 64.090 1.00 29.18 225 VAL E CA 1
ATOM 13919 C C . VAL E 1 237 ? 4.339 50.029 63.285 1.00 29.20 225 VAL E C 1
ATOM 13920 O O . VAL E 1 237 ? 4.840 50.463 62.250 1.00 28.85 225 VAL E O 1
ATOM 13924 N N . VAL E 1 238 ? 4.624 48.829 63.782 1.00 29.13 226 VAL E N 1
ATOM 13925 C CA . VAL E 1 238 ? 5.513 47.906 63.091 1.00 29.21 226 VAL E CA 1
ATOM 13926 C C . VAL E 1 238 ? 4.707 46.798 62.398 1.00 29.16 226 VAL E C 1
ATOM 13927 O O . VAL E 1 238 ? 3.726 46.287 62.940 1.00 29.06 226 VAL E O 1
ATOM 13931 N N . ILE E 1 239 ? 5.118 46.474 61.174 1.00 29.26 227 ILE E N 1
ATOM 13932 C CA . ILE E 1 239 ? 4.489 45.432 60.370 1.00 29.29 227 ILE E CA 1
ATOM 13933 C C . ILE E 1 239 ? 5.526 44.348 60.210 1.00 29.31 227 ILE E C 1
ATOM 13934 O O . ILE E 1 239 ? 6.693 44.648 59.928 1.00 29.65 227 ILE E O 1
ATOM 13939 N N . ASP E 1 240 ? 5.123 43.098 60.406 1.00 29.18 228 ASP E N 1
ATOM 13940 C CA . ASP E 1 240 ? 6.047 41.997 60.270 1.00 29.64 228 ASP E CA 1
ATOM 13941 C C . ASP E 1 240 ? 5.277 40.841 59.652 1.00 29.88 228 ASP E C 1
ATOM 13942 O O . ASP E 1 240 ? 4.047 40.896 59.524 1.00 29.67 228 ASP E O 1
ATOM 13947 N N . SER E 1 241 ? 6.005 39.810 59.238 1.00 29.89 229 SER E N 1
ATOM 13948 C CA . SER E 1 241 ? 5.410 38.657 58.598 1.00 29.30 229 SER E CA 1
ATOM 13949 C C . SER E 1 241 ? 6.294 37.431 58.675 1.00 29.23 229 SER E C 1
ATOM 13950 O O . SER E 1 241 ? 7.487 37.520 58.952 1.00 29.44 229 SER E O 1
ATOM 13953 N N . VAL E 1 242 ? 5.681 36.282 58.424 1.00 29.24 230 VAL E N 1
ATOM 13954 C CA . VAL E 1 242 ? 6.405 35.016 58.406 1.00 29.19 230 VAL E CA 1
ATOM 13955 C C . VAL E 1 242 ? 6.892 34.737 56.972 1.00 29.14 230 VAL E C 1
ATOM 13956 O O . VAL E 1 242 ? 7.642 33.792 56.743 1.00 29.40 230 VAL E O 1
ATOM 13960 N N . SER E 1 243 ? 6.470 35.567 56.016 1.00 29.03 231 SER E N 1
ATOM 13961 C CA . SER E 1 243 ? 6.802 35.390 54.603 1.00 29.26 231 SER E CA 1
ATOM 13962 C C . SER E 1 243 ? 8.262 35.245 54.200 1.00 29.44 231 SER E C 1
ATOM 13963 O O . SER E 1 243 ? 8.690 34.163 53.793 1.00 29.62 231 SER E O 1
ATOM 13990 N N . LYS E 1 245 ? 11.082 35.939 56.186 1.00 29.71 233 LYS E N 1
ATOM 13991 C CA . LYS E 1 245 ? 11.898 35.416 57.289 1.00 29.66 233 LYS E CA 1
ATOM 13992 C C . LYS E 1 245 ? 11.987 33.901 57.322 1.00 29.54 233 LYS E C 1
ATOM 13993 O O . LYS E 1 245 ? 13.070 33.344 57.503 1.00 30.03 233 LYS E O 1
ATOM 13999 N N . PHE E 1 246 ? 10.850 33.237 57.166 1.00 29.16 234 PHE E N 1
ATOM 14000 C CA . PHE E 1 246 ? 10.807 31.784 57.226 1.00 29.05 234 PHE E CA 1
ATOM 14001 C C . PHE E 1 246 ? 10.465 31.099 55.902 1.00 29.09 234 PHE E C 1
ATOM 14002 O O . PHE E 1 246 ? 10.242 29.896 55.882 1.00 29.17 234 PHE E O 1
ATOM 14010 N N . SER E 1 247 ? 10.452 31.847 54.804 1.00 28.97 235 SER E N 1
ATOM 14011 C CA . SER E 1 247 ? 10.102 31.298 53.493 1.00 28.92 235 SER E CA 1
ATOM 14012 C C . SER E 1 247 ? 8.737 30.613 53.609 1.00 29.28 235 SER E C 1
ATOM 14013 O O . SER E 1 247 ? 8.590 29.425 53.301 1.00 29.39 235 SER E O 1
ATOM 14016 N N . ALA E 1 248 ? 7.766 31.383 54.103 1.00 29.25 236 ALA E N 1
ATOM 14017 C CA . ALA E 1 248 ? 6.389 30.941 54.290 1.00 29.39 236 ALA E CA 1
ATOM 14018 C C . ALA E 1 248 ? 5.447 31.974 53.672 1.00 29.31 236 ALA E C 1
ATOM 14019 O O . ALA E 1 248 ? 4.420 32.328 54.253 1.00 28.89 236 ALA E O 1
ATOM 14021 N N . CYS E 1 249 ? 5.824 32.461 52.495 1.00 29.53 237 CYS E N 1
ATOM 14022 C CA . CYS E 1 249 ? 5.039 33.437 51.749 1.00 29.75 237 CYS E CA 1
ATOM 14023 C C . CYS E 1 249 ? 3.576 33.061 51.571 1.00 29.24 237 CYS E C 1
ATOM 14024 O O . CYS E 1 249 ? 2.706 33.917 51.688 1.00 28.71 237 CYS E O 1
ATOM 14027 N N . GLY E 1 250 ? 3.324 31.785 51.291 1.00 29.04 238 GLY E N 1
ATOM 14028 C CA . GLY E 1 250 ? 1.971 31.276 51.081 1.00 29.09 238 GLY E CA 1
ATOM 14029 C C . GLY E 1 250 ? 1.129 31.131 52.334 1.00 29.32 238 GLY E C 1
ATOM 14030 O O . GLY E 1 250 ? -0.052 30.779 52.245 1.00 29.70 238 GLY E O 1
ATOM 14031 N N . ALA E 1 251 ? 1.727 31.367 53.500 1.00 29.29 239 ALA E N 1
ATOM 14032 C CA . ALA E 1 251 ? 1.003 31.277 54.763 1.00 29.61 239 ALA E CA 1
ATOM 14033 C C . ALA E 1 251 ? 0.008 32.429 54.938 1.00 29.42 239 ALA E C 1
ATOM 14034 O O . ALA E 1 251 ? -1.083 32.235 55.458 1.00 29.60 239 ALA E O 1
ATOM 14036 N N . ARG E 1 252 ? 0.381 33.614 54.467 1.00 29.65 240 ARG E N 1
ATOM 14037 C CA . ARG E 1 252 ? -0.454 34.820 54.555 1.00 29.60 240 ARG E CA 1
ATOM 14038 C C . ARG E 1 252 ? -0.757 35.099 56.024 1.00 29.17 240 ARG E C 1
ATOM 14039 O O . ARG E 1 252 ? -1.907 35.262 56.417 1.00 29.10 240 ARG E O 1
ATOM 14047 N N . VAL E 1 253 ? 0.298 35.105 56.823 1.00 29.07 241 VAL E N 1
ATOM 14048 C CA . VAL E 1 253 ? 0.213 35.372 58.246 1.00 29.04 241 VAL E CA 1
ATOM 14049 C C . VAL E 1 253 ? 1.236 36.449 58.563 1.00 29.11 241 VAL E C 1
ATOM 14050 O O . VAL E 1 253 ? 2.432 36.272 58.317 1.00 29.47 241 VAL E O 1
ATOM 14054 N N . GLY E 1 254 ? 0.755 37.572 59.076 1.00 29.08 242 GLY E N 1
ATOM 14055 C CA . GLY E 1 254 ? 1.609 38.684 59.450 1.00 29.31 242 GLY E CA 1
ATOM 14056 C C . GLY E 1 254 ? 1.010 39.336 60.669 1.00 29.38 242 GLY E C 1
ATOM 14057 O O . GLY E 1 254 ? 0.175 38.744 61.354 1.00 29.28 242 GLY E O 1
ATOM 14058 N N . CYS E 1 255 ? 1.452 40.547 60.971 1.00 29.70 243 CYS E N 1
ATOM 14059 C CA . CYS E 1 255 ? 0.908 41.236 62.120 1.00 29.96 243 CYS E CA 1
ATOM 14060 C C . CYS E 1 255 ? 1.177 42.712 62.081 1.00 29.30 243 CYS E C 1
ATOM 14061 O O . CYS E 1 255 ? 2.026 43.201 61.348 1.00 28.65 243 CYS E O 1
ATOM 14064 N N . LEU E 1 256 ? 0.427 43.397 62.920 1.00 29.46 244 LEU E N 1
ATOM 14065 C CA . LEU E 1 256 ? 0.511 44.815 63.120 1.00 29.49 244 LEU E CA 1
ATOM 14066 C C . LEU E 1 256 ? 0.832 44.881 64.600 1.00 29.29 244 LEU E C 1
ATOM 14067 O O . LEU E 1 256 ? 0.111 44.284 65.401 1.00 29.46 244 LEU E O 1
ATOM 14072 N N . ILE E 1 257 ? 1.937 45.532 64.961 1.00 29.37 245 ILE E N 1
ATOM 14073 C CA . ILE E 1 257 ? 2.329 45.663 66.372 1.00 29.02 245 ILE E CA 1
ATOM 14074 C C . ILE E 1 257 ? 2.456 47.140 66.695 1.00 29.02 245 ILE E C 1
ATOM 14075 O O . ILE E 1 257 ? 3.037 47.899 65.922 1.00 29.47 245 ILE E O 1
ATOM 14080 N N . THR E 1 258 ? 1.916 47.540 67.842 1.00 29.16 246 THR E N 1
ATOM 14081 C CA . THR E 1 258 ? 1.947 48.933 68.282 1.00 28.80 246 THR E CA 1
ATOM 14082 C C . THR E 1 258 ? 1.566 49.028 69.753 1.00 28.82 246 THR E C 1
ATOM 14083 O O . THR E 1 258 ? 0.838 48.186 70.254 1.00 28.87 246 THR E O 1
ATOM 14087 N N . ARG E 1 259 ? 2.078 50.049 70.438 1.00 29.09 247 ARG E N 1
ATOM 14088 C CA . ARG E 1 259 ? 1.767 50.274 71.856 1.00 29.23 247 ARG E CA 1
ATOM 14089 C C . ARG E 1 259 ? 0.576 51.199 72.011 1.00 29.02 247 ARG E C 1
ATOM 14090 O O . ARG E 1 259 ? 0.100 51.417 73.117 1.00 28.62 247 ARG E O 1
ATOM 14098 N N . ASN E 1 260 ? 0.112 51.754 70.896 1.00 29.07 248 ASN E N 1
ATOM 14099 C CA . ASN E 1 260 ? -1.030 52.641 70.890 1.00 28.91 248 ASN E CA 1
ATOM 14100 C C . ASN E 1 260 ? -2.276 51.759 70.989 1.00 29.10 248 ASN E C 1
ATOM 14101 O O . ASN E 1 260 ? -2.696 51.138 70.006 1.00 28.80 248 ASN E O 1
ATOM 14106 N N . GLU E 1 261 ? -2.832 51.681 72.198 1.00 29.30 249 GLU E N 1
ATOM 14107 C CA . GLU E 1 261 ? -4.016 50.868 72.473 1.00 29.52 249 GLU E CA 1
ATOM 14108 C C . GLU E 1 261 ? -5.254 51.327 71.700 1.00 29.33 249 GLU E C 1
ATOM 14109 O O . GLU E 1 261 ? -6.112 50.513 71.356 1.00 29.35 249 GLU E O 1
ATOM 14111 N N . GLU E 1 262 ? -5.345 52.624 71.429 1.00 29.15 250 GLU E N 1
ATOM 14112 C CA . GLU E 1 262 ? -6.472 53.171 70.688 1.00 29.55 250 GLU E CA 1
ATOM 14113 C C . GLU E 1 262 ? -6.409 52.731 69.215 1.00 29.55 250 GLU E C 1
ATOM 14114 O O . GLU E 1 262 ? -7.412 52.300 68.642 1.00 29.52 250 GLU E O 1
ATOM 14120 N N . LEU E 1 263 ? -5.224 52.828 68.613 1.00 29.45 251 LEU E N 1
ATOM 14121 C CA . LEU E 1 263 ? -5.033 52.451 67.215 1.00 29.42 251 LEU E CA 1
ATOM 14122 C C . LEU E 1 263 ? -5.362 50.982 67.013 1.00 29.60 251 LEU E C 1
ATOM 14123 O O . LEU E 1 263 ? -6.091 50.632 66.081 1.00 29.98 251 LEU E O 1
ATOM 14128 N N . ILE E 1 264 ? -4.819 50.124 67.874 1.00 29.58 252 ILE E N 1
ATOM 14129 C CA . ILE E 1 264 ? -5.074 48.684 67.768 1.00 29.92 252 ILE E CA 1
ATOM 14130 C C . ILE E 1 264 ? -6.564 48.382 67.972 1.00 29.53 252 ILE E C 1
ATOM 14131 O O . ILE E 1 264 ? -7.105 47.475 67.329 1.00 29.44 252 ILE E O 1
ATOM 14136 N N . SER E 1 265 ? -7.222 49.147 68.848 1.00 29.39 253 SER E N 1
ATOM 14137 C CA . SER E 1 265 ? -8.652 48.981 69.094 1.00 29.35 253 SER E CA 1
ATOM 14138 C C . SER E 1 265 ? -9.456 49.358 67.839 1.00 29.28 253 SER E C 1
ATOM 14139 O O . SER E 1 265 ? -10.470 48.739 67.540 1.00 29.15 253 SER E O 1
ATOM 14142 N N . HIS E 1 266 ? -9.014 50.390 67.123 1.00 29.27 254 HIS E N 1
ATOM 14143 C CA . HIS E 1 266 ? -9.684 50.795 65.885 1.00 28.96 254 HIS E CA 1
ATOM 14144 C C . HIS E 1 266 ? -9.389 49.787 64.773 1.00 29.01 254 HIS E C 1
ATOM 14145 O O . HIS E 1 266 ? -10.266 49.481 63.960 1.00 28.84 254 HIS E O 1
ATOM 14152 N N . ALA E 1 267 ? -8.160 49.266 64.735 1.00 29.15 255 ALA E N 1
ATOM 14153 C CA . ALA E 1 267 ? -7.787 48.274 63.714 1.00 29.25 255 ALA E CA 1
ATOM 14154 C C . ALA E 1 267 ? -8.555 46.976 63.941 1.00 29.60 255 ALA E C 1
ATOM 14155 O O . ALA E 1 267 ? -8.803 46.226 63.004 1.00 29.28 255 ALA E O 1
ATOM 14165 N N . LYS E 1 269 ? -11.678 46.678 64.750 1.00 29.63 257 LYS E N 1
ATOM 14166 C CA . LYS E 1 269 ? -12.970 46.745 64.091 1.00 29.98 257 LYS E CA 1
ATOM 14167 C C . LYS E 1 269 ? -12.865 46.277 62.640 1.00 29.71 257 LYS E C 1
ATOM 14168 O O . LYS E 1 269 ? -13.755 45.602 62.138 1.00 29.98 257 LYS E O 1
ATOM 14174 N N . LEU E 1 270 ? -11.765 46.613 61.976 1.00 29.70 258 LEU E N 1
ATOM 14175 C CA . LEU E 1 270 ? -11.561 46.193 60.586 1.00 29.77 258 LEU E CA 1
ATOM 14176 C C . LEU E 1 270 ? -11.250 44.697 60.523 1.00 29.69 258 LEU E C 1
ATOM 14177 O O . LEU E 1 270 ? -11.664 44.012 59.588 1.00 29.78 258 LEU E O 1
ATOM 14182 N N . ALA E 1 271 ? -10.515 44.204 61.517 1.00 29.62 259 ALA E N 1
ATOM 14183 C CA . ALA E 1 271 ? -10.174 42.792 61.605 1.00 29.27 259 ALA E CA 1
ATOM 14184 C C . ALA E 1 271 ? -11.439 41.953 61.821 1.00 29.49 259 ALA E C 1
ATOM 14185 O O . ALA E 1 271 ? -11.540 40.835 61.316 1.00 29.36 259 ALA E O 1
ATOM 14187 N N . GLN E 1 272 ? -12.401 42.499 62.563 1.00 29.58 260 GLN E N 1
ATOM 14188 C CA . GLN E 1 272 ? -13.667 41.796 62.831 1.00 29.70 260 GLN E CA 1
ATOM 14189 C C . GLN E 1 272 ? -14.552 41.689 61.575 1.00 29.21 260 GLN E C 1
ATOM 14190 O O . GLN E 1 272 ? -15.228 40.681 61.395 1.00 28.93 260 GLN E O 1
ATOM 14196 N N . GLY E 1 273 ? -14.532 42.705 60.706 1.00 29.05 261 GLY E N 1
ATOM 14197 C CA . GLY E 1 273 ? -15.318 42.684 59.457 1.00 29.33 261 GLY E CA 1
ATOM 14198 C C . GLY E 1 273 ? -14.860 41.542 58.554 1.00 29.46 261 GLY E C 1
ATOM 14199 O O . GLY E 1 273 ? -15.651 40.855 57.912 1.00 29.53 261 GLY E O 1
ATOM 14200 N N . ARG E 1 274 ? -13.548 41.367 58.541 1.00 29.56 262 ARG E N 1
ATOM 14201 C CA . ARG E 1 274 ? -12.829 40.336 57.812 1.00 29.52 262 ARG E CA 1
ATOM 14202 C C . ARG E 1 274 ? -12.963 38.968 58.528 1.00 29.47 262 ARG E C 1
ATOM 14203 O O . ARG E 1 274 ? -12.678 37.927 57.947 1.00 29.38 262 ARG E O 1
ATOM 14211 N N . LEU E 1 275 ? -13.338 38.995 59.807 1.00 29.45 263 LEU E N 1
ATOM 14212 C CA . LEU E 1 275 ? -13.568 37.807 60.651 1.00 29.34 263 LEU E CA 1
ATOM 14213 C C . LEU E 1 275 ? -12.311 37.234 61.297 1.00 29.50 263 LEU E C 1
ATOM 14214 O O . LEU E 1 275 ? -12.171 37.293 62.524 1.00 29.66 263 LEU E O 1
ATOM 14219 N N . ALA E 1 276 ? -11.398 36.694 60.495 1.00 29.51 264 ALA E N 1
ATOM 14220 C CA . ALA E 1 276 ? -10.174 36.105 61.040 1.00 29.41 264 ALA E CA 1
ATOM 14221 C C . ALA E 1 276 ? -9.114 35.789 59.995 1.00 29.53 264 ALA E C 1
ATOM 14222 O O . ALA E 1 276 ? -9.428 35.725 58.817 1.00 30.22 264 ALA E O 1
ATOM 14224 N N . PRO E 1 277 ? -7.841 35.630 60.414 1.00 29.51 265 PRO E N 1
ATOM 14225 C CA . PRO E 1 277 ? -6.807 35.228 59.455 1.00 29.52 265 PRO E CA 1
ATOM 14226 C C . PRO E 1 277 ? -6.909 33.696 59.270 1.00 29.41 265 PRO E C 1
ATOM 14227 O O . PRO E 1 277 ? -7.733 33.077 59.942 1.00 29.58 265 PRO E O 1
ATOM 14231 N N . PRO E 1 278 ? -6.099 33.084 58.373 1.00 29.55 266 PRO E N 1
ATOM 14232 C CA . PRO E 1 278 ? -6.190 31.623 58.163 1.00 29.48 266 PRO E CA 1
ATOM 14233 C C . PRO E 1 278 ? -5.806 30.790 59.389 1.00 29.48 266 PRO E C 1
ATOM 14234 O O . PRO E 1 278 ? -4.731 30.953 59.915 1.00 30.11 266 PRO E O 1
ATOM 14238 N N . LEU E 1 279 ? -6.668 29.866 59.797 1.00 29.39 267 LEU E N 1
ATOM 14239 C CA . LEU E 1 279 ? -6.429 29.048 60.985 1.00 28.84 267 LEU E CA 1
ATOM 14240 C C . LEU E 1 279 ? -5.189 28.156 60.961 1.00 28.98 267 LEU E C 1
ATOM 14241 O O . LEU E 1 279 ? -4.319 28.283 61.825 1.00 29.25 267 LEU E O 1
ATOM 14246 N N . LEU E 1 280 ? -5.110 27.241 60.001 1.00 29.14 268 LEU E N 1
ATOM 14247 C CA . LEU E 1 280 ? -3.969 26.320 59.932 1.00 29.13 268 LEU E CA 1
ATOM 14248 C C . LEU E 1 280 ? -2.628 27.033 59.797 1.00 29.30 268 LEU E C 1
ATOM 14249 O O . LEU E 1 280 ? -1.637 26.606 60.384 1.00 29.11 268 LEU E O 1
ATOM 14254 N N . GLU E 1 281 ? -2.609 28.125 59.036 1.00 29.53 269 GLU E N 1
ATOM 14255 C CA . GLU E 1 281 ? -1.397 28.898 58.824 1.00 29.85 269 GLU E CA 1
ATOM 14256 C C . GLU E 1 281 ? -0.961 29.539 60.147 1.00 29.75 269 GLU E C 1
ATOM 14257 O O . GLU E 1 281 ? 0.243 29.681 60.386 1.00 29.68 269 GLU E O 1
ATOM 14263 N N . GLN E 1 282 ? -1.918 29.933 60.997 1.00 29.45 270 GLN E N 1
ATOM 14264 C CA . GLN E 1 282 ? -1.563 30.517 62.296 1.00 29.14 270 GLN E CA 1
ATOM 14265 C C . GLN E 1 282 ? -0.968 29.450 63.195 1.00 29.14 270 GLN E C 1
ATOM 14266 O O . GLN E 1 282 ? 0.007 29.717 63.887 1.00 29.24 270 GLN E O 1
ATOM 14272 N N . ILE E 1 283 ? -1.563 28.253 63.182 1.00 28.93 271 ILE E N 1
ATOM 14273 C CA . ILE E 1 283 ? -1.084 27.131 63.992 1.00 28.93 271 ILE E CA 1
ATOM 14274 C C . ILE E 1 283 ? 0.366 26.801 63.644 1.00 29.24 271 ILE E C 1
ATOM 14275 O O . ILE E 1 283 ? 1.189 26.591 64.531 1.00 29.28 271 ILE E O 1
ATOM 14280 N N . GLY E 1 284 ? 0.670 26.766 62.352 1.00 29.27 272 GLY E N 1
ATOM 14281 C CA . GLY E 1 284 ? 2.020 26.482 61.883 1.00 29.10 272 GLY E CA 1
ATOM 14282 C C . GLY E 1 284 ? 2.996 27.608 62.179 1.00 29.06 272 GLY E C 1
ATOM 14283 O O . GLY E 1 284 ? 4.177 27.366 62.433 1.00 29.04 272 GLY E O 1
ATOM 14284 N N . SER E 1 285 ? 2.511 28.845 62.141 1.00 29.15 273 SER E N 1
ATOM 14285 C CA . SER E 1 285 ? 3.357 30.017 62.409 1.00 29.00 273 SER E CA 1
ATOM 14286 C C . SER E 1 285 ? 3.895 30.082 63.842 1.00 29.14 273 SER E C 1
ATOM 14287 O O . SER E 1 285 ? 4.937 30.678 64.078 1.00 29.22 273 SER E O 1
ATOM 14290 N N . VAL E 1 286 ? 3.181 29.479 64.790 1.00 29.22 274 VAL E N 1
ATOM 14291 C CA . VAL E 1 286 ? 3.622 29.457 66.183 1.00 29.13 274 VAL E CA 1
ATOM 14292 C C . VAL E 1 286 ? 4.953 28.696 66.274 1.00 29.29 274 VAL E C 1
ATOM 14293 O O . VAL E 1 286 ? 5.834 29.054 67.064 1.00 29.24 274 VAL E O 1
ATOM 14297 N N . GLY E 1 287 ? 5.082 27.647 65.461 1.00 29.32 275 GLY E N 1
ATOM 14298 C CA . GLY E 1 287 ? 6.287 26.835 65.410 1.00 29.11 275 GLY E CA 1
ATOM 14299 C C . GLY E 1 287 ? 7.441 27.578 64.766 1.00 29.03 275 GLY E C 1
ATOM 14300 O O . GLY E 1 287 ? 8.577 27.465 65.215 1.00 29.23 275 GLY E O 1
ATOM 14301 N N . LEU E 1 288 ? 7.157 28.333 63.708 1.00 29.06 276 LEU E N 1
ATOM 14302 C CA . LEU E 1 288 ? 8.194 29.108 63.021 1.00 28.94 276 LEU E CA 1
ATOM 14303 C C . LEU E 1 288 ? 8.777 30.169 63.943 1.00 29.18 276 LEU E C 1
ATOM 14304 O O . LEU E 1 288 ? 9.996 30.332 64.010 1.00 29.05 276 LEU E O 1
ATOM 14309 N N . LEU E 1 289 ? 7.907 30.888 64.648 1.00 29.22 277 LEU E N 1
ATOM 14310 C CA . LEU E 1 289 ? 8.347 31.937 65.569 1.00 29.28 277 LEU E CA 1
ATOM 14311 C C . LEU E 1 289 ? 9.153 31.436 66.770 1.00 29.38 277 LEU E C 1
ATOM 14312 O O . LEU E 1 289 ? 9.881 32.209 67.360 1.00 29.49 277 LEU E O 1
ATOM 14317 N N . ASN E 1 290 ? 9.025 30.161 67.132 1.00 29.39 278 ASN E N 1
ATOM 14318 C CA . ASN E 1 290 ? 9.791 29.597 68.246 1.00 29.65 278 ASN E CA 1
ATOM 14319 C C . ASN E 1 290 ? 11.135 28.995 67.816 1.00 29.51 278 ASN E C 1
ATOM 14320 O O . ASN E 1 290 ? 11.848 28.424 68.640 1.00 29.49 278 ASN E O 1
ATOM 14325 N N . LEU E 1 291 ? 11.474 29.100 66.532 1.00 29.48 279 LEU E N 1
ATOM 14326 C CA . LEU E 1 291 ? 12.744 28.574 66.033 1.00 29.43 279 LEU E CA 1
ATOM 14327 C C . LEU E 1 291 ? 13.937 29.172 66.755 1.00 29.65 279 LEU E C 1
ATOM 14328 O O . LEU E 1 291 ? 13.931 30.353 67.096 1.00 29.80 279 LEU E O 1
ATOM 14333 N N . ASP E 1 292 ? 14.962 28.345 66.957 1.00 29.89 280 ASP E N 1
ATOM 14334 C CA . ASP E 1 292 ? 16.184 28.754 67.656 1.00 30.11 280 ASP E CA 1
ATOM 14335 C C . ASP E 1 292 ? 17.082 29.684 66.838 1.00 29.74 280 ASP E C 1
ATOM 14336 O O . ASP E 1 292 ? 16.857 29.914 65.650 1.00 29.33 280 ASP E O 1
ATOM 14341 N N . ASP E 1 293 ? 18.125 30.184 67.497 1.00 29.75 281 ASP E N 1
ATOM 14342 C CA . ASP E 1 293 ? 19.097 31.095 66.883 1.00 29.78 281 ASP E CA 1
ATOM 14343 C C . ASP E 1 293 ? 19.807 30.510 65.668 1.00 29.58 281 ASP E C 1
ATOM 14344 O O . ASP E 1 293 ? 20.083 31.234 64.713 1.00 29.50 281 ASP E O 1
ATOM 14349 N N . SER E 1 294 ? 20.126 29.216 65.719 1.00 29.35 282 SER E N 1
ATOM 14350 C CA . SER E 1 294 ? 20.798 28.536 64.610 1.00 29.47 282 SER E CA 1
ATOM 14351 C C . SER E 1 294 ? 20.072 28.727 63.283 1.00 29.49 282 SER E C 1
ATOM 14352 O O . SER E 1 294 ? 20.709 28.925 62.245 1.00 29.65 282 SER E O 1
ATOM 14355 N N . PHE E 1 295 ? 18.745 28.646 63.311 1.00 29.21 283 PHE E N 1
ATOM 14356 C CA . PHE E 1 295 ? 17.973 28.823 62.097 1.00 29.01 283 PHE E CA 1
ATOM 14357 C C . PHE E 1 295 ? 18.178 30.195 61.467 1.00 29.33 283 PHE E C 1
ATOM 14358 O O . PHE E 1 295 ? 18.400 30.296 60.264 1.00 29.30 283 PHE E O 1
ATOM 14366 N N . PHE E 1 296 ? 18.093 31.245 62.277 1.00 29.36 284 PHE E N 1
ATOM 14367 C CA . PHE E 1 296 ? 18.251 32.598 61.762 1.00 29.40 284 PHE E CA 1
ATOM 14368 C C . PHE E 1 296 ? 19.667 32.856 61.268 1.00 29.42 284 PHE E C 1
ATOM 14369 O O . PHE E 1 296 ? 19.856 33.605 60.301 1.00 29.58 284 PHE E O 1
ATOM 14377 N N . ASP E 1 297 ? 20.651 32.235 61.918 1.00 29.35 285 ASP E N 1
ATOM 14378 C CA . ASP E 1 297 ? 22.048 32.368 61.505 1.00 29.53 285 ASP E CA 1
ATOM 14379 C C . ASP E 1 297 ? 22.200 31.777 60.099 1.00 29.57 285 ASP E C 1
ATOM 14380 O O . ASP E 1 297 ? 22.859 32.363 59.245 1.00 29.55 285 ASP E O 1
ATOM 14385 N N . PHE E 1 298 ? 21.575 30.626 59.860 1.00 29.42 286 PHE E N 1
ATOM 14386 C CA . PHE E 1 298 ? 21.637 29.977 58.555 1.00 29.36 286 PHE E CA 1
ATOM 14387 C C . PHE E 1 298 ? 21.004 30.824 57.463 1.00 29.40 286 PHE E C 1
ATOM 14388 O O . PHE E 1 298 ? 21.571 30.967 56.383 1.00 29.72 286 PHE E O 1
ATOM 14396 N N . VAL E 1 299 ? 19.828 31.376 57.745 1.00 29.17 287 VAL E N 1
ATOM 14397 C CA . VAL E 1 299 ? 19.113 32.199 56.772 1.00 29.19 287 VAL E CA 1
ATOM 14398 C C . VAL E 1 299 ? 19.896 33.463 56.448 1.00 29.31 287 VAL E C 1
ATOM 14399 O O . VAL E 1 299 ? 20.112 33.776 55.272 1.00 29.24 287 VAL E O 1
ATOM 14403 N N . ARG E 1 300 ? 20.324 34.176 57.488 1.00 29.08 288 ARG E N 1
ATOM 14404 C CA . ARG E 1 300 ? 21.088 35.404 57.309 1.00 29.14 288 ARG E CA 1
ATOM 14405 C C . ARG E 1 300 ? 22.359 35.165 56.480 1.00 29.01 288 ARG E C 1
ATOM 14406 O O . ARG E 1 300 ? 22.638 35.905 55.536 1.00 28.51 288 ARG E O 1
ATOM 14414 N N . GLU E 1 301 ? 23.119 34.132 56.833 1.00 29.01 289 GLU E N 1
ATOM 14415 C CA . GLU E 1 301 ? 24.360 33.828 56.123 1.00 29.34 289 GLU E CA 1
ATOM 14416 C C . GLU E 1 301 ? 24.145 33.278 54.716 1.00 29.22 289 GLU E C 1
ATOM 14417 O O . GLU E 1 301 ? 25.003 33.461 53.851 1.00 29.20 289 GLU E O 1
ATOM 14423 N N . THR E 1 302 ? 23.030 32.589 54.485 1.00 28.96 290 THR E N 1
ATOM 14424 C CA . THR E 1 302 ? 22.750 32.078 53.158 1.00 28.87 290 THR E CA 1
ATOM 14425 C C . THR E 1 302 ? 22.593 33.296 52.251 1.00 28.99 290 THR E C 1
ATOM 14426 O O . THR E 1 302 ? 23.261 33.394 51.227 1.00 28.86 290 THR E O 1
ATOM 14430 N N . TYR E 1 303 ? 21.756 34.248 52.661 1.00 29.01 291 TYR E N 1
ATOM 14431 C CA . TYR E 1 303 ? 21.549 35.462 51.868 1.00 28.97 291 TYR E CA 1
ATOM 14432 C C . TYR E 1 303 ? 22.777 36.355 51.772 1.00 29.04 291 TYR E C 1
ATOM 14433 O O . TYR E 1 303 ? 22.950 37.048 50.773 1.00 29.09 291 TYR E O 1
ATOM 14442 N N . ARG E 1 304 ? 23.627 36.344 52.793 1.00 29.27 292 ARG E N 1
ATOM 14443 C CA . ARG E 1 304 ? 24.837 37.162 52.771 1.00 29.33 292 ARG E CA 1
ATOM 14444 C C . ARG E 1 304 ? 25.744 36.699 51.635 1.00 29.34 292 ARG E C 1
ATOM 14445 O O . ARG E 1 304 ? 26.186 37.502 50.822 1.00 29.02 292 ARG E O 1
ATOM 14453 N N . GLU E 1 305 ? 26.004 35.396 51.584 1.00 29.54 293 GLU E N 1
ATOM 14454 C CA . GLU E 1 305 ? 26.872 34.824 50.551 1.00 29.89 293 GLU E CA 1
ATOM 14455 C C . GLU E 1 305 ? 26.300 35.009 49.150 1.00 29.39 293 GLU E C 1
ATOM 14456 O O . GLU E 1 305 ? 27.058 35.175 48.197 1.00 29.00 293 GLU E O 1
ATOM 14462 N N . ARG E 1 306 ? 24.973 34.968 49.027 1.00 29.31 294 ARG E N 1
ATOM 14463 C CA . ARG E 1 306 ? 24.310 35.175 47.733 1.00 29.03 294 ARG E CA 1
ATOM 14464 C C . ARG E 1 306 ? 24.478 36.607 47.261 1.00 28.96 294 ARG E C 1
ATOM 14465 O O . ARG E 1 306 ? 24.843 36.840 46.114 1.00 28.80 294 ARG E O 1
ATOM 14473 N N . VAL E 1 307 ? 24.180 37.557 48.141 1.00 28.89 295 VAL E N 1
ATOM 14474 C CA . VAL E 1 307 ? 24.326 38.973 47.820 1.00 28.89 295 VAL E CA 1
ATOM 14475 C C . VAL E 1 307 ? 25.773 39.264 47.426 1.00 28.97 295 VAL E C 1
ATOM 14476 O O . VAL E 1 307 ? 26.020 39.903 46.412 1.00 28.75 295 VAL E O 1
ATOM 14480 N N . GLU E 1 308 ? 26.720 38.785 48.230 1.00 29.38 296 GLU E N 1
ATOM 14481 C CA . GLU E 1 308 ? 28.146 38.980 47.949 1.00 29.96 296 GLU E CA 1
ATOM 14482 C C . GLU E 1 308 ? 28.527 38.442 46.571 1.00 29.13 296 GLU E C 1
ATOM 14483 O O . GLU E 1 308 ? 29.261 39.089 45.839 1.00 29.00 296 GLU E O 1
ATOM 14489 N N . THR E 1 309 ? 28.025 37.259 46.232 1.00 28.85 297 THR E N 1
ATOM 14490 C CA . THR E 1 309 ? 28.303 36.632 44.941 1.00 28.85 297 THR E CA 1
ATOM 14491 C C . THR E 1 309 ? 27.889 37.535 43.780 1.00 29.03 297 THR E C 1
ATOM 14492 O O . THR E 1 309 ? 28.659 37.743 42.844 1.00 28.93 297 THR E O 1
ATOM 14496 N N . VAL E 1 310 ? 26.675 38.072 43.857 1.00 29.01 298 VAL E N 1
ATOM 14497 C CA . VAL E 1 310 ? 26.149 38.954 42.813 1.00 28.99 298 VAL E CA 1
ATOM 14498 C C . VAL E 1 310 ? 26.970 40.244 42.744 1.00 28.87 298 VAL E C 1
ATOM 14499 O O . VAL E 1 310 ? 27.336 40.667 41.658 1.00 28.60 298 VAL E O 1
ATOM 14503 N N . LEU E 1 311 ? 27.259 40.852 43.898 1.00 28.95 299 LEU E N 1
ATOM 14504 C CA . LEU E 1 311 ? 28.056 42.081 43.962 1.00 28.88 299 LEU E CA 1
ATOM 14505 C C . LEU E 1 311 ? 29.419 41.907 43.285 1.00 28.96 299 LEU E C 1
ATOM 14506 O O . LEU E 1 311 ? 29.866 42.788 42.553 1.00 28.61 299 LEU E O 1
ATOM 14511 N N . LYS E 1 312 ? 30.072 40.774 43.540 1.00 29.15 300 LYS E N 1
ATOM 14512 C CA . LYS E 1 312 ? 31.369 40.483 42.935 1.00 29.45 300 LYS E CA 1
ATOM 14513 C C . LYS E 1 312 ? 31.239 40.331 41.424 1.00 29.38 300 LYS E C 1
ATOM 14514 O O . LYS E 1 312 ? 32.046 40.879 40.679 1.00 29.25 300 LYS E O 1
ATOM 14520 N N . LYS E 1 313 ? 30.216 39.604 40.972 1.00 29.20 301 LYS E N 1
ATOM 14521 C CA . LYS E 1 313 ? 30.027 39.404 39.528 1.00 29.06 301 LYS E CA 1
ATOM 14522 C C . LYS E 1 313 ? 29.676 40.682 38.787 1.00 28.94 301 LYS E C 1
ATOM 14523 O O . LYS E 1 313 ? 30.105 40.857 37.658 1.00 29.08 301 LYS E O 1
ATOM 14529 N N . LEU E 1 314 ? 28.908 41.566 39.412 1.00 29.04 302 LEU E N 1
ATOM 14530 C CA . LEU E 1 314 ? 28.572 42.843 38.791 1.00 29.16 302 LEU E CA 1
ATOM 14531 C C . LEU E 1 314 ? 29.834 43.714 38.683 1.00 29.37 302 LEU E C 1
ATOM 14532 O O . LEU E 1 314 ? 30.043 44.374 37.657 1.00 29.15 302 LEU E O 1
ATOM 14537 N N . GLU E 1 315 ? 30.678 43.707 39.726 1.00 29.58 303 GLU E N 1
ATOM 14538 C CA . GLU E 1 315 ? 31.907 44.516 39.688 1.00 29.80 303 GLU E CA 1
ATOM 14539 C C . GLU E 1 315 ? 32.887 43.964 38.648 1.00 29.41 303 GLU E C 1
ATOM 14540 O O . GLU E 1 315 ? 33.494 44.739 37.919 1.00 29.29 303 GLU E O 1
ATOM 14546 N N . GLU E 1 316 ? 33.033 42.639 38.580 1.00 29.22 304 GLU E N 1
ATOM 14547 C CA . GLU E 1 316 ? 33.945 42.001 37.621 1.00 29.28 304 GLU E CA 1
ATOM 14548 C C . GLU E 1 316 ? 33.590 42.263 36.170 1.00 29.35 304 GLU E C 1
ATOM 14549 O O . GLU E 1 316 ? 34.472 42.239 35.311 1.00 29.57 304 GLU E O 1
ATOM 14555 N N . HIS E 1 317 ? 32.301 42.472 35.895 1.00 29.40 305 HIS E N 1
ATOM 14556 C CA . HIS E 1 317 ? 31.822 42.761 34.532 1.00 29.41 305 HIS E CA 1
ATOM 14557 C C . HIS E 1 317 ? 31.797 44.258 34.206 1.00 29.47 305 HIS E C 1
ATOM 14558 O O . HIS E 1 317 ? 31.148 44.675 33.249 1.00 29.72 305 HIS E O 1
ATOM 14565 N N . GLY E 1 318 ? 32.489 45.066 35.004 1.00 29.48 306 GLY E N 1
ATOM 14566 C CA . GLY E 1 318 ? 32.579 46.501 34.771 1.00 29.41 306 GLY E CA 1
ATOM 14567 C C . GLY E 1 318 ? 31.396 47.371 35.124 1.00 29.32 306 GLY E C 1
ATOM 14568 O O . GLY E 1 318 ? 31.427 48.565 34.845 1.00 29.35 306 GLY E O 1
ATOM 14569 N N . LEU E 1 319 ? 30.361 46.810 35.742 1.00 29.52 307 LEU E N 1
ATOM 14570 C CA . LEU E 1 319 ? 29.194 47.611 36.099 1.00 29.67 307 LEU E CA 1
ATOM 14571 C C . LEU E 1 319 ? 29.633 48.441 37.310 1.00 29.77 307 LEU E C 1
ATOM 14572 O O . LEU E 1 319 ? 30.127 47.894 38.298 1.00 29.85 307 LEU E O 1
ATOM 14577 N N . LYS E 1 320 ? 29.467 49.759 37.211 1.00 29.84 308 LYS E N 1
ATOM 14578 C CA . LYS E 1 320 ? 29.891 50.692 38.265 1.00 29.89 308 LYS E CA 1
ATOM 14579 C C . LYS E 1 320 ? 28.826 51.102 39.296 1.00 29.99 308 LYS E C 1
ATOM 14580 O O . LYS E 1 320 ? 28.995 50.847 40.491 1.00 30.39 308 LYS E O 1
ATOM 14583 N N . ARG E 1 321 ? 27.730 51.704 38.843 1.00 29.91 309 ARG E N 1
ATOM 14584 C CA . ARG E 1 321 ? 26.675 52.174 39.759 1.00 29.96 309 ARG E CA 1
ATOM 14585 C C . ARG E 1 321 ? 25.634 51.169 40.259 1.00 29.74 309 ARG E C 1
ATOM 14586 O O . ARG E 1 321 ? 24.602 50.940 39.623 1.00 29.70 309 ARG E O 1
ATOM 14594 N N . PHE E 1 322 ? 25.928 50.578 41.417 1.00 29.46 310 PHE E N 1
ATOM 14595 C CA . PHE E 1 322 ? 25.025 49.638 42.080 1.00 29.12 310 PHE E CA 1
ATOM 14596 C C . PHE E 1 322 ? 25.205 49.791 43.587 1.00 29.15 310 PHE E C 1
ATOM 14597 O O . PHE E 1 322 ? 26.231 50.278 44.052 1.00 28.86 310 PHE E O 1
ATOM 14605 N N . THR E 1 323 ? 24.192 49.383 44.341 1.00 29.47 311 THR E N 1
ATOM 14606 C CA . THR E 1 323 ? 24.201 49.504 45.793 1.00 29.68 311 THR E CA 1
ATOM 14607 C C . THR E 1 323 ? 24.534 48.230 46.532 1.00 29.49 311 THR E C 1
ATOM 14608 O O . THR E 1 323 ? 24.095 47.162 46.143 1.00 29.69 311 THR E O 1
ATOM 14612 N N . LYS E 1 324 ? 25.304 48.366 47.608 1.00 29.76 312 LYS E N 1
ATOM 14613 C CA . LYS E 1 324 ? 25.680 47.255 48.470 1.00 29.96 312 LYS E CA 1
ATOM 14614 C C . LYS E 1 324 ? 24.655 47.329 49.603 1.00 29.20 312 LYS E C 1
ATOM 14615 O O . LYS E 1 324 ? 24.720 48.236 50.425 1.00 29.07 312 LYS E O 1
ATOM 14621 N N . PRO E 1 325 ? 23.689 46.394 49.637 1.00 28.98 313 PRO E N 1
ATOM 14622 C CA . PRO E 1 325 ? 22.673 46.452 50.676 1.00 29.03 313 PRO E CA 1
ATOM 14623 C C . PRO E 1 325 ? 23.142 46.024 52.062 1.00 29.04 313 PRO E C 1
ATOM 14624 O O . PRO E 1 325 ? 24.007 45.154 52.190 1.00 28.86 313 PRO E O 1
ATOM 14628 N N . SER E 1 326 ? 22.578 46.667 53.081 1.00 28.93 314 SER E N 1
ATOM 14629 C CA . SER E 1 326 ? 22.876 46.361 54.467 1.00 29.11 314 SER E CA 1
ATOM 14630 C C . SER E 1 326 ? 21.902 45.290 54.968 1.00 29.19 314 SER E C 1
ATOM 14631 O O . SER E 1 326 ? 22.134 44.656 55.993 1.00 29.77 314 SER E O 1
ATOM 14634 N N . GLY E 1 327 ? 20.808 45.093 54.243 1.00 29.01 315 GLY E N 1
ATOM 14635 C CA . GLY E 1 327 ? 19.808 44.105 54.613 1.00 29.18 315 GLY E CA 1
ATOM 14636 C C . GLY E 1 327 ? 18.946 43.671 53.442 1.00 29.00 315 GLY E C 1
ATOM 14637 O O . GLY E 1 327 ? 19.066 44.198 52.333 1.00 28.91 315 GLY E O 1
ATOM 14638 N N . ALA E 1 328 ? 18.066 42.710 53.706 1.00 28.99 316 ALA E N 1
ATOM 14639 C CA . ALA E 1 328 ? 17.170 42.133 52.694 1.00 29.18 316 ALA E CA 1
ATOM 14640 C C . ALA E 1 328 ? 17.999 41.391 51.642 1.00 29.17 316 ALA E C 1
ATOM 14641 O O . ALA E 1 328 ? 19.211 41.246 51.809 1.00 29.05 316 ALA E O 1
ATOM 14643 N N . PHE E 1 329 ? 17.358 40.902 50.584 1.00 29.14 317 PHE E N 1
ATOM 14644 C CA . PHE E 1 329 ? 18.072 40.168 49.525 1.00 28.95 317 PHE E CA 1
ATOM 14645 C C . PHE E 1 329 ? 17.937 40.777 48.128 1.00 28.59 317 PHE E C 1
ATOM 14646 O O . PHE E 1 329 ? 17.938 40.061 47.128 1.00 28.20 317 PHE E O 1
ATOM 14654 N N . TYR E 1 330 ? 17.863 42.101 48.067 1.00 28.47 318 TYR E N 1
ATOM 14655 C CA . TYR E 1 330 ? 17.744 42.798 46.798 1.00 28.35 318 TYR E CA 1
ATOM 14656 C C . TYR E 1 330 ? 18.954 43.669 46.511 1.00 28.72 318 TYR E C 1
ATOM 14657 O O . TYR E 1 330 ? 19.569 44.223 47.413 1.00 28.82 318 TYR E O 1
ATOM 14666 N N . ILE E 1 331 ? 19.274 43.784 45.231 1.00 29.01 319 ILE E N 1
ATOM 14667 C CA . ILE E 1 331 ? 20.373 44.603 44.769 1.00 28.92 319 ILE E CA 1
ATOM 14668 C C . ILE E 1 331 ? 19.817 45.491 43.668 1.00 28.98 319 ILE E C 1
ATOM 14669 O O . ILE E 1 331 ? 19.267 45.000 42.690 1.00 28.50 319 ILE E O 1
ATOM 14674 N N . THR E 1 332 ? 19.943 46.799 43.864 1.00 29.36 320 THR E N 1
ATOM 14675 C CA . THR E 1 332 ? 19.481 47.783 42.911 1.00 29.38 320 THR E CA 1
ATOM 14676 C C . THR E 1 332 ? 20.701 48.288 42.160 1.00 29.37 320 THR E C 1
ATOM 14677 O O . THR E 1 332 ? 21.719 48.606 42.776 1.00 29.45 320 THR E O 1
ATOM 14681 N N . ALA E 1 333 ? 20.598 48.347 40.831 1.00 29.32 321 ALA E N 1
ATOM 14682 C CA . ALA E 1 333 ? 21.713 48.783 39.992 1.00 29.38 321 ALA E CA 1
ATOM 14683 C C . ALA E 1 333 ? 21.286 49.601 38.790 1.00 29.40 321 ALA E C 1
ATOM 14684 O O . ALA E 1 333 ? 20.208 49.391 38.238 1.00 29.12 321 ALA E O 1
ATOM 14686 N N . GLU E 1 334 ? 22.163 50.524 38.391 1.00 29.63 322 GLU E N 1
ATOM 14687 C CA . GLU E 1 334 ? 21.941 51.388 37.239 1.00 29.60 322 GLU E CA 1
ATOM 14688 C C . GLU E 1 334 ? 22.731 50.792 36.091 1.00 29.32 322 GLU E C 1
ATOM 14689 O O . GLU E 1 334 ? 23.925 50.554 36.227 1.00 29.33 322 GLU E O 1
ATOM 14691 N N . LEU E 1 335 ? 22.058 50.530 34.976 1.00 29.28 323 LEU E N 1
ATOM 14692 C CA . LEU E 1 335 ? 22.696 49.954 33.802 1.00 29.32 323 LEU E CA 1
ATOM 14693 C C . LEU E 1 335 ? 23.022 51.070 32.819 1.00 29.33 323 LEU E C 1
ATOM 14694 O O . LEU E 1 335 ? 22.414 52.138 32.887 1.00 29.41 323 LEU E O 1
ATOM 14698 N N . PRO E 1 336 ? 23.977 50.831 31.899 1.00 29.31 324 PRO E N 1
ATOM 14699 C CA . PRO E 1 336 ? 24.353 51.829 30.911 1.00 29.30 324 PRO E CA 1
ATOM 14700 C C . PRO E 1 336 ? 23.450 51.713 29.684 1.00 29.38 324 PRO E C 1
ATOM 14701 O O . PRO E 1 336 ? 23.933 51.495 28.574 1.00 29.33 324 PRO E O 1
ATOM 14705 N N . VAL E 1 337 ? 22.145 51.860 29.898 1.00 29.56 325 VAL E N 1
ATOM 14706 C CA . VAL E 1 337 ? 21.143 51.766 28.835 1.00 29.79 325 VAL E CA 1
ATOM 14707 C C . VAL E 1 337 ? 20.148 52.905 28.966 1.00 29.72 325 VAL E C 1
ATOM 14708 O O . VAL E 1 337 ? 19.988 53.470 30.044 1.00 29.57 325 VAL E O 1
ATOM 14712 N N . GLU E 1 338 ? 19.484 53.233 27.862 1.00 29.72 326 GLU E N 1
ATOM 14713 C CA . GLU E 1 338 ? 18.493 54.305 27.855 1.00 29.73 326 GLU E CA 1
ATOM 14714 C C . GLU E 1 338 ? 17.258 53.912 28.670 1.00 29.85 326 GLU E C 1
ATOM 14715 O O . GLU E 1 338 ? 16.825 54.668 29.538 1.00 30.21 326 GLU E O 1
ATOM 14717 N N . ASP E 1 339 ? 16.716 52.723 28.398 1.00 29.67 327 ASP E N 1
ATOM 14718 C CA . ASP E 1 339 ? 15.522 52.208 29.078 1.00 29.49 327 ASP E CA 1
ATOM 14719 C C . ASP E 1 339 ? 15.759 50.788 29.602 1.00 29.42 327 ASP E C 1
ATOM 14720 O O . ASP E 1 339 ? 15.953 49.863 28.818 1.00 29.38 327 ASP E O 1
ATOM 14725 N N . ALA E 1 340 ? 15.727 50.622 30.923 1.00 29.37 328 ALA E N 1
ATOM 14726 C CA . ALA E 1 340 ? 15.935 49.311 31.550 1.00 29.47 328 ALA E CA 1
ATOM 14727 C C . ALA E 1 340 ? 14.809 48.323 31.234 1.00 29.57 328 ALA E C 1
ATOM 14728 O O . ALA E 1 340 ? 15.061 47.141 31.006 1.00 29.67 328 ALA E O 1
ATOM 14730 N N . GLU E 1 341 ? 13.573 48.810 31.222 1.00 29.78 329 GLU E N 1
ATOM 14731 C CA . GLU E 1 341 ? 12.411 47.972 30.930 1.00 30.25 329 GLU E CA 1
ATOM 14732 C C . GLU E 1 341 ? 12.465 47.406 29.502 1.00 29.77 329 GLU E C 1
ATOM 14733 O O . GLU E 1 341 ? 11.986 46.305 29.256 1.00 29.89 329 GLU E O 1
ATOM 14739 N N . GLU E 1 342 ? 13.041 48.161 28.569 1.00 29.65 330 GLU E N 1
ATOM 14740 C CA . GLU E 1 342 ? 13.193 47.716 27.180 1.00 29.76 330 GLU E CA 1
ATOM 14741 C C . GLU E 1 342 ? 14.215 46.578 27.135 1.00 29.80 330 GLU E C 1
ATOM 14742 O O . GLU E 1 342 ? 14.047 45.603 26.404 1.00 30.01 330 GLU E O 1
ATOM 14748 N N . PHE E 1 343 ? 15.287 46.738 27.905 1.00 29.66 331 PHE E N 1
ATOM 14749 C CA . PHE E 1 343 ? 16.344 45.735 28.005 1.00 29.59 331 PHE E CA 1
ATOM 14750 C C . PHE E 1 343 ? 15.849 44.450 28.676 1.00 29.44 331 PHE E C 1
ATOM 14751 O O . PHE E 1 343 ? 16.237 43.352 28.287 1.00 29.55 331 PHE E O 1
ATOM 14759 N N . ALA E 1 344 ? 15.002 44.590 29.688 1.00 29.36 332 ALA E N 1
ATOM 14760 C CA . ALA E 1 344 ? 14.452 43.432 30.380 1.00 29.34 332 ALA E CA 1
ATOM 14761 C C . ALA E 1 344 ? 13.610 42.602 29.413 1.00 29.44 332 ALA E C 1
ATOM 14762 O O . ALA E 1 344 ? 13.711 41.378 29.397 1.00 29.27 332 ALA E O 1
ATOM 14764 N N . ARG E 1 345 ? 12.789 43.275 28.606 1.00 29.60 333 ARG E N 1
ATOM 14765 C CA . ARG E 1 345 ? 11.941 42.598 27.623 1.00 29.51 333 ARG E CA 1
ATOM 14766 C C . ARG E 1 345 ? 12.797 41.957 26.542 1.00 29.28 333 ARG E C 1
ATOM 14767 O O . ARG E 1 345 ? 12.540 40.828 26.140 1.00 29.10 333 ARG E O 1
ATOM 14769 N N . TRP E 1 346 ? 13.818 42.683 26.089 1.00 29.43 334 TRP E N 1
ATOM 14770 C CA . TRP E 1 346 ? 14.745 42.198 25.060 1.00 29.45 334 TRP E CA 1
ATOM 14771 C C . TRP E 1 346 ? 15.444 40.913 25.496 1.00 29.57 334 TRP E C 1
ATOM 14772 O O . TRP E 1 346 ? 15.654 40.001 24.697 1.00 29.67 334 TRP E O 1
ATOM 14791 N N . LEU E 1 348 ? 14.327 38.570 27.276 1.00 29.58 336 LEU E N 1
ATOM 14792 C CA . LEU E 1 348 ? 13.404 37.449 27.086 1.00 29.63 336 LEU E CA 1
ATOM 14793 C C . LEU E 1 348 ? 13.098 37.129 25.626 1.00 29.67 336 LEU E C 1
ATOM 14794 O O . LEU E 1 348 ? 13.111 35.964 25.224 1.00 29.82 336 LEU E O 1
ATOM 14799 N N . THR E 1 349 ? 12.828 38.163 24.837 1.00 29.60 337 THR E N 1
ATOM 14800 C CA . THR E 1 349 ? 12.474 37.983 23.435 1.00 29.33 337 THR E CA 1
ATOM 14801 C C . THR E 1 349 ? 13.635 37.701 22.480 1.00 29.50 337 THR E C 1
ATOM 14802 O O . THR E 1 349 ? 13.658 36.652 21.842 1.00 29.73 337 THR E O 1
ATOM 14806 N N . ASP E 1 350 ? 14.591 38.625 22.391 1.00 29.55 338 ASP E N 1
ATOM 14807 C CA . ASP E 1 350 ? 15.718 38.498 21.454 1.00 29.81 338 ASP E CA 1
ATOM 14808 C C . ASP E 1 350 ? 17.066 38.028 22.023 1.00 29.66 338 ASP E C 1
ATOM 14809 O O . ASP E 1 350 ? 18.106 38.374 21.457 1.00 29.51 338 ASP E O 1
ATOM 14814 N N . PHE E 1 351 ? 17.077 37.245 23.105 1.00 29.75 339 PHE E N 1
ATOM 14815 C CA . PHE E 1 351 ? 18.356 36.778 23.676 1.00 29.65 339 PHE E CA 1
ATOM 14816 C C . PHE E 1 351 ? 18.308 35.483 24.498 1.00 29.61 339 PHE E C 1
ATOM 14817 O O . PHE E 1 351 ? 17.366 35.242 25.243 1.00 29.26 339 PHE E O 1
ATOM 14825 N N . ASN E 1 352 ? 19.359 34.670 24.360 1.00 29.91 340 ASN E N 1
ATOM 14826 C CA . ASN E 1 352 ? 19.491 33.405 25.086 1.00 30.00 340 ASN E CA 1
ATOM 14827 C C . ASN E 1 352 ? 20.896 32.811 24.953 1.00 30.05 340 ASN E C 1
ATOM 14828 O O . ASN E 1 352 ? 21.261 32.334 23.875 1.00 29.80 340 ASN E O 1
ATOM 14835 N N . ASP E 1 354 ? 23.400 29.947 25.539 1.00 29.85 342 ASP E N 1
ATOM 14836 C CA . ASP E 1 354 ? 23.377 28.496 25.774 1.00 29.66 342 ASP E CA 1
ATOM 14837 C C . ASP E 1 354 ? 21.974 28.050 26.209 1.00 29.57 342 ASP E C 1
ATOM 14838 O O . ASP E 1 354 ? 21.819 27.254 27.139 1.00 29.59 342 ASP E O 1
ATOM 14840 N N . GLY E 1 355 ? 20.957 28.586 25.533 1.00 29.54 343 GLY E N 1
ATOM 14841 C CA . GLY E 1 355 ? 19.568 28.272 25.839 1.00 29.53 343 GLY E CA 1
ATOM 14842 C C . GLY E 1 355 ? 19.091 28.794 27.186 1.00 29.84 343 GLY E C 1
ATOM 14843 O O . GLY E 1 355 ? 18.102 28.289 27.727 1.00 30.28 343 GLY E O 1
ATOM 14844 N N . GLU E 1 356 ? 19.774 29.806 27.731 1.00 29.88 344 GLU E N 1
ATOM 14845 C CA . GLU E 1 356 ? 19.403 30.389 29.032 1.00 30.01 344 GLU E CA 1
ATOM 14846 C C . GLU E 1 356 ? 19.303 31.909 28.947 1.00 29.67 344 GLU E C 1
ATOM 14847 O O . GLU E 1 356 ? 19.991 32.544 28.142 1.00 29.49 344 GLU E O 1
ATOM 14853 N N . THR E 1 357 ? 18.452 32.473 29.799 1.00 29.50 345 THR E N 1
ATOM 14854 C CA . THR E 1 357 ? 18.235 33.912 29.876 1.00 29.55 345 THR E CA 1
ATOM 14855 C C . THR E 1 357 ? 17.941 34.262 31.324 1.00 29.56 345 THR E C 1
ATOM 14856 O O . THR E 1 357 ? 17.602 33.379 32.116 1.00 29.54 345 THR E O 1
ATOM 14860 N N . THR E 1 358 ? 18.061 35.543 31.669 1.00 29.53 346 THR E N 1
ATOM 14861 C CA . THR E 1 358 ? 17.819 35.993 33.038 1.00 29.41 346 THR E CA 1
ATOM 14862 C C . THR E 1 358 ? 16.773 37.106 33.094 1.00 29.59 346 THR E C 1
ATOM 14863 O O . THR E 1 358 ? 16.837 38.060 32.328 1.00 29.44 346 THR E O 1
ATOM 14875 N N . VAL E 1 360 ? 15.038 40.171 35.167 1.00 29.63 348 VAL E N 1
ATOM 14876 C CA . VAL E 1 360 ? 15.208 41.150 36.234 1.00 29.61 348 VAL E CA 1
ATOM 14877 C C . VAL E 1 360 ? 13.979 42.045 36.282 1.00 29.39 348 VAL E C 1
ATOM 14878 O O . VAL E 1 360 ? 13.192 42.089 35.333 1.00 29.19 348 VAL E O 1
ATOM 14882 N N . ALA E 1 361 ? 13.828 42.759 37.391 1.00 29.26 349 ALA E N 1
ATOM 14883 C CA . ALA E 1 361 ? 12.697 43.656 37.584 1.00 29.24 349 ALA E CA 1
ATOM 14884 C C . ALA E 1 361 ? 13.079 45.111 37.317 1.00 29.21 349 ALA E C 1
ATOM 14885 O O . ALA E 1 361 ? 13.966 45.636 37.988 1.00 29.09 349 ALA E O 1
ATOM 14887 N N . PRO E 1 362 ? 12.443 45.757 36.316 1.00 29.26 350 PRO E N 1
ATOM 14888 C CA . PRO E 1 362 ? 12.751 47.169 36.093 1.00 29.50 350 PRO E CA 1
ATOM 14889 C C . PRO E 1 362 ? 12.367 47.945 37.351 1.00 29.43 350 PRO E C 1
ATOM 14890 O O . PRO E 1 362 ? 11.333 47.660 37.957 1.00 29.62 350 PRO E O 1
ATOM 14894 N N . LEU E 1 363 ? 13.185 48.914 37.738 1.00 29.47 351 LEU E N 1
ATOM 14895 C CA . LEU E 1 363 ? 12.930 49.671 38.954 1.00 29.64 351 LEU E CA 1
ATOM 14896 C C . LEU E 1 363 ? 11.917 50.815 38.786 1.00 29.47 351 LEU E C 1
ATOM 14897 O O . LEU E 1 363 ? 11.488 51.399 39.781 1.00 29.44 351 LEU E O 1
ATOM 14902 N N . ARG E 1 364 ? 11.506 51.123 37.555 1.00 29.57 352 ARG E N 1
ATOM 14903 C CA . ARG E 1 364 ? 10.574 52.243 37.340 1.00 29.83 352 ARG E CA 1
ATOM 14904 C C . ARG E 1 364 ? 9.245 52.058 38.090 1.00 29.57 352 ARG E C 1
ATOM 14905 O O . ARG E 1 364 ? 8.628 53.045 38.491 1.00 29.66 352 ARG E O 1
ATOM 14913 N N . GLY E 1 365 ? 8.822 50.810 38.304 1.00 29.55 353 GLY E N 1
ATOM 14914 C CA . GLY E 1 365 ? 7.584 50.520 39.037 1.00 29.26 353 GLY E CA 1
ATOM 14915 C C . GLY E 1 365 ? 7.659 50.797 40.535 1.00 29.22 353 GLY E C 1
ATOM 14916 O O . GLY E 1 365 ? 6.633 50.794 41.214 1.00 29.05 353 GLY E O 1
ATOM 14917 N N . PHE E 1 366 ? 8.869 51.023 41.055 1.00 29.32 354 PHE E N 1
ATOM 14918 C CA . PHE E 1 366 ? 9.092 51.318 42.475 1.00 28.92 354 PHE E CA 1
ATOM 14919 C C . PHE E 1 366 ? 9.108 52.817 42.791 1.00 28.74 354 PHE E C 1
ATOM 14920 O O . PHE E 1 366 ? 9.280 53.197 43.945 1.00 28.42 354 PHE E O 1
ATOM 14928 N N . TYR E 1 367 ? 8.939 53.660 41.770 1.00 29.04 355 TYR E N 1
ATOM 14929 C CA . TYR E 1 367 ? 8.901 55.112 41.947 1.00 28.90 355 TYR E CA 1
ATOM 14930 C C . TYR E 1 367 ? 7.543 55.642 41.531 1.00 29.04 355 TYR E C 1
ATOM 14931 O O . TYR E 1 367 ? 6.926 55.104 40.612 1.00 29.26 355 TYR E O 1
ATOM 14940 N N . LEU E 1 368 ? 7.088 56.690 42.214 1.00 29.02 356 LEU E N 1
ATOM 14941 C CA . LEU E 1 368 ? 5.839 57.384 41.889 1.00 29.22 356 LEU E CA 1
ATOM 14942 C C . LEU E 1 368 ? 6.168 58.572 40.996 1.00 29.21 356 LEU E C 1
ATOM 14943 O O . LEU E 1 368 ? 5.451 58.861 40.036 1.00 29.23 356 LEU E O 1
ATOM 14948 N N . THR E 1 369 ? 7.243 59.274 41.337 1.00 29.32 357 THR E N 1
ATOM 14949 C CA . THR E 1 369 ? 7.698 60.421 40.570 1.00 29.61 357 THR E CA 1
ATOM 14950 C C . THR E 1 369 ? 7.955 59.958 39.135 1.00 29.65 357 THR E C 1
ATOM 14951 O O . THR E 1 369 ? 8.756 59.044 38.927 1.00 29.93 357 THR E O 1
ATOM 14955 N N . PRO E 1 370 ? 7.305 60.595 38.142 1.00 29.61 358 PRO E N 1
ATOM 14956 C CA . PRO E 1 370 ? 7.511 60.136 36.769 1.00 29.50 358 PRO E CA 1
ATOM 14957 C C . PRO E 1 370 ? 8.914 60.411 36.265 1.00 29.46 358 PRO E C 1
ATOM 14958 O O . PRO E 1 370 ? 9.473 61.469 36.554 1.00 29.51 358 PRO E O 1
ATOM 14962 N N . GLY E 1 371 ? 9.477 59.448 35.539 1.00 29.62 359 GLY E N 1
ATOM 14963 C CA . GLY E 1 371 ? 10.818 59.573 34.970 1.00 29.58 359 GLY E CA 1
ATOM 14964 C C . GLY E 1 371 ? 11.943 58.939 35.764 1.00 29.54 359 GLY E C 1
ATOM 14965 O O . GLY E 1 371 ? 12.994 58.647 35.202 1.00 29.68 359 GLY E O 1
ATOM 14966 N N . LEU E 1 372 ? 11.746 58.724 37.063 1.00 29.49 360 LEU E N 1
ATOM 14967 C CA . LEU E 1 372 ? 12.797 58.122 37.890 1.00 29.52 360 LEU E CA 1
ATOM 14968 C C . LEU E 1 372 ? 12.841 56.598 37.761 1.00 29.60 360 LEU E C 1
ATOM 14969 O O . LEU E 1 372 ? 11.810 55.938 37.621 1.00 29.62 360 LEU E O 1
ATOM 14974 N N . GLY E 1 373 ? 14.052 56.056 37.809 1.00 29.71 361 GLY E N 1
ATOM 14975 C CA . GLY E 1 373 ? 14.270 54.617 37.698 1.00 29.81 361 GLY E CA 1
ATOM 14976 C C . GLY E 1 373 ? 14.152 54.062 36.288 1.00 29.75 361 GLY E C 1
ATOM 14977 O O . GLY E 1 373 ? 13.899 52.873 36.111 1.00 30.02 361 GLY E O 1
ATOM 14978 N N . LYS E 1 374 ? 14.344 54.908 35.282 1.00 29.59 362 LYS E N 1
ATOM 14979 C CA . LYS E 1 374 ? 14.253 54.470 33.886 1.00 29.54 362 LYS E CA 1
ATOM 14980 C C . LYS E 1 374 ? 15.371 53.520 33.482 1.00 29.32 362 LYS E C 1
ATOM 14981 O O . LYS E 1 374 ? 15.140 52.587 32.716 1.00 29.21 362 LYS E O 1
ATOM 14987 N N . LYS E 1 375 ? 16.577 53.772 33.986 1.00 29.36 363 LYS E N 1
ATOM 14988 C CA . LYS E 1 375 ? 17.753 52.958 33.662 1.00 29.55 363 LYS E CA 1
ATOM 14989 C C . LYS E 1 375 ? 18.162 52.018 34.795 1.00 29.54 363 LYS E C 1
ATOM 14990 O O . LYS E 1 375 ? 19.225 51.401 34.730 1.00 29.49 363 LYS E O 1
ATOM 14996 N N . GLU E 1 376 ? 17.326 51.894 35.819 1.00 29.69 364 GLU E N 1
ATOM 14997 C CA . GLU E 1 376 ? 17.653 51.066 36.967 1.00 30.30 364 GLU E CA 1
ATOM 14998 C C . GLU E 1 376 ? 16.871 49.753 37.008 1.00 29.66 364 GLU E C 1
ATOM 14999 O O . GLU E 1 376 ? 15.786 49.654 36.438 1.00 29.77 364 GLU E O 1
ATOM 15005 N N . ILE E 1 377 ? 17.454 48.741 37.656 1.00 29.22 365 ILE E N 1
ATOM 15006 C CA . ILE E 1 377 ? 16.823 47.425 37.810 1.00 28.91 365 ILE E CA 1
ATOM 15007 C C . ILE E 1 377 ? 17.040 46.887 39.220 1.00 28.95 365 ILE E C 1
ATOM 15008 O O . ILE E 1 377 ? 17.942 47.335 39.930 1.00 28.78 365 ILE E O 1
ATOM 15013 N N . ARG E 1 378 ? 16.218 45.912 39.605 1.00 29.04 366 ARG E N 1
ATOM 15014 C CA . ARG E 1 378 ? 16.327 45.276 40.908 1.00 28.65 366 ARG E CA 1
ATOM 15015 C C . ARG E 1 378 ? 16.604 43.799 40.668 1.00 28.74 366 ARG E C 1
ATOM 15016 O O . ARG E 1 378 ? 15.987 43.186 39.809 1.00 28.54 366 ARG E O 1
ATOM 15024 N N . ILE E 1 379 ? 17.525 43.242 41.441 1.00 29.02 367 ILE E N 1
ATOM 15025 C CA . ILE E 1 379 ? 17.896 41.836 41.362 1.00 28.89 367 ILE E CA 1
ATOM 15026 C C . ILE E 1 379 ? 17.563 41.188 42.704 1.00 28.79 367 ILE E C 1
ATOM 15027 O O . ILE E 1 379 ? 17.996 41.665 43.746 1.00 28.52 367 ILE E O 1
ATOM 15032 N N . ALA E 1 380 ? 16.781 40.116 42.667 1.00 28.96 368 ALA E N 1
ATOM 15033 C CA . ALA E 1 380 ? 16.390 39.388 43.872 1.00 29.14 368 ALA E CA 1
ATOM 15034 C C . ALA E 1 380 ? 17.289 38.170 43.997 1.00 29.20 368 ALA E C 1
ATOM 15035 O O . ALA E 1 380 ? 17.321 37.327 43.098 1.00 29.37 368 ALA E O 1
ATOM 15037 N N . CYS E 1 381 ? 18.003 38.068 45.114 1.00 29.19 369 CYS E N 1
ATOM 15038 C CA . CYS E 1 381 ? 18.922 36.954 45.351 1.00 29.27 369 CYS E CA 1
ATOM 15039 C C . CYS E 1 381 ? 18.190 35.766 45.961 1.00 29.17 369 CYS E C 1
ATOM 15040 O O . CYS E 1 381 ? 18.443 35.391 47.104 1.00 29.30 369 CYS E O 1
ATOM 15043 N N . VAL E 1 382 ? 17.317 35.152 45.167 1.00 29.24 370 VAL E N 1
ATOM 15044 C CA . VAL E 1 382 ? 16.502 34.018 45.615 1.00 29.12 370 VAL E CA 1
ATOM 15045 C C . VAL E 1 382 ? 16.812 32.683 44.900 1.00 29.39 370 VAL E C 1
ATOM 15046 O O . VAL E 1 382 ? 15.920 31.874 44.647 1.00 29.60 370 VAL E O 1
ATOM 15050 N N . LEU E 1 383 ? 18.082 32.469 44.575 1.00 29.50 371 LEU E N 1
ATOM 15051 C CA . LEU E 1 383 ? 18.548 31.240 43.929 1.00 29.51 371 LEU E CA 1
ATOM 15052 C C . LEU E 1 383 ? 19.830 30.854 44.643 1.00 29.44 371 LEU E C 1
ATOM 15053 O O . LEU E 1 383 ? 20.477 31.710 45.237 1.00 29.85 371 LEU E O 1
ATOM 15058 N N . GLU E 1 384 ? 20.185 29.574 44.616 1.00 29.44 372 GLU E N 1
ATOM 15059 C CA . GLU E 1 384 ? 21.410 29.104 45.273 1.00 29.55 372 GLU E CA 1
ATOM 15060 C C . GLU E 1 384 ? 22.570 29.878 44.631 1.00 29.24 372 GLU E C 1
ATOM 15061 O O . GLU E 1 384 ? 22.523 30.177 43.439 1.00 28.73 372 GLU E O 1
ATOM 15067 N N . LYS E 1 385 ? 23.582 30.224 45.428 1.00 29.55 373 LYS E N 1
ATOM 15068 C CA . LYS E 1 385 ? 24.725 31.034 44.954 1.00 29.77 373 LYS E CA 1
ATOM 15069 C C . LYS E 1 385 ? 25.362 30.673 43.595 1.00 29.59 373 LYS E C 1
ATOM 15070 O O . LYS E 1 385 ? 25.709 31.578 42.838 1.00 29.65 373 LYS E O 1
ATOM 15076 N N . ASP E 1 386 ? 25.527 29.388 43.281 1.00 29.62 374 ASP E N 1
ATOM 15077 C CA . ASP E 1 386 ? 26.105 28.998 41.978 1.00 29.80 374 ASP E CA 1
ATOM 15078 C C . ASP E 1 386 ? 25.163 29.330 40.809 1.00 29.58 374 ASP E C 1
ATOM 15079 O O . ASP E 1 386 ? 25.633 29.772 39.760 1.00 29.55 374 ASP E O 1
ATOM 15084 N N . LEU E 1 387 ? 23.857 29.098 40.971 1.00 29.52 375 LEU E N 1
ATOM 15085 C CA . LEU E 1 387 ? 22.890 29.440 39.918 1.00 29.70 375 LEU E CA 1
ATOM 15086 C C . LEU E 1 387 ? 22.868 30.953 39.739 1.00 29.70 375 LEU E C 1
ATOM 15087 O O . LEU E 1 387 ? 22.801 31.448 38.607 1.00 29.99 375 LEU E O 1
ATOM 15092 N N . LEU E 1 388 ? 22.890 31.677 40.863 1.00 29.33 376 LEU E N 1
ATOM 15093 C CA . LEU E 1 388 ? 22.911 33.145 40.838 1.00 29.21 376 LEU E CA 1
ATOM 15094 C C . LEU E 1 388 ? 24.096 33.662 40.071 1.00 29.12 376 LEU E C 1
ATOM 15095 O O . LEU E 1 388 ? 23.965 34.591 39.287 1.00 28.97 376 LEU E O 1
ATOM 15100 N N . SER E 1 389 ? 25.260 33.077 40.329 1.00 29.16 377 SER E N 1
ATOM 15101 C CA . SER E 1 389 ? 26.475 33.487 39.644 1.00 29.29 377 SER E CA 1
ATOM 15102 C C . SER E 1 389 ? 26.294 33.276 38.138 1.00 29.20 377 SER E C 1
ATOM 15103 O O . SER E 1 389 ? 26.677 34.129 37.339 1.00 29.34 377 SER E O 1
ATOM 15106 N N . ARG E 1 390 ? 25.698 32.145 37.762 1.00 29.15 378 ARG E N 1
ATOM 15107 C CA . ARG E 1 390 ? 25.443 31.833 36.359 1.00 29.23 378 ARG E CA 1
ATOM 15108 C C . ARG E 1 390 ? 24.424 32.808 35.786 1.00 29.26 378 ARG E C 1
ATOM 15109 O O . ARG E 1 390 ? 24.586 33.302 34.673 1.00 29.27 378 ARG E O 1
ATOM 15117 N N . ALA E 1 391 ? 23.365 33.070 36.545 1.00 29.16 379 ALA E N 1
ATOM 15118 C CA . ALA E 1 391 ? 22.319 33.988 36.119 1.00 29.04 379 ALA E CA 1
ATOM 15119 C C . ALA E 1 391 ? 22.876 35.377 35.829 1.00 29.09 379 ALA E C 1
ATOM 15120 O O . ALA E 1 391 ? 22.408 36.045 34.908 1.00 29.06 379 ALA E O 1
ATOM 15122 N N . ILE E 1 392 ? 23.870 35.812 36.607 1.00 29.08 380 ILE E N 1
ATOM 15123 C CA . ILE E 1 392 ? 24.474 37.127 36.398 1.00 29.13 380 ILE E CA 1
ATOM 15124 C C . ILE E 1 392 ? 25.392 37.095 35.171 1.00 29.21 380 ILE E C 1
ATOM 15125 O O . ILE E 1 392 ? 25.482 38.086 34.447 1.00 28.89 380 ILE E O 1
ATOM 15130 N N . ASP E 1 393 ? 26.071 35.968 34.940 1.00 29.37 381 ASP E N 1
ATOM 15131 C CA . ASP E 1 393 ? 26.934 35.818 33.756 1.00 29.61 381 ASP E CA 1
ATOM 15132 C C . ASP E 1 393 ? 26.097 35.984 32.492 1.00 29.45 381 ASP E C 1
ATOM 15133 O O . ASP E 1 393 ? 26.502 36.680 31.566 1.00 29.39 381 ASP E O 1
ATOM 15138 N N . VAL E 1 394 ? 24.927 35.347 32.482 1.00 29.46 382 VAL E N 1
ATOM 15139 C CA . VAL E 1 394 ? 23.993 35.408 31.353 1.00 29.61 382 VAL E CA 1
ATOM 15140 C C . VAL E 1 394 ? 23.458 36.829 31.149 1.00 29.55 382 VAL E C 1
ATOM 15141 O O . VAL E 1 394 ? 23.325 37.299 30.009 1.00 29.43 382 VAL E O 1
ATOM 15145 N N . LEU E 1 395 ? 23.153 37.497 32.258 1.00 29.46 383 LEU E N 1
ATOM 15146 C CA . LEU E 1 395 ? 22.635 38.855 32.224 1.00 29.40 383 LEU E CA 1
ATOM 15147 C C . LEU E 1 395 ? 23.664 39.849 31.682 1.00 29.65 383 LEU E C 1
ATOM 15148 O O . LEU E 1 395 ? 23.314 40.725 30.896 1.00 29.85 383 LEU E O 1
ATOM 15160 N N . GLU E 1 397 ? 26.350 39.092 29.748 1.00 29.64 385 GLU E N 1
ATOM 15161 C CA . GLU E 1 397 ? 26.697 38.783 28.355 1.00 29.71 385 GLU E CA 1
ATOM 15162 C C . GLU E 1 397 ? 25.588 39.377 27.469 1.00 29.60 385 GLU E C 1
ATOM 15163 O O . GLU E 1 397 ? 25.861 39.871 26.373 1.00 29.60 385 GLU E O 1
ATOM 15169 N N . GLY E 1 398 ? 24.351 39.356 27.971 1.00 29.74 386 GLY E N 1
ATOM 15170 C CA . GLY E 1 398 ? 23.211 39.934 27.262 1.00 29.77 386 GLY E CA 1
ATOM 15171 C C . GLY E 1 398 ? 23.325 41.450 27.227 1.00 29.82 386 GLY E C 1
ATOM 15172 O O . GLY E 1 398 ? 23.007 42.076 26.218 1.00 29.91 386 GLY E O 1
ATOM 15173 N N . LEU E 1 399 ? 23.788 42.041 28.330 1.00 29.72 387 LEU E N 1
ATOM 15174 C CA . LEU E 1 399 ? 23.962 43.489 28.418 1.00 29.63 387 LEU E CA 1
ATOM 15175 C C . LEU E 1 399 ? 25.054 43.967 27.459 1.00 29.63 387 LEU E C 1
ATOM 15176 O O . LEU E 1 399 ? 24.946 45.055 26.895 1.00 29.82 387 LEU E O 1
ATOM 15181 N N . LYS E 1 400 ? 26.098 43.159 27.278 1.00 29.65 388 LYS E N 1
ATOM 15182 C CA . LYS E 1 400 ? 27.196 43.513 26.373 1.00 29.67 388 LYS E CA 1
ATOM 15183 C C . LYS E 1 400 ? 26.741 43.510 24.914 1.00 29.89 388 LYS E C 1
ATOM 15184 O O . LYS E 1 400 ? 27.146 44.381 24.138 1.00 30.08 388 LYS E O 1
ATOM 15191 N N . PHE E 1 402 ? 23.556 43.839 23.826 1.00 30.00 390 PHE E N 1
ATOM 15192 C CA . PHE E 1 402 ? 22.518 44.863 23.682 1.00 29.99 390 PHE E CA 1
ATOM 15193 C C . PHE E 1 402 ? 23.082 46.181 23.128 1.00 30.28 390 PHE E C 1
ATOM 15194 O O . PHE E 1 402 ? 22.414 46.853 22.354 1.00 30.30 390 PHE E O 1
ATOM 15202 N N . CYS E 1 403 ? 24.317 46.532 23.477 1.00 31.12 391 CYS E N 1
ATOM 15203 C CA . CYS E 1 403 ? 24.927 47.767 22.977 1.00 31.75 391 CYS E CA 1
ATOM 15204 C C . CYS E 1 403 ? 26.442 47.743 23.082 1.00 31.43 391 CYS E C 1
ATOM 15205 O O . CYS E 1 403 ? 27.118 47.368 22.130 1.00 31.15 391 CYS E O 1
ATOM 15208 N N . VAL F 1 15 ? -4.804 62.155 65.032 1.00 31.44 3 VAL F N 1
ATOM 15209 C CA . VAL F 1 15 ? -6.261 61.850 64.938 1.00 31.27 3 VAL F CA 1
ATOM 15210 C C . VAL F 1 15 ? -6.505 60.715 63.934 1.00 30.22 3 VAL F C 1
ATOM 15211 O O . VAL F 1 15 ? -5.878 60.658 62.876 1.00 30.78 3 VAL F O 1
ATOM 15215 N N . PHE F 1 16 ? -7.418 59.814 64.282 1.00 28.57 4 PHE F N 1
ATOM 15216 C CA . PHE F 1 16 ? -7.751 58.666 63.446 1.00 28.26 4 PHE F CA 1
ATOM 15217 C C . PHE F 1 16 ? -8.760 59.045 62.383 1.00 28.40 4 PHE F C 1
ATOM 15218 O O . PHE F 1 16 ? -9.348 60.118 62.433 1.00 28.50 4 PHE F O 1
ATOM 15226 N N . SER F 1 17 ? -8.962 58.152 61.425 1.00 28.55 5 SER F N 1
ATOM 15227 C CA . SER F 1 17 ? -9.884 58.404 60.328 1.00 28.67 5 SER F CA 1
ATOM 15228 C C . SER F 1 17 ? -11.347 58.375 60.765 1.00 29.19 5 SER F C 1
ATOM 15229 O O . SER F 1 17 ? -11.713 57.612 61.664 1.00 29.23 5 SER F O 1
ATOM 15232 N N . ASP F 1 18 ? -12.172 59.202 60.117 1.00 29.33 6 ASP F N 1
ATOM 15233 C CA . ASP F 1 18 ? -13.622 59.280 60.408 1.00 29.47 6 ASP F CA 1
ATOM 15234 C C . ASP F 1 18 ? -14.224 57.903 60.248 1.00 29.27 6 ASP F C 1
ATOM 15235 O O . ASP F 1 18 ? -15.056 57.459 61.030 1.00 29.20 6 ASP F O 1
ATOM 15240 N N . ARG F 1 19 ? -13.774 57.254 59.190 1.00 29.30 7 ARG F N 1
ATOM 15241 C CA . ARG F 1 19 ? -14.122 55.904 58.816 1.00 29.31 7 ARG F CA 1
ATOM 15242 C C . ARG F 1 19 ? -14.219 54.977 60.030 1.00 29.31 7 ARG F C 1
ATOM 15243 O O . ARG F 1 19 ? -15.178 54.233 60.178 1.00 29.89 7 ARG F O 1
ATOM 15251 N N . VAL F 1 20 ? -13.226 55.049 60.909 1.00 29.32 8 VAL F N 1
ATOM 15252 C CA . VAL F 1 20 ? -13.175 54.188 62.084 1.00 29.34 8 VAL F CA 1
ATOM 15253 C C . VAL F 1 20 ? -13.689 54.863 63.395 1.00 29.13 8 VAL F C 1
ATOM 15254 O O . VAL F 1 20 ? -14.052 54.180 64.349 1.00 28.78 8 VAL F O 1
ATOM 15258 N N . LEU F 1 21 ? -13.722 56.193 63.431 1.00 29.26 9 LEU F N 1
ATOM 15259 C CA . LEU F 1 21 ? -14.234 56.930 64.598 1.00 29.43 9 LEU F CA 1
ATOM 15260 C C . LEU F 1 21 ? -15.763 56.853 64.676 1.00 29.53 9 LEU F C 1
ATOM 15261 O O . LEU F 1 21 ? -16.329 56.745 65.763 1.00 29.43 9 LEU F O 1
ATOM 15266 N N . LEU F 1 22 ? -16.420 56.923 63.519 1.00 29.66 10 LEU F N 1
ATOM 15267 C CA . LEU F 1 22 ? -17.880 56.864 63.441 1.00 29.68 10 LEU F CA 1
ATOM 15268 C C . LEU F 1 22 ? -18.430 55.447 63.646 1.00 29.83 10 LEU F C 1
ATOM 15269 O O . LEU F 1 22 ? -19.602 55.281 63.994 1.00 30.15 10 LEU F O 1
ATOM 15274 N N . THR F 1 23 ? -17.588 54.436 63.450 1.00 29.85 11 THR F N 1
ATOM 15275 C CA . THR F 1 23 ? -18.003 53.044 63.610 1.00 30.03 11 THR F CA 1
ATOM 15276 C C . THR F 1 23 ? -18.115 52.626 65.085 1.00 30.48 11 THR F C 1
ATOM 15277 O O . THR F 1 23 ? -17.101 52.506 65.787 1.00 30.69 11 THR F O 1
ATOM 15281 N N . GLU F 1 24 ? -19.351 52.430 65.555 1.00 30.79 12 GLU F N 1
ATOM 15282 C CA . GLU F 1 24 ? -19.596 51.984 66.935 1.00 30.73 12 GLU F CA 1
ATOM 15283 C C . GLU F 1 24 ? -19.376 50.475 66.858 1.00 30.78 12 GLU F C 1
ATOM 15284 O O . GLU F 1 24 ? -19.458 49.910 65.759 1.00 30.84 12 GLU F O 1
ATOM 15286 N N . GLU F 1 25 ? -19.084 49.815 67.982 1.00 31.16 13 GLU F N 1
ATOM 15287 C CA . GLU F 1 25 ? -18.836 48.358 67.905 1.00 31.89 13 GLU F CA 1
ATOM 15288 C C . GLU F 1 25 ? -20.155 47.581 67.801 1.00 30.99 13 GLU F C 1
ATOM 15289 O O . GLU F 1 25 ? -21.195 48.009 68.314 1.00 31.07 13 GLU F O 1
ATOM 15295 N N . SER F 1 26 ? -20.092 46.454 67.103 1.00 30.81 14 SER F N 1
ATOM 15296 C CA . SER F 1 26 ? -21.237 45.579 66.867 1.00 30.79 14 SER F CA 1
ATOM 15297 C C . SER F 1 26 ? -22.044 45.222 68.130 1.00 30.81 14 SER F C 1
ATOM 15298 O O . SER F 1 26 ? -21.451 44.893 69.166 1.00 30.72 14 SER F O 1
ATOM 15301 N N . PRO F 1 27 ? -23.397 45.336 68.064 1.00 30.94 15 PRO F N 1
ATOM 15302 C CA . PRO F 1 27 ? -24.253 44.953 69.195 1.00 30.63 15 PRO F CA 1
ATOM 15303 C C . PRO F 1 27 ? -24.004 43.517 69.664 1.00 30.54 15 PRO F C 1
ATOM 15304 O O . PRO F 1 27 ? -24.209 43.219 70.843 1.00 30.53 15 PRO F O 1
ATOM 15308 N N . ILE F 1 28 ? -23.568 42.646 68.747 1.00 30.45 16 ILE F N 1
ATOM 15309 C CA . ILE F 1 28 ? -23.262 41.258 69.081 1.00 30.82 16 ILE F CA 1
ATOM 15310 C C . ILE F 1 28 ? -21.983 41.247 69.907 1.00 30.92 16 ILE F C 1
ATOM 15311 O O . ILE F 1 28 ? -21.936 40.637 70.979 1.00 31.40 16 ILE F O 1
ATOM 15316 N N . ARG F 1 29 ? -20.949 41.935 69.415 1.00 30.88 17 ARG F N 1
ATOM 15317 C CA . ARG F 1 29 ? -19.670 42.000 70.138 1.00 30.97 17 ARG F CA 1
ATOM 15318 C C . ARG F 1 29 ? -19.778 42.677 71.494 1.00 30.74 17 ARG F C 1
ATOM 15319 O O . ARG F 1 29 ? -19.033 42.321 72.411 1.00 31.06 17 ARG F O 1
ATOM 15327 N N . LYS F 1 30 ? -20.720 43.615 71.632 1.00 30.29 18 LYS F N 1
ATOM 15328 C CA . LYS F 1 30 ? -20.934 44.320 72.902 1.00 30.13 18 LYS F CA 1
ATOM 15329 C C . LYS F 1 30 ? -21.493 43.393 74.004 1.00 30.31 18 LYS F C 1
ATOM 15330 O O . LYS F 1 30 ? -21.508 43.768 75.189 1.00 30.49 18 LYS F O 1
ATOM 15332 N N . LEU F 1 31 ? -21.970 42.204 73.610 1.00 30.29 19 LEU F N 1
ATOM 15333 C CA . LEU F 1 31 ? -22.504 41.213 74.548 1.00 30.31 19 LEU F CA 1
ATOM 15334 C C . LEU F 1 31 ? -21.429 40.232 75.044 1.00 30.33 19 LEU F C 1
ATOM 15335 O O . LEU F 1 31 ? -21.659 39.521 76.023 1.00 30.72 19 LEU F O 1
ATOM 15340 N N . VAL F 1 32 ? -20.270 40.205 74.380 1.00 30.14 20 VAL F N 1
ATOM 15341 C CA . VAL F 1 32 ? -19.155 39.320 74.746 1.00 30.13 20 VAL F CA 1
ATOM 15342 C C . VAL F 1 32 ? -18.659 39.526 76.196 1.00 30.23 20 VAL F C 1
ATOM 15343 O O . VAL F 1 32 ? -18.432 38.545 76.911 1.00 30.24 20 VAL F O 1
ATOM 15347 N N . PRO F 1 33 ? -18.470 40.789 76.627 1.00 30.14 21 PRO F N 1
ATOM 15348 C CA . PRO F 1 33 ? -18.017 40.991 78.003 1.00 30.06 21 PRO F CA 1
ATOM 15349 C C . PRO F 1 33 ? -19.005 40.427 79.027 1.00 30.44 21 PRO F C 1
ATOM 15350 O O . PRO F 1 33 ? -18.584 39.865 80.048 1.00 30.81 21 PRO F O 1
ATOM 15354 N N . PHE F 1 34 ? -20.302 40.569 78.751 1.00 30.36 22 PHE F N 1
ATOM 15355 C CA . PHE F 1 34 ? -21.344 40.060 79.652 1.00 30.43 22 PHE F CA 1
ATOM 15356 C C . PHE F 1 34 ? -21.388 38.525 79.620 1.00 30.05 22 PHE F C 1
ATOM 15357 O O . PHE F 1 34 ? -21.705 37.879 80.623 1.00 29.80 22 PHE F O 1
ATOM 15365 N N . ALA F 1 35 ? -21.074 37.958 78.456 1.00 29.62 23 ALA F N 1
ATOM 15366 C CA . ALA F 1 35 ? -21.040 36.506 78.270 1.00 29.69 23 ALA F CA 1
ATOM 15367 C C . ALA F 1 35 ? -19.860 35.886 79.027 1.00 29.75 23 ALA F C 1
ATOM 15368 O O . ALA F 1 35 ? -20.015 34.871 79.707 1.00 29.31 23 ALA F O 1
ATOM 15370 N N . GLU F 1 36 ? -18.685 36.499 78.882 1.00 29.96 24 GLU F N 1
ATOM 15371 C CA . GLU F 1 36 ? -17.472 36.050 79.554 1.00 30.07 24 GLU F CA 1
ATOM 15372 C C . GLU F 1 36 ? -17.680 36.051 81.074 1.00 30.05 24 GLU F C 1
ATOM 15373 O O . GLU F 1 36 ? -17.264 35.111 81.757 1.00 30.15 24 GLU F O 1
ATOM 15382 N N . ALA F 1 38 ? -20.466 35.651 82.588 1.00 29.86 26 ALA F N 1
ATOM 15383 C CA . ALA F 1 38 ? -21.456 34.613 82.901 1.00 29.84 26 ALA F CA 1
ATOM 15384 C C . ALA F 1 38 ? -20.785 33.237 83.012 1.00 29.80 26 ALA F C 1
ATOM 15385 O O . ALA F 1 38 ? -21.162 32.432 83.869 1.00 29.84 26 ALA F O 1
ATOM 15387 N N . LYS F 1 39 ? -19.803 32.971 82.145 1.00 29.65 27 LYS F N 1
ATOM 15388 C CA . LYS F 1 39 ? -19.062 31.706 82.174 1.00 29.66 27 LYS F CA 1
ATOM 15389 C C . LYS F 1 39 ? -18.291 31.605 83.491 1.00 29.84 27 LYS F C 1
ATOM 15390 O O . LYS F 1 39 ? -18.158 30.511 84.055 1.00 29.84 27 LYS F O 1
ATOM 15392 N N . LYS F 1 40 ? -17.791 32.745 83.982 1.00 29.96 28 LYS F N 1
ATOM 15393 C CA . LYS F 1 40 ? -17.059 32.784 85.257 1.00 29.97 28 LYS F CA 1
ATOM 15394 C C . LYS F 1 40 ? -17.964 32.341 86.403 1.00 29.78 28 LYS F C 1
ATOM 15395 O O . LYS F 1 40 ? -17.498 31.711 87.353 1.00 30.04 28 LYS F O 1
ATOM 15401 N N . ARG F 1 41 ? -19.253 32.677 86.310 1.00 29.65 29 ARG F N 1
ATOM 15402 C CA . ARG F 1 41 ? -20.236 32.303 87.332 1.00 29.63 29 ARG F CA 1
ATOM 15403 C C . ARG F 1 41 ? -20.675 30.829 87.232 1.00 29.60 29 ARG F C 1
ATOM 15404 O O . ARG F 1 41 ? -21.460 30.360 88.058 1.00 29.46 29 ARG F O 1
ATOM 15406 N N . GLY F 1 42 ? -20.175 30.108 86.225 1.00 29.75 30 GLY F N 1
ATOM 15407 C CA . GLY F 1 42 ? -20.502 28.697 86.025 1.00 29.81 30 GLY F CA 1
ATOM 15408 C C . GLY F 1 42 ? -21.803 28.499 85.274 1.00 29.77 30 GLY F C 1
ATOM 15409 O O . GLY F 1 42 ? -22.686 27.769 85.728 1.00 30.02 30 GLY F O 1
ATOM 15410 N N . VAL F 1 43 ? -21.916 29.149 84.119 1.00 29.72 31 VAL F N 1
ATOM 15411 C CA . VAL F 1 43 ? -23.118 29.060 83.293 1.00 29.64 31 VAL F CA 1
ATOM 15412 C C . VAL F 1 43 ? -22.770 28.554 81.902 1.00 29.50 31 VAL F C 1
ATOM 15413 O O . VAL F 1 43 ? -21.891 29.105 81.241 1.00 29.52 31 VAL F O 1
ATOM 15417 N N . ARG F 1 44 ? -23.452 27.491 81.478 1.00 29.55 32 ARG F N 1
ATOM 15418 C CA . ARG F 1 44 ? -23.244 26.908 80.158 1.00 29.64 32 ARG F CA 1
ATOM 15419 C C . ARG F 1 44 ? -24.064 27.750 79.186 1.00 29.46 32 ARG F C 1
ATOM 15420 O O . ARG F 1 44 ? -25.287 27.786 79.276 1.00 29.32 32 ARG F O 1
ATOM 15422 N N . ILE F 1 45 ? -23.398 28.441 78.271 1.00 29.37 33 ILE F N 1
ATOM 15423 C CA . ILE F 1 45 ? -24.104 29.286 77.319 1.00 29.59 33 ILE F CA 1
ATOM 15424 C C . ILE F 1 45 ? -24.296 28.610 75.959 1.00 29.40 33 ILE F C 1
ATOM 15425 O O . ILE F 1 45 ? -23.352 28.049 75.406 1.00 29.48 33 ILE F O 1
ATOM 15430 N N . HIS F 1 46 ? -25.516 28.684 75.428 1.00 29.31 34 HIS F N 1
ATOM 15431 C CA . HIS F 1 46 ? -25.834 28.123 74.114 1.00 29.42 34 HIS F CA 1
ATOM 15432 C C . HIS F 1 46 ? -25.693 29.256 73.083 1.00 29.50 34 HIS F C 1
ATOM 15433 O O . HIS F 1 46 ? -26.537 30.151 73.005 1.00 29.48 34 HIS F O 1
ATOM 15440 N N . HIS F 1 47 ? -24.623 29.210 72.297 1.00 29.51 35 HIS F N 1
ATOM 15441 C CA . HIS F 1 47 ? -24.351 30.245 71.302 1.00 29.49 35 HIS F CA 1
ATOM 15442 C C . HIS F 1 47 ? -25.132 30.120 70.001 1.00 29.67 35 HIS F C 1
ATOM 15443 O O . HIS F 1 47 ? -24.791 29.302 69.146 1.00 30.05 35 HIS F O 1
ATOM 15450 N N . LEU F 1 48 ? -26.176 30.938 69.860 1.00 29.60 36 LEU F N 1
ATOM 15451 C CA . LEU F 1 48 ? -26.991 30.969 68.643 1.00 29.41 36 LEU F CA 1
ATOM 15452 C C . LEU F 1 48 ? -26.852 32.339 67.990 1.00 29.27 36 LEU F C 1
ATOM 15453 O O . LEU F 1 48 ? -27.660 32.713 67.141 1.00 28.77 36 LEU F O 1
ATOM 15458 N N . ASN F 1 49 ? -25.803 33.064 68.381 1.00 29.68 37 ASN F N 1
ATOM 15459 C CA . ASN F 1 49 ? -25.532 34.420 67.901 1.00 29.65 37 ASN F CA 1
ATOM 15460 C C . ASN F 1 49 ? -24.522 34.542 66.779 1.00 29.45 37 ASN F C 1
ATOM 15461 O O . ASN F 1 49 ? -24.458 35.588 66.135 1.00 29.65 37 ASN F O 1
ATOM 15466 N N . ILE F 1 50 ? -23.749 33.491 66.533 1.00 29.83 38 ILE F N 1
ATOM 15467 C CA . ILE F 1 50 ? -22.704 33.520 65.505 1.00 30.23 38 ILE F CA 1
ATOM 15468 C C . ILE F 1 50 ? -22.947 32.487 64.416 1.00 29.61 38 ILE F C 1
ATOM 15469 O O . ILE F 1 50 ? -23.386 31.374 64.687 1.00 30.17 38 ILE F O 1
ATOM 15474 N N . GLY F 1 51 ? -22.623 32.844 63.181 1.00 29.81 39 GLY F N 1
ATOM 15475 C CA . GLY F 1 51 ? -22.800 31.947 62.047 1.00 29.90 39 GLY F CA 1
ATOM 15476 C C . GLY F 1 51 ? -21.649 30.986 61.824 1.00 30.07 39 GLY F C 1
ATOM 15477 O O . GLY F 1 51 ? -21.291 30.719 60.683 1.00 30.99 39 GLY F O 1
ATOM 15478 N N . GLN F 1 52 ? -21.076 30.462 62.905 1.00 30.07 40 GLN F N 1
ATOM 15479 C CA . GLN F 1 52 ? -19.963 29.508 62.835 1.00 29.68 40 GLN F CA 1
ATOM 15480 C C . GLN F 1 52 ? -20.515 28.091 62.806 1.00 29.32 40 GLN F C 1
ATOM 15481 O O . GLN F 1 52 ? -21.029 27.618 63.817 1.00 29.29 40 GLN F O 1
ATOM 15487 N N . PRO F 1 53 ? -20.419 27.405 61.659 1.00 29.29 41 PRO F N 1
ATOM 15488 C CA . PRO F 1 53 ? -20.916 26.031 61.624 1.00 29.35 41 PRO F CA 1
ATOM 15489 C C . PRO F 1 53 ? -20.182 25.108 62.592 1.00 29.32 41 PRO F C 1
ATOM 15490 O O . PRO F 1 53 ? -18.980 25.267 62.786 1.00 29.43 41 PRO F O 1
ATOM 15494 N N . ASP F 1 54 ? -20.899 24.149 63.173 1.00 29.27 42 ASP F N 1
ATOM 15495 C CA . ASP F 1 54 ? -20.305 23.188 64.110 1.00 29.46 42 ASP F CA 1
ATOM 15496 C C . ASP F 1 54 ? -19.962 21.861 63.431 1.00 29.41 42 ASP F C 1
ATOM 15497 O O . ASP F 1 54 ? -19.395 20.962 64.066 1.00 29.69 42 ASP F O 1
ATOM 15502 N N . LEU F 1 55 ? -20.307 21.729 62.152 1.00 29.00 43 LEU F N 1
ATOM 15503 C CA . LEU F 1 55 ? -20.069 20.489 61.428 1.00 28.95 43 LEU F CA 1
ATOM 15504 C C . LEU F 1 55 ? -18.582 20.236 61.191 1.00 29.05 43 LEU F C 1
ATOM 15505 O O . LEU F 1 55 ? -17.811 21.172 61.002 1.00 28.70 43 LEU F O 1
ATOM 15510 N N . LYS F 1 56 ? -18.191 18.962 61.229 1.00 29.44 44 LYS F N 1
ATOM 15511 C CA . LYS F 1 56 ? -16.804 18.567 61.012 1.00 29.58 44 LYS F CA 1
ATOM 15512 C C . LYS F 1 56 ? -16.400 18.911 59.597 1.00 29.52 44 LYS F C 1
ATOM 15513 O O . LYS F 1 56 ? -17.160 18.675 58.664 1.00 29.54 44 LYS F O 1
ATOM 15519 N N . THR F 1 57 ? -15.208 19.472 59.439 1.00 29.60 45 THR F N 1
ATOM 15520 C CA . THR F 1 57 ? -14.695 19.814 58.119 1.00 29.33 45 THR F CA 1
ATOM 15521 C C . THR F 1 57 ? -14.387 18.473 57.445 1.00 29.01 45 THR F C 1
ATOM 15522 O O . THR F 1 57 ? -13.751 17.621 58.064 1.00 28.99 45 THR F O 1
ATOM 15526 N N . PRO F 1 58 ? -14.876 18.254 56.208 1.00 28.77 46 PRO F N 1
ATOM 15527 C CA . PRO F 1 58 ? -14.605 16.977 55.538 1.00 28.71 46 PRO F CA 1
ATOM 15528 C C . PRO F 1 58 ? -13.119 16.614 55.518 1.00 29.20 46 PRO F C 1
ATOM 15529 O O . PRO F 1 58 ? -12.277 17.479 55.266 1.00 29.56 46 PRO F O 1
ATOM 15533 N N . GLU F 1 59 ? -12.813 15.344 55.783 1.00 29.31 47 GLU F N 1
ATOM 15534 C CA . GLU F 1 59 ? -11.432 14.861 55.829 1.00 29.28 47 GLU F CA 1
ATOM 15535 C C . GLU F 1 59 ? -10.613 15.091 54.551 1.00 29.18 47 GLU F C 1
ATOM 15536 O O . GLU F 1 59 ? -9.394 15.230 54.619 1.00 29.03 47 GLU F O 1
ATOM 15538 N N . VAL F 1 60 ? -11.279 15.124 53.398 1.00 29.17 48 VAL F N 1
ATOM 15539 C CA . VAL F 1 60 ? -10.616 15.336 52.115 1.00 28.89 48 VAL F CA 1
ATOM 15540 C C . VAL F 1 60 ? -9.767 16.615 52.125 1.00 29.32 48 VAL F C 1
ATOM 15541 O O . VAL F 1 60 ? -8.725 16.686 51.464 1.00 29.80 48 VAL F O 1
ATOM 15545 N N . PHE F 1 61 ? -10.218 17.626 52.862 1.00 29.33 49 PHE F N 1
ATOM 15546 C CA . PHE F 1 61 ? -9.496 18.889 52.979 1.00 28.98 49 PHE F CA 1
ATOM 15547 C C . PHE F 1 61 ? -8.104 18.678 53.559 1.00 29.19 49 PHE F C 1
ATOM 15548 O O . PHE F 1 61 ? -7.127 19.231 53.049 1.00 29.29 49 PHE F O 1
ATOM 15556 N N . PHE F 1 62 ? -8.017 17.883 54.623 1.00 29.21 50 PHE F N 1
ATOM 15557 C CA . PHE F 1 62 ? -6.732 17.610 55.266 1.00 29.44 50 PHE F CA 1
ATOM 15558 C C . PHE F 1 62 ? -5.896 16.628 54.466 1.00 29.54 50 PHE F C 1
ATOM 15559 O O . PHE F 1 62 ? -4.674 16.776 54.397 1.00 29.21 50 PHE F O 1
ATOM 15567 N N . GLU F 1 63 ? -6.556 15.622 53.879 1.00 29.71 51 GLU F N 1
ATOM 15568 C CA . GLU F 1 63 ? -5.873 14.613 53.070 1.00 29.94 51 GLU F CA 1
ATOM 15569 C C . GLU F 1 63 ? -5.139 15.229 51.903 1.00 29.44 51 GLU F C 1
ATOM 15570 O O . GLU F 1 63 ? -3.964 14.941 51.714 1.00 29.28 51 GLU F O 1
ATOM 15576 N N . ARG F 1 64 ? -5.824 16.060 51.116 1.00 29.07 52 ARG F N 1
ATOM 15577 C CA . ARG F 1 64 ? -5.195 16.721 49.971 1.00 29.30 52 ARG F CA 1
ATOM 15578 C C . ARG F 1 64 ? -3.965 17.512 50.384 1.00 29.27 52 ARG F C 1
ATOM 15579 O O . ARG F 1 64 ? -2.925 17.462 49.721 1.00 28.97 52 ARG F O 1
ATOM 15587 N N . ILE F 1 65 ? -4.094 18.238 51.488 1.00 29.11 53 ILE F N 1
ATOM 15588 C CA . ILE F 1 65 ? -2.995 19.036 51.994 1.00 29.02 53 ILE F CA 1
ATOM 15589 C C . ILE F 1 65 ? -1.816 18.148 52.334 1.00 29.14 53 ILE F C 1
ATOM 15590 O O . ILE F 1 65 ? -0.686 18.454 51.956 1.00 29.28 53 ILE F O 1
ATOM 15595 N N . TYR F 1 66 ? -2.083 17.047 53.036 1.00 29.33 54 TYR F N 1
ATOM 15596 C CA . TYR F 1 66 ? -1.027 16.111 53.427 1.00 29.69 54 TYR F CA 1
ATOM 15597 C C . TYR F 1 66 ? -0.371 15.424 52.228 1.00 29.48 54 TYR F C 1
ATOM 15598 O O . TYR F 1 66 ? 0.838 15.247 52.191 1.00 29.52 54 TYR F O 1
ATOM 15607 N N . GLU F 1 67 ? -1.178 15.038 51.252 1.00 29.66 55 GLU F N 1
ATOM 15608 C CA . GLU F 1 67 ? -0.677 14.374 50.047 1.00 29.84 55 GLU F CA 1
ATOM 15609 C C . GLU F 1 67 ? 0.114 15.291 49.126 1.00 29.65 55 GLU F C 1
ATOM 15610 O O . GLU F 1 67 ? 1.002 14.824 48.423 1.00 29.93 55 GLU F O 1
ATOM 15616 N N . ASN F 1 68 ? -0.219 16.580 49.112 1.00 29.62 56 ASN F N 1
ATOM 15617 C CA . ASN F 1 68 ? 0.457 17.555 48.260 1.00 29.52 56 ASN F CA 1
ATOM 15618 C C . ASN F 1 68 ? 1.198 18.607 49.066 1.00 29.56 56 ASN F C 1
ATOM 15619 O O . ASN F 1 68 ? 1.079 19.793 48.797 1.00 29.63 56 ASN F O 1
ATOM 15624 N N . LYS F 1 69 ? 1.956 18.165 50.065 1.00 29.96 57 LYS F N 1
ATOM 15625 C CA . LYS F 1 69 ? 2.738 19.081 50.891 1.00 30.26 57 LYS F CA 1
ATOM 15626 C C . LYS F 1 69 ? 3.867 19.624 50.040 1.00 29.84 57 LYS F C 1
ATOM 15627 O O . LYS F 1 69 ? 4.712 18.849 49.592 1.00 29.81 57 LYS F O 1
ATOM 15633 N N . PRO F 1 70 ? 3.888 20.947 49.797 1.00 29.72 58 PRO F N 1
ATOM 15634 C CA . PRO F 1 70 ? 4.975 21.496 48.998 1.00 29.56 58 PRO F CA 1
ATOM 15635 C C . PRO F 1 70 ? 6.216 21.725 49.856 1.00 29.55 58 PRO F C 1
ATOM 15636 O O . PRO F 1 70 ? 6.097 22.007 51.047 1.00 29.77 58 PRO F O 1
ATOM 15640 N N . GLU F 1 71 ? 7.397 21.599 49.258 1.00 29.35 59 GLU F N 1
ATOM 15641 C CA . GLU F 1 71 ? 8.643 21.802 49.993 1.00 29.36 59 GLU F CA 1
ATOM 15642 C C . GLU F 1 71 ? 8.793 23.273 50.415 1.00 29.04 59 GLU F C 1
ATOM 15643 O O . GLU F 1 71 ? 9.377 23.569 51.455 1.00 29.04 59 GLU F O 1
ATOM 15645 N N . VAL F 1 72 ? 8.254 24.179 49.603 1.00 28.93 60 VAL F N 1
ATOM 15646 C CA . VAL F 1 72 ? 8.290 25.614 49.871 1.00 28.51 60 VAL F CA 1
ATOM 15647 C C . VAL F 1 72 ? 6.867 26.150 49.854 1.00 28.65 60 VAL F C 1
ATOM 15648 O O . VAL F 1 72 ? 6.159 25.976 48.865 1.00 28.64 60 VAL F O 1
ATOM 15652 N N . VAL F 1 73 ? 6.442 26.792 50.940 1.00 28.76 61 VAL F N 1
ATOM 15653 C CA . VAL F 1 73 ? 5.100 27.370 51.010 1.00 28.93 61 VAL F CA 1
ATOM 15654 C C . VAL F 1 73 ? 5.202 28.729 50.299 1.00 28.99 61 VAL F C 1
ATOM 15655 O O . VAL F 1 73 ? 5.392 29.768 50.929 1.00 29.15 61 VAL F O 1
ATOM 15659 N N . TYR F 1 74 ? 5.071 28.693 48.975 1.00 28.84 62 TYR F N 1
ATOM 15660 C CA . TYR F 1 74 ? 5.197 29.881 48.100 1.00 28.43 62 TYR F CA 1
ATOM 15661 C C . TYR F 1 74 ? 3.917 30.675 47.823 1.00 28.32 62 TYR F C 1
ATOM 15662 O O . TYR F 1 74 ? 2.814 30.205 48.094 1.00 28.25 62 TYR F O 1
ATOM 15671 N N . TYR F 1 75 ? 4.075 31.879 47.265 1.00 28.47 63 TYR F N 1
ATOM 15672 C CA . TYR F 1 75 ? 2.922 32.687 46.870 1.00 28.37 63 TYR F CA 1
ATOM 15673 C C . TYR F 1 75 ? 2.404 32.034 45.603 1.00 28.67 63 TYR F C 1
ATOM 15674 O O . TYR F 1 75 ? 3.162 31.841 44.660 1.00 28.65 63 TYR F O 1
ATOM 15683 N N . SER F 1 76 ? 1.124 31.698 45.554 1.00 29.10 64 SER F N 1
ATOM 15684 C CA . SER F 1 76 ? 0.563 31.095 44.351 1.00 28.83 64 SER F CA 1
ATOM 15685 C C . SER F 1 76 ? 0.334 32.214 43.349 1.00 29.03 64 SER F C 1
ATOM 15686 O O . SER F 1 76 ? 0.653 33.378 43.616 1.00 28.78 64 SER F O 1
ATOM 15689 N N . HIS F 1 77 ? -0.209 31.859 42.190 1.00 29.21 65 HIS F N 1
ATOM 15690 C CA . HIS F 1 77 ? -0.542 32.846 41.175 1.00 29.46 65 HIS F CA 1
ATOM 15691 C C . HIS F 1 77 ? -1.564 33.735 41.874 1.00 28.91 65 HIS F C 1
ATOM 15692 O O . HIS F 1 77 ? -2.370 33.226 42.654 1.00 28.90 65 HIS F O 1
ATOM 15699 N N . SER F 1 78 ? -1.528 35.043 41.628 1.00 28.96 66 SER F N 1
ATOM 15700 C CA . SER F 1 78 ? -2.457 35.980 42.287 1.00 28.79 66 SER F CA 1
ATOM 15701 C C . SER F 1 78 ? -3.931 35.623 42.181 1.00 28.60 66 SER F C 1
ATOM 15702 O O . SER F 1 78 ? -4.669 35.820 43.108 1.00 28.44 66 SER F O 1
ATOM 15705 N N . ALA F 1 79 ? -4.362 35.097 41.051 1.00 28.89 67 ALA F N 1
ATOM 15706 C CA . ALA F 1 79 ? -5.761 34.702 40.874 1.00 28.90 67 ALA F CA 1
ATOM 15707 C C . ALA F 1 79 ? -6.092 33.385 41.566 1.00 28.73 67 ALA F C 1
ATOM 15708 O O . ALA F 1 79 ? -7.254 32.997 41.599 1.00 28.63 67 ALA F O 1
ATOM 15710 N N . GLY F 1 80 ? -5.074 32.694 42.079 1.00 28.85 68 GLY F N 1
ATOM 15711 C CA . GLY F 1 80 ? -5.233 31.423 42.772 1.00 28.67 68 GLY F CA 1
ATOM 15712 C C . GLY F 1 80 ? -4.578 30.307 42.000 1.00 28.44 68 GLY F C 1
ATOM 15713 O O . GLY F 1 80 ? -4.212 30.487 40.850 1.00 28.11 68 GLY F O 1
ATOM 15714 N N . ILE F 1 81 ? -4.422 29.153 42.638 1.00 29.05 69 ILE F N 1
ATOM 15715 C CA . ILE F 1 81 ? -3.826 27.988 41.981 1.00 29.79 69 ILE F CA 1
ATOM 15716 C C . ILE F 1 81 ? -4.761 27.630 40.837 1.00 29.35 69 ILE F C 1
ATOM 15717 O O . ILE F 1 81 ? -5.973 27.605 41.027 1.00 29.23 69 ILE F O 1
ATOM 15722 N N . TRP F 1 82 ? -4.205 27.343 39.665 1.00 29.35 70 TRP F N 1
ATOM 15723 C CA . TRP F 1 82 ? -5.018 27.001 38.497 1.00 29.19 70 TRP F CA 1
ATOM 15724 C C . TRP F 1 82 ? -6.024 25.887 38.772 1.00 29.08 70 TRP F C 1
ATOM 15725 O O . TRP F 1 82 ? -7.171 26.016 38.351 1.00 29.00 70 TRP F O 1
ATOM 15736 N N . GLU F 1 83 ? -5.620 24.833 39.492 1.00 28.98 71 GLU F N 1
ATOM 15737 C CA . GLU F 1 83 ? -6.543 23.740 39.820 1.00 29.40 71 GLU F CA 1
ATOM 15738 C C . GLU F 1 83 ? -7.747 24.183 40.614 1.00 29.00 71 GLU F C 1
ATOM 15739 O O . GLU F 1 83 ? -8.824 23.619 40.455 1.00 28.95 71 GLU F O 1
ATOM 15745 N N . LEU F 1 84 ? -7.550 25.129 41.527 1.00 29.00 72 LEU F N 1
ATOM 15746 C CA . LEU F 1 84 ? -8.641 25.616 42.360 1.00 29.03 72 LEU F CA 1
ATOM 15747 C C . LEU F 1 84 ? -9.604 26.441 41.525 1.00 29.02 72 LEU F C 1
ATOM 15748 O O . LEU F 1 84 ? -10.815 26.432 41.769 1.00 28.94 72 LEU F O 1
ATOM 15753 N N . ARG F 1 85 ? -9.063 27.159 40.547 1.00 28.84 73 ARG F N 1
ATOM 15754 C CA . ARG F 1 85 ? -9.898 27.962 39.660 1.00 28.94 73 ARG F CA 1
ATOM 15755 C C . ARG F 1 85 ? -10.749 26.995 38.845 1.00 29.07 73 ARG F C 1
ATOM 15756 O O . ARG F 1 85 ? -11.917 27.258 38.594 1.00 29.23 73 ARG F O 1
ATOM 15764 N N . GLU F 1 86 ? -10.148 25.878 38.444 1.00 29.30 74 GLU F N 1
ATOM 15765 C CA . GLU F 1 86 ? -10.854 24.825 37.728 1.00 29.65 74 GLU F CA 1
ATOM 15766 C C . GLU F 1 86 ? -11.882 24.143 38.654 1.00 29.13 74 GLU F C 1
ATOM 15767 O O . GLU F 1 86 ? -12.970 23.792 38.213 1.00 29.04 74 GLU F O 1
ATOM 15773 N N . ALA F 1 87 ? -11.515 23.943 39.924 1.00 28.81 75 ALA F N 1
ATOM 15774 C CA . ALA F 1 87 ? -12.388 23.326 40.912 1.00 28.67 75 ALA F CA 1
ATOM 15775 C C . ALA F 1 87 ? -13.647 24.164 41.115 1.00 29.18 75 ALA F C 1
ATOM 15776 O O . ALA F 1 87 ? -14.744 23.606 41.166 1.00 29.91 75 ALA F O 1
ATOM 15778 N N . PHE F 1 88 ? -13.504 25.485 41.244 1.00 29.13 76 PHE F N 1
ATOM 15779 C CA . PHE F 1 88 ? -14.677 26.360 41.367 1.00 29.19 76 PHE F CA 1
ATOM 15780 C C . PHE F 1 88 ? -15.505 26.325 40.085 1.00 28.80 76 PHE F C 1
ATOM 15781 O O . PHE F 1 88 ? -16.729 26.253 40.154 1.00 28.89 76 PHE F O 1
ATOM 15789 N N . ALA F 1 89 ? -14.844 26.373 38.929 1.00 28.79 77 ALA F N 1
ATOM 15790 C CA . ALA F 1 89 ? -15.551 26.331 37.635 1.00 28.82 77 ALA F CA 1
ATOM 15791 C C . ALA F 1 89 ? -16.388 25.064 37.515 1.00 28.62 77 ALA F C 1
ATOM 15792 O O . ALA F 1 89 ? -17.558 25.136 37.178 1.00 28.50 77 ALA F O 1
ATOM 15794 N N . SER F 1 90 ? -15.786 23.915 37.814 1.00 28.82 78 SER F N 1
ATOM 15795 C CA . SER F 1 90 ? -16.470 22.626 37.760 1.00 29.18 78 SER F CA 1
ATOM 15796 C C . SER F 1 90 ? -17.623 22.536 38.735 1.00 28.89 78 SER F C 1
ATOM 15797 O O . SER F 1 90 ? -18.640 21.930 38.435 1.00 28.84 78 SER F O 1
ATOM 15800 N N . TYR F 1 91 ? -17.437 23.092 39.922 1.00 29.33 79 TYR F N 1
ATOM 15801 C CA . TYR F 1 91 ? -18.487 23.087 40.933 1.00 29.64 79 TYR F CA 1
ATOM 15802 C C . TYR F 1 91 ? -19.731 23.771 40.366 1.00 29.57 79 TYR F C 1
ATOM 15803 O O . TYR F 1 91 ? -20.825 23.203 40.420 1.00 29.76 79 TYR F O 1
ATOM 15812 N N . TYR F 1 92 ? -19.561 24.972 39.814 1.00 29.40 80 TYR F N 1
ATOM 15813 C CA . TYR F 1 92 ? -20.690 25.717 39.217 1.00 29.25 80 TYR F CA 1
ATOM 15814 C C . TYR F 1 92 ? -21.405 25.000 38.080 1.00 28.87 80 TYR F C 1
ATOM 15815 O O . TYR F 1 92 ? -22.616 25.096 37.965 1.00 28.88 80 TYR F O 1
ATOM 15824 N N . LYS F 1 93 ? -20.659 24.270 37.268 1.00 28.98 81 LYS F N 1
ATOM 15825 C CA . LYS F 1 93 ? -21.228 23.521 36.160 1.00 29.16 81 LYS F CA 1
ATOM 15826 C C . LYS F 1 93 ? -21.977 22.294 36.675 1.00 29.17 81 LYS F C 1
ATOM 15827 O O . LYS F 1 93 ? -23.133 22.067 36.336 1.00 29.37 81 LYS F O 1
ATOM 15833 N N . ARG F 1 94 ? -21.315 21.543 37.540 1.00 28.80 82 ARG F N 1
ATOM 15834 C CA . ARG F 1 94 ? -21.856 20.322 38.102 1.00 28.66 82 ARG F CA 1
ATOM 15835 C C . ARG F 1 94 ? -22.993 20.510 39.105 1.00 29.01 82 ARG F C 1
ATOM 15836 O O . ARG F 1 94 ? -23.973 19.766 39.063 1.00 29.39 82 ARG F O 1
ATOM 15844 N N . ARG F 1 95 ? -22.864 21.484 40.000 1.00 29.29 83 ARG F N 1
ATOM 15845 C CA . ARG F 1 95 ? -23.888 21.751 41.016 1.00 29.35 83 ARG F CA 1
ATOM 15846 C C . ARG F 1 95 ? -24.857 22.903 40.742 1.00 29.30 83 ARG F C 1
ATOM 15847 O O . ARG F 1 95 ? -26.038 22.766 41.022 1.00 29.22 83 ARG F O 1
ATOM 15855 N N . GLN F 1 96 ? -24.374 24.029 40.224 1.00 29.51 84 GLN F N 1
ATOM 15856 C CA . GLN F 1 96 ? -25.235 25.187 39.947 1.00 29.46 84 GLN F CA 1
ATOM 15857 C C . GLN F 1 96 ? -25.731 25.231 38.490 1.00 29.75 84 GLN F C 1
ATOM 15858 O O . GLN F 1 96 ? -26.512 26.110 38.131 1.00 29.76 84 GLN F O 1
ATOM 15864 N N . ARG F 1 97 ? -25.292 24.273 37.665 1.00 29.97 85 ARG F N 1
ATOM 15865 C CA . ARG F 1 97 ? -25.659 24.190 36.242 1.00 30.38 85 ARG F CA 1
ATOM 15866 C C . ARG F 1 97 ? -25.398 25.495 35.494 1.00 29.57 85 ARG F C 1
ATOM 15867 O O . ARG F 1 97 ? -26.200 25.930 34.677 1.00 29.51 85 ARG F O 1
ATOM 15875 N N . VAL F 1 98 ? -24.242 26.082 35.771 1.00 29.66 86 VAL F N 1
ATOM 15876 C CA . VAL F 1 98 ? -23.802 27.330 35.171 1.00 29.91 86 VAL F CA 1
ATOM 15877 C C . VAL F 1 98 ? -22.479 27.100 34.453 1.00 29.53 86 VAL F C 1
ATOM 15878 O O . VAL F 1 98 ? -21.557 26.532 35.031 1.00 29.24 86 VAL F O 1
ATOM 15882 N N . ASP F 1 99 ? -22.369 27.588 33.221 1.00 29.57 87 ASP F N 1
ATOM 15883 C CA . ASP F 1 99 ? -21.147 27.419 32.441 1.00 29.97 87 ASP F CA 1
ATOM 15884 C C . ASP F 1 99 ? -20.158 28.537 32.778 1.00 30.00 87 ASP F C 1
ATOM 15885 O O . ASP F 1 99 ? -20.297 29.662 32.307 1.00 30.25 87 ASP F O 1
ATOM 15890 N N . VAL F 1 100 ? -19.162 28.201 33.593 1.00 29.84 88 VAL F N 1
ATOM 15891 C CA . VAL F 1 100 ? -18.125 29.120 34.018 1.00 29.88 88 VAL F CA 1
ATOM 15892 C C . VAL F 1 100 ? -16.772 28.548 33.603 1.00 29.59 88 VAL F C 1
ATOM 15893 O O . VAL F 1 100 ? -16.560 27.336 33.680 1.00 29.19 88 VAL F O 1
ATOM 15897 N N . LYS F 1 101 ? -15.867 29.414 33.161 1.00 29.69 89 LYS F N 1
ATOM 15898 C CA . LYS F 1 101 ? -14.540 28.977 32.762 1.00 29.82 89 LYS F CA 1
ATOM 15899 C C . LYS F 1 101 ? -13.588 29.384 33.892 1.00 29.53 89 LYS F C 1
ATOM 15900 O O . LYS F 1 101 ? -13.901 30.304 34.662 1.00 29.05 89 LYS F O 1
ATOM 15904 N N . PRO F 1 102 ? -12.453 28.675 34.039 1.00 29.33 90 PRO F N 1
ATOM 15905 C CA . PRO F 1 102 ? -11.526 29.061 35.105 1.00 29.32 90 PRO F CA 1
ATOM 15906 C C . PRO F 1 102 ? -11.082 30.522 35.009 1.00 29.05 90 PRO F C 1
ATOM 15907 O O . PRO F 1 102 ? -10.862 31.154 36.035 1.00 29.38 90 PRO F O 1
ATOM 15911 N N . GLU F 1 103 ? -10.998 31.052 33.791 1.00 29.07 91 GLU F N 1
ATOM 15912 C CA . GLU F 1 103 ? -10.610 32.434 33.541 1.00 29.19 91 GLU F CA 1
ATOM 15913 C C . GLU F 1 103 ? -11.587 33.431 34.169 1.00 29.08 91 GLU F C 1
ATOM 15914 O O . GLU F 1 103 ? -11.231 34.572 34.356 1.00 29.40 91 GLU F O 1
ATOM 15920 N N . ASN F 1 104 ? -12.817 32.997 34.445 1.00 28.97 92 ASN F N 1
ATOM 15921 C CA . ASN F 1 104 ? -13.855 33.821 35.071 1.00 28.91 92 ASN F CA 1
ATOM 15922 C C . ASN F 1 104 ? -13.771 33.841 36.599 1.00 28.99 92 ASN F C 1
ATOM 15923 O O . ASN F 1 104 ? -14.498 34.590 37.233 1.00 28.63 92 ASN F O 1
ATOM 15928 N N . VAL F 1 105 ? -12.924 32.988 37.175 1.00 29.30 93 VAL F N 1
ATOM 15929 C CA . VAL F 1 105 ? -12.780 32.862 38.619 1.00 29.16 93 VAL F CA 1
ATOM 15930 C C . VAL F 1 105 ? -11.514 33.519 39.138 1.00 29.20 93 VAL F C 1
ATOM 15931 O O . VAL F 1 105 ? -10.442 33.344 38.576 1.00 29.26 93 VAL F O 1
ATOM 15935 N N . LEU F 1 106 ? -11.655 34.272 40.220 1.00 29.15 94 LEU F N 1
ATOM 15936 C CA . LEU F 1 106 ? -10.533 34.943 40.859 1.00 29.61 94 LEU F CA 1
ATOM 15937 C C . LEU F 1 106 ? -10.582 34.474 42.310 1.00 29.12 94 LEU F C 1
ATOM 15938 O O . LEU F 1 106 ? -11.522 34.806 43.024 1.00 29.02 94 LEU F O 1
ATOM 15943 N N . VAL F 1 107 ? -9.611 33.670 42.735 1.00 28.87 95 VAL F N 1
ATOM 15944 C CA . VAL F 1 107 ? -9.590 33.177 44.116 1.00 28.98 95 VAL F CA 1
ATOM 15945 C C . VAL F 1 107 ? -9.126 34.285 45.061 1.00 29.05 95 VAL F C 1
ATOM 15946 O O . VAL F 1 107 ? -8.152 34.987 44.791 1.00 29.30 95 VAL F O 1
ATOM 15950 N N . THR F 1 108 ? -9.822 34.409 46.180 1.00 29.37 96 THR F N 1
ATOM 15951 C CA . THR F 1 108 ? -9.554 35.447 47.167 1.00 30.09 96 THR F CA 1
ATOM 15952 C C . THR F 1 108 ? -9.520 34.902 48.590 1.00 29.78 96 THR F C 1
ATOM 15953 O O . THR F 1 108 ? -9.849 33.733 48.821 1.00 28.84 96 THR F O 1
ATOM 15957 N N . ASN F 1 109 ? -9.109 35.759 49.536 1.00 30.06 97 ASN F N 1
ATOM 15958 C CA . ASN F 1 109 ? -9.087 35.388 50.963 1.00 30.52 97 ASN F CA 1
ATOM 15959 C C . ASN F 1 109 ? -10.500 35.421 51.511 1.00 29.90 97 ASN F C 1
ATOM 15960 O O . ASN F 1 109 ? -10.904 36.376 52.170 1.00 30.02 97 ASN F O 1
ATOM 15965 N N . GLY F 1 110 ? -11.241 34.365 51.216 1.00 29.78 98 GLY F N 1
ATOM 15966 C CA . GLY F 1 110 ? -12.634 34.238 51.614 1.00 29.55 98 GLY F CA 1
ATOM 15967 C C . GLY F 1 110 ? -13.485 35.166 50.762 1.00 29.50 98 GLY F C 1
ATOM 15968 O O . GLY F 1 110 ? -12.970 35.916 49.910 1.00 29.10 98 GLY F O 1
ATOM 15969 N N . GLY F 1 111 ? -14.797 35.087 50.960 1.00 29.31 99 GLY F N 1
ATOM 15970 C CA . GLY F 1 111 ? -15.731 35.973 50.280 1.00 29.23 99 GLY F CA 1
ATOM 15971 C C . GLY F 1 111 ? -15.509 37.414 50.718 1.00 29.26 99 GLY F C 1
ATOM 15972 O O . GLY F 1 111 ? -15.757 38.341 49.938 1.00 29.71 99 GLY F O 1
ATOM 15973 N N . SER F 1 112 ? -15.051 37.609 51.957 1.00 28.86 100 SER F N 1
ATOM 15974 C CA . SER F 1 112 ? -14.776 38.940 52.486 1.00 29.32 100 SER F CA 1
ATOM 15975 C C . SER F 1 112 ? -13.958 39.796 51.532 1.00 29.43 100 SER F C 1
ATOM 15976 O O . SER F 1 112 ? -14.317 40.926 51.227 1.00 29.67 100 SER F O 1
ATOM 15979 N N . GLU F 1 113 ? -12.838 39.259 51.074 1.00 29.27 101 GLU F N 1
ATOM 15980 C CA . GLU F 1 113 ? -11.964 40.000 50.180 1.00 29.30 101 GLU F CA 1
ATOM 15981 C C . GLU F 1 113 ? -12.557 40.191 48.791 1.00 29.40 101 GLU F C 1
ATOM 15982 O O . GLU F 1 113 ? -12.329 41.215 48.145 1.00 29.40 101 GLU F O 1
ATOM 15988 N N . ALA F 1 114 ? -13.278 39.190 48.305 1.00 29.53 102 ALA F N 1
ATOM 15989 C CA . ALA F 1 114 ? -13.907 39.289 46.994 1.00 29.60 102 ALA F CA 1
ATOM 15990 C C . ALA F 1 114 ? -14.882 40.457 46.974 1.00 29.60 102 ALA F C 1
ATOM 15991 O O . ALA F 1 114 ? -15.021 41.123 45.945 1.00 29.81 102 ALA F O 1
ATOM 15993 N N . ILE F 1 115 ? -15.542 40.701 48.112 1.00 29.41 103 ILE F N 1
ATOM 15994 C CA . ILE F 1 115 ? -16.487 41.804 48.262 1.00 29.08 103 ILE F CA 1
ATOM 15995 C C . ILE F 1 115 ? -15.735 43.115 48.253 1.00 29.21 103 ILE F C 1
ATOM 15996 O O . ILE F 1 115 ? -16.126 44.055 47.550 1.00 29.48 103 ILE F O 1
ATOM 16001 N N . LEU F 1 116 ? -14.659 43.179 49.030 1.00 29.30 104 LEU F N 1
ATOM 16002 C CA . LEU F 1 116 ? -13.822 44.372 49.099 1.00 29.32 104 LEU F CA 1
ATOM 16003 C C . LEU F 1 116 ? -13.303 44.766 47.711 1.00 29.13 104 LEU F C 1
ATOM 16004 O O . LEU F 1 116 ? -13.350 45.938 47.334 1.00 28.99 104 LEU F O 1
ATOM 16009 N N . PHE F 1 117 ? -12.795 43.790 46.967 1.00 29.02 105 PHE F N 1
ATOM 16010 C CA . PHE F 1 117 ? -12.285 44.028 45.612 1.00 29.40 105 PHE F CA 1
ATOM 16011 C C . PHE F 1 117 ? -13.379 44.536 44.694 1.00 29.12 105 PHE F C 1
ATOM 16012 O O . PHE F 1 117 ? -13.168 45.511 43.970 1.00 28.78 105 PHE F O 1
ATOM 16020 N N . SER F 1 118 ? -14.538 43.879 44.734 1.00 29.22 106 SER F N 1
ATOM 16021 C CA . SER F 1 118 ? -15.682 44.276 43.906 1.00 29.22 106 SER F CA 1
ATOM 16022 C C . SER F 1 118 ? -16.026 45.734 44.161 1.00 29.02 106 SER F C 1
ATOM 16023 O O . SER F 1 118 ? -16.184 46.505 43.225 1.00 29.23 106 SER F O 1
ATOM 16026 N N . PHE F 1 119 ? -16.131 46.102 45.431 1.00 29.00 107 PHE F N 1
ATOM 16027 C CA . PHE F 1 119 ? -16.428 47.476 45.836 1.00 29.04 107 PHE F CA 1
ATOM 16028 C C . PHE F 1 119 ? -15.402 48.460 45.295 1.00 28.87 107 PHE F C 1
ATOM 16029 O O . PHE F 1 119 ? -15.770 49.474 44.711 1.00 28.89 107 PHE F O 1
ATOM 16037 N N . ALA F 1 120 ? -14.120 48.159 45.485 1.00 29.00 108 ALA F N 1
ATOM 16038 C CA . ALA F 1 120 ? -13.036 49.036 45.032 1.00 29.03 108 ALA F CA 1
ATOM 16039 C C . ALA F 1 120 ? -12.911 49.153 43.507 1.00 29.07 108 ALA F C 1
ATOM 16040 O O . ALA F 1 120 ? -12.518 50.196 42.992 1.00 29.03 108 ALA F O 1
ATOM 16042 N N . VAL F 1 121 ? -13.227 48.082 42.789 1.00 29.30 109 VAL F N 1
ATOM 16043 C CA . VAL F 1 121 ? -13.157 48.078 41.320 1.00 29.07 109 VAL F CA 1
ATOM 16044 C C . VAL F 1 121 ? -14.293 48.857 40.660 1.00 29.12 109 VAL F C 1
ATOM 16045 O O . VAL F 1 121 ? -14.071 49.529 39.657 1.00 29.32 109 VAL F O 1
ATOM 16049 N N . ILE F 1 122 ? -15.495 48.796 41.223 1.00 29.06 110 ILE F N 1
ATOM 16050 C CA . ILE F 1 122 ? -16.641 49.487 40.623 1.00 29.17 110 ILE F CA 1
ATOM 16051 C C . ILE F 1 122 ? -16.939 50.910 41.130 1.00 29.05 110 ILE F C 1
ATOM 16052 O O . ILE F 1 122 ? -17.492 51.733 40.387 1.00 28.76 110 ILE F O 1
ATOM 16057 N N . ALA F 1 123 ? -16.569 51.201 42.376 1.00 29.08 111 ALA F N 1
ATOM 16058 C CA . ALA F 1 123 ? -16.851 52.506 42.968 1.00 29.04 111 ALA F CA 1
ATOM 16059 C C . ALA F 1 123 ? -15.627 53.267 43.440 1.00 29.07 111 ALA F C 1
ATOM 16060 O O . ALA F 1 123 ? -14.638 52.675 43.834 1.00 29.29 111 ALA F O 1
ATOM 16062 N N . ASN F 1 124 ? -15.722 54.591 43.370 1.00 29.24 112 ASN F N 1
ATOM 16063 C CA . ASN F 1 124 ? -14.684 55.514 43.809 1.00 29.37 112 ASN F CA 1
ATOM 16064 C C . ASN F 1 124 ? -14.982 55.867 45.252 1.00 29.74 112 ASN F C 1
ATOM 16065 O O . ASN F 1 124 ? -16.082 55.595 45.725 1.00 30.23 112 ASN F O 1
ATOM 16070 N N . PRO F 1 125 ? -13.999 56.424 45.981 1.00 29.83 113 PRO F N 1
ATOM 16071 C CA . PRO F 1 125 ? -14.329 56.850 47.332 1.00 29.56 113 PRO F CA 1
ATOM 16072 C C . PRO F 1 125 ? -15.401 57.928 47.251 1.00 29.34 113 PRO F C 1
ATOM 16073 O O . PRO F 1 125 ? -15.251 58.865 46.476 1.00 29.62 113 PRO F O 1
ATOM 16077 N N . GLY F 1 126 ? -16.485 57.780 48.008 1.00 29.41 114 GLY F N 1
ATOM 16078 C CA . GLY F 1 126 ? -17.578 58.753 47.982 1.00 29.30 114 GLY F CA 1
ATOM 16079 C C . GLY F 1 126 ? -18.765 58.311 47.134 1.00 29.42 114 GLY F C 1
ATOM 16080 O O . GLY F 1 126 ? -19.845 58.907 47.232 1.00 29.16 114 GLY F O 1
ATOM 16081 N N . ASP F 1 127 ? -18.567 57.289 46.287 1.00 29.49 115 ASP F N 1
ATOM 16082 C CA . ASP F 1 127 ? -19.639 56.751 45.441 1.00 29.36 115 ASP F CA 1
ATOM 16083 C C . ASP F 1 127 ? -20.566 55.911 46.298 1.00 29.07 115 ASP F C 1
ATOM 16084 O O . ASP F 1 127 ? -20.267 55.642 47.457 1.00 28.65 115 ASP F O 1
ATOM 16089 N N . GLU F 1 128 ? -21.694 55.508 45.724 1.00 29.21 116 GLU F N 1
ATOM 16090 C CA . GLU F 1 128 ? -22.698 54.749 46.453 1.00 29.35 116 GLU F CA 1
ATOM 16091 C C . GLU F 1 128 ? -23.014 53.361 45.896 1.00 29.05 116 GLU F C 1
ATOM 16092 O O . GLU F 1 128 ? -22.974 53.131 44.692 1.00 28.77 116 GLU F O 1
ATOM 16098 N N . ILE F 1 129 ? -23.314 52.442 46.809 1.00 29.08 117 ILE F N 1
ATOM 16099 C CA . ILE F 1 129 ? -23.686 51.079 46.478 1.00 28.90 117 ILE F CA 1
ATOM 16100 C C . ILE F 1 129 ? -24.947 50.772 47.252 1.00 28.99 117 ILE F C 1
ATOM 16101 O O . ILE F 1 129 ? -24.978 50.912 48.473 1.00 29.13 117 ILE F O 1
ATOM 16106 N N . LEU F 1 130 ? -25.985 50.361 46.536 1.00 29.13 118 LEU F N 1
ATOM 16107 C CA . LEU F 1 130 ? -27.251 50.027 47.150 1.00 29.00 118 LEU F CA 1
ATOM 16108 C C . LEU F 1 130 ? -27.159 48.675 47.829 1.00 28.91 118 LEU F C 1
ATOM 16109 O O . LEU F 1 130 ? -26.492 47.776 47.326 1.00 28.56 118 LEU F O 1
ATOM 16114 N N . VAL F 1 131 ? -27.818 48.550 48.980 1.00 29.12 119 VAL F N 1
ATOM 16115 C CA . VAL F 1 131 ? -27.835 47.300 49.724 1.00 29.10 119 VAL F CA 1
ATOM 16116 C C . VAL F 1 131 ? -29.248 47.083 50.253 1.00 28.97 119 VAL F C 1
ATOM 16117 O O . VAL F 1 131 ? -29.916 48.026 50.665 1.00 28.66 119 VAL F O 1
ATOM 16121 N N . LEU F 1 132 ? -29.704 45.837 50.205 1.00 29.37 120 LEU F N 1
ATOM 16122 C CA . LEU F 1 132 ? -31.037 45.475 50.665 1.00 29.41 120 LEU F CA 1
ATOM 16123 C C . LEU F 1 132 ? -31.003 45.184 52.166 1.00 29.48 120 LEU F C 1
ATOM 16124 O O . LEU F 1 132 ? -30.398 44.204 52.595 1.00 29.72 120 LEU F O 1
ATOM 16129 N N . GLU F 1 133 ? -31.638 46.065 52.943 1.00 29.61 121 GLU F N 1
ATOM 16130 C CA . GLU F 1 133 ? -31.725 45.969 54.417 1.00 29.57 121 GLU F CA 1
ATOM 16131 C C . GLU F 1 133 ? -32.828 45.043 54.911 1.00 29.33 121 GLU F C 1
ATOM 16132 O O . GLU F 1 133 ? -33.931 45.099 54.393 1.00 29.62 121 GLU F O 1
ATOM 16138 N N . PRO F 1 134 ? -32.586 44.262 55.973 1.00 29.26 122 PRO F N 1
ATOM 16139 C CA . PRO F 1 134 ? -31.372 44.118 56.763 1.00 29.00 122 PRO F CA 1
ATOM 16140 C C . PRO F 1 134 ? -30.364 43.326 55.967 1.00 28.51 122 PRO F C 1
ATOM 16141 O O . PRO F 1 134 ? -30.745 42.520 55.136 1.00 28.18 122 PRO F O 1
ATOM 16145 N N . PHE F 1 135 ? -29.088 43.544 56.228 1.00 28.57 123 PHE F N 1
ATOM 16146 C CA . PHE F 1 135 ? -28.049 42.868 55.469 1.00 28.89 123 PHE F CA 1
ATOM 16147 C C . PHE F 1 135 ? -26.876 42.461 56.334 1.00 28.70 123 PHE F C 1
ATOM 16148 O O . PHE F 1 135 ? -26.749 42.916 57.467 1.00 28.08 123 PHE F O 1
ATOM 16156 N N . TYR F 1 136 ? -26.036 41.597 55.766 1.00 28.82 124 TYR F N 1
ATOM 16157 C CA . TYR F 1 136 ? -24.831 41.099 56.410 1.00 29.17 124 TYR F CA 1
ATOM 16158 C C . TYR F 1 136 ? -23.942 42.296 56.749 1.00 29.20 124 TYR F C 1
ATOM 16159 O O . TYR F 1 136 ? -23.268 42.851 55.885 1.00 29.03 124 TYR F O 1
ATOM 16168 N N . ALA F 1 137 ? -23.985 42.677 58.026 1.00 29.23 125 ALA F N 1
ATOM 16169 C CA . ALA F 1 137 ? -23.272 43.829 58.584 1.00 29.06 125 ALA F CA 1
ATOM 16170 C C . ALA F 1 137 ? -21.848 44.052 58.113 1.00 29.23 125 ALA F C 1
ATOM 16171 O O . ALA F 1 137 ? -21.428 45.201 57.926 1.00 29.33 125 ALA F O 1
ATOM 16173 N N . ASN F 1 138 ? -21.104 42.969 57.916 1.00 29.33 126 ASN F N 1
ATOM 16174 C CA . ASN F 1 138 ? -19.717 43.085 57.479 1.00 29.48 126 ASN F CA 1
ATOM 16175 C C . ASN F 1 138 ? -19.493 43.782 56.135 1.00 29.63 126 ASN F C 1
ATOM 16176 O O . ASN F 1 138 ? -18.369 44.215 55.874 1.00 29.22 126 ASN F O 1
ATOM 16181 N N . TYR F 1 139 ? -20.526 43.886 55.280 1.00 29.81 127 TYR F N 1
ATOM 16182 C CA . TYR F 1 139 ? -20.356 44.592 54.001 1.00 29.80 127 TYR F CA 1
ATOM 16183 C C . TYR F 1 139 ? -20.018 46.035 54.290 1.00 29.51 127 TYR F C 1
ATOM 16184 O O . TYR F 1 139 ? -19.265 46.666 53.544 1.00 29.37 127 TYR F O 1
ATOM 16193 N N . ASN F 1 140 ? -20.587 46.559 55.373 1.00 29.54 128 ASN F N 1
ATOM 16194 C CA . ASN F 1 140 ? -20.353 47.944 55.745 1.00 29.72 128 ASN F CA 1
ATOM 16195 C C . ASN F 1 140 ? -18.870 48.165 56.091 1.00 29.20 128 ASN F C 1
ATOM 16196 O O . ASN F 1 140 ? -18.321 49.240 55.852 1.00 28.83 128 ASN F O 1
ATOM 16201 N N . ALA F 1 141 ? -18.231 47.136 56.634 1.00 29.08 129 ALA F N 1
ATOM 16202 C CA . ALA F 1 141 ? -16.823 47.199 56.987 1.00 28.87 129 ALA F CA 1
ATOM 16203 C C . ALA F 1 141 ? -15.957 47.318 55.729 1.00 28.91 129 ALA F C 1
ATOM 16204 O O . ALA F 1 141 ? -15.045 48.153 55.678 1.00 28.53 129 ALA F O 1
ATOM 16206 N N . PHE F 1 142 ? -16.266 46.516 54.710 1.00 28.90 130 PHE F N 1
ATOM 16207 C CA . PHE F 1 142 ? -15.510 46.537 53.453 1.00 29.22 130 PHE F CA 1
ATOM 16208 C C . PHE F 1 142 ? -15.781 47.843 52.711 1.00 29.20 130 PHE F C 1
ATOM 16209 O O . PHE F 1 142 ? -14.890 48.387 52.062 1.00 29.22 130 PHE F O 1
ATOM 16217 N N . ALA F 1 143 ? -17.010 48.343 52.816 1.00 29.19 131 ALA F N 1
ATOM 16218 C CA . ALA F 1 143 ? -17.377 49.608 52.195 1.00 29.15 131 ALA F CA 1
ATOM 16219 C C . ALA F 1 143 ? -16.558 50.744 52.823 1.00 29.01 131 ALA F C 1
ATOM 16220 O O . ALA F 1 143 ? -15.999 51.571 52.116 1.00 29.17 131 ALA F O 1
ATOM 16222 N N . LYS F 1 144 ? -16.484 50.770 54.149 1.00 28.88 132 LYS F N 1
ATOM 16223 C CA . LYS F 1 144 ? -15.710 51.799 54.850 1.00 29.00 132 LYS F CA 1
ATOM 16224 C C . LYS F 1 144 ? -14.237 51.763 54.477 1.00 29.00 132 LYS F C 1
ATOM 16225 O O . LYS F 1 144 ? -13.632 52.804 54.324 1.00 28.39 132 LYS F O 1
ATOM 16231 N N . ILE F 1 145 ? -13.664 50.568 54.337 1.00 29.52 133 ILE F N 1
ATOM 16232 C CA . ILE F 1 145 ? -12.255 50.431 53.954 1.00 29.34 133 ILE F CA 1
ATOM 16233 C C . ILE F 1 145 ? -12.035 50.970 52.551 1.00 29.30 133 ILE F C 1
ATOM 16234 O O . ILE F 1 145 ? -11.034 51.616 52.299 1.00 29.47 133 ILE F O 1
ATOM 16239 N N . ALA F 1 146 ? -12.968 50.698 51.644 1.00 29.14 134 ALA F N 1
ATOM 16240 C CA . ALA F 1 146 ? -12.865 51.163 50.273 1.00 28.90 134 ALA F CA 1
ATOM 16241 C C . ALA F 1 146 ? -13.317 52.602 50.104 1.00 28.93 134 ALA F C 1
ATOM 16242 O O . ALA F 1 146 ? -13.175 53.137 49.022 1.00 29.27 134 ALA F O 1
ATOM 16244 N N . GLY F 1 147 ? -13.871 53.224 51.147 1.00 29.07 135 GLY F N 1
ATOM 16245 C CA . GLY F 1 147 ? -14.327 54.616 51.075 1.00 29.16 135 GLY F CA 1
ATOM 16246 C C . GLY F 1 147 ? -15.635 54.804 50.329 1.00 29.23 135 GLY F C 1
ATOM 16247 O O . GLY F 1 147 ? -15.978 55.917 49.927 1.00 29.00 135 GLY F O 1
ATOM 16248 N N . VAL F 1 148 ? -16.376 53.713 50.176 1.00 29.47 136 VAL F N 1
ATOM 16249 C CA . VAL F 1 148 ? -17.650 53.701 49.472 1.00 29.70 136 VAL F CA 1
ATOM 16250 C C . VAL F 1 148 ? -18.806 53.822 50.477 1.00 29.44 136 VAL F C 1
ATOM 16251 O O . VAL F 1 148 ? -18.754 53.242 51.574 1.00 29.13 136 VAL F O 1
ATOM 16255 N N . LYS F 1 149 ? -19.833 54.583 50.097 1.00 29.36 137 LYS F N 1
ATOM 16256 C CA . LYS F 1 149 ? -21.002 54.801 50.945 1.00 29.70 137 LYS F CA 1
ATOM 16257 C C . LYS F 1 149 ? -22.012 53.721 50.600 1.00 29.56 137 LYS F C 1
ATOM 16258 O O . LYS F 1 149 ? -22.309 53.481 49.433 1.00 29.42 137 LYS F O 1
ATOM 16264 N N . LEU F 1 150 ? -22.551 53.077 51.627 1.00 29.59 138 LEU F N 1
ATOM 16265 C CA . LEU F 1 150 ? -23.485 51.988 51.427 1.00 29.55 138 LEU F CA 1
ATOM 16266 C C . LEU F 1 150 ? -24.876 52.592 51.687 1.00 29.31 138 LEU F C 1
ATOM 16267 O O . LEU F 1 150 ? -25.108 53.179 52.740 1.00 29.00 138 LEU F O 1
ATOM 16272 N N . ILE F 1 151 ? -25.768 52.497 50.698 1.00 29.34 139 ILE F N 1
ATOM 16273 C CA . ILE F 1 151 ? -27.120 53.069 50.768 1.00 29.21 139 ILE F CA 1
ATOM 16274 C C . ILE F 1 151 ? -28.190 51.996 51.004 1.00 29.06 139 ILE F C 1
ATOM 16275 O O . ILE F 1 151 ? -28.395 51.139 50.156 1.00 29.19 139 ILE F O 1
ATOM 16280 N N . PRO F 1 152 ? -28.908 52.074 52.134 1.00 28.75 140 PRO F N 1
ATOM 16281 C CA . PRO F 1 152 ? -29.911 51.059 52.424 1.00 28.95 140 PRO F CA 1
ATOM 16282 C C . PRO F 1 152 ? -31.246 51.178 51.677 1.00 29.00 140 PRO F C 1
ATOM 16283 O O . PRO F 1 152 ? -31.758 52.282 51.480 1.00 28.84 140 PRO F O 1
ATOM 16287 N N . VAL F 1 153 ? -31.788 50.029 51.283 1.00 29.14 141 VAL F N 1
ATOM 16288 C CA . VAL F 1 153 ? -33.082 49.939 50.621 1.00 29.44 141 VAL F CA 1
ATOM 16289 C C . VAL F 1 153 ? -33.839 48.958 51.514 1.00 29.30 141 VAL F C 1
ATOM 16290 O O . VAL F 1 153 ? -33.662 47.742 51.418 1.00 28.99 141 VAL F O 1
ATOM 16294 N N . THR F 1 154 ? -34.656 49.526 52.398 1.00 29.26 142 THR F N 1
ATOM 16295 C CA . THR F 1 154 ? -35.419 48.784 53.395 1.00 29.49 142 THR F CA 1
ATOM 16296 C C . THR F 1 154 ? -36.438 47.761 52.887 1.00 29.38 142 THR F C 1
ATOM 16297 O O . THR F 1 154 ? -37.204 48.027 51.968 1.00 29.33 142 THR F O 1
ATOM 16301 N N . ARG F 1 155 ? -36.432 46.597 53.531 1.00 29.23 143 ARG F N 1
ATOM 16302 C CA . ARG F 1 155 ? -37.347 45.511 53.235 1.00 29.44 143 ARG F CA 1
ATOM 16303 C C . ARG F 1 155 ? -38.055 45.227 54.545 1.00 29.46 143 ARG F C 1
ATOM 16304 O O . ARG F 1 155 ? -37.464 45.395 55.614 1.00 29.45 143 ARG F O 1
ATOM 16312 N N . ARG F 1 156 ? -39.309 44.794 54.470 1.00 29.63 144 ARG F N 1
ATOM 16313 C CA . ARG F 1 156 ? -40.090 44.535 55.673 1.00 29.73 144 ARG F CA 1
ATOM 16314 C C . ARG F 1 156 ? -40.456 43.079 55.813 1.00 29.72 144 ARG F C 1
ATOM 16315 O O . ARG F 1 156 ? -40.650 42.380 54.816 1.00 29.46 144 ARG F O 1
ATOM 16331 N N . GLU F 1 158 ? -43.136 41.908 57.099 1.00 29.90 146 GLU F N 1
ATOM 16332 C CA . GLU F 1 158 ? -44.535 41.805 56.715 1.00 30.08 146 GLU F CA 1
ATOM 16333 C C . GLU F 1 158 ? -44.741 41.623 55.203 1.00 29.80 146 GLU F C 1
ATOM 16334 O O . GLU F 1 158 ? -45.796 41.166 54.766 1.00 29.64 146 GLU F O 1
ATOM 16340 N N . GLU F 1 159 ? -43.740 42.001 54.412 1.00 29.80 147 GLU F N 1
ATOM 16341 C CA . GLU F 1 159 ? -43.776 41.857 52.957 1.00 29.89 147 GLU F CA 1
ATOM 16342 C C . GLU F 1 159 ? -42.961 40.628 52.556 1.00 29.58 147 GLU F C 1
ATOM 16343 O O . GLU F 1 159 ? -42.733 40.398 51.371 1.00 29.51 147 GLU F O 1
ATOM 16349 N N . GLY F 1 160 ? -42.533 39.834 53.541 1.00 29.43 148 GLY F N 1
ATOM 16350 C CA . GLY F 1 160 ? -41.713 38.651 53.302 1.00 29.17 148 GLY F CA 1
ATOM 16351 C C . GLY F 1 160 ? -40.318 39.044 52.852 1.00 29.23 148 GLY F C 1
ATOM 16352 O O . GLY F 1 160 ? -39.662 38.293 52.132 1.00 29.30 148 GLY F O 1
ATOM 16353 N N . PHE F 1 161 ? -39.861 40.215 53.299 1.00 29.20 149 PHE F N 1
ATOM 16354 C CA . PHE F 1 161 ? -38.551 40.767 52.930 1.00 29.16 149 PHE F CA 1
ATOM 16355 C C . PHE F 1 161 ? -38.324 40.773 51.411 1.00 29.24 149 PHE F C 1
ATOM 16356 O O . PHE F 1 161 ? -37.256 40.420 50.919 1.00 29.06 149 PHE F O 1
ATOM 16364 N N . ALA F 1 162 ? -39.352 41.193 50.683 1.00 29.40 150 ALA F N 1
ATOM 16365 C CA . ALA F 1 162 ? -39.298 41.251 49.234 1.00 29.60 150 ALA F CA 1
ATOM 16366 C C . ALA F 1 162 ? -38.527 42.474 48.778 1.00 29.80 150 ALA F C 1
ATOM 16367 O O . ALA F 1 162 ? -38.283 43.397 49.552 1.00 29.93 150 ALA F O 1
ATOM 16369 N N . ILE F 1 163 ? -38.144 42.462 47.508 1.00 29.85 151 ILE F N 1
ATOM 16370 C CA . ILE F 1 163 ? -37.419 43.568 46.910 1.00 29.78 151 ILE F CA 1
ATOM 16371 C C . ILE F 1 163 ? -38.483 44.659 46.767 1.00 29.62 151 ILE F C 1
ATOM 16372 O O . ILE F 1 163 ? -39.487 44.438 46.093 1.00 29.68 151 ILE F O 1
ATOM 16377 N N . PRO F 1 164 ? -38.281 45.830 47.407 1.00 29.56 152 PRO F N 1
ATOM 16378 C CA . PRO F 1 164 ? -39.292 46.875 47.320 1.00 29.50 152 PRO F CA 1
ATOM 16379 C C . PRO F 1 164 ? -39.426 47.496 45.934 1.00 29.62 152 PRO F C 1
ATOM 16380 O O . PRO F 1 164 ? -38.451 47.544 45.177 1.00 30.19 152 PRO F O 1
ATOM 16384 N N . GLN F 1 165 ? -40.631 47.968 45.627 1.00 29.37 153 GLN F N 1
ATOM 16385 C CA . GLN F 1 165 ? -40.939 48.576 44.343 1.00 29.48 153 GLN F CA 1
ATOM 16386 C C . GLN F 1 165 ? -40.262 49.924 44.118 1.00 29.54 153 GLN F C 1
ATOM 16387 O O . GLN F 1 165 ? -40.118 50.350 42.972 1.00 29.81 153 GLN F O 1
ATOM 16389 N N . ASN F 1 166 ? -39.847 50.600 45.187 1.00 29.52 154 ASN F N 1
ATOM 16390 C CA . ASN F 1 166 ? -39.189 51.910 45.047 1.00 29.82 154 ASN F CA 1
ATOM 16391 C C . ASN F 1 166 ? -37.653 51.813 44.940 1.00 29.94 154 ASN F C 1
ATOM 16392 O O . ASN F 1 166 ? -36.944 52.778 45.233 1.00 30.06 154 ASN F O 1
ATOM 16397 N N . LEU F 1 167 ? -37.147 50.658 44.507 1.00 29.96 155 LEU F N 1
ATOM 16398 C CA . LEU F 1 167 ? -35.708 50.434 44.378 1.00 30.05 155 LEU F CA 1
ATOM 16399 C C . LEU F 1 167 ? -35.008 51.433 43.458 1.00 29.79 155 LEU F C 1
ATOM 16400 O O . LEU F 1 167 ? -33.926 51.923 43.783 1.00 29.87 155 LEU F O 1
ATOM 16405 N N . GLU F 1 168 ? -35.613 51.712 42.305 1.00 29.71 156 GLU F N 1
ATOM 16406 C CA . GLU F 1 168 ? -35.027 52.648 41.336 1.00 29.97 156 GLU F CA 1
ATOM 16407 C C . GLU F 1 168 ? -34.918 54.086 41.839 1.00 29.69 156 GLU F C 1
ATOM 16408 O O . GLU F 1 168 ? -34.063 54.834 41.371 1.00 29.86 156 GLU F O 1
ATOM 16414 N N . SER F 1 169 ? -35.768 54.463 42.793 1.00 29.50 157 SER F N 1
ATOM 16415 C CA . SER F 1 169 ? -35.770 55.812 43.359 1.00 29.54 157 SER F CA 1
ATOM 16416 C C . SER F 1 169 ? -34.489 56.180 44.092 1.00 29.53 157 SER F C 1
ATOM 16417 O O . SER F 1 169 ? -34.158 57.364 44.207 1.00 29.38 157 SER F O 1
ATOM 16420 N N . PHE F 1 170 ? -33.793 55.172 44.611 1.00 29.61 158 PHE F N 1
ATOM 16421 C CA . PHE F 1 170 ? -32.544 55.381 45.353 1.00 29.74 158 PHE F CA 1
ATOM 16422 C C . PHE F 1 170 ? -31.318 55.569 44.451 1.00 29.72 158 PHE F C 1
ATOM 16423 O O . PHE F 1 170 ? -30.239 55.919 44.934 1.00 29.89 158 PHE F O 1
ATOM 16431 N N . ILE F 1 171 ? -31.480 55.338 43.153 1.00 29.46 159 ILE F N 1
ATOM 16432 C CA . ILE F 1 171 ? -30.385 55.479 42.205 1.00 29.37 159 ILE F CA 1
ATOM 16433 C C . ILE F 1 171 ? -30.134 56.945 41.847 1.00 29.20 159 ILE F C 1
ATOM 16434 O O . ILE F 1 171 ? -31.078 57.709 41.651 1.00 29.30 159 ILE F O 1
ATOM 16439 N N . ASN F 1 172 ? -28.858 57.326 41.779 1.00 29.11 160 ASN F N 1
ATOM 16440 C CA . ASN F 1 172 ? -28.456 58.692 41.424 1.00 29.28 160 ASN F CA 1
ATOM 16441 C C . ASN F 1 172 ? -27.133 58.657 40.646 1.00 29.33 160 ASN F C 1
ATOM 16442 O O . ASN F 1 172 ? -26.646 57.575 40.321 1.00 29.01 160 ASN F O 1
ATOM 16447 N N . GLU F 1 173 ? -26.550 59.821 40.350 1.00 29.70 161 GLU F N 1
ATOM 16448 C CA . GLU F 1 173 ? -25.285 59.859 39.583 1.00 30.15 161 GLU F CA 1
ATOM 16449 C C . GLU F 1 173 ? -24.113 59.182 40.301 1.00 30.01 161 GLU F C 1
ATOM 16450 O O . GLU F 1 173 ? -23.176 58.732 39.639 1.00 30.20 161 GLU F O 1
ATOM 16456 N N . ARG F 1 174 ? -24.163 59.102 41.633 1.00 29.88 162 ARG F N 1
ATOM 16457 C CA . ARG F 1 174 ? -23.085 58.474 42.405 1.00 29.77 162 ARG F CA 1
ATOM 16458 C C . ARG F 1 174 ? -23.270 56.974 42.625 1.00 29.39 162 ARG F C 1
ATOM 16459 O O . ARG F 1 174 ? -22.353 56.310 43.096 1.00 29.36 162 ARG F O 1
ATOM 16467 N N . THR F 1 175 ? -24.442 56.442 42.288 1.00 29.22 163 THR F N 1
ATOM 16468 C CA . THR F 1 175 ? -24.721 55.017 42.461 1.00 29.07 163 THR F CA 1
ATOM 16469 C C . THR F 1 175 ? -23.932 54.199 41.442 1.00 28.96 163 THR F C 1
ATOM 16470 O O . THR F 1 175 ? -24.029 54.452 40.247 1.00 28.83 163 THR F O 1
ATOM 16474 N N . LYS F 1 176 ? -23.147 53.234 41.919 1.00 29.13 164 LYS F N 1
ATOM 16475 C CA . LYS F 1 176 ? -22.321 52.376 41.050 1.00 29.16 164 LYS F CA 1
ATOM 16476 C C . LYS F 1 176 ? -22.649 50.892 41.081 1.00 28.91 164 LYS F C 1
ATOM 16477 O O . LYS F 1 176 ? -22.157 50.152 40.243 1.00 28.65 164 LYS F O 1
ATOM 16483 N N . GLY F 1 177 ? -23.460 50.446 42.031 1.00 29.13 165 GLY F N 1
ATOM 16484 C CA . GLY F 1 177 ? -23.790 49.031 42.110 1.00 28.92 165 GLY F CA 1
ATOM 16485 C C . GLY F 1 177 ? -24.844 48.707 43.142 1.00 29.01 165 GLY F C 1
ATOM 16486 O O . GLY F 1 177 ? -25.339 49.593 43.849 1.00 28.70 165 GLY F O 1
ATOM 16487 N N . ILE F 1 178 ? -25.194 47.421 43.187 1.00 29.03 166 ILE F N 1
ATOM 16488 C CA . ILE F 1 178 ? -26.171 46.868 44.107 1.00 28.99 166 ILE F CA 1
ATOM 16489 C C . ILE F 1 178 ? -25.540 45.619 44.684 1.00 28.99 166 ILE F C 1
ATOM 16490 O O . ILE F 1 178 ? -24.926 44.851 43.945 1.00 29.05 166 ILE F O 1
ATOM 16495 N N . VAL F 1 179 ? -25.700 45.399 45.983 1.00 28.84 167 VAL F N 1
ATOM 16496 C CA . VAL F 1 179 ? -25.136 44.210 46.618 1.00 29.26 167 VAL F CA 1
ATOM 16497 C C . VAL F 1 179 ? -26.156 43.532 47.553 1.00 29.24 167 VAL F C 1
ATOM 16498 O O . VAL F 1 179 ? -26.917 44.197 48.254 1.00 29.03 167 VAL F O 1
ATOM 16502 N N . LEU F 1 180 ? -26.166 42.202 47.528 1.00 29.24 168 LEU F N 1
ATOM 16503 C CA . LEU F 1 180 ? -27.052 41.414 48.362 1.00 29.32 168 LEU F CA 1
ATOM 16504 C C . LEU F 1 180 ? -26.522 40.000 48.442 1.00 29.29 168 LEU F C 1
ATOM 16505 O O . LEU F 1 180 ? -25.599 39.627 47.708 1.00 29.15 168 LEU F O 1
ATOM 16510 N N . SER F 1 181 ? -27.120 39.226 49.346 1.00 29.41 169 SER F N 1
ATOM 16511 C CA . SER F 1 181 ? -26.788 37.820 49.531 1.00 29.20 169 SER F CA 1
ATOM 16512 C C . SER F 1 181 ? -28.002 36.982 49.133 1.00 28.72 169 SER F C 1
ATOM 16513 O O . SER F 1 181 ? -29.131 37.378 49.368 1.00 28.34 169 SER F O 1
ATOM 16516 N N . ASN F 1 18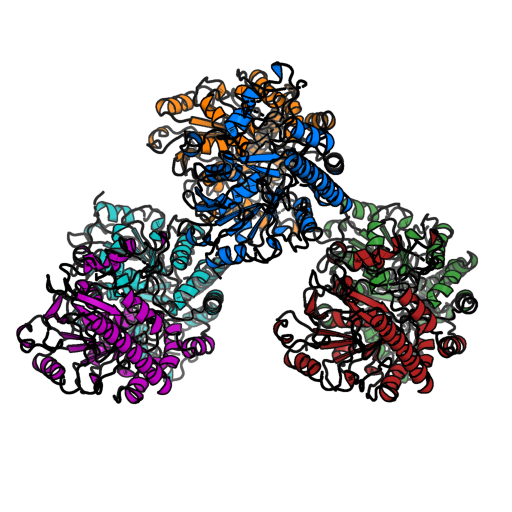2 ? -27.754 35.846 48.488 1.00 28.92 170 ASN F N 1
ATOM 16517 C CA . ASN F 1 182 ? -28.818 34.953 48.040 1.00 29.13 170 ASN F CA 1
ATOM 16518 C C . ASN F 1 182 ? -28.303 33.505 48.067 1.00 29.18 170 ASN F C 1
ATOM 16519 O O . ASN F 1 182 ? -27.418 33.162 47.276 1.00 29.34 170 ASN F O 1
ATOM 16524 N N . PRO F 1 183 ? -28.780 32.672 49.022 1.00 28.97 171 PRO F N 1
ATOM 16525 C CA . PRO F 1 183 ? -29.722 32.928 50.115 1.00 28.97 171 PRO F CA 1
ATOM 16526 C C . PRO F 1 183 ? -29.219 34.039 51.024 1.00 28.77 171 PRO F C 1
ATOM 16527 O O . PRO F 1 183 ? -28.015 34.181 51.218 1.00 28.58 171 PRO F O 1
ATOM 16531 N N . CYS F 1 184 ? -30.150 34.804 51.576 1.00 28.70 172 CYS F N 1
ATOM 16532 C CA . CYS F 1 184 ? -29.822 35.954 52.406 1.00 28.91 172 CYS F CA 1
ATOM 16533 C C . CYS F 1 184 ? -29.555 35.717 53.891 1.00 29.00 172 CYS F C 1
ATOM 16534 O O . CYS F 1 184 ? -30.191 34.895 54.536 1.00 29.06 172 CYS F O 1
ATOM 16537 N N . ASN F 1 185 ? -28.583 36.468 54.396 1.00 29.12 173 ASN F N 1
ATOM 16538 C CA . ASN F 1 185 ? -28.179 36.487 55.787 1.00 28.89 173 ASN F CA 1
ATOM 16539 C C . ASN F 1 185 ? -28.534 37.926 56.148 1.00 29.02 173 ASN F C 1
ATOM 16540 O O . ASN F 1 185 ? -28.027 38.840 55.508 1.00 28.96 173 ASN F O 1
ATOM 16545 N N . PRO F 1 186 ? -29.361 38.148 57.190 1.00 29.11 174 PRO F N 1
ATOM 16546 C CA . PRO F 1 186 ? -30.016 37.271 58.160 1.00 29.00 174 PRO F CA 1
ATOM 16547 C C . PRO F 1 186 ? -31.466 36.841 57.918 1.00 29.19 174 PRO F C 1
ATOM 16548 O O . PRO F 1 186 ? -31.989 36.067 58.729 1.00 29.04 174 PRO F O 1
ATOM 16552 N N . THR F 1 187 ? -32.109 37.318 56.847 1.00 29.56 175 THR F N 1
ATOM 16553 C CA . THR F 1 187 ? -33.528 36.995 56.590 1.00 29.52 175 THR F CA 1
ATOM 16554 C C . THR F 1 187 ? -33.806 35.573 56.133 1.00 29.62 175 THR F C 1
ATOM 16555 O O . THR F 1 187 ? -34.864 35.033 56.412 1.00 30.15 175 THR F O 1
ATOM 16559 N N . GLY F 1 188 ? -32.866 34.970 55.418 1.00 29.62 176 GLY F N 1
ATOM 16560 C CA . GLY F 1 188 ? -33.053 33.618 54.920 1.00 29.27 176 GLY F CA 1
ATOM 16561 C C . GLY F 1 188 ? -33.927 33.556 53.684 1.00 29.04 176 GLY F C 1
ATOM 16562 O O . GLY F 1 188 ? -34.403 32.490 53.329 1.00 28.83 176 GLY F O 1
ATOM 16563 N N . VAL F 1 189 ? -34.145 34.694 53.024 1.00 29.17 177 VAL F N 1
ATOM 16564 C CA . VAL F 1 189 ? -34.954 34.710 51.813 1.00 29.32 177 VAL F CA 1
ATOM 16565 C C . VAL F 1 189 ? -34.105 34.188 50.676 1.00 29.04 177 VAL F C 1
ATOM 16566 O O . VAL F 1 189 ? -32.881 34.295 50.713 1.00 28.71 177 VAL F O 1
ATOM 16570 N N . VAL F 1 190 ? -34.775 33.596 49.692 1.00 29.25 178 VAL F N 1
ATOM 16571 C CA . VAL F 1 190 ? -34.129 33.046 48.522 1.00 29.39 178 VAL F CA 1
ATOM 16572 C C . VAL F 1 190 ? -34.851 33.607 47.309 1.00 29.13 178 VAL F C 1
ATOM 16573 O O . VAL F 1 190 ? -36.003 33.292 47.074 1.00 29.33 178 VAL F O 1
ATOM 16577 N N . TYR F 1 191 ? -34.177 34.477 46.572 1.00 29.21 179 TYR F N 1
ATOM 16578 C CA . TYR F 1 191 ? -34.744 35.069 45.382 1.00 29.28 179 TYR F CA 1
ATOM 16579 C C . TYR F 1 191 ? -34.622 34.103 44.200 1.00 29.16 179 TYR F C 1
ATOM 16580 O O . TYR F 1 191 ? -33.532 33.629 43.886 1.00 29.51 179 TYR F O 1
ATOM 16589 N N . GLY F 1 192 ? -35.751 33.806 43.564 1.00 29.17 180 GLY F N 1
ATOM 16590 C CA . GLY F 1 192 ? -35.791 32.891 42.436 1.00 29.05 180 GLY F CA 1
ATOM 16591 C C . GLY F 1 192 ? -35.290 33.518 41.162 1.00 29.12 180 GLY F C 1
ATOM 16592 O O . GLY F 1 192 ? -34.921 34.684 41.137 1.00 29.09 180 GLY F O 1
ATOM 16593 N N . LYS F 1 193 ? -35.302 32.723 40.100 1.00 29.45 181 LYS F N 1
ATOM 16594 C CA . LYS F 1 193 ? -34.847 33.133 38.773 1.00 29.74 181 LYS F CA 1
ATOM 16595 C C . LYS F 1 193 ? -35.512 34.441 38.319 1.00 29.33 181 LYS F C 1
ATOM 16596 O O . LYS F 1 193 ? -34.828 35.368 37.892 1.00 29.08 181 LYS F O 1
ATOM 16602 N N . ASP F 1 194 ? -36.838 34.506 38.431 1.00 29.51 182 ASP F N 1
ATOM 16603 C CA . ASP F 1 194 ? -37.614 35.693 38.036 1.00 29.77 182 ASP F CA 1
ATOM 16604 C C . ASP F 1 194 ? -37.188 36.965 38.773 1.00 29.80 182 ASP F C 1
ATOM 16605 O O . ASP F 1 194 ? -37.005 38.015 38.155 1.00 29.75 182 ASP F O 1
ATOM 16610 N N . GLU F 1 195 ? -37.050 36.861 40.093 1.00 29.87 183 GLU F N 1
ATOM 16611 C CA . GLU F 1 195 ? -36.641 37.992 40.936 1.00 30.19 183 GLU F CA 1
ATOM 16612 C C . GLU F 1 195 ? -35.223 38.449 40.643 1.00 29.91 183 GLU F C 1
ATOM 16613 O O . GLU F 1 195 ? -34.930 39.635 40.685 1.00 29.75 183 GLU F O 1
ATOM 16627 N N . ARG F 1 197 ? -33.634 38.011 37.700 1.00 29.70 185 ARG F N 1
ATOM 16628 C CA . ARG F 1 197 ? -33.609 38.588 36.372 1.00 30.30 185 ARG F CA 1
ATOM 16629 C C . ARG F 1 197 ? -34.027 40.047 36.473 1.00 29.47 185 ARG F C 1
ATOM 16630 O O . ARG F 1 197 ? -33.398 40.918 35.893 1.00 29.31 185 ARG F O 1
ATOM 16638 N N . TYR F 1 198 ? -35.096 40.300 37.214 1.00 29.42 186 TYR F N 1
ATOM 16639 C CA . TYR F 1 198 ? -35.596 41.657 37.431 1.00 29.53 186 TYR F CA 1
ATOM 16640 C C . TYR F 1 198 ? -34.518 42.567 37.979 1.00 29.25 186 TYR F C 1
ATOM 16641 O O . TYR F 1 198 ? -34.344 43.701 37.539 1.00 29.19 186 TYR F O 1
ATOM 16650 N N . LEU F 1 199 ? -33.780 42.030 38.930 1.00 29.25 187 LEU F N 1
ATOM 16651 C CA . LEU F 1 199 ? -32.720 42.764 39.595 1.00 29.65 187 LEU F CA 1
ATOM 16652 C C . LEU F 1 199 ? -31.540 43.002 38.639 1.00 29.43 187 LEU F C 1
ATOM 16653 O O . LEU F 1 199 ? -30.887 44.047 38.714 1.00 29.26 187 LEU F O 1
ATOM 16658 N N . VAL F 1 200 ? -31.283 42.047 37.744 1.00 29.25 188 VAL F N 1
ATOM 16659 C CA . VAL F 1 200 ? -30.225 42.184 36.738 1.00 29.24 188 VAL F CA 1
ATOM 16660 C C . VAL F 1 200 ? -30.649 43.221 35.686 1.00 29.23 188 VAL F C 1
ATOM 16661 O O . VAL F 1 200 ? -29.830 44.005 35.205 1.00 29.19 188 VAL F O 1
ATOM 16665 N N . GLU F 1 201 ? -31.928 43.204 35.319 1.00 29.20 189 GLU F N 1
ATOM 16666 C CA . GLU F 1 201 ? -32.468 44.147 34.341 1.00 29.47 189 GLU F CA 1
ATOM 16667 C C . GLU F 1 201 ? -32.298 45.583 34.819 1.00 29.35 189 GLU F C 1
ATOM 16668 O O . GLU F 1 201 ? -31.986 46.464 34.029 1.00 29.30 189 GLU F O 1
ATOM 16674 N N . ILE F 1 202 ? -32.510 45.812 36.112 1.00 29.44 190 ILE F N 1
ATOM 16675 C CA . ILE F 1 202 ? -32.338 47.141 36.696 1.00 29.59 190 ILE F CA 1
ATOM 16676 C C . ILE F 1 202 ? -30.874 47.556 36.638 1.00 29.37 190 ILE F C 1
ATOM 16677 O O . ILE F 1 202 ? -30.561 48.701 36.307 1.00 29.19 190 ILE F O 1
ATOM 16682 N N . ALA F 1 203 ? -29.986 46.620 36.961 1.00 29.28 191 ALA F N 1
ATOM 16683 C CA . ALA F 1 203 ? -28.557 46.888 36.933 1.00 29.41 191 ALA F CA 1
ATOM 16684 C C . ALA F 1 203 ? -28.135 47.355 35.541 1.00 29.59 191 ALA F C 1
ATOM 16685 O O . ALA F 1 203 ? -27.499 48.408 35.394 1.00 29.49 191 ALA F O 1
ATOM 16687 N N . GLU F 1 204 ? -28.529 46.585 34.525 1.00 29.66 192 GLU F N 1
ATOM 16688 C CA . GLU F 1 204 ? -28.191 46.900 33.138 1.00 29.70 192 GLU F CA 1
ATOM 16689 C C . GLU F 1 204 ? -28.784 48.210 32.632 1.00 29.38 192 GLU F C 1
ATOM 16690 O O . GLU F 1 204 ? -28.109 48.968 31.939 1.00 29.40 192 GLU F O 1
ATOM 16696 N N . ARG F 1 205 ? -30.035 48.472 32.981 1.00 29.43 193 ARG F N 1
ATOM 16697 C CA . ARG F 1 205 ? -30.713 49.688 32.553 1.00 29.64 193 ARG F CA 1
ATOM 16698 C C . ARG F 1 205 ? -30.012 50.950 33.061 1.00 29.48 193 ARG F C 1
ATOM 16699 O O . ARG F 1 205 ? -29.952 51.950 32.355 1.00 29.31 193 ARG F O 1
ATOM 16707 N N . HIS F 1 206 ? -29.490 50.887 34.286 1.00 29.51 194 HIS F N 1
ATOM 16708 C CA . HIS F 1 206 ? -28.797 52.015 34.918 1.00 29.33 194 HIS F CA 1
ATOM 16709 C C . HIS F 1 206 ? -27.266 51.909 34.951 1.00 29.30 194 HIS F C 1
ATOM 16710 O O . HIS F 1 206 ? -26.613 52.714 35.617 1.00 29.09 194 HIS F O 1
ATOM 16717 N N . GLY F 1 207 ? -26.704 50.934 34.233 1.00 29.31 195 GLY F N 1
ATOM 16718 C CA . GLY F 1 207 ? -25.256 50.735 34.168 1.00 29.26 195 GLY F CA 1
ATOM 16719 C C . GLY F 1 207 ? -24.586 50.444 35.504 1.00 29.58 195 GLY F C 1
ATOM 16720 O O . GLY F 1 207 ? -23.481 50.919 35.771 1.00 29.72 195 GLY F O 1
ATOM 16721 N N . LEU F 1 208 ? -25.245 49.643 36.335 1.00 29.75 196 LEU F N 1
ATOM 16722 C CA . LEU F 1 208 ? -24.737 49.290 37.654 1.00 29.32 196 LEU F CA 1
ATOM 16723 C C . LEU F 1 208 ? -24.334 47.827 37.694 1.00 29.29 196 LEU F C 1
ATOM 16724 O O . LEU F 1 208 ? -24.884 47.012 36.959 1.00 29.51 196 LEU F O 1
ATOM 16729 N N . PHE F 1 209 ? -23.375 47.499 38.555 1.00 29.09 197 PHE F N 1
ATOM 16730 C CA . PHE F 1 209 ? -22.934 46.118 38.735 1.00 29.27 197 PHE F CA 1
ATOM 16731 C C . PHE F 1 209 ? -23.758 45.478 39.853 1.00 29.38 197 PHE F C 1
ATOM 16732 O O . PHE F 1 209 ? -24.044 46.123 40.851 1.00 29.33 197 PHE F O 1
ATOM 16740 N N . LEU F 1 210 ? -24.150 44.223 39.661 1.00 29.43 198 LEU F N 1
ATOM 16741 C CA . LEU F 1 210 ? -24.924 43.487 40.647 1.00 29.19 198 LEU F CA 1
ATOM 16742 C C . LEU F 1 210 ? -24.019 42.473 41.305 1.00 29.20 198 LEU F C 1
ATOM 16743 O O . LEU F 1 210 ? -23.597 41.511 40.673 1.00 29.26 198 LEU F O 1
ATOM 16748 N N . ILE F 1 211 ? -23.726 42.697 42.581 1.00 29.42 199 ILE F N 1
ATOM 16749 C CA . ILE F 1 211 ? -22.864 41.821 43.370 1.00 29.51 199 ILE F CA 1
ATOM 16750 C C . ILE F 1 211 ? -23.771 40.905 44.171 1.00 29.38 199 ILE F C 1
ATOM 16751 O O . ILE F 1 211 ? -24.470 41.376 45.062 1.00 29.67 199 ILE F O 1
ATOM 16756 N N . VAL F 1 212 ? -23.764 39.613 43.848 1.00 29.08 200 VAL F N 1
ATOM 16757 C CA . VAL F 1 212 ? -24.607 38.639 44.526 1.00 29.02 200 VAL F CA 1
ATOM 16758 C C . VAL F 1 212 ? -23.749 37.682 45.344 1.00 29.31 200 VAL F C 1
ATOM 16759 O O . VAL F 1 212 ? -22.989 36.889 44.790 1.00 29.14 200 VAL F O 1
ATOM 16763 N N . ASP F 1 213 ? -23.901 37.747 46.663 1.00 29.70 201 ASP F N 1
ATOM 16764 C CA . ASP F 1 213 ? -23.151 36.915 47.588 1.00 29.76 201 ASP F CA 1
ATOM 16765 C C . ASP F 1 213 ? -23.875 35.578 47.739 1.00 29.51 201 ASP F C 1
ATOM 16766 O O . ASP F 1 213 ? -24.863 35.495 48.456 1.00 29.66 201 ASP F O 1
ATOM 16771 N N . GLU F 1 214 ? -23.358 34.535 47.091 1.00 29.12 202 GLU F N 1
ATOM 16772 C CA . GLU F 1 214 ? -23.989 33.207 47.126 1.00 29.45 202 GLU F CA 1
ATOM 16773 C C . GLU F 1 214 ? -23.261 32.184 48.005 1.00 29.21 202 GLU F C 1
ATOM 16774 O O . GLU F 1 214 ? -23.216 30.995 47.665 1.00 29.34 202 GLU F O 1
ATOM 16780 N N . VAL F 1 215 ? -22.733 32.637 49.141 1.00 29.11 203 VAL F N 1
ATOM 16781 C CA . VAL F 1 215 ? -22.011 31.742 50.065 1.00 29.45 203 VAL F CA 1
ATOM 16782 C C . VAL F 1 215 ? -22.900 30.646 50.650 1.00 29.19 203 VAL F C 1
ATOM 16783 O O . VAL F 1 215 ? -22.403 29.554 50.948 1.00 29.45 203 VAL F O 1
ATOM 16787 N N . TYR F 1 216 ? -24.197 30.918 50.796 1.00 28.86 204 TYR F N 1
ATOM 16788 C CA . TYR F 1 216 ? -25.137 29.923 51.331 1.00 28.81 204 TYR F CA 1
ATOM 16789 C C . TYR F 1 216 ? -25.837 29.062 50.290 1.00 28.97 204 TYR F C 1
ATOM 16790 O O . TYR F 1 216 ? -26.772 28.349 50.653 1.00 29.03 204 TYR F O 1
ATOM 16799 N N . SER F 1 217 ? -25.443 29.143 49.011 1.00 29.06 205 SER F N 1
ATOM 16800 C CA . SER F 1 217 ? -26.065 28.299 47.984 1.00 29.28 205 SER F CA 1
ATOM 16801 C C . SER F 1 217 ? -25.774 26.873 48.447 1.00 29.17 205 SER F C 1
ATOM 16802 O O . SER F 1 217 ? -24.757 26.629 49.054 1.00 29.48 205 SER F O 1
ATOM 16805 N N . GLU F 1 218 ? -26.684 25.953 48.197 1.00 29.36 206 GLU F N 1
ATOM 16806 C CA . GLU F 1 218 ? -26.602 24.534 48.653 1.00 29.57 206 GLU F CA 1
ATOM 16807 C C . GLU F 1 218 ? -27.443 24.377 49.917 1.00 29.35 206 GLU F C 1
ATOM 16808 O O . GLU F 1 218 ? -28.001 23.302 50.145 1.00 29.50 206 GLU F O 1
ATOM 16814 N N . ILE F 1 219 ? -27.510 25.431 50.735 1.00 29.01 207 ILE F N 1
ATOM 16815 C CA . ILE F 1 219 ? -28.320 25.423 51.951 1.00 29.49 207 ILE F CA 1
ATOM 16816 C C . ILE F 1 219 ? -29.627 26.121 51.547 1.00 29.16 207 ILE F C 1
ATOM 16817 O O . ILE F 1 219 ? -29.903 27.250 51.941 1.00 28.56 207 ILE F O 1
ATOM 16822 N N . VAL F 1 220 ? -30.400 25.428 50.712 1.00 29.15 208 VAL F N 1
ATOM 16823 C CA . VAL F 1 220 ? -31.669 25.905 50.188 1.00 29.00 208 VAL F CA 1
ATOM 16824 C C . VAL F 1 220 ? -32.698 24.828 50.502 1.00 29.30 208 VAL F C 1
ATOM 16825 O O . VAL F 1 220 ? -32.439 23.648 50.258 1.00 29.21 208 VAL F O 1
ATOM 16829 N N . PHE F 1 221 ? -33.858 25.232 51.030 1.00 29.37 209 PHE F N 1
ATOM 16830 C CA . PHE F 1 221 ? -34.912 24.286 51.406 1.00 29.49 209 PHE F CA 1
ATOM 16831 C C . PHE F 1 221 ? -36.146 24.396 50.516 1.00 29.91 209 PHE F C 1
ATOM 16832 O O . PHE F 1 221 ? -36.636 23.390 50.014 1.00 29.92 209 PHE F O 1
ATOM 16840 N N . ARG F 1 222 ? -36.662 25.611 50.343 1.00 30.55 210 ARG F N 1
ATOM 16841 C CA . ARG F 1 222 ? -37.836 25.826 49.499 1.00 31.34 210 ARG F CA 1
ATOM 16842 C C . ARG F 1 222 ? -37.425 26.429 48.160 1.00 30.68 210 ARG F C 1
ATOM 16843 O O . ARG F 1 222 ? -36.442 27.178 48.061 1.00 30.62 210 ARG F O 1
ATOM 16851 N N . GLY F 1 223 ? -38.195 26.086 47.132 1.00 30.57 211 GLY F N 1
ATOM 16852 C CA . GLY F 1 223 ? -37.961 26.569 45.777 1.00 30.59 211 GLY F CA 1
ATOM 16853 C C . GLY F 1 223 ? -36.718 26.014 45.102 1.00 30.81 211 GLY F C 1
ATOM 16854 O O . GLY F 1 223 ? -35.965 25.215 45.682 1.00 31.06 211 GLY F O 1
ATOM 16855 N N . GLU F 1 224 ? -36.528 26.431 43.852 1.00 30.86 212 GLU F N 1
ATOM 16856 C CA . GLU F 1 224 ? -35.375 26.035 43.048 1.00 30.77 212 GLU F CA 1
ATOM 16857 C C . GLU F 1 224 ? -34.441 27.233 43.035 1.00 30.75 212 GLU F C 1
ATOM 16858 O O . GLU F 1 224 ? -34.812 28.313 42.556 1.00 31.24 212 GLU F O 1
ATOM 16860 N N . PHE F 1 225 ? -33.250 27.067 43.597 1.00 30.37 213 PHE F N 1
ATOM 16861 C CA . PHE F 1 225 ? -32.286 28.154 43.628 1.00 30.25 213 PHE F CA 1
ATOM 16862 C C . PHE F 1 225 ? -31.622 28.310 42.260 1.00 30.32 213 PHE F C 1
ATOM 16863 O O . PHE F 1 225 ? -31.288 27.316 41.614 1.00 30.91 213 PHE F O 1
ATOM 16871 N N . ALA F 1 226 ? -31.459 29.559 41.830 1.00 29.86 214 ALA F N 1
ATOM 16872 C CA . ALA F 1 226 ? -30.812 29.879 40.570 1.00 29.69 214 ALA F CA 1
ATOM 16873 C C . ALA F 1 226 ? -29.687 30.883 40.837 1.00 29.80 214 ALA F C 1
ATOM 16874 O O . ALA F 1 226 ? -29.915 31.961 41.385 1.00 30.13 214 ALA F O 1
ATOM 16876 N N . SER F 1 227 ? -28.469 30.517 40.461 1.00 29.38 215 SER F N 1
ATOM 16877 C CA . SER F 1 227 ? -27.337 31.396 40.632 1.00 29.32 215 SER F CA 1
ATOM 16878 C C . SER F 1 227 ? -27.508 32.616 39.713 1.00 29.32 215 SER F C 1
ATOM 16879 O O . SER F 1 227 ? -28.095 32.508 38.630 1.00 29.40 215 SER F O 1
ATOM 16882 N N . ALA F 1 228 ? -26.997 33.768 40.131 1.00 29.00 216 ALA F N 1
ATOM 16883 C CA . ALA F 1 228 ? -27.103 34.970 39.306 1.00 29.20 216 ALA F CA 1
ATOM 16884 C C . ALA F 1 228 ? -26.372 34.785 37.963 1.00 29.15 216 ALA F C 1
ATOM 16885 O O . ALA F 1 228 ? -26.704 35.439 36.975 1.00 28.68 216 ALA F O 1
ATOM 16887 N N . LEU F 1 229 ? -25.382 33.891 37.938 1.00 29.22 217 LEU F N 1
ATOM 16888 C CA . LEU F 1 229 ? -24.633 33.583 36.728 1.00 29.38 217 LEU F CA 1
ATOM 16889 C C . LEU F 1 229 ? -25.500 32.820 35.717 1.00 29.64 217 LEU F C 1
ATOM 16890 O O . LEU F 1 229 ? -25.166 32.755 34.531 1.00 29.59 217 LEU F O 1
ATOM 16895 N N . SER F 1 230 ? -26.611 32.230 36.172 1.00 29.66 218 SER F N 1
ATOM 16896 C CA . SER F 1 230 ? -27.526 31.532 35.260 1.00 29.58 218 SER F CA 1
ATOM 16897 C C . SER F 1 230 ? -28.125 32.544 34.267 1.00 29.41 218 SER F C 1
ATOM 16898 O O . SER F 1 230 ? -28.587 32.165 33.193 1.00 29.48 218 SER F O 1
ATOM 16901 N N . ILE F 1 231 ? -28.154 33.818 34.658 1.00 29.30 219 ILE F N 1
ATOM 16902 C CA . ILE F 1 231 ? -28.639 34.904 33.822 1.00 29.58 219 ILE F CA 1
ATOM 16903 C C . ILE F 1 231 ? -27.383 35.549 33.239 1.00 29.50 219 ILE F C 1
ATOM 16904 O O . ILE F 1 231 ? -26.697 36.307 33.917 1.00 29.35 219 ILE F O 1
ATOM 16909 N N . GLU F 1 232 ? -27.066 35.209 31.994 1.00 29.91 220 GLU F N 1
ATOM 16910 C CA . GLU F 1 232 ? -25.867 35.727 31.329 1.00 30.19 220 GLU F CA 1
ATOM 16911 C C . GLU F 1 232 ? -25.921 37.237 31.147 1.00 29.88 220 GLU F C 1
ATOM 16912 O O . GLU F 1 232 ? -26.614 37.741 30.285 1.00 29.78 220 GLU F O 1
ATOM 16914 N N . SER F 1 233 ? -25.165 37.933 31.984 1.00 29.90 221 SER F N 1
ATOM 16915 C CA . SER F 1 233 ? -25.080 39.374 31.987 1.00 29.75 221 SER F CA 1
ATOM 16916 C C . SER F 1 233 ? -23.643 39.783 32.312 1.00 29.83 221 SER F C 1
ATOM 16917 O O . SER F 1 233 ? -22.974 39.160 33.136 1.00 29.73 221 SER F O 1
ATOM 16920 N N . ASP F 1 234 ? -23.202 40.868 31.694 1.00 29.90 222 ASP F N 1
ATOM 16921 C CA . ASP F 1 234 ? -21.862 41.395 31.872 1.00 30.12 222 ASP F CA 1
ATOM 16922 C C . ASP F 1 234 ? -21.755 42.229 33.165 1.00 29.58 222 ASP F C 1
ATOM 16923 O O . ASP F 1 234 ? -20.671 42.681 33.519 1.00 29.38 222 ASP F O 1
ATOM 16928 N N . LYS F 1 235 ? -22.877 42.421 33.866 1.00 29.42 223 LYS F N 1
ATOM 16929 C CA . LYS F 1 235 ? -22.930 43.211 35.106 1.00 29.40 223 LYS F CA 1
ATOM 16930 C C . LYS F 1 235 ? -23.062 42.417 36.399 1.00 28.90 223 LYS F C 1
ATOM 16931 O O . LYS F 1 235 ? -23.115 42.995 37.474 1.00 28.59 223 LYS F O 1
ATOM 16937 N N . VAL F 1 236 ? -23.093 41.101 36.292 1.00 28.80 224 VAL F N 1
ATOM 16938 C CA . VAL F 1 236 ? -23.239 40.248 37.441 1.00 28.82 224 VAL F CA 1
ATOM 16939 C C . VAL F 1 236 ? -21.895 39.771 37.962 1.00 29.26 224 VAL F C 1
ATOM 16940 O O . VAL F 1 236 ? -21.045 39.333 37.193 1.00 29.47 224 VAL F O 1
ATOM 16944 N N . VAL F 1 237 ? -21.711 39.881 39.277 1.00 29.22 225 VAL F N 1
ATOM 16945 C CA . VAL F 1 237 ? -20.504 39.421 39.945 1.00 29.20 225 VAL F CA 1
ATOM 16946 C C . VAL F 1 237 ? -20.993 38.537 41.085 1.00 29.28 225 VAL F C 1
ATOM 16947 O O . VAL F 1 237 ? -21.751 38.995 41.939 1.00 28.92 225 VAL F O 1
ATOM 16951 N N . VAL F 1 238 ? -20.592 37.270 41.080 1.00 29.15 226 VAL F N 1
ATOM 16952 C CA . VAL F 1 238 ? -20.982 36.355 42.143 1.00 29.11 226 VAL F CA 1
ATOM 16953 C C . VAL F 1 238 ? -19.816 36.130 43.090 1.00 29.10 226 VAL F C 1
ATOM 16954 O O . VAL F 1 238 ? -18.665 36.051 42.670 1.00 29.12 226 VAL F O 1
ATOM 16958 N N . ILE F 1 239 ? -20.135 36.073 44.378 1.00 29.29 227 ILE F N 1
ATOM 16959 C CA . ILE F 1 239 ? -19.160 35.845 45.434 1.00 29.25 227 ILE F CA 1
ATOM 16960 C C . ILE F 1 239 ? -19.521 34.516 46.067 1.00 29.15 227 ILE F C 1
ATOM 16961 O O . ILE F 1 239 ? -20.685 34.276 46.357 1.00 29.53 227 ILE F O 1
ATOM 16966 N N . ASP F 1 240 ? -18.541 33.652 46.280 1.00 29.03 228 ASP F N 1
ATOM 16967 C CA . ASP F 1 240 ? -18.816 32.375 46.899 1.00 29.70 228 ASP F CA 1
ATOM 16968 C C . ASP F 1 240 ? -17.630 32.076 47.802 1.00 29.97 228 ASP F C 1
ATOM 16969 O O . ASP F 1 240 ? -16.597 32.776 47.755 1.00 29.51 228 ASP F O 1
ATOM 16974 N N . SER F 1 241 ? -17.799 31.052 48.636 1.00 29.75 229 SER F N 1
ATOM 16975 C CA . SER F 1 241 ? -16.794 30.676 49.597 1.00 29.29 229 SER F CA 1
ATOM 16976 C C . SER F 1 241 ? -16.920 29.236 50.048 1.00 29.15 229 SER F C 1
ATOM 16977 O O . SER F 1 241 ? -17.964 28.615 49.939 1.00 29.38 229 SER F O 1
ATOM 16980 N N . VAL F 1 242 ? -15.828 28.743 50.595 1.00 29.11 230 VAL F N 1
ATOM 16981 C CA . VAL F 1 242 ? -15.722 27.409 51.131 1.00 29.26 230 VAL F CA 1
ATOM 16982 C C . VAL F 1 242 ? -16.184 27.388 52.604 1.00 29.09 230 VAL F C 1
ATOM 16983 O O . VAL F 1 242 ? -16.421 26.324 53.167 1.00 29.33 230 VAL F O 1
ATOM 16987 N N . SER F 1 243 ? -16.360 28.570 53.191 1.00 28.87 231 SER F N 1
ATOM 16988 C CA . SER F 1 243 ? -16.730 28.731 54.590 1.00 29.26 231 SER F CA 1
ATOM 16989 C C . SER F 1 243 ? -17.969 28.040 55.151 1.00 29.34 231 SER F C 1
ATOM 16990 O O . SER F 1 243 ? -17.847 27.150 55.976 1.00 29.33 231 SER F O 1
ATOM 17017 N N . LYS F 1 245 ? -20.548 26.509 53.343 1.00 29.76 233 LYS F N 1
ATOM 17018 C CA . LYS F 1 245 ? -20.890 25.366 52.527 1.00 29.59 233 LYS F CA 1
ATOM 17019 C C . LYS F 1 245 ? -20.193 24.072 52.969 1.00 29.51 233 LYS F C 1
ATOM 17020 O O . LYS F 1 245 ? -20.825 23.021 53.018 1.00 30.05 233 LYS F O 1
ATOM 17026 N N . PHE F 1 246 ? -18.911 24.156 53.319 1.00 29.21 234 PHE F N 1
ATOM 17027 C CA . PHE F 1 246 ? -18.128 22.995 53.752 1.00 28.94 234 PHE F CA 1
ATOM 17028 C C . PHE F 1 246 ? -17.648 23.064 55.204 1.00 29.14 234 PHE F C 1
ATOM 17029 O O . PHE F 1 246 ? -16.865 22.210 55.622 1.00 29.17 234 PHE F O 1
ATOM 17037 N N . SER F 1 247 ? -18.117 24.051 55.968 1.00 28.91 235 SER F N 1
ATOM 17038 C CA . SER F 1 247 ? -17.683 24.240 57.353 1.00 28.91 235 SER F CA 1
ATOM 17039 C C . SER F 1 247 ? -16.153 24.344 57.369 1.00 29.24 235 SER F C 1
ATOM 17040 O O . SER F 1 247 ? -15.462 23.613 58.069 1.00 29.27 235 SER F O 1
ATOM 17043 N N . ALA F 1 248 ? -15.646 25.265 56.559 1.00 29.32 236 ALA F N 1
ATOM 17044 C CA . ALA F 1 248 ? -14.222 25.517 56.444 1.00 29.45 236 ALA F CA 1
ATOM 17045 C C . ALA F 1 248 ? -13.987 27.039 56.510 1.00 29.21 236 ALA F C 1
ATOM 17046 O O . ALA F 1 248 ? -13.235 27.615 55.744 1.00 28.66 236 ALA F O 1
ATOM 17048 N N . CYS F 1 249 ? -14.659 27.664 57.471 1.00 29.74 237 CYS F N 1
ATOM 17049 C CA . CYS F 1 249 ? -14.559 29.101 57.724 1.00 29.63 237 CYS F CA 1
ATOM 17050 C C . CYS F 1 249 ? -13.136 29.596 57.927 1.00 29.29 237 CYS F C 1
ATOM 17051 O O . CYS F 1 249 ? -12.791 30.660 57.433 1.00 28.78 237 CYS F O 1
ATOM 17054 N N . GLY F 1 250 ? -12.315 28.817 58.630 1.00 29.12 238 GLY F N 1
ATOM 17055 C CA . GLY F 1 250 ? -10.926 29.182 58.888 1.00 29.01 238 GLY F CA 1
ATOM 17056 C C . GLY F 1 250 ? -9.994 29.069 57.694 1.00 29.22 238 GLY F C 1
ATOM 17057 O O . GLY F 1 250 ? -8.838 29.464 57.773 1.00 29.61 238 GLY F O 1
ATOM 17058 N N . ALA F 1 251 ? -10.477 28.516 56.589 1.00 29.29 239 ALA F N 1
ATOM 17059 C CA . ALA F 1 251 ? -9.670 28.375 55.386 1.00 29.47 239 ALA F CA 1
ATOM 17060 C C . ALA F 1 251 ? -9.371 29.736 54.715 1.00 29.51 239 ALA F C 1
ATOM 17061 O O . ALA F 1 251 ? -8.282 29.963 54.185 1.00 29.69 239 ALA F O 1
ATOM 17063 N N . ARG F 1 252 ? -10.336 30.644 54.764 1.00 29.50 240 ARG F N 1
ATOM 17064 C CA . ARG F 1 252 ? -10.207 31.963 54.171 1.00 29.44 240 ARG F CA 1
ATOM 17065 C C . ARG F 1 252 ? -9.952 31.819 52.659 1.00 29.30 240 ARG F C 1
ATOM 17066 O O . ARG F 1 252 ? -9.037 32.418 52.098 1.00 29.20 240 ARG F O 1
ATOM 17074 N N . VAL F 1 253 ? -10.775 30.993 52.019 1.00 29.19 241 VAL F N 1
ATOM 17075 C CA . VAL F 1 253 ? -10.706 30.755 50.588 1.00 29.06 241 VAL F CA 1
ATOM 17076 C C . VAL F 1 253 ? -12.081 31.003 49.989 1.00 29.02 241 VAL F C 1
ATOM 17077 O O . VAL F 1 253 ? -13.055 30.351 50.339 1.00 29.48 241 VAL F O 1
ATOM 17081 N N . GLY F 1 254 ? -12.152 31.957 49.082 1.00 28.97 242 GLY F N 1
ATOM 17082 C CA . GLY F 1 254 ? -13.403 32.277 48.423 1.00 29.39 242 GLY F CA 1
ATOM 17083 C C . GLY F 1 254 ? -13.097 32.667 47.005 1.00 29.35 242 GLY F C 1
ATOM 17084 O O . GLY F 1 254 ? -12.015 32.406 46.505 1.00 29.54 242 GLY F O 1
ATOM 17085 N N . CYS F 1 255 ? -14.042 33.290 46.338 1.00 29.61 243 CYS F N 1
ATOM 17086 C CA . CYS F 1 255 ? -13.794 33.694 44.976 1.00 30.03 243 CYS F CA 1
ATOM 17087 C C . CYS F 1 255 ? -14.785 34.715 44.488 1.00 29.39 243 CYS F C 1
ATOM 17088 O O . CYS F 1 255 ? -15.864 34.899 45.048 1.00 28.52 243 CYS F O 1
ATOM 17091 N N . LEU F 1 256 ? -14.361 35.365 43.415 1.00 29.34 244 LEU F N 1
ATOM 17092 C CA . LEU F 1 256 ? -15.114 36.367 42.725 1.00 29.48 244 LEU F CA 1
ATOM 17093 C C . LEU F 1 256 ? -15.293 35.735 41.361 1.00 29.30 244 LEU F C 1
ATOM 17094 O O . LEU F 1 256 ? -14.312 35.313 40.742 1.00 29.56 244 LEU F O 1
ATOM 17099 N N . ILE F 1 257 ? -16.533 35.601 40.910 1.00 29.30 245 ILE F N 1
ATOM 17100 C CA . ILE F 1 257 ? -16.804 35.008 39.598 1.00 29.13 245 ILE F CA 1
ATOM 17101 C C . ILE F 1 257 ? -17.632 35.979 38.768 1.00 29.02 245 ILE F C 1
ATOM 17102 O O . ILE F 1 257 ? -18.620 36.516 39.245 1.00 29.30 245 ILE F O 1
ATOM 17107 N N . THR F 1 258 ? -17.224 36.192 37.522 1.00 29.12 246 THR F N 1
ATOM 17108 C CA . THR F 1 258 ? -17.918 37.102 36.622 1.00 28.68 246 THR F CA 1
ATOM 17109 C C . THR F 1 258 ? -17.473 36.844 35.188 1.00 28.90 246 THR F C 1
ATOM 17110 O O . THR F 1 258 ? -16.377 36.335 34.954 1.00 29.09 246 THR F O 1
ATOM 17114 N N . ARG F 1 259 ? -18.333 37.183 34.238 1.00 29.01 247 ARG F N 1
ATOM 17115 C CA . ARG F 1 259 ? -18.021 37.027 32.822 1.00 29.29 247 ARG F CA 1
ATOM 17116 C C . ARG F 1 259 ? -17.427 38.301 32.245 1.00 29.08 247 ARG F C 1
ATOM 17117 O O . ARG F 1 259 ? -17.006 38.311 31.091 1.00 28.72 247 ARG F O 1
ATOM 17125 N N . ASN F 1 260 ? -17.401 39.367 33.044 1.00 29.01 248 ASN F N 1
ATOM 17126 C CA . ASN F 1 260 ? -16.839 40.631 32.612 1.00 28.87 248 ASN F CA 1
ATOM 17127 C C . ASN F 1 260 ? -15.326 40.521 32.739 1.00 29.03 248 ASN F C 1
ATOM 17128 O O . ASN F 1 260 ? -14.779 40.612 33.834 1.00 28.70 248 ASN F O 1
ATOM 17133 N N . GLU F 1 261 ? -14.667 40.302 31.601 1.00 29.28 249 GLU F N 1
ATOM 17134 C CA . GLU F 1 261 ? -13.220 40.151 31.546 1.00 29.42 249 GLU F CA 1
ATOM 17135 C C . GLU F 1 261 ? -12.479 41.412 31.990 1.00 29.31 249 GLU F C 1
ATOM 17136 O O . GLU F 1 261 ? -11.400 41.310 32.571 1.00 29.42 249 GLU F O 1
ATOM 17138 N N . GLU F 1 262 ? -13.055 42.587 31.740 1.00 29.12 250 GLU F N 1
ATOM 17139 C CA . GLU F 1 262 ? -12.417 43.839 32.126 1.00 29.71 250 GLU F CA 1
ATOM 17140 C C . GLU F 1 262 ? -12.436 43.983 33.657 1.00 29.47 250 GLU F C 1
ATOM 17141 O O . GLU F 1 262 ? -11.428 44.349 34.253 1.00 29.44 250 GLU F O 1
ATOM 17147 N N . LEU F 1 263 ? -13.568 43.667 34.284 1.00 29.38 251 LEU F N 1
ATOM 17148 C CA . LEU F 1 263 ? -13.703 43.760 35.731 1.00 29.29 251 LEU F CA 1
ATOM 17149 C C . LEU F 1 263 ? -12.708 42.839 36.399 1.00 29.64 251 LEU F C 1
ATOM 17150 O O . LEU F 1 263 ? -11.979 43.273 37.297 1.00 30.15 251 LEU F O 1
ATOM 17155 N N . ILE F 1 264 ? -12.661 41.574 35.980 1.00 29.56 252 ILE F N 1
ATOM 17156 C CA . ILE F 1 264 ? -11.687 40.651 36.593 1.00 29.87 252 ILE F CA 1
ATOM 17157 C C . ILE F 1 264 ? -10.260 41.082 36.341 1.00 29.48 252 ILE F C 1
ATOM 17158 O O . ILE F 1 264 ? -9.412 40.837 37.186 1.00 29.48 252 ILE F O 1
ATOM 17163 N N . SER F 1 265 ? -9.982 41.696 35.187 1.00 29.36 253 SER F N 1
ATOM 17164 C CA . SER F 1 265 ? -8.619 42.165 34.903 1.00 29.38 253 SER F CA 1
ATOM 17165 C C . SER F 1 265 ? -8.281 43.312 35.856 1.00 29.29 253 SER F C 1
ATOM 17166 O O . SER F 1 265 ? -7.123 43.450 36.246 1.00 29.23 253 SER F O 1
ATOM 17169 N N . HIS F 1 266 ? -9.273 44.141 36.207 1.00 29.24 254 HIS F N 1
ATOM 17170 C CA . HIS F 1 266 ? -9.049 45.240 37.155 1.00 29.03 254 HIS F CA 1
ATOM 17171 C C . HIS F 1 266 ? -8.900 44.699 38.560 1.00 28.88 254 HIS F C 1
ATOM 17172 O O . HIS F 1 266 ? -8.092 45.191 39.336 1.00 28.69 254 HIS F O 1
ATOM 17179 N N . ALA F 1 267 ? -9.691 43.682 38.877 1.00 29.06 255 ALA F N 1
ATOM 17180 C CA . ALA F 1 267 ? -9.648 43.056 40.182 1.00 29.20 255 ALA F CA 1
ATOM 17181 C C . ALA F 1 267 ? -8.313 42.352 40.382 1.00 29.66 255 ALA F C 1
ATOM 17182 O O . ALA F 1 267 ? -7.813 42.234 41.518 1.00 29.47 255 ALA F O 1
ATOM 17192 N N . LYS F 1 269 ? -5.386 43.409 39.488 1.00 29.70 257 LYS F N 1
ATOM 17193 C CA . LYS F 1 269 ? -4.360 44.349 39.932 1.00 30.02 257 LYS F CA 1
ATOM 17194 C C . LYS F 1 269 ? -4.369 44.447 41.460 1.00 29.65 257 LYS F C 1
ATOM 17195 O O . LYS F 1 269 ? -3.311 44.565 42.084 1.00 29.98 257 LYS F O 1
ATOM 17201 N N . LEU F 1 270 ? -5.555 44.353 42.055 1.00 29.51 258 LEU F N 1
ATOM 17202 C CA . LEU F 1 270 ? -5.697 44.407 43.505 1.00 29.55 258 LEU F CA 1
ATOM 17203 C C . LEU F 1 270 ? -5.213 43.097 44.123 1.00 29.56 258 LEU F C 1
ATOM 17204 O O . LEU F 1 270 ? -4.590 43.087 45.188 1.00 29.90 258 LEU F O 1
ATOM 17209 N N . ALA F 1 271 ? -5.499 41.988 43.449 1.00 29.54 259 ALA F N 1
ATOM 17210 C CA . ALA F 1 271 ? -5.069 40.665 43.908 1.00 29.27 259 ALA F CA 1
ATOM 17211 C C . ALA F 1 271 ? -3.536 40.554 43.898 1.00 29.52 259 ALA F C 1
ATOM 17212 O O . ALA F 1 271 ? -2.948 39.873 44.741 1.00 29.36 259 ALA F O 1
ATOM 17214 N N . GLN F 1 272 ? -2.903 41.223 42.937 1.00 29.52 260 GLN F N 1
ATOM 17215 C CA . GLN F 1 272 ? -1.449 41.229 42.814 1.00 29.68 260 GLN F CA 1
ATOM 17216 C C . GLN F 1 272 ? -0.755 42.022 43.925 1.00 29.31 260 GLN F C 1
ATOM 17217 O O . GLN F 1 272 ? 0.319 41.613 44.375 1.00 29.17 260 GLN F O 1
ATOM 17223 N N . GLY F 1 273 ? -1.357 43.124 44.381 1.00 29.17 261 GLY F N 1
ATOM 17224 C CA . GLY F 1 273 ? -0.776 43.928 45.473 1.00 29.42 261 GLY F CA 1
ATOM 17225 C C . GLY F 1 273 ? -0.726 43.099 46.752 1.00 29.38 261 GLY F C 1
ATOM 17226 O O . GLY F 1 273 ? 0.222 43.163 47.523 1.00 29.63 261 GLY F O 1
ATOM 17227 N N . ARG F 1 274 ? -1.781 42.325 46.942 1.00 29.42 262 ARG F N 1
ATOM 17228 C CA . ARG F 1 274 ? -1.975 41.406 48.050 1.00 29.63 262 ARG F CA 1
ATOM 17229 C C . ARG F 1 274 ? -1.094 40.144 47.886 1.00 29.51 262 ARG F C 1
ATOM 17230 O O . ARG F 1 274 ? -0.905 39.388 48.835 1.00 29.51 262 ARG F O 1
ATOM 17238 N N . LEU F 1 275 ? -0.638 39.895 46.657 1.00 29.36 263 LEU F N 1
ATOM 17239 C CA . LEU F 1 275 ? 0.242 38.771 46.277 1.00 29.34 263 LEU F CA 1
ATOM 17240 C C . LEU F 1 275 ? -0.487 37.470 45.983 1.00 29.54 263 LEU F C 1
ATOM 17241 O O . LEU F 1 275 ? -0.462 37.022 44.835 1.00 29.71 263 LEU F O 1
ATOM 17246 N N . ALA F 1 276 ? -1.124 36.865 46.992 1.00 29.58 264 ALA F N 1
ATOM 17247 C CA . ALA F 1 276 ? -1.839 35.602 46.791 1.00 29.33 264 ALA F CA 1
ATOM 17248 C C . ALA F 1 276 ? -2.684 35.180 47.984 1.00 29.43 264 ALA F C 1
ATOM 17249 O O . ALA F 1 276 ? -2.483 35.690 49.067 1.00 30.07 264 ALA F O 1
ATOM 17251 N N . PRO F 1 277 ? -3.657 34.265 47.780 1.00 29.51 265 PRO F N 1
ATOM 17252 C CA . PRO F 1 277 ? -4.439 33.741 48.911 1.00 29.52 265 PRO F CA 1
ATOM 17253 C C . PRO F 1 277 ? -3.596 32.670 49.637 1.00 29.40 265 PRO F C 1
ATOM 17254 O O . PRO F 1 277 ? -2.494 32.374 49.182 1.00 29.49 265 PRO F O 1
ATOM 17258 N N . PRO F 1 278 ? -4.097 32.084 50.745 1.00 29.52 266 PRO F N 1
ATOM 17259 C CA . PRO F 1 278 ? -3.292 31.068 51.462 1.00 29.46 266 PRO F CA 1
ATOM 17260 C C . PRO F 1 278 ? -3.109 29.792 50.643 1.00 29.57 266 PRO F C 1
ATOM 17261 O O . PRO F 1 278 ? -4.092 29.243 50.152 1.00 30.20 266 PRO F O 1
ATOM 17265 N N . LEU F 1 279 ? -1.865 29.327 50.513 1.00 29.29 267 LEU F N 1
ATOM 17266 C CA . LEU F 1 279 ? -1.548 28.148 49.701 1.00 28.83 267 LEU F CA 1
ATOM 17267 C C . LEU F 1 279 ? -2.161 26.835 50.149 1.00 29.00 267 LEU F C 1
ATOM 17268 O O . LEU F 1 279 ? -2.881 26.204 49.378 1.00 29.23 267 LEU F O 1
ATOM 17273 N N . LEU F 1 280 ? -1.877 26.413 51.378 1.00 29.37 268 LEU F N 1
ATOM 17274 C CA . LEU F 1 280 ? -2.395 25.132 51.880 1.00 29.19 268 LEU F CA 1
ATOM 17275 C C . LEU F 1 280 ? -3.919 25.078 51.881 1.00 29.24 268 LEU F C 1
ATOM 17276 O O . LEU F 1 280 ? -4.503 24.042 51.567 1.00 29.07 268 LEU F O 1
ATOM 17281 N N . GLU F 1 281 ? -4.562 26.196 52.197 1.00 29.29 269 GLU F N 1
ATOM 17282 C CA . GLU F 1 281 ? -6.018 26.248 52.200 1.00 29.85 269 GLU F CA 1
ATOM 17283 C C . GLU F 1 281 ? -6.571 26.066 50.788 1.00 29.76 269 GLU F C 1
ATOM 17284 O O . GLU F 1 281 ? -7.645 25.482 50.616 1.00 29.66 269 GLU F O 1
ATOM 17290 N N . GLN F 1 282 ? -5.852 26.578 49.787 1.00 29.45 270 GLN F N 1
ATOM 17291 C CA . GLN F 1 282 ? -6.261 26.418 48.403 1.00 29.08 270 GLN F CA 1
ATOM 17292 C C . GLN F 1 282 ? -6.144 24.952 47.988 1.00 29.16 270 GLN F C 1
ATOM 17293 O O . GLN F 1 282 ? -7.023 24.426 47.300 1.00 29.30 270 GLN F O 1
ATOM 17299 N N . ILE F 1 283 ? -5.053 24.312 48.401 1.00 28.82 271 ILE F N 1
ATOM 17300 C CA . ILE F 1 283 ? -4.816 22.900 48.093 1.00 29.01 271 ILE F CA 1
ATOM 17301 C C . ILE F 1 283 ? -5.936 22.032 48.670 1.00 29.24 271 ILE F C 1
ATOM 17302 O O . ILE F 1 283 ? -6.433 21.144 47.985 1.00 29.37 271 ILE F O 1
ATOM 17307 N N . GLY F 1 284 ? -6.339 22.313 49.909 1.00 29.29 272 GLY F N 1
ATOM 17308 C CA . GLY F 1 284 ? -7.417 21.579 50.571 1.00 29.14 272 GLY F CA 1
ATOM 17309 C C . GLY F 1 284 ? -8.790 21.869 49.971 1.00 29.09 272 GLY F C 1
ATOM 17310 O O . GLY F 1 284 ? -9.645 20.980 49.903 1.00 28.97 272 GLY F O 1
ATOM 17311 N N . SER F 1 285 ? -9.002 23.106 49.519 1.00 29.08 273 SER F N 1
ATOM 17312 C CA . SER F 1 285 ? -10.286 23.513 48.924 1.00 28.88 273 SER F CA 1
ATOM 17313 C C . SER F 1 285 ? -10.616 22.775 47.608 1.00 29.18 273 SER F C 1
ATOM 17314 O O . SER F 1 285 ? -11.789 22.619 47.255 1.00 29.43 273 SER F O 1
ATOM 17317 N N . VAL F 1 286 ? -9.592 22.333 46.881 1.00 29.19 274 VAL F N 1
ATOM 17318 C CA . VAL F 1 286 ? -9.795 21.597 45.632 1.00 29.15 274 VAL F CA 1
ATOM 17319 C C . VAL F 1 286 ? -10.537 20.280 45.942 1.00 29.31 274 VAL F C 1
ATOM 17320 O O . VAL F 1 286 ? -11.374 19.815 45.158 1.00 29.34 274 VAL F O 1
ATOM 17324 N N . GLY F 1 287 ? -10.223 19.693 47.093 1.00 29.26 275 GLY F N 1
ATOM 17325 C CA . GLY F 1 287 ? -10.861 18.466 47.536 1.00 29.13 275 GLY F CA 1
ATOM 17326 C C . GLY F 1 287 ? -12.299 18.692 47.961 1.00 29.07 275 GLY F C 1
ATOM 17327 O O . GLY F 1 287 ? -13.166 17.873 47.675 1.00 29.36 275 GLY F O 1
ATOM 17328 N N . LEU F 1 288 ? -12.551 19.804 48.648 1.00 29.20 276 LEU F N 1
ATOM 17329 C CA . LEU F 1 288 ? -13.898 20.143 49.109 1.00 29.01 276 LEU F CA 1
ATOM 17330 C C . LEU F 1 288 ? -14.833 20.363 47.928 1.00 29.22 276 LEU F C 1
ATOM 17331 O O . LEU F 1 288 ? -15.938 19.830 47.905 1.00 28.94 276 LEU F O 1
ATOM 17336 N N . LEU F 1 289 ? -14.367 21.129 46.942 1.00 29.30 277 LEU F N 1
ATOM 17337 C CA . LEU F 1 289 ? -15.160 21.427 45.754 1.00 29.35 277 LEU F CA 1
ATOM 17338 C C . LEU F 1 289 ? -15.483 20.214 44.883 1.00 29.44 277 LEU F C 1
ATOM 17339 O O . LEU F 1 289 ? -16.448 20.261 44.133 1.00 29.46 277 LEU F O 1
ATOM 17344 N N . ASN F 1 290 ? -14.699 19.140 44.987 1.00 29.41 278 ASN F N 1
ATOM 17345 C CA . ASN F 1 290 ? -14.961 17.925 44.208 1.00 29.63 278 ASN F CA 1
ATOM 17346 C C . ASN F 1 290 ? -15.849 16.914 44.943 1.00 29.45 278 ASN F C 1
ATOM 17347 O O . ASN F 1 290 ? -16.111 15.840 44.414 1.00 29.58 278 ASN F O 1
ATOM 17352 N N . LEU F 1 291 ? -16.332 17.255 46.141 1.00 29.45 279 LEU F N 1
ATOM 17353 C CA . LEU F 1 291 ? -17.206 16.352 46.903 1.00 29.29 279 LEU F CA 1
ATOM 17354 C C . LEU F 1 291 ? -18.466 15.987 46.112 1.00 29.63 279 LEU F C 1
ATOM 17355 O O . LEU F 1 291 ? -18.999 16.797 45.351 1.00 29.81 279 LEU F O 1
ATOM 17360 N N . ASP F 1 292 ? -18.926 14.753 46.304 1.00 29.90 280 ASP F N 1
ATOM 17361 C CA . ASP F 1 292 ? -20.104 14.232 45.603 1.00 30.08 280 ASP F CA 1
ATOM 17362 C C . ASP F 1 292 ? -21.428 14.788 46.133 1.00 29.67 280 ASP F C 1
ATOM 17363 O O . ASP F 1 292 ? -21.465 15.471 47.151 1.00 29.45 280 ASP F O 1
ATOM 17368 N N . ASP F 1 293 ? -22.502 14.464 45.425 1.00 29.64 281 ASP F N 1
ATOM 17369 C CA . ASP F 1 293 ? -23.853 14.906 45.757 1.00 29.79 281 ASP F CA 1
ATOM 17370 C C . ASP F 1 293 ? -24.297 14.520 47.168 1.00 29.56 281 ASP F C 1
ATOM 17371 O O . ASP F 1 293 ? -24.928 15.319 47.844 1.00 29.51 281 ASP F O 1
ATOM 17376 N N . SER F 1 294 ? -23.961 13.307 47.606 1.00 29.41 282 SER F N 1
ATOM 17377 C CA . SER F 1 294 ? -24.336 12.825 48.939 1.00 29.41 282 SER F CA 1
ATOM 17378 C C . SER F 1 294 ? -23.930 13.793 50.050 1.00 29.40 282 SER F C 1
ATOM 17379 O O . SER F 1 294 ? -24.680 14.000 51.006 1.00 29.59 282 SER F O 1
ATOM 17382 N N . PHE F 1 295 ? -22.750 14.386 49.920 1.00 29.24 283 PHE F N 1
ATOM 17383 C CA . PHE F 1 295 ? -22.272 15.341 50.908 1.00 29.06 283 PHE F CA 1
ATOM 17384 C C . PHE F 1 295 ? -23.187 16.558 51.047 1.00 29.33 283 PHE F C 1
ATOM 17385 O O . PHE F 1 295 ? -23.537 16.945 52.159 1.00 29.33 283 PHE F O 1
ATOM 17393 N N . PHE F 1 296 ? -23.569 17.152 49.921 1.00 29.44 284 PHE F N 1
ATOM 17394 C CA . PHE F 1 296 ? -24.442 18.322 49.937 1.00 29.35 284 PHE F CA 1
ATOM 17395 C C . PHE F 1 296 ? -25.840 17.974 50.427 1.00 29.35 284 PHE F C 1
ATOM 17396 O O . PHE F 1 296 ? -26.480 18.794 51.084 1.00 29.69 284 PHE F O 1
ATOM 17404 N N . ASP F 1 297 ? -26.302 16.766 50.124 1.00 29.26 285 ASP F N 1
ATOM 17405 C CA . ASP F 1 297 ? -27.615 16.308 50.574 1.00 29.59 285 ASP F CA 1
ATOM 17406 C C . ASP F 1 297 ? -27.621 16.263 52.108 1.00 29.56 285 ASP F C 1
ATOM 17407 O O . ASP F 1 297 ? -28.575 16.705 52.747 1.00 29.48 285 ASP F O 1
ATOM 17412 N N . PHE F 1 298 ? -26.539 15.739 52.682 1.00 29.40 286 PHE F N 1
ATOM 17413 C CA . PHE F 1 298 ? -26.390 15.637 54.130 1.00 29.42 286 PHE F CA 1
ATOM 17414 C C . PHE F 1 298 ? -26.377 17.020 54.800 1.00 29.39 286 PHE F C 1
ATOM 17415 O O . PHE F 1 298 ? -27.067 17.236 55.792 1.00 29.67 286 PHE F O 1
ATOM 17423 N N . VAL F 1 299 ? -25.612 17.948 54.239 1.00 29.12 287 VAL F N 1
ATOM 17424 C CA . VAL F 1 299 ? -25.509 19.302 54.775 1.00 29.33 287 VAL F CA 1
ATOM 17425 C C . VAL F 1 299 ? -26.858 20.026 54.715 1.00 29.29 287 VAL F C 1
ATOM 17426 O O . VAL F 1 299 ? -27.314 20.577 55.710 1.00 29.27 287 VAL F O 1
ATOM 17430 N N . ARG F 1 300 ? -27.474 20.018 53.542 1.00 29.11 288 ARG F N 1
ATOM 17431 C CA . ARG F 1 300 ? -28.758 20.664 53.328 1.00 29.19 288 ARG F CA 1
ATOM 17432 C C . ARG F 1 300 ? -29.823 20.147 54.290 1.00 28.99 288 ARG F C 1
ATOM 17433 O O . ARG F 1 300 ? -30.522 20.936 54.926 1.00 28.55 288 ARG F O 1
ATOM 17441 N N . GLU F 1 301 ? -29.920 18.826 54.402 1.00 29.03 289 GLU F N 1
ATOM 17442 C CA . GLU F 1 301 ? -30.904 18.185 55.262 1.00 29.42 289 GLU F CA 1
ATOM 17443 C C . GLU F 1 301 ? -30.615 18.368 56.749 1.00 29.23 289 GLU F C 1
ATOM 17444 O O . GLU F 1 301 ? -31.546 18.426 57.550 1.00 29.35 289 GLU F O 1
ATOM 17450 N N . THR F 1 302 ? -29.341 18.449 57.122 1.00 29.07 290 THR F N 1
ATOM 17451 C CA . THR F 1 302 ? -28.979 18.668 58.515 1.00 28.81 290 THR F CA 1
ATOM 17452 C C . THR F 1 302 ? -29.554 20.014 58.924 1.00 29.00 290 THR F C 1
ATOM 17453 O O . THR F 1 302 ? -30.291 20.098 59.905 1.00 28.96 290 THR F O 1
ATOM 17457 N N . TYR F 1 303 ? -29.252 21.053 58.143 1.00 29.01 291 TYR F N 1
ATOM 17458 C CA . TYR F 1 303 ? -29.764 22.390 58.428 1.00 28.93 291 TYR F CA 1
ATOM 17459 C C . TYR F 1 303 ? -31.286 22.512 58.283 1.00 29.02 291 TYR F C 1
ATOM 17460 O O . TYR F 1 303 ? -31.887 23.317 58.987 1.00 29.17 291 TYR F O 1
ATOM 17469 N N . ARG F 1 304 ? -31.907 21.719 57.405 1.00 29.13 292 ARG F N 1
ATOM 17470 C CA . ARG F 1 304 ? -33.364 21.756 57.239 1.00 29.27 292 ARG F CA 1
ATOM 17471 C C . ARG F 1 304 ? -34.041 21.311 58.540 1.00 29.30 292 ARG F C 1
ATOM 17472 O O . ARG F 1 304 ? -34.940 21.987 59.043 1.00 29.08 292 ARG F O 1
ATOM 17480 N N . GLU F 1 305 ? -33.599 20.175 59.074 1.00 29.38 293 GLU F N 1
ATOM 17481 C CA . GLU F 1 305 ? -34.148 19.630 60.317 1.00 29.86 293 GLU F CA 1
ATOM 17482 C C . GLU F 1 305 ? -33.927 20.562 61.512 1.00 29.37 293 GLU F C 1
ATOM 17483 O O . GLU F 1 305 ? -34.775 20.651 62.395 1.00 29.00 293 GLU F O 1
ATOM 17487 N N . ARG F 1 306 ? -32.788 21.250 61.532 1.00 29.33 294 ARG F N 1
ATOM 17488 C CA . ARG F 1 306 ? -32.477 22.192 62.601 1.00 29.03 294 ARG F CA 1
ATOM 17489 C C . ARG F 1 306 ? -33.384 23.405 62.550 1.00 28.97 294 ARG F C 1
ATOM 17490 O O . ARG F 1 306 ? -33.977 23.776 63.559 1.00 28.67 294 ARG F O 1
ATOM 17498 N N . VAL F 1 307 ? -33.478 24.017 61.370 1.00 28.93 295 VAL F N 1
ATOM 17499 C CA . VAL F 1 307 ? -34.322 25.189 61.176 1.00 28.94 295 VAL F CA 1
ATOM 17500 C C . VAL F 1 307 ? -35.764 24.851 61.550 1.00 28.97 295 VAL F C 1
ATOM 17501 O O . VAL F 1 307 ? -36.397 25.589 62.293 1.00 28.85 295 VAL F O 1
ATOM 17505 N N . GLU F 1 308 ? -36.250 23.713 61.066 1.00 29.35 296 GLU F N 1
ATOM 17506 C CA . GLU F 1 308 ? -37.610 23.257 61.326 1.00 30.01 296 GLU F CA 1
ATOM 17507 C C . GLU F 1 308 ? -37.850 23.070 62.838 1.00 29.17 296 GLU F C 1
ATOM 17508 O O . GLU F 1 308 ? -38.897 23.464 63.339 1.00 29.15 296 GLU F O 1
ATOM 17514 N N . THR F 1 309 ? -36.866 22.524 63.553 1.00 28.90 297 THR F N 1
ATOM 17515 C CA . THR F 1 309 ? -36.948 22.330 65.007 1.00 28.89 297 THR F CA 1
ATOM 17516 C C . THR F 1 309 ? -37.170 23.664 65.738 1.00 29.03 297 THR F C 1
ATOM 17517 O O . THR F 1 309 ? -38.021 23.761 66.629 1.00 29.02 297 THR F O 1
ATOM 17521 N N . VAL F 1 310 ? -36.389 24.673 65.364 1.00 28.94 298 VAL F N 1
ATOM 17522 C CA . VAL F 1 310 ? -36.492 25.991 65.964 1.00 29.00 298 VAL F CA 1
ATOM 17523 C C . VAL F 1 310 ? -37.851 26.610 65.670 1.00 28.87 298 VAL F C 1
ATOM 17524 O O . VAL F 1 310 ? -38.505 27.122 66.571 1.00 28.48 298 VAL F O 1
ATOM 17528 N N . LEU F 1 311 ? -38.262 26.558 64.406 1.00 28.96 299 LEU F N 1
ATOM 17529 C CA . LEU F 1 311 ? -39.550 27.116 63.987 1.00 28.94 299 LEU F CA 1
ATOM 17530 C C . LEU F 1 311 ? -40.707 26.539 64.800 1.00 29.00 299 LEU F C 1
ATOM 17531 O O . LEU F 1 311 ? -41.612 27.273 65.201 1.00 28.66 299 LEU F O 1
ATOM 17536 N N . LYS F 1 312 ? -40.675 25.226 65.027 1.00 29.17 300 LYS F N 1
ATOM 17537 C CA . LYS F 1 312 ? -41.710 24.553 65.799 1.00 29.46 300 LYS F CA 1
ATOM 17538 C C . LYS F 1 312 ? -41.689 25.018 67.258 1.00 29.40 300 LYS F C 1
ATOM 17539 O O . LYS F 1 312 ? -42.739 25.307 67.828 1.00 29.33 300 LYS F O 1
ATOM 17542 N N . LYS F 1 313 ? -40.497 25.098 67.844 1.00 29.19 301 LYS F N 1
ATOM 17543 C CA . LYS F 1 313 ? -40.345 25.552 69.227 1.00 29.06 301 LYS F CA 1
ATOM 17544 C C . LYS F 1 313 ? -40.792 26.998 69.431 1.00 29.02 301 LYS F C 1
ATOM 17545 O O . LYS F 1 313 ? -41.405 27.317 70.447 1.00 29.19 301 LYS F O 1
ATOM 17551 N N . LEU F 1 314 ? -40.492 27.869 68.470 1.00 29.12 302 LEU F N 1
ATOM 17552 C CA . LEU F 1 314 ? -40.899 29.273 68.549 1.00 29.26 302 LEU F CA 1
ATOM 17553 C C . LEU F 1 314 ? -42.426 29.367 68.498 1.00 29.30 302 LEU F C 1
ATOM 17554 O O . LEU F 1 314 ? -43.039 30.121 69.250 1.00 29.18 302 LEU F O 1
ATOM 17559 N N . GLU F 1 315 ? -43.026 28.584 67.608 1.00 29.53 303 GLU F N 1
ATOM 17560 C CA . GLU F 1 315 ? -44.473 28.551 67.434 1.00 29.83 303 GLU F CA 1
ATOM 17561 C C . GLU F 1 315 ? -45.197 28.000 68.663 1.00 29.43 303 GLU F C 1
ATOM 17562 O O . GLU F 1 315 ? -46.197 28.574 69.093 1.00 29.25 303 GLU F O 1
ATOM 17568 N N . GLU F 1 316 ? -44.694 26.903 69.230 1.00 29.19 304 GLU F N 1
ATOM 17569 C CA . GLU F 1 316 ? -45.344 26.313 70.411 1.00 29.29 304 GLU F CA 1
ATOM 17570 C C . GLU F 1 316 ? -45.242 27.168 71.677 1.00 29.38 304 GLU F C 1
ATOM 17571 O O . GLU F 1 316 ? -46.045 26.990 72.595 1.00 29.56 304 GLU F O 1
ATOM 17577 N N . HIS F 1 317 ? -44.285 28.102 71.719 1.00 29.43 305 HIS F N 1
ATOM 17578 C CA . HIS F 1 317 ? -44.141 29.019 72.861 1.00 29.45 305 HIS F CA 1
ATOM 17579 C C . HIS F 1 317 ? -44.864 30.365 72.639 1.00 29.50 305 HIS F C 1
ATOM 17580 O O . HIS F 1 317 ? -44.604 31.347 73.334 1.00 29.78 305 HIS F O 1
ATOM 17587 N N . GLY F 1 318 ? -45.786 30.394 71.676 1.00 29.46 306 GLY F N 1
ATOM 17588 C CA . GLY F 1 318 ? -46.589 31.580 71.392 1.00 29.42 306 GLY F CA 1
ATOM 17589 C C . GLY F 1 318 ? -45.975 32.731 70.627 1.00 29.35 306 GLY F C 1
ATOM 17590 O O . GLY F 1 318 ? -46.627 33.761 70.460 1.00 29.41 306 GLY F O 1
ATOM 17591 N N . LEU F 1 319 ? -44.740 32.583 70.159 1.00 29.48 307 LEU F N 1
ATOM 17592 C CA . LEU F 1 319 ? -44.100 33.656 69.404 1.00 29.76 307 LEU F CA 1
ATOM 17593 C C . LEU F 1 319 ? -44.765 33.689 68.029 1.00 29.83 307 LEU F C 1
ATOM 17594 O O . LEU F 1 319 ? -44.787 32.675 67.323 1.00 29.82 307 LEU F O 1
ATOM 17599 N N . LYS F 1 320 ? -45.284 34.857 67.648 1.00 29.87 308 LYS F N 1
ATOM 17600 C CA . LYS F 1 320 ? -45.990 35.016 66.375 1.00 29.82 308 LYS F CA 1
ATOM 17601 C C . LYS F 1 320 ? -45.164 35.498 65.194 1.00 30.01 308 LYS F C 1
ATOM 17602 O O . LYS F 1 320 ? -45.043 34.797 64.194 1.00 30.44 308 LYS F O 1
ATOM 17604 N N . ARG F 1 321 ? -44.586 36.690 65.316 1.00 29.96 309 ARG F N 1
ATOM 17605 C CA . ARG F 1 321 ? -43.826 37.301 64.222 1.00 29.83 309 ARG F CA 1
ATOM 17606 C C . ARG F 1 321 ? -42.378 36.821 64.005 1.00 29.69 309 ARG F C 1
ATOM 17607 O O . ARG F 1 321 ? -41.431 37.361 64.579 1.00 29.76 309 ARG F O 1
ATOM 17610 N N . PHE F 1 322 ? -42.224 35.814 63.153 1.00 29.39 310 PHE F N 1
ATOM 17611 C CA . PHE F 1 322 ? -40.916 35.269 62.792 1.00 29.19 310 PHE F CA 1
ATOM 17612 C C . PHE F 1 322 ? -40.984 34.803 61.342 1.00 29.28 310 PHE F C 1
ATOM 17613 O O . PHE F 1 322 ? -42.062 34.504 60.824 1.00 28.93 310 PHE F O 1
ATOM 17621 N N . THR F 1 323 ? -39.830 34.728 60.690 1.00 29.54 311 THR F N 1
ATOM 17622 C CA . THR F 1 323 ? -39.798 34.332 59.287 1.00 29.76 311 THR F CA 1
ATOM 17623 C C . THR F 1 323 ? -39.299 32.901 59.074 1.00 29.48 311 THR F C 1
ATOM 17624 O O . THR F 1 323 ? -38.431 32.425 59.795 1.00 29.70 311 THR F O 1
ATOM 17628 N N . LYS F 1 324 ? -39.919 32.217 58.115 1.00 29.60 312 LYS F N 1
ATOM 17629 C CA . LYS F 1 324 ? -39.560 30.853 57.751 1.00 29.82 312 LYS F CA 1
ATOM 17630 C C . LYS F 1 324 ? -38.598 31.010 56.584 1.00 29.25 312 LYS F C 1
ATOM 17631 O O . LYS F 1 324 ? -39.016 31.373 55.494 1.00 29.21 312 LYS F O 1
ATOM 17637 N N . PRO F 1 325 ? -37.306 30.739 56.805 1.00 28.90 313 PRO F N 1
ATOM 17638 C CA . PRO F 1 325 ? -36.360 30.933 55.720 1.00 29.13 313 PRO F CA 1
ATOM 17639 C C . PRO F 1 325 ? -36.407 29.876 54.623 1.00 29.10 313 PRO F C 1
ATOM 17640 O O . PRO F 1 325 ? -36.702 28.710 54.898 1.00 28.85 313 PRO F O 1
ATOM 17644 N N . SER F 1 326 ? -36.127 30.300 53.393 1.00 28.97 314 SER F N 1
ATOM 17645 C CA . SER F 1 326 ? -36.078 29.394 52.250 1.00 29.23 314 SER F CA 1
ATOM 17646 C C . SER F 1 326 ? -34.656 28.864 52.082 1.00 29.24 314 SER F C 1
ATOM 17647 O O . SER F 1 326 ? -34.446 27.871 51.397 1.00 29.78 314 SER F O 1
ATOM 17650 N N . GLY F 1 327 ? -33.687 29.524 52.711 1.00 29.08 315 GLY F N 1
ATOM 17651 C CA . GLY F 1 327 ? -32.292 29.123 52.623 1.00 29.16 315 GLY F CA 1
ATOM 17652 C C . GLY F 1 327 ? -31.468 29.618 53.793 1.00 28.99 315 GLY F C 1
ATOM 17653 O O . GLY F 1 327 ? -31.970 30.342 54.659 1.00 28.90 315 GLY F O 1
ATOM 17654 N N . ALA F 1 328 ? -30.196 29.221 53.806 1.00 28.90 316 ALA F N 1
ATOM 17655 C CA . ALA F 1 328 ? -29.255 29.566 54.873 1.00 29.11 316 ALA F CA 1
ATOM 17656 C C . ALA F 1 328 ? -29.697 28.898 56.182 1.00 29.11 316 ALA F C 1
ATOM 17657 O O . ALA F 1 328 ? -30.625 28.084 56.179 1.00 28.79 316 ALA F O 1
ATOM 17659 N N . PHE F 1 329 ? -29.034 29.230 57.288 1.00 29.13 317 PHE F N 1
ATOM 17660 C CA . PHE F 1 329 ? -29.385 28.652 58.593 1.00 29.00 317 PHE F CA 1
ATOM 17661 C C . PHE F 1 329 ? -29.713 29.681 59.682 1.00 28.56 317 PHE F C 1
ATOM 17662 O O . PHE F 1 329 ? -29.454 29.460 60.869 1.00 28.10 317 PHE F O 1
ATOM 17670 N N . TYR F 1 330 ? -30.329 30.787 59.272 1.00 28.57 318 TYR F N 1
ATOM 17671 C CA . TYR F 1 330 ? -30.709 31.843 60.203 1.00 28.34 318 TYR F CA 1
ATOM 17672 C C . TYR F 1 330 ? -32.200 32.043 60.255 1.00 28.73 318 TYR F C 1
ATOM 17673 O O . TYR F 1 330 ? -32.895 31.873 59.259 1.00 28.96 318 TYR F O 1
ATOM 17682 N N . ILE F 1 331 ? -32.678 32.416 61.436 1.00 29.08 319 ILE F N 1
ATOM 17683 C CA . ILE F 1 331 ? -34.078 32.687 61.668 1.00 28.84 319 ILE F CA 1
ATOM 17684 C C . ILE F 1 331 ? -34.159 34.050 62.327 1.00 28.99 319 ILE F C 1
ATOM 17685 O O . ILE F 1 331 ? -33.556 34.276 63.369 1.00 28.63 319 ILE F O 1
ATOM 17690 N N . THR F 1 332 ? -34.891 34.955 61.686 1.00 29.41 320 THR F N 1
ATOM 17691 C CA . THR F 1 332 ? -35.097 36.303 62.169 1.00 29.38 320 THR F CA 1
ATOM 17692 C C . THR F 1 332 ? -36.477 36.337 62.821 1.00 29.37 320 THR F C 1
ATOM 17693 O O . THR F 1 332 ? -37.450 35.848 62.239 1.00 29.31 320 THR F O 1
ATOM 17697 N N . ALA F 1 333 ? -36.561 36.906 64.023 1.00 29.28 321 ALA F N 1
ATOM 17698 C CA . ALA F 1 333 ? -37.830 36.980 64.739 1.00 29.34 321 ALA F CA 1
ATOM 17699 C C . ALA F 1 333 ? -38.001 38.270 65.532 1.00 29.42 321 ALA F C 1
ATOM 17700 O O . ALA F 1 333 ? -37.025 38.850 66.004 1.00 29.24 321 ALA F O 1
ATOM 17702 N N . GLU F 1 334 ? -39.256 38.708 65.657 1.00 29.61 322 GLU F N 1
ATOM 17703 C CA . GLU F 1 334 ? -39.611 39.911 66.409 1.00 29.56 322 GLU F CA 1
ATOM 17704 C C . GLU F 1 334 ? -40.128 39.443 67.755 1.00 29.33 322 GLU F C 1
ATOM 17705 O O . GLU F 1 334 ? -41.028 38.607 67.815 1.00 29.34 322 GLU F O 1
ATOM 17707 N N . LEU F 1 335 ? -39.545 39.970 68.826 1.00 29.29 323 LEU F N 1
ATOM 17708 C CA . LEU F 1 335 ? -39.936 39.617 70.180 1.00 29.38 323 LEU F CA 1
ATOM 17709 C C . LEU F 1 335 ? -40.900 40.672 70.716 1.00 29.32 323 LEU F C 1
ATOM 17710 O O . LEU F 1 335 ? -40.914 41.795 70.216 1.00 29.42 323 LEU F O 1
ATOM 17715 N N . PRO F 1 336 ? -41.706 40.325 71.740 1.00 29.35 324 PRO F N 1
ATOM 17716 C CA . PRO F 1 336 ? -42.632 41.290 72.336 1.00 29.29 324 PRO F CA 1
ATOM 17717 C C . PRO F 1 336 ? -41.914 42.050 73.454 1.00 29.32 324 PRO F C 1
ATOM 17718 O O . PRO F 1 336 ? -42.311 41.984 74.613 1.00 29.28 324 PRO F O 1
ATOM 17722 N N . VAL F 1 337 ? -40.857 42.767 73.080 1.00 29.60 325 VAL F N 1
ATOM 17723 C CA . VAL F 1 337 ? -40.021 43.515 74.008 1.00 29.88 325 VAL F CA 1
ATOM 17724 C C . VAL F 1 337 ? -39.722 44.892 73.418 1.00 29.77 325 VAL F C 1
ATOM 17725 O O . VAL F 1 337 ? -39.764 45.058 72.203 1.00 29.72 325 VAL F O 1
ATOM 17729 N N . GLU F 1 338 ? -39.429 45.872 74.270 1.00 29.72 326 GLU F N 1
ATOM 17730 C CA . GLU F 1 338 ? -39.108 47.218 73.799 1.00 29.78 326 GLU F CA 1
ATOM 17731 C C . GLU F 1 338 ? -37.769 47.219 73.059 1.00 29.88 326 GLU F C 1
ATOM 17732 O O . GLU F 1 338 ? -37.685 47.691 71.921 1.00 30.23 326 GLU F O 1
ATOM 17735 N N . ASP F 1 339 ? -36.739 46.667 73.700 1.00 29.73 327 ASP F N 1
ATOM 17736 C CA . ASP F 1 339 ? -35.393 46.612 73.125 1.00 29.56 327 ASP F CA 1
ATOM 17737 C C . ASP F 1 339 ? -34.825 45.187 73.168 1.00 29.44 327 ASP F C 1
ATOM 17738 O O . ASP F 1 339 ? -34.620 44.615 74.246 1.00 29.39 327 ASP F O 1
ATOM 17743 N N . ALA F 1 340 ? -34.571 44.622 71.992 1.00 29.36 328 ALA F N 1
ATOM 17744 C CA . ALA F 1 340 ? -34.022 43.277 71.880 1.00 29.43 328 ALA F CA 1
ATOM 17745 C C . ALA F 1 340 ? -32.605 43.177 72.430 1.00 29.57 328 ALA F C 1
ATOM 17746 O O . ALA F 1 340 ? -32.270 42.192 73.089 1.00 29.67 328 ALA F O 1
ATOM 17748 N N . GLU F 1 341 ? -31.776 44.191 72.173 1.00 29.76 329 GLU F N 1
ATOM 17749 C CA . GLU F 1 341 ? -30.384 44.159 72.652 1.00 30.25 329 GLU F CA 1
ATOM 17750 C C . GLU F 1 341 ? -30.309 44.225 74.184 1.00 29.76 329 GLU F C 1
ATOM 17751 O O . GLU F 1 341 ? -29.367 43.698 74.768 1.00 29.87 329 GLU F O 1
ATOM 17757 N N . GLU F 1 342 ? -31.299 44.848 74.826 1.00 29.63 330 GLU F N 1
ATOM 17758 C CA . GLU F 1 342 ? -31.348 44.921 76.287 1.00 29.69 330 GLU F CA 1
ATOM 17759 C C . GLU F 1 342 ? -31.682 43.523 76.817 1.00 29.78 330 GLU F C 1
ATOM 17760 O O . GLU F 1 342 ? -31.121 43.076 77.816 1.00 30.06 330 GLU F O 1
ATOM 17762 N N . PHE F 1 343 ? -32.606 42.849 76.134 1.00 29.69 331 PHE F N 1
ATOM 17763 C CA . PHE F 1 343 ? -33.021 41.485 76.478 1.00 29.60 331 PHE F CA 1
ATOM 17764 C C . PHE F 1 343 ? -31.879 40.480 76.296 1.00 29.47 331 PHE F C 1
ATOM 17765 O O . PHE F 1 343 ? -31.708 39.583 77.117 1.00 29.62 331 PHE F O 1
ATOM 17773 N N . ALA F 1 344 ? -31.098 40.645 75.235 1.00 29.30 332 ALA F N 1
ATOM 17774 C CA . ALA F 1 344 ? -29.970 39.765 74.969 1.00 29.31 332 ALA F CA 1
ATOM 17775 C C . ALA F 1 344 ? -28.943 39.860 76.096 1.00 29.44 332 ALA F C 1
ATOM 17776 O O . ALA F 1 344 ? -28.426 38.841 76.565 1.00 29.17 332 ALA F O 1
ATOM 17778 N N . ARG F 1 345 ? -28.657 41.090 76.521 1.00 29.62 333 ARG F N 1
ATOM 17779 C CA . ARG F 1 345 ? -27.705 41.346 77.598 1.00 29.59 333 ARG F CA 1
ATOM 17780 C C . ARG F 1 345 ? -28.238 40.777 78.909 1.00 29.31 333 ARG F C 1
ATOM 17781 O O . ARG F 1 345 ? -27.496 40.164 79.677 1.00 29.16 333 ARG F O 1
ATOM 17786 N N . TRP F 1 346 ? -29.531 40.981 79.143 1.00 29.44 334 TRP F N 1
ATOM 17787 C CA . TRP F 1 346 ? -30.211 40.498 80.348 1.00 29.46 334 TRP F CA 1
ATOM 17788 C C . TRP F 1 346 ? -30.113 38.972 80.457 1.00 29.61 334 TRP F C 1
ATOM 17789 O O . TRP F 1 346 ? -29.903 38.431 81.548 1.00 29.72 334 TRP F O 1
ATOM 17808 N N . LEU F 1 348 ? -27.778 37.047 79.574 1.00 29.56 336 LEU F N 1
ATOM 17809 C CA . LEU F 1 348 ? -26.445 36.693 80.045 1.00 29.57 336 LEU F CA 1
ATOM 17810 C C . LEU F 1 348 ? -26.190 37.108 81.494 1.00 29.71 336 LEU F C 1
ATOM 17811 O O . LEU F 1 348 ? -25.696 36.311 82.295 1.00 29.86 336 LEU F O 1
ATOM 17816 N N . THR F 1 349 ? -26.549 38.342 81.835 1.00 29.61 337 THR F N 1
ATOM 17817 C CA . THR F 1 349 ? -26.317 38.863 83.182 1.00 29.38 337 THR F CA 1
ATOM 17818 C C . THR F 1 349 ? -27.266 38.387 84.274 1.00 29.52 337 THR F C 1
ATOM 17819 O O . THR F 1 349 ? -26.829 37.762 85.242 1.00 29.76 337 THR F O 1
ATOM 17823 N N . ASP F 1 350 ? -28.556 38.677 84.113 1.00 29.57 338 ASP F N 1
ATOM 17824 C CA . ASP F 1 350 ? -29.563 38.363 85.137 1.00 29.86 338 ASP F CA 1
ATOM 17825 C C . ASP F 1 350 ? -30.446 37.116 84.881 1.00 29.64 338 ASP F C 1
ATOM 17826 O O . ASP F 1 350 ? -31.583 37.073 85.352 1.00 29.44 338 ASP F O 1
ATOM 17831 N N . PHE F 1 351 ? -29.950 36.101 84.165 1.00 29.71 339 PHE F N 1
ATOM 17832 C CA . PHE F 1 351 ? -30.775 34.893 83.917 1.00 29.60 339 PHE F CA 1
ATOM 17833 C C . PHE F 1 351 ? -29.996 33.614 83.571 1.00 29.62 339 PHE F C 1
ATOM 17834 O O . PHE F 1 351 ? -28.993 33.649 82.848 1.00 29.28 339 PHE F O 1
ATOM 17842 N N . ASN F 1 352 ? -30.493 32.491 84.096 1.00 29.84 340 ASN F N 1
ATOM 17843 C CA . ASN F 1 352 ? -29.909 31.163 83.881 1.00 30.06 340 ASN F CA 1
ATOM 17844 C C . ASN F 1 352 ? -30.824 30.019 84.357 1.00 30.05 340 ASN F C 1
ATOM 17845 O O . ASN F 1 352 ? -30.996 29.806 85.561 1.00 29.69 340 ASN F O 1
ATOM 17858 N N . ASP F 1 354 ? -31.475 26.311 85.055 1.00 29.70 342 ASP F N 1
ATOM 17859 C CA . ASP F 1 354 ? -30.718 25.094 85.334 1.00 29.53 342 ASP F CA 1
ATOM 17860 C C . ASP F 1 354 ? -29.246 25.279 84.977 1.00 29.49 342 ASP F C 1
ATOM 17861 O O . ASP F 1 354 ? -28.619 24.386 84.408 1.00 29.57 342 ASP F O 1
ATOM 17866 N N . GLY F 1 355 ? -28.707 26.451 85.315 1.00 29.52 343 GLY F N 1
ATOM 17867 C CA . GLY F 1 355 ? -27.315 26.792 85.025 1.00 29.54 343 GLY F CA 1
ATOM 17868 C C . GLY F 1 355 ? -27.010 26.992 83.549 1.00 29.75 343 GLY F C 1
ATOM 17869 O O . GLY F 1 355 ? -25.847 26.913 83.153 1.00 30.18 343 GLY F O 1
ATOM 17870 N N . GLU F 1 356 ? -28.044 27.260 82.745 1.00 29.74 344 GLU F N 1
ATOM 17871 C CA . GLU F 1 356 ? -27.909 27.465 81.296 1.00 29.96 344 GLU F CA 1
ATOM 17872 C C . GLU F 1 356 ? -28.569 28.743 80.821 1.00 29.64 344 GLU F C 1
ATOM 17873 O O . GLU F 1 356 ? -29.569 29.174 81.387 1.00 29.42 344 GLU F O 1
ATOM 17879 N N . THR F 1 357 ? -28.029 29.314 79.747 1.00 29.57 345 THR F N 1
ATOM 17880 C CA . THR F 1 357 ? -28.586 30.529 79.144 1.00 29.54 345 THR F CA 1
ATOM 17881 C C . THR F 1 357 ? -28.341 30.444 77.631 1.00 29.53 345 THR F C 1
ATOM 17882 O O . THR F 1 357 ? -27.517 29.645 77.179 1.00 29.64 345 THR F O 1
ATOM 17886 N N . THR F 1 358 ? -29.053 31.261 76.860 1.00 29.43 346 THR F N 1
ATOM 17887 C CA . THR F 1 358 ? -28.929 31.261 75.400 1.00 29.41 346 THR F CA 1
ATOM 17888 C C . THR F 1 358 ? -28.562 32.648 74.889 1.00 29.57 346 THR F C 1
ATOM 17889 O O . THR F 1 358 ? -29.158 33.642 75.302 1.00 29.41 346 THR F O 1
ATOM 17901 N N . VAL F 1 360 ? -28.322 35.214 71.719 1.00 29.57 348 VAL F N 1
ATOM 17902 C CA . VAL F 1 360 ? -28.836 35.543 70.389 1.00 29.52 348 VAL F CA 1
ATOM 17903 C C . VAL F 1 360 ? -28.245 36.859 69.930 1.00 29.28 348 VAL F C 1
ATOM 17904 O O . VAL F 1 360 ? -27.738 37.632 70.735 1.00 29.09 348 VAL F O 1
ATOM 17908 N N . ALA F 1 361 ? -28.329 37.105 68.628 1.00 29.26 349 ALA F N 1
ATOM 17909 C CA . ALA F 1 361 ? -27.795 38.321 68.026 1.00 29.27 349 ALA F CA 1
ATOM 17910 C C . ALA F 1 361 ? -28.883 39.366 67.797 1.00 29.24 349 ALA F C 1
ATOM 17911 O O . ALA F 1 361 ? -29.841 39.096 67.073 1.00 29.03 349 ALA F O 1
ATOM 17913 N N . PRO F 1 362 ? -28.783 40.535 68.455 1.00 29.26 350 PRO F N 1
ATOM 17914 C CA . PRO F 1 362 ? -29.772 41.562 68.168 1.00 29.44 350 PRO F CA 1
ATOM 17915 C C . PRO F 1 362 ? -29.667 41.938 66.685 1.00 29.43 350 PRO F C 1
ATOM 17916 O O . PRO F 1 362 ? -28.569 42.026 66.139 1.00 29.59 350 PRO F O 1
ATOM 17920 N N . LEU F 1 363 ? -30.803 42.165 66.045 1.00 29.45 351 LEU F N 1
ATOM 17921 C CA . LEU F 1 363 ? -30.816 42.464 64.618 1.00 29.67 351 LEU F CA 1
ATOM 17922 C C . LEU F 1 363 ? -30.517 43.926 64.262 1.00 29.41 351 LEU F C 1
ATOM 17923 O O . LEU F 1 363 ? -30.319 44.243 63.095 1.00 29.28 351 LEU F O 1
ATOM 17928 N N . ARG F 1 364 ? -30.463 44.803 65.265 1.00 29.57 352 ARG F N 1
ATOM 17929 C CA . ARG F 1 364 ? -30.188 46.230 65.067 1.00 29.68 352 ARG F CA 1
ATOM 17930 C C . ARG F 1 364 ? -28.913 46.491 64.266 1.00 29.51 352 ARG F C 1
ATOM 17931 O O . ARG F 1 364 ? -28.845 47.440 63.488 1.00 29.55 352 ARG F O 1
ATOM 17939 N N . GLY F 1 365 ? -27.906 45.643 64.459 1.00 29.51 353 GLY F N 1
ATOM 17940 C CA . GLY F 1 365 ? -26.633 45.768 63.757 1.00 29.34 353 GLY F CA 1
ATOM 17941 C C . GLY F 1 365 ? -26.667 45.419 62.280 1.00 29.17 353 GLY F C 1
ATOM 17942 O O . GLY F 1 365 ? -25.696 45.663 61.573 1.00 28.85 353 GLY F O 1
ATOM 17943 N N . PHE F 1 366 ? -27.779 44.844 61.819 1.00 29.24 354 PHE F N 1
ATOM 17944 C CA . PHE F 1 366 ? -27.956 44.466 60.414 1.00 28.83 354 PHE F CA 1
ATOM 17945 C C . PHE F 1 366 ? -28.669 45.542 59.590 1.00 28.65 354 PHE F C 1
ATOM 17946 O O . PHE F 1 366 ? -28.869 45.381 58.397 1.00 28.39 354 PHE F O 1
ATOM 17954 N N . TYR F 1 367 ? -29.045 46.642 60.231 1.00 29.15 355 TYR F N 1
ATOM 17955 C CA . TYR F 1 367 ? -29.696 47.751 59.557 1.00 28.98 355 TYR F CA 1
ATOM 17956 C C . TYR F 1 367 ? -28.838 49.000 59.629 1.00 29.02 355 TYR F C 1
ATOM 17957 O O . TYR F 1 367 ? -28.144 49.215 60.618 1.00 29.08 355 TYR F O 1
ATOM 17966 N N . LEU F 1 368 ? -28.897 49.815 58.578 1.00 29.03 356 LEU F N 1
ATOM 17967 C CA . LEU F 1 368 ? -28.204 51.109 58.541 1.00 29.22 356 LEU F CA 1
ATOM 17968 C C . LEU F 1 368 ? -29.177 52.188 58.967 1.00 29.08 356 LEU F C 1
ATOM 17969 O O . LEU F 1 368 ? -28.804 53.103 59.692 1.00 29.19 356 LEU F O 1
ATOM 17974 N N . THR F 1 369 ? -30.418 52.092 58.495 1.00 29.30 357 THR F N 1
ATOM 17975 C CA . THR F 1 369 ? -31.456 53.051 58.845 1.00 29.57 357 THR F CA 1
ATOM 17976 C C . THR F 1 369 ? -31.616 53.052 60.368 1.00 29.55 357 THR F C 1
ATOM 17977 O O . THR F 1 369 ? -31.865 52.004 60.962 1.00 29.87 357 THR F O 1
ATOM 17981 N N . PRO F 1 370 ? -31.467 54.218 61.008 1.00 29.52 358 PRO F N 1
ATOM 17982 C CA . PRO F 1 370 ? -31.583 54.233 62.463 1.00 29.53 358 PRO F CA 1
ATOM 17983 C C . PRO F 1 370 ? -32.990 53.933 62.969 1.00 29.53 358 PRO F C 1
ATOM 17984 O O . PRO F 1 370 ? -33.970 54.398 62.385 1.00 29.55 358 PRO F O 1
ATOM 17988 N N . GLY F 1 371 ? -33.070 53.139 64.036 1.00 29.66 359 GLY F N 1
ATOM 17989 C CA . GLY F 1 371 ? -34.342 52.766 64.648 1.00 29.59 359 GLY F CA 1
ATOM 17990 C C . GLY F 1 371 ? -34.899 51.417 64.232 1.00 29.61 359 GLY F C 1
ATOM 17991 O O . GLY F 1 371 ? -35.696 50.839 64.967 1.00 29.88 359 GLY F O 1
ATOM 17992 N N . LEU F 1 372 ? -34.488 50.898 63.074 1.00 29.47 360 LEU F N 1
ATOM 17993 C CA . LEU F 1 372 ? -35.000 49.616 62.599 1.00 29.55 360 LEU F CA 1
ATOM 17994 C C . LEU F 1 372 ? -34.296 48.421 63.253 1.00 29.64 360 LEU F C 1
ATOM 17995 O O . LEU F 1 372 ? -33.088 48.463 63.511 1.00 29.57 360 LEU F O 1
ATOM 18000 N N . GLY F 1 373 ? -35.074 47.364 63.507 1.00 29.72 361 GLY F N 1
ATOM 18001 C CA . GLY F 1 373 ? -34.585 46.138 64.134 1.00 29.76 361 GLY F CA 1
ATOM 18002 C C . GLY F 1 373 ? -34.347 46.240 65.634 1.00 29.69 361 GLY F C 1
ATOM 18003 O O . GLY F 1 373 ? -33.563 45.466 66.183 1.00 29.85 361 GLY F O 1
ATOM 18004 N N . LYS F 1 374 ? -35.033 47.171 66.299 1.00 29.64 362 LYS F N 1
ATOM 18005 C CA . LYS F 1 374 ? -34.878 47.374 67.746 1.00 29.47 362 LYS F CA 1
ATOM 18006 C C . LYS F 1 374 ? -35.419 46.209 68.564 1.00 29.25 362 LYS F C 1
ATOM 18007 O O . LYS F 1 374 ? -34.838 45.846 69.581 1.00 29.14 362 LYS F O 1
ATOM 18009 N N . LYS F 1 375 ? -36.522 45.628 68.102 1.00 29.27 363 LYS F N 1
ATOM 18010 C CA . LYS F 1 375 ? -37.187 44.519 68.778 1.00 29.52 363 LYS F CA 1
ATOM 18011 C C . LYS F 1 375 ? -36.960 43.162 68.100 1.00 29.53 363 LYS F C 1
ATOM 18012 O O . LYS F 1 375 ? -37.579 42.169 68.485 1.00 29.46 363 LYS F O 1
ATOM 18018 N N . GLU F 1 376 ? -36.066 43.116 67.115 1.00 29.80 364 GLU F N 1
ATOM 18019 C CA . GLU F 1 376 ? -35.794 41.895 66.348 1.00 30.37 364 GLU F CA 1
ATOM 18020 C C . GLU F 1 376 ? -34.458 41.231 66.702 1.00 29.61 364 GLU F C 1
ATOM 18021 O O . GLU F 1 376 ? -33.520 41.896 67.129 1.00 29.82 364 GLU F O 1
ATOM 18027 N N . ILE F 1 377 ? -34.393 39.911 66.539 1.00 29.18 365 ILE F N 1
ATOM 18028 C CA . ILE F 1 377 ? -33.175 39.138 66.815 1.00 28.94 365 ILE F CA 1
ATOM 18029 C C . ILE F 1 377 ? -32.942 38.121 65.720 1.00 28.88 365 ILE F C 1
ATOM 18030 O O . ILE F 1 377 ? -33.855 37.792 64.970 1.00 28.75 365 ILE F O 1
ATOM 18035 N N . ARG F 1 378 ? -31.717 37.615 65.648 1.00 29.05 366 ARG F N 1
ATOM 18036 C CA . ARG F 1 378 ? -31.356 36.598 64.667 1.00 28.72 366 ARG F CA 1
ATOM 18037 C C . ARG F 1 378 ? -30.899 35.357 65.438 1.00 28.77 366 ARG F C 1
ATOM 18038 O O . ARG F 1 378 ? -30.161 35.475 66.418 1.00 28.55 366 ARG F O 1
ATOM 18046 N N . ILE F 1 379 ? -31.354 34.183 65.003 1.00 29.01 367 ILE F N 1
ATOM 18047 C CA . ILE F 1 379 ? -30.969 32.904 65.608 1.00 28.79 367 ILE F CA 1
ATOM 18048 C C . ILE F 1 379 ? -30.198 32.110 64.557 1.00 28.82 367 ILE F C 1
ATOM 18049 O O . ILE F 1 379 ? -30.696 31.890 63.460 1.00 28.60 367 ILE F O 1
ATOM 18054 N N . ALA F 1 380 ? -28.984 31.685 64.895 1.00 29.01 368 ALA F N 1
ATOM 18055 C CA . ALA F 1 380 ? -28.157 30.898 63.993 1.00 29.09 368 ALA F CA 1
ATOM 18056 C C . ALA F 1 380 ? -28.313 29.439 64.410 1.00 29.23 368 ALA F C 1
ATOM 18057 O O . ALA F 1 380 ? -28.054 29.084 65.565 1.00 29.38 368 ALA F O 1
ATOM 18059 N N . CYS F 1 381 ? -28.748 28.600 63.475 1.00 29.29 369 CYS F N 1
ATOM 18060 C CA . CYS F 1 381 ? -28.961 27.181 63.740 1.00 29.35 369 CYS F CA 1
ATOM 18061 C C . CYS F 1 381 ? -27.678 26.389 63.516 1.00 29.16 369 CYS F C 1
ATOM 18062 O O . CYS F 1 381 ? -27.587 25.572 62.599 1.00 29.25 369 CYS F O 1
ATOM 18065 N N . VAL F 1 382 ? -26.708 26.616 64.395 1.00 29.19 370 VAL F N 1
ATOM 18066 C CA . VAL F 1 382 ? -25.397 25.970 64.304 1.00 29.13 370 VAL F CA 1
ATOM 18067 C C . VAL F 1 382 ? -25.071 25.014 65.476 1.00 29.38 370 VAL F C 1
ATOM 18068 O O . VAL F 1 382 ? -23.928 24.923 65.918 1.00 29.54 370 VAL F O 1
ATOM 18072 N N . LEU F 1 383 ? -26.087 24.307 65.961 1.00 29.41 371 LEU F N 1
ATOM 18073 C CA . LEU F 1 383 ? -25.926 23.320 67.027 1.00 29.47 371 LEU F CA 1
ATOM 18074 C C . LEU F 1 383 ? -26.756 22.126 66.598 1.00 29.46 371 LEU F C 1
ATOM 18075 O O . LEU F 1 383 ? -27.653 22.278 65.776 1.00 29.83 371 LEU F O 1
ATOM 18080 N N . GLU F 1 384 ? -26.455 20.942 67.129 1.00 29.54 372 GLU F N 1
ATOM 18081 C CA . GLU F 1 384 ? -27.219 19.742 66.789 1.00 29.54 372 GLU F CA 1
ATOM 18082 C C . GLU F 1 384 ? -28.671 19.991 67.211 1.00 29.23 372 GLU F C 1
ATOM 18083 O O . GLU F 1 384 ? -28.914 20.670 68.206 1.00 28.73 372 GLU F O 1
ATOM 18086 N N . LYS F 1 385 ? -29.621 19.457 66.444 1.00 29.55 373 LYS F N 1
ATOM 18087 C CA . LYS F 1 385 ? -31.061 19.675 66.693 1.00 29.75 373 LYS F CA 1
ATOM 18088 C C . LYS F 1 385 ? -31.568 19.561 68.130 1.00 29.58 373 LYS F C 1
ATOM 18089 O O . LYS F 1 385 ? -32.385 20.389 68.535 1.00 29.74 373 LYS F O 1
ATOM 18094 N N . ASP F 1 386 ? -31.098 18.578 68.898 1.00 29.56 374 ASP F N 1
ATOM 18095 C CA . ASP F 1 386 ? -31.536 18.432 70.297 1.00 29.74 374 ASP F CA 1
ATOM 18096 C C . ASP F 1 386 ? -31.034 19.567 71.198 1.00 29.53 374 ASP F C 1
ATOM 18097 O O . ASP F 1 386 ? -31.773 20.037 72.056 1.00 29.55 374 ASP F O 1
ATOM 18102 N N . LEU F 1 387 ? -29.783 19.992 71.024 1.00 29.55 375 LEU F N 1
ATOM 18103 C CA . LEU F 1 387 ? -29.246 21.111 71.807 1.00 29.71 375 LEU F CA 1
ATOM 18104 C C . LEU F 1 387 ? -29.990 22.384 71.418 1.00 29.71 375 LEU F C 1
ATOM 18105 O O . LEU F 1 387 ? -30.320 23.198 72.286 1.00 30.02 375 LEU F O 1
ATOM 18110 N N . LEU F 1 388 ? -30.238 22.552 70.116 1.00 29.30 376 LEU F N 1
ATOM 18111 C CA . LEU F 1 388 ? -30.986 23.713 69.613 1.00 29.25 376 LEU F CA 1
ATOM 18112 C C . LEU F 1 388 ? -32.354 23.793 70.244 1.00 29.18 376 LEU F C 1
ATOM 18113 O O . LEU F 1 388 ? -32.803 24.885 70.594 1.00 28.96 376 LEU F O 1
ATOM 18118 N N . SER F 1 389 ? -33.027 22.643 70.335 1.00 29.18 377 SER F N 1
ATOM 18119 C CA . SER F 1 389 ? -34.352 22.573 70.955 1.00 29.31 377 SER F CA 1
ATOM 18120 C C . SER F 1 389 ? -34.259 23.078 72.381 1.00 29.17 377 SER F C 1
ATOM 18121 O O . SER F 1 389 ? -35.108 23.842 72.840 1.00 29.29 377 SER F O 1
ATOM 18124 N N . ARG F 1 390 ? -33.233 22.606 73.084 1.00 29.17 378 ARG F N 1
ATOM 18125 C CA . ARG F 1 390 ? -33.005 22.989 74.465 1.00 29.25 378 ARG F CA 1
ATOM 18126 C C . ARG F 1 390 ? -32.669 24.474 74.570 1.00 29.31 378 ARG F C 1
ATOM 18127 O O . ARG F 1 390 ? -33.173 25.168 75.453 1.00 29.27 378 ARG F O 1
ATOM 18135 N N . ALA F 1 391 ? -31.810 24.948 73.669 1.00 29.16 379 ALA F N 1
ATOM 18136 C CA . ALA F 1 391 ? -31.403 26.352 73.642 1.00 29.14 379 ALA F CA 1
ATOM 18137 C C . ALA F 1 391 ? -32.602 27.289 73.469 1.00 29.12 379 ALA F C 1
ATOM 18138 O O . ALA F 1 391 ? -32.622 28.387 74.021 1.00 29.03 379 ALA F O 1
ATOM 18140 N N . ILE F 1 392 ? -33.592 26.854 72.699 1.00 29.07 380 ILE F N 1
ATOM 18141 C CA . ILE F 1 392 ? -34.798 27.644 72.485 1.00 29.16 380 ILE F CA 1
ATOM 18142 C C . ILE F 1 392 ? -35.713 27.585 73.714 1.00 29.25 380 ILE F C 1
ATOM 18143 O O . ILE F 1 392 ? -36.354 28.585 74.036 1.00 28.95 380 ILE F O 1
ATOM 18148 N N . ASP F 1 393 ? -35.772 26.431 74.387 1.00 29.31 381 ASP F N 1
ATOM 18149 C CA . ASP F 1 393 ? -36.569 26.301 75.612 1.00 29.55 381 ASP F CA 1
ATOM 18150 C C . ASP F 1 393 ? -36.056 27.290 76.657 1.00 29.44 381 ASP F C 1
ATOM 18151 O O . ASP F 1 393 ? -36.847 27.957 77.319 1.00 29.46 381 ASP F O 1
ATOM 18156 N N . VAL F 1 394 ? -34.733 27.383 76.787 1.00 29.43 382 VAL F N 1
ATOM 18157 C CA . VAL F 1 394 ? -34.097 28.296 77.741 1.00 29.54 382 VAL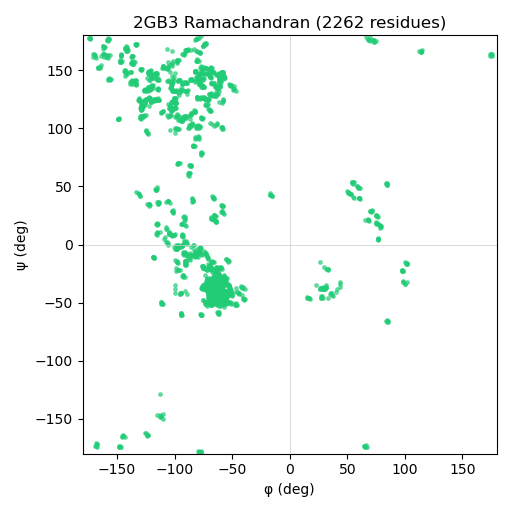 F CA 1
ATOM 18158 C C . VAL F 1 394 ? -34.373 29.752 77.367 1.00 29.50 382 VAL F C 1
ATOM 18159 O O . VAL F 1 394 ? -34.624 30.585 78.242 1.00 29.37 382 VAL F O 1
ATOM 18163 N N . LEU F 1 395 ? -34.318 30.044 76.068 1.00 29.44 383 LEU F N 1
ATOM 18164 C CA . LEU F 1 395 ? -34.564 31.388 75.553 1.00 29.40 383 LEU F CA 1
ATOM 18165 C C . LEU F 1 395 ? -35.995 31.853 75.810 1.00 29.67 383 LEU F C 1
ATOM 18166 O O . LEU F 1 395 ? -36.211 33.003 76.180 1.00 29.90 383 LEU F O 1
ATOM 18179 N N . GLU F 1 397 ? -38.118 30.590 78.133 1.00 29.60 385 GLU F N 1
ATOM 18180 C CA . GLU F 1 397 ? -38.373 30.643 79.566 1.00 29.55 385 GLU F CA 1
ATOM 18181 C C . GLU F 1 397 ? -37.849 31.988 80.067 1.00 29.62 385 GLU F C 1
ATOM 18182 O O . GLU F 1 397 ? -38.459 32.615 80.935 1.00 29.59 385 GLU F O 1
ATOM 18184 N N . GLY F 1 398 ? -36.716 32.420 79.509 1.00 29.73 386 GLY F N 1
ATOM 18185 C CA . GLY F 1 398 ? -36.112 33.700 79.861 1.00 29.83 386 GLY F CA 1
ATOM 18186 C C . GLY F 1 398 ? -36.967 34.854 79.375 1.00 29.84 386 GLY F C 1
ATOM 18187 O O . GLY F 1 398 ? -37.104 35.868 80.066 1.00 29.89 386 GLY F O 1
ATOM 18188 N N . LEU F 1 399 ? -37.536 34.696 78.181 1.00 29.71 387 LEU F N 1
ATOM 18189 C CA . LEU F 1 399 ? -38.409 35.707 77.590 1.00 29.61 387 LEU F CA 1
ATOM 18190 C C . LEU F 1 399 ? -39.672 35.887 78.429 1.00 29.65 387 LEU F C 1
ATOM 18191 O O . LEU F 1 399 ? -40.165 37.004 78.580 1.00 29.86 387 LEU F O 1
ATOM 18196 N N . LYS F 1 400 ? -40.190 34.785 78.968 1.00 29.62 388 LYS F N 1
ATOM 18197 C CA . LYS F 1 400 ? -41.394 34.821 79.794 1.00 29.71 388 LYS F CA 1
ATOM 18198 C C . LYS F 1 400 ? -41.163 35.554 81.110 1.00 29.80 388 LYS F C 1
ATOM 18199 O O . LYS F 1 400 ? -42.028 36.299 81.557 1.00 30.01 388 LYS F O 1
ATOM 18209 N N . PHE F 1 402 ? -38.693 37.814 81.712 1.00 29.97 390 PHE F N 1
ATOM 18210 C CA . PHE F 1 402 ? -38.332 39.197 81.377 1.00 29.99 390 PHE F CA 1
ATOM 18211 C C . PHE F 1 402 ? -39.550 40.119 81.496 1.00 30.31 390 PHE F C 1
ATOM 18212 O O . PHE F 1 402 ? -39.420 41.282 81.880 1.00 30.30 390 PHE F O 1
ATOM 18220 N N . CYS F 1 403 ? -40.729 39.570 81.198 1.00 31.13 391 CYS F N 1
ATOM 18221 C CA . CYS F 1 403 ? -41.999 40.275 81.296 1.00 31.29 391 CYS F CA 1
ATOM 18222 C C . CYS F 1 403 ? -42.524 40.167 82.725 1.00 30.97 391 CYS F C 1
ATOM 18223 O O . CYS F 1 403 ? -42.910 41.160 83.338 1.00 31.03 391 CYS F O 1
#

Sequence (2283 aa):
FSDRVLLTEESPIRKLVPFAEAKKRGVRIHHLNIGQPDLKTPEVFFERIYENKPEVVYYSHSAGIWELREAFASYYKRRRQRVDVKPENVLVTNGGSEAILFSFAVIANPGDEILVLEPFYANYNAFAKIAGVKLIPVTRREEGFAIPQNLESFINERTKGIVLSNPCNPTGVVYGKDERRYLVEIAERHGLFLIVDEVYSEIVFRRGEFASALSIESDKVVVIDSVSKFSACGARVGCLITRNEELISHAKLAQGRLAPPLLEQIGSVGLLNLDDSFFDFVRETYRERVETVLKKLEEHGLKRFTKPSGAFYITAELPVEDAEEFARWLTDFNDGETTVAPLRGFYLTPGLGKKEIRIACVLEKDLLSRAIDVLEGLKFCSHHDVFSDRVLLTEESPIRKLVPFAEAKKRGVRIHHLNIGQPDLKTPEVFFERIYENKPEVVYYSHSAGIWELREAFASYYKRRQRRVDVKPENVLVTNGGSEAILFSFAVIANPGDEILVLEPFYANYNAFAKIAGVKLIPVTRREEGFAIPQNLESFINERTKGIVLSNPCNPTGVVYGKDERYLVEIAERHGLFLIVDEVYSEIVFRGEFASALSIESDKVVVIDSVSKFSACGARVGCLITRNEELISHAKLAQGRLAPPLLEQIGSVGLLNLDDSFFDFVRETYRERVETVLKKLEEHGLKRFTKPSGAFYITAELPVEDAEEFARWLTDFNDGETTVAPLRGFYLTPGLGKKEIRIACVLEKDLLSRAIDVLEGLKFCSDVFSDRVLLTEESPIRKLVPFAEAKKRGVRIHHLNIGQPDLKTPEVFFERRIYENKPEVVYYSHSAGIWELREAFASYYKRRQRVDVKPENVLVTNGGSEAILFSFAVIANPGDEILVLEPFYANYNAFAKIAGVKLIPVTRREEGFAIPQNLESFINERTKGIVLSNPCNPTGVVYGKDERYLVEIAERHGLFLIVDEVYSEIVFRGEFASALSIESDKVVVIDSVSKFSACGARVGCLITRNEELISHAKLAQGRLAPPLLEQIGSVGLLNLDDSFFDFVRETYRERVETVLKKLEEHGLKRFTKPSGAFYITAELPVEDAEEFARWLTDFNDGETTVAPLRGFYLTPGLGKKEIRIACVLEKDLLSRAIDVLEGLKFCSDVFSDRVLLTEESPIRKLVPFAEAKKRGVRIHHLNIGQPDLKTPEVFFERIYENKPEVVYYSHSAGIWELREAFASYYKRRQRVDVKPENVLVTNGGSEAILFSFAVIANPGDEILVLEPFYANYNAFAKIAGVKLIPVTRREEGFAIPQNLESFINERTKGIVLSNPCNPTGVVYGKDERYLVEIAERHGLFLIVDEVYSEIVFRGEFASALSIESDKVVVIDSVSKFSACGARVGCLITRNEELISHAKLAQGRLAPPLLEQIGSVGLLNLDDSFFDFVRETYRERVETVLKKLEEHGLKRFTKPSGAFYITAELPVEDAEEFARWLTDFNDGETTVAPLRGFYLTPGLGKKEIRIACVLEKDLLSRAIDVLEGLKFHHDVFSDRVLLTEESPIRKLVPFAEAKKRGVRIHHLNIGQPDLKTPEVFFERIYENKPEVVYYSHSAGIWELREAFASYYKRRQRVDVKPENVLVTNGGSEAILFSFAVIANPGDEILVLEPFYANYNAFAKIAGVKLIPVTRREEGFAIPQNLESFINERTKGIVLSNPCNPTGVVYGKDERYLVEIAERHGLFLIVDEVYSEIVFRGEFASALSIESDKVVVIDSVSKFSACGARVGCLITRNEELISHAKLAQGRLAPPLLEQIGSVGLLNLDDSFFDFVRETYRERVETVLKKLEEHGLKRFTKPSGAFYITAELPVEDAEEFARWLTDFNDGETTVAPLRGFYLTPGLGKKEIRIACVLEKDLLSRAIDVLEGLKFCVFSDRVLLTEESPIRKLVPFAEAKKRGVRIHHLNIGQPDLKTPEVFFERIYENKPEVVYYSHSAGIWELREAFASYYKRRQRVDVKPENVLVTNGGSEAILFSFAVIANPGDEILVLEPFYANYNAFAKIAGVKLIPVTRREEGFAIPQNLESFINERTKGIVLSNPCNPTGVVYGKDERYLVEIAERHGLFLIVDEVYSEIVFRGEFASALSIESDKVVVIDSVSKFSACGARVGCLITRNEELISHAKLAQGRLAPPLLEQIGSVGLLNLDDSFFDFVRETYRERVETVLKKLEEHGLKRFTKPSGAFYITAELPVEDAEEFARWLTDFNDGETTVAPLRGFYLTPGLGKKEIRIACVLEKDLLSRAIDVLEGLKFC

CATH classification: 3.90.1150.10 (+1 more: 3.40.640.10)

B-factor: mean 29.96, std 2.4, range [2.31, 57.85]

Organism: Thermotoga maritima (strain ATCC 43589 / DSM 3109 / JCM 10099 / NBRC 100826 / MSB8) (NCBI:txid243274)

Nearest PDB structures (foldseek):
  5wmi-assembly1_A-2  TM=8.872E-01  e=1.607E-28  Arabidopsis thaliana
  3h14-assembly1_A  TM=9.092E-01  e=4.797E-26  Ruegeria pomeroyi DSS-3
  5yhv-assembly1_D  TM=8.875E-01  e=1.163E-25  Mycobacterium tuberculosis H37Rv
  3ffh-assembly1_B  TM=8.232E-01  e=7.588E-20  Listeria innocua
  3ffh-assembly1_A  TM=8.045E-01  e=3.775E-19  Listeria innocua